Protein 1D5G (pdb70)

CATH classification: 2.30.42.10

Secondary structure (DSSP, 8-state):
--TT-EEEEEEE-SSSS--EEEE--SSS-SSSS--EEEEE-TTSHIIIII---TT-EEEEETTEE-TT--HHHHHHHHHS--SEEEEEEE--S---/--SSS--S--S--B-

Solvent-accessible surface area: 7650 Å² total; per-residue (Å²): 175,126,94,23,60,68,66,114,12,123,34,41,81,92,126,85,13,18,15,9,13,16,55,34,1,35,104,80,58,51,135,134,4,24,15,66,12,107,35,38,64,94,150,12,5,6,100,98,80,50,112,17,71,142,11,1,41,47,67,7,52,103,64,98,76,50,147,44,18,56,9,108,97,7,34,71,54,51,156,116,77,42,123,91,22,63,16,54,1,13,32,10,134,73,95,180,263,73,150,101,173,90,102,177,80,115,147,84,20,46,28

GO terms:
  GO:0005515 protein binding (F, IPI)
  GO:0004725 protein tyrosine phosphatase activity (F, IDA)
  GO:0005634 nucleus (C, IDA)
  GO:0030027 lamellipodium (C, IDA)
  GO:0051896 regulation of phosphatidylinositol 3-kinase/protein kinase B signal transduction (P, IDA)
  GO:0004725 protein tyrosine phosphatase activity (F, IMP)
  GO:0035335 peptidyl-tyrosine dephosphorylation (P, IMP)
  GO:0036312 phosphatidylinositol 3-kinase regulatory subunit binding (F, IPI)
  GO:0005654 nucleoplasm (C, TAS)
  GO:0005886 plasma membrane (C, TAS)
  GO:0005737 cytoplasm (C, IDA)
  GO:0005886 plasma membrane (C, IDA)
  GO:0006470 protein dephosphorylation (P, IDA)
  GO:0001933 negative regulation of protein phosphorylation (P, IMP)
  GO:0070062 extracellular exosome (C, HDA)

Sequence (111 aa):
PKPGDIFEVELAKNDNSLGISVTGGVNTSVRHGGIYVKAVIPQGAAESDGRIHKGDRVLAVNGVSLEGATHKQAVETLRNTGQVVHLLLEKGQSPTFADSEADENEQVSAVPKPGDIFEVELAKNDNSLGISVTGGVNTSVRHGGIYVKAVIPQGAAESDGRIHKGDRVLAVNGVSLEGATHKQAVETLRNTGQVVHLLLEKGQSPTFADSEADENEQVSAVPKPGDIFEVELAKNDNSLGISVTGGVNTSVRHGGIYVKAVIPQGAAESDGRIHKGDRVLAVNGVSLEGATHKQAVETLRNTGQVVHLLLEKGQSPTFADSEADENEQVSAVPKPGDIFEVELAKNDNSLGISVTGGVNTSVRHGGIYVKAVIPQGAAESDGRIHKGDRVLAVNGVSLEGATHKQAVETLRNTGQVVHLLLEKGQSPTFADSEADENEQVSAVPKPGDIFEVELAKNDNSLGISVTGGVNTSVRHGGIYVKAVIPQGAAESDGRIHKGDRVLAVNGVSLEGATHKQAVETLRNTGQVVHLLLEKGQSPTFADSEADENEQVSAVPKPGDIFEVELAKNDNSLGISVTGGVNTSVRHGGIYVKAVIPQGAAESDGRIHKGDRVLAVNGVSLEGATHKQAVETLRNTGQVVHLLLEKGQSPTFADSEADENEQVSAVPKPGDIFEVELAKNDNSLGISVTGGVNTSVRHGGIYVKAVIPQGAAESDGRIHKGDRVLAVNGVSLEGATHKQAVETLRNTGQVVHLLLEKGQSPTFADSEADENEQVSAVPKPGDIFEVELAKNDNSLGISVTGGVNTSVRHGGIYVKAVIPQGAAESDGRIHKGDRVLAVNGVSLEGATHKQAVETLRNTGQVVHLLLEKGQSPTFADSEADENEQVSAVPKPGDIFEVELAKNDNSLGISVTGGVNTSVRHGGIYVKAVIPQGAAESDGRIHKGDRVLAVNGVSLEGATHKQAVETLRNTGQVVHLLLEKGQSPTFADSEADENEQVSAVPKPGDIFEVELAKNDNSLGISVTGGVNTSVRHGGIYVKAVIPQGAAESDGRIHKGDRVLAVNGVSLEGATHKQAVETLRNTGQVVHLLLEKGQSPTFADSEADENEQVSAVPKPGDIFEVELAKNDNSLGISVTGGVNTSVRHGGIYVKAVIPQGAAESDGRIHKGDRVLAVNGVSLEGATHKQAVETLRNTGQVVHLLLEKGQSPTFADSEADENEQVSAVPKPGDIFEVELAKNDNSLGISVTGGVNTSVRHGGIYVKAVIPQGAAESDGRIHKGDRVLAVNGVSLEGATHKQAVETLRNTGQVVHLLLEKGQSPTFADSEADENEQVSAVPKPGDIFEVELAKNDNSLGISVTGGVNTSVRHGGIYVKAVIPQGAAESDGRIHKGDRVLAVNGVSLEGATHKQAVETLRNTGQVVHLLLEKGQSPTFADSEADENEQVSAVPKPGDIFEVELAKNDNSLGISVTGGVNTSVRHGGIYVKAVIPQGAAESDGRIHKGDRVLAVNGVSLEGATHKQAVETLRNTGQVVHLLLEKGQSPTFADSEADENEQVSAVPKPGDIFEVELAKNDNSLGISVTGGVNTSVRHGGIYVKAVIPQGAAESDGRIHKGDRVLAVNGVSLEGATHKQAVETLRNTGQVVHLLLEKGQSPTFADSEADENEQVSAVPKPGDIFEVELAKNDNSLGISVTGGVNTSVRHGGIYVKAVIPQGAAESDGRIHKGDRVLAVNGVSLEGATHKQAVETLRNTGQVVHLLLEKGQSPTFADSEADENEQVSAVPKPGDIFEVELAKNDNSLGISVTGGVNTSVRHGGIYVKAVIPQGAAESDGRIHKGDRVLAVNGVSLEGATHKQAVETLRNTGQVVHLLLEKGQSPTFADSEADENEQVSAVPKPGDIFEVELAKNDNSLGISVTGGVNTSVRHGGIYVKAVIPQGAAESDGRIHKGDRVLAVNGVSLEGATHKQAVETLRNTGQVVHLLLEKGQSPTFADSEADENEQVSAVPKPGDIFEVELAKNDNSLGISVTGGVNTSVRHGGIYVKAVIPQGAAESDGRIHKGDRVLAVNGVSLEGATHKQAVETLRNTGQVVHLLLEKGQSPTFADSEADENEQVSAVPKPGDIFEVELAKNDNSLGISVTGGVNTSVRHGGIYVKAVIPQGAAESDGRIHKGDRVLAVNGVSLEGATHKQAVETLRNTGQVVHLLLEKGQSPTFADSEADENEQVSAV

InterPro domains:
  IPR000242 Tyrosine-specific protein phosphatase, PTPase domain [PF00102] (2237-2465)
  IPR000242 Tyrosine-specific protein phosphatase, PTPase domain [PR00700] (2261-2268)
  IPR000242 Tyrosine-specific protein phosphatase, PTPase domain [PR00700] (2279-2299)
  IPR000242 Tyrosine-specific protein phosphatase, PTPase domain [PR00700] (2366-2383)
  IPR000242 Tyrosine-specific protein phosphatase, PTPase domain [PR00700] (2403-2421)
  IPR000242 Tyrosine-specific protein phosphatase, PTPase domain [PR00700] (2434-2449)
  IPR000242 Tyrosine-specific protein phosphatase, PTPase domain [PR00700] (2450-2460)
  IPR000242 Tyrosine-specific protein phosphatase, PTPase domain [PS50055] (2213-2467)
  IPR000242 Tyrosine-specific protein phosphatase, PTPase domain [SM00194] (2212-2469)
  IPR000299 FERM domain [PS50057] (572-872)
  IPR000387 Tyrosine-specific protein phosphatases domain [PS50056] (2389-2458)
  IPR001478 PDZ domain [PF00595] (1094-1175)
  IPR001478 PDZ domain [PF00595] (1369-1449)
  IPR001478 PDZ domain [PF00595] (1502-1583)
  IPR001478 PDZ domain [PF00595] (1789-1865)
  IPR001478 PDZ domain [PF00595] (1889-1954)
  IPR001478 PDZ domain [PS50106] (1093-1179)
  IPR001478 PDZ domain [PS50106] (1368-1453)
  IPR001478 PDZ domain [PS50106] (1501-1589)
  IPR001478 PDZ domain [PS50106] (1788-1869)

Organism: Homo sapiens (NCBI:txid9606)

Nearest PDB structures (foldseek):
  1d5g-assembly1_A  TM=9.335E-01  e=4.411E-13  Homo sapiens
  3lnx-assembly1_A  TM=8.739E-01  e=4.242E-11  Homo sapiens
  1gm1-assembly1_A  TM=8.442E-01  e=8.672E-11  Mus musculus
  2fne-assembly2_B  TM=8.341E-01  e=4.178E-06  Homo sapiens
  8cn1-assembly1_I  TM=8.558E-01  e=6.488E-06  Homo sapiens

Structure (mmCIF, N/CA/C/O backbone):
data_1D5G
#
_entry.id   1D5G
#
_cell.length_a   1.0
_cell.length_b   1.0
_cell.length_c   1.0
_cell.angle_alpha   90.0
_cell.angle_beta   90.0
_cell.angle_gamma   90.0
#
_symmetry.space_group_name_H-M   'P 1'
#
loop_
_entity.id
_entity.type
_entity.pdbx_description
1 polymer 'HUMAN PHOSPHATASE HPTP1E'
2 polymer 'PEPTIDE FADSEADENEQVSAV'
#
loop_
_atom_site.group_PDB
_atom_site.id
_atom_site.type_symbol
_atom_site.label_atom_id
_atom_site.label_alt_id
_atom_site.label_comp_id
_atom_site.label_asym_id
_atom_site.label_entity_id
_atom_site.label_seq_id
_atom_site.pdbx_PDB_ins_code
_atom_site.Cartn_x
_atom_site.Cartn_y
_atom_site.Cartn_z
_atom_site.occupancy
_atom_site.B_iso_or_equiv
_atom_site.auth_seq_id
_atom_site.auth_comp_id
_atom_site.auth_asym_id
_atom_site.auth_atom_id
_atom_site.pdbx_PDB_model_num
ATOM 1 N N . PRO A 1 1 ? -12.526 10.957 -17.153 1.00 0.00 1 PRO A N 1
ATOM 2 C CA . PRO A 1 1 ? -11.830 9.906 -16.367 1.00 0.00 1 PRO A CA 1
ATOM 3 C C . PRO A 1 1 ? -12.786 9.280 -15.412 1.00 0.00 1 PRO A C 1
ATOM 4 O O . PRO A 1 1 ? -13.657 9.958 -14.868 1.00 0.00 1 PRO A O 1
ATOM 17 N N . LYS A 1 2 ? -12.664 7.967 -15.146 1.00 0.00 2 LYS A N 1
ATOM 18 C CA . LYS A 1 2 ? -13.463 7.301 -14.164 1.00 0.00 2 LYS A CA 1
ATOM 19 C C . LYS A 1 2 ? -12.985 7.585 -12.783 1.00 0.00 2 LYS A C 1
ATOM 20 O O . LYS A 1 2 ? -11.817 7.941 -12.636 1.00 0.00 2 LYS A O 1
ATOM 39 N N . PRO A 1 3 ? -13.750 7.497 -11.735 1.00 0.00 3 PRO A N 1
ATOM 40 C CA . PRO A 1 3 ? -13.294 7.868 -10.427 1.00 0.00 3 PRO A CA 1
ATOM 41 C C . PRO A 1 3 ? -12.206 7.009 -9.880 1.00 0.00 3 PRO A C 1
ATOM 42 O O . PRO A 1 3 ? -11.194 7.550 -9.439 1.00 0.00 3 PRO A O 1
ATOM 53 N N . GLY A 1 4 ? -12.355 5.673 -9.911 1.00 0.00 4 GLY A N 1
ATOM 54 C CA . GLY A 1 4 ? -11.389 4.771 -9.366 1.00 0.00 4 GLY A CA 1
ATOM 55 C C . GLY A 1 4 ? -10.334 4.388 -10.347 1.00 0.00 4 GLY A C 1
ATOM 56 O O . GLY A 1 4 ? -10.130 3.210 -10.635 1.00 0.00 4 GLY A O 1
ATOM 60 N N . ASP A 1 5 ? -9.625 5.377 -10.919 1.00 0.00 5 ASP A N 1
ATOM 61 C CA . ASP A 1 5 ? -8.649 5.171 -11.944 1.00 0.00 5 ASP A CA 1
ATOM 62 C C . ASP A 1 5 ? -7.313 4.769 -11.419 1.00 0.00 5 ASP A C 1
ATOM 63 O O . ASP A 1 5 ? -6.952 5.072 -10.283 1.00 0.00 5 ASP A O 1
ATOM 72 N N . ILE A 1 6 ? -6.522 4.040 -12.226 1.00 0.00 6 ILE A N 1
ATOM 73 C CA . ILE A 1 6 ? -5.225 3.552 -11.871 1.00 0.00 6 ILE A CA 1
ATOM 74 C C . ILE A 1 6 ? -4.189 4.553 -12.249 1.00 0.00 6 ILE A C 1
ATOM 75 O O . ILE A 1 6 ? -4.131 5.004 -13.392 1.00 0.00 6 ILE A O 1
ATOM 91 N N . PHE A 1 7 ? -3.293 4.931 -11.320 1.00 0.00 7 PHE A N 1
ATOM 92 C CA . PHE A 1 7 ? -2.258 5.890 -11.552 1.00 0.00 7 PHE A CA 1
ATOM 93 C C . PHE A 1 7 ? -0.977 5.428 -10.948 1.00 0.00 7 PHE A C 1
ATOM 94 O O . PHE A 1 7 ? -0.974 4.562 -10.075 1.00 0.00 7 PHE A O 1
ATOM 111 N N . GLU A 1 8 ? 0.173 5.979 -11.378 1.00 0.00 8 GLU A N 1
ATOM 112 C CA . GLU A 1 8 ? 1.434 5.661 -10.784 1.00 0.00 8 GLU A CA 1
ATOM 113 C C . GLU A 1 8 ? 2.034 6.830 -10.079 1.00 0.00 8 GLU A C 1
ATOM 114 O O . GLU A 1 8 ? 1.958 7.973 -10.525 1.00 0.00 8 GLU A O 1
ATOM 126 N N . VAL A 1 9 ? 2.654 6.576 -8.913 1.00 0.00 9 VAL A N 1
ATOM 127 C CA . VAL A 1 9 ? 3.412 7.541 -8.179 1.00 0.00 9 VAL A CA 1
ATOM 128 C C . VAL A 1 9 ? 4.865 7.295 -8.394 1.00 0.00 9 VAL A C 1
ATOM 129 O O . VAL A 1 9 ? 5.326 6.155 -8.426 1.00 0.00 9 VAL A O 1
ATOM 142 N N . GLU A 1 10 ? 5.637 8.383 -8.571 1.00 0.00 10 GLU A N 1
ATOM 143 C CA . GLU A 1 10 ? 7.066 8.397 -8.564 1.00 0.00 10 GLU A CA 1
ATOM 144 C C . GLU A 1 10 ? 7.511 9.325 -7.486 1.00 0.00 10 GLU A C 1
ATOM 145 O O . GLU A 1 10 ? 7.476 10.544 -7.653 1.00 0.00 10 GLU A O 1
ATOM 157 N N . LEU A 1 11 ? 7.938 8.788 -6.330 1.00 0.00 11 LEU A N 1
ATOM 158 C CA . LEU A 1 11 ? 8.390 9.578 -5.226 1.00 0.00 11 LEU A CA 1
ATOM 159 C C . LEU A 1 11 ? 9.662 9.017 -4.687 1.00 0.00 11 LEU A C 1
ATOM 160 O O . LEU A 1 11 ? 10.221 8.069 -5.237 1.00 0.00 11 LEU A O 1
ATOM 176 N N . ALA A 1 12 ? 10.184 9.582 -3.584 1.00 0.00 12 ALA A N 1
ATOM 177 C CA . ALA A 1 12 ? 11.338 9.074 -2.909 1.00 0.00 12 ALA A CA 1
ATOM 178 C C . ALA A 1 12 ? 11.338 9.512 -1.485 1.00 0.00 12 ALA A C 1
ATOM 179 O O . ALA A 1 12 ? 10.481 10.278 -1.048 1.00 0.00 12 ALA A O 1
ATOM 186 N N . LYS A 1 13 ? 12.304 9.023 -0.688 1.00 0.00 13 LYS A N 1
ATOM 187 C CA . LYS A 1 13 ? 12.430 9.283 0.712 1.00 0.00 13 LYS A CA 1
ATOM 188 C C . LYS A 1 13 ? 12.829 10.677 1.058 1.00 0.00 13 LYS A C 1
ATOM 189 O O . LYS A 1 13 ? 13.847 11.193 0.598 1.00 0.00 13 LYS A O 1
ATOM 208 N N . ASN A 1 14 ? 12.010 11.361 1.877 1.00 0.00 14 ASN A N 1
ATOM 209 C CA . ASN A 1 14 ? 12.181 12.724 2.275 1.00 0.00 14 ASN A CA 1
ATOM 210 C C . ASN A 1 14 ? 12.285 12.859 3.756 1.00 0.00 14 ASN A C 1
ATOM 211 O O . ASN A 1 14 ? 13.379 12.946 4.309 1.00 0.00 14 ASN A O 1
ATOM 222 N N . ASP A 1 15 ? 11.145 12.876 4.470 1.00 0.00 15 ASP A N 1
ATOM 223 C CA . ASP A 1 15 ? 11.042 12.811 5.895 1.00 0.00 15 ASP A CA 1
ATOM 224 C C . ASP A 1 15 ? 11.241 11.398 6.322 1.00 0.00 15 ASP A C 1
ATOM 225 O O . ASP A 1 15 ? 12.148 11.077 7.088 1.00 0.00 15 ASP A O 1
ATOM 234 N N . ASN A 1 16 ? 10.406 10.483 5.795 1.00 0.00 16 ASN A N 1
ATOM 235 C CA . ASN A 1 16 ? 10.745 9.098 5.691 1.00 0.00 16 ASN A CA 1
ATOM 236 C C . ASN A 1 16 ? 10.169 8.660 4.388 1.00 0.00 16 ASN A C 1
ATOM 237 O O . ASN A 1 16 ? 10.263 9.398 3.409 1.00 0.00 16 ASN A O 1
ATOM 248 N N . SER A 1 17 ? 9.561 7.465 4.274 1.00 0.00 17 SER A N 1
ATOM 249 C CA . SER A 1 17 ? 8.999 6.998 3.045 1.00 0.00 17 SER A CA 1
ATOM 250 C C . SER A 1 17 ? 7.606 7.489 2.846 1.00 0.00 17 SER A C 1
ATOM 251 O O . SER A 1 17 ? 7.398 8.513 2.197 1.00 0.00 17 SER A O 1
ATOM 259 N N . LEU A 1 18 ? 6.580 6.805 3.383 1.00 0.00 18 LEU A N 1
ATOM 260 C CA . LEU A 1 18 ? 5.213 7.111 3.094 1.00 0.00 18 LEU A CA 1
ATOM 261 C C . LEU A 1 18 ? 4.544 7.894 4.169 1.00 0.00 18 LEU A C 1
ATOM 262 O O . LEU A 1 18 ? 4.287 9.087 4.021 1.00 0.00 18 LEU A O 1
ATOM 278 N N . GLY A 1 19 ? 4.206 7.247 5.300 1.00 0.00 19 GLY A N 1
ATOM 279 C CA . GLY A 1 19 ? 3.462 7.820 6.377 1.00 0.00 19 GLY A CA 1
ATOM 280 C C . GLY A 1 19 ? 2.015 7.491 6.243 1.00 0.00 19 GLY A C 1
ATOM 281 O O . GLY A 1 19 ? 1.161 8.377 6.232 1.00 0.00 19 GLY A O 1
ATOM 285 N N . ILE A 1 20 ? 1.682 6.193 6.126 1.00 0.00 20 ILE A N 1
ATOM 286 C CA . ILE A 1 20 ? 0.343 5.748 5.899 1.00 0.00 20 ILE A CA 1
ATOM 287 C C . ILE A 1 20 ? 0.100 4.445 6.581 1.00 0.00 20 ILE A C 1
ATOM 288 O O . ILE A 1 20 ? 1.016 3.674 6.861 1.00 0.00 20 ILE A O 1
ATOM 304 N N . SER A 1 21 ? -1.169 4.140 6.904 1.00 0.00 21 SER A N 1
ATOM 305 C CA . SER A 1 21 ? -1.551 2.969 7.632 1.00 0.00 21 SER A CA 1
ATOM 306 C C . SER A 1 21 ? -2.496 2.168 6.805 1.00 0.00 21 SER A C 1
ATOM 307 O O . SER A 1 21 ? -3.208 2.692 5.950 1.00 0.00 21 SER A O 1
ATOM 315 N N . VAL A 1 22 ? -2.512 0.840 7.017 1.00 0.00 22 VAL A N 1
ATOM 316 C CA . VAL A 1 22 ? -3.085 -0.134 6.141 1.00 0.00 22 VAL A CA 1
ATOM 317 C C . VAL A 1 22 ? -4.090 -0.958 6.870 1.00 0.00 22 VAL A C 1
ATOM 318 O O . VAL A 1 22 ? -4.031 -1.102 8.090 1.00 0.00 22 VAL A O 1
ATOM 331 N N . THR A 1 23 ? -5.100 -1.500 6.167 1.00 0.00 23 THR A N 1
ATOM 332 C CA . THR A 1 23 ? -6.083 -2.352 6.758 1.00 0.00 23 THR A CA 1
ATOM 333 C C . THR A 1 23 ? -6.383 -3.495 5.850 1.00 0.00 23 THR A C 1
ATOM 334 O O . THR A 1 23 ? -6.450 -3.355 4.630 1.00 0.00 23 THR A O 1
ATOM 345 N N . GLY A 1 24 ? -6.517 -4.708 6.417 1.00 0.00 24 GLY A N 1
ATOM 346 C CA . GLY A 1 24 ? -6.761 -5.934 5.723 1.00 0.00 24 GLY A CA 1
ATOM 347 C C . GLY A 1 24 ? -5.559 -6.515 5.061 1.00 0.00 24 GLY A C 1
ATOM 348 O O . GLY A 1 24 ? -4.473 -6.548 5.635 1.00 0.00 24 GLY A O 1
ATOM 352 N N . GLY A 1 25 ? -5.724 -7.018 3.824 1.00 0.00 25 GLY A N 1
ATOM 353 C CA . GLY A 1 25 ? -4.655 -7.351 2.935 1.00 0.00 25 GLY A CA 1
ATOM 354 C C . GLY A 1 25 ? -4.038 -8.701 3.072 1.00 0.00 25 GLY A C 1
ATOM 355 O O . GLY A 1 25 ? -2.883 -8.875 2.690 1.00 0.00 25 GLY A O 1
ATOM 359 N N . VAL A 1 26 ? -4.747 -9.700 3.629 1.00 0.00 26 VAL A N 1
ATOM 360 C CA . VAL A 1 26 ? -4.187 -10.975 3.952 1.00 0.00 26 VAL A CA 1
ATOM 361 C C . VAL A 1 26 ? -4.210 -11.969 2.841 1.00 0.00 26 VAL A C 1
ATOM 362 O O . VAL A 1 26 ? -3.588 -11.767 1.799 1.00 0.00 26 VAL A O 1
ATOM 375 N N . ASN A 1 27 ? -4.881 -13.126 2.983 1.00 0.00 27 ASN A N 1
ATOM 376 C CA . ASN A 1 27 ? -4.791 -14.230 2.078 1.00 0.00 27 ASN A CA 1
ATOM 377 C C . ASN A 1 27 ? -5.456 -13.970 0.770 1.00 0.00 27 ASN A C 1
ATOM 378 O O . ASN A 1 27 ? -4.885 -14.203 -0.294 1.00 0.00 27 ASN A O 1
ATOM 389 N N . THR A 1 28 ? -6.677 -13.407 0.798 1.00 0.00 28 THR A N 1
ATOM 390 C CA . THR A 1 28 ? -7.173 -12.534 -0.220 1.00 0.00 28 THR A CA 1
ATOM 391 C C . THR A 1 28 ? -7.868 -11.467 0.553 1.00 0.00 28 THR A C 1
ATOM 392 O O . THR A 1 28 ? -7.993 -11.576 1.772 1.00 0.00 28 THR A O 1
ATOM 403 N N . SER A 1 29 ? -8.306 -10.365 -0.081 1.00 0.00 29 SER A N 1
ATOM 404 C CA . SER A 1 29 ? -8.893 -9.285 0.650 1.00 0.00 29 SER A CA 1
ATOM 405 C C . SER A 1 29 ? -9.796 -8.472 -0.214 1.00 0.00 29 SER A C 1
ATOM 406 O O . SER A 1 29 ? -11.013 -8.464 -0.037 1.00 0.00 29 SER A O 1
ATOM 414 N N . VAL A 1 30 ? -9.220 -7.736 -1.182 1.00 0.00 30 VAL A N 1
ATOM 415 C CA . VAL A 1 30 ? -9.895 -6.726 -1.935 1.00 0.00 30 VAL A CA 1
ATOM 416 C C . VAL A 1 30 ? -10.473 -7.266 -3.198 1.00 0.00 30 VAL A C 1
ATOM 417 O O . VAL A 1 30 ? -11.663 -7.128 -3.474 1.00 0.00 30 VAL A O 1
ATOM 430 N N . ARG A 1 31 ? -9.622 -7.876 -4.043 1.00 0.00 31 ARG A N 1
ATOM 431 C CA . ARG A 1 31 ? -9.987 -8.265 -5.371 1.00 0.00 31 ARG A CA 1
ATOM 432 C C . ARG A 1 31 ? -9.376 -9.584 -5.702 1.00 0.00 31 ARG A C 1
ATOM 433 O O . ARG A 1 31 ? -9.940 -10.633 -5.392 1.00 0.00 31 ARG A O 1
ATOM 454 N N . HIS A 1 32 ? -8.176 -9.605 -6.307 1.00 0.00 32 HIS A N 1
ATOM 455 C CA . HIS A 1 32 ? -7.386 -10.777 -6.524 1.00 0.00 32 HIS A CA 1
ATOM 456 C C . HIS A 1 32 ? -6.111 -10.607 -5.772 1.00 0.00 32 HIS A C 1
ATOM 457 O O . HIS A 1 32 ? -4.998 -10.725 -6.282 1.00 0.00 32 HIS A O 1
ATOM 471 N N . GLY A 1 33 ? -6.275 -10.289 -4.475 1.00 0.00 33 GLY A N 1
ATOM 472 C CA . GLY A 1 33 ? -5.267 -9.797 -3.587 1.00 0.00 33 GLY A CA 1
ATOM 473 C C . GLY A 1 33 ? -5.677 -8.428 -3.166 1.00 0.00 33 GLY A C 1
ATOM 474 O O . GLY A 1 33 ? -6.865 -8.170 -2.977 1.00 0.00 33 GLY A O 1
ATOM 478 N N . GLY A 1 34 ? -4.699 -7.515 -3.026 1.00 0.00 34 GLY A N 1
ATOM 479 C CA . GLY A 1 34 ? -4.915 -6.120 -2.795 1.00 0.00 34 GLY A CA 1
ATOM 480 C C . GLY A 1 34 ? -4.801 -5.733 -1.360 1.00 0.00 34 GLY A C 1
ATOM 481 O O . GLY A 1 34 ? -5.139 -6.497 -0.458 1.00 0.00 34 GLY A O 1
ATOM 485 N N . ILE A 1 35 ? -4.339 -4.495 -1.107 1.00 0.00 35 ILE A N 1
ATOM 486 C CA . ILE A 1 35 ? -4.149 -3.943 0.199 1.00 0.00 35 ILE A CA 1
ATOM 487 C C . ILE A 1 35 ? -4.873 -2.642 0.196 1.00 0.00 35 ILE A C 1
ATOM 488 O O . ILE A 1 35 ? -5.037 -2.029 -0.859 1.00 0.00 35 ILE A O 1
ATOM 504 N N . TYR A 1 36 ? -5.373 -2.177 1.355 1.00 0.00 36 TYR A N 1
ATOM 505 C CA . TYR A 1 36 ? -6.238 -1.044 1.461 1.00 0.00 36 TYR A CA 1
ATOM 506 C C . TYR A 1 36 ? -5.703 -0.047 2.430 1.00 0.00 36 TYR A C 1
ATOM 507 O O . TYR A 1 36 ? -5.146 -0.411 3.465 1.00 0.00 36 TYR A O 1
ATOM 525 N N . VAL A 1 37 ? -5.878 1.260 2.168 1.00 0.00 37 VAL A N 1
ATOM 526 C CA . VAL A 1 37 ? -5.535 2.306 3.081 1.00 0.00 37 VAL A CA 1
ATOM 527 C C . VAL A 1 37 ? -6.491 2.376 4.221 1.00 0.00 37 VAL A C 1
ATOM 528 O O . VAL A 1 37 ? -7.706 2.451 4.041 1.00 0.00 37 VAL A O 1
ATOM 541 N N . LYS A 1 38 ? -5.962 2.402 5.458 1.00 0.00 38 LYS A N 1
ATOM 542 C CA . LYS A 1 38 ? -6.729 2.653 6.638 1.00 0.00 38 LYS A CA 1
ATOM 543 C C . LYS A 1 38 ? -6.926 4.121 6.804 1.00 0.00 38 LYS A C 1
ATOM 544 O O . LYS A 1 38 ? -8.051 4.617 6.746 1.00 0.00 38 LYS A O 1
ATOM 563 N N . ALA A 1 39 ? -5.816 4.858 6.984 1.00 0.00 39 ALA A N 1
ATOM 564 C CA . ALA A 1 39 ? -5.807 6.284 7.085 1.00 0.00 39 ALA A CA 1
ATOM 565 C C . ALA A 1 39 ? -4.399 6.753 6.946 1.00 0.00 39 ALA A C 1
ATOM 566 O O . ALA A 1 39 ? -3.456 5.964 6.978 1.00 0.00 39 ALA A O 1
ATOM 573 N N . VAL A 1 40 ? -4.210 8.071 6.756 1.00 0.00 40 VAL A N 1
ATOM 574 C CA . VAL A 1 40 ? -2.936 8.697 6.584 1.00 0.00 40 VAL A CA 1
ATOM 575 C C . VAL A 1 40 ? -2.398 9.163 7.893 1.00 0.00 40 VAL A C 1
ATOM 576 O O . VAL A 1 40 ? -3.116 9.709 8.730 1.00 0.00 40 VAL A O 1
ATOM 589 N N . ILE A 1 41 ? -1.097 8.946 8.153 1.00 0.00 41 ILE A N 1
ATOM 590 C CA . ILE A 1 41 ? -0.424 9.439 9.315 1.00 0.00 41 ILE A CA 1
ATOM 591 C C . ILE A 1 41 ? 0.009 10.842 9.066 1.00 0.00 41 ILE A C 1
ATOM 592 O O . ILE A 1 41 ? 0.755 11.036 8.109 1.00 0.00 41 ILE A O 1
ATOM 608 N N . PRO A 1 42 ? -0.363 11.870 9.771 1.00 0.00 42 PRO A N 1
ATOM 609 C CA . PRO A 1 42 ? 0.046 13.210 9.464 1.00 0.00 42 PRO A CA 1
ATOM 610 C C . PRO A 1 42 ? 1.420 13.531 9.944 1.00 0.00 42 PRO A C 1
ATOM 611 O O . PRO A 1 42 ? 1.603 14.367 10.827 1.00 0.00 42 PRO A O 1
ATOM 622 N N . GLN A 1 43 ? 2.440 12.856 9.387 1.00 0.00 43 GLN A N 1
ATOM 623 C CA . GLN A 1 43 ? 3.822 13.057 9.699 1.00 0.00 43 GLN A CA 1
ATOM 624 C C . GLN A 1 43 ? 4.706 12.960 8.504 1.00 0.00 43 GLN A C 1
ATOM 625 O O . GLN A 1 43 ? 5.917 13.135 8.632 1.00 0.00 43 GLN A O 1
ATOM 639 N N . GLY A 1 44 ? 4.186 12.679 7.296 1.00 0.00 44 GLY A N 1
ATOM 640 C CA . GLY A 1 44 ? 5.012 12.402 6.162 1.00 0.00 44 GLY A CA 1
ATOM 641 C C . GLY A 1 44 ? 4.513 12.960 4.873 1.00 0.00 44 GLY A C 1
ATOM 642 O O . GLY A 1 44 ? 3.697 13.880 4.830 1.00 0.00 44 GLY A O 1
ATOM 646 N N . ALA A 1 45 ? 5.041 12.404 3.769 1.00 0.00 45 ALA A N 1
ATOM 647 C CA . ALA A 1 45 ? 4.838 12.834 2.420 1.00 0.00 45 ALA A CA 1
ATOM 648 C C . ALA A 1 45 ? 3.445 12.743 1.902 1.00 0.00 45 ALA A C 1
ATOM 649 O O . ALA A 1 45 ? 3.001 13.616 1.158 1.00 0.00 45 ALA A O 1
ATOM 656 N N . ALA A 1 46 ? 2.691 11.694 2.280 1.00 0.00 46 ALA A N 1
ATOM 657 C CA . ALA A 1 46 ? 1.348 11.469 1.844 1.00 0.00 46 ALA A CA 1
ATOM 658 C C . ALA A 1 46 ? 0.410 12.561 2.230 1.00 0.00 46 ALA A C 1
ATOM 659 O O . ALA A 1 46 ? -0.416 13.006 1.435 1.00 0.00 46 ALA A O 1
ATOM 666 N N . GLU A 1 47 ? 0.563 13.084 3.460 1.00 0.00 47 GLU A N 1
ATOM 667 C CA . GLU A 1 47 ? -0.064 14.288 3.909 1.00 0.00 47 GLU A CA 1
ATOM 668 C C . GLU A 1 47 ? 0.465 15.505 3.233 1.00 0.00 47 GLU A C 1
ATOM 669 O O . GLU A 1 47 ? -0.292 16.272 2.641 1.00 0.00 47 GLU A O 1
ATOM 681 N N . SER A 1 48 ? 1.789 15.736 3.293 1.00 0.00 48 SER A N 1
ATOM 682 C CA . SER A 1 48 ? 2.439 16.937 2.868 1.00 0.00 48 SER A CA 1
ATOM 683 C C . SER A 1 48 ? 2.240 17.284 1.433 1.00 0.00 48 SER A C 1
ATOM 684 O O . SER A 1 48 ? 1.734 18.355 1.098 1.00 0.00 48 SER A O 1
ATOM 692 N N . ASP A 1 49 ? 2.602 16.381 0.504 1.00 0.00 49 ASP A N 1
ATOM 693 C CA . ASP A 1 49 ? 2.483 16.616 -0.902 1.00 0.00 49 ASP A CA 1
ATOM 694 C C . ASP A 1 49 ? 1.086 16.368 -1.358 1.00 0.00 49 ASP A C 1
ATOM 695 O O . ASP A 1 49 ? 0.542 17.092 -2.190 1.00 0.00 49 ASP A O 1
ATOM 704 N N . GLY A 1 50 ? 0.416 15.342 -0.803 1.00 0.00 50 GLY A N 1
ATOM 705 C CA . GLY A 1 50 ? -0.938 15.030 -1.138 1.00 0.00 50 GLY A CA 1
ATOM 706 C C . GLY A 1 50 ? -1.009 14.060 -2.266 1.00 0.00 50 GLY A C 1
ATOM 707 O O . GLY A 1 50 ? -1.033 14.440 -3.437 1.00 0.00 50 GLY A O 1
ATOM 711 N N . ARG A 1 51 ? -1.028 12.753 -1.953 1.00 0.00 51 ARG A N 1
ATOM 712 C CA . ARG A 1 51 ? -0.911 11.727 -2.944 1.00 0.00 51 ARG A CA 1
ATOM 713 C C . ARG A 1 51 ? -1.875 10.621 -2.690 1.00 0.00 51 ARG A C 1
ATOM 714 O O . ARG A 1 51 ? -2.491 10.108 -3.623 1.00 0.00 51 ARG A O 1
ATOM 735 N N . ILE A 1 52 ? -2.054 10.198 -1.425 1.00 0.00 52 ILE A N 1
ATOM 736 C CA . ILE A 1 52 ? -2.875 9.082 -1.075 1.00 0.00 52 ILE A CA 1
ATOM 737 C C . ILE A 1 52 ? -3.793 9.551 0.000 1.00 0.00 52 ILE A C 1
ATOM 738 O O . ILE A 1 52 ? -3.400 10.363 0.837 1.00 0.00 52 ILE A O 1
ATOM 754 N N . HIS A 1 53 ? -5.060 9.103 0.032 1.00 0.00 53 HIS A N 1
ATOM 755 C CA . HIS A 1 53 ? -5.925 9.351 1.142 1.00 0.00 53 HIS A CA 1
ATOM 756 C C . HIS A 1 53 ? -6.654 8.115 1.543 1.00 0.00 53 HIS A C 1
ATOM 757 O O . HIS A 1 53 ? -6.380 7.020 1.054 1.00 0.00 53 HIS A O 1
ATOM 771 N N . LYS A 1 54 ? -7.604 8.223 2.489 1.00 0.00 54 LYS A N 1
ATOM 772 C CA . LYS A 1 54 ? -8.368 7.128 3.002 1.00 0.00 54 LYS A CA 1
ATOM 773 C C . LYS A 1 54 ? -9.107 6.337 1.978 1.00 0.00 54 LYS A C 1
ATOM 774 O O . LYS A 1 54 ? -9.788 6.875 1.106 1.00 0.00 54 LYS A O 1
ATOM 793 N N . GLY A 1 55 ? -9.002 4.998 2.046 1.00 0.00 55 GLY A N 1
ATOM 794 C CA . GLY A 1 55 ? -9.642 4.076 1.159 1.00 0.00 55 GLY A CA 1
ATOM 795 C C . GLY A 1 55 ? -9.057 3.881 -0.197 1.00 0.00 55 GLY A C 1
ATOM 796 O O . GLY A 1 55 ? -9.665 3.211 -1.031 1.00 0.00 55 GLY A O 1
ATOM 800 N N . ASP A 1 56 ? -7.853 4.409 -0.481 1.00 0.00 56 ASP A N 1
ATOM 801 C CA . ASP A 1 56 ? -7.141 4.145 -1.692 1.00 0.00 56 ASP A CA 1
ATOM 802 C C . ASP A 1 56 ? -6.548 2.778 -1.709 1.00 0.00 56 ASP A C 1
ATOM 803 O O . ASP A 1 56 ? -6.310 2.159 -0.673 1.00 0.00 56 ASP A O 1
ATOM 812 N N . ARG A 1 57 ? -6.304 2.212 -2.904 1.00 0.00 57 ARG A N 1
ATOM 813 C CA . ARG A 1 57 ? -5.926 0.842 -3.070 1.00 0.00 57 ARG A CA 1
ATOM 814 C C . ARG A 1 57 ? -4.647 0.736 -3.828 1.00 0.00 57 ARG A C 1
ATOM 815 O O . ARG A 1 57 ? -4.396 1.516 -4.744 1.00 0.00 57 ARG A O 1
ATOM 836 N N . VAL A 1 58 ? -3.765 -0.229 -3.511 1.00 0.00 58 VAL A N 1
ATOM 837 C CA . VAL A 1 58 ? -2.540 -0.428 -4.222 1.00 0.00 58 VAL A CA 1
ATOM 838 C C . VAL A 1 58 ? -2.614 -1.564 -5.184 1.00 0.00 58 VAL A C 1
ATOM 839 O O . VAL A 1 58 ? -3.383 -2.510 -5.027 1.00 0.00 58 VAL A O 1
ATOM 852 N N . LEU A 1 59 ? -1.775 -1.493 -6.233 1.00 0.00 59 LEU A N 1
ATOM 853 C CA . LEU A 1 59 ? -1.621 -2.501 -7.235 1.00 0.00 59 LEU A CA 1
ATOM 854 C C . LEU A 1 59 ? -0.197 -2.940 -7.236 1.00 0.00 59 LEU A C 1
ATOM 855 O O . LEU A 1 59 ? 0.189 -3.863 -6.520 1.00 0.00 59 LEU A O 1
ATOM 871 N N . ALA A 1 60 ? 0.654 -2.302 -8.058 1.00 0.00 60 ALA A N 1
ATOM 872 C CA . ALA A 1 60 ? 1.963 -2.783 -8.377 1.00 0.00 60 ALA A CA 1
ATOM 873 C C . ALA A 1 60 ? 3.049 -2.151 -7.578 1.00 0.00 60 ALA A C 1
ATOM 874 O O . ALA A 1 60 ? 2.975 -0.981 -7.206 1.00 0.00 60 ALA A O 1
ATOM 881 N N . VAL A 1 61 ? 4.124 -2.912 -7.307 1.00 0.00 61 VAL A N 1
ATOM 882 C CA . VAL A 1 61 ? 5.282 -2.474 -6.590 1.00 0.00 61 VAL A CA 1
ATOM 883 C C . VAL A 1 61 ? 6.425 -2.443 -7.546 1.00 0.00 61 VAL A C 1
ATOM 884 O O . VAL A 1 61 ? 6.999 -3.475 -7.886 1.00 0.00 61 VAL A O 1
ATOM 897 N N . ASN A 1 62 ? 6.776 -1.243 -8.042 1.00 0.00 62 ASN A N 1
ATOM 898 C CA . ASN A 1 62 ? 7.827 -0.989 -8.978 1.00 0.00 62 ASN A CA 1
ATOM 899 C C . ASN A 1 62 ? 7.666 -1.768 -10.237 1.00 0.00 62 ASN A C 1
ATOM 900 O O . ASN A 1 62 ? 8.481 -2.617 -10.596 1.00 0.00 62 ASN A O 1
ATOM 911 N N . GLY A 1 63 ? 6.552 -1.533 -10.953 1.00 0.00 63 GLY A N 1
ATOM 912 C CA . GLY A 1 63 ? 6.202 -2.239 -12.146 1.00 0.00 63 GLY A CA 1
ATOM 913 C C . GLY A 1 63 ? 5.485 -3.527 -11.937 1.00 0.00 63 GLY A C 1
ATOM 914 O O . GLY A 1 63 ? 4.582 -3.873 -12.699 1.00 0.00 63 GLY A O 1
ATOM 918 N N . VAL A 1 64 ? 5.860 -4.322 -10.919 1.00 0.00 64 VAL A N 1
ATOM 919 C CA . VAL A 1 64 ? 5.446 -5.683 -10.770 1.00 0.00 64 VAL A CA 1
ATOM 920 C C . VAL A 1 64 ? 4.128 -5.809 -10.088 1.00 0.00 64 VAL A C 1
ATOM 921 O O . VAL A 1 64 ? 3.898 -5.253 -9.014 1.00 0.00 64 VAL A O 1
ATOM 934 N N . SER A 1 65 ? 3.186 -6.554 -10.696 1.00 0.00 65 SER A N 1
ATOM 935 C CA . SER A 1 65 ? 1.888 -6.807 -10.153 1.00 0.00 65 SER A CA 1
ATOM 936 C C . SER A 1 65 ? 1.928 -7.842 -9.081 1.00 0.00 65 SER A C 1
ATOM 937 O O . SER A 1 65 ? 2.392 -8.962 -9.286 1.00 0.00 65 SER A O 1
ATOM 945 N N . LEU A 1 66 ? 1.427 -7.511 -7.878 1.00 0.00 66 LEU A N 1
ATOM 946 C CA . LEU A 1 66 ? 1.382 -8.406 -6.764 1.00 0.00 66 LEU A CA 1
ATOM 947 C C . LEU A 1 66 ? 0.133 -9.218 -6.797 1.00 0.00 66 LEU A C 1
ATOM 948 O O . LEU A 1 66 ? -0.816 -9.023 -6.038 1.00 0.00 66 LEU A O 1
ATOM 964 N N . GLU A 1 67 ? 0.078 -10.202 -7.712 1.00 0.00 67 GLU A N 1
ATOM 965 C CA . GLU A 1 67 ? -0.971 -11.171 -7.788 1.00 0.00 67 GLU A CA 1
ATOM 966 C C . GLU A 1 67 ? -0.974 -12.127 -6.645 1.00 0.00 67 GLU A C 1
ATOM 967 O O . GLU A 1 67 ? -0.203 -13.085 -6.608 1.00 0.00 67 GLU A O 1
ATOM 979 N N . GLY A 1 68 ? -1.847 -11.896 -5.649 1.00 0.00 68 GLY A N 1
ATOM 980 C CA . GLY A 1 68 ? -2.092 -12.798 -4.567 1.00 0.00 68 GLY A CA 1
ATOM 981 C C . GLY A 1 68 ? -1.137 -12.706 -3.427 1.00 0.00 68 GLY A C 1
ATOM 982 O O . GLY A 1 68 ? -0.981 -13.660 -2.666 1.00 0.00 68 GLY A O 1
ATOM 986 N N . ALA A 1 69 ? -0.464 -11.555 -3.254 1.00 0.00 69 ALA A N 1
ATOM 987 C CA . ALA A 1 69 ? 0.476 -11.342 -2.198 1.00 0.00 69 ALA A CA 1
ATOM 988 C C . ALA A 1 69 ? -0.186 -11.101 -0.884 1.00 0.00 69 ALA A C 1
ATOM 989 O O . ALA A 1 69 ? -1.158 -10.352 -0.799 1.00 0.00 69 ALA A O 1
ATOM 996 N N . THR A 1 70 ? 0.327 -11.731 0.188 1.00 0.00 70 THR A N 1
ATOM 997 C CA . THR A 1 70 ? -0.192 -11.626 1.516 1.00 0.00 70 THR A CA 1
ATOM 998 C C . THR A 1 70 ? 0.238 -10.382 2.214 1.00 0.00 70 THR A C 1
ATOM 999 O O . THR A 1 70 ? 1.086 -9.627 1.739 1.00 0.00 70 THR A O 1
ATOM 1010 N N . HIS A 1 71 ? -0.322 -10.108 3.406 1.00 0.00 71 HIS A N 1
ATOM 1011 C CA . HIS A 1 71 ? -0.026 -8.942 4.179 1.00 0.00 71 HIS A CA 1
ATOM 1012 C C . HIS A 1 71 ? 1.402 -8.858 4.593 1.00 0.00 71 HIS A C 1
ATOM 1013 O O . HIS A 1 71 ? 2.027 -7.804 4.480 1.00 0.00 71 HIS A O 1
ATOM 1027 N N . LYS A 1 72 ? 2.005 -9.987 5.006 1.00 0.00 72 LYS A N 1
ATOM 1028 C CA . LYS A 1 72 ? 3.406 -10.117 5.264 1.00 0.00 72 LYS A CA 1
ATOM 1029 C C . LYS A 1 72 ? 4.280 -9.815 4.096 1.00 0.00 72 LYS A C 1
ATOM 1030 O O . LYS A 1 72 ? 5.285 -9.119 4.239 1.00 0.00 72 LYS A O 1
ATOM 1049 N N . GLN A 1 73 ? 3.915 -10.236 2.872 1.00 0.00 73 GLN A N 1
ATOM 1050 C CA . GLN A 1 73 ? 4.651 -9.957 1.679 1.00 0.00 73 GLN A CA 1
ATOM 1051 C C . GLN A 1 73 ? 4.569 -8.518 1.303 1.00 0.00 73 GLN A C 1
ATOM 1052 O O . GLN A 1 73 ? 5.559 -7.891 0.928 1.00 0.00 73 GLN A O 1
ATOM 1066 N N . ALA A 1 74 ? 3.376 -7.909 1.423 1.00 0.00 74 ALA A N 1
ATOM 1067 C CA . ALA A 1 74 ? 3.162 -6.517 1.178 1.00 0.00 74 ALA A CA 1
ATOM 1068 C C . ALA A 1 74 ? 3.892 -5.616 2.113 1.00 0.00 74 ALA A C 1
ATOM 1069 O O . ALA A 1 74 ? 4.482 -4.620 1.698 1.00 0.00 74 ALA A O 1
ATOM 1076 N N . VAL A 1 75 ? 3.912 -5.923 3.422 1.00 0.00 75 VAL A N 1
ATOM 1077 C CA . VAL A 1 75 ? 4.607 -5.168 4.418 1.00 0.00 75 VAL A CA 1
ATOM 1078 C C . VAL A 1 75 ? 6.089 -5.285 4.312 1.00 0.00 75 VAL A C 1
ATOM 1079 O O . VAL A 1 75 ? 6.807 -4.288 4.368 1.00 0.00 75 VAL A O 1
ATOM 1092 N N . GLU A 1 76 ? 6.624 -6.498 4.085 1.00 0.00 76 GLU A N 1
ATOM 1093 C CA . GLU A 1 76 ? 8.024 -6.735 3.918 1.00 0.00 76 GLU A CA 1
ATOM 1094 C C . GLU A 1 76 ? 8.614 -6.038 2.740 1.00 0.00 76 GLU A C 1
ATOM 1095 O O . GLU A 1 76 ? 9.669 -5.413 2.826 1.00 0.00 76 GLU A O 1
ATOM 1107 N N . THR A 1 77 ? 7.917 -6.036 1.590 1.00 0.00 77 THR A N 1
ATOM 1108 C CA . THR A 1 77 ? 8.319 -5.324 0.416 1.00 0.00 77 THR A CA 1
ATOM 1109 C C . THR A 1 77 ? 8.220 -3.840 0.513 1.00 0.00 77 THR A C 1
ATOM 1110 O O . THR A 1 77 ? 8.851 -3.125 -0.263 1.00 0.00 77 THR A O 1
ATOM 1121 N N . LEU A 1 78 ? 7.464 -3.293 1.481 1.00 0.00 78 LEU A N 1
ATOM 1122 C CA . LEU A 1 78 ? 7.431 -1.893 1.777 1.00 0.00 78 LEU A CA 1
ATOM 1123 C C . LEU A 1 78 ? 8.578 -1.436 2.611 1.00 0.00 78 LEU A C 1
ATOM 1124 O O . LEU A 1 78 ? 9.087 -0.337 2.398 1.00 0.00 78 LEU A O 1
ATOM 1140 N N . ARG A 1 79 ? 9.030 -2.215 3.609 1.00 0.00 79 ARG A N 1
ATOM 1141 C CA . ARG A 1 79 ? 10.110 -1.808 4.454 1.00 0.00 79 ARG A CA 1
ATOM 1142 C C . ARG A 1 79 ? 11.458 -2.146 3.917 1.00 0.00 79 ARG A C 1
ATOM 1143 O O . ARG A 1 79 ? 12.431 -1.435 4.166 1.00 0.00 79 ARG A O 1
ATOM 1164 N N . ASN A 1 80 ? 11.597 -3.201 3.093 1.00 0.00 80 ASN A N 1
ATOM 1165 C CA . ASN A 1 80 ? 12.823 -3.513 2.427 1.00 0.00 80 ASN A CA 1
ATOM 1166 C C . ASN A 1 80 ? 13.004 -2.735 1.169 1.00 0.00 80 ASN A C 1
ATOM 1167 O O . ASN A 1 80 ? 13.126 -3.289 0.078 1.00 0.00 80 ASN A O 1
ATOM 1178 N N . THR A 1 81 ? 13.046 -1.394 1.263 1.00 0.00 81 THR A N 1
ATOM 1179 C CA . THR A 1 81 ? 13.159 -0.484 0.166 1.00 0.00 81 THR A CA 1
ATOM 1180 C C . THR A 1 81 ? 14.492 0.178 0.109 1.00 0.00 81 THR A C 1
ATOM 1181 O O . THR A 1 81 ? 15.425 -0.299 -0.537 1.00 0.00 81 THR A O 1
ATOM 1192 N N . GLY A 1 82 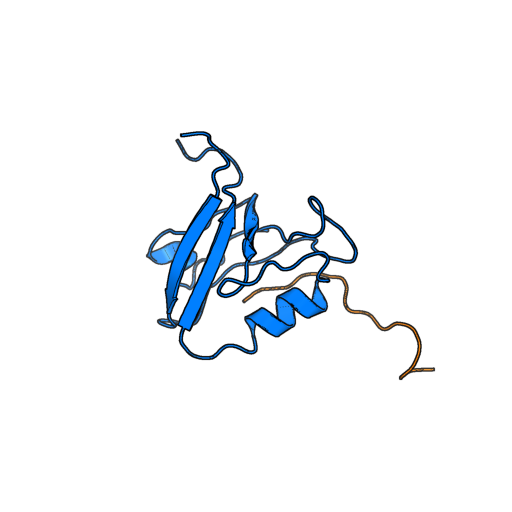? 14.623 1.334 0.783 1.00 0.00 82 GLY A N 1
ATOM 1193 C CA . GLY A 1 82 ? 15.708 2.256 0.645 1.00 0.00 82 GLY A CA 1
ATOM 1194 C C . GLY A 1 82 ? 15.139 3.545 0.161 1.00 0.00 82 GLY A C 1
ATOM 1195 O O . GLY A 1 82 ? 14.189 4.065 0.744 1.00 0.00 82 GLY A O 1
ATOM 1199 N N . GLN A 1 83 ? 15.698 4.131 -0.912 1.00 0.00 83 GLN A N 1
ATOM 1200 C CA . GLN A 1 83 ? 15.429 5.492 -1.257 1.00 0.00 83 GLN A CA 1
ATOM 1201 C C . GLN A 1 83 ? 14.158 5.726 -1.999 1.00 0.00 83 GLN A C 1
ATOM 1202 O O . GLN A 1 83 ? 13.358 6.583 -1.627 1.00 0.00 83 GLN A O 1
ATOM 1216 N N . VAL A 1 84 ? 13.912 4.990 -3.097 1.00 0.00 84 VAL A N 1
ATOM 1217 C CA . VAL A 1 84 ? 12.979 5.392 -4.105 1.00 0.00 84 VAL A CA 1
ATOM 1218 C C . VAL A 1 84 ? 11.688 4.649 -4.059 1.00 0.00 84 VAL A C 1
ATOM 1219 O O . VAL A 1 84 ? 11.626 3.475 -3.700 1.00 0.00 84 VAL A O 1
ATOM 1232 N N . VAL A 1 85 ? 10.582 5.333 -4.402 1.00 0.00 85 VAL A N 1
ATOM 1233 C CA . VAL A 1 85 ? 9.249 4.819 -4.346 1.00 0.00 85 VAL A CA 1
ATOM 1234 C C . VAL A 1 85 ? 8.622 4.874 -5.696 1.00 0.00 85 VAL A C 1
ATOM 1235 O O . VAL A 1 85 ? 8.227 5.934 -6.176 1.00 0.00 85 VAL A O 1
ATOM 1248 N N . HIS A 1 86 ? 8.484 3.717 -6.369 1.00 0.00 86 HIS A N 1
ATOM 1249 C CA . HIS A 1 86 ? 7.703 3.565 -7.557 1.00 0.00 86 HIS A CA 1
ATOM 1250 C C . HIS A 1 86 ? 6.593 2.610 -7.278 1.00 0.00 86 HIS A C 1
ATOM 1251 O O . HIS A 1 86 ? 6.836 1.467 -6.897 1.00 0.00 86 HIS A O 1
ATOM 1265 N N . LEU A 1 87 ? 5.322 3.022 -7.434 1.00 0.00 87 LEU A N 1
ATOM 1266 C CA . LEU A 1 87 ? 4.207 2.141 -7.271 1.00 0.00 87 LEU A CA 1
ATOM 1267 C C . LEU A 1 87 ? 3.059 2.531 -8.137 1.00 0.00 87 LEU A C 1
ATOM 1268 O O . LEU A 1 87 ? 3.001 3.651 -8.641 1.00 0.00 87 LEU A O 1
ATOM 1284 N N . LEU A 1 88 ? 2.065 1.635 -8.276 1.00 0.00 88 LEU A N 1
ATOM 1285 C CA . LEU A 1 88 ? 0.837 1.899 -8.961 1.00 0.00 88 LEU A CA 1
ATOM 1286 C C . LEU A 1 88 ? -0.272 1.711 -7.985 1.00 0.00 88 LEU A C 1
ATOM 1287 O O . LEU A 1 88 ? -0.290 0.767 -7.195 1.00 0.00 88 LEU A O 1
ATOM 1303 N N . LEU A 1 89 ? -1.246 2.637 -8.025 1.00 0.00 89 LEU A N 1
ATOM 1304 C CA . LEU A 1 89 ? -2.365 2.699 -7.136 1.00 0.00 89 LEU A CA 1
ATOM 1305 C C . LEU A 1 89 ? -3.611 2.720 -7.951 1.00 0.00 89 LEU A C 1
ATOM 1306 O O . LEU A 1 89 ? -3.607 3.141 -9.107 1.00 0.00 89 LEU A O 1
ATOM 1322 N N . GLU A 1 90 ? -4.746 2.303 -7.361 1.00 0.00 90 GLU A N 1
ATOM 1323 C CA . GLU A 1 90 ? -6.055 2.522 -7.894 1.00 0.00 90 GLU A CA 1
ATOM 1324 C C . GLU A 1 90 ? -6.741 3.447 -6.950 1.00 0.00 90 GLU A C 1
ATOM 1325 O O . GLU A 1 90 ? -6.697 3.270 -5.735 1.00 0.00 90 GLU A O 1
ATOM 1337 N N . LYS A 1 91 ? -7.390 4.506 -7.469 1.00 0.00 91 LYS A N 1
ATOM 1338 C CA . LYS A 1 91 ? -8.052 5.455 -6.628 1.00 0.00 91 LYS A CA 1
ATOM 1339 C C . LYS A 1 91 ? -9.255 4.887 -5.956 1.00 0.00 91 LYS A C 1
ATOM 1340 O O . LYS A 1 91 ? -10.020 4.119 -6.537 1.00 0.00 91 LYS A O 1
ATOM 1359 N N . GLY A 1 92 ? -9.448 5.204 -4.662 1.00 0.00 92 GLY A N 1
ATOM 1360 C CA . GLY A 1 92 ? -10.470 4.610 -3.858 1.00 0.00 92 GLY A CA 1
ATOM 1361 C C . GLY A 1 92 ? -11.841 5.137 -4.106 1.00 0.00 92 GLY A C 1
ATOM 1362 O O . GLY A 1 92 ? -12.596 4.598 -4.914 1.00 0.00 92 GLY A O 1
ATOM 1366 N N . GLN A 1 93 ? -12.220 6.180 -3.346 1.00 0.00 93 GLN A N 1
ATOM 1367 C CA . GLN A 1 93 ? -13.427 6.929 -3.512 1.00 0.00 93 GLN A CA 1
ATOM 1368 C C . GLN A 1 93 ? -13.179 8.235 -4.186 1.00 0.00 93 GLN A C 1
ATOM 1369 O O . GLN A 1 93 ? -12.045 8.610 -4.478 1.00 0.00 93 GLN A O 1
ATOM 1383 N N . SER A 1 94 ? -14.245 9.008 -4.463 1.00 0.00 94 SER A N 1
ATOM 1384 C CA . SER A 1 94 ? -14.172 10.242 -5.183 1.00 0.00 94 SER A CA 1
ATOM 1385 C C . SER A 1 94 ? -13.607 11.359 -4.374 1.00 0.00 94 SER A C 1
ATOM 1386 O O . SER A 1 94 ? -14.121 11.592 -3.281 1.00 0.00 94 SER A O 1
ATOM 1394 N N . PRO A 1 95 ? -12.605 12.094 -4.755 1.00 0.00 95 PRO A N 1
ATOM 1395 C CA . PRO A 1 95 ? -12.227 13.293 -4.065 1.00 0.00 95 PRO A CA 1
ATOM 1396 C C . PRO A 1 95 ? -13.117 14.444 -4.385 1.00 0.00 95 PRO A C 1
ATOM 1397 O O . PRO A 1 95 ? -13.733 14.979 -3.463 1.00 0.00 95 PRO A O 1
ATOM 1408 N N . THR A 1 96 ? -13.191 14.898 -5.648 1.00 0.00 96 THR A N 1
ATOM 1409 C CA . THR A 1 96 ? -14.140 15.865 -6.108 1.00 0.00 96 THR A CA 1
ATOM 1410 C C . THR A 1 96 ? -14.887 15.362 -7.335 1.00 0.00 96 THR A C 1
ATOM 1411 O O . THR A 1 96 ? -15.623 16.144 -7.994 1.00 0.00 96 THR A O 1
ATOM 1423 N N . PHE B 2 1 ? 6.261 -27.288 18.188 1.00 0.00 1 PHE B N 1
ATOM 1424 C CA . PHE B 2 1 ? 5.650 -25.978 18.505 1.00 0.00 1 PHE B CA 1
ATOM 1425 C C . PHE B 2 1 ? 5.773 -24.999 17.388 1.00 0.00 1 PHE B C 1
ATOM 1426 O O . PHE B 2 1 ? 4.880 -24.885 16.550 1.00 0.00 1 PHE B O 1
ATOM 1445 N N . ALA B 2 2 ? 6.886 -24.246 17.315 1.00 0.00 2 ALA B N 1
ATOM 1446 C CA . ALA B 2 2 ? 7.113 -23.231 16.333 1.00 0.00 2 ALA B CA 1
ATOM 1447 C C . ALA B 2 2 ? 7.885 -23.736 15.163 1.00 0.00 2 ALA B C 1
ATOM 1448 O O . ALA B 2 2 ? 8.184 -24.925 15.065 1.00 0.00 2 ALA B O 1
ATOM 1455 N N . ASP B 2 3 ? 8.238 -22.840 14.225 1.00 0.00 3 ASP B N 1
ATOM 1456 C CA . ASP B 2 3 ? 9.005 -23.091 13.044 1.00 0.00 3 ASP B CA 1
ATOM 1457 C C . ASP B 2 3 ? 8.373 -24.034 12.078 1.00 0.00 3 ASP B C 1
ATOM 1458 O O . ASP B 2 3 ? 9.049 -24.830 11.427 1.00 0.00 3 ASP B O 1
ATOM 1467 N N . SER B 2 4 ? 7.037 -24.006 11.926 1.00 0.00 4 SER B N 1
ATOM 1468 C CA . SER B 2 4 ? 6.354 -25.049 11.227 1.00 0.00 4 SER B CA 1
ATOM 1469 C C . SER B 2 4 ? 5.161 -24.550 10.486 1.00 0.00 4 SER B C 1
ATOM 1470 O O . SER B 2 4 ? 5.185 -24.415 9.263 1.00 0.00 4 SER B O 1
ATOM 1478 N N . GLU B 2 5 ? 4.042 -24.305 11.190 1.00 0.00 5 GLU B N 1
ATOM 1479 C CA . GLU B 2 5 ? 2.752 -24.224 10.579 1.00 0.00 5 GLU B CA 1
ATOM 1480 C C . GLU B 2 5 ? 2.248 -22.827 10.451 1.00 0.00 5 GLU B C 1
ATOM 1481 O O . GLU B 2 5 ? 2.140 -22.296 9.347 1.00 0.00 5 GLU B O 1
ATOM 1493 N N . ALA B 2 6 ? 1.905 -22.160 11.567 1.00 0.00 6 ALA B N 1
ATOM 1494 C CA . ALA B 2 6 ? 1.438 -20.810 11.518 1.00 0.00 6 ALA B CA 1
ATOM 1495 C C . ALA B 2 6 ? 1.874 -20.042 12.719 1.00 0.00 6 ALA B C 1
ATOM 1496 O O . ALA B 2 6 ? 1.955 -20.564 13.829 1.00 0.00 6 ALA B O 1
ATOM 1503 N N . ASP B 2 7 ? 2.171 -18.747 12.511 1.00 0.00 7 ASP B N 1
ATOM 1504 C CA . ASP B 2 7 ? 2.492 -17.796 13.528 1.00 0.00 7 ASP B CA 1
ATOM 1505 C C . ASP B 2 7 ? 1.439 -16.743 13.495 1.00 0.00 7 ASP B C 1
ATOM 1506 O O . ASP B 2 7 ? 0.480 -16.837 12.731 1.00 0.00 7 ASP B O 1
ATOM 1515 N N . GLU B 2 8 ? 1.545 -15.695 14.332 1.00 0.00 8 GLU B N 1
ATOM 1516 C CA . GLU B 2 8 ? 0.631 -14.595 14.332 1.00 0.00 8 GLU B CA 1
ATOM 1517 C C . GLU B 2 8 ? 1.194 -13.468 13.537 1.00 0.00 8 GLU B C 1
ATOM 1518 O O . GLU B 2 8 ? 2.168 -12.837 13.944 1.00 0.00 8 GLU B O 1
ATOM 1530 N N . ASN B 2 9 ? 0.625 -13.174 12.354 1.00 0.00 9 ASN B N 1
ATOM 1531 C CA . ASN B 2 9 ? 1.086 -12.090 11.542 1.00 0.00 9 ASN B CA 1
ATOM 1532 C C . ASN B 2 9 ? 0.031 -11.481 10.684 1.00 0.00 9 ASN B C 1
ATOM 1533 O O . ASN B 2 9 ? 0.334 -10.904 9.640 1.00 0.00 9 ASN B O 1
ATOM 1544 N N . GLU B 2 10 ? -1.250 -11.534 11.088 1.00 0.00 10 GLU B N 1
ATOM 1545 C CA . GLU B 2 10 ? -2.346 -11.000 10.342 1.00 0.00 10 GLU B CA 1
ATOM 1546 C C . GLU B 2 10 ? -3.054 -9.993 11.182 1.00 0.00 10 GLU B C 1
ATOM 1547 O O . GLU B 2 10 ? -4.123 -10.251 11.732 1.00 0.00 10 GLU B O 1
ATOM 1559 N N . GLN B 2 11 ? -2.475 -8.788 11.328 1.00 0.00 11 GLN B N 1
ATOM 1560 C CA . GLN B 2 11 ? -3.104 -7.655 11.934 1.00 0.00 11 GLN B CA 1
ATOM 1561 C C . GLN B 2 11 ? -2.877 -6.462 11.071 1.00 0.00 11 GLN B C 1
ATOM 1562 O O . GLN B 2 11 ? -3.275 -6.472 9.907 1.00 0.00 11 GLN B O 1
ATOM 1576 N N . VAL B 2 12 ? -2.263 -5.377 11.577 1.00 0.00 12 VAL B N 1
ATOM 1577 C CA . VAL B 2 12 ? -2.265 -4.075 10.988 1.00 0.00 12 VAL B CA 1
ATOM 1578 C C . VAL B 2 12 ? -0.862 -3.583 10.877 1.00 0.00 12 VAL B C 1
ATOM 1579 O O . VAL B 2 12 ? -0.018 -3.865 11.725 1.00 0.00 12 VAL B O 1
ATOM 1592 N N . SER B 2 13 ? -0.549 -2.813 9.820 1.00 0.00 13 SER B N 1
ATOM 1593 C CA . SER B 2 13 ? 0.743 -2.264 9.547 1.00 0.00 13 SER B CA 1
ATOM 1594 C C . SER B 2 13 ? 0.687 -0.787 9.348 1.00 0.00 13 SER B C 1
ATOM 1595 O O . SER B 2 13 ? -0.367 -0.209 9.088 1.00 0.00 13 SER B O 1
ATOM 1603 N N . ALA B 2 14 ? 1.852 -0.121 9.430 1.00 0.00 14 ALA B N 1
ATOM 1604 C CA . ALA B 2 14 ? 2.045 1.198 8.912 1.00 0.00 14 ALA B CA 1
ATOM 1605 C C . ALA B 2 14 ? 3.441 1.338 8.410 1.00 0.00 14 ALA B C 1
ATOM 1606 O O . ALA B 2 14 ? 4.330 0.574 8.784 1.00 0.00 14 ALA B O 1
ATOM 1613 N N . VAL B 2 15 ? 3.687 2.316 7.520 1.00 0.00 15 VAL B N 1
ATOM 1614 C CA . VAL B 2 15 ? 4.982 2.605 6.985 1.00 0.00 15 VAL B CA 1
ATOM 1615 C C . VAL B 2 15 ? 5.031 4.068 6.568 1.00 0.00 15 VAL B C 1
ATOM 1616 O O . VAL B 2 15 ? 3.998 4.603 6.082 1.00 0.00 15 VAL B O 1
ATOM 1630 N N . PRO A 1 1 ? -12.150 9.482 -17.417 1.00 0.00 1 PRO A N 2
ATOM 1631 C CA . PRO A 1 1 ? -11.678 8.128 -17.030 1.00 0.00 1 PRO A CA 2
ATOM 1632 C C . PRO A 1 1 ? -12.804 7.397 -16.384 1.00 0.00 1 PRO A C 2
ATOM 1633 O O . PRO A 1 1 ? -13.921 7.910 -16.355 1.00 0.00 1 PRO A O 2
ATOM 1646 N N . LYS A 1 2 ? -12.559 6.207 -15.806 1.00 0.00 2 LYS A N 2
ATOM 1647 C CA . LYS A 1 2 ? -13.474 5.539 -14.935 1.00 0.00 2 LYS A CA 2
ATOM 1648 C C . LYS A 1 2 ? -13.428 6.152 -13.578 1.00 0.00 2 LYS A C 2
ATOM 1649 O O . LYS A 1 2 ? -12.498 6.917 -13.330 1.00 0.00 2 LYS A O 2
ATOM 1668 N N . PRO A 1 3 ? -14.313 5.973 -12.642 1.00 0.00 3 PRO A N 2
ATOM 1669 C CA . PRO A 1 3 ? -14.391 6.825 -11.491 1.00 0.00 3 PRO A CA 2
ATOM 1670 C C . PRO A 1 3 ? -13.307 6.569 -10.501 1.00 0.00 3 PRO A C 2
ATOM 1671 O O . PRO A 1 3 ? -13.027 7.428 -9.666 1.00 0.00 3 PRO A O 2
ATOM 1682 N N . GLY A 1 4 ? -12.660 5.392 -10.560 1.00 0.00 4 GLY A N 2
ATOM 1683 C CA . GLY A 1 4 ? -11.420 5.137 -9.894 1.00 0.00 4 GLY A CA 2
ATOM 1684 C C . GLY A 1 4 ? -10.304 5.116 -10.883 1.00 0.00 4 GLY A C 2
ATOM 1685 O O . GLY A 1 4 ? -9.973 4.059 -11.416 1.00 0.00 4 GLY A O 2
ATOM 1689 N N . ASP A 1 5 ? -9.683 6.270 -11.185 1.00 0.00 5 ASP A N 2
ATOM 1690 C CA . ASP A 1 5 ? -8.585 6.331 -12.100 1.00 0.00 5 ASP A CA 2
ATOM 1691 C C . ASP A 1 5 ? -7.313 5.796 -11.536 1.00 0.00 5 ASP A C 2
ATOM 1692 O O . ASP A 1 5 ? -7.045 5.860 -10.337 1.00 0.00 5 ASP A O 2
ATOM 1701 N N . ILE A 1 6 ? -6.493 5.169 -12.397 1.00 0.00 6 ILE A N 2
ATOM 1702 C CA . ILE A 1 6 ? -5.217 4.613 -12.066 1.00 0.00 6 ILE A CA 2
ATOM 1703 C C . ILE A 1 6 ? -4.151 5.638 -12.241 1.00 0.00 6 ILE A C 2
ATOM 1704 O O . ILE A 1 6 ? -4.127 6.413 -13.196 1.00 0.00 6 ILE A O 2
ATOM 1720 N N . PHE A 1 7 ? -3.209 5.691 -11.283 1.00 0.00 7 PHE A N 2
ATOM 1721 C CA . PHE A 1 7 ? -2.155 6.657 -11.257 1.00 0.00 7 PHE A CA 2
ATOM 1722 C C . PHE A 1 7 ? -0.925 6.053 -10.673 1.00 0.00 7 PHE A C 2
ATOM 1723 O O . PHE A 1 7 ? -0.974 5.021 -10.007 1.00 0.00 7 PHE A O 2
ATOM 1740 N N . GLU A 1 8 ? 0.246 6.668 -10.918 1.00 0.00 8 GLU A N 2
ATOM 1741 C CA . GLU A 1 8 ? 1.478 6.278 -10.307 1.00 0.00 8 GLU A CA 2
ATOM 1742 C C . GLU A 1 8 ? 1.961 7.391 -9.443 1.00 0.00 8 GLU A C 2
ATOM 1743 O O . GLU A 1 8 ? 1.786 8.562 -9.779 1.00 0.00 8 GLU A O 2
ATOM 1755 N N . VAL A 1 9 ? 2.528 7.074 -8.265 1.00 0.00 9 VAL A N 2
ATOM 1756 C CA . VAL A 1 9 ? 3.148 8.024 -7.393 1.00 0.00 9 VAL A CA 2
ATOM 1757 C C . VAL A 1 9 ? 4.635 7.957 -7.437 1.00 0.00 9 VAL A C 2
ATOM 1758 O O . VAL A 1 9 ? 5.221 6.887 -7.596 1.00 0.00 9 VAL A O 2
ATOM 1771 N N . GLU A 1 10 ? 5.300 9.112 -7.253 1.00 0.00 10 GLU A N 2
ATOM 1772 C CA . GLU A 1 10 ? 6.711 9.190 -7.033 1.00 0.00 10 GLU A CA 2
ATOM 1773 C C . GLU A 1 10 ? 6.961 9.688 -5.652 1.00 0.00 10 GLU A C 2
ATOM 1774 O O . GLU A 1 10 ? 6.500 10.770 -5.292 1.00 0.00 10 GLU A O 2
ATOM 1786 N N . LEU A 1 11 ? 7.706 8.950 -4.809 1.00 0.00 11 LEU A N 2
ATOM 1787 C CA . LEU A 1 11 ? 8.245 9.480 -3.596 1.00 0.00 11 LEU A CA 2
ATOM 1788 C C . LEU A 1 11 ? 9.684 9.115 -3.463 1.00 0.00 11 LEU A C 2
ATOM 1789 O O . LEU A 1 11 ? 10.178 8.157 -4.056 1.00 0.00 11 LEU A O 2
ATOM 1805 N N . ALA A 1 12 ? 10.425 9.893 -2.653 1.00 0.00 12 ALA A N 2
ATOM 1806 C CA . ALA A 1 12 ? 11.813 9.700 -2.375 1.00 0.00 12 ALA A CA 2
ATOM 1807 C C . ALA A 1 12 ? 12.018 10.094 -0.953 1.00 0.00 12 ALA A C 2
ATOM 1808 O O . ALA A 1 12 ? 11.415 11.062 -0.495 1.00 0.00 12 ALA A O 2
ATOM 1815 N N . LYS A 1 13 ? 12.830 9.351 -0.179 1.00 0.00 13 LYS A N 2
ATOM 1816 C CA . LYS A 1 13 ? 12.954 9.602 1.223 1.00 0.00 13 LYS A CA 2
ATOM 1817 C C . LYS A 1 13 ? 13.671 10.863 1.561 1.00 0.00 13 LYS A C 2
ATOM 1818 O O . LYS A 1 13 ? 14.898 10.925 1.621 1.00 0.00 13 LYS A O 2
ATOM 1837 N N . ASN A 1 14 ? 12.904 11.938 1.819 1.00 0.00 14 ASN A N 2
ATOM 1838 C CA . ASN A 1 14 ? 13.358 13.195 2.327 1.00 0.00 14 ASN A CA 2
ATOM 1839 C C . ASN A 1 14 ? 13.265 13.199 3.814 1.00 0.00 14 ASN A C 2
ATOM 1840 O O . ASN A 1 14 ? 14.265 13.222 4.531 1.00 0.00 14 ASN A O 2
ATOM 1851 N N . ASP A 1 15 ? 12.035 13.148 4.354 1.00 0.00 15 ASP A N 2
ATOM 1852 C CA . ASP A 1 15 ? 11.728 12.966 5.739 1.00 0.00 15 ASP A CA 2
ATOM 1853 C C . ASP A 1 15 ? 11.629 11.509 6.031 1.00 0.00 15 ASP A C 2
ATOM 1854 O O . ASP A 1 15 ? 12.505 10.900 6.644 1.00 0.00 15 ASP A O 2
ATOM 1863 N N . ASN A 1 16 ? 10.556 10.864 5.540 1.00 0.00 16 ASN A N 2
ATOM 1864 C CA . ASN A 1 16 ? 10.180 9.520 5.851 1.00 0.00 16 ASN A CA 2
ATOM 1865 C C . ASN A 1 16 ? 9.789 8.890 4.560 1.00 0.00 16 ASN A C 2
ATOM 1866 O O . ASN A 1 16 ? 9.658 9.574 3.547 1.00 0.00 16 ASN A O 2
ATOM 1877 N N . SER A 1 17 ? 9.655 7.552 4.514 1.00 0.00 17 SER A N 2
ATOM 1878 C CA . SER A 1 17 ? 9.546 6.799 3.303 1.00 0.00 17 SER A CA 2
ATOM 1879 C C . SER A 1 17 ? 8.167 6.753 2.742 1.00 0.00 17 SER A C 2
ATOM 1880 O O . SER A 1 17 ? 7.917 7.361 1.703 1.00 0.00 17 SER A O 2
ATOM 1888 N N . LEU A 1 18 ? 7.207 6.035 3.352 1.00 0.00 18 LEU A N 2
ATOM 1889 C CA . LEU A 1 18 ? 5.881 5.937 2.825 1.00 0.00 18 LEU A CA 2
ATOM 1890 C C . LEU A 1 18 ? 4.965 6.838 3.578 1.00 0.00 18 LEU A C 2
ATOM 1891 O O . LEU A 1 18 ? 4.738 7.972 3.159 1.00 0.00 18 LEU A O 2
ATOM 1907 N N . GLY A 1 19 ? 4.431 6.415 4.738 1.00 0.00 19 GLY A N 2
ATOM 1908 C CA . GLY A 1 19 ? 3.699 7.261 5.629 1.00 0.00 19 GLY A CA 2
ATOM 1909 C C . GLY A 1 19 ? 2.219 7.101 5.573 1.00 0.00 19 GLY A C 2
ATOM 1910 O O . GLY A 1 19 ? 1.478 8.076 5.676 1.00 0.00 19 GLY A O 2
ATOM 1914 N N . ILE A 1 20 ? 1.719 5.860 5.436 1.00 0.00 20 ILE A N 2
ATOM 1915 C CA . ILE A 1 20 ? 0.313 5.607 5.379 1.00 0.00 20 ILE A CA 2
ATOM 1916 C C . ILE A 1 20 ? -0.005 4.463 6.278 1.00 0.00 20 ILE A C 2
ATOM 1917 O O . ILE A 1 20 ? 0.888 3.793 6.799 1.00 0.00 20 ILE A O 2
ATOM 1933 N N . SER A 1 21 ? -1.294 4.187 6.544 1.00 0.00 21 SER A N 2
ATOM 1934 C CA . SER A 1 21 ? -1.707 3.060 7.319 1.00 0.00 21 SER A CA 2
ATOM 1935 C C . SER A 1 21 ? -2.633 2.228 6.499 1.00 0.00 21 SER A C 2
ATOM 1936 O O . SER A 1 21 ? -3.350 2.731 5.635 1.00 0.00 21 SER A O 2
ATOM 1944 N N . VAL A 1 22 ? -2.593 0.897 6.692 1.00 0.00 22 VAL A N 2
ATOM 1945 C CA . VAL A 1 22 ? -3.098 -0.083 5.781 1.00 0.00 22 VAL A CA 2
ATOM 1946 C C . VAL A 1 22 ? -4.066 -0.978 6.478 1.00 0.00 22 VAL A C 2
ATOM 1947 O O . VAL A 1 22 ? -3.949 -1.234 7.675 1.00 0.00 22 VAL A O 2
ATOM 1960 N N . THR A 1 23 ? -5.062 -1.509 5.745 1.00 0.00 23 THR A N 2
ATOM 1961 C CA . THR A 1 23 ? -6.065 -2.383 6.268 1.00 0.00 23 THR A CA 2
ATOM 1962 C C . THR A 1 23 ? -6.284 -3.519 5.328 1.00 0.00 23 THR A C 2
ATOM 1963 O O . THR A 1 23 ? -6.226 -3.399 4.106 1.00 0.00 23 THR A O 2
ATOM 1974 N N . GLY A 1 24 ? -6.507 -4.716 5.900 1.00 0.00 24 GLY A N 2
ATOM 1975 C CA . GLY A 1 24 ? -6.740 -5.944 5.205 1.00 0.00 24 GLY A CA 2
ATOM 1976 C C . GLY A 1 24 ? -5.499 -6.635 4.753 1.00 0.00 24 GLY A C 2
ATOM 1977 O O . GLY A 1 24 ? -4.572 -6.858 5.530 1.00 0.00 24 GLY A O 2
ATOM 1981 N N . GLY A 1 25 ? -5.453 -7.042 3.472 1.00 0.00 25 GLY A N 2
ATOM 1982 C CA . GLY A 1 25 ? -4.322 -7.694 2.888 1.00 0.00 25 GLY A CA 2
ATOM 1983 C C . GLY A 1 25 ? -4.240 -9.156 3.164 1.00 0.00 25 GLY A C 2
ATOM 1984 O O . GLY A 1 25 ? -3.182 -9.775 3.065 1.00 0.00 25 GLY A O 2
ATOM 1988 N N . VAL A 1 26 ? -5.379 -9.776 3.521 1.00 0.00 26 VAL A N 2
ATOM 1989 C CA . VAL A 1 26 ? -5.456 -11.171 3.828 1.00 0.00 26 VAL A CA 2
ATOM 1990 C C . VAL A 1 26 ? -5.737 -11.900 2.559 1.00 0.00 26 VAL A C 2
ATOM 1991 O O . VAL A 1 26 ? -6.047 -11.303 1.530 1.00 0.00 26 VAL A O 2
ATOM 2004 N N . ASN A 1 27 ? -5.609 -13.239 2.562 1.00 0.00 27 ASN A N 2
ATOM 2005 C CA . ASN A 1 27 ? -5.512 -14.077 1.406 1.00 0.00 27 ASN A CA 2
ATOM 2006 C C . ASN A 1 27 ? -6.770 -14.123 0.608 1.00 0.00 27 ASN A C 2
ATOM 2007 O O . ASN A 1 27 ? -6.736 -14.267 -0.613 1.00 0.00 27 ASN A O 2
ATOM 2018 N N . THR A 1 28 ? -7.926 -13.898 1.258 1.00 0.00 28 THR A N 2
ATOM 2019 C CA . THR A 1 28 ? -9.077 -13.346 0.612 1.00 0.00 28 THR A CA 2
ATOM 2020 C C . THR A 1 28 ? -9.523 -12.218 1.477 1.00 0.00 28 THR A C 2
ATOM 2021 O O . THR A 1 28 ? -9.633 -12.352 2.696 1.00 0.00 28 THR A O 2
ATOM 2032 N N . SER A 1 29 ? -9.713 -11.021 0.895 1.00 0.00 29 SER A N 2
ATOM 2033 C CA . SER A 1 29 ? -10.098 -9.857 1.632 1.00 0.00 29 SER A CA 2
ATOM 2034 C C . SER A 1 29 ? -10.793 -8.880 0.747 1.00 0.00 29 SER A C 2
ATOM 2035 O O . SER A 1 29 ? -12.012 -8.924 0.588 1.00 0.00 29 SER A O 2
ATOM 2043 N N . VAL A 1 30 ? -10.058 -7.956 0.104 1.00 0.00 30 VAL A N 2
ATOM 2044 C CA . VAL A 1 30 ? -10.558 -7.080 -0.910 1.00 0.00 30 VAL A CA 2
ATOM 2045 C C . VAL A 1 30 ? -10.666 -7.822 -2.198 1.00 0.00 30 VAL A C 2
ATOM 2046 O O . VAL A 1 30 ? -11.689 -7.787 -2.880 1.00 0.00 30 VAL A O 2
ATOM 2059 N N . ARG A 1 31 ? -9.606 -8.564 -2.565 1.00 0.00 31 ARG A N 2
ATOM 2060 C CA . ARG A 1 31 ? -9.572 -9.545 -3.605 1.00 0.00 31 ARG A CA 2
ATOM 2061 C C . ARG A 1 31 ? -8.878 -10.728 -3.021 1.00 0.00 31 ARG A C 2
ATOM 2062 O O . ARG A 1 31 ? -8.874 -10.932 -1.809 1.00 0.00 31 ARG A O 2
ATOM 2083 N N . HIS A 1 32 ? -8.224 -11.558 -3.853 1.00 0.00 32 HIS A N 2
ATOM 2084 C CA . HIS A 1 32 ? -7.243 -12.519 -3.455 1.00 0.00 32 HIS A CA 2
ATOM 2085 C C . HIS A 1 32 ? -5.959 -11.821 -3.168 1.00 0.00 32 HIS A C 2
ATOM 2086 O O . HIS A 1 32 ? -5.135 -11.584 -4.050 1.00 0.00 32 HIS A O 2
ATOM 2100 N N . GLY A 1 33 ? -5.769 -11.397 -1.905 1.00 0.00 33 GLY A N 2
ATOM 2101 C CA . GLY A 1 33 ? -4.795 -10.417 -1.539 1.00 0.00 33 GLY A CA 2
ATOM 2102 C C . GLY A 1 33 ? -5.340 -9.048 -1.751 1.00 0.00 33 GLY A C 2
ATOM 2103 O O . GLY A 1 33 ? -6.551 -8.827 -1.749 1.00 0.00 33 GLY A O 2
ATOM 2107 N N . GLY A 1 34 ? -4.452 -8.062 -1.972 1.00 0.00 34 GLY A N 2
ATOM 2108 C CA . GLY A 1 34 ? -4.834 -6.714 -2.263 1.00 0.00 34 GLY A CA 2
ATOM 2109 C C . GLY A 1 34 ? -4.829 -5.847 -1.052 1.00 0.00 34 GLY A C 2
ATOM 2110 O O . GLY A 1 34 ? -5.304 -6.203 0.026 1.00 0.00 34 GLY A O 2
ATOM 2114 N N . ILE A 1 35 ? -4.297 -4.620 -1.189 1.00 0.00 35 ILE A N 2
ATOM 2115 C CA . ILE A 1 35 ? -3.944 -3.817 -0.060 1.00 0.00 35 ILE A CA 2
ATOM 2116 C C . ILE A 1 35 ? -4.648 -2.511 -0.199 1.00 0.00 35 ILE A C 2
ATOM 2117 O O . ILE A 1 35 ? -4.693 -1.913 -1.273 1.00 0.00 35 ILE A O 2
ATOM 2133 N N . TYR A 1 36 ? -5.269 -2.049 0.901 1.00 0.00 36 TYR A N 2
ATOM 2134 C CA . TYR A 1 36 ? -6.157 -0.927 0.924 1.00 0.00 36 TYR A CA 2
ATOM 2135 C C . TYR A 1 36 ? -5.672 0.033 1.956 1.00 0.00 36 TYR A C 2
ATOM 2136 O O . TYR A 1 36 ? -5.208 -0.360 3.025 1.00 0.00 36 TYR A O 2
ATOM 2154 N N . VAL A 1 37 ? -5.759 1.347 1.682 1.00 0.00 37 VAL A N 2
ATOM 2155 C CA . VAL A 1 37 ? -5.350 2.369 2.596 1.00 0.00 37 VAL A CA 2
ATOM 2156 C C . VAL A 1 37 ? -6.396 2.608 3.629 1.00 0.00 37 VAL A C 2
ATOM 2157 O O . VAL A 1 37 ? -7.574 2.797 3.329 1.00 0.00 37 VAL A O 2
ATOM 2170 N N . LYS A 1 38 ? -6.016 2.627 4.920 1.00 0.00 38 LYS A N 2
ATOM 2171 C CA . LYS A 1 38 ? -6.901 2.866 6.016 1.00 0.00 38 LYS A CA 2
ATOM 2172 C C . LYS A 1 38 ? -7.037 4.327 6.277 1.00 0.00 38 LYS A C 2
ATOM 2173 O O . LYS A 1 38 ? -8.137 4.877 6.258 1.00 0.00 38 LYS A O 2
ATOM 2192 N N . ALA A 1 39 ? -5.900 4.999 6.534 1.00 0.00 39 ALA A N 2
ATOM 2193 C CA . ALA A 1 39 ? -5.825 6.397 6.825 1.00 0.00 39 ALA A CA 2
ATOM 2194 C C . ALA A 1 39 ? -4.452 6.894 6.529 1.00 0.00 39 ALA A C 2
ATOM 2195 O O . ALA A 1 39 ? -3.491 6.126 6.547 1.00 0.00 39 ALA A O 2
ATOM 2202 N N . VAL A 1 40 ? -4.294 8.200 6.252 1.00 0.00 40 VAL A N 2
ATOM 2203 C CA . VAL A 1 40 ? -3.031 8.838 6.047 1.00 0.00 40 VAL A CA 2
ATOM 2204 C C . VAL A 1 40 ? -2.540 9.453 7.313 1.00 0.00 40 VAL A C 2
ATOM 2205 O O . VAL A 1 40 ? -3.259 10.138 8.037 1.00 0.00 40 VAL A O 2
ATOM 2218 N N . ILE A 1 41 ? -1.269 9.188 7.666 1.00 0.00 41 ILE A N 2
ATOM 2219 C CA . ILE A 1 41 ? -0.662 9.618 8.887 1.00 0.00 41 ILE A CA 2
ATOM 2220 C C . ILE A 1 41 ? -0.173 11.019 8.759 1.00 0.00 41 ILE A C 2
ATOM 2221 O O . ILE A 1 41 ? 0.628 11.256 7.857 1.00 0.00 41 ILE A O 2
ATOM 2237 N N . PRO A 1 42 ? -0.541 11.990 9.543 1.00 0.00 42 PRO A N 2
ATOM 2238 C CA . PRO A 1 42 ? -0.181 13.359 9.314 1.00 0.00 42 PRO A CA 2
ATOM 2239 C C . PRO A 1 42 ? 1.173 13.724 9.820 1.00 0.00 42 PRO A C 2
ATOM 2240 O O . PRO A 1 42 ? 1.352 14.813 10.363 1.00 0.00 42 PRO A O 2
ATOM 2251 N N . GLN A 1 43 ? 2.181 12.852 9.648 1.00 0.00 43 GLN A N 2
ATOM 2252 C CA . GLN A 1 43 ? 3.541 13.111 10.004 1.00 0.00 43 GLN A CA 2
ATOM 2253 C C . GLN A 1 43 ? 4.405 12.442 8.990 1.00 0.00 43 GLN A C 2
ATOM 2254 O O . GLN A 1 43 ? 5.278 11.638 9.311 1.00 0.00 43 GLN A O 2
ATOM 2268 N N . GLY A 1 44 ? 4.184 12.726 7.694 1.00 0.00 44 GLY A N 2
ATOM 2269 C CA . GLY A 1 44 ? 4.908 12.050 6.662 1.00 0.00 44 GLY A CA 2
ATOM 2270 C C . GLY A 1 44 ? 4.661 12.592 5.298 1.00 0.00 44 GLY A C 2
ATOM 2271 O O . GLY A 1 44 ? 3.801 13.440 5.063 1.00 0.00 44 GLY A O 2
ATOM 2275 N N . ALA A 1 45 ? 5.419 12.055 4.324 1.00 0.00 45 ALA A N 2
ATOM 2276 C CA . ALA A 1 45 ? 5.418 12.427 2.944 1.00 0.00 45 ALA A CA 2
ATOM 2277 C C . ALA A 1 45 ? 4.096 12.286 2.269 1.00 0.00 45 ALA A C 2
ATOM 2278 O O . ALA A 1 45 ? 3.720 13.120 1.446 1.00 0.00 45 ALA A O 2
ATOM 2285 N N . ALA A 1 46 ? 3.308 11.256 2.622 1.00 0.00 46 ALA A N 2
ATOM 2286 C CA . ALA A 1 46 ? 1.977 11.038 2.145 1.00 0.00 46 ALA A CA 2
ATOM 2287 C C . ALA A 1 46 ? 1.056 12.194 2.323 1.00 0.00 46 ALA A C 2
ATOM 2288 O O . ALA A 1 46 ? 0.473 12.686 1.357 1.00 0.00 46 ALA A O 2
ATOM 2295 N N . GLU A 1 47 ? 0.934 12.714 3.557 1.00 0.00 47 GLU A N 2
ATOM 2296 C CA . GLU A 1 47 ? 0.156 13.865 3.895 1.00 0.00 47 GLU A CA 2
ATOM 2297 C C . GLU A 1 47 ? 0.737 15.122 3.347 1.00 0.00 47 GLU A C 2
ATOM 2298 O O . GLU A 1 47 ? 0.041 15.909 2.709 1.00 0.00 47 GLU A O 2
ATOM 2310 N N . SER A 1 48 ? 2.042 15.373 3.557 1.00 0.00 48 SER A N 2
ATOM 2311 C CA . SER A 1 48 ? 2.716 16.574 3.172 1.00 0.00 48 SER A CA 2
ATOM 2312 C C . SER A 1 48 ? 2.720 16.855 1.709 1.00 0.00 48 SER A C 2
ATOM 2313 O O . SER A 1 48 ? 2.574 17.999 1.280 1.00 0.00 48 SER A O 2
ATOM 2321 N N . ASP A 1 49 ? 2.899 15.821 0.868 1.00 0.00 49 ASP A N 2
ATOM 2322 C CA . ASP A 1 49 ? 2.859 15.921 -0.558 1.00 0.00 49 ASP A CA 2
ATOM 2323 C C . ASP A 1 49 ? 1.456 15.896 -1.062 1.00 0.00 49 ASP A C 2
ATOM 2324 O O . ASP A 1 49 ? 1.063 16.739 -1.866 1.00 0.00 49 ASP A O 2
ATOM 2333 N N . GLY A 1 50 ? 0.626 14.946 -0.597 1.00 0.00 50 GLY A N 2
ATOM 2334 C CA . GLY A 1 50 ? -0.789 14.955 -0.802 1.00 0.00 50 GLY A CA 2
ATOM 2335 C C . GLY A 1 50 ? -1.288 14.458 -2.115 1.00 0.00 50 GLY A C 2
ATOM 2336 O O . GLY A 1 50 ? -1.962 15.181 -2.847 1.00 0.00 50 GLY A O 2
ATOM 2340 N N . ARG A 1 51 ? -1.056 13.175 -2.449 1.00 0.00 51 ARG A N 2
ATOM 2341 C CA . ARG A 1 51 ? -1.372 12.638 -3.736 1.00 0.00 51 ARG A CA 2
ATOM 2342 C C . ARG A 1 51 ? -2.034 11.307 -3.634 1.00 0.00 51 ARG A C 2
ATOM 2343 O O . ARG A 1 51 ? -2.466 10.736 -4.634 1.00 0.00 51 ARG A O 2
ATOM 2364 N N . ILE A 1 52 ? -2.224 10.787 -2.408 1.00 0.00 52 ILE A N 2
ATOM 2365 C CA . ILE A 1 52 ? -2.924 9.574 -2.119 1.00 0.00 52 ILE A CA 2
ATOM 2366 C C . ILE A 1 52 ? -3.907 9.928 -1.057 1.00 0.00 52 ILE A C 2
ATOM 2367 O O . ILE A 1 52 ? -3.658 10.833 -0.262 1.00 0.00 52 ILE A O 2
ATOM 2383 N N . HIS A 1 53 ? -5.076 9.266 -0.987 1.00 0.00 53 HIS A N 2
ATOM 2384 C CA . HIS A 1 53 ? -5.973 9.455 0.109 1.00 0.00 53 HIS A CA 2
ATOM 2385 C C . HIS A 1 53 ? -6.344 8.158 0.742 1.00 0.00 53 HIS A C 2
ATOM 2386 O O . HIS A 1 53 ? -5.994 7.070 0.287 1.00 0.00 53 HIS A O 2
ATOM 2400 N N . LYS A 1 54 ? -7.080 8.229 1.865 1.00 0.00 54 LYS A N 2
ATOM 2401 C CA . LYS A 1 54 ? -7.677 7.110 2.525 1.00 0.00 54 LYS A CA 2
ATOM 2402 C C . LYS A 1 54 ? -8.617 6.328 1.673 1.00 0.00 54 LYS A C 2
ATOM 2403 O O . LYS A 1 54 ? -9.433 6.866 0.927 1.00 0.00 54 LYS A O 2
ATOM 2422 N N . GLY A 1 55 ? -8.530 4.986 1.722 1.00 0.00 55 GLY A N 2
ATOM 2423 C CA . GLY A 1 55 ? -9.324 4.116 0.911 1.00 0.00 55 GLY A CA 2
ATOM 2424 C C . GLY A 1 55 ? -8.936 3.962 -0.519 1.00 0.00 55 GLY A C 2
ATOM 2425 O O . GLY A 1 55 ? -9.757 3.480 -1.297 1.00 0.00 55 GLY A O 2
ATOM 2429 N N . ASP A 1 56 ? -7.701 4.305 -0.929 1.00 0.00 56 ASP A N 2
ATOM 2430 C CA . ASP A 1 56 ? -7.171 3.940 -2.205 1.00 0.00 56 ASP A CA 2
ATOM 2431 C C . ASP A 1 56 ? -6.617 2.557 -2.192 1.00 0.00 56 ASP A C 2
ATOM 2432 O O . ASP A 1 56 ? -6.373 1.969 -1.140 1.00 0.00 56 ASP A O 2
ATOM 2441 N N . ARG A 1 57 ? -6.419 1.954 -3.378 1.00 0.00 57 ARG A N 2
ATOM 2442 C CA . ARG A 1 57 ? -6.044 0.584 -3.537 1.00 0.00 57 ARG A CA 2
ATOM 2443 C C . ARG A 1 57 ? -4.823 0.475 -4.385 1.00 0.00 57 ARG A C 2
ATOM 2444 O O . ARG A 1 57 ? -4.803 0.941 -5.523 1.00 0.00 57 ARG A O 2
ATOM 2465 N N . VAL A 1 58 ? -3.741 -0.156 -3.895 1.00 0.00 58 VAL A N 2
ATOM 2466 C CA . VAL A 1 58 ? -2.516 -0.260 -4.625 1.00 0.00 58 VAL A CA 2
ATOM 2467 C C . VAL A 1 58 ? -2.485 -1.419 -5.562 1.00 0.00 58 VAL A C 2
ATOM 2468 O O . VAL A 1 58 ? -3.197 -2.408 -5.393 1.00 0.00 58 VAL A O 2
ATOM 2481 N N . LEU A 1 59 ? -1.661 -1.328 -6.622 1.00 0.00 59 LEU A N 2
ATOM 2482 C CA . LEU A 1 59 ? -1.566 -2.301 -7.665 1.00 0.00 59 LEU A CA 2
ATOM 2483 C C . LEU A 1 59 ? -0.177 -2.825 -7.789 1.00 0.00 59 LEU A C 2
ATOM 2484 O O . LEU A 1 59 ? 0.146 -3.876 -7.235 1.00 0.00 59 LEU A O 2
ATOM 2500 N N . ALA A 1 60 ? 0.704 -2.157 -8.553 1.00 0.00 60 ALA A N 2
ATOM 2501 C CA . ALA A 1 60 ? 2.020 -2.629 -8.850 1.00 0.00 60 ALA A CA 2
ATOM 2502 C C . ALA A 1 60 ? 3.115 -2.021 -8.042 1.00 0.00 60 ALA A C 2
ATOM 2503 O O . ALA A 1 60 ? 3.105 -0.829 -7.740 1.00 0.00 60 ALA A O 2
ATOM 2510 N N . VAL A 1 61 ? 4.150 -2.815 -7.717 1.00 0.00 61 VAL A N 2
ATOM 2511 C CA . VAL A 1 61 ? 5.369 -2.355 -7.126 1.00 0.00 61 VAL A CA 2
ATOM 2512 C C . VAL A 1 61 ? 6.366 -2.143 -8.213 1.00 0.00 61 VAL A C 2
ATOM 2513 O O . VAL A 1 61 ? 6.988 -3.090 -8.691 1.00 0.00 61 VAL A O 2
ATOM 2526 N N . ASN A 1 62 ? 6.509 -0.898 -8.701 1.00 0.00 62 ASN A N 2
ATOM 2527 C CA . ASN A 1 62 ? 7.451 -0.492 -9.697 1.00 0.00 62 ASN A CA 2
ATOM 2528 C C . ASN A 1 62 ? 7.327 -1.253 -10.972 1.00 0.00 62 ASN A C 2
ATOM 2529 O O . ASN A 1 62 ? 8.290 -1.764 -11.543 1.00 0.00 62 ASN A O 2
ATOM 2540 N N . GLY A 1 63 ? 6.086 -1.387 -11.471 1.00 0.00 63 GLY A N 2
ATOM 2541 C CA . GLY A 1 63 ? 5.781 -2.066 -12.693 1.00 0.00 63 GLY A CA 2
ATOM 2542 C C . GLY A 1 63 ? 5.213 -3.431 -12.510 1.00 0.00 63 GLY A C 2
ATOM 2543 O O . GLY A 1 63 ? 4.381 -3.864 -13.305 1.00 0.00 63 GLY A O 2
ATOM 2547 N N . VAL A 1 64 ? 5.645 -4.169 -11.472 1.00 0.00 64 VAL A N 2
ATOM 2548 C CA . VAL A 1 64 ? 5.316 -5.549 -11.288 1.00 0.00 64 VAL A CA 2
ATOM 2549 C C . VAL A 1 64 ? 4.230 -5.739 -10.286 1.00 0.00 64 VAL A C 2
ATOM 2550 O O . VAL A 1 64 ? 4.407 -5.547 -9.084 1.00 0.00 64 VAL A O 2
ATOM 2563 N N . SER A 1 65 ? 3.029 -6.130 -10.749 1.00 0.00 65 SER A N 2
ATOM 2564 C CA . SER A 1 65 ? 1.890 -6.451 -9.946 1.00 0.00 65 SER A CA 2
ATOM 2565 C C . SER A 1 65 ? 1.970 -7.823 -9.370 1.00 0.00 65 SER A C 2
ATOM 2566 O O . SER A 1 65 ? 1.854 -8.809 -10.096 1.00 0.00 65 SER A O 2
ATOM 2574 N N . LEU A 1 66 ? 2.159 -7.990 -8.048 1.00 0.00 66 LEU A N 2
ATOM 2575 C CA . LEU A 1 66 ? 2.245 -9.287 -7.454 1.00 0.00 66 LEU A CA 2
ATOM 2576 C C . LEU A 1 66 ? 0.911 -9.721 -6.949 1.00 0.00 66 LEU A C 2
ATOM 2577 O O . LEU A 1 66 ? 0.546 -9.552 -5.787 1.00 0.00 66 LEU A O 2
ATOM 2593 N N . GLU A 1 67 ? 0.089 -10.316 -7.830 1.00 0.00 67 GLU A N 2
ATOM 2594 C CA . GLU A 1 67 ? -1.166 -10.889 -7.452 1.00 0.00 67 GLU A CA 2
ATOM 2595 C C . GLU A 1 67 ? -1.036 -12.099 -6.594 1.00 0.00 67 GLU A C 2
ATOM 2596 O O . GLU A 1 67 ? -0.206 -12.979 -6.816 1.00 0.00 67 GLU A O 2
ATOM 2608 N N . GLY A 1 68 ? -1.849 -12.163 -5.525 1.00 0.00 68 GLY A N 2
ATOM 2609 C CA . GLY A 1 68 ? -1.884 -13.247 -4.593 1.00 0.00 68 GLY A CA 2
ATOM 2610 C C . GLY A 1 68 ? -1.000 -13.067 -3.407 1.00 0.00 68 GLY A C 2
ATOM 2611 O O . GLY A 1 68 ? -0.830 -13.986 -2.606 1.00 0.00 68 GLY A O 2
ATOM 2615 N N . ALA A 1 69 ? -0.384 -11.884 -3.239 1.00 0.00 69 ALA A N 2
ATOM 2616 C CA . ALA A 1 69 ? 0.411 -11.546 -2.099 1.00 0.00 69 ALA A CA 2
ATOM 2617 C C . ALA A 1 69 ? -0.407 -11.236 -0.893 1.00 0.00 69 ALA A C 2
ATOM 2618 O O . ALA A 1 69 ? -1.329 -10.423 -0.937 1.00 0.00 69 ALA A O 2
ATOM 2625 N N . THR A 1 70 ? -0.082 -11.839 0.264 1.00 0.00 70 THR A N 2
ATOM 2626 C CA . THR A 1 70 ? -0.620 -11.447 1.531 1.00 0.00 70 THR A CA 2
ATOM 2627 C C . THR A 1 70 ? 0.110 -10.258 2.056 1.00 0.00 70 THR A C 2
ATOM 2628 O O . THR A 1 70 ? 1.128 -9.809 1.532 1.00 0.00 70 THR A O 2
ATOM 2639 N N . HIS A 1 71 ? -0.412 -9.685 3.155 1.00 0.00 71 HIS A N 2
ATOM 2640 C CA . HIS A 1 71 ? 0.084 -8.526 3.831 1.00 0.00 71 HIS A CA 2
ATOM 2641 C C . HIS A 1 71 ? 1.505 -8.637 4.266 1.00 0.00 71 HIS A C 2
ATOM 2642 O O . HIS A 1 71 ? 2.287 -7.712 4.048 1.00 0.00 71 HIS A O 2
ATOM 2656 N N . LYS A 1 72 ? 1.931 -9.795 4.800 1.00 0.00 72 LYS A N 2
ATOM 2657 C CA . LYS A 1 72 ? 3.290 -10.118 5.107 1.00 0.00 72 LYS A CA 2
ATOM 2658 C C . LYS A 1 72 ? 4.249 -9.925 3.983 1.00 0.00 72 LYS A C 2
ATOM 2659 O O . LYS A 1 72 ? 5.307 -9.318 4.143 1.00 0.00 72 LYS A O 2
ATOM 2678 N N . GLN A 1 73 ? 3.893 -10.391 2.773 1.00 0.00 73 GLN A N 2
ATOM 2679 C CA . GLN A 1 73 ? 4.714 -10.338 1.603 1.00 0.00 73 GLN A CA 2
ATOM 2680 C C . GLN A 1 73 ? 4.830 -8.950 1.073 1.00 0.00 73 GLN A C 2
ATOM 2681 O O . GLN A 1 73 ? 5.891 -8.500 0.642 1.00 0.00 73 GLN A O 2
ATOM 2695 N N . ALA A 1 74 ? 3.720 -8.194 1.127 1.00 0.00 74 ALA A N 2
ATOM 2696 C CA . ALA A 1 74 ? 3.647 -6.827 0.713 1.00 0.00 74 ALA A CA 2
ATOM 2697 C C . ALA A 1 74 ? 4.398 -5.890 1.594 1.00 0.00 74 ALA A C 2
ATOM 2698 O O . ALA A 1 74 ? 5.095 -4.996 1.117 1.00 0.00 74 ALA A O 2
ATOM 2705 N N . VAL A 1 75 ? 4.306 -6.074 2.924 1.00 0.00 75 VAL A N 2
ATOM 2706 C CA . VAL A 1 75 ? 4.948 -5.298 3.939 1.00 0.00 75 VAL A CA 2
ATOM 2707 C C . VAL A 1 75 ? 6.435 -5.373 3.887 1.00 0.00 75 VAL A C 2
ATOM 2708 O O . VAL A 1 75 ? 7.089 -4.331 3.883 1.00 0.00 75 VAL A O 2
ATOM 2721 N N . GLU A 1 76 ? 7.036 -6.571 3.784 1.00 0.00 76 GLU A N 2
ATOM 2722 C CA . GLU A 1 76 ? 8.445 -6.752 3.613 1.00 0.00 76 GLU A CA 2
ATOM 2723 C C . GLU A 1 76 ? 9.000 -5.992 2.459 1.00 0.00 76 GLU A C 2
ATOM 2724 O O . GLU A 1 76 ? 9.993 -5.272 2.558 1.00 0.00 76 GLU A O 2
ATOM 2736 N N . THR A 1 77 ? 8.308 -6.080 1.309 1.00 0.00 77 THR A N 2
ATOM 2737 C CA . THR A 1 77 ? 8.664 -5.515 0.044 1.00 0.00 77 THR A CA 2
ATOM 2738 C C . THR A 1 77 ? 8.656 -4.025 0.043 1.00 0.00 77 THR A C 2
ATOM 2739 O O . THR A 1 77 ? 9.554 -3.389 -0.508 1.00 0.00 77 THR A O 2
ATOM 2750 N N . LEU A 1 78 ? 7.659 -3.378 0.674 1.00 0.00 78 LEU A N 2
ATOM 2751 C CA . LEU A 1 78 ? 7.597 -1.952 0.760 1.00 0.00 78 LEU A CA 2
ATOM 2752 C C . LEU A 1 78 ? 8.357 -1.360 1.897 1.00 0.00 78 LEU A C 2
ATOM 2753 O O . LEU A 1 78 ? 8.820 -0.225 1.811 1.00 0.00 78 LEU A O 2
ATOM 2769 N N . ARG A 1 79 ? 8.558 -2.081 3.016 1.00 0.00 79 ARG A N 2
ATOM 2770 C CA . ARG A 1 79 ? 9.397 -1.624 4.080 1.00 0.00 79 ARG A CA 2
ATOM 2771 C C . ARG A 1 79 ? 10.827 -1.521 3.678 1.00 0.00 79 ARG A C 2
ATOM 2772 O O . ARG A 1 79 ? 11.460 -0.495 3.926 1.00 0.00 79 ARG A O 2
ATOM 2793 N N . ASN A 1 80 ? 11.395 -2.530 2.994 1.00 0.00 80 ASN A N 2
ATOM 2794 C CA . ASN A 1 80 ? 12.744 -2.467 2.523 1.00 0.00 80 ASN A CA 2
ATOM 2795 C C . ASN A 1 80 ? 12.855 -1.747 1.223 1.00 0.00 80 ASN A C 2
ATOM 2796 O O . ASN A 1 80 ? 13.317 -2.265 0.207 1.00 0.00 80 ASN A O 2
ATOM 2807 N N . THR A 1 81 ? 12.447 -0.466 1.216 1.00 0.00 81 THR A N 2
ATOM 2808 C CA . THR A 1 81 ? 12.538 0.449 0.121 1.00 0.00 81 THR A CA 2
ATOM 2809 C C . THR A 1 81 ? 13.809 1.220 0.231 1.00 0.00 81 THR A C 2
ATOM 2810 O O . THR A 1 81 ? 14.797 0.898 -0.424 1.00 0.00 81 THR A O 2
ATOM 2821 N N . GLY A 1 82 ? 13.840 2.270 1.073 1.00 0.00 82 GLY A N 2
ATOM 2822 C CA . GLY A 1 82 ? 15.022 3.012 1.382 1.00 0.00 82 GLY A CA 2
ATOM 2823 C C . GLY A 1 82 ? 15.138 4.308 0.657 1.00 0.00 82 GLY A C 2
ATOM 2824 O O . GLY A 1 82 ? 14.901 5.372 1.225 1.00 0.00 82 GLY A O 2
ATOM 2828 N N . GLN A 1 83 ? 15.550 4.271 -0.624 1.00 0.00 83 GLN A N 2
ATOM 2829 C CA . GLN A 1 83 ? 15.799 5.434 -1.418 1.00 0.00 83 GLN A CA 2
ATOM 2830 C C . GLN A 1 83 ? 14.565 6.027 -2.005 1.00 0.00 83 GLN A C 2
ATOM 2831 O O . GLN A 1 83 ? 14.264 7.205 -1.815 1.00 0.00 83 GLN A O 2
ATOM 2845 N N . VAL A 1 84 ? 13.834 5.230 -2.804 1.00 0.00 84 VAL A N 2
ATOM 2846 C CA . VAL A 1 84 ? 12.792 5.681 -3.673 1.00 0.00 84 VAL A CA 2
ATOM 2847 C C . VAL A 1 84 ? 11.613 4.774 -3.588 1.00 0.00 84 VAL A C 2
ATOM 2848 O O . VAL A 1 84 ? 11.738 3.582 -3.312 1.00 0.00 84 VAL A O 2
ATOM 2861 N N . VAL A 1 85 ? 10.397 5.312 -3.787 1.00 0.00 85 VAL A N 2
ATOM 2862 C CA . VAL A 1 85 ? 9.165 4.585 -3.778 1.00 0.00 85 VAL A CA 2
ATOM 2863 C C . VAL A 1 85 ? 8.419 4.938 -5.019 1.00 0.00 85 VAL A C 2
ATOM 2864 O O . VAL A 1 85 ? 7.972 6.073 -5.171 1.00 0.00 85 VAL A O 2
ATOM 2877 N N . HIS A 1 86 ? 8.241 3.999 -5.965 1.00 0.00 86 HIS A N 2
ATOM 2878 C CA . HIS A 1 86 ? 7.494 4.242 -7.160 1.00 0.00 86 HIS A CA 2
ATOM 2879 C C . HIS A 1 86 ? 6.452 3.194 -7.357 1.00 0.00 86 HIS A C 2
ATOM 2880 O O . HIS A 1 86 ? 6.750 2.062 -7.732 1.00 0.00 86 HIS A O 2
ATOM 2894 N N . LEU A 1 87 ? 5.175 3.522 -7.091 1.00 0.00 87 LEU A N 2
ATOM 2895 C CA . LEU A 1 87 ? 4.112 2.568 -7.032 1.00 0.00 87 LEU A CA 2
ATOM 2896 C C . LEU A 1 87 ? 2.974 2.971 -7.904 1.00 0.00 87 LEU A C 2
ATOM 2897 O O . LEU A 1 87 ? 2.845 4.133 -8.287 1.00 0.00 87 LEU A O 2
ATOM 2913 N N . LEU A 1 88 ? 2.083 2.015 -8.222 1.00 0.00 88 LEU A N 2
ATOM 2914 C CA . LEU A 1 88 ? 0.945 2.189 -9.071 1.00 0.00 88 LEU A CA 2
ATOM 2915 C C . LEU A 1 88 ? -0.262 1.864 -8.260 1.00 0.00 88 LEU A C 2
ATOM 2916 O O . LEU A 1 88 ? -0.273 0.880 -7.523 1.00 0.00 88 LEU A O 2
ATOM 2932 N N . LEU A 1 89 ? -1.327 2.679 -8.362 1.00 0.00 89 LEU A N 2
ATOM 2933 C CA . LEU A 1 89 ? -2.509 2.516 -7.574 1.00 0.00 89 LEU A CA 2
ATOM 2934 C C . LEU A 1 89 ? -3.724 2.989 -8.294 1.00 0.00 89 LEU A C 2
ATOM 2935 O O . LEU A 1 89 ? -3.650 3.731 -9.273 1.00 0.00 89 LEU A O 2
ATOM 2951 N N . GLU A 1 90 ? -4.910 2.544 -7.840 1.00 0.00 90 GLU A N 2
ATOM 2952 C CA . GLU A 1 90 ? -6.193 2.903 -8.358 1.00 0.00 90 GLU A CA 2
ATOM 2953 C C . GLU A 1 90 ? -6.951 3.670 -7.331 1.00 0.00 90 GLU A C 2
ATOM 2954 O O . GLU A 1 90 ? -7.006 3.275 -6.167 1.00 0.00 90 GLU A O 2
ATOM 2966 N N . LYS A 1 91 ? -7.598 4.784 -7.716 1.00 0.00 91 LYS A N 2
ATOM 2967 C CA . LYS A 1 91 ? -8.464 5.526 -6.853 1.00 0.00 91 LYS A CA 2
ATOM 2968 C C . LYS A 1 91 ? -9.658 4.764 -6.389 1.00 0.00 91 LYS A C 2
ATOM 2969 O O . LYS A 1 91 ? -10.307 4.038 -7.141 1.00 0.00 91 LYS A O 2
ATOM 2988 N N . GLY A 1 92 ? -9.961 4.865 -5.083 1.00 0.00 92 GLY A N 2
ATOM 2989 C CA . GLY A 1 92 ? -11.045 4.175 -4.456 1.00 0.00 92 GLY A CA 2
ATOM 2990 C C . GLY A 1 92 ? -12.381 4.829 -4.547 1.00 0.00 92 GLY A C 2
ATOM 2991 O O . GLY A 1 92 ? -12.806 5.356 -5.574 1.00 0.00 92 GLY A O 2
ATOM 2995 N N . GLN A 1 93 ? -13.124 4.780 -3.427 1.00 0.00 93 GLN A N 2
ATOM 2996 C CA . GLN A 1 93 ? -14.399 5.403 -3.247 1.00 0.00 93 GLN A CA 2
ATOM 2997 C C . GLN A 1 93 ? -14.259 6.739 -2.604 1.00 0.00 93 GLN A C 2
ATOM 2998 O O . GLN A 1 93 ? -13.290 7.029 -1.905 1.00 0.00 93 GLN A O 2
ATOM 3012 N N . SER A 1 94 ? -15.242 7.629 -2.832 1.00 0.00 94 SER A N 2
ATOM 3013 C CA . SER A 1 94 ? -15.191 8.995 -2.412 1.00 0.00 94 SER A CA 2
ATOM 3014 C C . SER A 1 94 ? -15.383 9.185 -0.946 1.00 0.00 94 SER A C 2
ATOM 3015 O O . SER A 1 94 ? -16.179 8.450 -0.361 1.00 0.00 94 SER A O 2
ATOM 3023 N N . PRO A 1 95 ? -14.732 10.068 -0.250 1.00 0.00 95 PRO A N 2
ATOM 3024 C CA . PRO A 1 95 ? -14.924 10.232 1.161 1.00 0.00 95 PRO A CA 2
ATOM 3025 C C . PRO A 1 95 ? -16.142 11.012 1.521 1.00 0.00 95 PRO A C 2
ATOM 3026 O O . PRO A 1 95 ? -16.447 12.025 0.894 1.00 0.00 95 PRO A O 2
ATOM 3037 N N . THR A 1 96 ? -16.857 10.577 2.574 1.00 0.00 96 THR A N 2
ATOM 3038 C CA . THR A 1 96 ? -17.993 11.247 3.128 1.00 0.00 96 THR A CA 2
ATOM 3039 C C . THR A 1 96 ? -17.585 12.082 4.333 1.00 0.00 96 THR A C 2
ATOM 3040 O O . THR A 1 96 ? -17.859 13.311 4.338 1.00 0.00 96 THR A O 2
ATOM 3052 N N . PHE B 2 1 ? -18.602 -22.831 16.679 1.00 0.00 1 PHE B N 2
ATOM 3053 C CA . PHE B 2 1 ? -18.502 -22.907 15.204 1.00 0.00 1 PHE B CA 2
ATOM 3054 C C . PHE B 2 1 ? -17.734 -24.096 14.738 1.00 0.00 1 PHE B C 2
ATOM 3055 O O . PHE B 2 1 ? -18.332 -25.113 14.390 1.00 0.00 1 PHE B O 2
ATOM 3074 N N . ALA B 2 2 ? -16.391 -24.061 14.695 1.00 0.00 2 ALA B N 2
ATOM 3075 C CA . ALA B 2 2 ? -15.639 -25.153 14.158 1.00 0.00 2 ALA B CA 2
ATOM 3076 C C . ALA B 2 2 ? -15.352 -26.263 15.109 1.00 0.00 2 ALA B C 2
ATOM 3077 O O . ALA B 2 2 ? -15.634 -27.421 14.806 1.00 0.00 2 ALA B O 2
ATOM 3084 N N . ASP B 2 3 ? -14.737 -25.953 16.265 1.00 0.00 3 ASP B N 2
ATOM 3085 C CA . ASP B 2 3 ? -14.136 -26.843 17.209 1.00 0.00 3 ASP B CA 2
ATOM 3086 C C . ASP B 2 3 ? -12.861 -27.407 16.685 1.00 0.00 3 ASP B C 2
ATOM 3087 O O . ASP B 2 3 ? -12.673 -28.618 16.588 1.00 0.00 3 ASP B O 2
ATOM 3096 N N . SER B 2 4 ? -11.910 -26.519 16.346 1.00 0.00 4 SER B N 2
ATOM 3097 C CA . SER B 2 4 ? -10.620 -26.885 15.848 1.00 0.00 4 SER B CA 2
ATOM 3098 C C . SER B 2 4 ? -9.610 -26.027 16.526 1.00 0.00 4 SER B C 2
ATOM 3099 O O . SER B 2 4 ? -9.953 -25.058 17.202 1.00 0.00 4 SER B O 2
ATOM 3107 N N . GLU B 2 5 ? -8.310 -26.350 16.396 1.00 0.00 5 GLU B N 2
ATOM 3108 C CA . GLU B 2 5 ? -7.260 -25.701 17.118 1.00 0.00 5 GLU B CA 2
ATOM 3109 C C . GLU B 2 5 ? -6.923 -24.332 16.636 1.00 0.00 5 GLU B C 2
ATOM 3110 O O . GLU B 2 5 ? -7.534 -23.350 17.054 1.00 0.00 5 GLU B O 2
ATOM 3122 N N . ALA B 2 6 ? -5.901 -24.196 15.772 1.00 0.00 6 ALA B N 2
ATOM 3123 C CA . ALA B 2 6 ? -5.386 -22.915 15.399 1.00 0.00 6 ALA B CA 2
ATOM 3124 C C . ALA B 2 6 ? -4.663 -22.976 14.097 1.00 0.00 6 ALA B C 2
ATOM 3125 O O . ALA B 2 6 ? -3.843 -23.864 13.863 1.00 0.00 6 ALA B O 2
ATOM 3132 N N . ASP B 2 7 ? -4.938 -22.024 13.188 1.00 0.00 7 ASP B N 2
ATOM 3133 C CA . ASP B 2 7 ? -4.294 -21.937 11.916 1.00 0.00 7 ASP B CA 2
ATOM 3134 C C . ASP B 2 7 ? -3.772 -20.557 11.707 1.00 0.00 7 ASP B C 2
ATOM 3135 O O . ASP B 2 7 ? -4.169 -19.845 10.785 1.00 0.00 7 ASP B O 2
ATOM 3144 N N . GLU B 2 8 ? -2.813 -20.152 12.558 1.00 0.00 8 GLU B N 2
ATOM 3145 C CA . GLU B 2 8 ? -2.073 -18.930 12.486 1.00 0.00 8 GLU B CA 2
ATOM 3146 C C . GLU B 2 8 ? -2.867 -17.669 12.510 1.00 0.00 8 GLU B C 2
ATOM 3147 O O . GLU B 2 8 ? -4.017 -17.646 12.944 1.00 0.00 8 GLU B O 2
ATOM 3159 N N . ASN B 2 9 ? -2.263 -16.524 12.142 1.00 0.00 9 ASN B N 2
ATOM 3160 C CA . ASN B 2 9 ? -2.802 -15.235 12.447 1.00 0.00 9 ASN B CA 2
ATOM 3161 C C . ASN B 2 9 ? -2.689 -14.320 11.276 1.00 0.00 9 ASN B C 2
ATOM 3162 O O . ASN B 2 9 ? -2.012 -14.628 10.296 1.00 0.00 9 ASN B O 2
ATOM 3173 N N . GLU B 2 10 ? -3.344 -13.147 11.343 1.00 0.00 10 GLU B N 2
ATOM 3174 C CA . GLU B 2 10 ? -3.185 -12.052 10.438 1.00 0.00 10 GLU B CA 2
ATOM 3175 C C . GLU B 2 10 ? -3.089 -10.817 11.267 1.00 0.00 10 GLU B C 2
ATOM 3176 O O . GLU B 2 10 ? -3.466 -10.841 12.438 1.00 0.00 10 GLU B O 2
ATOM 3188 N N . GLN B 2 11 ? -2.593 -9.690 10.725 1.00 0.00 11 GLN B N 2
ATOM 3189 C CA . GLN B 2 11 ? -2.359 -8.506 11.492 1.00 0.00 11 GLN B CA 2
ATOM 3190 C C . GLN B 2 11 ? -2.522 -7.249 10.707 1.00 0.00 11 GLN B C 2
ATOM 3191 O O . GLN B 2 11 ? -3.028 -7.259 9.586 1.00 0.00 11 GLN B O 2
ATOM 3205 N N . VAL B 2 12 ? -2.140 -6.096 11.284 1.00 0.00 12 VAL B N 2
ATOM 3206 C CA . VAL B 2 12 ? -2.302 -4.784 10.740 1.00 0.00 12 VAL B CA 2
ATOM 3207 C C . VAL B 2 12 ? -0.956 -4.147 10.685 1.00 0.00 12 VAL B C 2
ATOM 3208 O O . VAL B 2 12 ? -0.275 -4.078 11.706 1.00 0.00 12 VAL B O 2
ATOM 3221 N N . SER B 2 13 ? -0.488 -3.678 9.514 1.00 0.00 13 SER B N 2
ATOM 3222 C CA . SER B 2 13 ? 0.853 -3.220 9.319 1.00 0.00 13 SER B CA 2
ATOM 3223 C C . SER B 2 13 ? 0.926 -1.877 8.678 1.00 0.00 13 SER B C 2
ATOM 3224 O O . SER B 2 13 ? 0.299 -1.669 7.641 1.00 0.00 13 SER B O 2
ATOM 3232 N N . ALA B 2 14 ? 1.740 -0.936 9.187 1.00 0.00 14 ALA B N 2
ATOM 3233 C CA . ALA B 2 14 ? 1.915 0.368 8.625 1.00 0.00 14 ALA B CA 2
ATOM 3234 C C . ALA B 2 14 ? 3.334 0.652 8.272 1.00 0.00 14 ALA B C 2
ATOM 3235 O O . ALA B 2 14 ? 4.262 0.028 8.785 1.00 0.00 14 ALA B O 2
ATOM 3242 N N . VAL B 2 15 ? 3.566 1.577 7.323 1.00 0.00 15 VAL B N 2
ATOM 3243 C CA . VAL B 2 15 ? 4.840 2.088 6.923 1.00 0.00 15 VAL B CA 2
ATOM 3244 C C . VAL B 2 15 ? 4.622 3.471 6.328 1.00 0.00 15 VAL B C 2
ATOM 3245 O O . VAL B 2 15 ? 3.681 3.674 5.515 1.00 0.00 15 VAL B O 2
ATOM 3259 N N . PRO A 1 1 ? -12.778 10.219 -18.602 1.00 0.00 1 PRO A N 3
ATOM 3260 C CA . PRO A 1 1 ? -12.057 9.263 -17.722 1.00 0.00 1 PRO A CA 3
ATOM 3261 C C . PRO A 1 1 ? -12.999 8.814 -16.660 1.00 0.00 1 PRO A C 3
ATOM 3262 O O . PRO A 1 1 ? -13.967 9.522 -16.381 1.00 0.00 1 PRO A O 3
ATOM 3275 N N . LYS A 1 2 ? -12.769 7.645 -16.037 1.00 0.00 2 LYS A N 3
ATOM 3276 C CA . LYS A 1 2 ? -13.580 7.132 -14.975 1.00 0.00 2 LYS A CA 3
ATOM 3277 C C . LYS A 1 2 ? -13.214 7.760 -13.674 1.00 0.00 2 LYS A C 3
ATOM 3278 O O . LYS A 1 2 ? -12.147 8.369 -13.613 1.00 0.00 2 LYS A O 3
ATOM 3297 N N . PRO A 1 3 ? -13.972 7.737 -12.618 1.00 0.00 3 PRO A N 3
ATOM 3298 C CA . PRO A 1 3 ? -13.659 8.501 -11.444 1.00 0.00 3 PRO A CA 3
ATOM 3299 C C . PRO A 1 3 ? -12.504 7.966 -10.672 1.00 0.00 3 PRO A C 3
ATOM 3300 O O . PRO A 1 3 ? -11.699 8.766 -10.199 1.00 0.00 3 PRO A O 3
ATOM 3311 N N . GLY A 1 4 ? -12.383 6.635 -10.519 1.00 0.00 4 GLY A N 3
ATOM 3312 C CA . GLY A 1 4 ? -11.305 5.986 -9.840 1.00 0.00 4 GLY A CA 3
ATOM 3313 C C . GLY A 1 4 ? -10.353 5.330 -10.780 1.00 0.00 4 GLY A C 3
ATOM 3314 O O . GLY A 1 4 ? -10.318 4.107 -10.902 1.00 0.00 4 GLY A O 3
ATOM 3318 N N . ASP A 1 5 ? -9.550 6.121 -11.515 1.00 0.00 5 ASP A N 3
ATOM 3319 C CA . ASP A 1 5 ? -8.630 5.618 -12.486 1.00 0.00 5 ASP A CA 3
ATOM 3320 C C . ASP A 1 5 ? -7.342 5.147 -11.901 1.00 0.00 5 ASP A C 3
ATOM 3321 O O . ASP A 1 5 ? -7.101 5.219 -10.698 1.00 0.00 5 ASP A O 3
ATOM 3330 N N . ILE A 1 6 ? -6.428 4.638 -12.748 1.00 0.00 6 ILE A N 3
ATOM 3331 C CA . ILE A 1 6 ? -5.129 4.184 -12.360 1.00 0.00 6 ILE A CA 3
ATOM 3332 C C . ILE A 1 6 ? -4.206 5.354 -12.350 1.00 0.00 6 ILE A C 3
ATOM 3333 O O . ILE A 1 6 ? -4.187 6.165 -13.274 1.00 0.00 6 ILE A O 3
ATOM 3349 N N . PHE A 1 7 ? -3.395 5.491 -11.286 1.00 0.00 7 PHE A N 3
ATOM 3350 C CA . PHE A 1 7 ? -2.393 6.508 -11.196 1.00 0.00 7 PHE A CA 3
ATOM 3351 C C . PHE A 1 7 ? -1.140 5.901 -10.669 1.00 0.00 7 PHE A C 3
ATOM 3352 O O . PHE A 1 7 ? -1.165 4.959 -9.877 1.00 0.00 7 PHE A O 3
ATOM 3369 N N . GLU A 1 8 ? 0.026 6.400 -11.116 1.00 0.00 8 GLU A N 3
ATOM 3370 C CA . GLU A 1 8 ? 1.295 5.951 -10.634 1.00 0.00 8 GLU A CA 3
ATOM 3371 C C . GLU A 1 8 ? 1.886 6.996 -9.751 1.00 0.00 8 GLU A C 3
ATOM 3372 O O . GLU A 1 8 ? 1.852 8.188 -10.054 1.00 0.00 8 GLU A O 3
ATOM 3384 N N . VAL A 1 9 ? 2.427 6.592 -8.588 1.00 0.00 9 VAL A N 3
ATOM 3385 C CA . VAL A 1 9 ? 3.155 7.460 -7.714 1.00 0.00 9 VAL A CA 3
ATOM 3386 C C . VAL A 1 9 ? 4.609 7.193 -7.903 1.00 0.00 9 VAL A C 3
ATOM 3387 O O . VAL A 1 9 ? 5.108 6.102 -7.631 1.00 0.00 9 VAL A O 3
ATOM 3400 N N . GLU A 1 10 ? 5.335 8.207 -8.407 1.00 0.00 10 GLU A N 3
ATOM 3401 C CA . GLU A 1 10 ? 6.748 8.169 -8.627 1.00 0.00 10 GLU A CA 3
ATOM 3402 C C . GLU A 1 10 ? 7.384 9.251 -7.824 1.00 0.00 10 GLU A C 3
ATOM 3403 O O . GLU A 1 10 ? 7.448 10.409 -8.234 1.00 0.00 10 GLU A O 3
ATOM 3415 N N . LEU A 1 11 ? 7.870 8.912 -6.616 1.00 0.00 11 LEU A N 3
ATOM 3416 C CA . LEU A 1 11 ? 8.463 9.864 -5.729 1.00 0.00 11 LEU A CA 3
ATOM 3417 C C . LEU A 1 11 ? 9.727 9.302 -5.174 1.00 0.00 11 LEU A C 3
ATOM 3418 O O . LEU A 1 11 ? 10.353 8.423 -5.764 1.00 0.00 11 LEU A O 3
ATOM 3434 N N . ALA A 1 12 ? 10.165 9.785 -3.998 1.00 0.00 12 ALA A N 3
ATOM 3435 C CA . ALA A 1 12 ? 11.315 9.305 -3.296 1.00 0.00 12 ALA A CA 3
ATOM 3436 C C . ALA A 1 12 ? 11.100 9.619 -1.855 1.00 0.00 12 ALA A C 3
ATOM 3437 O O . ALA A 1 12 ? 10.184 10.366 -1.515 1.00 0.00 12 ALA A O 3
ATOM 3444 N N . LYS A 1 13 ? 11.917 9.065 -0.941 1.00 0.00 13 LYS A N 3
ATOM 3445 C CA . LYS A 1 13 ? 11.864 9.447 0.436 1.00 0.00 13 LYS A CA 3
ATOM 3446 C C . LYS A 1 13 ? 12.409 10.806 0.707 1.00 0.00 13 LYS A C 3
ATOM 3447 O O . LYS A 1 13 ? 13.508 11.163 0.286 1.00 0.00 13 LYS A O 3
ATOM 3466 N N . ASN A 1 14 ? 11.641 11.642 1.429 1.00 0.00 14 ASN A N 3
ATOM 3467 C CA . ASN A 1 14 ? 12.018 12.965 1.820 1.00 0.00 14 ASN A CA 3
ATOM 3468 C C . ASN A 1 14 ? 12.002 13.101 3.304 1.00 0.00 14 ASN A C 3
ATOM 3469 O O . ASN A 1 14 ? 13.061 13.206 3.921 1.00 0.00 14 ASN A O 3
ATOM 3480 N N . ASP A 1 15 ? 10.826 13.089 3.957 1.00 0.00 15 ASP A N 3
ATOM 3481 C CA . ASP A 1 15 ? 10.698 13.147 5.380 1.00 0.00 15 ASP A CA 3
ATOM 3482 C C . ASP A 1 15 ? 11.027 11.813 5.956 1.00 0.00 15 ASP A C 3
ATOM 3483 O O . ASP A 1 15 ? 12.039 11.621 6.628 1.00 0.00 15 ASP A O 3
ATOM 3492 N N . ASN A 1 16 ? 10.233 10.788 5.603 1.00 0.00 16 ASN A N 3
ATOM 3493 C CA . ASN A 1 16 ? 10.758 9.489 5.316 1.00 0.00 16 ASN A CA 3
ATOM 3494 C C . ASN A 1 16 ? 10.018 9.018 4.112 1.00 0.00 16 ASN A C 3
ATOM 3495 O O . ASN A 1 16 ? 9.935 9.758 3.132 1.00 0.00 16 ASN A O 3
ATOM 3506 N N . SER A 1 17 ? 9.469 7.791 4.093 1.00 0.00 17 SER A N 3
ATOM 3507 C CA . SER A 1 17 ? 8.751 7.276 2.968 1.00 0.00 17 SER A CA 3
ATOM 3508 C C . SER A 1 17 ? 7.297 7.594 3.035 1.00 0.00 17 SER A C 3
ATOM 3509 O O . SER A 1 17 ? 6.834 8.497 2.340 1.00 0.00 17 SER A O 3
ATOM 3517 N N . LEU A 1 18 ? 6.494 6.875 3.839 1.00 0.00 18 LEU A N 3
ATOM 3518 C CA . LEU A 1 18 ? 5.087 7.115 3.934 1.00 0.00 18 LEU A CA 3
ATOM 3519 C C . LEU A 1 18 ? 4.681 7.848 5.166 1.00 0.00 18 LEU A C 3
ATOM 3520 O O . LEU A 1 18 ? 4.742 9.075 5.221 1.00 0.00 18 LEU A O 3
ATOM 3536 N N . GLY A 1 19 ? 4.190 7.126 6.190 1.00 0.00 19 GLY A N 3
ATOM 3537 C CA . GLY A 1 19 ? 3.347 7.671 7.209 1.00 0.00 19 GLY A CA 3
ATOM 3538 C C . GLY A 1 19 ? 1.922 7.422 6.852 1.00 0.00 19 GLY A C 3
ATOM 3539 O O . GLY A 1 19 ? 1.095 8.332 6.816 1.00 0.00 19 GLY A O 3
ATOM 3543 N N . ILE A 1 20 ? 1.572 6.157 6.558 1.00 0.00 20 ILE A N 3
ATOM 3544 C CA . ILE A 1 20 ? 0.247 5.788 6.168 1.00 0.00 20 ILE A CA 3
ATOM 3545 C C . ILE A 1 20 ? -0.082 4.480 6.802 1.00 0.00 20 ILE A C 3
ATOM 3546 O O . ILE A 1 20 ? 0.790 3.641 7.025 1.00 0.00 20 ILE A O 3
ATOM 3562 N N . SER A 1 21 ? -1.359 4.255 7.158 1.00 0.00 21 SER A N 3
ATOM 3563 C CA . SER A 1 21 ? -1.766 3.084 7.872 1.00 0.00 21 SER A CA 3
ATOM 3564 C C . SER A 1 21 ? -2.807 2.367 7.085 1.00 0.00 21 SER A C 3
ATOM 3565 O O . SER A 1 21 ? -3.581 2.971 6.342 1.00 0.00 21 SER A O 3
ATOM 3573 N N . VAL A 1 22 ? -2.844 1.028 7.196 1.00 0.00 22 VAL A N 3
ATOM 3574 C CA . VAL A 1 22 ? -3.544 0.168 6.294 1.00 0.00 22 VAL A CA 3
ATOM 3575 C C . VAL A 1 22 ? -4.518 -0.675 7.042 1.00 0.00 22 VAL A C 3
ATOM 3576 O O . VAL A 1 22 ? -4.418 -0.881 8.251 1.00 0.00 22 VAL A O 3
ATOM 3589 N N . THR A 1 23 ? -5.552 -1.164 6.335 1.00 0.00 23 THR A N 3
ATOM 3590 C CA . THR A 1 23 ? -6.514 -2.084 6.855 1.00 0.00 23 THR A CA 3
ATOM 3591 C C . THR A 1 23 ? -6.763 -3.121 5.814 1.00 0.00 23 THR A C 3
ATOM 3592 O O . THR A 1 23 ? -7.335 -2.875 4.753 1.00 0.00 23 THR A O 3
ATOM 3603 N N . GLY A 1 24 ? -6.347 -4.368 6.098 1.00 0.00 24 GLY A N 3
ATOM 3604 C CA . GLY A 1 24 ? -6.636 -5.500 5.274 1.00 0.00 24 GLY A CA 3
ATOM 3605 C C . GLY A 1 24 ? -5.728 -5.677 4.106 1.00 0.00 24 GLY A C 3
ATOM 3606 O O . GLY A 1 24 ? -4.837 -4.878 3.825 1.00 0.00 24 GLY A O 3
ATOM 3610 N N . GLY A 1 25 ? -5.947 -6.797 3.394 1.00 0.00 25 GLY A N 3
ATOM 3611 C CA . GLY A 1 25 ? -5.139 -7.212 2.289 1.00 0.00 25 GLY A CA 3
ATOM 3612 C C . GLY A 1 25 ? -4.276 -8.351 2.708 1.00 0.00 25 GLY A C 3
ATOM 3613 O O . GLY A 1 25 ? -3.057 -8.223 2.830 1.00 0.00 25 GLY A O 3
ATOM 3617 N N . VAL A 1 26 ? -4.925 -9.498 2.976 1.00 0.00 26 VAL A N 3
ATOM 3618 C CA . VAL A 1 26 ? -4.317 -10.688 3.485 1.00 0.00 26 VAL A CA 3
ATOM 3619 C C . VAL A 1 26 ? -4.016 -11.639 2.380 1.00 0.00 26 VAL A C 3
ATOM 3620 O O . VAL A 1 26 ? -3.423 -11.260 1.371 1.00 0.00 26 VAL A O 3
ATOM 3633 N N . ASN A 1 27 ? -4.398 -12.926 2.468 1.00 0.00 27 ASN A N 3
ATOM 3634 C CA . ASN A 1 27 ? -4.136 -13.902 1.456 1.00 0.00 27 ASN A CA 3
ATOM 3635 C C . ASN A 1 27 ? -4.952 -13.690 0.227 1.00 0.00 27 ASN A C 3
ATOM 3636 O O . ASN A 1 27 ? -4.467 -13.826 -0.895 1.00 0.00 27 ASN A O 3
ATOM 3647 N N . THR A 1 28 ? -6.231 -13.301 0.379 1.00 0.00 28 THR A N 3
ATOM 3648 C CA . THR A 1 28 ? -7.032 -12.743 -0.665 1.00 0.00 28 THR A CA 3
ATOM 3649 C C . THR A 1 28 ? -8.013 -11.868 0.036 1.00 0.00 28 THR A C 3
ATOM 3650 O O . THR A 1 28 ? -8.416 -12.172 1.157 1.00 0.00 28 THR A O 3
ATOM 3661 N N . SER A 1 29 ? -8.389 -10.703 -0.523 1.00 0.00 29 SER A N 3
ATOM 3662 C CA . SER A 1 29 ? -9.226 -9.770 0.168 1.00 0.00 29 SER A CA 3
ATOM 3663 C C . SER A 1 29 ? -9.969 -8.857 -0.745 1.00 0.00 29 SER A C 3
ATOM 3664 O O . SER A 1 29 ? -11.193 -8.917 -0.839 1.00 0.00 29 SER A O 3
ATOM 3672 N N . VAL A 1 30 ? -9.275 -7.929 -1.429 1.00 0.00 30 VAL A N 3
ATOM 3673 C CA . VAL A 1 30 ? -9.882 -6.807 -2.076 1.00 0.00 30 VAL A CA 3
ATOM 3674 C C . VAL A 1 30 ? -10.326 -7.114 -3.465 1.00 0.00 30 VAL A C 3
ATOM 3675 O O . VAL A 1 30 ? -11.497 -6.951 -3.806 1.00 0.00 30 VAL A O 3
ATOM 3688 N N . ARG A 1 31 ? -9.396 -7.542 -4.337 1.00 0.00 31 ARG A N 3
ATOM 3689 C CA . ARG A 1 31 ? -9.638 -7.743 -5.733 1.00 0.00 31 ARG A CA 3
ATOM 3690 C C . ARG A 1 31 ? -9.249 -9.132 -6.105 1.00 0.00 31 ARG A C 3
ATOM 3691 O O . ARG A 1 31 ? -10.067 -10.050 -6.124 1.00 0.00 31 ARG A O 3
ATOM 3712 N N . HIS A 1 32 ? -7.952 -9.360 -6.379 1.00 0.00 32 HIS A N 3
ATOM 3713 C CA . HIS A 1 32 ? -7.344 -10.652 -6.455 1.00 0.00 32 HIS A CA 3
ATOM 3714 C C . HIS A 1 32 ? -6.118 -10.588 -5.610 1.00 0.00 32 HIS A C 3
ATOM 3715 O O . HIS A 1 32 ? -4.994 -10.860 -6.028 1.00 0.00 32 HIS A O 3
ATOM 3729 N N . GLY A 1 33 ? -6.300 -10.169 -4.346 1.00 0.00 33 GLY A N 3
ATOM 3730 C CA . GLY A 1 33 ? -5.268 -9.677 -3.487 1.00 0.00 33 GLY A CA 3
ATOM 3731 C C . GLY A 1 33 ? -5.579 -8.246 -3.211 1.00 0.00 33 GLY A C 3
ATOM 3732 O O . GLY A 1 33 ? -6.747 -7.893 -3.053 1.00 0.00 33 GLY A O 3
ATOM 3736 N N . GLY A 1 34 ? -4.556 -7.374 -3.176 1.00 0.00 34 GLY A N 3
ATOM 3737 C CA . GLY A 1 34 ? -4.721 -5.966 -2.990 1.00 0.00 34 GLY A CA 3
ATOM 3738 C C . GLY A 1 34 ? -4.737 -5.553 -1.558 1.00 0.00 34 GLY A C 3
ATOM 3739 O O . GLY A 1 34 ? -5.168 -6.295 -0.676 1.00 0.00 34 GLY A O 3
ATOM 3743 N N . ILE A 1 35 ? -4.278 -4.320 -1.280 1.00 0.00 35 ILE A N 3
ATOM 3744 C CA . ILE A 1 35 ? -4.119 -3.777 0.034 1.00 0.00 35 ILE A CA 3
ATOM 3745 C C . ILE A 1 35 ? -4.874 -2.493 0.053 1.00 0.00 35 ILE A C 3
ATOM 3746 O O . ILE A 1 35 ? -5.001 -1.837 -0.980 1.00 0.00 35 ILE A O 3
ATOM 3762 N N . TYR A 1 36 ? -5.436 -2.083 1.204 1.00 0.00 36 TYR A N 3
ATOM 3763 C CA . TYR A 1 36 ? -6.357 -0.995 1.308 1.00 0.00 36 TYR A CA 3
ATOM 3764 C C . TYR A 1 36 ? -5.918 0.016 2.312 1.00 0.00 36 TYR A C 3
ATOM 3765 O O . TYR A 1 36 ? -5.490 -0.319 3.415 1.00 0.00 36 TYR A O 3
ATOM 3783 N N . VAL A 1 37 ? -6.007 1.317 1.983 1.00 0.00 37 VAL A N 3
ATOM 3784 C CA . VAL A 1 37 ? -5.612 2.388 2.844 1.00 0.00 37 VAL A CA 3
ATOM 3785 C C . VAL A 1 37 ? -6.632 2.678 3.892 1.00 0.00 37 VAL A C 3
ATOM 3786 O O . VAL A 1 37 ? -7.812 2.861 3.598 1.00 0.00 37 VAL A O 3
ATOM 3799 N N . LYS A 1 38 ? -6.216 2.768 5.168 1.00 0.00 38 LYS A N 3
ATOM 3800 C CA . LYS A 1 38 ? -7.069 3.096 6.268 1.00 0.00 38 LYS A CA 3
ATOM 3801 C C . LYS A 1 38 ? -7.110 4.571 6.476 1.00 0.00 38 LYS A C 3
ATOM 3802 O O . LYS A 1 38 ? -8.170 5.191 6.400 1.00 0.00 38 LYS A O 3
ATOM 3821 N N . ALA A 1 39 ? -5.947 5.194 6.735 1.00 0.00 39 ALA A N 3
ATOM 3822 C CA . ALA A 1 39 ? -5.845 6.613 6.884 1.00 0.00 39 ALA A CA 3
ATOM 3823 C C . ALA A 1 39 ? -4.422 7.042 6.774 1.00 0.00 39 ALA A C 3
ATOM 3824 O O . ALA A 1 39 ? -3.494 6.240 6.874 1.00 0.00 39 ALA A O 3
ATOM 3831 N N . VAL A 1 40 ? -4.208 8.351 6.548 1.00 0.00 40 VAL A N 3
ATOM 3832 C CA . VAL A 1 40 ? -2.923 8.970 6.454 1.00 0.00 40 VAL A CA 3
ATOM 3833 C C . VAL A 1 40 ? -2.535 9.497 7.793 1.00 0.00 40 VAL A C 3
ATOM 3834 O O . VAL A 1 40 ? -3.326 10.153 8.468 1.00 0.00 40 VAL A O 3
ATOM 3847 N N . ILE A 1 41 ? -1.304 9.213 8.253 1.00 0.00 41 ILE A N 3
ATOM 3848 C CA . ILE A 1 41 ? -0.815 9.645 9.527 1.00 0.00 41 ILE A CA 3
ATOM 3849 C C . ILE A 1 41 ? -0.292 11.036 9.422 1.00 0.00 41 ILE A C 3
ATOM 3850 O O . ILE A 1 41 ? 0.624 11.246 8.628 1.00 0.00 41 ILE A O 3
ATOM 3866 N N . PRO A 1 42 ? -0.751 12.040 10.110 1.00 0.00 42 PRO A N 3
ATOM 3867 C CA . PRO A 1 42 ? -0.236 13.372 9.984 1.00 0.00 42 PRO A CA 3
ATOM 3868 C C . PRO A 1 42 ? 1.031 13.577 10.740 1.00 0.00 42 PRO A C 3
ATOM 3869 O O . PRO A 1 42 ? 1.062 14.317 11.723 1.00 0.00 42 PRO A O 3
ATOM 3880 N N . GLN A 1 43 ? 2.128 12.925 10.315 1.00 0.00 43 GLN A N 3
ATOM 3881 C CA . GLN A 1 43 ? 3.415 13.040 10.929 1.00 0.00 43 GLN A CA 3
ATOM 3882 C C . GLN A 1 43 ? 4.516 12.958 9.928 1.00 0.00 43 GLN A C 3
ATOM 3883 O O . GLN A 1 43 ? 5.684 12.830 10.291 1.00 0.00 43 GLN A O 3
ATOM 3897 N N . GLY A 1 44 ? 4.227 12.992 8.615 1.00 0.00 44 GLY A N 3
ATOM 3898 C CA . GLY A 1 44 ? 5.274 12.742 7.674 1.00 0.00 44 GLY A CA 3
ATOM 3899 C C . GLY A 1 44 ? 4.892 12.959 6.250 1.00 0.00 44 GLY A C 3
ATOM 3900 O O . GLY A 1 44 ? 3.931 13.656 5.925 1.00 0.00 44 GLY A O 3
ATOM 3904 N N . ALA A 1 45 ? 5.669 12.326 5.353 1.00 0.00 45 ALA A N 3
ATOM 3905 C CA . ALA A 1 45 ? 5.697 12.518 3.935 1.00 0.00 45 ALA A CA 3
ATOM 3906 C C . ALA A 1 45 ? 4.403 12.338 3.220 1.00 0.00 45 ALA A C 3
ATOM 3907 O O . ALA A 1 45 ? 4.050 13.157 2.373 1.00 0.00 45 ALA A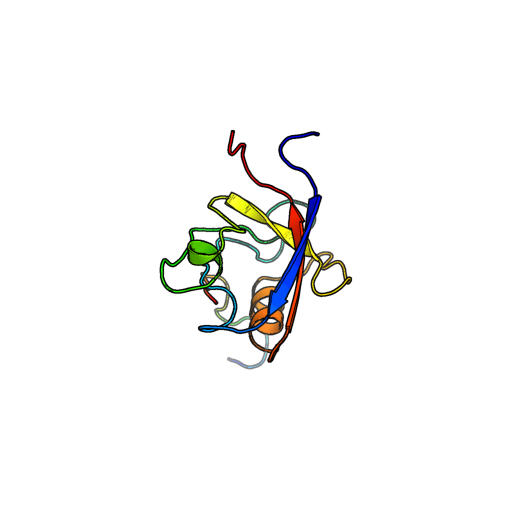 O 3
ATOM 3914 N N . ALA A 1 46 ? 3.620 11.294 3.546 1.00 0.00 46 ALA A N 3
ATOM 3915 C CA . ALA A 1 46 ? 2.357 11.017 2.934 1.00 0.00 46 ALA A CA 3
ATOM 3916 C C . ALA A 1 46 ? 1.347 12.102 3.082 1.00 0.00 46 ALA A C 3
ATOM 3917 O O . ALA A 1 46 ? 0.637 12.446 2.138 1.00 0.00 46 ALA A O 3
ATOM 3924 N N . GLU A 1 47 ? 1.270 12.720 4.273 1.00 0.00 47 GLU A N 3
ATOM 3925 C CA . GLU A 1 47 ? 0.439 13.850 4.552 1.00 0.00 47 GLU A CA 3
ATOM 3926 C C . GLU A 1 47 ? 0.980 15.094 3.935 1.00 0.00 47 GLU A C 3
ATOM 3927 O O . GLU A 1 47 ? 0.276 15.812 3.227 1.00 0.00 47 GLU A O 3
ATOM 3939 N N . SER A 1 48 ? 2.279 15.356 4.166 1.00 0.00 48 SER A N 3
ATOM 3940 C CA . SER A 1 48 ? 3.033 16.485 3.717 1.00 0.00 48 SER A CA 3
ATOM 3941 C C . SER A 1 48 ? 3.003 16.701 2.243 1.00 0.00 48 SER A C 3
ATOM 3942 O O . SER A 1 48 ? 2.612 17.766 1.767 1.00 0.00 48 SER A O 3
ATOM 3950 N N . ASP A 1 49 ? 3.383 15.690 1.441 1.00 0.00 49 ASP A N 3
ATOM 3951 C CA . ASP A 1 49 ? 3.450 15.787 0.016 1.00 0.00 49 ASP A CA 3
ATOM 3952 C C . ASP A 1 49 ? 2.104 15.656 -0.611 1.00 0.00 49 ASP A C 3
ATOM 3953 O O . ASP A 1 49 ? 1.728 16.430 -1.489 1.00 0.00 49 ASP A O 3
ATOM 3962 N N . GLY A 1 50 ? 1.302 14.680 -0.148 1.00 0.00 50 GLY A N 3
ATOM 3963 C CA . GLY A 1 50 ? -0.069 14.519 -0.524 1.00 0.00 50 GLY A CA 3
ATOM 3964 C C . GLY A 1 50 ? -0.248 13.819 -1.827 1.00 0.00 50 GLY A C 3
ATOM 3965 O O . GLY A 1 50 ? -0.279 14.453 -2.881 1.00 0.00 50 GLY A O 3
ATOM 3969 N N . ARG A 1 51 ? -0.387 12.482 -1.815 1.00 0.00 51 ARG A N 3
ATOM 3970 C CA . ARG A 1 51 ? -0.403 11.679 -2.998 1.00 0.00 51 ARG A CA 3
ATOM 3971 C C . ARG A 1 51 ? -1.487 10.659 -2.920 1.00 0.00 51 ARG A C 3
ATOM 3972 O O . ARG A 1 51 ? -2.263 10.478 -3.857 1.00 0.00 51 ARG A O 3
ATOM 3993 N N . ILE A 1 52 ? -1.620 9.967 -1.775 1.00 0.00 52 ILE A N 3
ATOM 3994 C CA . ILE A 1 52 ? -2.454 8.817 -1.605 1.00 0.00 52 ILE A CA 3
ATOM 3995 C C . ILE A 1 52 ? -3.313 9.155 -0.435 1.00 0.00 52 ILE A C 3
ATOM 3996 O O . ILE A 1 52 ? -2.812 9.668 0.563 1.00 0.00 52 ILE A O 3
ATOM 4012 N N . HIS A 1 53 ? -4.636 8.926 -0.516 1.00 0.00 53 HIS A N 3
ATOM 4013 C CA . HIS A 1 53 ? -5.536 9.297 0.531 1.00 0.00 53 HIS A CA 3
ATOM 4014 C C . HIS A 1 53 ? -6.330 8.137 1.025 1.00 0.00 53 HIS A C 3
ATOM 4015 O O . HIS A 1 53 ? -6.152 6.990 0.617 1.00 0.00 53 HIS A O 3
ATOM 4029 N N . LYS A 1 54 ? -7.235 8.389 1.987 1.00 0.00 54 LYS A N 3
ATOM 4030 C CA . LYS A 1 54 ? -8.077 7.410 2.601 1.00 0.00 54 LYS A CA 3
ATOM 4031 C C . LYS A 1 54 ? -8.930 6.626 1.664 1.00 0.00 54 LYS A C 3
ATOM 4032 O O . LYS A 1 54 ? -9.716 7.152 0.877 1.00 0.00 54 LYS A O 3
ATOM 4051 N N . GLY A 1 55 ? -8.813 5.289 1.739 1.00 0.00 55 GLY A N 3
ATOM 4052 C CA . GLY A 1 55 ? -9.513 4.360 0.906 1.00 0.00 55 GLY A CA 3
ATOM 4053 C C . GLY A 1 55 ? -9.026 4.183 -0.491 1.00 0.00 55 GLY A C 3
ATOM 4054 O O . GLY A 1 55 ? -9.744 3.599 -1.301 1.00 0.00 55 GLY A O 3
ATOM 4058 N N . ASP A 1 56 ? -7.794 4.609 -0.818 1.00 0.00 56 ASP A N 3
ATOM 4059 C CA . ASP A 1 56 ? -7.138 4.256 -2.039 1.00 0.00 56 ASP A CA 3
ATOM 4060 C C . ASP A 1 56 ? -6.694 2.834 -2.061 1.00 0.00 56 ASP A C 3
ATOM 4061 O O . ASP A 1 56 ? -6.600 2.154 -1.041 1.00 0.00 56 ASP A O 3
ATOM 4070 N N . ARG A 1 57 ? -6.420 2.312 -3.270 1.00 0.00 57 ARG A N 3
ATOM 4071 C CA . ARG A 1 57 ? -6.112 0.934 -3.496 1.00 0.00 57 ARG A CA 3
ATOM 4072 C C . ARG A 1 57 ? -4.785 0.829 -4.166 1.00 0.00 57 ARG A C 3
ATOM 4073 O O . ARG A 1 57 ? -4.611 1.256 -5.305 1.00 0.00 57 ARG A O 3
ATOM 4094 N N . VAL A 1 58 ? -3.771 0.234 -3.511 1.00 0.00 58 VAL A N 3
ATOM 4095 C CA . VAL A 1 58 ? -2.516 -0.043 -4.136 1.00 0.00 58 VAL A CA 3
ATOM 4096 C C . VAL A 1 58 ? -2.566 -1.364 -4.824 1.00 0.00 58 VAL A C 3
ATOM 4097 O O . VAL A 1 58 ? -3.287 -2.266 -4.400 1.00 0.00 58 VAL A O 3
ATOM 4110 N N . LEU A 1 59 ? -1.831 -1.520 -5.939 1.00 0.00 59 LEU A N 3
ATOM 4111 C CA . LEU A 1 59 ? -1.763 -2.752 -6.660 1.00 0.00 59 LEU A CA 3
ATOM 4112 C C . LEU A 1 59 ? -0.353 -3.158 -6.913 1.00 0.00 59 LEU A C 3
ATOM 4113 O O . LEU A 1 59 ? 0.187 -4.001 -6.196 1.00 0.00 59 LEU A O 3
ATOM 4129 N N . ALA A 1 60 ? 0.317 -2.602 -7.938 1.00 0.00 60 ALA A N 3
ATOM 4130 C CA . ALA A 1 60 ? 1.571 -3.113 -8.399 1.00 0.00 60 ALA A CA 3
ATOM 4131 C C . ALA A 1 60 ? 2.764 -2.414 -7.843 1.00 0.00 60 ALA A C 3
ATOM 4132 O O . ALA A 1 60 ? 2.822 -1.189 -7.744 1.00 0.00 60 ALA A O 3
ATOM 4139 N N . VAL A 1 61 ? 3.795 -3.194 -7.474 1.00 0.00 61 VAL A N 3
ATOM 4140 C CA . VAL A 1 61 ? 5.017 -2.757 -6.871 1.00 0.00 61 VAL A CA 3
ATOM 4141 C C . VAL A 1 61 ? 6.057 -2.589 -7.925 1.00 0.00 61 VAL A C 3
ATOM 4142 O O . VAL A 1 61 ? 6.747 -3.530 -8.313 1.00 0.00 61 VAL A O 3
ATOM 4155 N N . ASN A 1 62 ? 6.160 -1.374 -8.491 1.00 0.00 62 ASN A N 3
ATOM 4156 C CA . ASN A 1 62 ? 7.062 -1.010 -9.540 1.00 0.00 62 ASN A CA 3
ATOM 4157 C C . ASN A 1 62 ? 6.908 -1.874 -10.744 1.00 0.00 62 ASN A C 3
ATOM 4158 O O . ASN A 1 62 ? 7.863 -2.452 -11.261 1.00 0.00 62 ASN A O 3
ATOM 4169 N N . GLY A 1 63 ? 5.664 -2.034 -11.230 1.00 0.00 63 GLY A N 3
ATOM 4170 C CA . GLY A 1 63 ? 5.361 -2.848 -12.366 1.00 0.00 63 GLY A CA 3
ATOM 4171 C C . GLY A 1 63 ? 4.821 -4.190 -12.013 1.00 0.00 63 GLY A C 3
ATOM 4172 O O . GLY A 1 63 ? 3.942 -4.707 -12.702 1.00 0.00 63 GLY A O 3
ATOM 4176 N N . VAL A 1 64 ? 5.317 -4.814 -10.928 1.00 0.00 64 VAL 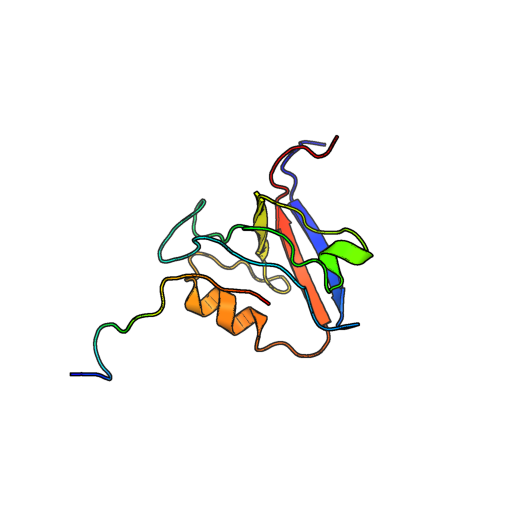A N 3
ATOM 4177 C CA . VAL A 1 64 ? 5.040 -6.175 -10.593 1.00 0.00 64 VAL A CA 3
ATOM 4178 C C . VAL A 1 64 ? 3.772 -6.321 -9.823 1.00 0.00 64 VAL A C 3
ATOM 4179 O O . VAL A 1 64 ? 3.573 -5.707 -8.776 1.00 0.00 64 VAL A O 3
ATOM 4192 N N . SER A 1 65 ? 2.837 -7.149 -10.321 1.00 0.00 65 SER A N 3
ATOM 4193 C CA . SER A 1 65 ? 1.617 -7.479 -9.652 1.00 0.00 65 SER A CA 3
ATOM 4194 C C . SER A 1 65 ? 1.855 -8.487 -8.581 1.00 0.00 65 SER A C 3
ATOM 4195 O O . SER A 1 65 ? 2.498 -9.513 -8.796 1.00 0.00 65 SER A O 3
ATOM 4203 N N . LEU A 1 66 ? 1.372 -8.242 -7.349 1.00 0.00 66 LEU A N 3
ATOM 4204 C CA . LEU A 1 66 ? 1.790 -8.957 -6.183 1.00 0.00 66 LEU A CA 3
ATOM 4205 C C . LEU A 1 66 ? 0.890 -10.097 -5.851 1.00 0.00 66 LEU A C 3
ATOM 4206 O O . LEU A 1 66 ? 0.407 -10.276 -4.735 1.00 0.00 66 LEU A O 3
ATOM 4222 N N . GLU A 1 67 ? 0.634 -10.960 -6.851 1.00 0.00 67 GLU A N 3
ATOM 4223 C CA . GLU A 1 67 ? -0.290 -12.051 -6.795 1.00 0.00 67 GLU A CA 3
ATOM 4224 C C . GLU A 1 67 ? 0.098 -13.142 -5.858 1.00 0.00 67 GLU A C 3
ATOM 4225 O O . GLU A 1 67 ? 1.173 -13.733 -5.947 1.00 0.00 67 GLU A O 3
ATOM 4237 N N . GLY A 1 68 ? -0.782 -13.477 -4.898 1.00 0.00 68 GLY A N 3
ATOM 4238 C CA . GLY A 1 68 ? -0.584 -14.538 -3.961 1.00 0.00 68 GLY A CA 3
ATOM 4239 C C . GLY A 1 68 ? 0.074 -14.121 -2.690 1.00 0.00 68 GLY A C 3
ATOM 4240 O O . GLY A 1 68 ? 0.229 -14.928 -1.776 1.00 0.00 68 GLY A O 3
ATOM 4244 N N . ALA A 1 69 ? 0.501 -12.850 -2.579 1.00 0.00 69 ALA A N 3
ATOM 4245 C CA . ALA A 1 69 ? 1.170 -12.353 -1.417 1.00 0.00 69 ALA A CA 3
ATOM 4246 C C . ALA A 1 69 ? 0.244 -12.094 -0.279 1.00 0.00 69 ALA A C 3
ATOM 4247 O O . ALA A 1 69 ? -0.890 -11.653 -0.455 1.00 0.00 69 ALA A O 3
ATOM 4254 N N . THR A 1 70 ? 0.713 -12.368 0.953 1.00 0.00 70 THR A N 3
ATOM 4255 C CA . THR A 1 70 ? 0.026 -12.091 2.176 1.00 0.00 70 THR A CA 3
ATOM 4256 C C . THR A 1 70 ? 0.291 -10.697 2.634 1.00 0.00 70 THR A C 3
ATOM 4257 O O . THR A 1 70 ? 1.102 -9.962 2.072 1.00 0.00 70 THR A O 3
ATOM 4268 N N . HIS A 1 71 ? -0.366 -10.280 3.730 1.00 0.00 71 HIS A N 3
ATOM 4269 C CA . HIS A 1 71 ? -0.281 -8.968 4.293 1.00 0.00 71 HIS A CA 3
ATOM 4270 C C . HIS A 1 71 ? 1.108 -8.610 4.697 1.00 0.00 71 HIS A C 3
ATOM 4271 O O . HIS A 1 71 ? 1.605 -7.529 4.384 1.00 0.00 71 HIS A O 3
ATOM 4285 N N . LYS A 1 72 ? 1.802 -9.564 5.342 1.00 0.00 72 LYS A N 3
ATOM 4286 C CA . LYS A 1 72 ? 3.178 -9.528 5.731 1.00 0.00 72 LYS A CA 3
ATOM 4287 C C . LYS A 1 72 ? 4.153 -9.366 4.616 1.00 0.00 72 LYS A C 3
ATOM 4288 O O . LYS A 1 72 ? 5.115 -8.608 4.727 1.00 0.00 72 LYS A O 3
ATOM 4307 N N . GLN A 1 73 ? 3.952 -10.041 3.469 1.00 0.00 73 GLN A N 3
ATOM 4308 C CA . GLN A 1 73 ? 4.841 -9.995 2.350 1.00 0.00 73 GLN A CA 3
ATOM 4309 C C . GLN A 1 73 ? 4.783 -8.689 1.633 1.00 0.00 73 GLN A C 3
ATOM 4310 O O . GLN A 1 73 ? 5.793 -8.137 1.202 1.00 0.00 73 GLN A O 3
ATOM 4324 N N . ALA A 1 74 ? 3.576 -8.104 1.526 1.00 0.00 74 ALA A N 3
ATOM 4325 C CA . ALA A 1 74 ? 3.368 -6.777 1.035 1.00 0.00 74 ALA A CA 3
ATOM 4326 C C . ALA A 1 74 ? 3.918 -5.720 1.929 1.00 0.00 74 ALA A C 3
ATOM 4327 O O . ALA A 1 74 ? 4.458 -4.718 1.463 1.00 0.00 74 ALA A O 3
ATOM 4334 N N . VAL A 1 75 ? 3.878 -5.930 3.257 1.00 0.00 75 VAL A N 3
ATOM 4335 C CA . VAL A 1 75 ? 4.524 -5.120 4.243 1.00 0.00 75 VAL A CA 3
ATOM 4336 C C . VAL A 1 75 ? 6.009 -5.130 4.125 1.00 0.00 75 VAL A C 3
ATOM 4337 O O . VAL A 1 75 ? 6.627 -4.070 4.044 1.00 0.00 75 VAL A O 3
ATOM 4350 N N . GLU A 1 76 ? 6.657 -6.307 4.069 1.00 0.00 76 GLU A N 3
ATOM 4351 C CA . GLU A 1 76 ? 8.079 -6.434 3.986 1.00 0.00 76 GLU A CA 3
ATOM 4352 C C . GLU A 1 76 ? 8.682 -5.803 2.779 1.00 0.00 76 GLU A C 3
ATOM 4353 O O . GLU A 1 76 ? 9.696 -5.112 2.855 1.00 0.00 76 GLU A O 3
ATOM 4365 N N . THR A 1 77 ? 8.035 -5.932 1.608 1.00 0.00 77 THR A N 3
ATOM 4366 C CA . THR A 1 77 ? 8.456 -5.296 0.398 1.00 0.00 77 THR A CA 3
ATOM 4367 C C . THR A 1 77 ? 8.263 -3.818 0.395 1.00 0.00 77 THR A C 3
ATOM 4368 O O . THR A 1 77 ? 8.901 -3.104 -0.378 1.00 0.00 77 THR A O 3
ATOM 4379 N N . LEU A 1 78 ? 7.415 -3.263 1.278 1.00 0.00 78 LEU A N 3
ATOM 4380 C CA . LEU A 1 78 ? 7.281 -1.857 1.503 1.00 0.00 78 LEU A CA 3
ATOM 4381 C C . LEU A 1 78 ? 8.262 -1.323 2.489 1.00 0.00 78 LEU A C 3
ATOM 4382 O O . LEU A 1 78 ? 8.542 -0.125 2.513 1.00 0.00 78 LEU A O 3
ATOM 4398 N N . ARG A 1 79 ? 8.869 -2.177 3.331 1.00 0.00 79 ARG A N 3
ATOM 4399 C CA . ARG A 1 79 ? 9.970 -1.813 4.166 1.00 0.00 79 ARG A CA 3
ATOM 4400 C C . ARG A 1 79 ? 11.240 -1.778 3.387 1.00 0.00 79 ARG A C 3
ATOM 4401 O O . ARG A 1 79 ? 12.023 -0.835 3.486 1.00 0.00 79 ARG A O 3
ATOM 4422 N N . ASN A 1 80 ? 11.471 -2.792 2.533 1.00 0.00 80 ASN A N 3
ATOM 4423 C CA . ASN A 1 80 ? 12.588 -2.874 1.644 1.00 0.00 80 ASN A CA 3
ATOM 4424 C C . ASN A 1 80 ? 12.381 -2.114 0.380 1.00 0.00 80 ASN A C 3
ATOM 4425 O O . ASN A 1 80 ? 12.343 -2.674 -0.715 1.00 0.00 80 ASN A O 3
ATOM 4436 N N . THR A 1 81 ? 12.266 -0.777 0.480 1.00 0.00 81 THR A N 3
ATOM 4437 C CA . THR A 1 81 ? 12.115 0.140 -0.606 1.00 0.00 81 THR A CA 3
ATOM 4438 C C . THR A 1 81 ? 13.414 0.785 -0.945 1.00 0.00 81 THR A C 3
ATOM 4439 O O . THR A 1 81 ? 14.041 0.473 -1.957 1.00 0.00 81 THR A O 3
ATOM 4450 N N . GLY A 1 82 ? 13.869 1.726 -0.099 1.00 0.00 82 GLY A N 3
ATOM 4451 C CA . GLY A 1 82 ? 15.133 2.388 -0.189 1.00 0.00 82 GLY A CA 3
ATOM 4452 C C . GLY A 1 82 ? 14.956 3.844 -0.449 1.00 0.00 82 GLY A C 3
ATOM 4453 O O . GLY A 1 82 ? 14.175 4.519 0.219 1.00 0.00 82 GLY A O 3
ATOM 4457 N N . GLN A 1 83 ? 15.678 4.398 -1.441 1.00 0.00 83 GLN A N 3
ATOM 4458 C CA . GLN A 1 83 ? 15.675 5.791 -1.765 1.00 0.00 83 GLN A CA 3
ATOM 4459 C C . GLN A 1 83 ? 14.461 6.224 -2.514 1.00 0.00 83 GLN A C 3
ATOM 4460 O O . GLN A 1 83 ? 13.883 7.272 -2.231 1.00 0.00 83 GLN A O 3
ATOM 4474 N N . VAL A 1 84 ? 14.042 5.436 -3.519 1.00 0.00 84 VAL A N 3
ATOM 4475 C CA . VAL A 1 84 ? 13.067 5.830 -4.489 1.00 0.00 84 VAL A CA 3
ATOM 4476 C C . VAL A 1 84 ? 11.786 5.096 -4.289 1.00 0.00 84 VAL A C 3
ATOM 4477 O O . VAL A 1 84 ? 11.721 4.121 -3.541 1.00 0.00 84 VAL A O 3
ATOM 4490 N N . VAL A 1 85 ? 10.686 5.572 -4.900 1.00 0.00 85 VAL A N 3
ATOM 4491 C CA . VAL A 1 85 ? 9.374 5.013 -4.790 1.00 0.00 85 VAL A CA 3
ATOM 4492 C C . VAL A 1 85 ? 8.760 4.922 -6.145 1.00 0.00 85 VAL A C 3
ATOM 4493 O O . VAL A 1 85 ? 8.702 5.913 -6.872 1.00 0.00 85 VAL A O 3
ATOM 4506 N N . HIS A 1 86 ? 8.256 3.737 -6.534 1.00 0.00 86 HIS A N 3
ATOM 4507 C CA . HIS A 1 86 ? 7.490 3.576 -7.730 1.00 0.00 86 HIS A CA 3
ATOM 4508 C C . HIS A 1 86 ? 6.397 2.594 -7.480 1.00 0.00 86 HIS A C 3
ATOM 4509 O O . HIS A 1 86 ? 6.658 1.417 -7.237 1.00 0.00 86 HIS A O 3
ATOM 4523 N N . LEU A 1 87 ? 5.119 3.004 -7.547 1.00 0.00 87 LEU A N 3
ATOM 4524 C CA . LEU A 1 87 ? 4.038 2.074 -7.441 1.00 0.00 87 LEU A CA 3
ATOM 4525 C C . LEU A 1 87 ? 2.849 2.508 -8.226 1.00 0.00 87 LEU A C 3
ATOM 4526 O O . LEU A 1 87 ? 2.714 3.672 -8.600 1.00 0.00 87 LEU A O 3
ATOM 4542 N N . LEU A 1 88 ? 1.929 1.566 -8.499 1.00 0.00 88 LEU A N 3
ATOM 4543 C CA . LEU A 1 88 ? 0.774 1.794 -9.311 1.00 0.00 88 LEU A CA 3
ATOM 4544 C C . LEU A 1 88 ? -0.448 1.508 -8.507 1.00 0.00 88 LEU A C 3
ATOM 4545 O O . LEU A 1 88 ? -0.635 0.422 -7.959 1.00 0.00 88 LEU A O 3
ATOM 4561 N N . LEU A 1 89 ? -1.351 2.501 -8.420 1.00 0.00 89 LEU A N 3
ATOM 4562 C CA . LEU A 1 89 ? -2.517 2.466 -7.593 1.00 0.00 89 LEU A CA 3
ATOM 4563 C C . LEU A 1 89 ? -3.727 2.548 -8.459 1.00 0.00 89 LEU A C 3
ATOM 4564 O O . LEU A 1 89 ? -3.649 2.884 -9.640 1.00 0.00 89 LEU A O 3
ATOM 4580 N N . GLU A 1 90 ? -4.910 2.243 -7.897 1.00 0.00 90 GLU A N 3
ATOM 4581 C CA . GLU A 1 90 ? -6.166 2.610 -8.473 1.00 0.00 90 GLU A CA 3
ATOM 4582 C C . GLU A 1 90 ? -6.812 3.523 -7.488 1.00 0.00 90 GLU A C 3
ATOM 4583 O O . GLU A 1 90 ? -6.830 3.252 -6.289 1.00 0.00 90 GLU A O 3
ATOM 4595 N N . LYS A 1 91 ? -7.324 4.680 -7.943 1.00 0.00 91 LYS A N 3
ATOM 4596 C CA . LYS A 1 91 ? -7.860 5.684 -7.076 1.00 0.00 91 LYS A CA 3
ATOM 4597 C C . LYS A 1 91 ? -9.183 5.269 -6.530 1.00 0.00 91 LYS A C 3
ATOM 4598 O O . LYS A 1 91 ? -10.084 4.854 -7.257 1.00 0.00 91 LYS A O 3
ATOM 4617 N N . GLY A 1 92 ? -9.308 5.261 -5.190 1.00 0.00 92 GLY A N 3
ATOM 4618 C CA . GLY A 1 92 ? -10.389 4.627 -4.501 1.00 0.00 92 GLY A CA 3
ATOM 4619 C C . GLY A 1 92 ? -11.621 5.454 -4.363 1.00 0.00 92 GLY A C 3
ATOM 4620 O O . GLY A 1 92 ? -12.637 5.227 -5.019 1.00 0.00 92 GLY A O 3
ATOM 4624 N N . GLN A 1 93 ? -11.571 6.417 -3.426 1.00 0.00 93 GLN A N 3
ATOM 4625 C CA . GLN A 1 93 ? -12.666 7.282 -3.114 1.00 0.00 93 GLN A CA 3
ATOM 4626 C C . GLN A 1 93 ? -12.490 8.603 -3.779 1.00 0.00 93 GLN A C 3
ATOM 4627 O O . GLN A 1 93 ? -11.389 9.146 -3.854 1.00 0.00 93 GLN A O 3
ATOM 4641 N N . SER A 1 94 ? -13.586 9.187 -4.299 1.00 0.00 94 SER A N 3
ATOM 4642 C CA . SER A 1 94 ? -13.550 10.417 -5.026 1.00 0.00 94 SER A CA 3
ATOM 4643 C C . SER A 1 94 ? -13.300 11.591 -4.143 1.00 0.00 94 SER A C 3
ATOM 4644 O O . SER A 1 94 ? -13.862 11.630 -3.050 1.00 0.00 94 SER A O 3
ATOM 4652 N N . PRO A 1 95 ? -12.550 12.584 -4.519 1.00 0.00 95 PRO A N 3
ATOM 4653 C CA . PRO A 1 95 ? -12.571 13.867 -3.881 1.00 0.00 95 PRO A CA 3
ATOM 4654 C C . PRO A 1 95 ? -13.897 14.536 -4.001 1.00 0.00 95 PRO A C 3
ATOM 4655 O O . PRO A 1 95 ? -14.564 14.715 -2.982 1.00 0.00 95 PRO A O 3
ATOM 4666 N N . THR A 1 96 ? -14.330 14.916 -5.216 1.00 0.00 96 THR A N 3
ATOM 4667 C CA . THR A 1 96 ? -15.711 15.123 -5.527 1.00 0.00 96 THR A CA 3
ATOM 4668 C C . THR A 1 96 ? -16.073 14.339 -6.780 1.00 0.00 96 THR A C 3
ATOM 4669 O O . THR A 1 96 ? -17.289 14.127 -7.035 1.00 0.00 96 THR A O 3
ATOM 4681 N N . PHE B 2 1 ? 6.231 -28.777 15.924 1.00 0.00 1 PHE B N 3
ATOM 4682 C CA . PHE B 2 1 ? 6.056 -27.371 16.347 1.00 0.00 1 PHE B CA 3
ATOM 4683 C C . PHE B 2 1 ? 6.386 -26.433 15.237 1.00 0.00 1 PHE B C 3
ATOM 4684 O O . PHE B 2 1 ? 5.613 -26.298 14.289 1.00 0.00 1 PHE B O 3
ATOM 4703 N N . ALA B 2 2 ? 7.544 -25.753 15.293 1.00 0.00 2 ALA B N 3
ATOM 4704 C CA . ALA B 2 2 ? 7.940 -24.774 14.328 1.00 0.00 2 ALA B CA 3
ATOM 4705 C C . ALA B 2 2 ? 8.392 -25.347 13.030 1.00 0.00 2 ALA B C 3
ATOM 4706 O O . ALA B 2 2 ? 8.681 -26.538 12.915 1.00 0.00 2 ALA B O 3
ATOM 4713 N N . ASP B 2 3 ? 8.428 -24.491 11.994 1.00 0.00 3 ASP B N 3
ATOM 4714 C CA . ASP B 2 3 ? 8.870 -24.766 10.662 1.00 0.00 3 ASP B CA 3
ATOM 4715 C C . ASP B 2 3 ? 8.037 -25.772 9.947 1.00 0.00 3 ASP B C 3
ATOM 4716 O O . ASP B 2 3 ? 8.545 -26.619 9.212 1.00 0.00 3 ASP B O 3
ATOM 4725 N N . SER B 2 4 ? 6.705 -25.738 10.135 1.00 0.00 4 SER B N 3
ATOM 4726 C CA . SER B 2 4 ? 5.796 -26.665 9.536 1.00 0.00 4 SER B CA 3
ATOM 4727 C C . SER B 2 4 ? 4.835 -25.937 8.660 1.00 0.00 4 SER B C 3
ATOM 4728 O O . SER B 2 4 ? 4.906 -26.025 7.435 1.00 0.00 4 SER B O 3
ATOM 4736 N N . GLU B 2 5 ? 3.899 -25.168 9.243 1.00 0.00 5 GLU B N 3
ATOM 4737 C CA . GLU B 2 5 ? 2.847 -24.523 8.520 1.00 0.00 5 GLU B CA 3
ATOM 4738 C C . GLU B 2 5 ? 3.183 -23.126 8.121 1.00 0.00 5 GLU B C 3
ATOM 4739 O O . GLU B 2 5 ? 3.656 -22.907 7.007 1.00 0.00 5 GLU B O 3
ATOM 4751 N N . ALA B 2 6 ? 2.937 -22.124 8.983 1.00 0.00 6 ALA B N 3
ATOM 4752 C CA . ALA B 2 6 ? 3.184 -20.755 8.652 1.00 0.00 6 ALA B CA 3
ATOM 4753 C C . ALA B 2 6 ? 3.529 -19.955 9.860 1.00 0.00 6 ALA B C 3
ATOM 4754 O O . ALA B 2 6 ? 3.343 -20.394 10.994 1.00 0.00 6 ALA B O 3
ATOM 4761 N N . ASP B 2 7 ? 4.035 -18.725 9.660 1.00 0.00 7 ASP B N 3
ATOM 4762 C CA . ASP B 2 7 ? 4.257 -17.757 10.688 1.00 0.00 7 ASP B CA 3
ATOM 4763 C C . ASP B 2 7 ? 3.055 -16.901 10.889 1.00 0.00 7 ASP B C 3
ATOM 4764 O O . ASP B 2 7 ? 1.994 -17.121 10.305 1.00 0.00 7 ASP B O 3
ATOM 4773 N N . GLU B 2 8 ? 3.172 -15.877 11.753 1.00 0.00 8 GLU B N 3
ATOM 4774 C CA . GLU B 2 8 ? 2.181 -14.876 12.004 1.00 0.00 8 GLU B CA 3
ATOM 4775 C C . GLU B 2 8 ? 2.143 -13.888 10.889 1.00 0.00 8 GLU B C 3
ATOM 4776 O O . GLU B 2 8 ? 2.935 -12.949 10.839 1.00 0.00 8 GLU B O 3
ATOM 4788 N N . ASN B 2 9 ? 1.242 -14.076 9.909 1.00 0.00 9 ASN B N 3
ATOM 4789 C CA . ASN B 2 9 ? 1.254 -13.347 8.679 1.00 0.00 9 ASN B CA 3
ATOM 4790 C C . ASN B 2 9 ? 0.129 -12.378 8.550 1.00 0.00 9 ASN B C 3
ATOM 4791 O O . ASN B 2 9 ? 0.151 -11.500 7.690 1.00 0.00 9 ASN B O 3
ATOM 4802 N N . GLU B 2 10 ? -0.907 -12.481 9.402 1.00 0.00 10 GLU B N 3
ATOM 4803 C CA . GLU B 2 10 ? -2.172 -11.848 9.193 1.00 0.00 10 GLU B CA 3
ATOM 4804 C C . GLU B 2 10 ? -2.521 -10.944 10.324 1.00 0.00 10 GLU B C 3
ATOM 4805 O O . GLU B 2 10 ? -2.965 -11.402 11.375 1.00 0.00 10 GLU B O 3
ATOM 4817 N N . GLN B 2 11 ? -2.310 -9.621 10.201 1.00 0.00 11 GLN B N 3
ATOM 4818 C CA . GLN B 2 11 ? -2.727 -8.687 11.201 1.00 0.00 11 GLN B CA 3
ATOM 4819 C C . GLN B 2 11 ? -2.972 -7.324 10.651 1.00 0.00 11 GLN B C 3
ATOM 4820 O O . GLN B 2 11 ? -3.798 -7.171 9.752 1.00 0.00 11 GLN B O 3
ATOM 4834 N N . VAL B 2 12 ? -2.301 -6.272 11.153 1.00 0.00 12 VAL B N 3
ATOM 4835 C CA . VAL B 2 12 ? -2.467 -4.890 10.823 1.00 0.00 12 VAL B CA 3
ATOM 4836 C C . VAL B 2 12 ? -1.136 -4.384 10.385 1.00 0.00 12 VAL B C 3
ATOM 4837 O O . VAL B 2 12 ? -0.119 -5.017 10.664 1.00 0.00 12 VAL B O 3
ATOM 4850 N N . SER B 2 13 ? -1.036 -3.263 9.649 1.00 0.00 13 SER B N 3
ATOM 4851 C CA . SER B 2 13 ? 0.204 -2.794 9.112 1.00 0.00 13 SER B CA 3
ATOM 4852 C C . SER B 2 13 ? 0.296 -1.314 8.962 1.00 0.00 13 SER B C 3
ATOM 4853 O O . SER B 2 13 ? -0.705 -0.618 8.802 1.00 0.00 13 SER B O 3
ATOM 4861 N N . ALA B 2 14 ? 1.535 -0.788 8.978 1.00 0.00 14 ALA B N 3
ATOM 4862 C CA . ALA B 2 14 ? 1.838 0.570 8.649 1.00 0.00 14 ALA B CA 3
ATOM 4863 C C . ALA B 2 14 ? 3.234 0.726 8.152 1.00 0.00 14 ALA B C 3
ATOM 4864 O O . ALA B 2 14 ? 4.075 -0.158 8.303 1.00 0.00 14 ALA B O 3
ATOM 4871 N N . VAL B 2 15 ? 3.529 1.875 7.516 1.00 0.00 15 VAL B N 3
ATOM 4872 C CA . VAL B 2 15 ? 4.820 2.251 7.031 1.00 0.00 15 VAL B CA 3
ATOM 4873 C C . VAL B 2 15 ? 4.897 3.770 6.954 1.00 0.00 15 VAL B C 3
ATOM 4874 O O . VAL B 2 15 ? 3.825 4.431 6.918 1.00 0.00 15 VAL B O 3
ATOM 4888 N N . PRO A 1 1 ? -14.053 9.200 -18.658 1.00 0.00 1 PRO A N 4
ATOM 4889 C CA . PRO A 1 1 ? -13.076 8.449 -17.828 1.00 0.00 1 PRO A CA 4
ATOM 4890 C C . PRO A 1 1 ? -13.727 8.159 -16.519 1.00 0.00 1 PRO A C 4
ATOM 4891 O O . PRO A 1 1 ? -14.692 8.828 -16.152 1.00 0.00 1 PRO A O 4
ATOM 4904 N N . LYS A 1 2 ? -13.243 7.162 -15.757 1.00 0.00 2 LYS A N 4
ATOM 4905 C CA . LYS A 1 2 ? -13.722 6.899 -14.436 1.00 0.00 2 LYS A CA 4
ATOM 4906 C C . LYS A 1 2 ? -13.001 7.743 -13.442 1.00 0.00 2 LYS A C 4
ATOM 4907 O O . LYS A 1 2 ? -11.832 8.050 -13.666 1.00 0.00 2 LYS A O 4
ATOM 4926 N N . PRO A 1 3 ? -13.569 8.181 -12.358 1.00 0.00 3 PRO A N 4
ATOM 4927 C CA . PRO A 1 3 ? -12.881 9.028 -11.428 1.00 0.00 3 PRO A CA 4
ATOM 4928 C C . PRO A 1 3 ? -11.878 8.254 -10.642 1.00 0.00 3 PRO A C 4
ATOM 4929 O O . PRO A 1 3 ? -10.824 8.802 -10.322 1.00 0.00 3 PRO A O 4
ATOM 4940 N N . GLY A 1 4 ? -12.165 6.972 -10.354 1.00 0.00 4 GLY A N 4
ATOM 4941 C CA . GLY A 1 4 ? -11.280 6.061 -9.696 1.00 0.00 4 GLY A CA 4
ATOM 4942 C C . GLY A 1 4 ? -10.505 5.254 -10.679 1.00 0.00 4 GLY A C 4
ATOM 4943 O O . GLY A 1 4 ? -10.631 4.032 -10.748 1.00 0.00 4 GLY A O 4
ATOM 4947 N N . ASP A 1 5 ? -9.689 5.919 -11.515 1.00 0.00 5 ASP A N 4
ATOM 4948 C CA . ASP A 1 5 ? -8.870 5.265 -12.489 1.00 0.00 5 ASP A CA 4
ATOM 4949 C C . ASP A 1 5 ? -7.577 4.774 -11.935 1.00 0.00 5 ASP A C 4
ATOM 4950 O O . ASP A 1 5 ? -7.254 4.924 -10.758 1.00 0.00 5 ASP A O 4
ATOM 4959 N N . ILE A 1 6 ? -6.771 4.131 -12.800 1.00 0.00 6 ILE A N 4
ATOM 4960 C CA . ILE A 1 6 ? -5.474 3.611 -12.495 1.00 0.00 6 ILE A CA 4
ATOM 4961 C C . ILE A 1 6 ? -4.465 4.693 -12.669 1.00 0.00 6 ILE A C 4
ATOM 4962 O O . ILE A 1 6 ? -4.476 5.424 -13.657 1.00 0.00 6 ILE A O 4
ATOM 4978 N N . PHE A 1 7 ? -3.549 4.856 -11.698 1.00 0.00 7 PHE A N 4
ATOM 4979 C CA . PHE A 1 7 ? -2.567 5.894 -11.731 1.00 0.00 7 PHE A CA 4
ATOM 4980 C C . PHE A 1 7 ? -1.223 5.422 -11.291 1.00 0.00 7 PHE A C 4
ATOM 4981 O O . PHE A 1 7 ? -1.084 4.406 -10.612 1.00 0.00 7 PHE A O 4
ATOM 4998 N N . GLU A 1 8 ? -0.164 6.139 -11.710 1.00 0.00 8 GLU A N 4
ATOM 4999 C CA . GLU A 1 8 ? 1.204 5.763 -11.530 1.00 0.00 8 GLU A CA 4
ATOM 5000 C C . GLU A 1 8 ? 2.009 6.836 -10.883 1.00 0.00 8 GLU A C 4
ATOM 5001 O O . GLU A 1 8 ? 2.223 7.921 -11.419 1.00 0.00 8 GLU A O 4
ATOM 5013 N N . VAL A 1 9 ? 2.491 6.570 -9.656 1.00 0.00 9 VAL A N 4
ATOM 5014 C CA . VAL A 1 9 ? 3.256 7.489 -8.871 1.00 0.00 9 VAL A CA 4
ATOM 5015 C C . VAL A 1 9 ? 4.701 7.126 -8.916 1.00 0.00 9 VAL A C 4
ATOM 5016 O O . VAL A 1 9 ? 5.066 5.952 -8.896 1.00 0.00 9 VAL A O 4
ATOM 5029 N N . GLU A 1 10 ? 5.589 8.134 -8.971 1.00 0.00 10 GLU A N 4
ATOM 5030 C CA . GLU A 1 10 ? 6.970 7.988 -8.629 1.00 0.00 10 GLU A CA 4
ATOM 5031 C C . GLU A 1 10 ? 7.240 8.881 -7.467 1.00 0.00 10 GLU A C 4
ATOM 5032 O O . GLU A 1 10 ? 7.034 10.092 -7.529 1.00 0.00 10 GLU A O 4
ATOM 5044 N N . LEU A 1 11 ? 7.722 8.320 -6.343 1.00 0.00 11 LEU A N 4
ATOM 5045 C CA . LEU A 1 11 ? 8.003 9.086 -5.168 1.00 0.00 11 LEU A CA 4
ATOM 5046 C C . LEU A 1 11 ? 9.337 8.690 -4.641 1.00 0.00 11 LEU A C 4
ATOM 5047 O O . LEU A 1 11 ? 9.884 7.651 -5.012 1.00 0.00 11 LEU A O 4
ATOM 5063 N N . ALA A 1 12 ? 9.955 9.513 -3.774 1.00 0.00 12 ALA A N 4
ATOM 5064 C CA . ALA A 1 12 ? 11.215 9.177 -3.186 1.00 0.00 12 ALA A CA 4
ATOM 5065 C C . ALA A 1 12 ? 11.276 9.830 -1.849 1.00 0.00 12 ALA A C 4
ATOM 5066 O O . ALA A 1 12 ? 10.704 10.903 -1.659 1.00 0.00 12 ALA A O 4
ATOM 5073 N N . LYS A 1 13 ? 11.959 9.198 -0.878 1.00 0.00 13 LYS A N 4
ATOM 5074 C CA . LYS A 1 13 ? 11.885 9.601 0.493 1.00 0.00 13 LYS A CA 4
ATOM 5075 C C . LYS A 1 13 ? 12.418 10.965 0.771 1.00 0.00 13 LYS A C 4
ATOM 5076 O O . LYS A 1 13 ? 13.571 11.301 0.504 1.00 0.00 13 LYS A O 4
ATOM 5095 N N . ASN A 1 14 ? 11.544 11.832 1.313 1.00 0.00 14 ASN A N 4
ATOM 5096 C CA . ASN A 1 14 ? 11.829 13.195 1.634 1.00 0.00 14 ASN A CA 4
ATOM 5097 C C . ASN A 1 14 ? 12.142 13.291 3.087 1.00 0.00 14 ASN A C 4
ATOM 5098 O O . ASN A 1 14 ? 13.292 13.143 3.497 1.00 0.00 14 ASN A O 4
ATOM 5109 N N . ASP A 1 15 ? 11.127 13.480 3.950 1.00 0.00 15 ASP A N 4
ATOM 5110 C CA . ASP A 1 15 ? 11.255 13.398 5.372 1.00 0.00 15 ASP A CA 4
ATOM 5111 C C . ASP A 1 15 ? 11.375 11.971 5.782 1.00 0.00 15 ASP A C 4
ATOM 5112 O O . ASP A 1 15 ? 12.267 11.587 6.536 1.00 0.00 15 ASP A O 4
ATOM 5121 N N . ASN A 1 16 ? 10.496 11.113 5.233 1.00 0.00 16 ASN A N 4
ATOM 5122 C CA . ASN A 1 16 ? 10.604 9.690 5.333 1.00 0.00 16 ASN A CA 4
ATOM 5123 C C . ASN A 1 16 ? 9.844 9.112 4.190 1.00 0.00 16 ASN A C 4
ATOM 5124 O O . ASN A 1 16 ? 9.618 9.785 3.185 1.00 0.00 16 ASN A O 4
ATOM 5135 N N . SER A 1 17 ? 9.408 7.843 4.280 1.00 0.00 17 SER A N 4
ATOM 5136 C CA . SER A 1 17 ? 8.679 7.159 3.257 1.00 0.00 17 SER A CA 4
ATOM 5137 C C . SER A 1 17 ? 7.220 7.457 3.304 1.00 0.00 17 SER A C 4
ATOM 5138 O O . SER A 1 17 ? 6.736 8.293 2.541 1.00 0.00 17 SER A O 4
ATOM 5146 N N . LEU A 1 18 ? 6.424 6.795 4.163 1.00 0.00 18 LEU A N 4
ATOM 5147 C CA . LEU A 1 18 ? 5.006 6.974 4.200 1.00 0.00 18 LEU A CA 4
ATOM 5148 C C . LEU A 1 18 ? 4.522 7.829 5.319 1.00 0.00 18 LEU A C 4
ATOM 5149 O O . LEU A 1 18 ? 4.473 9.053 5.206 1.00 0.00 18 LEU A O 4
ATOM 5165 N N . GLY A 1 19 ? 4.069 7.213 6.426 1.00 0.00 19 GLY A N 4
ATOM 5166 C CA . GLY A 1 19 ? 3.256 7.842 7.421 1.00 0.00 19 GLY A CA 4
ATOM 5167 C C . GLY A 1 19 ? 1.817 7.529 7.198 1.00 0.00 19 GLY A C 4
ATOM 5168 O O . GLY A 1 19 ? 0.966 8.416 7.148 1.00 0.00 19 GLY A O 4
ATOM 5172 N N . ILE A 1 20 ? 1.481 6.236 7.049 1.00 0.00 20 ILE A N 4
ATOM 5173 C CA . ILE A 1 20 ? 0.166 5.802 6.692 1.00 0.00 20 ILE A CA 4
ATOM 5174 C C . ILE A 1 20 ? -0.197 4.570 7.449 1.00 0.00 20 ILE A C 4
ATOM 5175 O O . ILE A 1 20 ? 0.659 3.863 7.980 1.00 0.00 20 ILE A O 4
ATOM 5191 N N . SER A 1 21 ? -1.498 4.246 7.541 1.00 0.00 21 SER A N 4
ATOM 5192 C CA . SER A 1 21 ? -1.977 3.055 8.174 1.00 0.00 21 SER A CA 4
ATOM 5193 C C . SER A 1 21 ? -2.775 2.291 7.175 1.00 0.00 21 SER A C 4
ATOM 5194 O O . SER A 1 21 ? -3.455 2.858 6.322 1.00 0.00 21 SER A O 4
ATOM 5202 N N . VAL A 1 22 ? -2.666 0.950 7.208 1.00 0.00 22 VAL A N 4
ATOM 5203 C CA . VAL A 1 22 ? -3.199 0.050 6.232 1.00 0.00 22 VAL A CA 4
ATOM 5204 C C . VAL A 1 22 ? -4.090 -0.913 6.937 1.00 0.00 22 VAL A C 4
ATOM 5205 O O . VAL A 1 22 ? -3.912 -1.174 8.125 1.00 0.00 22 VAL A O 4
ATOM 5218 N N . THR A 1 23 ? -5.103 -1.467 6.246 1.00 0.00 23 THR A N 4
ATOM 5219 C CA . THR A 1 23 ? -6.048 -2.344 6.864 1.00 0.00 23 THR A CA 4
ATOM 5220 C C . THR A 1 23 ? -6.320 -3.525 5.996 1.00 0.00 23 THR A C 4
ATOM 5221 O O . THR A 1 23 ? -6.738 -3.437 4.842 1.00 0.00 23 THR A O 4
ATOM 5232 N N . GLY A 1 24 ? -6.030 -4.718 6.544 1.00 0.00 24 GLY A N 4
ATOM 5233 C CA . GLY A 1 24 ? -6.230 -5.980 5.902 1.00 0.00 24 GLY A CA 4
ATOM 5234 C C . GLY A 1 24 ? -5.273 -6.245 4.791 1.00 0.00 24 GLY A C 4
ATOM 5235 O O . GLY A 1 24 ? -4.117 -5.828 4.819 1.00 0.00 24 GLY A O 4
ATOM 5239 N N . GLY A 1 25 ? -5.742 -6.978 3.765 1.00 0.00 25 GLY A N 4
ATOM 5240 C CA . GLY A 1 25 ? -4.971 -7.308 2.606 1.00 0.00 25 GLY A CA 4
ATOM 5241 C C . GLY A 1 25 ? -4.205 -8.574 2.777 1.00 0.00 25 GLY A C 4
ATOM 5242 O O . GLY A 1 25 ? -3.063 -8.709 2.340 1.00 0.00 25 GLY A O 4
ATOM 5246 N N . VAL A 1 26 ? -4.843 -9.551 3.445 1.00 0.00 26 VAL A N 4
ATOM 5247 C CA . VAL A 1 26 ? -4.264 -10.772 3.913 1.00 0.00 26 VAL A CA 4
ATOM 5248 C C . VAL A 1 26 ? -4.147 -11.813 2.854 1.00 0.00 26 VAL A C 4
ATOM 5249 O O . VAL A 1 26 ? -3.356 -11.689 1.919 1.00 0.00 26 VAL A O 4
ATOM 5262 N N . ASN A 1 27 ? -4.906 -12.919 2.947 1.00 0.00 27 ASN A N 4
ATOM 5263 C CA . ASN A 1 27 ? -4.961 -13.961 1.970 1.00 0.00 27 ASN A CA 4
ATOM 5264 C C . ASN A 1 27 ? -5.679 -13.519 0.740 1.00 0.00 27 ASN A C 4
ATOM 5265 O O . ASN A 1 27 ? -5.167 -13.634 -0.373 1.00 0.00 27 ASN A O 4
ATOM 5276 N N . THR A 1 28 ? -6.897 -12.973 0.895 1.00 0.00 28 THR A N 4
ATOM 5277 C CA . THR A 1 28 ? -7.612 -12.307 -0.149 1.00 0.00 28 THR A CA 4
ATOM 5278 C C . THR A 1 28 ? -8.481 -11.299 0.522 1.00 0.00 28 THR A C 4
ATOM 5279 O O . THR A 1 28 ? -8.824 -11.470 1.690 1.00 0.00 28 THR A O 4
ATOM 5290 N N . SER A 1 29 ? -8.845 -10.197 -0.159 1.00 0.00 29 SER A N 4
ATOM 5291 C CA . SER A 1 29 ? -9.604 -9.144 0.442 1.00 0.00 29 SER A CA 4
ATOM 5292 C C . SER A 1 29 ? -10.385 -8.370 -0.564 1.00 0.00 29 SER A C 4
ATOM 5293 O O . SER A 1 29 ? -11.615 -8.389 -0.566 1.00 0.00 29 SER A O 4
ATOM 5301 N N . VAL A 1 30 ? -9.713 -7.594 -1.433 1.00 0.00 30 VAL A N 4
ATOM 5302 C CA . VAL A 1 30 ? -10.334 -6.559 -2.198 1.00 0.00 30 VAL A CA 4
ATOM 5303 C C . VAL A 1 30 ? -10.803 -7.032 -3.530 1.00 0.00 30 VAL A C 4
ATOM 5304 O O . VAL A 1 30 ? -11.986 -6.953 -3.857 1.00 0.00 30 VAL A O 4
ATOM 5317 N N . ARG A 1 31 ? -9.863 -7.500 -4.372 1.00 0.00 31 ARG A N 4
ATOM 5318 C CA . ARG A 1 31 ? -10.022 -7.636 -5.787 1.00 0.00 31 ARG A CA 4
ATOM 5319 C C . ARG A 1 31 ? -9.740 -9.026 -6.244 1.00 0.00 31 ARG A C 4
ATOM 5320 O O . ARG A 1 31 ? -10.621 -9.786 -6.641 1.00 0.00 31 ARG A O 4
ATOM 5341 N N . HIS A 1 32 ? -8.455 -9.422 -6.209 1.00 0.00 32 HIS A N 4
ATOM 5342 C CA . HIS A 1 32 ? -7.972 -10.757 -6.381 1.00 0.00 32 HIS A CA 4
ATOM 5343 C C . HIS A 1 32 ? -6.846 -10.902 -5.416 1.00 0.00 32 HIS A C 4
ATOM 5344 O O . HIS A 1 32 ? -5.792 -11.474 -5.692 1.00 0.00 32 HIS A O 4
ATOM 5358 N N . GLY A 1 33 ? -7.049 -10.320 -4.221 1.00 0.00 33 GLY A N 4
ATOM 5359 C CA . GLY A 1 33 ? -6.013 -9.919 -3.319 1.00 0.00 33 GLY A CA 4
ATOM 5360 C C . GLY A 1 33 ? -6.134 -8.445 -3.147 1.00 0.00 33 GLY A C 4
ATOM 5361 O O . GLY A 1 33 ? -7.234 -7.897 -3.153 1.00 0.00 33 GLY A O 4
ATOM 5365 N N . GLY A 1 34 ? -4.999 -7.737 -3.005 1.00 0.00 34 GLY A N 4
ATOM 5366 C CA . GLY A 1 34 ? -4.953 -6.314 -2.869 1.00 0.00 34 GLY A CA 4
ATOM 5367 C C . GLY A 1 34 ? -4.913 -5.861 -1.450 1.00 0.00 34 GLY A C 4
ATOM 5368 O O . GLY A 1 34 ? -5.313 -6.573 -0.530 1.00 0.00 34 GLY A O 4
ATOM 5372 N N . ILE A 1 35 ? -4.432 -4.624 -1.238 1.00 0.00 35 ILE A N 4
ATOM 5373 C CA . ILE A 1 35 ? -4.177 -4.030 0.039 1.00 0.00 35 ILE A CA 4
ATOM 5374 C C . ILE A 1 35 ? -4.912 -2.733 0.052 1.00 0.00 35 ILE A C 4
ATOM 5375 O O . ILE A 1 35 ? -5.037 -2.084 -0.986 1.00 0.00 35 ILE A O 4
ATOM 5391 N N . TYR A 1 36 ? -5.452 -2.306 1.207 1.00 0.00 36 TYR A N 4
ATOM 5392 C CA . TYR A 1 36 ? -6.316 -1.170 1.307 1.00 0.00 36 TYR A CA 4
ATOM 5393 C C . TYR A 1 36 ? -5.825 -0.191 2.318 1.00 0.00 36 TYR A C 4
ATOM 5394 O O . TYR A 1 36 ? -5.354 -0.552 3.395 1.00 0.00 36 TYR A O 4
ATOM 5412 N N . VAL A 1 37 ? -5.906 1.114 2.000 1.00 0.00 37 VAL A N 4
ATOM 5413 C CA . VAL A 1 37 ? -5.449 2.188 2.826 1.00 0.00 37 VAL A CA 4
ATOM 5414 C C . VAL A 1 37 ? -6.484 2.606 3.813 1.00 0.00 37 VAL A C 4
ATOM 5415 O O . VAL A 1 37 ? -7.623 2.901 3.454 1.00 0.00 37 VAL A O 4
ATOM 5428 N N . LYS A 1 38 ? -6.121 2.666 5.107 1.00 0.00 38 LYS A N 4
ATOM 5429 C CA . LYS A 1 38 ? -6.982 3.030 6.188 1.00 0.00 38 LYS A CA 4
ATOM 5430 C C . LYS A 1 38 ? -7.070 4.511 6.331 1.00 0.00 38 LYS A C 4
ATOM 5431 O O . LYS A 1 38 ? -8.137 5.093 6.144 1.00 0.00 38 LYS A O 4
ATOM 5450 N N . ALA A 1 39 ? -5.951 5.186 6.651 1.00 0.00 39 ALA A N 4
ATOM 5451 C CA . ALA A 1 39 ? -5.883 6.610 6.754 1.00 0.00 39 ALA A CA 4
ATOM 5452 C C . ALA A 1 39 ? -4.458 7.020 6.909 1.00 0.00 39 ALA A C 4
ATOM 5453 O O . ALA A 1 39 ? -3.570 6.184 7.067 1.00 0.00 39 ALA A O 4
ATOM 5460 N N . VAL A 1 40 ? -4.184 8.336 6.848 1.00 0.00 40 VAL A N 4
ATOM 5461 C CA . VAL A 1 40 ? -2.874 8.894 6.984 1.00 0.00 40 VAL A CA 4
ATOM 5462 C C . VAL A 1 40 ? -2.530 9.153 8.410 1.00 0.00 40 VAL A C 4
ATOM 5463 O O . VAL A 1 40 ? -3.363 9.594 9.201 1.00 0.00 40 VAL A O 4
ATOM 5476 N N . ILE A 1 41 ? -1.285 8.868 8.835 1.00 0.00 41 ILE A N 4
ATOM 5477 C CA . ILE A 1 41 ? -0.776 9.279 10.106 1.00 0.00 41 ILE A CA 4
ATOM 5478 C C . ILE A 1 41 ? -0.227 10.657 9.976 1.00 0.00 41 ILE A C 4
ATOM 5479 O O . ILE A 1 41 ? 0.791 10.781 9.297 1.00 0.00 41 ILE A O 4
ATOM 5495 N N . PRO A 1 42 ? -0.769 11.717 10.499 1.00 0.00 42 PRO A N 4
ATOM 5496 C CA . PRO A 1 42 ? -0.441 13.052 10.093 1.00 0.00 42 PRO A CA 4
ATOM 5497 C C . PRO A 1 42 ? 0.792 13.597 10.729 1.00 0.00 42 PRO A C 4
ATOM 5498 O O . PRO A 1 42 ? 0.753 14.645 11.371 1.00 0.00 42 PRO A O 4
ATOM 5509 N N . GLN A 1 43 ? 1.939 12.914 10.569 1.00 0.00 43 GLN A N 4
ATOM 5510 C CA . GLN A 1 43 ? 3.180 13.234 11.203 1.00 0.00 43 GLN A CA 4
ATOM 5511 C C . GLN A 1 43 ? 4.315 13.020 10.262 1.00 0.00 43 GLN A C 4
ATOM 5512 O O . GLN A 1 43 ? 5.463 12.838 10.666 1.00 0.00 43 GLN A O 4
ATOM 5526 N N . GLY A 1 44 ? 4.057 13.033 8.943 1.00 0.00 44 GLY A N 4
ATOM 5527 C CA . GLY A 1 44 ? 5.081 12.688 8.005 1.00 0.00 44 GLY A CA 4
ATOM 5528 C C . GLY A 1 44 ? 4.746 12.957 6.578 1.00 0.00 44 GLY A C 4
ATOM 5529 O O . GLY A 1 44 ? 3.861 13.738 6.235 1.00 0.00 44 GLY A O 4
ATOM 5533 N N . ALA A 1 45 ? 5.502 12.284 5.690 1.00 0.00 45 ALA A N 4
ATOM 5534 C CA . ALA A 1 45 ? 5.597 12.528 4.285 1.00 0.00 45 ALA A CA 4
ATOM 5535 C C . ALA A 1 45 ? 4.316 12.441 3.529 1.00 0.00 45 ALA A C 4
ATOM 5536 O O . ALA A 1 45 ? 4.001 13.326 2.734 1.00 0.00 45 ALA A O 4
ATOM 5543 N N . ALA A 1 46 ? 3.500 11.400 3.773 1.00 0.00 46 ALA A N 4
ATOM 5544 C CA . ALA A 1 46 ? 2.252 11.188 3.106 1.00 0.00 46 ALA A CA 4
ATOM 5545 C C . ALA A 1 46 ? 1.251 12.279 3.281 1.00 0.00 46 ALA A C 4
ATOM 5546 O O . ALA A 1 46 ? 0.532 12.632 2.349 1.00 0.00 46 ALA A O 4
ATOM 5553 N N . GLU A 1 47 ? 1.186 12.891 4.476 1.00 0.00 47 GLU A N 4
ATOM 5554 C CA . GLU A 1 47 ? 0.332 14.000 4.771 1.00 0.00 47 GLU A CA 4
ATOM 5555 C C . GLU A 1 47 ? 0.870 15.278 4.225 1.00 0.00 47 GLU A C 4
ATOM 5556 O O . GLU A 1 47 ? 0.145 16.091 3.653 1.00 0.00 47 GLU A O 4
ATOM 5568 N N . SER A 1 48 ? 2.192 15.495 4.348 1.00 0.00 48 SER A N 4
ATOM 5569 C CA . SER A 1 48 ? 2.847 16.699 3.941 1.00 0.00 48 SER A CA 4
ATOM 5570 C C . SER A 1 48 ? 2.915 16.896 2.465 1.00 0.00 48 SER A C 4
ATOM 5571 O O . SER A 1 48 ? 2.619 17.978 1.958 1.00 0.00 48 SER A O 4
ATOM 5579 N N . ASP A 1 49 ? 3.303 15.862 1.699 1.00 0.00 49 ASP A N 4
ATOM 5580 C CA . ASP A 1 49 ? 3.409 15.904 0.274 1.00 0.00 49 ASP A CA 4
ATOM 5581 C C . ASP A 1 49 ? 2.088 15.692 -0.383 1.00 0.00 49 ASP A C 4
ATOM 5582 O O . ASP A 1 49 ? 1.594 16.578 -1.079 1.00 0.00 49 ASP A O 4
ATOM 5591 N N . GLY A 1 50 ? 1.447 14.528 -0.179 1.00 0.00 50 GLY A N 4
ATOM 5592 C CA . GLY A 1 50 ? 0.142 14.245 -0.689 1.00 0.00 50 GLY A CA 4
ATOM 5593 C C . GLY A 1 50 ? 0.118 13.628 -2.045 1.00 0.00 50 GLY A C 4
ATOM 5594 O O . GLY A 1 50 ? 0.201 14.312 -3.065 1.00 0.00 50 GLY A O 4
ATOM 5598 N N . ARG A 1 51 ? -0.045 12.295 -2.117 1.00 0.00 51 ARG A N 4
ATOM 5599 C CA . ARG A 1 51 ? -0.131 11.558 -3.340 1.00 0.00 51 ARG A CA 4
ATOM 5600 C C . ARG A 1 51 ? -1.188 10.510 -3.257 1.00 0.00 51 ARG A C 4
ATOM 5601 O O . ARG A 1 51 ? -1.877 10.254 -4.244 1.00 0.00 51 ARG A O 4
ATOM 5622 N N . ILE A 1 52 ? -1.359 9.858 -2.094 1.00 0.00 52 ILE A N 4
ATOM 5623 C CA . ILE A 1 52 ? -2.188 8.707 -1.912 1.00 0.00 52 ILE A CA 4
ATOM 5624 C C . ILE A 1 52 ? -3.093 9.015 -0.770 1.00 0.00 52 ILE A C 4
ATOM 5625 O O . ILE A 1 52 ? -2.637 9.530 0.250 1.00 0.00 52 ILE A O 4
ATOM 5641 N N . HIS A 1 53 ? -4.404 8.730 -0.872 1.00 0.00 53 HIS A N 4
ATOM 5642 C CA . HIS A 1 53 ? -5.365 9.053 0.136 1.00 0.00 53 HIS A CA 4
ATOM 5643 C C . HIS A 1 53 ? -6.068 7.863 0.690 1.00 0.00 53 HIS A C 4
ATOM 5644 O O . HIS A 1 53 ? -5.783 6.713 0.357 1.00 0.00 53 HIS A O 4
ATOM 5658 N N . LYS A 1 54 ? -7.037 8.091 1.595 1.00 0.00 54 LYS A N 4
ATOM 5659 C CA . LYS A 1 54 ? -7.910 7.108 2.156 1.00 0.00 54 LYS A CA 4
ATOM 5660 C C . LYS A 1 54 ? -8.674 6.306 1.158 1.00 0.00 54 LYS A C 4
ATOM 5661 O O . LYS A 1 54 ? -9.351 6.826 0.273 1.00 0.00 54 LYS A O 4
ATOM 5680 N N . GLY A 1 55 ? -8.602 4.969 1.278 1.00 0.00 55 GLY A N 4
ATOM 5681 C CA . GLY A 1 55 ? -9.257 4.055 0.395 1.00 0.00 55 GLY A CA 4
ATOM 5682 C C . GLY A 1 55 ? -8.655 3.867 -0.955 1.00 0.00 55 GLY A C 4
ATOM 5683 O O . GLY A 1 55 ? -9.266 3.220 -1.805 1.00 0.00 55 GLY A O 4
ATOM 5687 N N . ASP A 1 56 ? -7.432 4.368 -1.200 1.00 0.00 56 ASP A N 4
ATOM 5688 C CA . ASP A 1 56 ? -6.681 4.063 -2.378 1.00 0.00 56 ASP A CA 4
ATOM 5689 C C . ASP A 1 56 ? -6.183 2.659 -2.362 1.00 0.00 56 ASP A C 4
ATOM 5690 O O . ASP A 1 56 ? -6.057 2.014 -1.323 1.00 0.00 56 ASP A O 4
ATOM 5699 N N . ARG A 1 57 ? -5.916 2.108 -3.559 1.00 0.00 57 ARG A N 4
ATOM 5700 C CA . ARG A 1 57 ? -5.684 0.709 -3.739 1.00 0.00 57 ARG A CA 4
ATOM 5701 C C . ARG A 1 57 ? -4.359 0.497 -4.389 1.00 0.00 57 ARG A C 4
ATOM 5702 O O . ARG A 1 57 ? -4.208 0.660 -5.599 1.00 0.00 57 ARG A O 4
ATOM 5723 N N . VAL A 1 58 ? -3.329 0.111 -3.615 1.00 0.00 58 VAL A N 4
ATOM 5724 C CA . VAL A 1 58 ? -2.022 -0.168 -4.123 1.00 0.00 58 VAL A CA 4
ATOM 5725 C C . VAL A 1 58 ? -1.956 -1.532 -4.718 1.00 0.00 58 VAL A C 4
ATOM 5726 O O . VAL A 1 58 ? -2.450 -2.506 -4.151 1.00 0.00 58 VAL A O 4
ATOM 5739 N N . LEU A 1 59 ? -1.382 -1.660 -5.928 1.00 0.00 59 LEU A N 4
ATOM 5740 C CA . LEU A 1 59 ? -1.435 -2.871 -6.687 1.00 0.00 59 LEU A CA 4
ATOM 5741 C C . LEU A 1 59 ? -0.065 -3.367 -6.995 1.00 0.00 59 LEU A C 4
ATOM 5742 O O . LEU A 1 59 ? 0.386 -4.348 -6.407 1.00 0.00 59 LEU A O 4
ATOM 5758 N N . ALA A 1 60 ? 0.658 -2.728 -7.931 1.00 0.00 60 ALA A N 4
ATOM 5759 C CA . ALA A 1 60 ? 1.954 -3.159 -8.355 1.00 0.00 60 ALA A CA 4
ATOM 5760 C C . ALA A 1 60 ? 3.076 -2.413 -7.722 1.00 0.00 60 ALA A C 4
ATOM 5761 O O . ALA A 1 60 ? 2.950 -1.247 -7.349 1.00 0.00 60 ALA A O 4
ATOM 5768 N N . VAL A 1 61 ? 4.235 -3.082 -7.587 1.00 0.00 61 VAL A N 4
ATOM 5769 C CA . VAL A 1 61 ? 5.479 -2.548 -7.129 1.00 0.00 61 VAL A CA 4
ATOM 5770 C C . VAL A 1 61 ? 6.430 -2.587 -8.276 1.00 0.00 61 VAL A C 4
ATOM 5771 O O . VAL A 1 61 ? 6.958 -3.639 -8.633 1.00 0.00 61 VAL A O 4
ATOM 5784 N N . ASN A 1 62 ? 6.652 -1.441 -8.944 1.00 0.00 62 ASN A N 4
ATOM 5785 C CA . ASN A 1 62 ? 7.505 -1.269 -10.078 1.00 0.00 62 ASN A CA 4
ATOM 5786 C C . ASN A 1 62 ? 7.164 -2.163 -11.220 1.00 0.00 62 ASN A C 4
ATOM 5787 O O . ASN A 1 62 ? 7.991 -2.850 -11.816 1.00 0.00 62 ASN A O 4
ATOM 5798 N N . GLY A 1 63 ? 5.867 -2.208 -11.578 1.00 0.00 63 GLY A N 4
ATOM 5799 C CA . GLY A 1 63 ? 5.355 -2.984 -12.664 1.00 0.00 63 GLY A CA 4
ATOM 5800 C C . GLY A 1 63 ? 5.007 -4.391 -12.320 1.00 0.00 63 GLY A C 4
ATOM 5801 O O . GLY A 1 63 ? 4.345 -5.081 -13.094 1.00 0.00 63 GLY A O 4
ATOM 5805 N N . VAL A 1 64 ? 5.455 -4.893 -11.154 1.00 0.00 64 VAL A N 4
ATOM 5806 C CA . VAL A 1 64 ? 5.231 -6.240 -10.730 1.00 0.00 64 VAL A CA 4
ATOM 5807 C C . VAL A 1 64 ? 4.119 -6.284 -9.740 1.00 0.00 64 VAL A C 4
ATOM 5808 O O . VAL A 1 64 ? 4.172 -5.677 -8.671 1.00 0.00 64 VAL A O 4
ATOM 5821 N N . SER A 1 65 ? 3.017 -6.979 -10.077 1.00 0.00 65 SER A N 4
ATOM 5822 C CA . SER A 1 65 ? 1.846 -7.093 -9.264 1.00 0.00 65 SER A CA 4
ATOM 5823 C C . SER A 1 65 ? 1.983 -8.088 -8.163 1.00 0.00 65 SER A C 4
ATOM 5824 O O . SER A 1 65 ? 2.610 -9.136 -8.310 1.00 0.00 65 SER A O 4
ATOM 5832 N N . LEU A 1 66 ? 1.383 -7.807 -6.992 1.00 0.00 66 LEU A N 4
ATOM 5833 C CA . LEU A 1 66 ? 1.487 -8.608 -5.812 1.00 0.00 66 LEU A CA 4
ATOM 5834 C C . LEU A 1 66 ? 0.377 -9.596 -5.693 1.00 0.00 66 LEU A C 4
ATOM 5835 O O . LEU A 1 66 ? -0.217 -9.813 -4.638 1.00 0.00 66 LEU A O 4
ATOM 5851 N N . GLU A 1 67 ? 0.056 -10.286 -6.802 1.00 0.00 67 GLU A N 4
ATOM 5852 C CA . GLU A 1 67 ? -0.898 -11.349 -6.871 1.00 0.00 67 GLU A CA 4
ATOM 5853 C C . GLU A 1 67 ? -0.459 -12.568 -6.136 1.00 0.00 67 GLU A C 4
ATOM 5854 O O . GLU A 1 67 ? 0.519 -13.216 -6.506 1.00 0.00 67 GLU A O 4
ATOM 5866 N N . GLY A 1 68 ? -1.165 -12.943 -5.054 1.00 0.00 68 GLY A N 4
ATOM 5867 C CA . GLY A 1 68 ? -0.832 -14.076 -4.246 1.00 0.00 68 GLY A CA 4
ATOM 5868 C C . GLY A 1 68 ? 0.128 -13.772 -3.147 1.00 0.00 68 GLY A C 4
ATOM 5869 O O . GLY A 1 68 ? 0.604 -14.669 -2.452 1.00 0.00 68 GLY A O 4
ATOM 5873 N N . ALA A 1 69 ? 0.444 -12.483 -2.927 1.00 0.00 69 ALA A N 4
ATOM 5874 C CA . ALA A 1 69 ? 1.146 -12.018 -1.772 1.00 0.00 69 ALA A CA 4
ATOM 5875 C C . ALA A 1 69 ? 0.239 -11.948 -0.592 1.00 0.00 69 ALA A C 4
ATOM 5876 O O . ALA A 1 69 ? -0.932 -11.591 -0.710 1.00 0.00 69 ALA A O 4
ATOM 5883 N N . THR A 1 70 ? 0.731 -12.276 0.616 1.00 0.00 70 THR A N 4
ATOM 5884 C CA . THR A 1 70 ? 0.041 -11.960 1.828 1.00 0.00 70 THR A CA 4
ATOM 5885 C C . THR A 1 70 ? 0.466 -10.623 2.331 1.00 0.00 70 THR A C 4
ATOM 5886 O O . THR A 1 70 ? 1.339 -9.965 1.766 1.00 0.00 70 THR A O 4
ATOM 5897 N N . HIS A 1 71 ? -0.149 -10.137 3.424 1.00 0.00 71 HIS A N 4
ATOM 5898 C CA . HIS A 1 71 ? 0.080 -8.833 3.964 1.00 0.00 71 HIS A CA 4
ATOM 5899 C C . HIS A 1 71 ? 1.483 -8.549 4.379 1.00 0.00 71 HIS A C 4
ATOM 5900 O O . HIS A 1 71 ? 1.993 -7.458 4.126 1.00 0.00 71 HIS A O 4
ATOM 5914 N N . LYS A 1 72 ? 2.204 -9.520 4.968 1.00 0.00 72 LYS A N 4
ATOM 5915 C CA . LYS A 1 72 ? 3.593 -9.430 5.292 1.00 0.00 72 LYS A CA 4
ATOM 5916 C C . LYS A 1 72 ? 4.454 -9.036 4.141 1.00 0.00 72 LYS A C 4
ATOM 5917 O O . LYS A 1 72 ? 5.344 -8.198 4.279 1.00 0.00 72 LYS A O 4
ATOM 5936 N N . GLN A 1 73 ? 4.200 -9.583 2.939 1.00 0.00 73 GLN A N 4
ATOM 5937 C CA . GLN A 1 73 ? 4.970 -9.352 1.756 1.00 0.00 73 GLN A CA 4
ATOM 5938 C C . GLN A 1 73 ? 4.779 -7.977 1.215 1.00 0.00 73 GLN A C 4
ATOM 5939 O O . GLN A 1 73 ? 5.714 -7.331 0.745 1.00 0.00 73 GLN A O 4
ATOM 5953 N N . ALA A 1 74 ? 3.554 -7.430 1.314 1.00 0.00 74 ALA A N 4
ATOM 5954 C CA . ALA A 1 74 ? 3.239 -6.080 0.962 1.00 0.00 74 ALA A CA 4
ATOM 5955 C C . ALA A 1 74 ? 3.894 -5.061 1.830 1.00 0.00 74 ALA A C 4
ATOM 5956 O O . ALA A 1 74 ? 4.327 -4.005 1.373 1.00 0.00 74 ALA A O 4
ATOM 5963 N N . VAL A 1 75 ? 4.018 -5.356 3.137 1.00 0.00 75 VAL A N 4
ATOM 5964 C CA . VAL A 1 75 ? 4.634 -4.511 4.113 1.00 0.00 75 VAL A CA 4
ATOM 5965 C C . VAL A 1 75 ? 6.121 -4.593 4.066 1.00 0.00 75 VAL A C 4
ATOM 5966 O O . VAL A 1 75 ? 6.816 -3.579 4.114 1.00 0.00 75 VAL A O 4
ATOM 5979 N N . GLU A 1 76 ? 6.693 -5.802 3.922 1.00 0.00 76 GLU A N 4
ATOM 5980 C CA . GLU A 1 76 ? 8.099 -6.042 3.814 1.00 0.00 76 GLU A CA 4
ATOM 5981 C C . GLU A 1 76 ? 8.709 -5.380 2.628 1.00 0.00 76 GLU A C 4
ATOM 5982 O O . GLU A 1 76 ? 9.797 -4.811 2.709 1.00 0.00 76 GLU A O 4
ATOM 5994 N N . THR A 1 77 ? 7.990 -5.341 1.491 1.00 0.00 77 THR A N 4
ATOM 5995 C CA . THR A 1 77 ? 8.364 -4.601 0.326 1.00 0.00 77 THR A CA 4
ATOM 5996 C C . THR A 1 77 ? 8.264 -3.121 0.463 1.00 0.00 77 THR A C 4
ATOM 5997 O O . THR A 1 77 ? 8.951 -2.402 -0.260 1.00 0.00 77 THR A O 4
ATOM 6008 N N . LEU A 1 78 ? 7.451 -2.570 1.382 1.00 0.00 78 LEU A N 4
ATOM 6009 C CA . LEU A 1 78 ? 7.423 -1.170 1.671 1.00 0.00 78 LEU A CA 4
ATOM 6010 C C . LEU A 1 78 ? 8.543 -0.742 2.556 1.00 0.00 78 LEU A C 4
ATOM 6011 O O . LEU A 1 78 ? 9.162 0.302 2.359 1.00 0.00 78 LEU A O 4
ATOM 6027 N N . ARG A 1 79 ? 8.867 -1.554 3.577 1.00 0.00 79 ARG A N 4
ATOM 6028 C CA . ARG A 1 79 ? 9.996 -1.359 4.432 1.00 0.00 79 ARG A CA 4
ATOM 6029 C C . ARG A 1 79 ? 11.273 -1.467 3.672 1.00 0.00 79 ARG A C 4
ATOM 6030 O O . ARG A 1 79 ? 12.161 -0.623 3.788 1.00 0.00 79 ARG A O 4
ATOM 6051 N N . ASN A 1 80 ? 11.399 -2.463 2.776 1.00 0.00 80 ASN A N 4
ATOM 6052 C CA . ASN A 1 80 ? 12.488 -2.580 1.858 1.00 0.00 80 ASN A CA 4
ATOM 6053 C C . ASN A 1 80 ? 12.190 -1.955 0.538 1.00 0.00 80 ASN A C 4
ATOM 6054 O O . ASN A 1 80 ? 12.261 -2.592 -0.511 1.00 0.00 80 ASN A O 4
ATOM 6065 N N . THR A 1 81 ? 11.888 -0.645 0.541 1.00 0.00 81 THR A N 4
ATOM 6066 C CA . THR A 1 81 ? 11.852 0.185 -0.623 1.00 0.00 81 THR A CA 4
ATOM 6067 C C . THR A 1 81 ? 13.215 0.744 -0.848 1.00 0.00 81 THR A C 4
ATOM 6068 O O . THR A 1 81 ? 13.927 0.350 -1.771 1.00 0.00 81 THR A O 4
ATOM 6079 N N . GLY A 1 82 ? 13.620 1.699 0.010 1.00 0.00 82 GLY A N 4
ATOM 6080 C CA . GLY A 1 82 ? 14.890 2.354 -0.028 1.00 0.00 82 GLY A CA 4
ATOM 6081 C C . GLY A 1 82 ? 14.672 3.796 -0.336 1.00 0.00 82 GLY A C 4
ATOM 6082 O O . GLY A 1 82 ? 13.868 4.469 0.308 1.00 0.00 82 GLY A O 4
ATOM 6086 N N . GLN A 1 83 ? 15.383 4.318 -1.351 1.00 0.00 83 GLN A N 4
ATOM 6087 C CA . GLN A 1 83 ? 15.331 5.703 -1.705 1.00 0.00 83 GLN A CA 4
ATOM 6088 C C . GLN A 1 83 ? 14.096 6.073 -2.452 1.00 0.00 83 GLN A C 4
ATOM 6089 O O . GLN A 1 83 ? 13.453 7.075 -2.144 1.00 0.00 83 GLN A O 4
ATOM 6103 N N . VAL A 1 84 ? 13.735 5.267 -3.467 1.00 0.00 84 VAL A N 4
ATOM 6104 C CA . VAL A 1 84 ? 12.709 5.564 -4.417 1.00 0.00 84 VAL A CA 4
ATOM 6105 C C . VAL A 1 84 ? 11.614 4.552 -4.404 1.00 0.00 84 VAL A C 4
ATOM 6106 O O . VAL A 1 84 ? 11.805 3.375 -4.105 1.00 0.00 84 VAL A O 4
ATOM 6119 N N . VAL A 1 85 ? 10.382 4.994 -4.712 1.00 0.00 85 VAL A N 4
ATOM 6120 C CA . VAL A 1 85 ? 9.169 4.235 -4.724 1.00 0.00 85 VAL A CA 4
ATOM 6121 C C . VAL A 1 85 ? 8.506 4.417 -6.046 1.00 0.00 85 VAL A C 4
ATOM 6122 O O . VAL A 1 85 ? 8.076 5.515 -6.400 1.00 0.00 85 VAL A O 4
ATOM 6135 N N . HIS A 1 86 ? 8.363 3.344 -6.844 1.00 0.00 86 HIS A N 4
ATOM 6136 C CA . HIS A 1 86 ? 7.633 3.356 -8.074 1.00 0.00 86 HIS A CA 4
ATOM 6137 C C . HIS A 1 86 ? 6.499 2.401 -7.926 1.00 0.00 86 HIS A C 4
ATOM 6138 O O . HIS A 1 86 ? 6.729 1.204 -7.757 1.00 0.00 86 HIS A O 4
ATOM 6152 N N . LEU A 1 87 ? 5.237 2.866 -7.958 1.00 0.00 87 LEU A N 4
ATOM 6153 C CA . LEU A 1 87 ? 4.112 2.008 -7.747 1.00 0.00 87 LEU A CA 4
ATOM 6154 C C . LEU A 1 87 ? 2.939 2.380 -8.588 1.00 0.00 87 LEU A C 4
ATOM 6155 O O . LEU A 1 87 ? 2.807 3.510 -9.056 1.00 0.00 87 LEU A O 4
ATOM 6171 N N . LEU A 1 88 ? 2.028 1.417 -8.815 1.00 0.00 88 LEU A N 4
ATOM 6172 C CA . LEU A 1 88 ? 0.832 1.611 -9.575 1.00 0.00 88 LEU A CA 4
ATOM 6173 C C . LEU A 1 88 ? -0.346 1.277 -8.725 1.00 0.00 88 LEU A C 4
ATOM 6174 O O . LEU A 1 88 ? -0.377 0.265 -8.026 1.00 0.00 88 LEU A O 4
ATOM 6190 N N . LEU A 1 89 ? -1.370 2.149 -8.764 1.00 0.00 89 LEU A N 4
ATOM 6191 C CA . LEU A 1 89 ? -2.494 2.133 -7.880 1.00 0.00 89 LEU A CA 4
ATOM 6192 C C . LEU A 1 89 ? -3.759 2.160 -8.668 1.00 0.00 89 LEU A C 4
ATOM 6193 O O . LEU A 1 89 ? -3.749 2.402 -9.874 1.00 0.00 89 LEU A O 4
ATOM 6209 N N . GLU A 1 90 ? -4.911 1.945 -8.008 1.00 0.00 90 GLU A N 4
ATOM 6210 C CA . GLU A 1 90 ? -6.199 2.363 -8.469 1.00 0.00 90 GLU A CA 4
ATOM 6211 C C . GLU A 1 90 ? -6.705 3.351 -7.474 1.00 0.00 90 GLU A C 4
ATOM 6212 O O . GLU A 1 90 ? -6.556 3.166 -6.267 1.00 0.00 90 GLU A O 4
ATOM 6224 N N . LYS A 1 91 ? -7.272 4.478 -7.941 1.00 0.00 91 LYS A N 4
ATOM 6225 C CA . LYS A 1 91 ? -7.783 5.523 -7.111 1.00 0.00 91 LYS A CA 4
ATOM 6226 C C . LYS A 1 91 ? -9.079 5.205 -6.449 1.00 0.00 91 LYS A C 4
ATOM 6227 O O . LYS A 1 91 ? -10.017 4.698 -7.062 1.00 0.00 91 LYS A O 4
ATOM 6246 N N . GLY A 1 92 ? -9.158 5.450 -5.128 1.00 0.00 92 GLY A N 4
ATOM 6247 C CA . GLY A 1 92 ? -10.287 5.188 -4.291 1.00 0.00 92 GLY A CA 4
ATOM 6248 C C . GLY A 1 92 ? -11.351 6.232 -4.254 1.00 0.00 92 GLY A C 4
ATOM 6249 O O . GLY A 1 92 ? -12.116 6.439 -5.194 1.00 0.00 92 GLY A O 4
ATOM 6253 N N . GLN A 1 93 ? -11.479 6.905 -3.096 1.00 0.00 93 GLN A N 4
ATOM 6254 C CA . GLN A 1 93 ? -12.604 7.735 -2.797 1.00 0.00 93 GLN A CA 4
ATOM 6255 C C . GLN A 1 93 ? -12.585 9.066 -3.464 1.00 0.00 93 GLN A C 4
ATOM 6256 O O . GLN A 1 93 ? -11.540 9.609 -3.819 1.00 0.00 93 GLN A O 4
ATOM 6270 N N . SER A 1 94 ? -13.773 9.659 -3.675 1.00 0.00 94 SER A N 4
ATOM 6271 C CA . SER A 1 94 ? -13.929 10.958 -4.254 1.00 0.00 94 SER A CA 4
ATOM 6272 C C . SER A 1 94 ? -14.032 11.970 -3.166 1.00 0.00 94 SER A C 4
ATOM 6273 O O . SER A 1 94 ? -14.716 11.700 -2.180 1.00 0.00 94 SER A O 4
ATOM 6281 N N . PRO A 1 95 ? -13.429 13.121 -3.216 1.00 0.00 95 PRO A N 4
ATOM 6282 C CA . PRO A 1 95 ? -13.667 14.131 -2.225 1.00 0.00 95 PRO A CA 4
ATOM 6283 C C . PRO A 1 95 ? -15.014 14.764 -2.303 1.00 0.00 95 PRO A C 4
ATOM 6284 O O . PRO A 1 95 ? -15.662 14.921 -1.270 1.00 0.00 95 PRO A O 4
ATOM 6295 N N . THR A 1 96 ? -15.441 15.164 -3.515 1.00 0.00 96 THR A N 4
ATOM 6296 C CA . THR A 1 96 ? -16.620 15.928 -3.780 1.00 0.00 96 THR A CA 4
ATOM 6297 C C . THR A 1 96 ? -17.476 15.208 -4.811 1.00 0.00 96 THR A C 4
ATOM 6298 O O . THR A 1 96 ? -18.707 15.053 -4.588 1.00 0.00 96 THR A O 4
ATOM 6310 N N . PHE B 2 1 ? 7.367 -28.396 17.122 1.00 0.00 1 PHE B N 4
ATOM 6311 C CA . PHE B 2 1 ? 6.792 -27.032 17.130 1.00 0.00 1 PHE B CA 4
ATOM 6312 C C . PHE B 2 1 ? 7.050 -26.267 15.878 1.00 0.00 1 PHE B C 4
ATOM 6313 O O . PHE B 2 1 ? 6.304 -26.412 14.910 1.00 0.00 1 PHE B O 4
ATOM 6332 N N . ALA B 2 2 ? 8.094 -25.421 15.814 1.00 0.00 2 ALA B N 4
ATOM 6333 C CA . ALA B 2 2 ? 8.258 -24.460 14.769 1.00 0.00 2 ALA B CA 4
ATOM 6334 C C . ALA B 2 2 ? 8.938 -24.965 13.543 1.00 0.00 2 ALA B C 4
ATOM 6335 O O . ALA B 2 2 ? 9.313 -26.133 13.447 1.00 0.00 2 ALA B O 4
ATOM 6342 N N . ASP B 2 3 ? 9.078 -24.089 12.533 1.00 0.00 3 ASP B N 4
ATOM 6343 C CA . ASP B 2 3 ? 9.668 -24.321 11.250 1.00 0.00 3 ASP B CA 4
ATOM 6344 C C . ASP B 2 3 ? 8.925 -25.280 10.386 1.00 0.00 3 ASP B C 4
ATOM 6345 O O . ASP B 2 3 ? 9.459 -25.829 9.423 1.00 0.00 3 ASP B O 4
ATOM 6354 N N . SER B 2 4 ? 7.628 -25.504 10.664 1.00 0.00 4 SER B N 4
ATOM 6355 C CA . SER B 2 4 ? 6.793 -26.416 9.945 1.00 0.00 4 SER B CA 4
ATOM 6356 C C . SER B 2 4 ? 5.833 -25.684 9.072 1.00 0.00 4 SER B C 4
ATOM 6357 O O . SER B 2 4 ? 6.073 -25.521 7.877 1.00 0.00 4 SER B O 4
ATOM 6365 N N . GLU B 2 5 ? 4.703 -25.192 9.611 1.00 0.00 5 GLU B N 4
ATOM 6366 C CA . GLU B 2 5 ? 3.645 -24.598 8.856 1.00 0.00 5 GLU B CA 4
ATOM 6367 C C . GLU B 2 5 ? 3.896 -23.162 8.553 1.00 0.00 5 GLU B C 4
ATOM 6368 O O . GLU B 2 5 ? 4.293 -22.808 7.444 1.00 0.00 5 GLU B O 4
ATOM 6380 N N . ALA B 2 6 ? 3.652 -22.263 9.525 1.00 0.00 6 ALA B N 4
ATOM 6381 C CA . ALA B 2 6 ? 3.920 -20.864 9.405 1.00 0.00 6 ALA B CA 4
ATOM 6382 C C . ALA B 2 6 ? 3.846 -20.276 10.772 1.00 0.00 6 ALA B C 4
ATOM 6383 O O . ALA B 2 6 ? 3.301 -20.891 11.687 1.00 0.00 6 ALA B O 4
ATOM 6390 N N . ASP B 2 7 ? 4.382 -19.058 10.967 1.00 0.00 7 ASP B N 4
ATOM 6391 C CA . ASP B 2 7 ? 4.287 -18.348 12.205 1.00 0.00 7 ASP B CA 4
ATOM 6392 C C . ASP B 2 7 ? 3.009 -17.587 12.291 1.00 0.00 7 ASP B C 4
ATOM 6393 O O . ASP B 2 7 ? 1.971 -18.129 12.664 1.00 0.00 7 ASP B O 4
ATOM 6402 N N . GLU B 2 8 ? 3.021 -16.280 11.970 1.00 0.00 8 GLU B N 4
ATOM 6403 C CA . GLU B 2 8 ? 1.905 -15.398 12.117 1.00 0.00 8 GLU B CA 4
ATOM 6404 C C . GLU B 2 8 ? 1.389 -14.975 10.785 1.00 0.00 8 GLU B C 4
ATOM 6405 O O . GLU B 2 8 ? 2.163 -14.762 9.852 1.00 0.00 8 GLU B O 4
ATOM 6417 N N . ASN B 2 9 ? 0.060 -14.833 10.638 1.00 0.00 9 ASN B N 4
ATOM 6418 C CA . ASN B 2 9 ? -0.575 -14.568 9.384 1.00 0.00 9 ASN B CA 4
ATOM 6419 C C . ASN B 2 9 ? -1.163 -13.205 9.255 1.00 0.00 9 ASN B C 4
ATOM 6420 O O . ASN B 2 9 ? -0.824 -12.489 8.315 1.00 0.00 9 ASN B O 4
ATOM 6431 N N . GLU B 2 10 ? -2.050 -12.741 10.154 1.00 0.00 10 GLU B N 4
ATOM 6432 C CA . GLU B 2 10 ? -2.789 -11.536 9.945 1.00 0.00 10 GLU B CA 4
ATOM 6433 C C . GLU B 2 10 ? -2.551 -10.540 11.027 1.00 0.00 10 GLU B C 4
ATOM 6434 O O . GLU B 2 10 ? -2.482 -10.891 12.204 1.00 0.00 10 GLU B O 4
ATOM 6446 N N . GLN B 2 11 ? -2.393 -9.253 10.669 1.00 0.00 11 GLN B N 4
ATOM 6447 C CA . GLN B 2 11 ? -2.248 -8.198 11.624 1.00 0.00 11 GLN B CA 4
ATOM 6448 C C . GLN B 2 11 ? -2.678 -6.882 11.072 1.00 0.00 11 GLN B C 4
ATOM 6449 O O . GLN B 2 11 ? -3.759 -6.779 10.494 1.00 0.00 11 GLN B O 4
ATOM 6463 N N . VAL B 2 12 ? -1.873 -5.818 11.237 1.00 0.00 12 VAL B N 4
ATOM 6464 C CA . VAL B 2 12 ? -2.075 -4.492 10.740 1.00 0.00 12 VAL B CA 4
ATOM 6465 C C . VAL B 2 12 ? -0.718 -4.004 10.365 1.00 0.00 12 VAL B C 4
ATOM 6466 O O . VAL B 2 12 ? 0.267 -4.674 10.669 1.00 0.00 12 VAL B O 4
ATOM 6479 N N . SER B 2 13 ? -0.555 -2.846 9.700 1.00 0.00 13 SER B N 4
ATOM 6480 C CA . SER B 2 13 ? 0.729 -2.291 9.404 1.00 0.00 13 SER B CA 4
ATOM 6481 C C . SER B 2 13 ? 0.801 -0.804 9.448 1.00 0.00 13 SER B C 4
ATOM 6482 O O . SER B 2 13 ? -0.086 -0.083 8.991 1.00 0.00 13 SER B O 4
ATOM 6490 N N . ALA B 2 14 ? 1.935 -0.296 9.961 1.00 0.00 14 ALA B N 4
ATOM 6491 C CA . ALA B 2 14 ? 2.310 1.084 9.965 1.00 0.00 14 ALA B CA 4
ATOM 6492 C C . ALA B 2 14 ? 3.675 1.279 9.399 1.00 0.00 14 ALA B C 4
ATOM 6493 O O . ALA B 2 14 ? 4.637 0.583 9.720 1.00 0.00 14 ALA B O 4
ATOM 6500 N N . VAL B 2 15 ? 3.807 2.270 8.500 1.00 0.00 15 VAL B N 4
ATOM 6501 C CA . VAL B 2 15 ? 5.019 2.685 7.865 1.00 0.00 15 VAL B CA 4
ATOM 6502 C C . VAL B 2 15 ? 4.820 4.160 7.545 1.00 0.00 15 VAL B C 4
ATOM 6503 O O . VAL B 2 15 ? 3.644 4.606 7.458 1.00 0.00 15 VAL B O 4
ATOM 6517 N N . PRO A 1 1 ? -11.739 7.689 -20.493 1.00 0.00 1 PRO A N 5
ATOM 6518 C CA . PRO A 1 1 ? -11.035 7.707 -19.185 1.00 0.00 1 PRO A CA 5
ATOM 6519 C C . PRO A 1 1 ? -12.049 7.867 -18.106 1.00 0.00 1 PRO A C 5
ATOM 6520 O O . PRO A 1 1 ? -12.774 8.862 -18.129 1.00 0.00 1 PRO A O 5
ATOM 6533 N N . LYS A 1 2 ? -12.155 6.919 -17.159 1.00 0.00 2 LYS A N 5
ATOM 6534 C CA . LYS A 1 2 ? -13.097 6.974 -16.085 1.00 0.00 2 LYS A CA 5
ATOM 6535 C C . LYS A 1 2 ? -12.502 7.621 -14.882 1.00 0.00 2 LYS A C 5
ATOM 6536 O O . LYS A 1 2 ? -11.275 7.629 -14.786 1.00 0.00 2 LYS A O 5
ATOM 6555 N N . PRO A 1 3 ? -13.206 8.184 -13.946 1.00 0.00 3 PRO A N 5
ATOM 6556 C CA . PRO A 1 3 ? -12.595 8.947 -12.897 1.00 0.00 3 PRO A CA 5
ATOM 6557 C C . PRO A 1 3 ? -11.961 8.114 -11.835 1.00 0.00 3 PRO A C 5
ATOM 6558 O O . PRO A 1 3 ? -11.096 8.623 -11.127 1.00 0.00 3 PRO A O 5
ATOM 6569 N N . GLY A 1 4 ? -12.343 6.835 -11.671 1.00 0.00 4 GLY A N 5
ATOM 6570 C CA . GLY A 1 4 ? -11.711 5.931 -10.761 1.00 0.00 4 GLY A CA 5
ATOM 6571 C C . GLY A 1 4 ? -10.627 5.155 -11.428 1.00 0.00 4 GLY A C 5
ATOM 6572 O O . GLY A 1 4 ? -10.722 3.941 -11.593 1.00 0.00 4 GLY A O 5
ATOM 6576 N N . ASP A 1 5 ? -9.577 5.862 -11.882 1.00 0.00 5 ASP A N 5
ATOM 6577 C CA . ASP A 1 5 ? -8.500 5.310 -12.644 1.00 0.00 5 ASP A CA 5
ATOM 6578 C C . ASP A 1 5 ? -7.423 4.632 -11.869 1.00 0.00 5 ASP A C 5
ATOM 6579 O O . ASP A 1 5 ? -7.372 4.634 -10.640 1.00 0.00 5 ASP A O 5
ATOM 6588 N N . ILE A 1 6 ? -6.516 3.957 -12.597 1.00 0.00 6 ILE A N 5
ATOM 6589 C CA . ILE A 1 6 ? -5.279 3.448 -12.091 1.00 0.00 6 ILE A CA 5
ATOM 6590 C C . ILE A 1 6 ? -4.259 4.521 -12.263 1.00 0.00 6 ILE A C 5
ATOM 6591 O O . ILE A 1 6 ? -4.129 5.083 -13.350 1.00 0.00 6 ILE A O 5
ATOM 6607 N N . PHE A 1 7 ? -3.502 4.830 -11.195 1.00 0.00 7 PHE A N 5
ATOM 6608 C CA . PHE A 1 7 ? -2.473 5.822 -11.223 1.00 0.00 7 PHE A CA 5
ATOM 6609 C C . PHE A 1 7 ? -1.224 5.325 -10.580 1.00 0.00 7 PHE A C 5
ATOM 6610 O O . PHE A 1 7 ? -1.194 4.287 -9.920 1.00 0.00 7 PHE A O 5
ATOM 6627 N N . GLU A 1 8 ? -0.115 6.055 -10.794 1.00 0.00 8 GLU A N 5
ATOM 6628 C CA . GLU A 1 8 ? 1.174 5.735 -10.263 1.00 0.00 8 GLU A CA 5
ATOM 6629 C C . GLU A 1 8 ? 1.698 6.905 -9.504 1.00 0.00 8 GLU A C 5
ATOM 6630 O O . GLU A 1 8 ? 1.589 8.051 -9.938 1.00 0.00 8 GLU A O 5
ATOM 6642 N N . VAL A 1 9 ? 2.289 6.673 -8.319 1.00 0.00 9 VAL A N 5
ATOM 6643 C CA . VAL A 1 9 ? 2.950 7.692 -7.565 1.00 0.00 9 VAL A CA 5
ATOM 6644 C C . VAL A 1 9 ? 4.421 7.549 -7.749 1.00 0.00 9 VAL A C 5
ATOM 6645 O O . VAL A 1 9 ? 4.959 6.442 -7.753 1.00 0.00 9 VAL A O 5
ATOM 6658 N N . GLU A 1 10 ? 5.115 8.679 -7.974 1.00 0.00 10 GLU A N 5
ATOM 6659 C CA . GLU A 1 10 ? 6.499 8.716 -8.331 1.00 0.00 10 GLU A CA 5
ATOM 6660 C C . GLU A 1 10 ? 7.240 9.598 -7.387 1.00 0.00 10 GLU A C 5
ATOM 6661 O O . GLU A 1 10 ? 7.395 10.792 -7.632 1.00 0.00 10 GLU A O 5
ATOM 6673 N N . LEU A 1 11 ? 7.720 9.063 -6.249 1.00 0.00 11 LEU A N 5
ATOM 6674 C CA . LEU A 1 11 ? 8.460 9.844 -5.307 1.00 0.00 11 LEU A CA 5
ATOM 6675 C C . LEU A 1 11 ? 9.672 9.103 -4.860 1.00 0.00 11 LEU A C 5
ATOM 6676 O O . LEU A 1 11 ? 10.011 8.038 -5.373 1.00 0.00 11 LEU A O 5
ATOM 6692 N N . ALA A 1 12 ? 10.416 9.654 -3.884 1.00 0.00 12 ALA A N 5
ATOM 6693 C CA . ALA A 1 12 ? 11.540 9.007 -3.282 1.00 0.00 12 ALA A CA 5
ATOM 6694 C C . ALA A 1 12 ? 11.414 9.164 -1.805 1.00 0.00 12 ALA A C 5
ATOM 6695 O O . ALA A 1 12 ? 10.622 9.966 -1.313 1.00 0.00 12 ALA A O 5
ATOM 6702 N N . LYS A 1 13 ? 12.193 8.389 -1.028 1.00 0.00 13 LYS A N 5
ATOM 6703 C CA . LYS A 1 13 ? 12.263 8.553 0.391 1.00 0.00 13 LYS A CA 5
ATOM 6704 C C . LYS A 1 13 ? 13.002 9.791 0.769 1.00 0.00 13 LYS A C 5
ATOM 6705 O O . LYS A 1 13 ? 14.162 9.995 0.418 1.00 0.00 13 LYS A O 5
ATOM 6724 N N . ASN A 1 14 ? 12.310 10.675 1.511 1.00 0.00 14 ASN A N 5
ATOM 6725 C CA . ASN A 1 14 ? 12.816 11.916 2.010 1.00 0.00 14 ASN A CA 5
ATOM 6726 C C . ASN A 1 14 ? 13.014 11.768 3.480 1.00 0.00 14 ASN A C 5
ATOM 6727 O O . ASN A 1 14 ? 14.035 11.256 3.937 1.00 0.00 14 ASN A O 5
ATOM 6738 N N . ASP A 1 15 ? 11.996 12.125 4.283 1.00 0.00 15 ASP A N 5
ATOM 6739 C CA . ASP A 1 15 ? 11.861 11.751 5.656 1.00 0.00 15 ASP A CA 5
ATOM 6740 C C . ASP A 1 15 ? 11.356 10.352 5.756 1.00 0.00 15 ASP A C 5
ATOM 6741 O O . ASP A 1 15 ? 11.807 9.562 6.584 1.00 0.00 15 ASP A O 5
ATOM 6750 N N . ASN A 1 16 ? 10.380 10.001 4.900 1.00 0.00 16 ASN A N 5
ATOM 6751 C CA . ASN A 1 16 ? 9.715 8.735 4.927 1.00 0.00 16 ASN A CA 5
ATOM 6752 C C . ASN A 1 16 ? 9.469 8.248 3.541 1.00 0.00 16 ASN A C 5
ATOM 6753 O O . ASN A 1 16 ? 9.491 9.015 2.580 1.00 0.00 16 ASN A O 5
ATOM 6764 N N . SER A 1 17 ? 9.211 6.936 3.395 1.00 0.00 17 SER A N 5
ATOM 6765 C CA . SER A 1 17 ? 8.781 6.327 2.174 1.00 0.00 17 SER A CA 5
ATOM 6766 C C . SER A 1 17 ? 7.306 6.466 2.012 1.00 0.00 17 SER A C 5
ATOM 6767 O O . SER A 1 17 ? 6.848 7.176 1.118 1.00 0.00 17 SER A O 5
ATOM 6775 N N . LEU A 1 18 ? 6.491 5.792 2.842 1.00 0.00 18 LEU A N 5
ATOM 6776 C CA . LEU A 1 18 ? 5.068 5.895 2.761 1.00 0.00 18 LEU A CA 5
ATOM 6777 C C . LEU A 1 18 ? 4.534 6.797 3.821 1.00 0.00 18 LEU A C 5
ATOM 6778 O O . LEU A 1 18 ? 4.211 7.952 3.547 1.00 0.00 18 LEU A O 5
ATOM 6794 N N . GLY A 1 19 ? 4.405 6.312 5.069 1.00 0.00 19 GLY A N 5
ATOM 6795 C CA . GLY A 1 19 ? 3.952 7.072 6.192 1.00 0.00 19 GLY A CA 5
ATOM 6796 C C . GLY A 1 19 ? 2.468 7.128 6.311 1.00 0.00 19 GLY A C 5
ATOM 6797 O O . GLY A 1 19 ? 1.883 8.200 6.461 1.00 0.00 19 GLY A O 5
ATOM 6801 N N . ILE A 1 20 ? 1.800 5.963 6.251 1.00 0.00 20 ILE A N 5
ATOM 6802 C CA . ILE A 1 20 ? 0.372 5.886 6.225 1.00 0.00 20 ILE A CA 5
ATOM 6803 C C . ILE A 1 20 ? -0.084 4.772 7.103 1.00 0.00 20 ILE A C 5
ATOM 6804 O O . ILE A 1 20 ? 0.722 4.114 7.760 1.00 0.00 20 ILE A O 5
ATOM 6820 N N . SER A 1 21 ? -1.394 4.491 7.214 1.00 0.00 21 SER A N 5
ATOM 6821 C CA . SER A 1 21 ? -1.898 3.370 7.944 1.00 0.00 21 SER A CA 5
ATOM 6822 C C . SER A 1 21 ? -2.818 2.567 7.089 1.00 0.00 21 SER A C 5
ATOM 6823 O O . SER A 1 21 ? -3.529 3.105 6.241 1.00 0.00 21 SER A O 5
ATOM 6831 N N . VAL A 1 22 ? -2.778 1.230 7.222 1.00 0.00 22 VAL A N 5
ATOM 6832 C CA . VAL A 1 22 ? -3.326 0.317 6.266 1.00 0.00 22 VAL A CA 5
ATOM 6833 C C . VAL A 1 22 ? -4.319 -0.599 6.894 1.00 0.00 22 VAL A C 5
ATOM 6834 O O . VAL A 1 22 ? -4.279 -0.870 8.093 1.00 0.00 22 VAL A O 5
ATOM 6847 N N . THR A 1 23 ? -5.258 -1.152 6.105 1.00 0.00 23 THR A N 5
ATOM 6848 C CA . THR A 1 23 ? -6.205 -2.131 6.539 1.00 0.00 23 THR A CA 5
ATOM 6849 C C . THR A 1 23 ? -6.312 -3.189 5.494 1.00 0.00 23 THR A C 5
ATOM 6850 O O . THR A 1 23 ? -6.259 -2.925 4.293 1.00 0.00 23 THR A O 5
ATOM 6861 N N . GLY A 1 24 ? -6.450 -4.455 5.924 1.00 0.00 24 GLY A N 5
ATOM 6862 C CA . GLY A 1 24 ? -6.724 -5.574 5.075 1.00 0.00 24 GLY A CA 5
ATOM 6863 C C . GLY A 1 24 ? -5.588 -6.077 4.251 1.00 0.00 24 GLY A C 5
ATOM 6864 O O . GLY A 1 24 ? -4.447 -5.625 4.336 1.00 0.00 24 GLY A O 5
ATOM 6868 N N . GLY A 1 25 ? -5.896 -7.071 3.400 1.00 0.00 25 GLY A N 5
ATOM 6869 C CA . GLY A 1 25 ? -4.989 -7.595 2.426 1.00 0.00 25 GLY A CA 5
ATOM 6870 C C . GLY A 1 25 ? -4.547 -8.985 2.736 1.00 0.00 25 GLY A C 5
ATOM 6871 O O . GLY A 1 25 ? -3.376 -9.338 2.613 1.00 0.00 25 GLY A O 5
ATOM 6875 N N . VAL A 1 26 ? -5.488 -9.857 3.139 1.00 0.00 26 VAL A N 5
ATOM 6876 C CA . VAL A 1 26 ? -5.241 -11.246 3.371 1.00 0.00 26 VAL A CA 5
ATOM 6877 C C . VAL A 1 26 ? -5.253 -11.962 2.064 1.00 0.00 26 VAL A C 5
ATOM 6878 O O . VAL A 1 26 ? -5.493 -11.371 1.012 1.00 0.00 26 VAL A O 5
ATOM 6891 N N . ASN A 1 27 ? -4.974 -13.277 2.033 1.00 0.00 27 ASN A N 5
ATOM 6892 C CA . ASN A 1 27 ? -4.555 -14.028 0.891 1.00 0.00 27 ASN A CA 5
ATOM 6893 C C . ASN A 1 27 ? -5.598 -14.206 -0.157 1.00 0.00 27 ASN A C 5
ATOM 6894 O O . ASN A 1 27 ? -5.293 -14.326 -1.342 1.00 0.00 27 ASN A O 5
ATOM 6905 N N . THR A 1 28 ? -6.890 -14.138 0.212 1.00 0.00 28 THR A N 5
ATOM 6906 C CA . THR A 1 28 ? -7.898 -13.676 -0.691 1.00 0.00 28 THR A CA 5
ATOM 6907 C C . THR A 1 28 ? -8.744 -12.739 0.101 1.00 0.00 28 THR A C 5
ATOM 6908 O O . THR A 1 28 ? -9.040 -12.993 1.267 1.00 0.00 28 THR A O 5
ATOM 6919 N N . SER A 1 29 ? -9.064 -11.551 -0.446 1.00 0.00 29 SER A N 5
ATOM 6920 C CA . SER A 1 29 ? -9.599 -10.491 0.350 1.00 0.00 29 SER A CA 5
ATOM 6921 C C . SER A 1 29 ? -10.400 -9.522 -0.449 1.00 0.00 29 SER A C 5
ATOM 6922 O O . SER A 1 29 ? -11.621 -9.636 -0.536 1.00 0.00 29 SER A O 5
ATOM 6930 N N . VAL A 1 30 ? -9.733 -8.516 -1.041 1.00 0.00 30 VAL A N 5
ATOM 6931 C CA . VAL A 1 30 ? -10.274 -7.535 -1.931 1.00 0.00 30 VAL A CA 5
ATOM 6932 C C . VAL A 1 30 ? -10.212 -8.056 -3.325 1.00 0.00 30 VAL A C 5
ATOM 6933 O O . VAL A 1 30 ? -11.206 -8.050 -4.051 1.00 0.00 30 VAL A O 5
ATOM 6946 N N . ARG A 1 31 ? -9.046 -8.591 -3.730 1.00 0.00 31 ARG A N 5
ATOM 6947 C CA . ARG A 1 31 ? -8.865 -9.496 -4.821 1.00 0.00 31 ARG A CA 5
ATOM 6948 C C . ARG A 1 31 ? -8.083 -10.629 -4.251 1.00 0.00 31 ARG A C 5
ATOM 6949 O O . ARG A 1 31 ? -8.107 -10.853 -3.042 1.00 0.00 31 ARG A O 5
ATOM 6970 N N . HIS A 1 32 ? -7.308 -11.390 -5.045 1.00 0.00 32 HIS A N 5
ATOM 6971 C CA . HIS A 1 32 ? -6.305 -12.259 -4.511 1.00 0.00 32 HIS A CA 5
ATOM 6972 C C . HIS A 1 32 ? -5.047 -11.518 -4.212 1.00 0.00 32 HIS A C 5
ATOM 6973 O O . HIS A 1 32 ? -4.027 -11.640 -4.889 1.00 0.00 32 HIS A O 5
ATOM 6987 N N . GLY A 1 33 ? -5.102 -10.667 -3.171 1.00 0.00 33 GLY A N 5
ATOM 6988 C CA . GLY A 1 33 ? -4.123 -9.665 -2.882 1.00 0.00 33 GLY A CA 5
ATOM 6989 C C . GLY A 1 33 ? -4.766 -8.330 -3.039 1.00 0.00 33 GLY A C 5
ATOM 6990 O O . GLY A 1 33 ? -5.979 -8.232 -3.217 1.00 0.00 33 GLY A O 5
ATOM 6994 N N . GLY A 1 34 ? -3.965 -7.252 -2.974 1.00 0.00 34 GLY A N 5
ATOM 6995 C CA . GLY A 1 34 ? -4.450 -5.906 -2.949 1.00 0.00 34 GLY A CA 5
ATOM 6996 C C . GLY A 1 34 ? -4.586 -5.426 -1.545 1.00 0.00 34 GLY A C 5
ATOM 6997 O O . GLY A 1 34 ? -5.070 -6.140 -0.668 1.00 0.00 34 GLY A O 5
ATOM 7001 N N . ILE A 1 35 ? -4.144 -4.185 -1.267 1.00 0.00 35 ILE A N 5
ATOM 7002 C CA . ILE A 1 35 ? -4.040 -3.681 0.067 1.00 0.00 35 ILE A CA 5
ATOM 7003 C C . ILE A 1 35 ? -4.778 -2.387 0.087 1.00 0.00 35 ILE A C 5
ATOM 7004 O O . ILE A 1 35 ? -4.851 -1.708 -0.937 1.00 0.00 35 ILE A O 5
ATOM 7020 N N . TYR A 1 36 ? -5.388 -1.973 1.211 1.00 0.00 36 TYR A N 5
ATOM 7021 C CA . TYR A 1 36 ? -6.290 -0.863 1.225 1.00 0.00 36 TYR A CA 5
ATOM 7022 C C . TYR A 1 36 ? -5.871 0.160 2.224 1.00 0.00 36 TYR A C 5
ATOM 7023 O O . TYR A 1 36 ? -5.415 -0.139 3.326 1.00 0.00 36 TYR A O 5
ATOM 7041 N N . VAL A 1 37 ? -5.985 1.451 1.865 1.00 0.00 37 VAL A N 5
ATOM 7042 C CA . VAL A 1 37 ? -5.556 2.543 2.682 1.00 0.00 37 VAL A CA 5
ATOM 7043 C C . VAL A 1 37 ? -6.578 2.884 3.710 1.00 0.00 37 VAL A C 5
ATOM 7044 O O . VAL A 1 37 ? -7.744 3.139 3.411 1.00 0.00 37 VAL A O 5
ATOM 7057 N N . LYS A 1 38 ? -6.176 2.919 4.992 1.00 0.00 38 LYS A N 5
ATOM 7058 C CA . LYS A 1 38 ? -7.057 3.229 6.076 1.00 0.00 38 LYS A CA 5
ATOM 7059 C C . LYS A 1 38 ? -7.121 4.699 6.310 1.00 0.00 38 LYS A C 5
ATOM 7060 O O . LYS A 1 38 ? -8.132 5.340 6.029 1.00 0.00 38 LYS A O 5
ATOM 7079 N N . ALA A 1 39 ? -6.032 5.301 6.822 1.00 0.00 39 ALA A N 5
ATOM 7080 C CA . ALA A 1 39 ? -6.030 6.662 7.261 1.00 0.00 39 ALA A CA 5
ATOM 7081 C C . ALA A 1 39 ? -4.642 7.205 7.240 1.00 0.00 39 ALA A C 5
ATOM 7082 O O . ALA A 1 39 ? -3.667 6.456 7.228 1.00 0.00 39 ALA A O 5
ATOM 7089 N N . VAL A 1 40 ? -4.493 8.542 7.218 1.00 0.00 40 VAL A N 5
ATOM 7090 C CA . VAL A 1 40 ? -3.241 9.200 7.004 1.00 0.00 40 VAL A CA 5
ATOM 7091 C C . VAL A 1 40 ? -2.661 9.733 8.269 1.00 0.00 40 VAL A C 5
ATOM 7092 O O . VAL A 1 40 ? -3.326 10.345 9.104 1.00 0.00 40 VAL A O 5
ATOM 7105 N N . ILE A 1 41 ? -1.362 9.471 8.500 1.00 0.00 41 ILE A N 5
ATOM 7106 C CA . ILE A 1 41 ? -0.655 9.913 9.661 1.00 0.00 41 ILE A CA 5
ATOM 7107 C C . ILE A 1 41 ? -0.175 11.310 9.469 1.00 0.00 41 ILE A C 5
ATOM 7108 O O . ILE A 1 41 ? 0.598 11.520 8.536 1.00 0.00 41 ILE A O 5
ATOM 7124 N N . PRO A 1 42 ? -0.521 12.315 10.218 1.00 0.00 42 PRO A N 5
ATOM 7125 C CA . PRO A 1 42 ? -0.065 13.655 9.988 1.00 0.00 42 PRO A CA 5
ATOM 7126 C C . PRO A 1 42 ? 1.302 13.904 10.525 1.00 0.00 42 PRO A C 5
ATOM 7127 O O . PRO A 1 42 ? 1.492 14.784 11.364 1.00 0.00 42 PRO A O 5
ATOM 7138 N N . GLN A 1 43 ? 2.313 13.145 10.067 1.00 0.00 43 GLN A N 5
ATOM 7139 C CA . GLN A 1 43 ? 3.664 13.241 10.525 1.00 0.00 43 GLN A CA 5
ATOM 7140 C C . GLN A 1 43 ? 4.645 13.079 9.415 1.00 0.00 43 GLN A C 5
ATOM 7141 O O . GLN A 1 43 ? 5.852 13.130 9.646 1.00 0.00 43 GLN A O 5
ATOM 7155 N N . GLY A 1 44 ? 4.203 12.862 8.164 1.00 0.00 44 GLY A N 5
ATOM 7156 C CA . GLY A 1 44 ? 5.115 12.509 7.121 1.00 0.00 44 GLY A CA 5
ATOM 7157 C C . GLY A 1 44 ? 4.604 12.692 5.734 1.00 0.00 44 GLY A C 5
ATOM 7158 O O . GLY A 1 44 ? 3.519 13.223 5.505 1.00 0.00 44 GLY A O 5
ATOM 7162 N N . ALA A 1 45 ? 5.414 12.213 4.773 1.00 0.00 45 ALA A N 5
ATOM 7163 C CA . ALA A 1 45 ? 5.330 12.356 3.352 1.00 0.00 45 ALA A CA 5
ATOM 7164 C C . ALA A 1 45 ? 3.984 12.289 2.717 1.00 0.00 45 ALA A C 5
ATOM 7165 O O . ALA A 1 45 ? 3.615 13.189 1.965 1.00 0.00 45 ALA A O 5
ATOM 7172 N N . ALA A 1 46 ? 3.184 11.252 3.023 1.00 0.00 46 ALA A N 5
ATOM 7173 C CA . ALA A 1 46 ? 1.871 11.042 2.500 1.00 0.00 46 ALA A CA 5
ATOM 7174 C C . ALA A 1 46 ? 0.944 12.198 2.658 1.00 0.00 46 ALA A C 5
ATOM 7175 O O . ALA A 1 46 ? 0.259 12.610 1.723 1.00 0.00 46 ALA A O 5
ATOM 7182 N N . GLU A 1 47 ? 0.937 12.791 3.865 1.00 0.00 47 GLU A N 5
ATOM 7183 C CA . GLU A 1 47 ? 0.158 13.940 4.209 1.00 0.00 47 GLU A CA 5
ATOM 7184 C C . GLU A 1 47 ? 0.815 15.188 3.730 1.00 0.00 47 GLU A C 5
ATOM 7185 O O . GLU A 1 47 ? 0.220 16.006 3.029 1.00 0.00 47 GLU A O 5
ATOM 7197 N N . SER A 1 48 ? 2.098 15.387 4.078 1.00 0.00 48 SER A N 5
ATOM 7198 C CA . SER A 1 48 ? 2.852 16.579 3.842 1.00 0.00 48 SER A CA 5
ATOM 7199 C C . SER A 1 48 ? 3.059 16.957 2.416 1.00 0.00 48 SER A C 5
ATOM 7200 O O . SER A 1 48 ? 3.003 18.142 2.088 1.00 0.00 48 SER A O 5
ATOM 7208 N N . ASP A 1 49 ? 3.289 15.998 1.503 1.00 0.00 49 ASP A N 5
ATOM 7209 C CA . ASP A 1 49 ? 3.339 16.262 0.098 1.00 0.00 49 ASP A CA 5
ATOM 7210 C C . ASP A 1 49 ? 1.962 16.276 -0.470 1.00 0.00 49 ASP A C 5
ATOM 7211 O O . ASP A 1 49 ? 1.545 17.242 -1.107 1.00 0.00 49 ASP A O 5
ATOM 7220 N N . GLY A 1 50 ? 1.174 15.214 -0.221 1.00 0.00 50 GLY A N 5
ATOM 7221 C CA . GLY A 1 50 ? -0.208 15.147 -0.582 1.00 0.00 50 GLY A CA 5
ATOM 7222 C C . GLY A 1 50 ? -0.445 14.547 -1.925 1.00 0.00 50 GLY A C 5
ATOM 7223 O O . GLY A 1 50 ? -0.569 15.255 -2.923 1.00 0.00 50 GLY A O 5
ATOM 7227 N N . ARG A 1 51 ? -0.516 13.206 -1.994 1.00 0.00 51 ARG A N 5
ATOM 7228 C CA . ARG A 1 51 ? -0.626 12.512 -3.240 1.00 0.00 51 ARG A CA 5
ATOM 7229 C C . ARG A 1 51 ? -1.578 11.366 -3.211 1.00 0.00 51 ARG A C 5
ATOM 7230 O O . ARG A 1 51 ? -2.083 10.954 -4.255 1.00 0.00 51 ARG A O 5
ATOM 7251 N N . ILE A 1 52 ? -1.889 10.803 -2.031 1.00 0.00 52 ILE A N 5
ATOM 7252 C CA . ILE A 1 52 ? -2.775 9.695 -1.852 1.00 0.00 52 ILE A CA 5
ATOM 7253 C C . ILE A 1 52 ? -3.750 10.096 -0.799 1.00 0.00 52 ILE A C 5
ATOM 7254 O O . ILE A 1 52 ? -3.415 10.889 0.079 1.00 0.00 52 ILE A O 5
ATOM 7270 N N . HIS A 1 53 ? -4.999 9.596 -0.830 1.00 0.00 53 HIS A N 5
ATOM 7271 C CA . HIS A 1 53 ? -6.007 9.859 0.150 1.00 0.00 53 HIS A CA 5
ATOM 7272 C C . HIS A 1 53 ? -6.467 8.609 0.816 1.00 0.00 53 HIS A C 5
ATOM 7273 O O . HIS A 1 53 ? -6.104 7.501 0.424 1.00 0.00 53 HIS A O 5
ATOM 7287 N N . LYS A 1 54 ? -7.302 8.733 1.864 1.00 0.00 54 LYS A N 5
ATOM 7288 C CA . LYS A 1 54 ? -7.966 7.636 2.497 1.00 0.00 54 LYS A CA 5
ATOM 7289 C C . LYS A 1 54 ? -8.806 6.796 1.597 1.00 0.00 54 LYS A C 5
ATOM 7290 O O . LYS A 1 54 ? -9.558 7.281 0.753 1.00 0.00 54 LYS A O 5
ATOM 7309 N N . GLY A 1 55 ? -8.748 5.465 1.779 1.00 0.00 55 GLY A N 5
ATOM 7310 C CA . GLY A 1 55 ? -9.530 4.527 1.034 1.00 0.00 55 GLY A CA 5
ATOM 7311 C C . GLY A 1 55 ? -9.104 4.257 -0.367 1.00 0.00 55 GLY A C 5
ATOM 7312 O O . GLY A 1 55 ? -9.907 3.772 -1.164 1.00 0.00 55 GLY A O 5
ATOM 7316 N N . ASP A 1 56 ? -7.832 4.511 -0.720 1.00 0.00 56 ASP A N 5
ATOM 7317 C CA . ASP A 1 56 ? -7.284 4.088 -1.972 1.00 0.00 56 ASP A CA 5
ATOM 7318 C C . ASP A 1 56 ? -6.835 2.669 -1.925 1.00 0.00 56 ASP A C 5
ATOM 7319 O O . ASP A 1 56 ? -6.759 2.052 -0.864 1.00 0.00 56 ASP A O 5
ATOM 7328 N N . ARG A 1 57 ? -6.561 2.063 -3.094 1.00 0.00 57 ARG A N 5
ATOM 7329 C CA . ARG A 1 57 ? -6.317 0.659 -3.215 1.00 0.00 57 ARG A CA 5
ATOM 7330 C C . ARG A 1 57 ? -4.996 0.419 -3.860 1.00 0.00 57 ARG A C 5
ATOM 7331 O O . ARG A 1 57 ? -4.833 0.579 -5.069 1.00 0.00 57 ARG A O 5
ATOM 7352 N N . VAL A 1 58 ? -3.979 0.004 -3.084 1.00 0.00 58 VAL A N 5
ATOM 7353 C CA . VAL A 1 58 ? -2.643 -0.122 -3.576 1.00 0.00 58 VAL A CA 5
ATOM 7354 C C . VAL A 1 58 ? -2.362 -1.508 -4.046 1.00 0.00 58 VAL A C 5
ATOM 7355 O O . VAL A 1 58 ? -2.836 -2.502 -3.499 1.00 0.00 58 VAL A O 5
ATOM 7368 N N . LEU A 1 59 ? -1.602 -1.612 -5.151 1.00 0.00 59 LEU A N 5
ATOM 7369 C CA . LEU A 1 59 ? -1.462 -2.827 -5.891 1.00 0.00 59 LEU A CA 5
ATOM 7370 C C . LEU A 1 59 ? -0.027 -3.165 -6.108 1.00 0.00 59 LEU A C 5
ATOM 7371 O O . LEU A 1 59 ? 0.570 -3.910 -5.332 1.00 0.00 59 LEU A O 5
ATOM 7387 N N . ALA A 1 60 ? 0.619 -2.662 -7.175 1.00 0.00 60 ALA A N 5
ATOM 7388 C CA . ALA A 1 60 ? 1.941 -3.072 -7.533 1.00 0.00 60 ALA A CA 5
ATOM 7389 C C . ALA A 1 60 ? 2.999 -2.232 -6.904 1.00 0.00 60 ALA A C 5
ATOM 7390 O O . ALA A 1 60 ? 2.788 -1.068 -6.574 1.00 0.00 60 ALA A O 5
ATOM 7397 N N . VAL A 1 61 ? 4.202 -2.806 -6.715 1.00 0.00 61 VAL A N 5
ATOM 7398 C CA . VAL A 1 61 ? 5.343 -2.107 -6.211 1.00 0.00 61 VAL A CA 5
ATOM 7399 C C . VAL A 1 61 ? 6.383 -2.103 -7.278 1.00 0.00 61 VAL A C 5
ATOM 7400 O O . VAL A 1 61 ? 6.961 -3.142 -7.595 1.00 0.00 61 VAL A O 5
ATOM 7413 N N . ASN A 1 62 ? 6.637 -0.939 -7.902 1.00 0.00 62 ASN A N 5
ATOM 7414 C CA . ASN A 1 62 ? 7.689 -0.700 -8.842 1.00 0.00 62 ASN A CA 5
ATOM 7415 C C . ASN A 1 62 ? 7.670 -1.623 -10.012 1.00 0.00 62 ASN A C 5
ATOM 7416 O O . ASN A 1 62 ? 8.656 -2.266 -10.367 1.00 0.00 62 ASN A O 5
ATOM 7427 N N . GLY A 1 63 ? 6.497 -1.756 -10.655 1.00 0.00 63 GLY A N 5
ATOM 7428 C CA . GLY A 1 63 ? 6.312 -2.612 -11.786 1.00 0.00 63 GLY A CA 5
ATOM 7429 C C . GLY A 1 63 ? 5.883 -4.000 -11.455 1.00 0.00 63 GLY A C 5
ATOM 7430 O O . GLY A 1 63 ? 5.212 -4.648 -12.257 1.00 0.00 63 GLY A O 5
ATOM 7434 N N . VAL A 1 64 ? 6.256 -4.540 -10.281 1.00 0.00 64 VAL A N 5
ATOM 7435 C CA . VAL A 1 64 ? 6.000 -5.907 -9.950 1.00 0.00 64 VAL A CA 5
ATOM 7436 C C . VAL A 1 64 ? 4.662 -6.066 -9.312 1.00 0.00 64 VAL A C 5
ATOM 7437 O O . VAL A 1 64 ? 4.472 -5.839 -8.118 1.00 0.00 64 VAL A O 5
ATOM 7450 N N . SER A 1 65 ? 3.665 -6.483 -10.111 1.00 0.00 65 SER A N 5
ATOM 7451 C CA . SER A 1 65 ? 2.391 -6.934 -9.642 1.00 0.00 65 SER A CA 5
ATOM 7452 C C . SER A 1 65 ? 2.485 -8.334 -9.140 1.00 0.00 65 SER A C 5
ATOM 7453 O O . SER A 1 65 ? 2.482 -9.289 -9.914 1.00 0.00 65 SER A O 5
ATOM 7461 N N . LEU A 1 66 ? 2.585 -8.523 -7.811 1.00 0.00 66 LEU A N 5
ATOM 7462 C CA . LEU A 1 66 ? 2.721 -9.817 -7.220 1.00 0.00 66 LEU A CA 5
ATOM 7463 C C . LEU A 1 66 ? 1.381 -10.323 -6.812 1.00 0.00 66 LEU A C 5
ATOM 7464 O O . LEU A 1 66 ? 0.857 -10.043 -5.734 1.00 0.00 66 LEU A O 5
ATOM 7480 N N . GLU A 1 67 ? 0.738 -11.085 -7.714 1.00 0.00 67 GLU A N 5
ATOM 7481 C CA . GLU A 1 67 ? -0.529 -11.718 -7.511 1.00 0.00 67 GLU A CA 5
ATOM 7482 C C . GLU A 1 67 ? -0.471 -12.804 -6.493 1.00 0.00 67 GLU A C 5
ATOM 7483 O O . GLU A 1 67 ? 0.411 -13.659 -6.512 1.00 0.00 67 GLU A O 5
ATOM 7495 N N . GLY A 1 68 ? -1.394 -12.782 -5.514 1.00 0.00 68 GLY A N 5
ATOM 7496 C CA . GLY A 1 68 ? -1.393 -13.687 -4.408 1.00 0.00 68 GLY A CA 5
ATOM 7497 C C . GLY A 1 68 ? -0.692 -13.181 -3.194 1.00 0.00 68 GLY A C 5
ATOM 7498 O O . GLY A 1 68 ? -0.720 -13.835 -2.151 1.00 0.00 68 GLY A O 5
ATOM 7502 N N . ALA A 1 69 ? -0.022 -12.017 -3.251 1.00 0.00 69 ALA A N 5
ATOM 7503 C CA . ALA A 1 69 ? 0.714 -11.487 -2.145 1.00 0.00 69 ALA A CA 5
ATOM 7504 C C . ALA A 1 69 ? -0.138 -10.882 -1.083 1.00 0.00 69 ALA A C 5
ATOM 7505 O O . ALA A 1 69 ? -1.042 -10.090 -1.344 1.00 0.00 69 ALA A O 5
ATOM 7512 N N . THR A 1 70 ? 0.147 -11.230 0.184 1.00 0.00 70 THR A N 5
ATOM 7513 C CA . THR A 1 70 ? -0.548 -10.765 1.344 1.00 0.00 70 THR A CA 5
ATOM 7514 C C . THR A 1 70 ? -0.043 -9.448 1.825 1.00 0.00 70 THR A C 5
ATOM 7515 O O . THR A 1 70 ? 0.915 -8.875 1.308 1.00 0.00 70 THR A O 5
ATOM 7526 N N . HIS A 1 71 ? -0.676 -8.920 2.888 1.00 0.00 71 HIS A N 5
ATOM 7527 C CA . HIS A 1 71 ? -0.322 -7.736 3.608 1.00 0.00 71 HIS A CA 5
ATOM 7528 C C . HIS A 1 71 ? 1.063 -7.754 4.158 1.00 0.00 71 HIS A C 5
ATOM 7529 O O . HIS A 1 71 ? 1.812 -6.796 3.978 1.00 0.00 71 HIS A O 5
ATOM 7543 N N . LYS A 1 72 ? 1.494 -8.863 4.786 1.00 0.00 72 LYS A N 5
ATOM 7544 C CA . LYS A 1 72 ? 2.842 -9.068 5.220 1.00 0.00 72 LYS A CA 5
ATOM 7545 C C . LYS A 1 72 ? 3.854 -8.995 4.131 1.00 0.00 72 LYS A C 5
ATOM 7546 O O . LYS A 1 72 ? 4.886 -8.340 4.269 1.00 0.00 72 LYS A O 5
ATOM 7565 N N . GLN A 1 73 ? 3.579 -9.608 2.966 1.00 0.00 73 GLN A N 5
ATOM 7566 C CA . GLN A 1 73 ? 4.462 -9.616 1.841 1.00 0.00 73 GLN A CA 5
ATOM 7567 C C . GLN A 1 73 ? 4.559 -8.275 1.198 1.00 0.00 73 GLN A C 5
ATOM 7568 O O . GLN A 1 73 ? 5.636 -7.825 0.810 1.00 0.00 73 GLN A O 5
ATOM 7582 N N . ALA A 1 74 ? 3.429 -7.551 1.102 1.00 0.00 74 ALA A N 5
ATOM 7583 C CA . ALA A 1 74 ? 3.367 -6.197 0.648 1.00 0.00 74 ALA A CA 5
ATOM 7584 C C . ALA A 1 74 ? 4.112 -5.246 1.520 1.00 0.00 74 ALA A C 5
ATOM 7585 O O . ALA A 1 74 ? 4.965 -4.505 1.036 1.00 0.00 74 ALA A O 5
ATOM 7592 N N . VAL A 1 75 ? 3.882 -5.241 2.845 1.00 0.00 75 VAL A N 5
ATOM 7593 C CA . VAL A 1 75 ? 4.547 -4.377 3.771 1.00 0.00 75 VAL A CA 5
ATOM 7594 C C . VAL A 1 75 ? 6.012 -4.635 3.862 1.00 0.00 75 VAL A C 5
ATOM 7595 O O . VAL A 1 75 ? 6.806 -3.699 3.935 1.00 0.00 75 VAL A O 5
ATOM 7608 N N . GLU A 1 76 ? 6.464 -5.898 3.764 1.00 0.00 76 GLU A N 5
ATOM 7609 C CA . GLU A 1 76 ? 7.842 -6.245 3.605 1.00 0.00 76 GLU A CA 5
ATOM 7610 C C . GLU A 1 76 ? 8.474 -5.649 2.396 1.00 0.00 76 GLU A C 5
ATOM 7611 O O . GLU A 1 76 ? 9.534 -5.026 2.463 1.00 0.00 76 GLU A O 5
ATOM 7623 N N . THR A 1 77 ? 7.800 -5.746 1.235 1.00 0.00 77 THR A N 5
ATOM 7624 C CA . THR A 1 77 ? 8.199 -5.177 -0.014 1.00 0.00 77 THR A CA 5
ATOM 7625 C C . THR A 1 77 ? 8.255 -3.687 0.012 1.00 0.00 77 THR A C 5
ATOM 7626 O O . THR A 1 77 ? 9.143 -3.072 -0.574 1.00 0.00 77 THR A O 5
ATOM 7637 N N . LEU A 1 78 ? 7.337 -3.021 0.735 1.00 0.00 78 LEU A N 5
ATOM 7638 C CA . LEU A 1 78 ? 7.263 -1.597 0.862 1.00 0.00 78 LEU A CA 5
ATOM 7639 C C . LEU A 1 78 ? 8.247 -1.036 1.829 1.00 0.00 78 LEU A C 5
ATOM 7640 O O . LEU A 1 78 ? 8.807 0.036 1.604 1.00 0.00 78 LEU A O 5
ATOM 7656 N N . ARG A 1 79 ? 8.550 -1.732 2.939 1.00 0.00 79 ARG A N 5
ATOM 7657 C CA . ARG A 1 79 ? 9.591 -1.352 3.844 1.00 0.00 79 ARG A CA 5
ATOM 7658 C C . ARG A 1 79 ? 10.948 -1.474 3.241 1.00 0.00 79 ARG A C 5
ATOM 7659 O O . ARG A 1 79 ? 11.863 -0.729 3.587 1.00 0.00 79 ARG A O 5
ATOM 7680 N N . ASN A 1 80 ? 11.148 -2.386 2.273 1.00 0.00 80 ASN A N 5
ATOM 7681 C CA . ASN A 1 80 ? 12.360 -2.497 1.521 1.00 0.00 80 ASN A CA 5
ATOM 7682 C C . ASN A 1 80 ? 12.343 -1.680 0.276 1.00 0.00 80 ASN A C 5
ATOM 7683 O O . ASN A 1 80 ? 12.693 -2.126 -0.815 1.00 0.00 80 ASN A O 5
ATOM 7694 N N . THR A 1 81 ? 11.952 -0.400 0.398 1.00 0.00 81 THR A N 5
ATOM 7695 C CA . THR A 1 81 ? 11.986 0.582 -0.642 1.00 0.00 81 THR A CA 5
ATOM 7696 C C . THR A 1 81 ? 13.334 1.217 -0.692 1.00 0.00 81 THR A C 5
ATOM 7697 O O . THR A 1 81 ? 14.101 0.986 -1.624 1.00 0.00 81 THR A O 5
ATOM 7708 N N . GLY A 1 82 ? 13.686 2.037 0.314 1.00 0.00 82 GLY A N 5
ATOM 7709 C CA . GLY A 1 82 ? 15.009 2.552 0.479 1.00 0.00 82 GLY A CA 5
ATOM 7710 C C . GLY A 1 82 ? 15.190 3.884 -0.166 1.00 0.00 82 GLY A C 5
ATOM 7711 O O . GLY A 1 82 ? 15.048 4.923 0.476 1.00 0.00 82 GLY A O 5
ATOM 7715 N N . GLN A 1 83 ? 15.547 3.909 -1.463 1.00 0.00 83 GLN A N 5
ATOM 7716 C CA . GLN A 1 83 ? 15.606 5.123 -2.217 1.00 0.00 83 GLN A CA 5
ATOM 7717 C C . GLN A 1 83 ? 14.292 5.546 -2.777 1.00 0.00 83 GLN A C 5
ATOM 7718 O O . GLN A 1 83 ? 13.779 6.621 -2.471 1.00 0.00 83 GLN A O 5
ATOM 7732 N N . VAL A 1 84 ? 13.695 4.710 -3.646 1.00 0.00 84 VAL A N 5
ATOM 7733 C CA . VAL A 1 84 ? 12.624 5.094 -4.510 1.00 0.00 84 VAL A CA 5
ATOM 7734 C C . VAL A 1 84 ? 11.300 4.565 -4.076 1.00 0.00 84 VAL A C 5
ATOM 7735 O O . VAL A 1 84 ? 11.171 3.446 -3.580 1.00 0.00 84 VAL A O 5
ATOM 7748 N N . VAL A 1 85 ? 10.235 5.369 -4.241 1.00 0.00 85 VAL A N 5
ATOM 7749 C CA . VAL A 1 85 ? 8.885 5.033 -3.913 1.00 0.00 85 VAL A CA 5
ATOM 7750 C C . VAL A 1 85 ? 8.079 5.143 -5.161 1.00 0.00 85 VAL A C 5
ATOM 7751 O O . VAL A 1 85 ? 7.595 6.214 -5.521 1.00 0.00 85 VAL A O 5
ATOM 7764 N N . HIS A 1 86 ? 7.922 4.035 -5.909 1.00 0.00 86 HIS A N 5
ATOM 7765 C CA . HIS A 1 86 ? 7.220 4.041 -7.155 1.00 0.00 86 HIS A CA 5
ATOM 7766 C C . HIS A 1 86 ? 6.148 3.006 -7.174 1.00 0.00 86 HIS A C 5
ATOM 7767 O O . HIS A 1 86 ? 6.410 1.819 -7.358 1.00 0.00 86 HIS A O 5
ATOM 7781 N N . LEU A 1 87 ? 4.889 3.401 -6.909 1.00 0.00 87 LEU A N 5
ATOM 7782 C CA . LEU A 1 87 ? 3.840 2.499 -6.549 1.00 0.00 87 LEU A CA 5
ATOM 7783 C C . LEU A 1 87 ? 2.643 2.682 -7.418 1.00 0.00 87 LEU A C 5
ATOM 7784 O O . LEU A 1 87 ? 2.438 3.762 -7.971 1.00 0.00 87 LEU A O 5
ATOM 7800 N N . LEU A 1 88 ? 1.815 1.637 -7.586 1.00 0.00 88 LEU A N 5
ATOM 7801 C CA . LEU A 1 88 ? 0.682 1.630 -8.459 1.00 0.00 88 LEU A CA 5
ATOM 7802 C C . LEU A 1 88 ? -0.546 1.356 -7.660 1.00 0.00 88 LEU A C 5
ATOM 7803 O O . LEU A 1 88 ? -0.573 0.443 -6.836 1.00 0.00 88 LEU A O 5
ATOM 7819 N N . LEU A 1 89 ? -1.617 2.136 -7.892 1.00 0.00 89 LEU A N 5
ATOM 7820 C CA . LEU A 1 89 ? -2.801 2.103 -7.091 1.00 0.00 89 LEU A CA 5
ATOM 7821 C C . LEU A 1 89 ? -4.011 2.432 -7.897 1.00 0.00 89 LEU A C 5
ATOM 7822 O O . LEU A 1 89 ? -3.935 3.095 -8.930 1.00 0.00 89 LEU A O 5
ATOM 7838 N N . GLU A 1 90 ? -5.188 1.927 -7.485 1.00 0.00 90 GLU A N 5
ATOM 7839 C CA . GLU A 1 90 ? -6.448 2.104 -8.136 1.00 0.00 90 GLU A CA 5
ATOM 7840 C C . GLU A 1 90 ? -7.344 2.944 -7.292 1.00 0.00 90 GLU A C 5
ATOM 7841 O O . GLU A 1 90 ? -7.666 2.578 -6.162 1.00 0.00 90 GLU A O 5
ATOM 7853 N N . LYS A 1 91 ? -7.808 4.093 -7.816 1.00 0.00 91 LYS A N 5
ATOM 7854 C CA . LYS A 1 91 ? -8.412 5.132 -7.039 1.00 0.00 91 LYS A CA 5
ATOM 7855 C C . LYS A 1 91 ? -9.561 4.788 -6.155 1.00 0.00 91 LYS A C 5
ATOM 7856 O O . LYS A 1 91 ? -10.511 4.099 -6.522 1.00 0.00 91 LYS A O 5
ATOM 7875 N N . GLY A 1 92 ? -9.501 5.328 -4.923 1.00 0.00 92 GLY A N 5
ATOM 7876 C CA . GLY A 1 92 ? -10.498 5.219 -3.905 1.00 0.00 92 GLY A CA 5
ATOM 7877 C C . GLY A 1 92 ? -11.701 6.079 -4.087 1.00 0.00 92 GLY A C 5
ATOM 7878 O O . GLY A 1 92 ? -11.761 6.954 -4.949 1.00 0.00 92 GLY A O 5
ATOM 7882 N N . GLN A 1 93 ? -12.732 5.831 -3.258 1.00 0.00 93 GLN A N 5
ATOM 7883 C CA . GLN A 1 93 ? -14.038 6.402 -3.377 1.00 0.00 93 GLN A CA 5
ATOM 7884 C C . GLN A 1 93 ? -14.222 7.606 -2.519 1.00 0.00 93 GLN A C 5
ATOM 7885 O O . GLN A 1 93 ? -13.333 8.015 -1.774 1.00 0.00 93 GLN A O 5
ATOM 7899 N N . SER A 1 94 ? -15.397 8.254 -2.610 1.00 0.00 94 SER A N 5
ATOM 7900 C CA . SER A 1 94 ? -15.699 9.475 -1.930 1.00 0.00 94 SER A CA 5
ATOM 7901 C C . SER A 1 94 ? -16.186 9.230 -0.543 1.00 0.00 94 SER A C 5
ATOM 7902 O O . SER A 1 94 ? -17.040 8.363 -0.365 1.00 0.00 94 SER A O 5
ATOM 7910 N N . PRO A 1 95 ? -15.775 9.942 0.465 1.00 0.00 95 PRO A N 5
ATOM 7911 C CA . PRO A 1 95 ? -16.505 10.015 1.697 1.00 0.00 95 PRO A CA 5
ATOM 7912 C C . PRO A 1 95 ? -17.684 10.919 1.611 1.00 0.00 95 PRO A C 5
ATOM 7913 O O . PRO A 1 95 ? -17.901 11.556 0.581 1.00 0.00 95 PRO A O 5
ATOM 7924 N N . THR A 1 96 ? -18.482 11.008 2.690 1.00 0.00 96 THR A N 5
ATOM 7925 C CA . THR A 1 96 ? -19.608 11.879 2.825 1.00 0.00 96 THR A CA 5
ATOM 7926 C C . THR A 1 96 ? -19.205 13.176 3.510 1.00 0.00 96 THR A C 5
ATOM 7927 O O . THR A 1 96 ? -19.247 14.263 2.874 1.00 0.00 96 THR A O 5
ATOM 7939 N N . PHE B 2 1 ? -19.159 -20.885 16.886 1.00 0.00 1 PHE B N 5
ATOM 7940 C CA . PHE B 2 1 ? -19.563 -21.062 15.473 1.00 0.00 1 PHE B CA 5
ATOM 7941 C C . PHE B 2 1 ? -18.708 -22.015 14.711 1.00 0.00 1 PHE B C 5
ATOM 7942 O O . PHE B 2 1 ? -19.210 -22.957 14.102 1.00 0.00 1 PHE B O 5
ATOM 7961 N N . ALA B 2 2 ? -17.379 -21.804 14.681 1.00 0.00 2 ALA B N 5
ATOM 7962 C CA . ALA B 2 2 ? -16.481 -22.572 13.875 1.00 0.00 2 ALA B CA 5
ATOM 7963 C C . ALA B 2 2 ? -15.813 -23.693 14.593 1.00 0.00 2 ALA B C 5
ATOM 7964 O O . ALA B 2 2 ? -16.111 -24.850 14.305 1.00 0.00 2 ALA B O 5
ATOM 7971 N N . ASP B 2 3 ? -14.875 -23.386 15.508 1.00 0.00 3 ASP B N 5
ATOM 7972 C CA . ASP B 2 3 ? -13.991 -24.265 16.210 1.00 0.00 3 ASP B CA 5
ATOM 7973 C C . ASP B 2 3 ? -12.778 -24.568 15.401 1.00 0.00 3 ASP B C 5
ATOM 7974 O O . ASP B 2 3 ? -12.719 -25.541 14.651 1.00 0.00 3 ASP B O 5
ATOM 7983 N N . SER B 2 4 ? -11.746 -23.711 15.497 1.00 0.00 4 SER B N 5
ATOM 7984 C CA . SER B 2 4 ? -10.640 -23.693 14.590 1.00 0.00 4 SER B CA 5
ATOM 7985 C C . SER B 2 4 ? -9.324 -23.655 15.287 1.00 0.00 4 SER B C 5
ATOM 7986 O O . SER B 2 4 ? -9.219 -23.266 16.449 1.00 0.00 4 SER B O 5
ATOM 7994 N N . GLU B 2 5 ? -8.242 -24.013 14.573 1.00 0.00 5 GLU B N 5
ATOM 7995 C CA . GLU B 2 5 ? -6.892 -23.748 14.961 1.00 0.00 5 GLU B CA 5
ATOM 7996 C C . GLU B 2 5 ? -6.351 -22.615 14.158 1.00 0.00 5 GLU B C 5
ATOM 7997 O O . GLU B 2 5 ? -7.050 -22.029 13.333 1.00 0.00 5 GLU B O 5
ATOM 8009 N N . ALA B 2 6 ? -5.099 -22.190 14.403 1.00 0.00 6 ALA B N 5
ATOM 8010 C CA . ALA B 2 6 ? -4.535 -20.977 13.899 1.00 0.00 6 ALA B CA 5
ATOM 8011 C C . ALA B 2 6 ? -3.621 -21.124 12.731 1.00 0.00 6 ALA B C 5
ATOM 8012 O O . ALA B 2 6 ? -2.504 -21.624 12.853 1.00 0.00 6 ALA B O 5
ATOM 8019 N N . ASP B 2 7 ? -4.008 -20.633 11.540 1.00 0.00 7 ASP B N 5
ATOM 8020 C CA . ASP B 2 7 ? -3.167 -20.582 10.384 1.00 0.00 7 ASP B CA 5
ATOM 8021 C C . ASP B 2 7 ? -2.459 -19.273 10.303 1.00 0.00 7 ASP B C 5
ATOM 8022 O O . ASP B 2 7 ? -2.878 -18.354 9.602 1.00 0.00 7 ASP B O 5
ATOM 8031 N N . GLU B 2 8 ? -1.338 -19.131 11.033 1.00 0.00 8 GLU B N 5
ATOM 8032 C CA . GLU B 2 8 ? -0.448 -18.011 11.011 1.00 0.00 8 GLU B CA 5
ATOM 8033 C C . GLU B 2 8 ? -1.015 -16.706 11.454 1.00 0.00 8 GLU B C 5
ATOM 8034 O O . GLU B 2 8 ? -2.105 -16.614 12.018 1.00 0.00 8 GLU B O 5
ATOM 8046 N N . ASN B 2 9 ? -0.260 -15.607 11.276 1.00 0.00 9 ASN B N 5
ATOM 8047 C CA . ASN B 2 9 ? -0.623 -14.293 11.705 1.00 0.00 9 ASN B CA 5
ATOM 8048 C C . ASN B 2 9 ? -1.031 -13.441 10.553 1.00 0.00 9 ASN B C 5
ATOM 8049 O O . ASN B 2 9 ? -0.241 -13.212 9.638 1.00 0.00 9 ASN B O 5
ATOM 8060 N N . GLU B 2 10 ? -2.266 -12.908 10.566 1.00 0.00 10 GLU B N 5
ATOM 8061 C CA . GLU B 2 10 ? -2.738 -11.922 9.644 1.00 0.00 10 GLU B CA 5
ATOM 8062 C C . GLU B 2 10 ? -3.197 -10.753 10.445 1.00 0.00 10 GLU B C 5
ATOM 8063 O O . GLU B 2 10 ? -4.170 -10.858 11.189 1.00 0.00 10 GLU B O 5
ATOM 8075 N N . GLN B 2 11 ? -2.510 -9.598 10.384 1.00 0.00 11 GLN B N 5
ATOM 8076 C CA . GLN B 2 11 ? -2.682 -8.530 11.318 1.00 0.00 11 GLN B CA 5
ATOM 8077 C C . GLN B 2 11 ? -2.760 -7.193 10.665 1.00 0.00 11 GLN B C 5
ATOM 8078 O O . GLN B 2 11 ? -3.280 -7.068 9.558 1.00 0.00 11 GLN B O 5
ATOM 8092 N N . VAL B 2 12 ? -2.300 -6.119 11.332 1.00 0.00 12 VAL B N 5
ATOM 8093 C CA . VAL B 2 12 ? -2.404 -4.755 10.917 1.00 0.00 12 VAL B CA 5
ATOM 8094 C C . VAL B 2 12 ? -1.016 -4.217 10.855 1.00 0.00 12 VAL B C 5
ATOM 8095 O O . VAL B 2 12 ? -0.146 -4.670 11.598 1.00 0.00 12 VAL B O 5
ATOM 8108 N N . SER B 2 13 ? -0.713 -3.258 9.962 1.00 0.00 13 SER B N 5
ATOM 8109 C CA . SER B 2 13 ? 0.608 -2.736 9.799 1.00 0.00 13 SER B CA 5
ATOM 8110 C C . SER B 2 13 ? 0.621 -1.256 9.625 1.00 0.00 13 SER B C 5
ATOM 8111 O O . SER B 2 13 ? -0.393 -0.611 9.366 1.00 0.00 13 SER B O 5
ATOM 8119 N N . ALA B 2 14 ? 1.827 -0.671 9.743 1.00 0.00 14 ALA B N 5
ATOM 8120 C CA . ALA B 2 14 ? 2.190 0.634 9.286 1.00 0.00 14 ALA B CA 5
ATOM 8121 C C . ALA B 2 14 ? 3.432 0.553 8.468 1.00 0.00 14 ALA B C 5
ATOM 8122 O O . ALA B 2 14 ? 4.313 -0.276 8.696 1.00 0.00 14 ALA B O 5
ATOM 8129 N N . VAL B 2 15 ? 3.546 1.431 7.455 1.00 0.00 15 VAL B N 5
ATOM 8130 C CA . VAL B 2 15 ? 4.704 1.691 6.657 1.00 0.00 15 VAL B CA 5
ATOM 8131 C C . VAL B 2 15 ? 4.526 3.112 6.142 1.00 0.00 15 VAL B C 5
ATOM 8132 O O . VAL B 2 15 ? 3.365 3.539 5.901 1.00 0.00 15 VAL B O 5
ATOM 8146 N N . PRO A 1 1 ? -11.679 9.018 -18.659 1.00 0.00 1 PRO A N 6
ATOM 8147 C CA . PRO A 1 1 ? -11.518 7.776 -17.860 1.00 0.00 1 PRO A CA 6
ATOM 8148 C C . PRO A 1 1 ? -12.545 7.775 -16.780 1.00 0.00 1 PRO A C 6
ATOM 8149 O O . PRO A 1 1 ? -13.283 8.749 -16.636 1.00 0.00 1 PRO A O 6
ATOM 8162 N N . LYS A 1 2 ? -12.619 6.709 -15.964 1.00 0.00 2 LYS A N 6
ATOM 8163 C CA . LYS A 1 2 ? -13.569 6.596 -14.901 1.00 0.00 2 LYS A CA 6
ATOM 8164 C C . LYS A 1 2 ? -13.170 7.414 -13.722 1.00 0.00 2 LYS A C 6
ATOM 8165 O O . LYS A 1 2 ? -12.024 7.858 -13.686 1.00 0.00 2 LYS A O 6
ATOM 8184 N N . PRO A 1 3 ? -13.970 7.725 -12.745 1.00 0.00 3 PRO A N 6
ATOM 8185 C CA . PRO A 1 3 ? -13.614 8.707 -11.763 1.00 0.00 3 PRO A CA 6
ATOM 8186 C C . PRO A 1 3 ? -12.622 8.212 -10.767 1.00 0.00 3 PRO A C 6
ATOM 8187 O O . PRO A 1 3 ? -11.913 9.027 -10.177 1.00 0.00 3 PRO A O 6
ATOM 8198 N N . GLY A 1 4 ? -12.545 6.894 -10.513 1.00 0.00 4 GLY A N 6
ATOM 8199 C CA . GLY A 1 4 ? -11.517 6.295 -9.717 1.00 0.00 4 GLY A CA 6
ATOM 8200 C C . GLY A 1 4 ? -10.536 5.596 -10.593 1.00 0.00 4 GLY A C 6
ATOM 8201 O O . GLY A 1 4 ? -10.498 4.367 -10.627 1.00 0.00 4 GLY A O 6
ATOM 8205 N N . ASP A 1 5 ? -9.734 6.351 -11.366 1.00 0.00 5 ASP A N 6
ATOM 8206 C CA . ASP A 1 5 ? -8.776 5.812 -12.280 1.00 0.00 5 ASP A CA 6
ATOM 8207 C C . ASP A 1 5 ? -7.481 5.453 -11.637 1.00 0.00 5 ASP A C 6
ATOM 8208 O O . ASP A 1 5 ? -7.193 5.840 -10.506 1.00 0.00 5 ASP A O 6
ATOM 8217 N N . ILE A 1 6 ? -6.647 4.672 -12.348 1.00 0.00 6 ILE A N 6
ATOM 8218 C CA . ILE A 1 6 ? -5.362 4.243 -11.889 1.00 0.00 6 ILE A CA 6
ATOM 8219 C C . ILE A 1 6 ? -4.329 5.298 -12.091 1.00 0.00 6 ILE A C 6
ATOM 8220 O O . ILE A 1 6 ? -4.192 5.884 -13.164 1.00 0.00 6 ILE A O 6
ATOM 8236 N N . PHE A 1 7 ? -3.530 5.581 -11.047 1.00 0.00 7 PHE A N 6
ATOM 8237 C CA . PHE A 1 7 ? -2.490 6.564 -11.062 1.00 0.00 7 PHE A CA 6
ATOM 8238 C C . PHE A 1 7 ? -1.275 6.025 -10.390 1.00 0.00 7 PHE A C 6
ATOM 8239 O O . PHE A 1 7 ? -1.305 4.956 -9.782 1.00 0.00 7 PHE A O 6
ATOM 8256 N N . GLU A 1 8 ? -0.136 6.730 -10.517 1.00 0.00 8 GLU A N 6
ATOM 8257 C CA . GLU A 1 8 ? 1.109 6.341 -9.931 1.00 0.00 8 GLU A CA 6
ATOM 8258 C C . GLU A 1 8 ? 1.633 7.408 -9.033 1.00 0.00 8 GLU A C 6
ATOM 8259 O O . GLU A 1 8 ? 1.551 8.596 -9.339 1.00 0.00 8 GLU A O 6
ATOM 8271 N N . VAL A 1 9 ? 2.156 7.015 -7.858 1.00 0.00 9 VAL A N 6
ATOM 8272 C CA . VAL A 1 9 ? 2.810 7.888 -6.932 1.00 0.00 9 VAL A CA 6
ATOM 8273 C C . VAL A 1 9 ? 4.290 7.726 -6.973 1.00 0.00 9 VAL A C 6
ATOM 8274 O O . VAL A 1 9 ? 4.817 6.630 -7.162 1.00 0.00 9 VAL A O 6
ATOM 8287 N N . GLU A 1 10 ? 5.018 8.844 -6.805 1.00 0.00 10 GLU A N 6
ATOM 8288 C CA . GLU A 1 10 ? 6.433 8.929 -6.994 1.00 0.00 10 GLU A CA 6
ATOM 8289 C C . GLU A 1 10 ? 7.053 9.533 -5.781 1.00 0.00 10 GLU A C 6
ATOM 8290 O O . GLU A 1 10 ? 6.931 10.735 -5.556 1.00 0.00 10 GLU A O 6
ATOM 8302 N N . LEU A 1 11 ? 7.754 8.758 -4.934 1.00 0.00 11 LEU A N 6
ATOM 8303 C CA . LEU A 1 11 ? 8.480 9.315 -3.835 1.00 0.00 11 LEU A CA 6
ATOM 8304 C C . LEU A 1 11 ? 9.880 8.806 -3.818 1.00 0.00 11 LEU A C 6
ATOM 8305 O O . LEU A 1 11 ? 10.220 7.764 -4.375 1.00 0.00 11 LEU A O 6
ATOM 8321 N N . ALA A 1 12 ? 10.762 9.553 -3.130 1.00 0.00 12 ALA A N 6
ATOM 8322 C CA . ALA A 1 12 ? 12.022 9.069 -2.660 1.00 0.00 12 ALA A CA 6
ATOM 8323 C C . ALA A 1 12 ? 12.108 9.536 -1.248 1.00 0.00 12 ALA A C 6
ATOM 8324 O O . ALA A 1 12 ? 11.320 10.378 -0.819 1.00 0.00 12 ALA A O 6
ATOM 8331 N N . LYS A 1 13 ? 13.024 8.982 -0.433 1.00 0.00 13 LYS A N 6
ATOM 8332 C CA . LYS A 1 13 ? 13.200 9.437 0.912 1.00 0.00 13 LYS A CA 6
ATOM 8333 C C . LYS A 1 13 ? 13.856 10.771 1.018 1.00 0.00 13 LYS A C 6
ATOM 8334 O O . LYS A 1 13 ? 15.026 10.941 0.682 1.00 0.00 13 LYS A O 6
ATOM 8353 N N . ASN A 1 14 ? 13.126 11.788 1.514 1.00 0.00 14 ASN A N 6
ATOM 8354 C CA . ASN A 1 14 ? 13.669 13.016 2.007 1.00 0.00 14 ASN A CA 6
ATOM 8355 C C . ASN A 1 14 ? 13.665 12.947 3.495 1.00 0.00 14 ASN A C 6
ATOM 8356 O O . ASN A 1 14 ? 14.709 12.800 4.129 1.00 0.00 14 ASN A O 6
ATOM 8367 N N . ASP A 1 15 ? 12.470 13.011 4.108 1.00 0.00 15 ASP A N 6
ATOM 8368 C CA . ASP A 1 15 ? 12.209 12.739 5.488 1.00 0.00 15 ASP A CA 6
ATOM 8369 C C . ASP A 1 15 ? 11.944 11.289 5.700 1.00 0.00 15 ASP A C 6
ATOM 8370 O O . ASP A 1 15 ? 12.776 10.546 6.219 1.00 0.00 15 ASP A O 6
ATOM 8379 N N . ASN A 1 16 ? 10.748 10.821 5.300 1.00 0.00 16 ASN A N 6
ATOM 8380 C CA . ASN A 1 16 ? 10.208 9.553 5.681 1.00 0.00 16 ASN A CA 6
ATOM 8381 C C . ASN A 1 16 ? 9.631 8.973 4.435 1.00 0.00 16 ASN A C 6
ATOM 8382 O O . ASN A 1 16 ? 9.166 9.710 3.567 1.00 0.00 16 ASN A O 6
ATOM 8393 N N . SER A 1 17 ? 9.619 7.640 4.260 1.00 0.00 17 SER A N 6
ATOM 8394 C CA . SER A 1 17 ? 9.491 7.064 2.957 1.00 0.00 17 SER A CA 6
ATOM 8395 C C . SER A 1 17 ? 8.084 7.021 2.468 1.00 0.00 17 SER A C 6
ATOM 8396 O O . SER A 1 17 ? 7.768 7.650 1.459 1.00 0.00 17 SER A O 6
ATOM 8404 N N . LEU A 1 18 ? 7.177 6.287 3.136 1.00 0.00 18 LEU A N 6
ATOM 8405 C CA . LEU A 1 18 ? 5.810 6.186 2.728 1.00 0.00 18 LEU A CA 6
ATOM 8406 C C . LEU A 1 18 ? 4.938 7.063 3.560 1.00 0.00 18 LEU A C 6
ATOM 8407 O O . LEU A 1 18 ? 4.703 8.218 3.210 1.00 0.00 18 LEU A O 6
ATOM 8423 N N . GLY A 1 19 ? 4.460 6.589 4.724 1.00 0.00 19 GLY A N 6
ATOM 8424 C CA . GLY A 1 19 ? 3.767 7.382 5.692 1.00 0.00 19 GLY A CA 6
ATOM 8425 C C . GLY A 1 19 ? 2.281 7.311 5.628 1.00 0.00 19 GLY A C 6
ATOM 8426 O O . GLY A 1 19 ? 1.599 8.329 5.734 1.00 0.00 19 GLY A O 6
ATOM 8430 N N . ILE A 1 20 ? 1.699 6.104 5.505 1.00 0.00 20 ILE A N 6
ATOM 8431 C CA . ILE A 1 20 ? 0.280 5.927 5.481 1.00 0.00 20 ILE A CA 6
ATOM 8432 C C . ILE A 1 20 ? -0.083 4.790 6.373 1.00 0.00 20 ILE A C 6
ATOM 8433 O O . ILE A 1 20 ? 0.786 4.080 6.876 1.00 0.00 20 ILE A O 6
ATOM 8449 N N . SER A 1 21 ? -1.379 4.539 6.628 1.00 0.00 21 SER A N 6
ATOM 8450 C CA . SER A 1 21 ? -1.812 3.415 7.400 1.00 0.00 21 SER A CA 6
ATOM 8451 C C . SER A 1 21 ? -2.720 2.585 6.560 1.00 0.00 21 SER A C 6
ATOM 8452 O O . SER A 1 21 ? -3.453 3.074 5.702 1.00 0.00 21 SER A O 6
ATOM 8460 N N . VAL A 1 22 ? -2.651 1.256 6.751 1.00 0.00 22 VAL A N 6
ATOM 8461 C CA . VAL A 1 22 ? -3.192 0.257 5.881 1.00 0.00 22 VAL A CA 6
ATOM 8462 C C . VAL A 1 22 ? -4.132 -0.586 6.673 1.00 0.00 22 VAL A C 6
ATOM 8463 O O . VAL A 1 22 ? -4.026 -0.677 7.895 1.00 0.00 22 VAL A O 6
ATOM 8476 N N . THR A 1 23 ? -5.118 -1.209 6.002 1.00 0.00 23 THR A N 6
ATOM 8477 C CA . THR A 1 23 ? -5.949 -2.219 6.580 1.00 0.00 23 THR A CA 6
ATOM 8478 C C . THR A 1 23 ? -6.143 -3.290 5.564 1.00 0.00 23 THR A C 6
ATOM 8479 O O . THR A 1 23 ? -5.933 -3.083 4.370 1.00 0.00 23 THR A O 6
ATOM 8490 N N . GLY A 1 24 ? -6.557 -4.498 5.988 1.00 0.00 24 GLY A N 6
ATOM 8491 C CA . GLY A 1 24 ? -6.826 -5.604 5.123 1.00 0.00 24 GLY A CA 6
ATOM 8492 C C . GLY A 1 24 ? -5.609 -6.257 4.565 1.00 0.00 24 GLY A C 6
ATOM 8493 O O . GLY A 1 24 ? -4.669 -6.592 5.283 1.00 0.00 24 GLY A O 6
ATOM 8497 N N . GLY A 1 25 ? -5.587 -6.507 3.243 1.00 0.00 25 GLY A N 6
ATOM 8498 C CA . GLY A 1 25 ? -4.429 -6.988 2.557 1.00 0.00 25 GLY A CA 6
ATOM 8499 C C . GLY A 1 25 ? -4.227 -8.464 2.577 1.00 0.00 25 GLY A C 6
ATOM 8500 O O . GLY A 1 25 ? -3.245 -8.974 2.039 1.00 0.00 25 GLY A O 6
ATOM 8504 N N . VAL A 1 26 ? -5.149 -9.206 3.216 1.00 0.00 26 VAL A N 6
ATOM 8505 C CA . VAL A 1 26 ? -5.101 -10.612 3.470 1.00 0.00 26 VAL A CA 6
ATOM 8506 C C . VAL A 1 26 ? -5.356 -11.387 2.222 1.00 0.00 26 VAL A C 6
ATOM 8507 O O . VAL A 1 26 ? -5.778 -10.865 1.192 1.00 0.00 26 VAL A O 6
ATOM 8520 N N . ASN A 1 27 ? -5.076 -12.702 2.254 1.00 0.00 27 ASN A N 6
ATOM 8521 C CA . ASN A 1 27 ? -4.935 -13.567 1.124 1.00 0.00 27 ASN A CA 6
ATOM 8522 C C . ASN A 1 27 ? -6.193 -13.858 0.380 1.00 0.00 27 ASN A C 6
ATOM 8523 O O . ASN A 1 27 ? -6.170 -14.275 -0.777 1.00 0.00 27 ASN A O 6
ATOM 8534 N N . THR A 1 28 ? -7.374 -13.578 0.960 1.00 0.00 28 THR A N 6
ATOM 8535 C CA . THR A 1 28 ? -8.504 -13.192 0.174 1.00 0.00 28 THR A CA 6
ATOM 8536 C C . THR A 1 28 ? -9.133 -12.026 0.855 1.00 0.00 28 THR A C 6
ATOM 8537 O O . THR A 1 28 ? -9.527 -12.072 2.019 1.00 0.00 28 THR A O 6
ATOM 8548 N N . SER A 1 29 ? -9.163 -10.874 0.161 1.00 0.00 29 SER A N 6
ATOM 8549 C CA . SER A 1 29 ? -9.611 -9.643 0.737 1.00 0.00 29 SER A CA 6
ATOM 8550 C C . SER A 1 29 ? -10.281 -8.820 -0.310 1.00 0.00 29 SER A C 6
ATOM 8551 O O . SER A 1 29 ? -11.505 -8.823 -0.431 1.00 0.00 29 SER A O 6
ATOM 8559 N N . VAL A 1 30 ? -9.484 -8.080 -1.101 1.00 0.00 30 VAL A N 6
ATOM 8560 C CA . VAL A 1 30 ? -9.889 -7.297 -2.226 1.00 0.00 30 VAL A CA 6
ATOM 8561 C C . VAL A 1 30 ? -9.851 -8.121 -3.469 1.00 0.00 30 VAL A C 6
ATOM 8562 O O . VAL A 1 30 ? -10.837 -8.242 -4.192 1.00 0.00 30 VAL A O 6
ATOM 8575 N N . ARG A 1 31 ? -8.718 -8.799 -3.727 1.00 0.00 31 ARG A N 6
ATOM 8576 C CA . ARG A 1 31 ? -8.587 -9.909 -4.620 1.00 0.00 31 ARG A CA 6
ATOM 8577 C C . ARG A 1 31 ? -7.868 -10.940 -3.821 1.00 0.00 31 ARG A C 6
ATOM 8578 O O . ARG A 1 31 ? -7.853 -10.875 -2.592 1.00 0.00 31 ARG A O 6
ATOM 8599 N N . HIS A 1 32 ? -7.192 -11.924 -4.438 1.00 0.00 32 HIS A N 6
ATOM 8600 C CA . HIS A 1 32 ? -6.244 -12.757 -3.764 1.00 0.00 32 HIS A CA 6
ATOM 8601 C C . HIS A 1 32 ? -4.927 -12.090 -3.564 1.00 0.00 32 HIS A C 6
ATOM 8602 O O . HIS A 1 32 ? -3.868 -12.573 -3.963 1.00 0.00 32 HIS A O 6
ATOM 8616 N N . GLY A 1 33 ? -4.949 -10.922 -2.897 1.00 0.00 33 GLY A N 6
ATOM 8617 C CA . GLY A 1 33 ? -3.847 -10.029 -2.712 1.00 0.00 33 GLY A CA 6
ATOM 8618 C C . GLY A 1 33 ? -4.232 -8.642 -3.095 1.00 0.00 33 GLY A C 6
ATOM 8619 O O . GLY A 1 33 ? -5.272 -8.423 -3.713 1.00 0.00 33 GLY A O 6
ATOM 8623 N N . GLY A 1 34 ? -3.387 -7.649 -2.761 1.00 0.00 34 GLY A N 6
ATOM 8624 C CA . GLY A 1 34 ? -3.636 -6.256 -2.961 1.00 0.00 34 GLY A CA 6
ATOM 8625 C C . GLY A 1 34 ? -4.048 -5.597 -1.689 1.00 0.00 34 GLY A C 6
ATOM 8626 O O . GLY A 1 34 ? -4.587 -6.237 -0.787 1.00 0.00 34 GLY A O 6
ATOM 8630 N N . ILE A 1 35 ? -3.776 -4.288 -1.545 1.00 0.00 35 ILE A N 6
ATOM 8631 C CA . ILE A 1 35 ? -3.755 -3.635 -0.273 1.00 0.00 35 ILE A CA 6
ATOM 8632 C C . ILE A 1 35 ? -4.653 -2.447 -0.309 1.00 0.00 35 ILE A C 6
ATOM 8633 O O . ILE A 1 35 ? -4.872 -1.841 -1.357 1.00 0.00 35 ILE A O 6
ATOM 8649 N N . TYR A 1 36 ? -5.267 -2.080 0.829 1.00 0.00 36 TYR A N 6
ATOM 8650 C CA . TYR A 1 36 ? -6.269 -1.064 0.924 1.00 0.00 36 TYR A CA 6
ATOM 8651 C C . TYR A 1 36 ? -5.867 -0.058 1.948 1.00 0.00 36 TYR A C 6
ATOM 8652 O O . TYR A 1 36 ? -5.360 -0.396 3.016 1.00 0.00 36 TYR A O 6
ATOM 8670 N N . VAL A 1 37 ? -6.047 1.243 1.661 1.00 0.00 37 VAL A N 6
ATOM 8671 C CA . VAL A 1 37 ? -5.592 2.299 2.512 1.00 0.00 37 VAL A CA 6
ATOM 8672 C C . VAL A 1 37 ? -6.583 2.629 3.575 1.00 0.00 37 VAL A C 6
ATOM 8673 O O . VAL A 1 37 ? -7.775 2.805 3.328 1.00 0.00 37 VAL A O 6
ATOM 8686 N N . LYS A 1 38 ? -6.119 2.753 4.832 1.00 0.00 38 LYS A N 6
ATOM 8687 C CA . LYS A 1 38 ? -6.931 3.073 5.965 1.00 0.00 38 LYS A CA 6
ATOM 8688 C C . LYS A 1 38 ? -7.047 4.547 6.135 1.00 0.00 38 LYS A C 6
ATOM 8689 O O . LYS A 1 38 ? -8.106 5.129 5.900 1.00 0.00 38 LYS A O 6
ATOM 8708 N N . ALA A 1 39 ? -5.954 5.224 6.533 1.00 0.00 39 ALA A N 6
ATOM 8709 C CA . ALA A 1 39 ? -5.956 6.637 6.752 1.00 0.00 39 ALA A CA 6
ATOM 8710 C C . ALA A 1 39 ? -4.585 7.204 6.611 1.00 0.00 39 ALA A C 6
ATOM 8711 O O . ALA A 1 39 ? -3.578 6.499 6.649 1.00 0.00 39 ALA A O 6
ATOM 8718 N N . VAL A 1 40 ? -4.495 8.535 6.448 1.00 0.00 40 VAL A N 6
ATOM 8719 C CA . VAL A 1 40 ? -3.275 9.255 6.247 1.00 0.00 40 VAL A CA 6
ATOM 8720 C C . VAL A 1 40 ? -2.654 9.654 7.539 1.00 0.00 40 VAL A C 6
ATOM 8721 O O . VAL A 1 40 ? -3.304 10.174 8.446 1.00 0.00 40 VAL A O 6
ATOM 8734 N N . ILE A 1 41 ? -1.351 9.370 7.717 1.00 0.00 41 ILE A N 6
ATOM 8735 C CA . ILE A 1 41 ? -0.604 9.738 8.879 1.00 0.00 41 ILE A CA 6
ATOM 8736 C C . ILE A 1 41 ? -0.111 11.135 8.724 1.00 0.00 41 ILE A C 6
ATOM 8737 O O . ILE A 1 41 ? 0.642 11.363 7.779 1.00 0.00 41 ILE A O 6
ATOM 8753 N N . PRO A 1 42 ? -0.423 12.122 9.511 1.00 0.00 42 PRO A N 6
ATOM 8754 C CA . PRO A 1 42 ? -0.034 13.479 9.259 1.00 0.00 42 PRO A CA 6
ATOM 8755 C C . PRO A 1 42 ? 1.338 13.794 9.750 1.00 0.00 42 PRO A C 6
ATOM 8756 O O . PRO A 1 42 ? 1.554 14.822 10.390 1.00 0.00 42 PRO A O 6
ATOM 8767 N N . GLN A 1 43 ? 2.323 12.916 9.491 1.00 0.00 43 GLN A N 6
ATOM 8768 C CA . GLN A 1 43 ? 3.639 13.000 10.044 1.00 0.00 43 GLN A CA 6
ATOM 8769 C C . GLN A 1 43 ? 4.631 12.568 9.018 1.00 0.00 43 GLN A C 6
ATOM 8770 O O . GLN A 1 43 ? 5.636 11.929 9.326 1.00 0.00 43 GLN A O 6
ATOM 8784 N N . GLY A 1 44 ? 4.386 12.852 7.727 1.00 0.00 44 GLY A N 6
ATOM 8785 C CA . GLY A 1 44 ? 5.221 12.304 6.703 1.00 0.00 44 GLY A CA 6
ATOM 8786 C C . GLY A 1 44 ? 4.899 12.825 5.345 1.00 0.00 44 GLY A C 6
ATOM 8787 O O . GLY A 1 44 ? 4.067 13.710 5.153 1.00 0.00 44 GLY A O 6
ATOM 8791 N N . ALA A 1 45 ? 5.553 12.225 4.334 1.00 0.00 45 ALA A N 6
ATOM 8792 C CA . ALA A 1 45 ? 5.467 12.579 2.951 1.00 0.00 45 ALA A CA 6
ATOM 8793 C C . ALA A 1 45 ? 4.105 12.446 2.360 1.00 0.00 45 ALA A C 6
ATOM 8794 O O . ALA A 1 45 ? 3.718 13.281 1.544 1.00 0.00 45 ALA A O 6
ATOM 8801 N N . ALA A 1 46 ? 3.303 11.442 2.759 1.00 0.00 46 ALA A N 6
ATOM 8802 C CA . ALA A 1 46 ? 1.958 11.250 2.314 1.00 0.00 46 ALA A CA 6
ATOM 8803 C C . ALA A 1 46 ? 1.060 12.427 2.485 1.00 0.00 46 ALA A C 6
ATOM 8804 O O . ALA A 1 46 ? 0.389 12.860 1.549 1.00 0.00 46 ALA A O 6
ATOM 8811 N N . GLU A 1 47 ? 1.062 13.012 3.696 1.00 0.00 47 GLU A N 6
ATOM 8812 C CA . GLU A 1 47 ? 0.384 14.218 4.056 1.00 0.00 47 GLU A CA 6
ATOM 8813 C C . GLU A 1 47 ? 0.942 15.406 3.351 1.00 0.00 47 GLU A C 6
ATOM 8814 O O . GLU A 1 47 ? 0.214 16.150 2.695 1.00 0.00 47 GLU A O 6
ATOM 8826 N N . SER A 1 48 ? 2.266 15.626 3.442 1.00 0.00 48 SER A N 6
ATOM 8827 C CA . SER A 1 48 ? 2.924 16.789 2.935 1.00 0.00 48 SER A CA 6
ATOM 8828 C C . SER A 1 48 ? 2.905 16.924 1.451 1.00 0.00 48 SER A C 6
ATOM 8829 O O . SER A 1 48 ? 2.898 18.038 0.929 1.00 0.00 48 SER A O 6
ATOM 8837 N N . ASP A 1 49 ? 2.864 15.803 0.710 1.00 0.00 49 ASP A N 6
ATOM 8838 C CA . ASP A 1 49 ? 2.641 15.738 -0.701 1.00 0.00 49 ASP A CA 6
ATOM 8839 C C . ASP A 1 49 ? 1.195 15.844 -1.042 1.00 0.00 49 ASP A C 6
ATOM 8840 O O . ASP A 1 49 ? 0.791 16.691 -1.839 1.00 0.00 49 ASP A O 6
ATOM 8849 N N . GLY A 1 50 ? 0.333 14.995 -0.457 1.00 0.00 50 GLY A N 6
ATOM 8850 C CA . GLY A 1 50 ? -1.087 15.087 -0.599 1.00 0.00 50 GLY A CA 6
ATOM 8851 C C . GLY A 1 50 ? -1.613 14.503 -1.866 1.00 0.00 50 GLY A C 6
ATOM 8852 O O . GLY A 1 50 ? -2.134 15.206 -2.730 1.00 0.00 50 GLY A O 6
ATOM 8856 N N . ARG A 1 51 ? -1.492 13.175 -2.034 1.00 0.00 51 ARG A N 6
ATOM 8857 C CA . ARG A 1 51 ? -1.685 12.538 -3.300 1.00 0.00 51 ARG A CA 6
ATOM 8858 C C . ARG A 1 51 ? -2.451 11.264 -3.206 1.00 0.00 51 ARG A C 6
ATOM 8859 O O . ARG A 1 51 ? -2.950 10.758 -4.210 1.00 0.00 51 ARG A O 6
ATOM 8880 N N . ILE A 1 52 ? -2.631 10.701 -1.997 1.00 0.00 52 ILE A N 6
ATOM 8881 C CA . ILE A 1 52 ? -3.347 9.489 -1.744 1.00 0.00 52 ILE A CA 6
ATOM 8882 C C . ILE A 1 52 ? -4.288 9.832 -0.641 1.00 0.00 52 ILE A C 6
ATOM 8883 O O . ILE A 1 52 ? -3.918 10.592 0.252 1.00 0.00 52 ILE A O 6
ATOM 8899 N N . HIS A 1 53 ? -5.513 9.278 -0.605 1.00 0.00 53 HIS A N 6
ATOM 8900 C CA . HIS A 1 53 ? -6.415 9.487 0.484 1.00 0.00 53 HIS A CA 6
ATOM 8901 C C . HIS A 1 53 ? -6.801 8.200 1.127 1.00 0.00 53 HIS A C 6
ATOM 8902 O O . HIS A 1 53 ? -6.331 7.115 0.789 1.00 0.00 53 HIS A O 6
ATOM 8916 N N . LYS A 1 54 ? -7.688 8.268 2.136 1.00 0.00 54 LYS A N 6
ATOM 8917 C CA . LYS A 1 54 ? -8.352 7.145 2.722 1.00 0.00 54 LYS A CA 6
ATOM 8918 C C . LYS A 1 54 ? -9.162 6.334 1.770 1.00 0.00 54 LYS A C 6
ATOM 8919 O O . LYS A 1 54 ? -9.918 6.864 0.957 1.00 0.00 54 LYS A O 6
ATOM 8938 N N . GLY A 1 55 ? -9.028 4.997 1.794 1.00 0.00 55 GLY A N 6
ATOM 8939 C CA . GLY A 1 55 ? -9.769 4.129 0.933 1.00 0.00 55 GLY A CA 6
ATOM 8940 C C . GLY A 1 55 ? -9.325 4.011 -0.484 1.00 0.00 55 GLY A C 6
ATOM 8941 O O . GLY A 1 55 ? -10.044 3.430 -1.296 1.00 0.00 55 GLY A O 6
ATOM 8945 N N . ASP A 1 56 ? -8.125 4.502 -0.842 1.00 0.00 56 ASP A N 6
ATOM 8946 C CA . ASP A 1 56 ? -7.516 4.195 -2.099 1.00 0.00 56 ASP A CA 6
ATOM 8947 C C . ASP A 1 56 ? -6.992 2.800 -2.105 1.00 0.00 56 ASP A C 6
ATOM 8948 O O . ASP A 1 56 ? -6.809 2.168 -1.065 1.00 0.00 56 ASP A O 6
ATOM 8957 N N . ARG A 1 57 ? -6.755 2.233 -3.301 1.00 0.00 57 ARG A N 6
ATOM 8958 C CA . ARG A 1 57 ? -6.521 0.831 -3.461 1.00 0.00 57 ARG A CA 6
ATOM 8959 C C . ARG A 1 57 ? -5.203 0.621 -4.123 1.00 0.00 57 ARG A C 6
ATOM 8960 O O . ARG A 1 57 ? -5.037 0.875 -5.315 1.00 0.00 57 ARG A O 6
ATOM 8981 N N . VAL A 1 58 ? -4.183 0.167 -3.372 1.00 0.00 58 VAL A N 6
ATOM 8982 C CA . VAL A 1 58 ? -2.820 0.188 -3.804 1.00 0.00 58 VAL A CA 6
ATOM 8983 C C . VAL A 1 58 ? -2.376 -1.164 -4.248 1.00 0.00 58 VAL A C 6
ATOM 8984 O O . VAL A 1 58 ? -2.531 -2.181 -3.574 1.00 0.00 58 VAL A O 6
ATOM 8997 N N . LEU A 1 59 ? -1.839 -1.246 -5.479 1.00 0.00 59 LEU A N 6
ATOM 8998 C CA . LEU A 1 59 ? -1.738 -2.473 -6.204 1.00 0.00 59 LEU A CA 6
ATOM 8999 C C . LEU A 1 59 ? -0.328 -2.805 -6.554 1.00 0.00 59 LEU A C 6
ATOM 9000 O O . LEU A 1 59 ? 0.338 -3.533 -5.820 1.00 0.00 59 LEU A O 6
ATOM 9016 N N . ALA A 1 60 ? 0.177 -2.332 -7.707 1.00 0.00 60 ALA A N 6
ATOM 9017 C CA . ALA A 1 60 ? 1.403 -2.804 -8.274 1.00 0.00 60 ALA A CA 6
ATOM 9018 C C . ALA A 1 60 ? 2.587 -2.038 -7.794 1.00 0.00 60 ALA A C 6
ATOM 9019 O O . ALA A 1 60 ? 2.586 -0.810 -7.728 1.00 0.00 60 ALA A O 6
ATOM 9026 N N . VAL A 1 61 ? 3.668 -2.748 -7.423 1.00 0.00 61 VAL A N 6
ATOM 9027 C CA . VAL A 1 61 ? 4.845 -2.179 -6.844 1.00 0.00 61 VAL A CA 6
ATOM 9028 C C . VAL A 1 61 ? 5.865 -1.990 -7.913 1.00 0.00 61 VAL A C 6
ATOM 9029 O O . VAL A 1 61 ? 6.455 -2.951 -8.404 1.00 0.00 61 VAL A O 6
ATOM 9042 N N . ASN A 1 62 ? 6.082 -0.738 -8.354 1.00 0.00 62 ASN A N 6
ATOM 9043 C CA . ASN A 1 62 ? 6.980 -0.332 -9.391 1.00 0.00 62 ASN A CA 6
ATOM 9044 C C . ASN A 1 62 ? 6.733 -1.021 -10.689 1.00 0.00 62 ASN A C 6
ATOM 9045 O O . ASN A 1 62 ? 7.639 -1.469 -11.390 1.00 0.00 62 ASN A O 6
ATOM 9056 N N . GLY A 1 63 ? 5.442 -1.137 -11.046 1.00 0.00 63 GLY A N 6
ATOM 9057 C CA . GLY A 1 63 ? 4.985 -1.807 -12.224 1.00 0.00 63 GLY A CA 6
ATOM 9058 C C . GLY A 1 63 ? 4.490 -3.189 -11.971 1.00 0.00 63 GLY A C 6
ATOM 9059 O O . GLY A 1 63 ? 3.634 -3.683 -12.703 1.00 0.00 63 GLY A O 6
ATOM 9063 N N . VAL A 1 64 ? 5.009 -3.872 -10.935 1.00 0.00 64 VAL A N 6
ATOM 9064 C CA . VAL A 1 64 ? 4.840 -5.277 -10.726 1.00 0.00 64 VAL A CA 6
ATOM 9065 C C . VAL A 1 64 ? 3.567 -5.616 -10.031 1.00 0.00 64 VAL A C 6
ATOM 9066 O O . VAL A 1 64 ? 3.380 -5.356 -8.843 1.00 0.00 64 VAL A O 6
ATOM 9079 N N . SER A 1 65 ? 2.622 -6.222 -10.772 1.00 0.00 65 SER A N 6
ATOM 9080 C CA . SER A 1 65 ? 1.401 -6.765 -10.262 1.00 0.00 65 SER A CA 6
ATOM 9081 C C . SER A 1 65 ? 1.647 -8.088 -9.623 1.00 0.00 65 SER A C 6
ATOM 9082 O O . SER A 1 65 ? 1.762 -9.111 -10.298 1.00 0.00 65 SER A O 6
ATOM 9090 N N . LEU A 1 66 ? 1.771 -8.129 -8.284 1.00 0.00 66 LEU A N 6
ATOM 9091 C CA . LEU A 1 66 ? 2.202 -9.282 -7.556 1.00 0.00 66 LEU A CA 6
ATOM 9092 C C . LEU A 1 66 ? 1.022 -9.966 -6.955 1.00 0.00 66 LEU A C 6
ATOM 9093 O O . LEU A 1 66 ? 0.742 -9.898 -5.759 1.00 0.00 66 LEU A O 6
ATOM 9109 N N . GLU A 1 67 ? 0.239 -10.681 -7.783 1.00 0.00 67 GLU A N 6
ATOM 9110 C CA . GLU A 1 67 ? -0.867 -11.458 -7.316 1.00 0.00 67 GLU A CA 6
ATOM 9111 C C . GLU A 1 67 ? -0.449 -12.639 -6.509 1.00 0.00 67 GLU A C 6
ATOM 9112 O O . GLU A 1 67 ? 0.584 -13.255 -6.769 1.00 0.00 67 GLU A O 6
ATOM 9124 N N . GLY A 1 68 ? -1.212 -12.998 -5.461 1.00 0.00 68 GLY A N 6
ATOM 9125 C CA . GLY A 1 68 ? -0.861 -14.047 -4.555 1.00 0.00 68 GLY A CA 6
ATOM 9126 C C . GLY A 1 68 ? -0.079 -13.606 -3.366 1.00 0.00 68 GLY A C 6
ATOM 9127 O O . GLY A 1 68 ? 0.392 -14.421 -2.575 1.00 0.00 68 GLY A O 6
ATOM 9131 N N . ALA A 1 69 ? 0.091 -12.286 -3.171 1.00 0.00 69 ALA A N 6
ATOM 9132 C CA . ALA A 1 69 ? 0.715 -11.734 -2.009 1.00 0.00 69 ALA A CA 6
ATOM 9133 C C . ALA A 1 69 ? -0.162 -11.727 -0.804 1.00 0.00 69 ALA A C 6
ATOM 9134 O O . ALA A 1 69 ? -1.373 -11.529 -0.874 1.00 0.00 69 ALA A O 6
ATOM 9141 N N . THR A 1 70 ? 0.446 -11.895 0.385 1.00 0.00 70 THR A N 6
ATOM 9142 C CA . THR A 1 70 ? -0.143 -11.654 1.666 1.00 0.00 70 THR A CA 6
ATOM 9143 C C . THR A 1 70 ? 0.167 -10.264 2.102 1.00 0.00 70 THR A C 6
ATOM 9144 O O . THR A 1 70 ? 1.004 -9.578 1.519 1.00 0.00 70 THR A O 6
ATOM 9155 N N . HIS A 1 71 ? -0.467 -9.798 3.193 1.00 0.00 71 HIS A N 6
ATOM 9156 C CA . HIS A 1 71 ? -0.140 -8.565 3.839 1.00 0.00 71 HIS A CA 6
ATOM 9157 C C . HIS A 1 71 ? 1.259 -8.535 4.349 1.00 0.00 71 HIS A C 6
ATOM 9158 O O . HIS A 1 71 ? 1.972 -7.554 4.141 1.00 0.00 71 HIS A O 6
ATOM 9172 N N . LYS A 1 72 ? 1.744 -9.637 4.949 1.00 0.00 72 LYS A N 6
ATOM 9173 C CA . LYS A 1 72 ? 3.115 -9.876 5.278 1.00 0.00 72 LYS A CA 6
ATOM 9174 C C . LYS A 1 72 ? 4.077 -9.627 4.169 1.00 0.00 72 LYS A C 6
ATOM 9175 O O . LYS A 1 72 ? 5.046 -8.886 4.333 1.00 0.00 72 LYS A O 6
ATOM 9194 N N . GLN A 1 73 ? 3.856 -10.198 2.971 1.00 0.00 73 GLN A N 6
ATOM 9195 C CA . GLN A 1 73 ? 4.738 -10.031 1.859 1.00 0.00 73 GLN A CA 6
ATOM 9196 C C . GLN A 1 73 ? 4.693 -8.656 1.287 1.00 0.00 73 GLN A C 6
ATOM 9197 O O . GLN A 1 73 ? 5.724 -8.103 0.909 1.00 0.00 73 GLN A O 6
ATOM 9211 N N . ALA A 1 74 ? 3.522 -7.995 1.249 1.00 0.00 74 ALA A N 6
ATOM 9212 C CA . ALA A 1 74 ? 3.393 -6.617 0.886 1.00 0.00 74 ALA A CA 6
ATOM 9213 C C . ALA A 1 74 ? 4.127 -5.694 1.795 1.00 0.00 74 ALA A C 6
ATOM 9214 O O . ALA A 1 74 ? 4.806 -4.758 1.374 1.00 0.00 74 ALA A O 6
ATOM 9221 N N . VAL A 1 75 ? 4.055 -5.946 3.114 1.00 0.00 75 VAL A N 6
ATOM 9222 C CA . VAL A 1 75 ? 4.699 -5.183 4.139 1.00 0.00 75 VAL A CA 6
ATOM 9223 C C . VAL A 1 75 ? 6.181 -5.319 4.085 1.00 0.00 75 VAL A C 6
ATOM 9224 O O . VAL A 1 75 ? 6.903 -4.325 4.153 1.00 0.00 75 VAL A O 6
ATOM 9237 N N . GLU A 1 76 ? 6.720 -6.536 3.894 1.00 0.00 76 GLU A N 6
ATOM 9238 C CA . GLU A 1 76 ? 8.126 -6.722 3.702 1.00 0.00 76 GLU A CA 6
ATOM 9239 C C . GLU A 1 76 ? 8.621 -6.297 2.362 1.00 0.00 76 GLU A C 6
ATOM 9240 O O . GLU A 1 76 ? 9.821 -6.131 2.151 1.00 0.00 76 GLU A O 6
ATOM 9252 N N . THR A 1 77 ? 7.743 -6.038 1.375 1.00 0.00 77 THR A N 6
ATOM 9253 C CA . THR A 1 77 ? 8.119 -5.456 0.125 1.00 0.00 77 THR A CA 6
ATOM 9254 C C . THR A 1 77 ? 8.478 -4.022 0.312 1.00 0.00 77 THR A C 6
ATOM 9255 O O . THR A 1 77 ? 9.593 -3.606 0.001 1.00 0.00 77 THR A O 6
ATOM 9266 N N . LEU A 1 78 ? 7.563 -3.194 0.846 1.00 0.00 78 LEU A N 6
ATOM 9267 C CA . LEU A 1 78 ? 7.776 -1.782 0.929 1.00 0.00 78 LEU A CA 6
ATOM 9268 C C . LEU A 1 78 ? 8.623 -1.339 2.072 1.00 0.00 78 LEU A C 6
ATOM 9269 O O . LEU A 1 78 ? 9.259 -0.289 1.997 1.00 0.00 78 LEU A O 6
ATOM 9285 N N . ARG A 1 79 ? 8.781 -2.142 3.139 1.00 0.00 79 ARG A N 6
ATOM 9286 C CA . ARG A 1 79 ? 9.793 -1.900 4.120 1.00 0.00 79 ARG A CA 6
ATOM 9287 C C . ARG A 1 79 ? 11.164 -2.210 3.624 1.00 0.00 79 ARG A C 6
ATOM 9288 O O . ARG A 1 79 ? 12.144 -1.642 4.101 1.00 0.00 79 ARG A O 6
ATOM 9309 N N . ASN A 1 80 ? 11.329 -3.072 2.605 1.00 0.00 80 ASN A N 6
ATOM 9310 C CA . ASN A 1 80 ? 12.583 -3.339 1.970 1.00 0.00 80 ASN A CA 6
ATOM 9311 C C . ASN A 1 80 ? 12.823 -2.432 0.812 1.00 0.00 80 ASN A C 6
ATOM 9312 O O . ASN A 1 80 ? 13.106 -2.854 -0.307 1.00 0.00 80 ASN A O 6
ATOM 9323 N N . THR A 1 81 ? 12.709 -1.113 1.047 1.00 0.00 81 THR A N 6
ATOM 9324 C CA . THR A 1 81 ? 12.967 -0.068 0.105 1.00 0.00 81 THR A CA 6
ATOM 9325 C C . THR A 1 81 ? 14.214 0.663 0.466 1.00 0.00 81 THR A C 6
ATOM 9326 O O . THR A 1 81 ? 15.317 0.264 0.098 1.00 0.00 81 THR A O 6
ATOM 9337 N N . GLY A 1 82 ? 14.094 1.775 1.214 1.00 0.00 82 GLY A N 6
ATOM 9338 C CA . GLY A 1 82 ? 15.188 2.577 1.666 1.00 0.00 82 GLY A CA 6
ATOM 9339 C C . GLY A 1 82 ? 15.359 3.818 0.859 1.00 0.00 82 GLY A C 6
ATOM 9340 O O . GLY A 1 82 ? 15.263 4.934 1.370 1.00 0.00 82 GLY A O 6
ATOM 9344 N N . GLN A 1 83 ? 15.596 3.678 -0.457 1.00 0.00 83 GLN A N 6
ATOM 9345 C CA . GLN A 1 83 ? 15.780 4.771 -1.361 1.00 0.00 83 GLN A CA 6
ATOM 9346 C C . GLN A 1 83 ? 14.510 5.341 -1.893 1.00 0.00 83 GLN A C 6
ATOM 9347 O O . GLN A 1 83 ? 14.049 6.402 -1.476 1.00 0.00 83 GLN A O 6
ATOM 9361 N N . VAL A 1 84 ? 13.894 4.645 -2.866 1.00 0.00 84 VAL A N 6
ATOM 9362 C CA . VAL A 1 84 ? 12.906 5.157 -3.764 1.00 0.00 84 VAL A CA 6
ATOM 9363 C C . VAL A 1 84 ? 11.685 4.303 -3.775 1.00 0.00 84 VAL A C 6
ATOM 9364 O O . VAL A 1 84 ? 11.761 3.080 -3.662 1.00 0.00 84 VAL A O 6
ATOM 9377 N N . VAL A 1 85 ? 10.495 4.919 -3.892 1.00 0.00 85 VAL A N 6
ATOM 9378 C CA . VAL A 1 85 ? 9.214 4.288 -3.828 1.00 0.00 85 VAL A CA 6
ATOM 9379 C C . VAL A 1 85 ? 8.414 4.638 -5.036 1.00 0.00 85 VAL A C 6
ATOM 9380 O O . VAL A 1 85 ? 8.278 5.809 -5.386 1.00 0.00 85 VAL A O 6
ATOM 9393 N N . HIS A 1 86 ? 7.837 3.658 -5.753 1.00 0.00 86 HIS A N 6
ATOM 9394 C CA . HIS A 1 86 ? 6.999 3.928 -6.880 1.00 0.00 86 HIS A CA 6
ATOM 9395 C C . HIS A 1 86 ? 5.876 2.949 -6.919 1.00 0.00 86 HIS A C 6
ATOM 9396 O O . HIS A 1 86 ? 6.085 1.748 -7.074 1.00 0.00 86 HIS A O 6
ATOM 9410 N N . LEU A 1 87 ? 4.623 3.410 -6.753 1.00 0.00 87 LEU A N 6
ATOM 9411 C CA . LEU A 1 87 ? 3.494 2.546 -6.605 1.00 0.00 87 LEU A CA 6
ATOM 9412 C C . LEU A 1 87 ? 2.409 2.904 -7.562 1.00 0.00 87 LEU A C 6
ATOM 9413 O O . LEU A 1 87 ? 2.295 4.057 -7.973 1.00 0.00 87 LEU A O 6
ATOM 9429 N N . LEU A 1 88 ? 1.566 1.920 -7.922 1.00 0.00 88 LEU A N 6
ATOM 9430 C CA . LEU A 1 88 ? 0.470 2.055 -8.829 1.00 0.00 88 LEU A CA 6
ATOM 9431 C C . LEU A 1 88 ? -0.762 1.703 -8.069 1.00 0.00 88 LEU A C 6
ATOM 9432 O O . LEU A 1 88 ? -0.821 0.693 -7.370 1.00 0.00 88 LEU A O 6
ATOM 9448 N N . LEU A 1 89 ? -1.798 2.557 -8.151 1.00 0.00 89 LEU A N 6
ATOM 9449 C CA . LEU A 1 89 ? -2.955 2.461 -7.316 1.00 0.00 89 LEU A CA 6
ATOM 9450 C C . LEU A 1 89 ? -4.164 2.905 -8.065 1.00 0.00 89 LEU A C 6
ATOM 9451 O O . LEU A 1 89 ? -4.085 3.747 -8.958 1.00 0.00 89 LEU A O 6
ATOM 9467 N N . GLU A 1 90 ? -5.343 2.365 -7.707 1.00 0.00 90 GLU A N 6
ATOM 9468 C CA . GLU A 1 90 ? -6.606 2.720 -8.276 1.00 0.00 90 GLU A CA 6
ATOM 9469 C C . GLU A 1 90 ? -7.291 3.589 -7.278 1.00 0.00 90 GLU A C 6
ATOM 9470 O O . GLU A 1 90 ? -7.291 3.297 -6.083 1.00 0.00 90 GLU A O 6
ATOM 9482 N N . LYS A 1 91 ? -7.888 4.715 -7.709 1.00 0.00 91 LYS A N 6
ATOM 9483 C CA . LYS A 1 91 ? -8.523 5.598 -6.779 1.00 0.00 91 LYS A CA 6
ATOM 9484 C C . LYS A 1 91 ? -9.833 5.110 -6.263 1.00 0.00 91 LYS A C 6
ATOM 9485 O O . LYS A 1 91 ? -10.638 4.521 -6.982 1.00 0.00 91 LYS A O 6
ATOM 9504 N N . GLY A 1 92 ? -10.047 5.282 -4.947 1.00 0.00 92 GLY A N 6
ATOM 9505 C CA . GLY A 1 92 ? -11.112 4.672 -4.213 1.00 0.00 92 GLY A CA 6
ATOM 9506 C C . GLY A 1 92 ? -12.438 5.348 -4.293 1.00 0.00 92 GLY A C 6
ATOM 9507 O O . GLY A 1 92 ? -12.647 6.325 -5.009 1.00 0.00 92 GLY A O 6
ATOM 9511 N N . GLN A 1 93 ? -13.407 4.830 -3.517 1.00 0.00 93 GLN A N 6
ATOM 9512 C CA . GLN A 1 93 ? -14.768 5.270 -3.529 1.00 0.00 93 GLN A CA 6
ATOM 9513 C C . GLN A 1 93 ? -14.981 6.513 -2.736 1.00 0.00 93 GLN A C 6
ATOM 9514 O O . GLN A 1 93 ? -14.172 6.888 -1.887 1.00 0.00 93 GLN A O 6
ATOM 9528 N N . SER A 1 94 ? -16.080 7.238 -3.007 1.00 0.00 94 SER A N 6
ATOM 9529 C CA . SER A 1 94 ? -16.319 8.544 -2.477 1.00 0.00 94 SER A CA 6
ATOM 9530 C C . SER A 1 94 ? -16.562 8.578 -1.007 1.00 0.00 94 SER A C 6
ATOM 9531 O O . SER A 1 94 ? -17.357 7.771 -0.528 1.00 0.00 94 SER A O 6
ATOM 9539 N N . PRO A 1 95 ? -15.985 9.447 -0.232 1.00 0.00 95 PRO A N 6
ATOM 9540 C CA . PRO A 1 95 ? -16.327 9.588 1.154 1.00 0.00 95 PRO A CA 6
ATOM 9541 C C . PRO A 1 95 ? -17.653 10.233 1.367 1.00 0.00 95 PRO A C 6
ATOM 9542 O O . PRO A 1 95 ? -18.251 10.768 0.434 1.00 0.00 95 PRO A O 6
ATOM 9553 N N . THR A 1 96 ? -18.142 10.151 2.617 1.00 0.00 96 THR A N 6
ATOM 9554 C CA . THR A 1 96 ? -19.494 10.367 3.029 1.00 0.00 96 THR A CA 6
ATOM 9555 C C . THR A 1 96 ? -19.747 11.791 3.504 1.00 0.00 96 THR A C 6
ATOM 9556 O O . THR A 1 96 ? -20.565 12.532 2.898 1.00 0.00 96 THR A O 6
ATOM 9568 N N . PHE B 2 1 ? -19.007 -21.521 17.643 1.00 0.00 1 PHE B N 6
ATOM 9569 C CA . PHE B 2 1 ? -18.584 -21.216 16.257 1.00 0.00 1 PHE B CA 6
ATOM 9570 C C . PHE B 2 1 ? -17.871 -22.370 15.641 1.00 0.00 1 PHE B C 6
ATOM 9571 O O . PHE B 2 1 ? -18.471 -23.422 15.423 1.00 0.00 1 PHE B O 6
ATOM 9590 N N . ALA B 2 2 ? -16.568 -22.256 15.327 1.00 0.00 2 ALA B N 6
ATOM 9591 C CA . ALA B 2 2 ? -15.830 -23.272 14.644 1.00 0.00 2 ALA B CA 6
ATOM 9592 C C . ALA B 2 2 ? -15.209 -24.284 15.545 1.00 0.00 2 ALA B C 6
ATOM 9593 O O . ALA B 2 2 ? -15.190 -25.472 15.232 1.00 0.00 2 ALA B O 6
ATOM 9600 N N . ASP B 2 3 ? -14.653 -23.846 16.688 1.00 0.00 3 ASP B N 6
ATOM 9601 C CA . ASP B 2 3 ? -13.981 -24.650 17.661 1.00 0.00 3 ASP B CA 6
ATOM 9602 C C . ASP B 2 3 ? -12.799 -25.380 17.125 1.00 0.00 3 ASP B C 6
ATOM 9603 O O . ASP B 2 3 ? -12.652 -26.587 17.311 1.00 0.00 3 ASP B O 6
ATOM 9612 N N . SER B 2 4 ? -11.891 -24.655 16.448 1.00 0.00 4 SER B N 6
ATOM 9613 C CA . SER B 2 4 ? -10.685 -25.164 15.871 1.00 0.00 4 SER B CA 6
ATOM 9614 C C . SER B 2 4 ? -9.512 -24.656 16.637 1.00 0.00 4 SER B C 6
ATOM 9615 O O . SER B 2 4 ? -9.642 -23.799 17.509 1.00 0.00 4 SER B O 6
ATOM 9623 N N . GLU B 2 5 ? -8.299 -25.148 16.331 1.00 0.00 5 GLU B N 6
ATOM 9624 C CA . GLU B 2 5 ? -7.067 -24.648 16.858 1.00 0.00 5 GLU B CA 6
ATOM 9625 C C . GLU B 2 5 ? -6.688 -23.350 16.234 1.00 0.00 5 GLU B C 6
ATOM 9626 O O . GLU B 2 5 ? -7.438 -22.767 15.452 1.00 0.00 5 GLU B O 6
ATOM 9638 N N . ALA B 2 6 ? -5.494 -22.805 16.529 1.00 0.00 6 ALA B N 6
ATOM 9639 C CA . ALA B 2 6 ? -5.087 -21.536 16.013 1.00 0.00 6 ALA B CA 6
ATOM 9640 C C . ALA B 2 6 ? -4.590 -21.596 14.609 1.00 0.00 6 ALA B C 6
ATOM 9641 O O . ALA B 2 6 ? -3.796 -22.462 14.244 1.00 0.00 6 ALA B O 6
ATOM 9648 N N . ASP B 2 7 ? -5.025 -20.644 13.764 1.00 0.00 7 ASP B N 6
ATOM 9649 C CA . ASP B 2 7 ? -4.496 -20.435 12.451 1.00 0.00 7 ASP B CA 6
ATOM 9650 C C . ASP B 2 7 ? -3.880 -19.080 12.390 1.00 0.00 7 ASP B C 6
ATOM 9651 O O . ASP B 2 7 ? -4.443 -18.153 11.808 1.00 0.00 7 ASP B O 6
ATOM 9660 N N . GLU B 2 8 ? -2.695 -18.927 13.004 1.00 0.00 8 GLU B N 6
ATOM 9661 C CA . GLU B 2 8 ? -1.890 -17.748 13.096 1.00 0.00 8 GLU B CA 6
ATOM 9662 C C . GLU B 2 8 ? -2.597 -16.477 13.416 1.00 0.00 8 GLU B C 6
ATOM 9663 O O . GLU B 2 8 ? -3.629 -16.462 14.086 1.00 0.00 8 GLU B O 6
ATOM 9675 N N . ASN B 2 9 ? -2.072 -15.317 12.981 1.00 0.00 9 ASN B N 6
ATOM 9676 C CA . ASN B 2 9 ? -2.667 -14.039 13.217 1.00 0.00 9 ASN B CA 6
ATOM 9677 C C . ASN B 2 9 ? -2.620 -13.271 11.941 1.00 0.00 9 ASN B C 6
ATOM 9678 O O . ASN B 2 9 ? -1.629 -13.353 11.217 1.00 0.00 9 ASN B O 6
ATOM 9689 N N . GLU B 2 10 ? -3.661 -12.476 11.637 1.00 0.00 10 GLU B N 6
ATOM 9690 C CA . GLU B 2 10 ? -3.638 -11.558 10.540 1.00 0.00 10 GLU B CA 6
ATOM 9691 C C . GLU B 2 10 ? -3.911 -10.189 11.062 1.00 0.00 10 GLU B C 6
ATOM 9692 O O . GLU B 2 10 ? -5.043 -9.830 11.381 1.00 0.00 10 GLU B O 6
ATOM 9704 N N . GLN B 2 11 ? -2.852 -9.369 11.193 1.00 0.00 11 GLN B N 6
ATOM 9705 C CA . GLN B 2 11 ? -2.882 -8.102 11.855 1.00 0.00 11 GLN B CA 6
ATOM 9706 C C . GLN B 2 11 ? -2.428 -6.990 10.973 1.00 0.00 11 GLN B C 6
ATOM 9707 O O . GLN B 2 11 ? -2.268 -7.165 9.766 1.00 0.00 11 GLN B O 6
ATOM 9721 N N . VAL B 2 12 ? -2.196 -5.786 11.527 1.00 0.00 12 VAL B N 6
ATOM 9722 C CA . VAL B 2 12 ? -2.320 -4.544 10.829 1.00 0.00 12 VAL B CA 6
ATOM 9723 C C . VAL B 2 12 ? -1.013 -3.830 10.830 1.00 0.00 12 VAL B C 6
ATOM 9724 O O . VAL B 2 12 ? -0.266 -3.853 11.807 1.00 0.00 12 VAL B O 6
ATOM 9737 N N . SER B 2 13 ? -0.641 -3.214 9.692 1.00 0.00 13 SER B N 6
ATOM 9738 C CA . SER B 2 13 ? 0.678 -2.729 9.428 1.00 0.00 13 SER B CA 6
ATOM 9739 C C . SER B 2 13 ? 0.689 -1.305 8.988 1.00 0.00 13 SER B C 6
ATOM 9740 O O . SER B 2 13 ? -0.307 -0.785 8.489 1.00 0.00 13 SER B O 6
ATOM 9748 N N . ALA B 2 14 ? 1.827 -0.607 9.154 1.00 0.00 14 ALA B N 6
ATOM 9749 C CA . ALA B 2 14 ? 2.021 0.717 8.650 1.00 0.00 14 ALA B CA 6
ATOM 9750 C C . ALA B 2 14 ? 3.412 0.871 8.137 1.00 0.00 14 ALA B C 6
ATOM 9751 O O . ALA B 2 14 ? 4.318 0.133 8.519 1.00 0.00 14 ALA B O 6
ATOM 9758 N N . VAL B 2 15 ? 3.642 1.801 7.193 1.00 0.00 15 VAL B N 6
ATOM 9759 C CA . VAL B 2 15 ? 4.933 2.228 6.748 1.00 0.00 15 VAL B CA 6
ATOM 9760 C C . VAL B 2 15 ? 4.785 3.644 6.210 1.00 0.00 15 VAL B C 6
ATOM 9761 O O . VAL B 2 15 ? 3.710 3.994 5.656 1.00 0.00 15 VAL B O 6
ATOM 9775 N N . PRO A 1 1 ? -11.499 6.818 -19.019 1.00 0.00 1 PRO A N 7
ATOM 9776 C CA . PRO A 1 1 ? -11.566 5.599 -18.174 1.00 0.00 1 PRO A CA 7
ATOM 9777 C C . PRO A 1 1 ? -12.733 5.701 -17.252 1.00 0.00 1 PRO A C 7
ATOM 9778 O O . PRO A 1 1 ? -13.550 6.606 -17.407 1.00 0.00 1 PRO A O 7
ATOM 9791 N N . LYS A 1 2 ? -12.835 4.808 -16.251 1.00 0.00 2 LYS A N 7
ATOM 9792 C CA . LYS A 1 2 ? -13.816 4.872 -15.212 1.00 0.00 2 LYS A CA 7
ATOM 9793 C C . LYS A 1 2 ? -13.443 5.900 -14.199 1.00 0.00 2 LYS A C 7
ATOM 9794 O O . LYS A 1 2 ? -12.284 6.309 -14.204 1.00 0.00 2 LYS A O 7
ATOM 9813 N N . PRO A 1 3 ? -14.268 6.407 -13.331 1.00 0.00 3 PRO A N 7
ATOM 9814 C CA . PRO A 1 3 ? -13.915 7.543 -12.530 1.00 0.00 3 PRO A CA 7
ATOM 9815 C C . PRO A 1 3 ? -12.957 7.228 -11.434 1.00 0.00 3 PRO A C 7
ATOM 9816 O O . PRO A 1 3 ? -12.370 8.149 -10.867 1.00 0.00 3 PRO A O 7
ATOM 9827 N N . GLY A 1 4 ? -12.763 5.941 -11.099 1.00 0.00 4 GLY A N 7
ATOM 9828 C CA . GLY A 1 4 ? -11.687 5.485 -10.273 1.00 0.00 4 GLY A CA 7
ATOM 9829 C C . GLY A 1 4 ? -10.637 4.795 -11.074 1.00 0.00 4 GLY A C 7
ATOM 9830 O O . GLY A 1 4 ? -10.539 3.568 -11.035 1.00 0.00 4 GLY A O 7
ATOM 9834 N N . ASP A 1 5 ? -9.846 5.520 -11.883 1.00 0.00 5 ASP A N 7
ATOM 9835 C CA . ASP A 1 5 ? -8.835 4.964 -12.727 1.00 0.00 5 ASP A CA 7
ATOM 9836 C C . ASP A 1 5 ? -7.523 4.683 -12.080 1.00 0.00 5 ASP A C 7
ATOM 9837 O O . ASP A 1 5 ? -7.284 5.013 -10.918 1.00 0.00 5 ASP A O 7
ATOM 9846 N N . ILE A 1 6 ? -6.609 4.005 -12.796 1.00 0.00 6 ILE A N 7
ATOM 9847 C CA . ILE A 1 6 ? -5.308 3.641 -12.328 1.00 0.00 6 ILE A CA 7
ATOM 9848 C C . ILE A 1 6 ? -4.317 4.714 -12.620 1.00 0.00 6 ILE A C 7
ATOM 9849 O O . ILE A 1 6 ? -4.228 5.199 -13.747 1.00 0.00 6 ILE A O 7
ATOM 9865 N N . PHE A 1 7 ? -3.490 5.108 -11.634 1.00 0.00 7 PHE A N 7
ATOM 9866 C CA . PHE A 1 7 ? -2.457 6.083 -11.802 1.00 0.00 7 PHE A CA 7
ATOM 9867 C C . PHE A 1 7 ? -1.167 5.631 -11.210 1.00 0.00 7 PHE A C 7
ATOM 9868 O O . PHE A 1 7 ? -1.102 4.700 -10.409 1.00 0.00 7 PHE A O 7
ATOM 9885 N N . GLU A 1 8 ? -0.059 6.270 -11.628 1.00 0.00 8 GLU A N 7
ATOM 9886 C CA . GLU A 1 8 ? 1.264 6.013 -11.147 1.00 0.00 8 GLU A CA 7
ATOM 9887 C C . GLU A 1 8 ? 1.761 7.151 -10.322 1.00 0.00 8 GLU A C 7
ATOM 9888 O O . GLU A 1 8 ? 1.615 8.320 -10.677 1.00 0.00 8 GLU A O 7
ATOM 9900 N N . VAL A 1 9 ? 2.368 6.862 -9.157 1.00 0.00 9 VAL A N 7
ATOM 9901 C CA . VAL A 1 9 ? 3.173 7.807 -8.447 1.00 0.00 9 VAL A CA 7
ATOM 9902 C C . VAL A 1 9 ? 4.625 7.523 -8.629 1.00 0.00 9 VAL A C 7
ATOM 9903 O O . VAL A 1 9 ? 5.058 6.385 -8.801 1.00 0.00 9 VAL A O 7
ATOM 9916 N N . GLU A 1 10 ? 5.441 8.592 -8.600 1.00 0.00 10 GLU A N 7
ATOM 9917 C CA . GLU A 1 10 ? 6.866 8.524 -8.496 1.00 0.00 10 GLU A CA 7
ATOM 9918 C C . GLU A 1 10 ? 7.224 9.475 -7.407 1.00 0.00 10 GLU A C 7
ATOM 9919 O O . GLU A 1 10 ? 7.142 10.688 -7.599 1.00 0.00 10 GLU A O 7
ATOM 9931 N N . LEU A 1 11 ? 7.597 8.990 -6.211 1.00 0.00 11 LEU A N 7
ATOM 9932 C CA . LEU A 1 11 ? 7.958 9.845 -5.123 1.00 0.00 11 LEU A CA 7
ATOM 9933 C C . LEU A 1 11 ? 9.206 9.317 -4.504 1.00 0.00 11 LEU A C 7
ATOM 9934 O O . LEU A 1 11 ? 9.784 8.333 -4.965 1.00 0.00 11 LEU A O 7
ATOM 9950 N N . ALA A 1 12 ? 9.719 9.967 -3.445 1.00 0.00 12 ALA A N 7
ATOM 9951 C CA . ALA A 1 12 ? 10.905 9.515 -2.783 1.00 0.00 12 ALA A CA 7
ATOM 9952 C C . ALA A 1 12 ? 10.760 9.685 -1.311 1.00 0.00 12 ALA A C 7
ATOM 9953 O O . ALA A 1 12 ? 9.794 10.262 -0.815 1.00 0.00 12 ALA A O 7
ATOM 9960 N N . LYS A 1 13 ? 11.736 9.162 -0.548 1.00 0.00 13 LYS A N 7
ATOM 9961 C CA . LYS A 1 13 ? 11.875 9.341 0.864 1.00 0.00 13 LYS A CA 7
ATOM 9962 C C . LYS A 1 13 ? 12.311 10.729 1.183 1.00 0.00 13 LYS A C 7
ATOM 9963 O O . LYS A 1 13 ? 13.419 11.145 0.848 1.00 0.00 13 LYS A O 7
ATOM 9982 N N . ASN A 1 14 ? 11.425 11.519 1.815 1.00 0.00 14 ASN A N 7
ATOM 9983 C CA . ASN A 1 14 ? 11.661 12.889 2.152 1.00 0.00 14 ASN A CA 7
ATOM 9984 C C . ASN A 1 14 ? 11.717 13.052 3.633 1.00 0.00 14 ASN A C 7
ATOM 9985 O O . ASN A 1 14 ? 12.799 13.058 4.217 1.00 0.00 14 ASN A O 7
ATOM 9996 N N . ASP A 1 15 ? 10.566 13.181 4.316 1.00 0.00 15 ASP A N 7
ATOM 9997 C CA . ASP A 1 15 ? 10.470 13.226 5.742 1.00 0.00 15 ASP A CA 7
ATOM 9998 C C . ASP A 1 15 ? 10.475 11.839 6.285 1.00 0.00 15 ASP A C 7
ATOM 9999 O O . ASP A 1 15 ? 11.240 11.487 7.182 1.00 0.00 15 ASP A O 7
ATOM 10008 N N . ASN A 1 16 ? 9.654 10.953 5.693 1.00 0.00 16 ASN A N 7
ATOM 10009 C CA . ASN A 1 16 ? 9.723 9.543 5.921 1.00 0.00 16 ASN A CA 7
ATOM 10010 C C . ASN A 1 16 ? 9.559 8.910 4.583 1.00 0.00 16 ASN A C 7
ATOM 10011 O O . ASN A 1 16 ? 9.568 9.600 3.564 1.00 0.00 16 ASN A O 7
ATOM 10022 N N . SER A 1 17 ? 9.434 7.573 4.511 1.00 0.00 17 SER A N 7
ATOM 10023 C CA . SER A 1 17 ? 9.423 6.837 3.284 1.00 0.00 17 SER A CA 7
ATOM 10024 C C . SER A 1 17 ? 8.064 6.815 2.674 1.00 0.00 17 SER A C 7
ATOM 10025 O O . SER A 1 17 ? 7.822 7.497 1.679 1.00 0.00 17 SER A O 7
ATOM 10033 N N . LEU A 1 18 ? 7.109 6.058 3.243 1.00 0.00 18 LEU A N 7
ATOM 10034 C CA . LEU A 1 18 ? 5.762 6.014 2.764 1.00 0.00 18 LEU A CA 7
ATOM 10035 C C . LEU A 1 18 ? 4.875 6.838 3.633 1.00 0.00 18 LEU A C 7
ATOM 10036 O O . LEU A 1 18 ? 4.630 8.007 3.339 1.00 0.00 18 LEU A O 7
ATOM 10052 N N . GLY A 1 19 ? 4.373 6.282 4.750 1.00 0.00 19 GLY A N 7
ATOM 10053 C CA . GLY A 1 19 ? 3.677 6.997 5.772 1.00 0.00 19 GLY A CA 7
ATOM 10054 C C . GLY A 1 19 ? 2.203 6.783 5.837 1.00 0.00 19 GLY A C 7
ATOM 10055 O O . GLY A 1 19 ? 1.448 7.753 5.836 1.00 0.00 19 GLY A O 7
ATOM 10059 N N . ILE A 1 20 ? 1.726 5.530 5.935 1.00 0.00 20 ILE A N 7
ATOM 10060 C CA . ILE A 1 20 ? 0.320 5.269 5.981 1.00 0.00 20 ILE A CA 7
ATOM 10061 C C . ILE A 1 20 ? -0.023 4.167 6.922 1.00 0.00 20 ILE A C 7
ATOM 10062 O O . ILE A 1 20 ? 0.849 3.550 7.533 1.00 0.00 20 ILE A O 7
ATOM 10078 N N . SER A 1 21 ? -1.327 3.919 7.135 1.00 0.00 21 SER A N 7
ATOM 10079 C CA . SER A 1 21 ? -1.843 2.834 7.912 1.00 0.00 21 SER A CA 7
ATOM 10080 C C . SER A 1 21 ? -2.758 2.010 7.072 1.00 0.00 21 SER A C 7
ATOM 10081 O O . SER A 1 21 ? -3.547 2.532 6.287 1.00 0.00 21 SER A O 7
ATOM 10089 N N . VAL A 1 22 ? -2.635 0.674 7.157 1.00 0.00 22 VAL A N 7
ATOM 10090 C CA . VAL A 1 22 ? -3.169 -0.270 6.225 1.00 0.00 22 VAL A CA 7
ATOM 10091 C C . VAL A 1 22 ? -4.061 -1.243 6.916 1.00 0.00 22 VAL A C 7
ATOM 10092 O O . VAL A 1 22 ? -3.789 -1.668 8.037 1.00 0.00 22 VAL A O 7
ATOM 10105 N N . THR A 1 23 ? -5.168 -1.660 6.274 1.00 0.00 23 THR A N 7
ATOM 10106 C CA . THR A 1 23 ? -6.132 -2.524 6.881 1.00 0.00 23 THR A CA 7
ATOM 10107 C C . THR A 1 23 ? -6.572 -3.597 5.946 1.00 0.00 23 THR A C 7
ATOM 10108 O O . THR A 1 23 ? -7.223 -3.386 4.925 1.00 0.00 23 THR A O 7
ATOM 10119 N N . GLY A 1 24 ? -6.179 -4.844 6.265 1.00 0.00 24 GLY A N 7
ATOM 10120 C CA . GLY A 1 24 ? -6.454 -6.018 5.496 1.00 0.00 24 GLY A CA 7
ATOM 10121 C C . GLY A 1 24 ? -5.331 -6.341 4.572 1.00 0.00 24 GLY A C 7
ATOM 10122 O O . GLY A 1 24 ? -4.167 -6.338 4.970 1.00 0.00 24 GLY A O 7
ATOM 10126 N N . GLY A 1 25 ? -5.644 -6.655 3.302 1.00 0.00 25 GLY A N 7
ATOM 10127 C CA . GLY A 1 25 ? -4.673 -6.783 2.260 1.00 0.00 25 GLY A CA 7
ATOM 10128 C C . GLY A 1 25 ? -4.099 -8.146 2.077 1.00 0.00 25 GLY A C 7
ATOM 10129 O O . GLY A 1 25 ? -2.999 -8.303 1.550 1.00 0.00 25 GLY A O 7
ATOM 10133 N N . VAL A 1 26 ? -4.817 -9.198 2.509 1.00 0.00 26 VAL A N 7
ATOM 10134 C CA . VAL A 1 26 ? -4.281 -10.523 2.528 1.00 0.00 26 VAL A CA 7
ATOM 10135 C C . VAL A 1 26 ? -4.702 -11.341 1.356 1.00 0.00 26 VAL A C 7
ATOM 10136 O O . VAL A 1 26 ? -4.533 -10.940 0.205 1.00 0.00 26 VAL A O 7
ATOM 10149 N N . ASN A 1 27 ? -5.251 -12.549 1.575 1.00 0.00 27 ASN A N 7
ATOM 10150 C CA . ASN A 1 27 ? -5.415 -13.578 0.596 1.00 0.00 27 ASN A CA 7
ATOM 10151 C C . ASN A 1 27 ? -6.592 -13.348 -0.291 1.00 0.00 27 ASN A C 7
ATOM 10152 O O . ASN A 1 27 ? -6.497 -13.467 -1.510 1.00 0.00 27 ASN A O 7
ATOM 10163 N N . THR A 1 28 ? -7.741 -12.956 0.289 1.00 0.00 28 THR A N 7
ATOM 10164 C CA . THR A 1 28 ? -8.857 -12.439 -0.439 1.00 0.00 28 THR A CA 7
ATOM 10165 C C . THR A 1 28 ? -9.585 -11.525 0.486 1.00 0.00 28 THR A C 7
ATOM 10166 O O . THR A 1 28 ? -10.253 -11.945 1.429 1.00 0.00 28 THR A O 7
ATOM 10177 N N . SER A 1 29 ? -9.418 -10.203 0.308 1.00 0.00 29 SER A N 7
ATOM 10178 C CA . SER A 1 29 ? -9.936 -9.239 1.228 1.00 0.00 29 SER A CA 7
ATOM 10179 C C . SER A 1 29 ? -10.603 -8.126 0.495 1.00 0.00 29 SER A C 7
ATOM 10180 O O . SER A 1 29 ? -11.829 -8.065 0.419 1.00 0.00 29 SER A O 7
ATOM 10188 N N . VAL A 1 30 ? -9.822 -7.210 -0.104 1.00 0.00 30 VAL A N 7
ATOM 10189 C CA . VAL A 1 30 ? -10.293 -6.198 -0.999 1.00 0.00 30 VAL A CA 7
ATOM 10190 C C . VAL A 1 30 ? -10.592 -6.788 -2.334 1.00 0.00 30 VAL A C 7
ATOM 10191 O O . VAL A 1 30 ? -11.718 -6.706 -2.821 1.00 0.00 30 VAL A O 7
ATOM 10204 N N . ARG A 1 31 ? -9.608 -7.476 -2.941 1.00 0.00 31 ARG A N 7
ATOM 10205 C CA . ARG A 1 31 ? -9.768 -8.368 -4.048 1.00 0.00 31 ARG A CA 7
ATOM 10206 C C . ARG A 1 31 ? -8.970 -9.574 -3.689 1.00 0.00 31 ARG A C 7
ATOM 10207 O O . ARG A 1 31 ? -8.592 -9.741 -2.531 1.00 0.00 31 ARG A O 7
ATOM 10228 N N . HIS A 1 32 ? -8.644 -10.471 -4.637 1.00 0.00 32 HIS A N 7
ATOM 10229 C CA . HIS A 1 32 ? -7.654 -11.481 -4.424 1.00 0.00 32 HIS A CA 7
ATOM 10230 C C . HIS A 1 32 ? -6.275 -10.923 -4.518 1.00 0.00 32 HIS A C 7
ATOM 10231 O O . HIS A 1 32 ? -5.581 -11.019 -5.530 1.00 0.00 32 HIS A O 7
ATOM 10245 N N . GLY A 1 33 ? -5.840 -10.252 -3.438 1.00 0.00 33 GLY A N 7
ATOM 10246 C CA . GLY A 1 33 ? -4.678 -9.418 -3.420 1.00 0.00 33 GLY A CA 7
ATOM 10247 C C . GLY A 1 33 ? -5.111 -7.993 -3.352 1.00 0.00 33 GLY A C 7
ATOM 10248 O O . GLY A 1 33 ? -6.298 -7.687 -3.240 1.00 0.00 33 GLY A O 7
ATOM 10252 N N . GLY A 1 34 ? -4.146 -7.059 -3.381 1.00 0.00 34 GLY A N 7
ATOM 10253 C CA . GLY A 1 34 ? -4.408 -5.659 -3.246 1.00 0.00 34 GLY A CA 7
ATOM 10254 C C . GLY A 1 34 ? -4.446 -5.256 -1.813 1.00 0.00 34 GLY A C 7
ATOM 10255 O O . GLY A 1 34 ? -4.850 -6.025 -0.942 1.00 0.00 34 GLY A O 7
ATOM 10259 N N . ILE A 1 35 ? -4.040 -4.009 -1.513 1.00 0.00 35 ILE A N 7
ATOM 10260 C CA . ILE A 1 35 ? -3.860 -3.542 -0.173 1.00 0.00 35 ILE A CA 7
ATOM 10261 C C . ILE A 1 35 ? -4.647 -2.283 -0.046 1.00 0.00 35 ILE A C 7
ATOM 10262 O O . ILE A 1 35 ? -4.690 -1.480 -0.977 1.00 0.00 35 ILE A O 7
ATOM 10278 N N . TYR A 1 36 ? -5.294 -2.033 1.107 1.00 0.00 36 TYR A N 7
ATOM 10279 C CA . TYR A 1 36 ? -6.251 -0.983 1.267 1.00 0.00 36 TYR A CA 7
ATOM 10280 C C . TYR A 1 36 ? -5.831 -0.090 2.384 1.00 0.00 36 TYR A C 7
ATOM 10281 O O . TYR A 1 36 ? -5.486 -0.535 3.476 1.00 0.00 36 TYR A O 7
ATOM 10299 N N . VAL A 1 37 ? -5.832 1.232 2.137 1.00 0.00 37 VAL A N 7
ATOM 10300 C CA . VAL A 1 37 ? -5.422 2.229 3.076 1.00 0.00 37 VAL A CA 7
ATOM 10301 C C . VAL A 1 37 ? -6.531 2.596 3.999 1.00 0.00 37 VAL A C 7
ATOM 10302 O O . VAL A 1 37 ? -7.667 2.825 3.585 1.00 0.00 37 VAL A O 7
ATOM 10315 N N . LYS A 1 38 ? -6.211 2.686 5.303 1.00 0.00 38 LYS A N 7
ATOM 10316 C CA . LYS A 1 38 ? -7.112 3.051 6.352 1.00 0.00 38 LYS A CA 7
ATOM 10317 C C . LYS A 1 38 ? -7.135 4.526 6.553 1.00 0.00 38 LYS A C 7
ATOM 10318 O O . LYS A 1 38 ? -8.177 5.168 6.422 1.00 0.00 38 LYS A O 7
ATOM 10337 N N . ALA A 1 39 ? -5.972 5.123 6.871 1.00 0.00 39 ALA A N 7
ATOM 10338 C CA . ALA A 1 39 ? -5.857 6.513 7.187 1.00 0.00 39 ALA A CA 7
ATOM 10339 C C . ALA A 1 39 ? -4.452 6.989 7.049 1.00 0.00 39 ALA A C 7
ATOM 10340 O O . ALA A 1 39 ? -3.505 6.206 7.056 1.00 0.00 39 ALA A O 7
ATOM 10347 N N . VAL A 1 40 ? -4.269 8.313 6.898 1.00 0.00 40 VAL A N 7
ATOM 10348 C CA . VAL A 1 40 ? -2.999 8.931 6.674 1.00 0.00 40 VAL A CA 7
ATOM 10349 C C . VAL A 1 40 ? -2.323 9.347 7.935 1.00 0.00 40 VAL A C 7
ATOM 10350 O O . VAL A 1 40 ? -2.904 9.965 8.825 1.00 0.00 40 VAL A O 7
ATOM 10363 N N . ILE A 1 41 ? -1.055 8.929 8.102 1.00 0.00 41 ILE A N 7
ATOM 10364 C CA . ILE A 1 41 ? -0.225 9.184 9.238 1.00 0.00 41 ILE A CA 7
ATOM 10365 C C . ILE A 1 41 ? 0.445 10.510 9.119 1.00 0.00 41 ILE A C 7
ATOM 10366 O O . ILE A 1 41 ? 1.026 10.747 8.062 1.00 0.00 41 ILE A O 7
ATOM 10382 N N . PRO A 1 42 ? 0.481 11.407 10.059 1.00 0.00 42 PRO A N 7
ATOM 10383 C CA . PRO A 1 42 ? 1.132 12.677 9.918 1.00 0.00 42 PRO A CA 7
ATOM 10384 C C . PRO A 1 42 ? 2.609 12.641 10.108 1.00 0.00 42 PRO A C 7
ATOM 10385 O O . PRO A 1 42 ? 3.176 13.552 10.707 1.00 0.00 42 PRO A O 7
ATOM 10396 N N . GLN A 1 43 ? 3.296 11.619 9.567 1.00 0.00 43 GLN A N 7
ATOM 10397 C CA . GLN A 1 43 ? 4.718 11.475 9.573 1.00 0.00 43 GLN A CA 7
ATOM 10398 C C . GLN A 1 43 ? 5.096 10.774 8.314 1.00 0.00 43 GLN A C 7
ATOM 10399 O O . GLN A 1 43 ? 5.546 9.630 8.318 1.00 0.00 43 GLN A O 7
ATOM 10413 N N . GLY A 1 44 ? 4.900 11.409 7.144 1.00 0.00 44 GLY A N 7
ATOM 10414 C CA . GLY A 1 44 ? 5.276 10.765 5.924 1.00 0.00 44 GLY A CA 7
ATOM 10415 C C . GLY A 1 44 ? 5.156 11.601 4.695 1.00 0.00 44 GLY A C 7
ATOM 10416 O O . GLY A 1 44 ? 4.663 12.728 4.685 1.00 0.00 44 GLY A O 7
ATOM 10420 N N . ALA A 1 45 ? 5.596 11.014 3.568 1.00 0.00 45 ALA A N 7
ATOM 10421 C CA . ALA A 1 45 ? 5.536 11.613 2.271 1.00 0.00 45 ALA A CA 7
ATOM 10422 C C . ALA A 1 45 ? 4.136 11.775 1.788 1.00 0.00 45 ALA A C 7
ATOM 10423 O O . ALA A 1 45 ? 3.804 12.775 1.154 1.00 0.00 45 ALA A O 7
ATOM 10430 N N . ALA A 1 46 ? 3.255 10.818 2.134 1.00 0.00 46 ALA A N 7
ATOM 10431 C CA . ALA A 1 46 ? 1.854 10.830 1.849 1.00 0.00 46 ALA A CA 7
ATOM 10432 C C . ALA A 1 46 ? 1.147 12.046 2.342 1.00 0.00 46 ALA A C 7
ATOM 10433 O O . ALA A 1 46 ? 0.516 12.765 1.570 1.00 0.00 46 ALA A O 7
ATOM 10440 N N . GLU A 1 47 ? 1.240 12.346 3.650 1.00 0.00 47 GLU A N 7
ATOM 10441 C CA . GLU A 1 47 ? 0.582 13.462 4.256 1.00 0.00 47 GLU A CA 7
ATOM 10442 C C . GLU A 1 47 ? 1.149 14.765 3.810 1.00 0.00 47 GLU A C 7
ATOM 10443 O O . GLU A 1 47 ? 0.428 15.676 3.403 1.00 0.00 47 GLU A O 7
ATOM 10455 N N . SER A 1 48 ? 2.489 14.880 3.819 1.00 0.00 48 SER A N 7
ATOM 10456 C CA . SER A 1 48 ? 3.203 16.054 3.424 1.00 0.00 48 SER A CA 7
ATOM 10457 C C . SER A 1 48 ? 2.977 16.484 2.014 1.00 0.00 48 SER A C 7
ATOM 10458 O O . SER A 1 48 ? 2.694 17.656 1.771 1.00 0.00 48 SER A O 7
ATOM 10466 N N . ASP A 1 49 ? 3.053 15.579 1.022 1.00 0.00 49 ASP A N 7
ATOM 10467 C CA . ASP A 1 49 ? 2.773 15.909 -0.342 1.00 0.00 49 ASP A CA 7
ATOM 10468 C C . ASP A 1 49 ? 1.328 16.189 -0.577 1.00 0.00 49 ASP A C 7
ATOM 10469 O O . ASP A 1 49 ? 0.971 17.229 -1.127 1.00 0.00 49 ASP A O 7
ATOM 10478 N N . GLY A 1 50 ? 0.424 15.284 -0.161 1.00 0.00 50 GLY A N 7
ATOM 10479 C CA . GLY A 1 50 ? -0.983 15.429 -0.373 1.00 0.00 50 GLY A CA 7
ATOM 10480 C C . GLY A 1 50 ? -1.376 15.011 -1.749 1.00 0.00 50 GLY A C 7
ATOM 10481 O O . GLY A 1 50 ? -1.567 15.837 -2.639 1.00 0.00 50 GLY A O 7
ATOM 10485 N N . ARG A 1 51 ? -1.480 13.688 -1.971 1.00 0.00 51 ARG A N 7
ATOM 10486 C CA . ARG A 1 51 ? -1.401 13.106 -3.274 1.00 0.00 51 ARG A CA 7
ATOM 10487 C C . ARG A 1 51 ? -2.402 12.019 -3.470 1.00 0.00 51 ARG A C 7
ATOM 10488 O O . ARG A 1 51 ? -2.923 11.838 -4.569 1.00 0.00 51 ARG A O 7
ATOM 10509 N N . ILE A 1 52 ? -2.699 11.252 -2.406 1.00 0.00 52 ILE A N 7
ATOM 10510 C CA . ILE A 1 52 ? -3.530 10.088 -2.398 1.00 0.00 52 ILE A CA 7
ATOM 10511 C C . ILE A 1 52 ? -4.495 10.341 -1.293 1.00 0.00 52 ILE A C 7
ATOM 10512 O O . ILE A 1 52 ? -4.313 11.292 -0.534 1.00 0.00 52 ILE A O 7
ATOM 10528 N N . HIS A 1 53 ? -5.570 9.558 -1.088 1.00 0.00 53 HIS A N 7
ATOM 10529 C CA . HIS A 1 53 ? -6.302 9.636 0.137 1.00 0.00 53 HIS A CA 7
ATOM 10530 C C . HIS A 1 53 ? -6.747 8.294 0.609 1.00 0.00 53 HIS A C 7
ATOM 10531 O O . HIS A 1 53 ? -6.395 7.255 0.052 1.00 0.00 53 HIS A O 7
ATOM 10545 N N . LYS A 1 54 ? -7.486 8.233 1.730 1.00 0.00 54 LYS A N 7
ATOM 10546 C CA . LYS A 1 54 ? -8.030 7.028 2.275 1.00 0.00 54 LYS A CA 7
ATOM 10547 C C . LYS A 1 54 ? -8.878 6.265 1.316 1.00 0.00 54 LYS A C 7
ATOM 10548 O O . LYS A 1 54 ? -9.622 6.834 0.519 1.00 0.00 54 LYS A O 7
ATOM 10567 N N . GLY A 1 55 ? -8.823 4.922 1.347 1.00 0.00 55 GLY A N 7
ATOM 10568 C CA . GLY A 1 55 ? -9.614 4.118 0.467 1.00 0.00 55 GLY A CA 7
ATOM 10569 C C . GLY A 1 55 ? -9.190 4.034 -0.958 1.00 0.00 55 GLY A C 7
ATOM 10570 O O . GLY A 1 55 ? -9.901 3.432 -1.761 1.00 0.00 55 GLY A O 7
ATOM 10574 N N . ASP A 1 56 ? -8.011 4.567 -1.326 1.00 0.00 56 ASP A N 7
ATOM 10575 C CA . ASP A 1 56 ? -7.355 4.266 -2.560 1.00 0.00 56 ASP A CA 7
ATOM 10576 C C . ASP A 1 56 ? -6.632 2.970 -2.426 1.00 0.00 56 ASP A C 7
ATOM 10577 O O . ASP A 1 56 ? -6.302 2.537 -1.324 1.00 0.00 56 ASP A O 7
ATOM 10586 N N . ARG A 1 57 ? -6.390 2.245 -3.533 1.00 0.00 57 ARG A N 7
ATOM 10587 C CA . ARG A 1 57 ? -6.010 0.867 -3.475 1.00 0.00 57 ARG A CA 7
ATOM 10588 C C . ARG A 1 57 ? -4.909 0.541 -4.426 1.00 0.00 57 ARG A C 7
ATOM 10589 O O . ARG A 1 57 ? -4.983 0.842 -5.616 1.00 0.00 57 ARG A O 7
ATOM 10610 N N . VAL A 1 58 ? -3.823 -0.103 -3.962 1.00 0.00 58 VAL A N 7
ATOM 10611 C CA . VAL A 1 58 ? -2.674 -0.367 -4.771 1.00 0.00 58 VAL A CA 7
ATOM 10612 C C . VAL A 1 58 ? -2.793 -1.539 -5.682 1.00 0.00 58 VAL A C 7
ATOM 10613 O O . VAL A 1 58 ? -3.633 -2.427 -5.536 1.00 0.00 58 VAL A O 7
ATOM 10626 N N . LEU A 1 59 ? -1.892 -1.567 -6.680 1.00 0.00 59 LEU A N 7
ATOM 10627 C CA . LEU A 1 59 ? -1.674 -2.647 -7.592 1.00 0.00 59 LEU A CA 7
ATOM 10628 C C . LEU A 1 59 ? -0.260 -3.082 -7.421 1.00 0.00 59 LEU A C 7
ATOM 10629 O O . LEU A 1 59 ? 0.033 -4.004 -6.661 1.00 0.00 59 LEU A O 7
ATOM 10645 N N . ALA A 1 60 ? 0.696 -2.453 -8.129 1.00 0.00 60 ALA A N 7
ATOM 10646 C CA . ALA A 1 60 ? 2.052 -2.900 -8.191 1.00 0.00 60 ALA A CA 7
ATOM 10647 C C . ALA A 1 60 ? 3.003 -2.186 -7.293 1.00 0.00 60 ALA A C 7
ATOM 10648 O O . ALA A 1 60 ? 2.761 -1.065 -6.850 1.00 0.00 60 ALA A O 7
ATOM 10655 N N . VAL A 1 61 ? 4.159 -2.819 -7.021 1.00 0.00 61 VAL A N 7
ATOM 10656 C CA . VAL A 1 61 ? 5.318 -2.217 -6.440 1.00 0.00 61 VAL A CA 7
ATOM 10657 C C . VAL A 1 61 ? 6.350 -2.128 -7.512 1.00 0.00 61 VAL A C 7
ATOM 10658 O O . VAL A 1 61 ? 7.029 -3.101 -7.834 1.00 0.00 61 VAL A O 7
ATOM 10671 N N . ASN A 1 62 ? 6.497 -0.953 -8.151 1.00 0.00 62 ASN A N 7
ATOM 10672 C CA . ASN A 1 62 ? 7.420 -0.690 -9.210 1.00 0.00 62 ASN A CA 7
ATOM 10673 C C . ASN A 1 62 ? 7.283 -1.602 -10.382 1.00 0.00 62 ASN A C 7
ATOM 10674 O O . ASN A 1 62 ? 8.227 -2.266 -10.806 1.00 0.00 62 ASN A O 7
ATOM 10685 N N . GLY A 1 63 ? 6.070 -1.699 -10.955 1.00 0.00 63 GLY A N 7
ATOM 10686 C CA . GLY A 1 63 ? 5.789 -2.587 -12.040 1.00 0.00 63 GLY A CA 7
ATOM 10687 C C . GLY A 1 63 ? 5.381 -3.956 -11.618 1.00 0.00 63 GLY A C 7
ATOM 10688 O O . GLY A 1 63 ? 4.577 -4.602 -12.287 1.00 0.00 63 GLY A O 7
ATOM 10692 N N . VAL A 1 64 ? 5.905 -4.447 -10.480 1.00 0.00 64 VAL A N 7
ATOM 10693 C CA . VAL A 1 64 ? 5.761 -5.799 -10.036 1.00 0.00 64 VAL A CA 7
ATOM 10694 C C . VAL A 1 64 ? 4.493 -6.014 -9.285 1.00 0.00 64 VAL A C 7
ATOM 10695 O O . VAL A 1 64 ? 4.216 -5.370 -8.274 1.00 0.00 64 VAL A O 7
ATOM 10708 N N . SER A 1 65 ? 3.645 -6.943 -9.759 1.00 0.00 65 SER A N 7
ATOM 10709 C CA . SER A 1 65 ? 2.429 -7.317 -9.103 1.00 0.00 65 SER A CA 7
ATOM 10710 C C . SER A 1 65 ? 2.669 -8.225 -7.947 1.00 0.00 65 SER A C 7
ATOM 10711 O O . SER A 1 65 ? 3.402 -9.208 -8.045 1.00 0.00 65 SER A O 7
ATOM 10719 N N . LEU A 1 66 ? 2.037 -7.957 -6.790 1.00 0.00 66 LEU A N 7
ATOM 10720 C CA . LEU A 1 66 ? 2.139 -8.772 -5.619 1.00 0.00 66 LEU A CA 7
ATOM 10721 C C . LEU A 1 66 ? 1.110 -9.849 -5.666 1.00 0.00 66 LEU A C 7
ATOM 10722 O O . LEU A 1 66 ? 0.198 -9.928 -4.845 1.00 0.00 66 LEU A O 7
ATOM 10738 N N . GLU A 1 67 ? 1.227 -10.732 -6.673 1.00 0.00 67 GLU A N 7
ATOM 10739 C CA . GLU A 1 67 ? 0.251 -11.704 -7.057 1.00 0.00 67 GLU A CA 7
ATOM 10740 C C . GLU A 1 67 ? 0.016 -12.774 -6.046 1.00 0.00 67 GLU A C 7
ATOM 10741 O O . GLU A 1 67 ? 0.810 -13.690 -5.839 1.00 0.00 67 GLU A O 7
ATOM 10753 N N . GLY A 1 68 ? -1.115 -12.677 -5.325 1.00 0.00 68 GLY A N 7
ATOM 10754 C CA . GLY A 1 68 ? -1.513 -13.609 -4.317 1.00 0.00 68 GLY A CA 7
ATOM 10755 C C . GLY A 1 68 ? -0.633 -13.646 -3.114 1.00 0.00 68 GLY A C 7
ATOM 10756 O O . GLY A 1 68 ? -0.487 -14.688 -2.476 1.00 0.00 68 GLY A O 7
ATOM 10760 N N . ALA A 1 69 ? 0.006 -12.508 -2.790 1.00 0.00 69 ALA A N 7
ATOM 10761 C CA . ALA A 1 69 ? 0.839 -12.328 -1.642 1.00 0.00 69 ALA A CA 7
ATOM 10762 C C . ALA A 1 69 ? 0.090 -12.145 -0.366 1.00 0.00 69 ALA A C 7
ATOM 10763 O O . ALA A 1 69 ? -1.064 -11.722 -0.344 1.00 0.00 69 ALA A O 7
ATOM 10770 N N . THR A 1 70 ? 0.746 -12.418 0.777 1.00 0.00 70 THR A N 7
ATOM 10771 C CA . THR A 1 70 ? 0.262 -12.053 2.072 1.00 0.00 70 THR A CA 7
ATOM 10772 C C . THR A 1 70 ? 0.554 -10.627 2.384 1.00 0.00 70 THR A C 7
ATOM 10773 O O . THR A 1 70 ? 1.416 -9.985 1.787 1.00 0.00 70 THR A O 7
ATOM 10784 N N . HIS A 1 71 ? -0.153 -10.061 3.380 1.00 0.00 71 HIS A N 7
ATOM 10785 C CA . HIS A 1 71 ? 0.050 -8.742 3.893 1.00 0.00 71 HIS A CA 7
ATOM 10786 C C . HIS A 1 71 ? 1.419 -8.578 4.457 1.00 0.00 71 HIS A C 7
ATOM 10787 O O . HIS A 1 71 ? 2.109 -7.600 4.170 1.00 0.00 71 HIS A O 7
ATOM 10801 N N . LYS A 1 72 ? 1.907 -9.586 5.201 1.00 0.00 72 LYS A N 7
ATOM 10802 C CA . LYS A 1 72 ? 3.261 -9.739 5.634 1.00 0.00 72 LYS A CA 7
ATOM 10803 C C . LYS A 1 72 ? 4.284 -9.529 4.570 1.00 0.00 72 LYS A C 7
ATOM 10804 O O . LYS A 1 72 ? 5.257 -8.798 4.749 1.00 0.00 72 LYS A O 7
ATOM 10823 N N . GLN A 1 73 ? 4.090 -10.120 3.378 1.00 0.00 73 GLN A N 7
ATOM 10824 C CA . GLN A 1 73 ? 5.000 -10.030 2.279 1.00 0.00 73 GLN A CA 7
ATOM 10825 C C . GLN A 1 73 ? 5.023 -8.685 1.637 1.00 0.00 73 GLN A C 7
ATOM 10826 O O . GLN A 1 73 ? 6.068 -8.150 1.270 1.00 0.00 73 GLN A O 7
ATOM 10840 N N . ALA A 1 74 ? 3.843 -8.052 1.518 1.00 0.00 74 ALA A N 7
ATOM 10841 C CA . ALA A 1 74 ? 3.689 -6.713 1.039 1.00 0.00 74 ALA A CA 7
ATOM 10842 C C . ALA A 1 74 ? 4.324 -5.693 1.919 1.00 0.00 74 ALA A C 7
ATOM 10843 O O . ALA A 1 74 ? 4.969 -4.760 1.441 1.00 0.00 74 ALA A O 7
ATOM 10850 N N . VAL A 1 75 ? 4.198 -5.856 3.248 1.00 0.00 75 VAL A N 7
ATOM 10851 C CA . VAL A 1 75 ? 4.811 -5.056 4.263 1.00 0.00 75 VAL A CA 7
ATOM 10852 C C . VAL A 1 75 ? 6.292 -5.213 4.305 1.00 0.00 75 VAL A C 7
ATOM 10853 O O . VAL A 1 75 ? 7.009 -4.214 4.303 1.00 0.00 75 VAL A O 7
ATOM 10866 N N . GLU A 1 76 ? 6.830 -6.446 4.283 1.00 0.00 76 GLU A N 7
ATOM 10867 C CA . GLU A 1 76 ? 8.234 -6.710 4.222 1.00 0.00 76 GLU A CA 7
ATOM 10868 C C . GLU A 1 76 ? 8.911 -6.040 3.077 1.00 0.00 76 GLU A C 7
ATOM 10869 O O . GLU A 1 76 ? 9.955 -5.407 3.230 1.00 0.00 76 GLU A O 7
ATOM 10881 N N . THR A 1 77 ? 8.282 -6.088 1.889 1.00 0.00 77 THR A N 7
ATOM 10882 C CA . THR A 1 77 ? 8.722 -5.470 0.676 1.00 0.00 77 THR A CA 7
ATOM 10883 C C . THR A 1 77 ? 8.786 -3.985 0.777 1.00 0.00 77 THR A C 7
ATOM 10884 O O . THR A 1 77 ? 9.810 -3.377 0.469 1.00 0.00 77 THR A O 7
ATOM 10895 N N . LEU A 1 78 ? 7.722 -3.312 1.250 1.00 0.00 78 LEU A N 7
ATOM 10896 C CA . LEU A 1 78 ? 7.689 -1.884 1.315 1.00 0.00 78 LEU A CA 7
ATOM 10897 C C . LEU A 1 78 ? 8.390 -1.276 2.482 1.00 0.00 78 LEU A C 7
ATOM 10898 O O . LEU A 1 78 ? 8.652 -0.075 2.487 1.00 0.00 78 LEU A O 7
ATOM 10914 N N . ARG A 1 79 ? 8.785 -2.046 3.513 1.00 0.00 79 ARG A N 7
ATOM 10915 C CA . ARG A 1 79 ? 9.676 -1.573 4.525 1.00 0.00 79 ARG A CA 7
ATOM 10916 C C . ARG A 1 79 ? 11.089 -1.525 4.054 1.00 0.00 79 ARG A C 7
ATOM 10917 O O . ARG A 1 79 ? 11.872 -0.689 4.502 1.00 0.00 79 ARG A O 7
ATOM 10938 N N . ASN A 1 80 ? 11.503 -2.415 3.134 1.00 0.00 80 ASN A N 7
ATOM 10939 C CA . ASN A 1 80 ? 12.789 -2.403 2.508 1.00 0.00 80 ASN A CA 7
ATOM 10940 C C . ASN A 1 80 ? 12.806 -1.819 1.138 1.00 0.00 80 ASN A C 7
ATOM 10941 O O . ASN A 1 80 ? 13.101 -2.500 0.158 1.00 0.00 80 ASN A O 7
ATOM 10952 N N . THR A 1 81 ? 12.528 -0.511 0.993 1.00 0.00 81 THR A N 7
ATOM 10953 C CA . THR A 1 81 ? 12.597 0.178 -0.258 1.00 0.00 81 THR A CA 7
ATOM 10954 C C . THR A 1 81 ? 13.928 0.812 -0.476 1.00 0.00 81 THR A C 7
ATOM 10955 O O . THR A 1 81 ? 14.698 0.387 -1.336 1.00 0.00 81 THR A O 7
ATOM 10966 N N . GLY A 1 82 ? 14.253 1.848 0.318 1.00 0.00 82 GLY A N 7
ATOM 10967 C CA . GLY A 1 82 ? 15.409 2.678 0.172 1.00 0.00 82 GLY A CA 7
ATOM 10968 C C . GLY A 1 82 ? 15.015 4.094 -0.073 1.00 0.00 82 GLY A C 7
ATOM 10969 O O . GLY A 1 82 ? 14.259 4.672 0.706 1.00 0.00 82 GLY A O 7
ATOM 10973 N N . GLN A 1 83 ? 15.551 4.720 -1.136 1.00 0.00 83 GLN A N 7
ATOM 10974 C CA . GLN A 1 83 ? 15.368 6.105 -1.439 1.00 0.00 83 GLN A CA 7
ATOM 10975 C C . GLN A 1 83 ? 14.110 6.423 -2.171 1.00 0.00 83 GLN A C 7
ATOM 10976 O O . GLN A 1 83 ? 13.429 7.393 -1.838 1.00 0.00 83 GLN A O 7
ATOM 10990 N N . VAL A 1 84 ? 13.763 5.652 -3.217 1.00 0.00 84 VAL A N 7
ATOM 10991 C CA . VAL A 1 84 ? 12.748 6.011 -4.159 1.00 0.00 84 VAL A CA 7
ATOM 10992 C C . VAL A 1 84 ? 11.575 5.092 -4.140 1.00 0.00 84 VAL A C 7
ATOM 10993 O O . VAL A 1 84 ? 11.702 3.895 -3.889 1.00 0.00 84 VAL A O 7
ATOM 11006 N N . VAL A 1 85 ? 10.366 5.632 -4.375 1.00 0.00 85 VAL A N 7
ATOM 11007 C CA . VAL A 1 85 ? 9.106 4.964 -4.264 1.00 0.00 85 VAL A CA 7
ATOM 11008 C C . VAL A 1 85 ? 8.343 5.075 -5.539 1.00 0.00 85 VAL A C 7
ATOM 11009 O O . VAL A 1 85 ? 7.889 6.149 -5.929 1.00 0.00 85 VAL A O 7
ATOM 11022 N N . HIS A 1 86 ? 8.140 3.954 -6.254 1.00 0.00 86 HIS A N 7
ATOM 11023 C CA . HIS A 1 86 ? 7.365 3.910 -7.456 1.00 0.00 86 HIS A CA 7
ATOM 11024 C C . HIS A 1 86 ? 6.222 2.967 -7.303 1.00 0.00 86 HIS A C 7
ATOM 11025 O O . HIS A 1 86 ? 6.414 1.755 -7.223 1.00 0.00 86 HIS A O 7
ATOM 11039 N N . LEU A 1 87 ? 4.976 3.469 -7.255 1.00 0.00 87 LEU A N 7
ATOM 11040 C CA . LEU A 1 87 ? 3.831 2.654 -6.990 1.00 0.00 87 LEU A CA 7
ATOM 11041 C C . LEU A 1 87 ? 2.742 2.920 -7.973 1.00 0.00 87 LEU A C 7
ATOM 11042 O O . LEU A 1 87 ? 2.604 4.017 -8.511 1.00 0.00 87 LEU A O 7
ATOM 11058 N N . LEU A 1 88 ? 1.907 1.896 -8.224 1.00 0.00 88 LEU A N 7
ATOM 11059 C CA . LEU A 1 88 ? 0.812 1.938 -9.144 1.00 0.00 88 LEU A CA 7
ATOM 11060 C C . LEU A 1 88 ? -0.404 1.637 -8.338 1.00 0.00 88 LEU A C 7
ATOM 11061 O O . LEU A 1 88 ? -0.439 0.653 -7.601 1.00 0.00 88 LEU A O 7
ATOM 11077 N N . LEU A 1 89 ? -1.439 2.492 -8.433 1.00 0.00 89 LEU A N 7
ATOM 11078 C CA . LEU A 1 89 ? -2.592 2.416 -7.591 1.00 0.00 89 LEU A CA 7
ATOM 11079 C C . LEU A 1 89 ? -3.818 2.861 -8.312 1.00 0.00 89 LEU A C 7
ATOM 11080 O O . LEU A 1 89 ? -3.761 3.583 -9.307 1.00 0.00 89 LEU A O 7
ATOM 11096 N N . GLU A 1 90 ? -4.994 2.413 -7.839 1.00 0.00 90 GLU A N 7
ATOM 11097 C CA . GLU A 1 90 ? -6.268 2.713 -8.414 1.00 0.00 90 GLU A CA 7
ATOM 11098 C C . GLU A 1 90 ? -7.007 3.636 -7.506 1.00 0.00 90 GLU A C 7
ATOM 11099 O O . GLU A 1 90 ? -7.006 3.472 -6.288 1.00 0.00 90 GLU A O 7
ATOM 11111 N N . LYS A 1 91 ? -7.663 4.658 -8.087 1.00 0.00 91 LYS A N 7
ATOM 11112 C CA . LYS A 1 91 ? -8.423 5.627 -7.360 1.00 0.00 91 LYS A CA 7
ATOM 11113 C C . LYS A 1 91 ? -9.683 5.053 -6.811 1.00 0.00 91 LYS A C 7
ATOM 11114 O O . LYS A 1 91 ? -10.451 4.374 -7.491 1.00 0.00 91 LYS A O 7
ATOM 11133 N N . GLY A 1 92 ? -9.924 5.286 -5.508 1.00 0.00 92 GLY A N 7
ATOM 11134 C CA . GLY A 1 92 ? -11.012 4.753 -4.749 1.00 0.00 92 GLY A CA 7
ATOM 11135 C C . GLY A 1 92 ? -12.287 5.514 -4.872 1.00 0.00 92 GLY A C 7
ATOM 11136 O O . GLY A 1 92 ? -12.355 6.604 -5.437 1.00 0.00 92 GLY A O 7
ATOM 11140 N N . GLN A 1 93 ? -13.370 4.943 -4.316 1.00 0.00 93 GLN A N 7
ATOM 11141 C CA . GLN A 1 93 ? -14.706 5.419 -4.497 1.00 0.00 93 GLN A CA 7
ATOM 11142 C C . GLN A 1 93 ? -15.148 6.386 -3.454 1.00 0.00 93 GLN A C 7
ATOM 11143 O O . GLN A 1 93 ? -14.383 6.803 -2.586 1.00 0.00 93 GLN A O 7
ATOM 11157 N N . SER A 1 94 ? -16.409 6.849 -3.529 1.00 0.00 94 SER A N 7
ATOM 11158 C CA . SER A 1 94 ? -16.865 8.011 -2.832 1.00 0.00 94 SER A CA 7
ATOM 11159 C C . SER A 1 94 ? -17.160 7.782 -1.389 1.00 0.00 94 SER A C 7
ATOM 11160 O O . SER A 1 94 ? -17.751 6.753 -1.067 1.00 0.00 94 SER A O 7
ATOM 11168 N N . PRO A 1 95 ? -16.842 8.645 -0.471 1.00 0.00 95 PRO A N 7
ATOM 11169 C CA . PRO A 1 95 ? -17.474 8.675 0.816 1.00 0.00 95 PRO A CA 7
ATOM 11170 C C . PRO A 1 95 ? -18.901 9.100 0.739 1.00 0.00 95 PRO A C 7
ATOM 11171 O O . PRO A 1 95 ? -19.290 9.709 -0.257 1.00 0.00 95 PRO A O 7
ATOM 11182 N N . THR A 1 96 ? -19.716 8.802 1.766 1.00 0.00 96 THR A N 7
ATOM 11183 C CA . THR A 1 96 ? -21.128 9.028 1.771 1.00 0.00 96 THR A CA 7
ATOM 11184 C C . THR A 1 96 ? -21.489 10.372 2.387 1.00 0.00 96 THR A C 7
ATOM 11185 O O . THR A 1 96 ? -22.130 11.208 1.695 1.00 0.00 96 THR A O 7
ATOM 11197 N N . PHE B 2 1 ? -18.836 -23.291 14.308 1.00 0.00 1 PHE B N 7
ATOM 11198 C CA . PHE B 2 1 ? -18.279 -22.462 13.215 1.00 0.00 1 PHE B CA 7
ATOM 11199 C C . PHE B 2 1 ? -17.112 -23.139 12.582 1.00 0.00 1 PHE B C 7
ATOM 11200 O O . PHE B 2 1 ? -17.296 -24.104 11.843 1.00 0.00 1 PHE B O 7
ATOM 11219 N N . ALA B 2 2 ? -15.866 -22.691 12.820 1.00 0.00 2 ALA B N 7
ATOM 11220 C CA . ALA B 2 2 ? -14.697 -23.284 12.249 1.00 0.00 2 ALA B CA 7
ATOM 11221 C C . ALA B 2 2 ? -14.166 -24.475 12.972 1.00 0.00 2 ALA B C 7
ATOM 11222 O O . ALA B 2 2 ? -14.187 -25.589 12.451 1.00 0.00 2 ALA B O 7
ATOM 11229 N N . ASP B 2 3 ? -13.614 -24.269 14.181 1.00 0.00 3 ASP B N 7
ATOM 11230 C CA . ASP B 2 3 ? -12.808 -25.183 14.929 1.00 0.00 3 ASP B CA 7
ATOM 11231 C C . ASP B 2 3 ? -11.684 -25.795 14.165 1.00 0.00 3 ASP B C 7
ATOM 11232 O O . ASP B 2 3 ? -11.401 -26.990 14.244 1.00 0.00 3 ASP B O 7
ATOM 11241 N N . SER B 2 4 ? -10.962 -24.945 13.413 1.00 0.00 4 SER B N 7
ATOM 11242 C CA . SER B 2 4 ? -9.814 -25.285 12.631 1.00 0.00 4 SER B CA 7
ATOM 11243 C C . SER B 2 4 ? -8.574 -24.897 13.360 1.00 0.00 4 SER B C 7
ATOM 11244 O O . SER B 2 4 ? -8.626 -24.306 14.438 1.00 0.00 4 SER B O 7
ATOM 11252 N N . GLU B 2 5 ? -7.389 -25.153 12.777 1.00 0.00 5 GLU B N 7
ATOM 11253 C CA . GLU B 2 5 ? -6.159 -24.566 13.209 1.00 0.00 5 GLU B CA 7
ATOM 11254 C C . GLU B 2 5 ? -5.896 -23.291 12.483 1.00 0.00 5 GLU B C 7
ATOM 11255 O O . GLU B 2 5 ? -6.490 -22.995 11.448 1.00 0.00 5 GLU B O 7
ATOM 11267 N N . ALA B 2 6 ? -4.965 -22.473 13.004 1.00 0.00 6 ALA B N 7
ATOM 11268 C CA . ALA B 2 6 ? -4.613 -21.214 12.423 1.00 0.00 6 ALA B CA 7
ATOM 11269 C C . ALA B 2 6 ? -3.634 -21.344 11.306 1.00 0.00 6 ALA B C 7
ATOM 11270 O O . ALA B 2 6 ? -2.679 -22.114 11.386 1.00 0.00 6 ALA B O 7
ATOM 11277 N N . ASP B 2 7 ? -3.811 -20.565 10.225 1.00 0.00 7 ASP B N 7
ATOM 11278 C CA . ASP B 2 7 ? -2.831 -20.373 9.200 1.00 0.00 7 ASP B CA 7
ATOM 11279 C C . ASP B 2 7 ? -1.972 -19.225 9.604 1.00 0.00 7 ASP B C 7
ATOM 11280 O O . ASP B 2 7 ? -2.214 -18.077 9.232 1.00 0.00 7 ASP B O 7
ATOM 11289 N N . GLU B 2 8 ? -0.963 -19.505 10.448 1.00 0.00 8 GLU B N 7
ATOM 11290 C CA . GLU B 2 8 ? -0.134 -18.581 11.157 1.00 0.00 8 GLU B CA 7
ATOM 11291 C C . GLU B 2 8 ? -0.818 -17.415 11.783 1.00 0.00 8 GLU B C 7
ATOM 11292 O O . GLU B 2 8 ? -1.574 -17.599 12.735 1.00 0.00 8 GLU B O 7
ATOM 11304 N N . ASN B 2 9 ? -0.591 -16.173 11.320 1.00 0.00 9 ASN B N 7
ATOM 11305 C CA . ASN B 2 9 ? -1.141 -15.011 11.945 1.00 0.00 9 ASN B CA 7
ATOM 11306 C C . ASN B 2 9 ? -1.520 -13.956 10.963 1.00 0.00 9 ASN B C 7
ATOM 11307 O O . ASN B 2 9 ? -0.905 -13.793 9.910 1.00 0.00 9 ASN B O 7
ATOM 11318 N N . GLU B 2 10 ? -2.558 -13.172 11.307 1.00 0.00 10 GLU B N 7
ATOM 11319 C CA . GLU B 2 10 ? -3.014 -12.029 10.580 1.00 0.00 10 GLU B CA 7
ATOM 11320 C C . GLU B 2 10 ? -3.066 -10.855 11.496 1.00 0.00 10 GLU B C 7
ATOM 11321 O O . GLU B 2 10 ? -3.587 -10.969 12.605 1.00 0.00 10 GLU B O 7
ATOM 11333 N N . GLN B 2 11 ? -2.545 -9.682 11.094 1.00 0.00 11 GLN B N 7
ATOM 11334 C CA . GLN B 2 11 ? -2.629 -8.505 11.903 1.00 0.00 11 GLN B CA 7
ATOM 11335 C C . GLN B 2 11 ? -2.629 -7.259 11.084 1.00 0.00 11 GLN B C 7
ATOM 11336 O O . GLN B 2 11 ? -2.989 -7.267 9.908 1.00 0.00 11 GLN B O 7
ATOM 11350 N N . VAL B 2 12 ? -2.249 -6.117 11.683 1.00 0.00 12 VAL B N 7
ATOM 11351 C CA . VAL B 2 12 ? -2.363 -4.801 11.134 1.00 0.00 12 VAL B CA 7
ATOM 11352 C C . VAL B 2 12 ? -0.987 -4.230 11.099 1.00 0.00 12 VAL B C 7
ATOM 11353 O O . VAL B 2 12 ? -0.204 -4.406 12.031 1.00 0.00 12 VAL B O 7
ATOM 11366 N N . SER B 2 13 ? -0.600 -3.564 9.997 1.00 0.00 13 SER B N 7
ATOM 11367 C CA . SER B 2 13 ? 0.736 -3.101 9.774 1.00 0.00 13 SER B CA 7
ATOM 11368 C C . SER B 2 13 ? 0.758 -1.656 9.413 1.00 0.00 13 SER B C 7
ATOM 11369 O O . SER B 2 13 ? -0.268 -1.044 9.122 1.00 0.00 13 SER B O 7
ATOM 11377 N N . ALA B 2 14 ? 1.962 -1.057 9.427 1.00 0.00 14 ALA B N 7
ATOM 11378 C CA . ALA B 2 14 ? 2.150 0.323 9.102 1.00 0.00 14 ALA B CA 7
ATOM 11379 C C . ALA B 2 14 ? 3.502 0.537 8.515 1.00 0.00 14 ALA B C 7
ATOM 11380 O O . ALA B 2 14 ? 4.500 0.016 9.012 1.00 0.00 14 ALA B O 7
ATOM 11387 N N . VAL B 2 15 ? 3.569 1.298 7.408 1.00 0.00 15 VAL B N 7
ATOM 11388 C CA . VAL B 2 15 ? 4.757 1.760 6.760 1.00 0.00 15 VAL B CA 7
ATOM 11389 C C . VAL B 2 15 ? 4.423 3.030 5.990 1.00 0.00 15 VAL B C 7
ATOM 11390 O O . VAL B 2 15 ? 3.311 3.153 5.412 1.00 0.00 15 VAL B O 7
ATOM 11404 N N . PRO A 1 1 ? -12.808 6.609 -18.539 1.00 0.00 1 PRO A N 8
ATOM 11405 C CA . PRO A 1 1 ? -12.554 5.930 -17.242 1.00 0.00 1 PRO A CA 8
ATOM 11406 C C . PRO A 1 1 ? -13.439 6.483 -16.179 1.00 0.00 1 PRO A C 8
ATOM 11407 O O . PRO A 1 1 ? -13.996 7.568 -16.345 1.00 0.00 1 PRO A O 8
ATOM 11420 N N . LYS A 1 2 ? -13.568 5.765 -15.050 1.00 0.00 2 LYS A N 8
ATOM 11421 C CA . LYS A 1 2 ? -14.407 6.152 -13.959 1.00 0.00 2 LYS A CA 8
ATOM 11422 C C . LYS A 1 2 ? -13.759 7.231 -13.161 1.00 0.00 2 LYS A C 8
ATOM 11423 O O . LYS A 1 2 ? -12.555 7.421 -13.324 1.00 0.00 2 LYS A O 8
ATOM 11442 N N . PRO A 1 3 ? -14.401 7.984 -12.318 1.00 0.00 3 PRO A N 8
ATOM 11443 C CA . PRO A 1 3 ? -13.800 9.147 -11.734 1.00 0.00 3 PRO A CA 8
ATOM 11444 C C . PRO A 1 3 ? -12.735 8.838 -10.739 1.00 0.00 3 PRO A C 8
ATOM 11445 O O . PRO A 1 3 ? -11.950 9.725 -10.407 1.00 0.00 3 PRO A O 8
ATOM 11456 N N . GLY A 1 4 ? -12.645 7.581 -10.266 1.00 0.00 4 GLY A N 8
ATOM 11457 C CA . GLY A 1 4 ? -11.512 7.076 -9.555 1.00 0.00 4 GLY A CA 8
ATOM 11458 C C . GLY A 1 4 ? -10.692 6.184 -10.422 1.00 0.00 4 GLY A C 8
ATOM 11459 O O . GLY A 1 4 ? -10.824 4.963 -10.367 1.00 0.00 4 GLY A O 8
ATOM 11463 N N . ASP A 1 5 ? -9.824 6.760 -11.274 1.00 0.00 5 ASP A N 8
ATOM 11464 C CA . ASP A 1 5 ? -8.922 6.051 -12.127 1.00 0.00 5 ASP A CA 8
ATOM 11465 C C . ASP A 1 5 ? -7.653 5.613 -11.481 1.00 0.00 5 ASP A C 8
ATOM 11466 O O . ASP A 1 5 ? -7.440 5.768 -10.280 1.00 0.00 5 ASP A O 8
ATOM 11475 N N . ILE A 1 6 ? -6.750 4.995 -12.264 1.00 0.00 6 ILE A N 8
ATOM 11476 C CA . ILE A 1 6 ? -5.486 4.489 -11.825 1.00 0.00 6 ILE A CA 8
ATOM 11477 C C . ILE A 1 6 ? -4.448 5.549 -11.955 1.00 0.00 6 ILE A C 8
ATOM 11478 O O . ILE A 1 6 ? -4.334 6.224 -12.976 1.00 0.00 6 ILE A O 8
ATOM 11494 N N . PHE A 1 7 ? -3.611 5.745 -10.919 1.00 0.00 7 PHE A N 8
ATOM 11495 C CA . PHE A 1 7 ? -2.548 6.701 -10.929 1.00 0.00 7 PHE A CA 8
ATOM 11496 C C . PHE A 1 7 ? -1.278 6.104 -10.433 1.00 0.00 7 PHE A C 8
ATOM 11497 O O . PHE A 1 7 ? -1.264 5.080 -9.751 1.00 0.00 7 PHE A O 8
ATOM 11514 N N . GLU A 1 8 ? -0.140 6.725 -10.796 1.00 0.00 8 GLU A N 8
ATOM 11515 C CA . GLU A 1 8 ? 1.151 6.311 -10.341 1.00 0.00 8 GLU A CA 8
ATOM 11516 C C . GLU A 1 8 ? 1.804 7.385 -9.542 1.00 0.00 8 GLU A C 8
ATOM 11517 O O . GLU A 1 8 ? 1.735 8.571 -9.860 1.00 0.00 8 GLU A O 8
ATOM 11529 N N . VAL A 1 9 ? 2.491 7.002 -8.451 1.00 0.00 9 VAL A N 8
ATOM 11530 C CA . VAL A 1 9 ? 3.385 7.873 -7.753 1.00 0.00 9 VAL A CA 8
ATOM 11531 C C . VAL A 1 9 ? 4.791 7.539 -8.119 1.00 0.00 9 VAL A C 8
ATOM 11532 O O . VAL A 1 9 ? 5.151 6.384 -8.344 1.00 0.00 9 VAL A O 8
ATOM 11545 N N . GLU A 1 10 ? 5.635 8.580 -8.232 1.00 0.00 10 GLU A N 8
ATOM 11546 C CA . GLU A 1 10 ? 7.042 8.503 -8.476 1.00 0.00 10 GLU A CA 8
ATOM 11547 C C . GLU A 1 10 ? 7.687 9.338 -7.424 1.00 0.00 10 GLU A C 8
ATOM 11548 O O . GLU A 1 10 ? 8.079 10.480 -7.658 1.00 0.00 10 GLU A O 8
ATOM 11560 N N . LEU A 1 11 ? 7.774 8.826 -6.184 1.00 0.00 11 LEU A N 8
ATOM 11561 C CA . LEU A 1 11 ? 8.120 9.609 -5.038 1.00 0.00 11 LEU A CA 8
ATOM 11562 C C . LEU A 1 11 ? 9.440 9.184 -4.495 1.00 0.00 11 LEU A C 8
ATOM 11563 O O . LEU A 1 11 ? 10.027 8.190 -4.922 1.00 0.00 11 LEU A O 8
ATOM 11579 N N . ALA A 1 12 ? 9.995 9.939 -3.530 1.00 0.00 12 ALA A N 8
ATOM 11580 C CA . ALA A 1 12 ? 11.254 9.604 -2.938 1.00 0.00 12 ALA A CA 8
ATOM 11581 C C . ALA A 1 12 ? 11.232 9.989 -1.499 1.00 0.00 12 ALA A C 8
ATOM 11582 O O . ALA A 1 12 ? 10.399 10.774 -1.050 1.00 0.00 12 ALA A O 8
ATOM 11589 N N . LYS A 1 13 ? 12.149 9.419 -0.697 1.00 0.00 13 LYS A N 8
ATOM 11590 C CA . LYS A 1 13 ? 12.285 9.700 0.699 1.00 0.00 13 LYS A CA 8
ATOM 11591 C C . LYS A 1 13 ? 12.775 11.083 0.964 1.00 0.00 13 LYS A C 8
ATOM 11592 O O . LYS A 1 13 ? 13.898 11.454 0.627 1.00 0.00 13 LYS A O 8
ATOM 11611 N N . ASN A 1 14 ? 11.904 11.918 1.562 1.00 0.00 14 ASN A N 8
ATOM 11612 C CA . ASN A 1 14 ? 12.181 13.275 1.916 1.00 0.00 14 ASN A CA 8
ATOM 11613 C C . ASN A 1 14 ? 12.145 13.426 3.398 1.00 0.00 14 ASN A C 8
ATOM 11614 O O . ASN A 1 14 ? 13.186 13.441 4.051 1.00 0.00 14 ASN A O 8
ATOM 11625 N N . ASP A 1 15 ? 10.952 13.517 4.013 1.00 0.00 15 ASP A N 8
ATOM 11626 C CA . ASP A 1 15 ? 10.789 13.526 5.433 1.00 0.00 15 ASP A CA 8
ATOM 11627 C C . ASP A 1 15 ? 10.806 12.135 5.967 1.00 0.00 15 ASP A C 8
ATOM 11628 O O . ASP A 1 15 ? 11.441 11.830 6.975 1.00 0.00 15 ASP A O 8
ATOM 11637 N N . ASN A 1 16 ? 10.089 11.234 5.272 1.00 0.00 16 ASN A N 8
ATOM 11638 C CA . ASN A 1 16 ? 9.940 9.858 5.632 1.00 0.00 16 ASN A CA 8
ATOM 11639 C C . ASN A 1 16 ? 9.924 9.059 4.374 1.00 0.00 16 ASN A C 8
ATOM 11640 O O . ASN A 1 16 ? 10.057 9.607 3.281 1.00 0.00 16 ASN A O 8
ATOM 11651 N N . SER A 1 17 ? 9.742 7.731 4.483 1.00 0.00 17 SER A N 8
ATOM 11652 C CA . SER A 1 17 ? 9.656 6.827 3.378 1.00 0.00 17 SER A CA 8
ATOM 11653 C C . SER A 1 17 ? 8.260 6.834 2.856 1.00 0.00 17 SER A C 8
ATOM 11654 O O . SER A 1 17 ? 7.963 7.544 1.897 1.00 0.00 17 SER A O 8
ATOM 11662 N N . LEU A 1 18 ? 7.341 6.062 3.461 1.00 0.00 18 LEU A N 8
ATOM 11663 C CA . LEU A 1 18 ? 5.958 6.038 3.098 1.00 0.00 18 LEU A CA 8
ATOM 11664 C C . LEU A 1 18 ? 5.187 6.844 4.085 1.00 0.00 18 LEU A C 8
ATOM 11665 O O . LEU A 1 18 ? 5.182 8.072 4.020 1.00 0.00 18 LEU A O 8
ATOM 11681 N N . GLY A 1 19 ? 4.522 6.214 5.071 1.00 0.00 19 GLY A N 8
ATOM 11682 C CA . GLY A 1 19 ? 3.831 6.891 6.124 1.00 0.00 19 GLY A CA 8
ATOM 11683 C C . GLY A 1 19 ? 2.351 6.974 5.965 1.00 0.00 19 GLY A C 8
ATOM 11684 O O . GLY A 1 19 ? 1.779 8.062 5.955 1.00 0.00 19 GLY A O 8
ATOM 11688 N N . ILE A 1 20 ? 1.661 5.821 5.890 1.00 0.00 20 ILE A N 8
ATOM 11689 C CA . ILE A 1 20 ? 0.234 5.760 5.937 1.00 0.00 20 ILE A CA 8
ATOM 11690 C C . ILE A 1 20 ? -0.150 4.633 6.832 1.00 0.00 20 ILE A C 8
ATOM 11691 O O . ILE A 1 20 ? 0.708 3.892 7.310 1.00 0.00 20 ILE A O 8
ATOM 11707 N N . SER A 1 21 ? -1.445 4.423 7.125 1.00 0.00 21 SER A N 8
ATOM 11708 C CA . SER A 1 21 ? -1.889 3.291 7.877 1.00 0.00 21 SER A CA 8
ATOM 11709 C C . SER A 1 21 ? -2.859 2.520 7.050 1.00 0.00 21 SER A C 8
ATOM 11710 O O . SER A 1 21 ? -3.592 3.064 6.226 1.00 0.00 21 SER A O 8
ATOM 11718 N N . VAL A 1 22 ? -2.835 1.185 7.208 1.00 0.00 22 VAL A N 8
ATOM 11719 C CA . VAL A 1 22 ? -3.504 0.242 6.366 1.00 0.00 22 VAL A CA 8
ATOM 11720 C C . VAL A 1 22 ? -4.392 -0.580 7.235 1.00 0.00 22 VAL A C 8
ATOM 11721 O O . VAL A 1 22 ? -4.314 -0.499 8.459 1.00 0.00 22 VAL A O 8
ATOM 11734 N N . THR A 1 23 ? -5.312 -1.362 6.644 1.00 0.00 23 THR A N 8
ATOM 11735 C CA . THR A 1 23 ? -6.269 -2.167 7.339 1.00 0.00 23 THR A CA 8
ATOM 11736 C C . THR A 1 23 ? -6.347 -3.498 6.674 1.00 0.00 23 THR A C 8
ATOM 11737 O O . THR A 1 23 ? -7.329 -3.909 6.059 1.00 0.00 23 THR A O 8
ATOM 11748 N N . GLY A 1 24 ? -5.247 -4.263 6.782 1.00 0.00 24 GLY A N 8
ATOM 11749 C CA . GLY A 1 24 ? -5.179 -5.596 6.270 1.00 0.00 24 GLY A CA 8
ATOM 11750 C C . GLY A 1 24 ? -4.932 -5.631 4.802 1.00 0.00 24 GLY A C 8
ATOM 11751 O O . GLY A 1 24 ? -4.087 -4.908 4.274 1.00 0.00 24 GLY A O 8
ATOM 11755 N N . GLY A 1 25 ? -5.655 -6.517 4.093 1.00 0.00 25 GLY A N 8
ATOM 11756 C CA . GLY A 1 25 ? -5.365 -6.874 2.739 1.00 0.00 25 GLY A CA 8
ATOM 11757 C C . GLY A 1 25 ? -4.491 -8.081 2.761 1.00 0.00 25 GLY A C 8
ATOM 11758 O O . GLY A 1 25 ? -3.274 -7.984 2.919 1.00 0.00 25 GLY A O 8
ATOM 11762 N N . VAL A 1 26 ? -5.100 -9.276 2.666 1.00 0.00 26 VAL A N 8
ATOM 11763 C CA . VAL A 1 26 ? -4.411 -10.510 2.888 1.00 0.00 26 VAL A CA 8
ATOM 11764 C C . VAL A 1 26 ? -4.441 -11.367 1.670 1.00 0.00 26 VAL A C 8
ATOM 11765 O O . VAL A 1 26 ? -3.833 -11.030 0.655 1.00 0.00 26 VAL A O 8
ATOM 11778 N N . ASN A 1 27 ? -5.125 -12.525 1.709 1.00 0.00 27 ASN A N 8
ATOM 11779 C CA . ASN A 1 27 ? -5.005 -13.576 0.747 1.00 0.00 27 ASN A CA 8
ATOM 11780 C C . ASN A 1 27 ? -6.026 -13.445 -0.330 1.00 0.00 27 ASN A C 8
ATOM 11781 O O . ASN A 1 27 ? -5.680 -13.226 -1.490 1.00 0.00 27 ASN A O 8
ATOM 11792 N N . THR A 1 28 ? -7.328 -13.529 -0.005 1.00 0.00 28 THR A N 8
ATOM 11793 C CA . THR A 1 28 ? -8.370 -13.148 -0.907 1.00 0.00 28 THR A CA 8
ATOM 11794 C C . THR A 1 28 ? -9.359 -12.318 -0.164 1.00 0.00 28 THR A C 8
ATOM 11795 O O . THR A 1 28 ? -10.211 -12.794 0.584 1.00 0.00 28 THR A O 8
ATOM 11806 N N . SER A 1 29 ? -9.228 -10.986 -0.301 1.00 0.00 29 SER A N 8
ATOM 11807 C CA . SER A 1 29 ? -9.828 -10.037 0.585 1.00 0.00 29 SER A CA 8
ATOM 11808 C C . SER A 1 29 ? -10.475 -8.930 -0.172 1.00 0.00 29 SER A C 8
ATOM 11809 O O . SER A 1 29 ? -11.677 -8.957 -0.437 1.00 0.00 29 SER A O 8
ATOM 11817 N N . VAL A 1 30 ? -9.701 -7.903 -0.567 1.00 0.00 30 VAL A N 8
ATOM 11818 C CA . VAL A 1 30 ? -10.099 -6.843 -1.441 1.00 0.00 30 VAL A CA 8
ATOM 11819 C C . VAL A 1 30 ? -10.177 -7.337 -2.845 1.00 0.00 30 VAL A C 8
ATOM 11820 O O . VAL A 1 30 ? -11.201 -7.207 -3.515 1.00 0.00 30 VAL A O 8
ATOM 11833 N N . ARG A 1 31 ? -9.094 -7.989 -3.305 1.00 0.00 31 ARG A N 8
ATOM 11834 C CA . ARG A 1 31 ? -9.032 -8.901 -4.404 1.00 0.00 31 ARG A CA 8
ATOM 11835 C C . ARG A 1 31 ? -8.145 -9.986 -3.894 1.00 0.00 31 ARG A C 8
ATOM 11836 O O . ARG A 1 31 ? -7.861 -10.040 -2.699 1.00 0.00 31 ARG A O 8
ATOM 11857 N N . HIS A 1 32 ? -7.633 -10.887 -4.751 1.00 0.00 32 HIS A N 8
ATOM 11858 C CA . HIS A 1 32 ? -6.596 -11.802 -4.390 1.00 0.00 32 HIS A CA 8
ATOM 11859 C C . HIS A 1 32 ? -5.248 -11.203 -4.602 1.00 0.00 32 HIS A C 8
ATOM 11860 O O . HIS A 1 32 ? -4.477 -11.611 -5.469 1.00 0.00 32 HIS A O 8
ATOM 11874 N N . GLY A 1 33 ? -4.912 -10.169 -3.811 1.00 0.00 33 GLY A N 8
ATOM 11875 C CA . GLY A 1 33 ? -3.738 -9.372 -3.982 1.00 0.00 33 GLY A CA 8
ATOM 11876 C C . GLY A 1 33 ? -4.089 -7.928 -4.100 1.00 0.00 33 GLY A C 8
ATOM 11877 O O . GLY A 1 33 ? -5.069 -7.551 -4.740 1.00 0.00 33 GLY A O 8
ATOM 11881 N N . GLY A 1 34 ? -3.266 -7.053 -3.495 1.00 0.00 34 GLY A N 8
ATOM 11882 C CA . GLY A 1 34 ? -3.551 -5.659 -3.350 1.00 0.00 34 GLY A CA 8
ATOM 11883 C C . GLY A 1 34 ? -4.023 -5.327 -1.976 1.00 0.00 34 GLY A C 8
ATOM 11884 O O . GLY A 1 34 ? -4.524 -6.177 -1.241 1.00 0.00 34 GLY A O 8
ATOM 11888 N N . ILE A 1 35 ? -3.824 -4.058 -1.580 1.00 0.00 35 ILE A N 8
ATOM 11889 C CA . ILE A 1 35 ? -3.898 -3.604 -0.226 1.00 0.00 35 ILE A CA 8
ATOM 11890 C C . ILE A 1 35 ? -4.712 -2.356 -0.182 1.00 0.00 35 ILE A C 8
ATOM 11891 O O . ILE A 1 35 ? -4.772 -1.614 -1.161 1.00 0.00 35 ILE A O 8
ATOM 11907 N N . TYR A 1 36 ? -5.386 -2.049 0.941 1.00 0.00 36 TYR A N 8
ATOM 11908 C CA . TYR A 1 36 ? -6.374 -1.021 1.051 1.00 0.00 36 TYR A CA 8
ATOM 11909 C C . TYR A 1 36 ? -6.012 -0.057 2.128 1.00 0.00 36 TYR A C 8
ATOM 11910 O O . TYR A 1 36 ? -5.798 -0.440 3.278 1.00 0.00 36 TYR A O 8
ATOM 11928 N N . VAL A 1 37 ? -5.927 1.249 1.822 1.00 0.00 37 VAL A N 8
ATOM 11929 C CA . VAL A 1 37 ? -5.521 2.274 2.734 1.00 0.00 37 VAL A CA 8
ATOM 11930 C C . VAL A 1 37 ? -6.569 2.596 3.742 1.00 0.00 37 VAL A C 8
ATOM 11931 O O . VAL A 1 37 ? -7.746 2.748 3.416 1.00 0.00 37 VAL A O 8
ATOM 11944 N N . LYS A 1 38 ? -6.184 2.731 5.023 1.00 0.00 38 LYS A N 8
ATOM 11945 C CA . LYS A 1 38 ? -7.066 3.049 6.103 1.00 0.00 38 LYS A CA 8
ATOM 11946 C C . LYS A 1 38 ? -7.153 4.515 6.351 1.00 0.00 38 LYS A C 8
ATOM 11947 O O . LYS A 1 38 ? -8.207 5.117 6.149 1.00 0.00 38 LYS A O 8
ATOM 11966 N N . ALA A 1 39 ? -6.069 5.151 6.831 1.00 0.00 39 ALA A N 8
ATOM 11967 C CA . ALA A 1 39 ? -6.082 6.526 7.222 1.00 0.00 39 ALA A CA 8
ATOM 11968 C C . ALA A 1 39 ? -4.700 7.082 7.169 1.00 0.00 39 ALA A C 8
ATOM 11969 O O . ALA A 1 39 ? -3.716 6.346 7.233 1.00 0.00 39 ALA A O 8
ATOM 11976 N N . VAL A 1 40 ? -4.567 8.415 7.051 1.00 0.00 40 VAL A N 8
ATOM 11977 C CA . VAL A 1 40 ? -3.300 9.060 6.893 1.00 0.00 40 VAL A CA 8
ATOM 11978 C C . VAL A 1 40 ? -2.649 9.398 8.189 1.00 0.00 40 VAL A C 8
ATOM 11979 O O . VAL A 1 40 ? -3.250 9.947 9.112 1.00 0.00 40 VAL A O 8
ATOM 11992 N N . ILE A 1 41 ? -1.355 9.051 8.315 1.00 0.00 41 ILE A N 8
ATOM 11993 C CA . ILE A 1 41 ? -0.514 9.429 9.408 1.00 0.00 41 ILE A CA 8
ATOM 11994 C C . ILE A 1 41 ? 0.040 10.783 9.126 1.00 0.00 41 ILE A C 8
ATOM 11995 O O . ILE A 1 41 ? 0.622 10.947 8.055 1.00 0.00 41 ILE A O 8
ATOM 12011 N N . PRO A 1 42 ? -0.050 11.801 9.932 1.00 0.00 42 PRO A N 8
ATOM 12012 C CA . PRO A 1 42 ? 0.438 13.109 9.607 1.00 0.00 42 PRO A CA 8
ATOM 12013 C C . PRO A 1 42 ? 1.903 13.275 9.823 1.00 0.00 42 PRO A C 8
ATOM 12014 O O . PRO A 1 42 ? 2.353 14.358 10.191 1.00 0.00 42 PRO A O 8
ATOM 12025 N N . GLN A 1 43 ? 2.702 12.221 9.580 1.00 0.00 43 GLN A N 8
ATOM 12026 C CA . GLN A 1 43 ? 4.125 12.178 9.719 1.00 0.00 43 GLN A CA 8
ATOM 12027 C C . GLN A 1 43 ? 4.644 11.296 8.636 1.00 0.00 43 GLN A C 8
ATOM 12028 O O . GLN A 1 43 ? 5.184 10.216 8.873 1.00 0.00 43 GLN A O 8
ATOM 12042 N N . GLY A 1 44 ? 4.460 11.705 7.368 1.00 0.00 44 GLY A N 8
ATOM 12043 C CA . GLY A 1 44 ? 4.868 10.898 6.260 1.00 0.00 44 GLY A CA 8
ATOM 12044 C C . GLY A 1 44 ? 4.718 11.600 4.955 1.00 0.00 44 GLY A C 8
ATOM 12045 O O . GLY A 1 44 ? 4.179 12.702 4.871 1.00 0.00 44 GLY A O 8
ATOM 12049 N N . ALA A 1 45 ? 5.187 10.959 3.869 1.00 0.00 45 ALA A N 8
ATOM 12050 C CA . ALA A 1 45 ? 5.250 11.495 2.545 1.00 0.00 45 ALA A CA 8
ATOM 12051 C C . ALA A 1 45 ? 3.910 11.717 1.931 1.00 0.00 45 ALA A C 8
ATOM 12052 O O . ALA A 1 45 ? 3.678 12.730 1.274 1.00 0.00 45 ALA A O 8
ATOM 12059 N N . ALA A 1 46 ? 2.960 10.802 2.194 1.00 0.00 46 ALA A N 8
ATOM 12060 C CA . ALA A 1 46 ? 1.600 10.850 1.754 1.00 0.00 46 ALA A CA 8
ATOM 12061 C C . ALA A 1 46 ? 0.880 12.114 2.078 1.00 0.00 46 ALA A C 8
ATOM 12062 O O . ALA A 1 46 ? 0.278 12.736 1.204 1.00 0.00 46 ALA A O 8
ATOM 12069 N N . GLU A 1 47 ? 0.951 12.571 3.341 1.00 0.00 47 GLU A N 8
ATOM 12070 C CA . GLU A 1 47 ? 0.375 13.804 3.781 1.00 0.00 47 GLU A CA 8
ATOM 12071 C C . GLU A 1 47 ? 1.223 14.982 3.447 1.00 0.00 47 GLU A C 8
ATOM 12072 O O . GLU A 1 47 ? 0.721 16.054 3.114 1.00 0.00 47 GLU A O 8
ATOM 12084 N N . SER A 1 48 ? 2.561 14.853 3.496 1.00 0.00 48 SER A N 8
ATOM 12085 C CA . SER A 1 48 ? 3.480 15.904 3.186 1.00 0.00 48 SER A CA 8
ATOM 12086 C C . SER A 1 48 ? 3.347 16.437 1.801 1.00 0.00 48 SER A C 8
ATOM 12087 O O . SER A 1 48 ? 3.202 17.641 1.598 1.00 0.00 48 SER A O 8
ATOM 12095 N N . ASP A 1 49 ? 3.358 15.555 0.786 1.00 0.00 49 ASP A N 8
ATOM 12096 C CA . ASP A 1 49 ? 3.148 15.939 -0.575 1.00 0.00 49 ASP A CA 8
ATOM 12097 C C . ASP A 1 49 ? 1.704 16.183 -0.847 1.00 0.00 49 ASP A C 8
ATOM 12098 O O . ASP A 1 49 ? 1.329 17.146 -1.514 1.00 0.00 49 ASP A O 8
ATOM 12107 N N . GLY A 1 50 ? 0.811 15.334 -0.307 1.00 0.00 50 GLY A N 8
ATOM 12108 C CA . GLY A 1 50 ? -0.607 15.483 -0.421 1.00 0.00 50 GLY A CA 8
ATOM 12109 C C . GLY A 1 50 ? -1.121 14.894 -1.690 1.00 0.00 50 GLY A C 8
ATOM 12110 O O . GLY A 1 50 ? -1.595 15.608 -2.571 1.00 0.00 50 GLY A O 8
ATOM 12114 N N . ARG A 1 51 ? -1.028 13.559 -1.815 1.00 0.00 51 ARG A N 8
ATOM 12115 C CA . ARG A 1 51 ? -1.094 12.920 -3.094 1.00 0.00 51 ARG A CA 8
ATOM 12116 C C . ARG A 1 51 ? -1.924 11.683 -3.107 1.00 0.00 51 ARG A C 8
ATOM 12117 O O . ARG A 1 51 ? -2.392 11.257 -4.162 1.00 0.00 51 ARG A O 8
ATOM 12138 N N . ILE A 1 52 ? -2.145 11.072 -1.930 1.00 0.00 52 ILE A N 8
ATOM 12139 C CA . ILE A 1 52 ? -2.929 9.894 -1.722 1.00 0.00 52 ILE A CA 8
ATOM 12140 C C . ILE A 1 52 ? -3.856 10.252 -0.612 1.00 0.00 52 ILE A C 8
ATOM 12141 O O . ILE A 1 52 ? -3.546 11.137 0.184 1.00 0.00 52 ILE A O 8
ATOM 12157 N N . HIS A 1 53 ? -5.039 9.624 -0.491 1.00 0.00 53 HIS A N 8
ATOM 12158 C CA . HIS A 1 53 ? -5.872 9.819 0.656 1.00 0.00 53 HIS A CA 8
ATOM 12159 C C . HIS A 1 53 ? -6.498 8.539 1.089 1.00 0.00 53 HIS A C 8
ATOM 12160 O O . HIS A 1 53 ? -6.256 7.468 0.531 1.00 0.00 53 HIS A O 8
ATOM 12174 N N . LYS A 1 54 ? -7.293 8.562 2.174 1.00 0.00 54 LYS A N 8
ATOM 12175 C CA . LYS A 1 54 ? -7.920 7.396 2.714 1.00 0.00 54 LYS A CA 8
ATOM 12176 C C . LYS A 1 54 ? -8.810 6.641 1.788 1.00 0.00 54 LYS A C 8
ATOM 12177 O O . LYS A 1 54 ? -9.588 7.206 1.020 1.00 0.00 54 LYS A O 8
ATOM 12196 N N . GLY A 1 55 ? -8.727 5.300 1.818 1.00 0.00 55 GLY A N 8
ATOM 12197 C CA . GLY A 1 55 ? -9.506 4.437 0.985 1.00 0.00 55 GLY A CA 8
ATOM 12198 C C . GLY A 1 55 ? -9.108 4.341 -0.448 1.00 0.00 55 GLY A C 8
ATOM 12199 O O . GLY A 1 55 ? -9.893 3.875 -1.271 1.00 0.00 55 GLY A O 8
ATOM 12203 N N . ASP A 1 56 ? -7.868 4.713 -0.810 1.00 0.00 56 ASP A N 8
ATOM 12204 C CA . ASP A 1 56 ? -7.303 4.345 -2.072 1.00 0.00 56 ASP A CA 8
ATOM 12205 C C . ASP A 1 56 ? -6.734 2.972 -1.978 1.00 0.00 56 ASP A C 8
ATOM 12206 O O . ASP A 1 56 ? -6.544 2.424 -0.893 1.00 0.00 56 ASP A O 8
ATOM 12215 N N . ARG A 1 57 ? -6.492 2.304 -3.119 1.00 0.00 57 ARG A N 8
ATOM 12216 C CA . ARG A 1 57 ? -6.122 0.922 -3.143 1.00 0.00 57 ARG A CA 8
ATOM 12217 C C . ARG A 1 57 ? -4.879 0.732 -3.943 1.00 0.00 57 ARG A C 8
ATOM 12218 O O . ARG A 1 57 ? -4.827 1.117 -5.110 1.00 0.00 57 ARG A O 8
ATOM 12239 N N . VAL A 1 58 ? -3.817 0.133 -3.375 1.00 0.00 58 VAL A N 8
ATOM 12240 C CA . VAL A 1 58 ? -2.571 -0.038 -4.055 1.00 0.00 58 VAL A CA 8
ATOM 12241 C C . VAL A 1 58 ? -2.487 -1.365 -4.727 1.00 0.00 58 VAL A C 8
ATOM 12242 O O . VAL A 1 58 ? -3.048 -2.360 -4.271 1.00 0.00 58 VAL A O 8
ATOM 12255 N N . LEU A 1 59 ? -1.780 -1.412 -5.871 1.00 0.00 59 LEU A N 8
ATOM 12256 C CA . LEU A 1 59 ? -1.633 -2.589 -6.671 1.00 0.00 59 LEU A CA 8
ATOM 12257 C C . LEU A 1 59 ? -0.189 -2.929 -6.809 1.00 0.00 59 LEU A C 8
ATOM 12258 O O . LEU A 1 59 ? 0.342 -3.702 -6.015 1.00 0.00 59 LEU A O 8
ATOM 12274 N N . ALA A 1 60 ? 0.532 -2.401 -7.815 1.00 0.00 60 ALA A N 8
ATOM 12275 C CA . ALA A 1 60 ? 1.851 -2.851 -8.138 1.00 0.00 60 ALA A CA 8
ATOM 12276 C C . ALA A 1 60 ? 2.945 -2.058 -7.511 1.00 0.00 60 ALA A C 8
ATOM 12277 O O . ALA A 1 60 ? 2.829 -0.854 -7.287 1.00 0.00 60 ALA A O 8
ATOM 12284 N N . VAL A 1 61 ? 4.069 -2.729 -7.203 1.00 0.00 61 VAL A N 8
ATOM 12285 C CA . VAL A 1 61 ? 5.246 -2.152 -6.632 1.00 0.00 61 VAL A CA 8
ATOM 12286 C C . VAL A 1 61 ? 6.340 -2.142 -7.643 1.00 0.00 61 VAL A C 8
ATOM 12287 O O . VAL A 1 61 ? 7.127 -3.082 -7.743 1.00 0.00 61 VAL A O 8
ATOM 12300 N N . ASN A 1 62 ? 6.435 -1.075 -8.455 1.00 0.00 62 ASN A N 8
ATOM 12301 C CA . ASN A 1 62 ? 7.477 -0.829 -9.404 1.00 0.00 62 ASN A CA 8
ATOM 12302 C C . ASN A 1 62 ? 7.666 -1.901 -10.422 1.00 0.00 62 ASN A C 8
ATOM 12303 O O . ASN A 1 62 ? 8.726 -2.516 -10.531 1.00 0.00 62 ASN A O 8
ATOM 12314 N N . GLY A 1 63 ? 6.614 -2.174 -11.214 1.00 0.00 63 GLY A N 8
ATOM 12315 C CA . GLY A 1 63 ? 6.580 -3.230 -12.177 1.00 0.00 63 GLY A CA 8
ATOM 12316 C C . GLY A 1 63 ? 5.930 -4.468 -11.664 1.00 0.00 63 GLY A C 8
ATOM 12317 O O . GLY A 1 63 ? 5.258 -5.182 -12.406 1.00 0.00 63 GLY A O 8
ATOM 12321 N N . VAL A 1 64 ? 6.124 -4.803 -10.376 1.00 0.00 64 VAL A N 8
ATOM 12322 C CA . VAL A 1 64 ? 5.736 -6.072 -9.843 1.00 0.00 64 VAL A CA 8
ATOM 12323 C C . VAL A 1 64 ? 4.399 -6.024 -9.188 1.00 0.00 64 VAL A C 8
ATOM 12324 O O . VAL A 1 64 ? 4.211 -5.387 -8.152 1.00 0.00 64 VAL A O 8
ATOM 12337 N N . SER A 1 65 ? 3.397 -6.727 -9.744 1.00 0.00 65 SER A N 8
ATOM 12338 C CA . SER A 1 65 ? 2.201 -7.070 -9.039 1.00 0.00 65 SER A CA 8
ATOM 12339 C C . SER A 1 65 ? 2.453 -8.221 -8.128 1.00 0.00 65 SER A C 8
ATOM 12340 O O . SER A 1 65 ? 3.049 -9.220 -8.527 1.00 0.00 65 SER A O 8
ATOM 12348 N N . LEU A 1 66 ? 2.017 -8.135 -6.858 1.00 0.00 66 LEU A N 8
ATOM 12349 C CA . LEU A 1 66 ? 2.331 -9.083 -5.835 1.00 0.00 66 LEU A CA 8
ATOM 12350 C C . LEU A 1 66 ? 1.279 -10.139 -5.783 1.00 0.00 66 LEU A C 8
ATOM 12351 O O . LEU A 1 66 ? 0.410 -10.167 -4.913 1.00 0.00 66 LEU A O 8
ATOM 12367 N N . GLU A 1 67 ? 1.340 -11.063 -6.757 1.00 0.00 67 GLU A N 8
ATOM 12368 C CA . GLU A 1 67 ? 0.309 -11.989 -7.107 1.00 0.00 67 GLU A CA 8
ATOM 12369 C C . GLU A 1 67 ? -0.049 -13.011 -6.082 1.00 0.00 67 GLU A C 8
ATOM 12370 O O . GLU A 1 67 ? 0.643 -14.002 -5.854 1.00 0.00 67 GLU A O 8
ATOM 12382 N N . GLY A 1 68 ? -1.186 -12.803 -5.396 1.00 0.00 68 GLY A N 8
ATOM 12383 C CA . GLY A 1 68 ? -1.685 -13.680 -4.382 1.00 0.00 68 GLY A CA 8
ATOM 12384 C C . GLY A 1 68 ? -0.891 -13.675 -3.121 1.00 0.00 68 GLY A C 8
ATOM 12385 O O . GLY A 1 68 ? -1.024 -14.567 -2.285 1.00 0.00 68 GLY A O 8
ATOM 12389 N N . ALA A 1 69 ? -0.009 -12.673 -2.956 1.00 0.00 69 ALA A N 8
ATOM 12390 C CA . ALA A 1 69 ? 0.841 -12.516 -1.816 1.00 0.00 69 ALA A CA 8
ATOM 12391 C C . ALA A 1 69 ? 0.111 -11.979 -0.633 1.00 0.00 69 ALA A C 8
ATOM 12392 O O . ALA A 1 69 ? -0.748 -11.106 -0.747 1.00 0.00 69 ALA A O 8
ATOM 12399 N N . THR A 1 70 ? 0.462 -12.489 0.562 1.00 0.00 70 THR A N 8
ATOM 12400 C CA . THR A 1 70 ? -0.149 -12.194 1.821 1.00 0.00 70 THR A CA 8
ATOM 12401 C C . THR A 1 70 ? 0.242 -10.867 2.374 1.00 0.00 70 THR A C 8
ATOM 12402 O O . THR A 1 70 ? 1.127 -10.174 1.875 1.00 0.00 70 THR A O 8
ATOM 12413 N N . HIS A 1 71 ? -0.410 -10.469 3.481 1.00 0.00 71 HIS A N 8
ATOM 12414 C CA . HIS A 1 71 ? -0.194 -9.234 4.169 1.00 0.00 71 HIS A CA 8
ATOM 12415 C C . HIS A 1 71 ? 1.196 -9.073 4.684 1.00 0.00 71 HIS A C 8
ATOM 12416 O O . HIS A 1 71 ? 1.785 -7.995 4.626 1.00 0.00 71 HIS A O 8
ATOM 12430 N N . LYS A 1 72 ? 1.813 -10.158 5.183 1.00 0.00 72 LYS A N 8
ATOM 12431 C CA . LYS A 1 72 ? 3.186 -10.186 5.581 1.00 0.00 72 LYS A CA 8
ATOM 12432 C C . LYS A 1 72 ? 4.132 -9.841 4.482 1.00 0.00 72 LYS A C 8
ATOM 12433 O O . LYS A 1 72 ? 4.973 -8.955 4.627 1.00 0.00 72 LYS A O 8
ATOM 12452 N N . GLN A 1 73 ? 3.995 -10.487 3.310 1.00 0.00 73 GLN A N 8
ATOM 12453 C CA . GLN A 1 73 ? 4.845 -10.322 2.173 1.00 0.00 73 GLN A CA 8
ATOM 12454 C C . GLN A 1 73 ? 4.660 -9.008 1.495 1.00 0.00 73 GLN A C 8
ATOM 12455 O O . GLN A 1 73 ? 5.620 -8.355 1.088 1.00 0.00 73 GLN A O 8
ATOM 12469 N N . ALA A 1 74 ? 3.411 -8.522 1.379 1.00 0.00 74 ALA A N 8
ATOM 12470 C CA . ALA A 1 74 ? 3.093 -7.238 0.835 1.00 0.00 74 ALA A CA 8
ATOM 12471 C C . ALA A 1 74 ? 3.650 -6.099 1.617 1.00 0.00 74 ALA A C 8
ATOM 12472 O O . ALA A 1 74 ? 4.190 -5.145 1.059 1.00 0.00 74 ALA A O 8
ATOM 12479 N N . VAL A 1 75 ? 3.583 -6.139 2.960 1.00 0.00 75 VAL A N 8
ATOM 12480 C CA . VAL A 1 75 ? 4.131 -5.120 3.799 1.00 0.00 75 VAL A CA 8
ATOM 12481 C C . VAL A 1 75 ? 5.620 -5.160 3.818 1.00 0.00 75 VAL A C 8
ATOM 12482 O O . VAL A 1 75 ? 6.280 -4.124 3.757 1.00 0.00 75 VAL A O 8
ATOM 12495 N N . GLU A 1 76 ? 6.227 -6.359 3.825 1.00 0.00 76 GLU A N 8
ATOM 12496 C CA . GLU A 1 76 ? 7.639 -6.563 3.720 1.00 0.00 76 GLU A CA 8
ATOM 12497 C C . GLU A 1 76 ? 8.234 -5.996 2.478 1.00 0.00 76 GLU A C 8
ATOM 12498 O O . GLU A 1 76 ? 9.327 -5.433 2.481 1.00 0.00 76 GLU A O 8
ATOM 12510 N N . THR A 1 77 ? 7.483 -6.065 1.363 1.00 0.00 77 THR A N 8
ATOM 12511 C CA . THR A 1 77 ? 7.802 -5.506 0.086 1.00 0.00 77 THR A CA 8
ATOM 12512 C C . THR A 1 77 ? 7.794 -4.016 0.083 1.00 0.00 77 THR A C 8
ATOM 12513 O O . THR A 1 77 ? 8.696 -3.396 -0.479 1.00 0.00 77 THR A O 8
ATOM 12524 N N . LEU A 1 78 ? 6.829 -3.354 0.745 1.00 0.00 78 LEU A N 8
ATOM 12525 C CA . LEU A 1 78 ? 6.781 -1.927 0.825 1.00 0.00 78 LEU A CA 8
ATOM 12526 C C . LEU A 1 78 ? 7.688 -1.342 1.852 1.00 0.00 78 LEU A C 8
ATOM 12527 O O . LEU A 1 78 ? 8.056 -0.170 1.786 1.00 0.00 78 LEU A O 8
ATOM 12543 N N . ARG A 1 79 ? 8.143 -2.132 2.841 1.00 0.00 79 ARG A N 8
ATOM 12544 C CA . ARG A 1 79 ? 9.222 -1.758 3.701 1.00 0.00 79 ARG A CA 8
ATOM 12545 C C . ARG A 1 79 ? 10.539 -1.801 3.007 1.00 0.00 79 ARG A C 8
ATOM 12546 O O . ARG A 1 79 ? 11.463 -1.070 3.361 1.00 0.00 79 ARG A O 8
ATOM 12567 N N . ASN A 1 80 ? 10.675 -2.627 1.954 1.00 0.00 80 ASN A N 8
ATOM 12568 C CA . ASN A 1 80 ? 11.847 -2.713 1.140 1.00 0.00 80 ASN A CA 8
ATOM 12569 C C . ASN A 1 80 ? 11.824 -1.755 -0.001 1.00 0.00 80 ASN A C 8
ATOM 12570 O O . ASN A 1 80 ? 11.704 -2.133 -1.167 1.00 0.00 80 ASN A O 8
ATOM 12581 N N . THR A 1 81 ? 11.968 -0.450 0.293 1.00 0.00 81 THR A N 8
ATOM 12582 C CA . THR A 1 81 ? 12.105 0.586 -0.682 1.00 0.00 81 THR A CA 8
ATOM 12583 C C . THR A 1 81 ? 13.522 1.040 -0.752 1.00 0.00 81 THR A C 8
ATOM 12584 O O . THR A 1 81 ? 14.266 0.692 -1.667 1.00 0.00 81 THR A O 8
ATOM 12595 N N . GLY A 1 82 ? 13.938 1.868 0.224 1.00 0.00 82 GLY A N 8
ATOM 12596 C CA . GLY A 1 82 ? 15.207 2.524 0.288 1.00 0.00 82 GLY A CA 8
ATOM 12597 C C . GLY A 1 82 ? 14.965 3.988 0.140 1.00 0.00 82 GLY A C 8
ATOM 12598 O O . GLY A 1 82 ? 14.270 4.589 0.958 1.00 0.00 82 GLY A O 8
ATOM 12602 N N . GLN A 1 83 ? 15.514 4.595 -0.926 1.00 0.00 83 GLN A N 8
ATOM 12603 C CA . GLN A 1 83 ? 15.284 5.966 -1.261 1.00 0.00 83 GLN A CA 8
ATOM 12604 C C . GLN A 1 83 ? 14.025 6.206 -2.021 1.00 0.00 83 GLN A C 8
ATOM 12605 O O . GLN A 1 83 ? 13.262 7.112 -1.692 1.00 0.00 83 GLN A O 8
ATOM 12619 N N . VAL A 1 84 ? 13.768 5.448 -3.102 1.00 0.00 84 VAL A N 8
ATOM 12620 C CA . VAL A 1 84 ? 12.756 5.767 -4.061 1.00 0.00 84 VAL A CA 8
ATOM 12621 C C . VAL A 1 84 ? 11.544 4.909 -3.944 1.00 0.00 84 VAL A C 8
ATOM 12622 O O . VAL A 1 84 ? 11.608 3.747 -3.544 1.00 0.00 84 VAL A O 8
ATOM 12635 N N . VAL A 1 85 ? 10.360 5.468 -4.249 1.00 0.00 85 VAL A N 8
ATOM 12636 C CA . VAL A 1 85 ? 9.082 4.852 -4.072 1.00 0.00 85 VAL A CA 8
ATOM 12637 C C . VAL A 1 85 ? 8.279 4.975 -5.321 1.00 0.00 85 VAL A C 8
ATOM 12638 O O . VAL A 1 85 ? 7.830 6.062 -5.684 1.00 0.00 85 VAL A O 8
ATOM 12651 N N . HIS A 1 86 ? 8.025 3.869 -6.043 1.00 0.00 86 HIS A N 8
ATOM 12652 C CA . HIS A 1 86 ? 7.204 3.885 -7.214 1.00 0.00 86 HIS A CA 8
ATOM 12653 C C . HIS A 1 86 ? 6.079 2.916 -7.100 1.00 0.00 86 HIS A C 8
ATOM 12654 O O . HIS A 1 86 ? 6.293 1.704 -7.119 1.00 0.00 86 HIS A O 8
ATOM 12668 N N . LEU A 1 87 ? 4.832 3.406 -6.990 1.00 0.00 87 LEU A N 8
ATOM 12669 C CA . LEU A 1 87 ? 3.681 2.584 -6.778 1.00 0.00 87 LEU A CA 8
ATOM 12670 C C . LEU A 1 87 ? 2.602 2.911 -7.752 1.00 0.00 87 LEU A C 8
ATOM 12671 O O . LEU A 1 87 ? 2.488 4.042 -8.219 1.00 0.00 87 LEU A O 8
ATOM 12687 N N . LEU A 1 88 ? 1.740 1.921 -8.049 1.00 0.00 88 LEU A N 8
ATOM 12688 C CA . LEU A 1 88 ? 0.624 2.036 -8.934 1.00 0.00 88 LEU A CA 8
ATOM 12689 C C . LEU A 1 88 ? -0.593 1.718 -8.135 1.00 0.00 88 LEU A C 8
ATOM 12690 O O . LEU A 1 88 ? -0.659 0.693 -7.459 1.00 0.00 88 LEU A O 8
ATOM 12706 N N . LEU A 1 89 ? -1.597 2.614 -8.156 1.00 0.00 89 LEU A N 8
ATOM 12707 C CA . LEU A 1 89 ? -2.730 2.537 -7.287 1.00 0.00 89 LEU A CA 8
ATOM 12708 C C . LEU A 1 89 ? -3.970 3.039 -7.945 1.00 0.00 89 LEU A C 8
ATOM 12709 O O . LEU A 1 89 ? -3.934 3.816 -8.898 1.00 0.00 89 LEU A O 8
ATOM 12725 N N . GLU A 1 90 ? -5.142 2.599 -7.455 1.00 0.00 90 GLU A N 8
ATOM 12726 C CA . GLU A 1 90 ? -6.428 3.017 -7.921 1.00 0.00 90 GLU A CA 8
ATOM 12727 C C . GLU A 1 90 ? -7.030 3.946 -6.924 1.00 0.00 90 GLU A C 8
ATOM 12728 O O . GLU A 1 90 ? -6.993 3.706 -5.719 1.00 0.00 90 GLU A O 8
ATOM 12740 N N . LYS A 1 91 ? -7.631 5.052 -7.401 1.00 0.00 91 LYS A N 8
ATOM 12741 C CA . LYS A 1 91 ? -8.377 5.972 -6.601 1.00 0.00 91 LYS A CA 8
ATOM 12742 C C . LYS A 1 91 ? -9.665 5.398 -6.122 1.00 0.00 91 LYS A C 8
ATOM 12743 O O . LYS A 1 91 ? -10.440 4.823 -6.885 1.00 0.00 91 LYS A O 8
ATOM 12762 N N . GLY A 1 92 ? -9.955 5.539 -4.816 1.00 0.00 92 GLY A N 8
ATOM 12763 C CA . GLY A 1 92 ? -11.156 5.088 -4.185 1.00 0.00 92 GLY A CA 8
ATOM 12764 C C . GLY A 1 92 ? -12.377 5.912 -4.405 1.00 0.00 92 GLY A C 8
ATOM 12765 O O . GLY A 1 92 ? -12.490 6.693 -5.348 1.00 0.00 92 GLY A O 8
ATOM 12769 N N . GLN A 1 93 ? -13.386 5.703 -3.540 1.00 0.00 93 GLN A N 8
ATOM 12770 C CA . GLN A 1 93 ? -14.720 6.201 -3.674 1.00 0.00 93 GLN A CA 8
ATOM 12771 C C . GLN A 1 93 ? -15.002 7.399 -2.832 1.00 0.00 93 GLN A C 8
ATOM 12772 O O . GLN A 1 93 ? -14.181 7.839 -2.028 1.00 0.00 93 GLN A O 8
ATOM 12786 N N . SER A 1 94 ? -16.202 7.992 -2.962 1.00 0.00 94 SER A N 8
ATOM 12787 C CA . SER A 1 94 ? -16.610 9.174 -2.273 1.00 0.00 94 SER A CA 8
ATOM 12788 C C . SER A 1 94 ? -16.956 8.922 -0.845 1.00 0.00 94 SER A C 8
ATOM 12789 O O . SER A 1 94 ? -17.447 7.839 -0.533 1.00 0.00 94 SER A O 8
ATOM 12797 N N . PRO A 1 95 ? -16.780 9.812 0.087 1.00 0.00 95 PRO A N 8
ATOM 12798 C CA . PRO A 1 95 ? -17.498 9.767 1.327 1.00 0.00 95 PRO A CA 8
ATOM 12799 C C . PRO A 1 95 ? -18.925 10.155 1.150 1.00 0.00 95 PRO A C 8
ATOM 12800 O O . PRO A 1 95 ? -19.299 10.695 0.111 1.00 0.00 95 PRO A O 8
ATOM 12811 N N . THR A 1 96 ? -19.774 9.832 2.143 1.00 0.00 96 THR A N 8
ATOM 12812 C CA . THR A 1 96 ? -21.173 10.127 2.174 1.00 0.00 96 THR A CA 8
ATOM 12813 C C . THR A 1 96 ? -21.491 10.868 3.464 1.00 0.00 96 THR A C 8
ATOM 12814 O O . THR A 1 96 ? -22.363 11.777 3.467 1.00 0.00 96 THR A O 8
ATOM 12826 N N . PHE B 2 1 ? -18.603 -22.419 15.576 1.00 0.00 1 PHE B N 8
ATOM 12827 C CA . PHE B 2 1 ? -18.162 -21.458 14.539 1.00 0.00 1 PHE B CA 8
ATOM 12828 C C . PHE B 2 1 ? -17.074 -22.051 13.712 1.00 0.00 1 PHE B C 8
ATOM 12829 O O . PHE B 2 1 ? -17.348 -22.886 12.851 1.00 0.00 1 PHE B O 8
ATOM 12848 N N . ALA B 2 2 ? -15.798 -21.672 13.908 1.00 0.00 2 ALA B N 8
ATOM 12849 C CA . ALA B 2 2 ? -14.730 -22.082 13.052 1.00 0.00 2 ALA B CA 8
ATOM 12850 C C . ALA B 2 2 ? -14.078 -23.363 13.447 1.00 0.00 2 ALA B C 8
ATOM 12851 O O . ALA B 2 2 ? -14.233 -24.370 12.760 1.00 0.00 2 ALA B O 8
ATOM 12858 N N . ASP B 2 3 ? -13.292 -23.360 14.540 1.00 0.00 3 ASP B N 8
ATOM 12859 C CA . ASP B 2 3 ? -12.459 -24.429 14.996 1.00 0.00 3 ASP B CA 8
ATOM 12860 C C . ASP B 2 3 ? -11.426 -24.849 14.008 1.00 0.00 3 ASP B C 8
ATOM 12861 O O . ASP B 2 3 ? -11.230 -26.029 13.726 1.00 0.00 3 ASP B O 8
ATOM 12870 N N . SER B 2 4 ? -10.690 -23.872 13.449 1.00 0.00 4 SER B N 8
ATOM 12871 C CA . SER B 2 4 ? -9.621 -24.065 12.519 1.00 0.00 4 SER B CA 8
ATOM 12872 C C . SER B 2 4 ? -8.310 -24.051 13.229 1.00 0.00 4 SER B C 8
ATOM 12873 O O . SER B 2 4 ? -8.236 -23.780 14.426 1.00 0.00 4 SER B O 8
ATOM 12881 N N . GLU B 2 5 ? -7.203 -24.338 12.520 1.00 0.00 5 GLU B N 8
ATOM 12882 C CA . GLU B 2 5 ? -5.867 -24.222 13.016 1.00 0.00 5 GLU B CA 8
ATOM 12883 C C . GLU B 2 5 ? -5.308 -22.887 12.666 1.00 0.00 5 GLU B C 8
ATOM 12884 O O . GLU B 2 5 ? -5.879 -22.143 11.869 1.00 0.00 5 GLU B O 8
ATOM 12896 N N . ALA B 2 6 ? -4.166 -22.500 13.259 1.00 0.00 6 ALA B N 8
ATOM 12897 C CA . ALA B 2 6 ? -3.577 -21.212 13.063 1.00 0.00 6 ALA B CA 8
ATOM 12898 C C . ALA B 2 6 ? -2.542 -21.219 11.991 1.00 0.00 6 ALA B C 8
ATOM 12899 O O . ALA B 2 6 ? -1.465 -21.795 12.137 1.00 0.00 6 ALA B O 8
ATOM 12906 N N . ASP B 2 7 ? -2.806 -20.548 10.855 1.00 0.00 7 ASP B N 8
ATOM 12907 C CA . ASP B 2 7 ? -1.838 -20.342 9.823 1.00 0.00 7 ASP B CA 8
ATOM 12908 C C . ASP B 2 7 ? -1.150 -19.043 10.061 1.00 0.00 7 ASP B C 8
ATOM 12909 O O . ASP B 2 7 ? -1.570 -17.989 9.584 1.00 0.00 7 ASP B O 8
ATOM 12918 N N . GLU B 2 8 ? -0.053 -19.089 10.839 1.00 0.00 8 GLU B N 8
ATOM 12919 C CA . GLU B 2 8 ? 0.834 -18.001 11.109 1.00 0.00 8 GLU B CA 8
ATOM 12920 C C . GLU B 2 8 ? 0.215 -16.873 11.860 1.00 0.00 8 GLU B C 8
ATOM 12921 O O . GLU B 2 8 ? -0.480 -17.107 12.848 1.00 0.00 8 GLU B O 8
ATOM 12933 N N . ASN B 2 9 ? 0.437 -15.606 11.467 1.00 0.00 9 ASN B N 8
ATOM 12934 C CA . ASN B 2 9 ? -0.073 -14.463 12.160 1.00 0.00 9 ASN B CA 8
ATOM 12935 C C . ASN B 2 9 ? -0.650 -13.485 11.196 1.00 0.00 9 ASN B C 8
ATOM 12936 O O . ASN B 2 9 ? -0.010 -13.118 10.213 1.00 0.00 9 ASN B O 8
ATOM 12947 N N . GLU B 2 10 ? -1.877 -13.004 11.465 1.00 0.00 10 GLU B N 8
ATOM 12948 C CA . GLU B 2 10 ? -2.561 -12.051 10.647 1.00 0.00 10 GLU B CA 8
ATOM 12949 C C . GLU B 2 10 ? -2.931 -10.854 11.453 1.00 0.00 10 GLU B C 8
ATOM 12950 O O . GLU B 2 10 ? -3.802 -10.916 12.319 1.00 0.00 10 GLU B O 8
ATOM 12962 N N . GLN B 2 11 ? -2.297 -9.693 11.208 1.00 0.00 11 GLN B N 8
ATOM 12963 C CA . GLN B 2 11 ? -2.631 -8.473 11.876 1.00 0.00 11 GLN B CA 8
ATOM 12964 C C . GLN B 2 11 ? -2.677 -7.314 10.942 1.00 0.00 11 GLN B C 8
ATOM 12965 O O . GLN B 2 11 ? -2.879 -7.470 9.738 1.00 0.00 11 GLN B O 8
ATOM 12979 N N . VAL B 2 12 ? -2.540 -6.082 11.467 1.00 0.00 12 VAL B N 8
ATOM 12980 C CA . VAL B 2 12 ? -2.682 -4.844 10.768 1.00 0.00 12 VAL B CA 8
ATOM 12981 C C . VAL B 2 12 ? -1.396 -4.110 10.936 1.00 0.00 12 VAL B C 8
ATOM 12982 O O . VAL B 2 12 ? -0.754 -4.180 11.983 1.00 0.00 12 VAL B O 8
ATOM 12995 N N . SER B 2 13 ? -0.937 -3.417 9.879 1.00 0.00 13 SER B N 8
ATOM 12996 C CA . SER B 2 13 ? 0.418 -3.000 9.696 1.00 0.00 13 SER B CA 8
ATOM 12997 C C . SER B 2 13 ? 0.528 -1.572 9.285 1.00 0.00 13 SER B C 8
ATOM 12998 O O . SER B 2 13 ? -0.425 -0.966 8.797 1.00 0.00 13 SER B O 8
ATOM 13006 N N . ALA B 2 14 ? 1.725 -0.982 9.451 1.00 0.00 14 ALA B N 8
ATOM 13007 C CA . ALA B 2 14 ? 2.070 0.309 8.944 1.00 0.00 14 ALA B CA 8
ATOM 13008 C C . ALA B 2 14 ? 3.414 0.313 8.303 1.00 0.00 14 ALA B C 8
ATOM 13009 O O . ALA B 2 14 ? 4.289 -0.496 8.609 1.00 0.00 14 ALA B O 8
ATOM 13016 N N . VAL B 2 15 ? 3.611 1.229 7.338 1.00 0.00 15 VAL B N 8
ATOM 13017 C CA . VAL B 2 15 ? 4.851 1.597 6.730 1.00 0.00 15 VAL B CA 8
ATOM 13018 C C . VAL B 2 15 ? 4.710 3.029 6.229 1.00 0.00 15 VAL B C 8
ATOM 13019 O O . VAL B 2 15 ? 3.564 3.488 5.979 1.00 0.00 15 VAL B O 8
ATOM 13033 N N . PRO A 1 1 ? -11.398 6.863 -19.623 1.00 0.00 1 PRO A N 9
ATOM 13034 C CA . PRO A 1 1 ? -10.927 7.239 -18.266 1.00 0.00 1 PRO A CA 9
ATOM 13035 C C . PRO A 1 1 ? -12.098 7.311 -17.347 1.00 0.00 1 PRO A C 9
ATOM 13036 O O . PRO A 1 1 ? -12.954 8.177 -17.517 1.00 0.00 1 PRO A O 9
ATOM 13049 N N . LYS A 1 2 ? -12.178 6.415 -16.347 1.00 0.00 2 LYS A N 9
ATOM 13050 C CA . LYS A 1 2 ? -13.207 6.417 -15.353 1.00 0.00 2 LYS A CA 9
ATOM 13051 C C . LYS A 1 2 ? -12.913 7.387 -14.261 1.00 0.00 2 LYS A C 9
ATOM 13052 O O . LYS A 1 2 ? -11.809 7.928 -14.254 1.00 0.00 2 LYS A O 9
ATOM 13071 N N . PRO A 1 3 ? -13.767 7.699 -13.333 1.00 0.00 3 PRO A N 9
ATOM 13072 C CA . PRO A 1 3 ? -13.472 8.656 -12.306 1.00 0.00 3 PRO A CA 9
ATOM 13073 C C . PRO A 1 3 ? -12.398 8.236 -11.363 1.00 0.00 3 PRO A C 9
ATOM 13074 O O . PRO A 1 3 ? -11.657 9.086 -10.869 1.00 0.00 3 PRO A O 9
ATOM 13085 N N . GLY A 1 4 ? -12.276 6.927 -11.078 1.00 0.00 4 GLY A N 9
ATOM 13086 C CA . GLY A 1 4 ? -11.193 6.379 -10.322 1.00 0.00 4 GLY A CA 9
ATOM 13087 C C . GLY A 1 4 ? -10.134 5.858 -11.231 1.00 0.00 4 GLY A C 9
ATOM 13088 O O . GLY A 1 4 ? -9.980 4.648 -11.391 1.00 0.00 4 GLY A O 9
ATOM 13092 N N . ASP A 1 5 ? -9.370 6.747 -11.892 1.00 0.00 5 ASP A N 9
ATOM 13093 C CA . ASP A 1 5 ? -8.363 6.379 -12.838 1.00 0.00 5 ASP A CA 9
ATOM 13094 C C . ASP A 1 5 ? -7.068 5.985 -12.213 1.00 0.00 5 ASP A C 9
ATOM 13095 O O . ASP A 1 5 ? -6.772 6.290 -11.058 1.00 0.00 5 ASP A O 9
ATOM 13104 N N . ILE A 1 6 ? -6.248 5.241 -12.977 1.00 0.00 6 ILE A N 9
ATOM 13105 C CA . ILE A 1 6 ? -5.014 4.659 -12.550 1.00 0.00 6 ILE A CA 9
ATOM 13106 C C . ILE A 1 6 ? -3.933 5.683 -12.612 1.00 0.00 6 ILE A C 9
ATOM 13107 O O . ILE A 1 6 ? -3.826 6.443 -13.572 1.00 0.00 6 ILE A O 9
ATOM 13123 N N . PHE A 1 7 ? -3.087 5.755 -11.568 1.00 0.00 7 PHE A N 9
ATOM 13124 C CA . PHE A 1 7 ? -2.055 6.734 -11.431 1.00 0.00 7 PHE A CA 9
ATOM 13125 C C . PHE A 1 7 ? -0.802 6.123 -10.906 1.00 0.00 7 PHE A C 9
ATOM 13126 O O . PHE A 1 7 ? -0.813 5.113 -10.204 1.00 0.00 7 PHE A O 9
ATOM 13143 N N . GLU A 1 8 ? 0.358 6.696 -11.277 1.00 0.00 8 GLU A N 9
ATOM 13144 C CA . GLU A 1 8 ? 1.648 6.179 -10.941 1.00 0.00 8 GLU A CA 9
ATOM 13145 C C . GLU A 1 8 ? 2.385 7.175 -10.114 1.00 0.00 8 GLU A C 9
ATOM 13146 O O . GLU A 1 8 ? 2.705 8.278 -10.554 1.00 0.00 8 GLU A O 9
ATOM 13158 N N . VAL A 1 9 ? 2.647 6.839 -8.838 1.00 0.0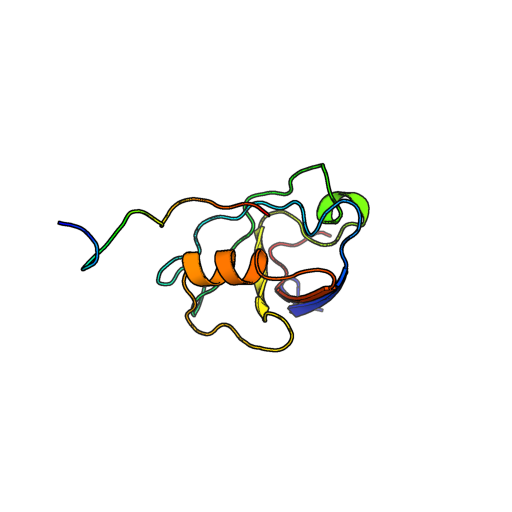0 9 VAL A N 9
ATOM 13159 C CA . VAL A 1 9 ? 3.217 7.737 -7.882 1.00 0.00 9 VAL A CA 9
ATOM 13160 C C . VAL A 1 9 ? 4.668 7.487 -7.657 1.00 0.00 9 VAL A C 9
ATOM 13161 O O . VAL A 1 9 ? 5.140 6.351 -7.685 1.00 0.00 9 VAL A O 9
ATOM 13174 N N . GLU A 1 10 ? 5.416 8.572 -7.385 1.00 0.00 10 GLU A N 9
ATOM 13175 C CA . GLU A 1 10 ? 6.788 8.519 -6.984 1.00 0.00 10 GLU A CA 9
ATOM 13176 C C . GLU A 1 10 ? 6.916 9.166 -5.648 1.00 0.00 10 GLU A C 9
ATOM 13177 O O . GLU A 1 10 ? 6.394 10.258 -5.425 1.00 0.00 10 GLU A O 9
ATOM 13189 N N . LEU A 1 11 ? 7.647 8.537 -4.711 1.00 0.00 11 LEU A N 9
ATOM 13190 C CA . LEU A 1 11 ? 8.160 9.194 -3.549 1.00 0.00 11 LEU A CA 9
ATOM 13191 C C . LEU A 1 11 ? 9.606 8.850 -3.434 1.00 0.00 11 LEU A C 9
ATOM 13192 O O . LEU A 1 11 ? 10.052 7.771 -3.820 1.00 0.00 11 LEU A O 9
ATOM 13208 N N . ALA A 1 12 ? 10.416 9.780 -2.897 1.00 0.00 12 ALA A N 9
ATOM 13209 C CA . ALA A 1 12 ? 11.810 9.582 -2.651 1.00 0.00 12 ALA A CA 9
ATOM 13210 C C . ALA A 1 12 ? 12.067 10.043 -1.258 1.00 0.00 12 ALA A C 9
ATOM 13211 O O . ALA A 1 12 ? 11.558 11.085 -0.850 1.00 0.00 12 ALA A O 9
ATOM 13218 N N . LYS A 1 13 ? 12.833 9.267 -0.469 1.00 0.00 13 LYS A N 9
ATOM 13219 C CA . LYS A 1 13 ? 12.921 9.444 0.947 1.00 0.00 13 LYS A CA 9
ATOM 13220 C C . LYS A 1 13 ? 13.574 10.708 1.390 1.00 0.00 13 LYS A C 9
ATOM 13221 O O . LYS A 1 13 ? 14.736 10.963 1.079 1.00 0.00 13 LYS A O 9
ATOM 13240 N N . ASN A 1 14 ? 12.854 11.579 2.119 1.00 0.00 14 ASN A N 9
ATOM 13241 C CA . ASN A 1 14 ? 13.370 12.796 2.666 1.00 0.00 14 ASN A CA 9
ATOM 13242 C C . ASN A 1 14 ? 13.278 12.813 4.154 1.00 0.00 14 ASN A C 9
ATOM 13243 O O . ASN A 1 14 ? 14.232 12.480 4.852 1.00 0.00 14 ASN A O 9
ATOM 13254 N N . ASP A 1 15 ? 12.117 13.195 4.716 1.00 0.00 15 ASP A N 9
ATOM 13255 C CA . ASP A 1 15 ? 11.797 13.179 6.109 1.00 0.00 15 ASP A CA 9
ATOM 13256 C C . ASP A 1 15 ? 11.483 11.788 6.541 1.00 0.00 15 ASP A C 9
ATOM 13257 O O . ASP A 1 15 ? 11.896 11.316 7.599 1.00 0.00 15 ASP A O 9
ATOM 13266 N N . ASN A 1 16 ? 10.721 11.076 5.692 1.00 0.00 16 ASN A N 9
ATOM 13267 C CA . ASN A 1 16 ? 10.454 9.675 5.799 1.00 0.00 16 ASN A CA 9
ATOM 13268 C C . ASN A 1 16 ? 10.100 9.210 4.428 1.00 0.00 16 ASN A C 9
ATOM 13269 O O . ASN A 1 16 ? 10.236 9.967 3.468 1.00 0.00 16 ASN A O 9
ATOM 13280 N N . SER A 1 17 ? 9.643 7.956 4.266 1.00 0.00 17 SER A N 9
ATOM 13281 C CA . SER A 1 17 ? 9.268 7.443 2.984 1.00 0.00 17 SER A CA 9
ATOM 13282 C C . SER A 1 17 ? 7.812 7.651 2.750 1.00 0.00 17 SER A C 9
ATOM 13283 O O . SER A 1 17 ? 7.441 8.530 1.975 1.00 0.00 17 SER A O 9
ATOM 13291 N N . LEU A 1 18 ? 6.930 6.877 3.408 1.00 0.00 18 LEU A N 9
ATOM 13292 C CA . LEU A 1 18 ? 5.512 6.988 3.255 1.00 0.00 18 LEU A CA 9
ATOM 13293 C C . LEU A 1 18 ? 4.888 7.717 4.394 1.00 0.00 18 LEU A C 9
ATOM 13294 O O . LEU A 1 18 ? 4.762 8.941 4.381 1.00 0.00 18 LEU A O 9
ATOM 13310 N N . GLY A 1 19 ? 4.457 7.008 5.452 1.00 0.00 19 GLY A N 9
ATOM 13311 C CA . GLY A 1 19 ? 3.720 7.556 6.549 1.00 0.00 19 GLY A CA 9
ATOM 13312 C C . GLY A 1 19 ? 2.261 7.289 6.413 1.00 0.00 19 GLY A C 9
ATOM 13313 O O . GLY A 1 19 ? 1.431 8.194 6.483 1.00 0.00 19 GLY A O 9
ATOM 13317 N N . ILE A 1 20 ? 1.887 6.015 6.201 1.00 0.00 20 ILE A N 9
ATOM 13318 C CA . ILE A 1 20 ? 0.550 5.679 5.820 1.00 0.00 20 ILE A CA 9
ATOM 13319 C C . ILE A 1 20 ? 0.131 4.372 6.401 1.00 0.00 20 ILE A C 9
ATOM 13320 O O . ILE A 1 20 ? 0.946 3.530 6.773 1.00 0.00 20 ILE A O 9
ATOM 13336 N N . SER A 1 21 ? -1.189 4.142 6.517 1.00 0.00 21 SER A N 9
ATOM 13337 C CA . SER A 1 21 ? -1.754 2.966 7.102 1.00 0.00 21 SER A CA 9
ATOM 13338 C C . SER A 1 21 ? -2.639 2.280 6.120 1.00 0.00 21 SER A C 9
ATOM 13339 O O . SER A 1 21 ? -3.257 2.903 5.258 1.00 0.00 21 SER A O 9
ATOM 13347 N N . VAL A 1 22 ? -2.734 0.943 6.220 1.00 0.00 22 VAL A N 9
ATOM 13348 C CA . VAL A 1 22 ? -3.365 0.107 5.246 1.00 0.00 22 VAL A CA 9
ATOM 13349 C C . VAL A 1 22 ? -4.421 -0.697 5.924 1.00 0.00 22 VAL A C 9
ATOM 13350 O O . VAL A 1 22 ? -4.480 -0.803 7.148 1.00 0.00 22 VAL A O 9
ATOM 13363 N N . THR A 1 23 ? -5.350 -1.303 5.163 1.00 0.00 23 THR A N 9
ATOM 13364 C CA . THR A 1 23 ? -6.214 -2.333 5.650 1.00 0.00 23 THR A CA 9
ATOM 13365 C C . THR A 1 23 ? -6.265 -3.360 4.571 1.00 0.00 23 THR A C 9
ATOM 13366 O O . THR A 1 23 ? -6.055 -3.064 3.395 1.00 0.00 23 THR A O 9
ATOM 13377 N N . GLY A 1 24 ? -6.497 -4.634 4.933 1.00 0.00 24 GLY A N 9
ATOM 13378 C CA . GLY A 1 24 ? -6.470 -5.737 4.022 1.00 0.00 24 GLY A CA 9
ATOM 13379 C C . GLY A 1 24 ? -5.146 -6.418 3.992 1.00 0.00 24 GLY A C 9
ATOM 13380 O O . GLY A 1 24 ? -4.495 -6.578 5.024 1.00 0.00 24 GLY A O 9
ATOM 13384 N N . GLY A 1 25 ? -4.721 -6.906 2.813 1.00 0.00 25 GLY A N 9
ATOM 13385 C CA . GLY A 1 25 ? -3.508 -7.638 2.624 1.00 0.00 25 GLY A CA 9
ATOM 13386 C C . GLY A 1 25 ? -3.642 -9.102 2.872 1.00 0.00 25 GLY A C 9
ATOM 13387 O O . GLY A 1 25 ? -2.704 -9.878 2.698 1.00 0.00 25 GLY A O 9
ATOM 13391 N N . VAL A 1 26 ? -4.833 -9.535 3.324 1.00 0.00 26 VAL A N 9
ATOM 13392 C CA . VAL A 1 26 ? -5.077 -10.844 3.844 1.00 0.00 26 VAL A CA 9
ATOM 13393 C C . VAL A 1 26 ? -5.723 -11.669 2.784 1.00 0.00 26 VAL A C 9
ATOM 13394 O O . VAL A 1 26 ? -6.262 -11.147 1.809 1.00 0.00 26 VAL A O 9
ATOM 13407 N N . ASN A 1 27 ? -5.694 -13.005 2.932 1.00 0.00 27 ASN A N 9
ATOM 13408 C CA . ASN A 1 27 ? -5.918 -13.991 1.920 1.00 0.00 27 ASN A CA 9
ATOM 13409 C C . ASN A 1 27 ? -7.319 -14.051 1.416 1.00 0.00 27 ASN A C 9
ATOM 13410 O O . ASN A 1 27 ? -7.588 -14.497 0.302 1.00 0.00 27 ASN A O 9
ATOM 13421 N N . THR A 1 28 ? -8.272 -13.510 2.196 1.00 0.00 28 THR A N 9
ATOM 13422 C CA . THR A 1 28 ? -9.486 -12.968 1.673 1.00 0.00 28 THR A CA 9
ATOM 13423 C C . THR A 1 28 ? -9.596 -11.624 2.307 1.00 0.00 28 THR A C 9
ATOM 13424 O O . THR A 1 28 ? -9.430 -11.472 3.517 1.00 0.00 28 THR A O 9
ATOM 13435 N N . SER A 1 29 ? -9.774 -10.562 1.501 1.00 0.00 29 SER A N 9
ATOM 13436 C CA . SER A 1 29 ? -9.995 -9.237 1.992 1.00 0.00 29 SER A CA 9
ATOM 13437 C C . SER A 1 29 ? -10.704 -8.439 0.953 1.00 0.00 29 SER A C 9
ATOM 13438 O O . SER A 1 29 ? -11.907 -8.591 0.748 1.00 0.00 29 SER A O 9
ATOM 13446 N N . VAL A 1 30 ? -9.991 -7.579 0.204 1.00 0.00 30 VAL A N 9
ATOM 13447 C CA . VAL A 1 30 ? -10.528 -6.824 -0.885 1.00 0.00 30 VAL A CA 9
ATOM 13448 C C . VAL A 1 30 ? -10.726 -7.688 -2.084 1.00 0.00 30 VAL A C 9
ATOM 13449 O O . VAL A 1 30 ? -11.762 -7.628 -2.745 1.00 0.00 30 VAL A O 9
ATOM 13462 N N . ARG A 1 31 ? -9.756 -8.572 -2.375 1.00 0.00 31 ARG A N 9
ATOM 13463 C CA . ARG A 1 31 ? -9.905 -9.705 -3.234 1.00 0.00 31 ARG A CA 9
ATOM 13464 C C . ARG A 1 31 ? -9.330 -10.872 -2.508 1.00 0.00 31 ARG A C 9
ATOM 13465 O O . ARG A 1 31 ? -9.396 -10.969 -1.284 1.00 0.00 31 ARG A O 9
ATOM 13486 N N . HIS A 1 32 ? -8.698 -11.817 -3.230 1.00 0.00 32 HIS A N 9
ATOM 13487 C CA . HIS A 1 32 ? -7.888 -12.889 -2.740 1.00 0.00 32 HIS A CA 9
ATOM 13488 C C . HIS A 1 32 ? -6.519 -12.411 -2.398 1.00 0.00 32 HIS A C 9
ATOM 13489 O O . HIS A 1 32 ? -5.507 -12.892 -2.902 1.00 0.00 32 HIS A O 9
ATOM 13503 N N . GLY A 1 33 ? -6.441 -11.392 -1.523 1.00 0.00 33 GLY A N 9
ATOM 13504 C CA . GLY A 1 33 ? -5.292 -10.569 -1.312 1.00 0.00 33 GLY A CA 9
ATOM 13505 C C . GLY A 1 33 ? -5.693 -9.167 -1.625 1.00 0.00 33 GLY A C 9
ATOM 13506 O O . GLY A 1 33 ? -6.878 -8.837 -1.656 1.00 0.00 33 GLY A O 9
ATOM 13510 N N . GLY A 1 34 ? -4.705 -8.295 -1.895 1.00 0.00 34 GLY A N 9
ATOM 13511 C CA . GLY A 1 34 ? -4.920 -6.931 -2.266 1.00 0.00 34 GLY A CA 9
ATOM 13512 C C . GLY A 1 34 ? -4.788 -6.001 -1.108 1.00 0.00 34 GLY A C 9
ATOM 13513 O O . GLY A 1 34 ? -5.070 -6.339 0.040 1.00 0.00 34 GLY A O 9
ATOM 13517 N N . ILE A 1 35 ? -4.359 -4.757 -1.383 1.00 0.00 35 ILE A N 9
ATOM 13518 C CA . ILE A 1 35 ? -3.985 -3.808 -0.382 1.00 0.00 35 ILE A CA 9
ATOM 13519 C C . ILE A 1 35 ? -4.770 -2.561 -0.606 1.00 0.00 35 ILE A C 9
ATOM 13520 O O . ILE A 1 35 ? -4.902 -2.064 -1.723 1.00 0.00 35 ILE A O 9
ATOM 13536 N N . TYR A 1 36 ? -5.358 -2.019 0.475 1.00 0.00 36 TYR A N 9
ATOM 13537 C CA . TYR A 1 36 ? -6.242 -0.894 0.440 1.00 0.00 36 TYR A CA 9
ATOM 13538 C C . TYR A 1 36 ? -5.729 0.146 1.375 1.00 0.00 36 TYR A C 9
ATOM 13539 O O . TYR A 1 36 ? -5.251 -0.171 2.463 1.00 0.00 36 TYR A O 9
ATOM 13557 N N . VAL A 1 37 ? -5.798 1.439 1.014 1.00 0.00 37 VAL A N 9
ATOM 13558 C CA . VAL A 1 37 ? -5.346 2.493 1.871 1.00 0.00 37 VAL A CA 9
ATOM 13559 C C . VAL A 1 37 ? -6.355 2.793 2.924 1.00 0.00 37 VAL A C 9
ATOM 13560 O O . VAL A 1 37 ? -7.529 3.024 2.635 1.00 0.00 37 VAL A O 9
ATOM 13573 N N . LYS A 1 38 ? -5.951 2.804 4.207 1.00 0.00 38 LYS A N 9
ATOM 13574 C CA . LYS A 1 38 ? -6.833 3.089 5.296 1.00 0.00 38 LYS A CA 9
ATOM 13575 C C . LYS A 1 38 ? -6.853 4.549 5.594 1.00 0.00 38 LYS A C 9
ATOM 13576 O O . LYS A 1 38 ? -7.891 5.202 5.500 1.00 0.00 38 LYS A O 9
ATOM 13595 N N . ALA A 1 39 ? -5.701 5.121 5.988 1.00 0.00 39 ALA A N 9
ATOM 13596 C CA . ALA A 1 39 ? -5.626 6.500 6.359 1.00 0.00 39 ALA A CA 9
ATOM 13597 C C . ALA A 1 39 ? -4.209 6.959 6.294 1.00 0.00 39 ALA A C 9
ATOM 13598 O O . ALA A 1 39 ? -3.269 6.171 6.399 1.00 0.00 39 ALA A O 9
ATOM 13605 N N . VAL A 1 40 ? -4.014 8.280 6.138 1.00 0.00 40 VAL A N 9
ATOM 13606 C CA . VAL A 1 40 ? -2.729 8.907 6.149 1.00 0.00 40 VAL A CA 9
ATOM 13607 C C . VAL A 1 40 ? -2.424 9.312 7.550 1.00 0.00 40 VAL A C 9
ATOM 13608 O O . VAL A 1 40 ? -3.266 9.859 8.262 1.00 0.00 40 VAL A O 9
ATOM 13621 N N . ILE A 1 41 ? -1.202 9.018 8.030 1.00 0.00 41 ILE A N 9
ATOM 13622 C CA . ILE A 1 41 ? -0.782 9.358 9.354 1.00 0.00 41 ILE A CA 9
ATOM 13623 C C . ILE A 1 41 ? -0.311 10.771 9.356 1.00 0.00 41 ILE A C 9
ATOM 13624 O O . ILE A 1 41 ? 0.537 11.078 8.518 1.00 0.00 41 ILE A O 9
ATOM 13640 N N . PRO A 1 42 ? -0.725 11.693 10.173 1.00 0.00 42 PRO A N 9
ATOM 13641 C CA . PRO A 1 42 ? -0.317 13.065 10.101 1.00 0.00 42 PRO A CA 9
ATOM 13642 C C . PRO A 1 42 ? 1.018 13.318 10.713 1.00 0.00 42 PRO A C 9
ATOM 13643 O O . PRO A 1 42 ? 1.219 14.325 11.389 1.00 0.00 42 PRO A O 9
ATOM 13654 N N . GLN A 1 43 ? 1.983 12.413 10.466 1.00 0.00 43 GLN A N 9
ATOM 13655 C CA . GLN A 1 43 ? 3.346 12.442 10.897 1.00 0.00 43 GLN A CA 9
ATOM 13656 C C . GLN A 1 43 ? 4.145 11.827 9.800 1.00 0.00 43 GLN A C 9
ATOM 13657 O O . GLN A 1 43 ? 4.890 10.870 10.001 1.00 0.00 43 GLN A O 9
ATOM 13671 N N . GLY A 1 44 ? 3.996 12.320 8.557 1.00 0.00 44 GLY A N 9
ATOM 13672 C CA . GLY A 1 44 ? 4.633 11.702 7.435 1.00 0.00 44 GLY A CA 9
ATOM 13673 C C . GLY A 1 44 ? 4.511 12.451 6.153 1.00 0.00 44 GLY A C 9
ATOM 13674 O O . GLY A 1 44 ? 3.639 13.300 5.973 1.00 0.00 44 GLY A O 9
ATOM 13678 N N . ALA A 1 45 ? 5.390 12.117 5.191 1.00 0.00 45 ALA A N 9
ATOM 13679 C CA . ALA A 1 45 ? 5.453 12.608 3.851 1.00 0.00 45 ALA A CA 9
ATOM 13680 C C . ALA A 1 45 ? 4.217 12.432 3.038 1.00 0.00 45 ALA A C 9
ATOM 13681 O O . ALA A 1 45 ? 3.880 13.291 2.225 1.00 0.00 45 ALA A O 9
ATOM 13688 N N . ALA A 1 46 ? 3.448 11.352 3.267 1.00 0.00 46 ALA A N 9
ATOM 13689 C CA . ALA A 1 46 ? 2.150 11.146 2.701 1.00 0.00 46 ALA A CA 9
ATOM 13690 C C . ALA A 1 46 ? 1.178 12.249 2.943 1.00 0.00 46 ALA A C 9
ATOM 13691 O O . ALA A 1 46 ? 0.418 12.619 2.048 1.00 0.00 46 ALA A O 9
ATOM 13698 N N . GLU A 1 47 ? 1.191 12.863 4.139 1.00 0.00 47 GLU A N 9
ATOM 13699 C CA . GLU A 1 47 ? 0.397 14.005 4.470 1.00 0.00 47 GLU A CA 9
ATOM 13700 C C . GLU A 1 47 ? 0.983 15.260 3.923 1.00 0.00 47 GLU A C 9
ATOM 13701 O O . GLU A 1 47 ? 0.270 16.123 3.414 1.00 0.00 47 GLU A O 9
ATOM 13713 N N . SER A 1 48 ? 2.320 15.412 3.954 1.00 0.00 48 SER A N 9
ATOM 13714 C CA . SER A 1 48 ? 3.024 16.543 3.436 1.00 0.00 48 SER A CA 9
ATOM 13715 C C . SER A 1 48 ? 2.759 16.787 1.989 1.00 0.00 48 SER A C 9
ATOM 13716 O O . SER A 1 48 ? 2.445 17.897 1.563 1.00 0.00 48 SER A O 9
ATOM 13724 N N . ASP A 1 49 ? 2.855 15.719 1.178 1.00 0.00 49 ASP A N 9
ATOM 13725 C CA . ASP A 1 49 ? 2.602 15.737 -0.229 1.00 0.00 49 ASP A CA 9
ATOM 13726 C C . ASP A 1 49 ? 1.152 15.830 -0.554 1.00 0.00 49 ASP A C 9
ATOM 13727 O O . ASP A 1 49 ? 0.688 16.836 -1.089 1.00 0.00 49 ASP A O 9
ATOM 13736 N N . GLY A 1 50 ? 0.348 14.804 -0.224 1.00 0.00 50 GLY A N 9
ATOM 13737 C CA . GLY A 1 50 ? -1.053 14.768 -0.509 1.00 0.00 50 GLY A CA 9
ATOM 13738 C C . GLY A 1 50 ? -1.397 14.419 -1.916 1.00 0.00 50 GLY A C 9
ATOM 13739 O O . GLY A 1 50 ? -1.717 15.282 -2.731 1.00 0.00 50 GLY A O 9
ATOM 13743 N N . ARG A 1 51 ? -1.346 13.114 -2.240 1.00 0.00 51 ARG A N 9
ATOM 13744 C CA . ARG A 1 51 ? -1.521 12.577 -3.553 1.00 0.00 51 ARG A CA 9
ATOM 13745 C C . ARG A 1 51 ? -2.346 11.337 -3.514 1.00 0.00 51 ARG A C 9
ATOM 13746 O O . ARG A 1 51 ? -3.106 11.005 -4.422 1.00 0.00 51 ARG A O 9
ATOM 13767 N N . ILE A 1 52 ? -2.260 10.591 -2.398 1.00 0.00 52 ILE A N 9
ATOM 13768 C CA . ILE A 1 52 ? -2.889 9.326 -2.177 1.00 0.00 52 ILE A CA 9
ATOM 13769 C C . ILE A 1 52 ? -3.652 9.517 -0.912 1.00 0.00 52 ILE A C 9
ATOM 13770 O O . ILE A 1 52 ? -3.176 10.171 0.015 1.00 0.00 52 ILE A O 9
ATOM 13786 N N . HIS A 1 53 ? -4.891 9.001 -0.818 1.00 0.00 53 HIS A N 9
ATOM 13787 C CA . HIS A 1 53 ? -5.679 9.199 0.359 1.00 0.00 53 HIS A CA 9
ATOM 13788 C C . HIS A 1 53 ? -6.421 7.951 0.695 1.00 0.00 53 HIS A C 9
ATOM 13789 O O . HIS A 1 53 ? -6.219 6.897 0.094 1.00 0.00 53 HIS A O 9
ATOM 13803 N N . LYS A 1 54 ? -7.305 8.019 1.707 1.00 0.00 54 LYS A N 9
ATOM 13804 C CA . LYS A 1 54 ? -8.084 6.912 2.169 1.00 0.00 54 LYS A CA 9
ATOM 13805 C C . LYS A 1 54 ? -8.940 6.277 1.129 1.00 0.00 54 LYS A C 9
ATOM 13806 O O . LYS A 1 54 ? -9.627 6.926 0.343 1.00 0.00 54 LYS A O 9
ATOM 13825 N N . GLY A 1 55 ? -8.926 4.932 1.089 1.00 0.00 55 GLY A N 9
ATOM 13826 C CA . GLY A 1 55 ? -9.666 4.137 0.159 1.00 0.00 55 GLY A CA 9
ATOM 13827 C C . GLY A 1 55 ? -9.168 4.026 -1.241 1.00 0.00 55 GLY A C 9
ATOM 13828 O O . GLY A 1 55 ? -9.887 3.478 -2.075 1.00 0.00 55 GLY A O 9
ATOM 13832 N N . ASP A 1 56 ? -7.939 4.470 -1.560 1.00 0.00 56 ASP A N 9
ATOM 13833 C CA . ASP A 1 56 ? -7.317 4.208 -2.821 1.00 0.00 56 ASP A CA 9
ATOM 13834 C C . ASP A 1 56 ? -6.808 2.809 -2.885 1.00 0.00 56 ASP A C 9
ATOM 13835 O O . ASP A 1 56 ? -6.567 2.164 -1.866 1.00 0.00 56 ASP A O 9
ATOM 13844 N N . ARG A 1 57 ? -6.677 2.234 -4.093 1.00 0.00 57 ARG A N 9
ATOM 13845 C CA . ARG A 1 57 ? -6.575 0.824 -4.309 1.00 0.00 57 ARG A CA 9
ATOM 13846 C C . ARG A 1 57 ? -5.334 0.511 -5.074 1.00 0.00 57 ARG A C 9
ATOM 13847 O O . ARG A 1 57 ? -5.187 0.917 -6.226 1.00 0.00 57 ARG A O 9
ATOM 13868 N N . VAL A 1 58 ? -4.360 -0.212 -4.494 1.00 0.00 58 VAL A N 9
ATOM 13869 C CA . VAL A 1 58 ? -3.077 -0.362 -5.106 1.00 0.00 58 VAL A CA 9
ATOM 13870 C C . VAL A 1 58 ? -2.932 -1.599 -5.926 1.00 0.00 58 VAL A C 9
ATOM 13871 O O . VAL A 1 58 ? -3.606 -2.606 -5.719 1.00 0.00 58 VAL A O 9
ATOM 13884 N N . LEU A 1 59 ? -2.026 -1.552 -6.919 1.00 0.00 59 LEU A N 9
ATOM 13885 C CA . LEU A 1 59 ? -1.768 -2.627 -7.826 1.00 0.00 59 LEU A CA 9
ATOM 13886 C C . LEU A 1 59 ? -0.335 -3.030 -7.757 1.00 0.00 59 LEU A C 9
ATOM 13887 O O . LEU A 1 59 ? 0.033 -3.923 -6.997 1.00 0.00 59 LEU A O 9
ATOM 13903 N N . ALA A 1 60 ? 0.539 -2.413 -8.573 1.00 0.00 60 ALA A N 9
ATOM 13904 C CA . ALA A 1 60 ? 1.859 -2.899 -8.824 1.00 0.00 60 ALA A CA 9
ATOM 13905 C C . ALA A 1 60 ? 2.930 -2.236 -8.028 1.00 0.00 60 ALA A C 9
ATOM 13906 O O . ALA A 1 60 ? 2.936 -1.024 -7.822 1.00 0.00 60 ALA A O 9
ATOM 13913 N N . VAL A 1 61 ? 3.921 -3.030 -7.582 1.00 0.00 61 VAL A N 9
ATOM 13914 C CA . VAL A 1 61 ? 5.081 -2.564 -6.886 1.00 0.00 61 VAL A CA 9
ATOM 13915 C C . VAL A 1 61 ? 6.175 -2.386 -7.881 1.00 0.00 61 VAL A C 9
ATOM 13916 O O . VAL A 1 61 ? 6.761 -3.353 -8.363 1.00 0.00 61 VAL A O 9
ATOM 13929 N N . ASN A 1 62 ? 6.448 -1.129 -8.275 1.00 0.00 62 ASN A N 9
ATOM 13930 C CA . ASN A 1 62 ? 7.468 -0.744 -9.201 1.00 0.00 62 ASN A CA 9
ATOM 13931 C C . ASN A 1 62 ? 7.347 -1.381 -10.542 1.00 0.00 62 ASN A C 9
ATOM 13932 O O . ASN A 1 62 ? 8.313 -1.826 -11.160 1.00 0.00 62 ASN A O 9
ATOM 13943 N N . GLY A 1 63 ? 6.110 -1.453 -11.064 1.00 0.00 63 GLY A N 9
ATOM 13944 C CA . GLY A 1 63 ? 5.814 -2.011 -12.347 1.00 0.00 63 GLY A CA 9
ATOM 13945 C C . GLY A 1 63 ? 5.300 -3.409 -12.295 1.00 0.00 63 GLY A C 9
ATOM 13946 O O . GLY A 1 63 ? 4.569 -3.840 -13.185 1.00 0.00 63 GLY A O 9
ATOM 13950 N N . VAL A 1 64 ? 5.667 -4.180 -11.257 1.00 0.00 64 VAL A N 9
ATOM 13951 C CA . VAL A 1 64 ? 5.352 -5.571 -11.140 1.00 0.00 64 VAL A CA 9
ATOM 13952 C C . VAL A 1 64 ? 4.071 -5.793 -10.413 1.00 0.00 64 VAL A C 9
ATOM 13953 O O . VAL A 1 64 ? 3.951 -5.509 -9.222 1.00 0.00 64 VAL A O 9
ATOM 13966 N N . SER A 1 65 ? 3.042 -6.308 -11.109 1.00 0.00 65 SER A N 9
ATOM 13967 C CA . SER A 1 65 ? 1.854 -6.810 -10.491 1.00 0.00 65 SER A CA 9
ATOM 13968 C C . SER A 1 65 ? 2.042 -8.196 -9.978 1.00 0.00 65 SER A C 9
ATOM 13969 O O . SER A 1 65 ? 2.166 -9.143 -10.754 1.00 0.00 65 SER A O 9
ATOM 13977 N N . LEU A 1 66 ? 2.041 -8.393 -8.647 1.00 0.00 66 LEU A N 9
ATOM 13978 C CA . LEU A 1 66 ? 2.198 -9.668 -8.019 1.00 0.00 66 LEU A CA 9
ATOM 13979 C C . LEU A 1 66 ? 0.956 -9.984 -7.260 1.00 0.00 66 LEU A C 9
ATOM 13980 O O . LEU A 1 66 ? 0.853 -9.746 -6.058 1.00 0.00 66 LEU A O 9
ATOM 13996 N N . GLU A 1 67 ? -0.090 -10.514 -7.919 1.00 0.00 67 GLU A N 9
ATOM 13997 C CA . GLU A 1 67 ? -1.299 -10.884 -7.250 1.00 0.00 67 GLU A CA 9
ATOM 13998 C C . GLU A 1 67 ? -1.170 -12.063 -6.348 1.00 0.00 67 GLU A C 9
ATOM 13999 O O . GLU A 1 67 ? -0.434 -13.012 -6.615 1.00 0.00 67 GLU A O 9
ATOM 14011 N N . GLY A 1 68 ? -1.889 -12.050 -5.210 1.00 0.00 68 GLY A N 9
ATOM 14012 C CA . GLY A 1 68 ? -1.948 -13.149 -4.296 1.00 0.00 68 GLY A CA 9
ATOM 14013 C C . GLY A 1 68 ? -1.136 -12.980 -3.059 1.00 0.00 68 GLY A C 9
ATOM 14014 O O . GLY A 1 68 ? -1.332 -13.716 -2.092 1.00 0.00 68 GLY A O 9
ATOM 14018 N N . ALA A 1 69 ? -0.202 -12.013 -3.034 1.00 0.00 69 ALA A N 9
ATOM 14019 C CA . ALA A 1 69 ? 0.679 -11.727 -1.943 1.00 0.00 69 ALA A CA 9
ATOM 14020 C C . ALA A 1 69 ? 0.012 -11.430 -0.645 1.00 0.00 69 ALA A C 9
ATOM 14021 O O . ALA A 1 69 ? -0.887 -10.595 -0.558 1.00 0.00 69 ALA A O 9
ATOM 14028 N N . THR A 1 70 ? 0.424 -12.120 0.434 1.00 0.00 70 THR A N 9
ATOM 14029 C CA . THR A 1 70 ? 0.005 -11.865 1.777 1.00 0.00 70 THR A CA 9
ATOM 14030 C C . THR A 1 70 ? 0.634 -10.622 2.306 1.00 0.00 70 THR A C 9
ATOM 14031 O O . THR A 1 70 ? 1.587 -10.068 1.761 1.00 0.00 70 THR A O 9
ATOM 14042 N N . HIS A 1 71 ? 0.085 -10.095 3.415 1.00 0.00 71 HIS A N 9
ATOM 14043 C CA . HIS A 1 71 ? 0.391 -8.798 3.934 1.00 0.00 71 HIS A CA 9
ATOM 14044 C C . HIS A 1 71 ? 1.816 -8.577 4.306 1.00 0.00 71 HIS A C 9
ATOM 14045 O O . HIS A 1 71 ? 2.392 -7.547 3.961 1.00 0.00 71 HIS A O 9
ATOM 14059 N N . LYS A 1 72 ? 2.465 -9.560 4.955 1.00 0.00 72 LYS A N 9
ATOM 14060 C CA . LYS A 1 72 ? 3.863 -9.600 5.253 1.00 0.00 72 LYS A CA 9
ATOM 14061 C C . LYS A 1 72 ? 4.751 -9.456 4.066 1.00 0.00 72 LYS A C 9
ATOM 14062 O O . LYS A 1 72 ? 5.771 -8.770 4.110 1.00 0.00 72 LYS A O 9
ATOM 14081 N N . GLN A 1 73 ? 4.371 -10.057 2.924 1.00 0.00 73 GLN A N 9
ATOM 14082 C CA . GLN A 1 73 ? 5.117 -10.058 1.704 1.00 0.00 73 GLN A CA 9
ATOM 14083 C C . GLN A 1 73 ? 5.103 -8.715 1.061 1.00 0.00 73 GLN A C 9
ATOM 14084 O O . GLN A 1 73 ? 6.137 -8.205 0.632 1.00 0.00 73 GLN A O 9
ATOM 14098 N N . ALA A 1 74 ? 3.936 -8.048 1.017 1.00 0.00 74 ALA A N 9
ATOM 14099 C CA . ALA A 1 74 ? 3.800 -6.707 0.539 1.00 0.00 74 ALA A CA 9
ATOM 14100 C C . ALA A 1 74 ? 4.498 -5.699 1.387 1.00 0.00 74 ALA A C 9
ATOM 14101 O O . ALA A 1 74 ? 5.263 -4.875 0.888 1.00 0.00 74 ALA A O 9
ATOM 14108 N N . VAL A 1 75 ? 4.297 -5.738 2.715 1.00 0.00 75 VAL A N 9
ATOM 14109 C CA . VAL A 1 75 ? 4.815 -4.785 3.647 1.00 0.00 75 VAL A CA 9
ATOM 14110 C C . VAL A 1 75 ? 6.303 -4.724 3.669 1.00 0.00 75 VAL A C 9
ATOM 14111 O O . VAL A 1 75 ? 6.874 -3.649 3.497 1.00 0.00 75 VAL A O 9
ATOM 14124 N N . GLU A 1 76 ? 7.021 -5.851 3.830 1.00 0.00 76 GLU A N 9
ATOM 14125 C CA . GLU A 1 76 ? 8.449 -5.816 3.872 1.00 0.00 76 GLU A CA 9
ATOM 14126 C C . GLU A 1 76 ? 9.101 -5.529 2.563 1.00 0.00 76 GLU A C 9
ATOM 14127 O O . GLU A 1 76 ? 10.206 -4.989 2.525 1.00 0.00 76 GLU A O 9
ATOM 14139 N N . THR A 1 77 ? 8.421 -5.765 1.428 1.00 0.00 77 THR A N 9
ATOM 14140 C CA . THR A 1 77 ? 8.854 -5.341 0.133 1.00 0.00 77 THR A CA 9
ATOM 14141 C C . THR A 1 77 ? 8.882 -3.855 0.024 1.00 0.00 77 THR A C 9
ATOM 14142 O O . THR A 1 77 ? 9.817 -3.267 -0.519 1.00 0.00 77 THR A O 9
ATOM 14153 N N . LEU A 1 78 ? 7.875 -3.164 0.586 1.00 0.00 78 LEU A N 9
ATOM 14154 C CA . LEU A 1 78 ? 7.803 -1.735 0.595 1.00 0.00 78 LEU A CA 9
ATOM 14155 C C . LEU A 1 78 ? 8.634 -1.097 1.654 1.00 0.00 78 LEU A C 9
ATOM 14156 O O . LEU A 1 78 ? 9.094 0.031 1.489 1.00 0.00 78 LEU A O 9
ATOM 14172 N N . ARG A 1 79 ? 8.918 -1.782 2.776 1.00 0.00 79 ARG A N 9
ATOM 14173 C CA . ARG A 1 79 ? 9.888 -1.363 3.738 1.00 0.00 79 ARG A CA 9
ATOM 14174 C C . ARG A 1 79 ? 11.275 -1.400 3.191 1.00 0.00 79 ARG A C 9
ATOM 14175 O O . ARG A 1 79 ? 12.034 -0.446 3.353 1.00 0.00 79 ARG A O 9
ATOM 14196 N N . ASN A 1 80 ? 11.651 -2.461 2.456 1.00 0.00 80 ASN A N 9
ATOM 14197 C CA . ASN A 1 80 ? 12.913 -2.619 1.803 1.00 0.00 80 ASN A CA 9
ATOM 14198 C C . ASN A 1 80 ? 13.027 -1.850 0.531 1.00 0.00 80 ASN A C 9
ATOM 14199 O O . ASN A 1 80 ? 13.362 -2.367 -0.534 1.00 0.00 80 ASN A O 9
ATOM 14210 N N . THR A 1 81 ? 12.762 -0.534 0.604 1.00 0.00 81 THR A N 9
ATOM 14211 C CA . THR A 1 81 ? 12.908 0.430 -0.443 1.00 0.00 81 THR A CA 9
ATOM 14212 C C . THR A 1 81 ? 14.071 1.307 -0.130 1.00 0.00 81 THR A C 9
ATOM 14213 O O . THR A 1 81 ? 15.190 1.038 -0.562 1.00 0.00 81 THR A O 9
ATOM 14224 N N . GLY A 1 82 ? 13.885 2.392 0.644 1.00 0.00 82 GLY A N 9
ATOM 14225 C CA . GLY A 1 82 ? 14.975 3.175 1.137 1.00 0.00 82 GLY A CA 9
ATOM 14226 C C . GLY A 1 82 ? 15.321 4.363 0.307 1.00 0.00 82 GLY A C 9
ATOM 14227 O O . GLY A 1 82 ? 15.353 5.482 0.814 1.00 0.00 82 GLY A O 9
ATOM 14231 N N . GLN A 1 83 ? 15.644 4.190 -0.988 1.00 0.00 83 GLN A N 9
ATOM 14232 C CA . GLN A 1 83 ? 15.894 5.292 -1.862 1.00 0.00 83 GLN A CA 9
ATOM 14233 C C . GLN A 1 83 ? 14.642 5.873 -2.424 1.00 0.00 83 GLN A C 9
ATOM 14234 O O . GLN A 1 83 ? 14.259 7.003 -2.126 1.00 0.00 83 GLN A O 9
ATOM 14248 N N . VAL A 1 84 ? 13.962 5.102 -3.292 1.00 0.00 84 VAL A N 9
ATOM 14249 C CA . VAL A 1 84 ? 12.823 5.542 -4.036 1.00 0.00 84 VAL A CA 9
ATOM 14250 C C . VAL A 1 84 ? 11.710 4.560 -3.904 1.00 0.00 84 VAL A C 9
ATOM 14251 O O . VAL A 1 84 ? 11.900 3.345 -3.867 1.00 0.00 84 VAL A O 9
ATOM 14264 N N . VAL A 1 85 ? 10.469 5.067 -3.804 1.00 0.00 85 VAL A N 9
ATOM 14265 C CA . VAL A 1 85 ? 9.249 4.326 -3.706 1.00 0.00 85 VAL A CA 9
ATOM 14266 C C . VAL A 1 85 ? 8.454 4.608 -4.934 1.00 0.00 85 VAL A C 9
ATOM 14267 O O . VAL A 1 85 ? 7.948 5.715 -5.114 1.00 0.00 85 VAL A O 9
ATOM 14280 N N . HIS A 1 86 ? 8.317 3.631 -5.847 1.00 0.00 86 HIS A N 9
ATOM 14281 C CA . HIS A 1 86 ? 7.526 3.770 -7.031 1.00 0.00 86 HIS A CA 9
ATOM 14282 C C . HIS A 1 86 ? 6.401 2.793 -7.024 1.00 0.00 86 HIS A C 9
ATOM 14283 O O . HIS A 1 86 ? 6.605 1.599 -6.813 1.00 0.00 86 HIS A O 9
ATOM 14297 N N . LEU A 1 87 ? 5.159 3.269 -7.227 1.00 0.00 87 LEU A N 9
ATOM 14298 C CA . LEU A 1 87 ? 3.970 2.489 -7.065 1.00 0.00 87 LEU A CA 9
ATOM 14299 C C . LEU A 1 87 ? 2.955 2.805 -8.109 1.00 0.00 87 LEU A C 9
ATOM 14300 O O . LEU A 1 87 ? 2.891 3.916 -8.633 1.00 0.00 87 LEU A O 9
ATOM 14316 N N . LEU A 1 88 ? 2.094 1.823 -8.432 1.00 0.00 88 LEU A N 9
ATOM 14317 C CA . LEU A 1 88 ? 1.041 1.943 -9.393 1.00 0.00 88 LEU A CA 9
ATOM 14318 C C . LEU A 1 88 ? -0.244 1.633 -8.707 1.00 0.00 88 LEU A C 9
ATOM 14319 O O . LEU A 1 88 ? -0.394 0.577 -8.096 1.00 0.00 88 LEU A O 9
ATOM 14335 N N . LEU A 1 89 ? -1.224 2.555 -8.747 1.00 0.00 89 LEU A N 9
ATOM 14336 C CA . LEU A 1 89 ? -2.439 2.414 -8.006 1.00 0.00 89 LEU A CA 9
ATOM 14337 C C . LEU A 1 89 ? -3.593 3.024 -8.723 1.00 0.00 89 LEU A C 9
ATOM 14338 O O . LEU A 1 89 ? -3.454 3.758 -9.699 1.00 0.00 89 LEU A O 9
ATOM 14354 N N . GLU A 1 90 ? -4.816 2.695 -8.268 1.00 0.00 90 GLU A N 9
ATOM 14355 C CA . GLU A 1 90 ? -6.066 3.150 -8.794 1.00 0.00 90 GLU A CA 9
ATOM 14356 C C . GLU A 1 90 ? -6.704 4.038 -7.783 1.00 0.00 90 GLU A C 9
ATOM 14357 O O . GLU A 1 90 ? -6.646 3.777 -6.582 1.00 0.00 90 GLU A O 9
ATOM 14369 N N . LYS A 1 91 ? -7.359 5.132 -8.214 1.00 0.00 91 LYS A N 9
ATOM 14370 C CA . LYS A 1 91 ? -8.150 5.926 -7.326 1.00 0.00 91 LYS A CA 9
ATOM 14371 C C . LYS A 1 91 ? -9.408 5.234 -6.925 1.00 0.00 91 LYS A C 9
ATOM 14372 O O . LYS A 1 91 ? -10.084 4.584 -7.720 1.00 0.00 91 LYS A O 9
ATOM 14391 N N . GLY A 1 92 ? -9.749 5.335 -5.628 1.00 0.00 92 GLY A N 9
ATOM 14392 C CA . GLY A 1 92 ? -10.876 4.674 -5.045 1.00 0.00 92 GLY A CA 9
ATOM 14393 C C . GLY A 1 92 ? -12.184 5.374 -5.182 1.00 0.00 92 GLY A C 9
ATOM 14394 O O . GLY A 1 92 ? -12.522 5.989 -6.193 1.00 0.00 92 GLY A O 9
ATOM 14398 N N . GLN A 1 93 ? -13.010 5.268 -4.126 1.00 0.00 93 GLN A N 9
ATOM 14399 C CA . GLN A 1 93 ? -14.307 5.864 -4.052 1.00 0.00 93 GLN A CA 9
ATOM 14400 C C . GLN A 1 93 ? -14.255 7.252 -3.511 1.00 0.00 93 GLN A C 9
ATOM 14401 O O . GLN A 1 93 ? -13.244 7.709 -2.982 1.00 0.00 93 GLN A O 9
ATOM 14415 N N . SER A 1 94 ? -15.377 7.986 -3.624 1.00 0.00 94 SER A N 9
ATOM 14416 C CA . SER A 1 94 ? -15.543 9.311 -3.111 1.00 0.00 94 SER A CA 9
ATOM 14417 C C . SER A 1 94 ? -15.942 9.281 -1.675 1.00 0.00 94 SER A C 9
ATOM 14418 O O . SER A 1 94 ? -16.430 8.247 -1.223 1.00 0.00 94 SER A O 9
ATOM 14426 N N . PRO A 1 95 ? -15.786 10.299 -0.881 1.00 0.00 95 PRO A N 9
ATOM 14427 C CA . PRO A 1 95 ? -16.376 10.374 0.425 1.00 0.00 95 PRO A CA 9
ATOM 14428 C C . PRO A 1 95 ? -17.862 10.469 0.449 1.00 0.00 95 PRO A C 9
ATOM 14429 O O . PRO A 1 95 ? -18.497 10.590 -0.598 1.00 0.00 95 PRO A O 9
ATOM 14440 N N . THR A 1 96 ? -18.467 10.411 1.648 1.00 0.00 96 THR A N 9
ATOM 14441 C CA . THR A 1 96 ? -19.881 10.480 1.844 1.00 0.00 96 THR A CA 9
ATOM 14442 C C . THR A 1 96 ? -20.323 11.860 2.311 1.00 0.00 96 THR A C 9
ATOM 14443 O O . THR A 1 96 ? -21.128 12.527 1.608 1.00 0.00 96 THR A O 9
ATOM 14455 N N . PHE B 2 1 ? -20.339 -21.383 15.253 1.00 0.00 1 PHE B N 9
ATOM 14456 C CA . PHE B 2 1 ? -19.562 -20.538 14.319 1.00 0.00 1 PHE B CA 9
ATOM 14457 C C . PHE B 2 1 ? -18.396 -21.273 13.751 1.00 0.00 1 PHE B C 9
ATOM 14458 O O . PHE B 2 1 ? -18.526 -21.913 12.708 1.00 0.00 1 PHE B O 9
ATOM 14477 N N . ALA B 2 2 ? -17.216 -21.240 14.395 1.00 0.00 2 ALA B N 9
ATOM 14478 C CA . ALA B 2 2 ? -16.018 -21.837 13.890 1.00 0.00 2 ALA B CA 9
ATOM 14479 C C . ALA B 2 2 ? -15.736 -23.178 14.474 1.00 0.00 2 ALA B C 9
ATOM 14480 O O . ALA B 2 2 ? -15.895 -24.191 13.795 1.00 0.00 2 ALA B O 9
ATOM 14487 N N . ASP B 2 3 ? -15.278 -23.223 15.738 1.00 0.00 3 ASP B N 9
ATOM 14488 C CA . ASP B 2 3 ? -14.793 -24.362 16.454 1.00 0.00 3 ASP B CA 9
ATOM 14489 C C . ASP B 2 3 ? -13.616 -25.048 15.848 1.00 0.00 3 ASP B C 9
ATOM 14490 O O . ASP B 2 3 ? -13.675 -26.208 15.443 1.00 0.00 3 ASP B O 9
ATOM 14499 N N . SER B 2 4 ? -12.469 -24.346 15.806 1.00 0.00 4 SER B N 9
ATOM 14500 C CA . SER B 2 4 ? -11.189 -24.882 15.462 1.00 0.00 4 SER B CA 9
ATOM 14501 C C . SER B 2 4 ? -10.276 -24.752 16.632 1.00 0.00 4 SER B C 9
ATOM 14502 O O . SER B 2 4 ? -10.701 -24.535 17.765 1.00 0.00 4 SER B O 9
ATOM 14510 N N . GLU B 2 5 ? -8.955 -24.892 16.415 1.00 0.00 5 GLU B N 9
ATOM 14511 C CA . GLU B 2 5 ? -7.944 -24.618 17.389 1.00 0.00 5 GLU B CA 9
ATOM 14512 C C . GLU B 2 5 ? -7.234 -23.373 16.983 1.00 0.00 5 GLU B C 9
ATOM 14513 O O . GLU B 2 5 ? -7.339 -22.337 17.640 1.00 0.00 5 GLU B O 9
ATOM 14525 N N . ALA B 2 6 ? -6.468 -23.428 15.879 1.00 0.00 6 ALA B N 9
ATOM 14526 C CA . ALA B 2 6 ? -5.505 -22.439 15.506 1.00 0.00 6 ALA B CA 9
ATOM 14527 C C . ALA B 2 6 ? -6.007 -21.370 14.597 1.00 0.00 6 ALA B C 9
ATOM 14528 O O . ALA B 2 6 ? -5.777 -21.399 13.389 1.00 0.00 6 ALA B O 9
ATOM 14535 N N . ASP B 2 7 ? -6.666 -20.337 15.152 1.00 0.00 7 ASP B N 9
ATOM 14536 C CA . ASP B 2 7 ? -7.055 -19.154 14.449 1.00 0.00 7 ASP B CA 9
ATOM 14537 C C . ASP B 2 7 ? -5.933 -18.177 14.371 1.00 0.00 7 ASP B C 9
ATOM 14538 O O . ASP B 2 7 ? -5.431 -17.876 13.289 1.00 0.00 7 ASP B O 9
ATOM 14547 N N . GLU B 2 8 ? -5.475 -17.652 15.521 1.00 0.00 8 GLU B N 9
ATOM 14548 C CA . GLU B 2 8 ? -4.361 -16.768 15.673 1.00 0.00 8 GLU B CA 9
ATOM 14549 C C . GLU B 2 8 ? -4.624 -15.388 15.177 1.00 0.00 8 GLU B C 9
ATOM 14550 O O . GLU B 2 8 ? -5.598 -14.768 15.600 1.00 0.00 8 GLU B O 9
ATOM 14562 N N . ASN B 2 9 ? -3.768 -14.801 14.321 1.00 0.00 9 ASN B N 9
ATOM 14563 C CA . ASN B 2 9 ? -3.936 -13.450 13.881 1.00 0.00 9 ASN B CA 9
ATOM 14564 C C . ASN B 2 9 ? -3.401 -13.188 12.515 1.00 0.00 9 ASN B C 9
ATOM 14565 O O . ASN B 2 9 ? -2.518 -13.873 12.001 1.00 0.00 9 ASN B O 9
ATOM 14576 N N . GLU B 2 10 ? -3.935 -12.121 11.894 1.00 0.00 10 GLU B N 9
ATOM 14577 C CA . GLU B 2 10 ? -3.373 -11.366 10.818 1.00 0.00 10 GLU B CA 9
ATOM 14578 C C . GLU B 2 10 ? -3.348 -9.968 11.330 1.00 0.00 10 GLU B C 9
ATOM 14579 O O . GLU B 2 10 ? -4.135 -9.640 12.217 1.00 0.00 10 GLU B O 9
ATOM 14591 N N . GLN B 2 11 ? -2.456 -9.086 10.845 1.00 0.00 11 GLN B N 9
ATOM 14592 C CA . GLN B 2 11 ? -2.226 -7.812 11.453 1.00 0.00 11 GLN B CA 9
ATOM 14593 C C . GLN B 2 11 ? -2.440 -6.658 10.536 1.00 0.00 11 GLN B C 9
ATOM 14594 O O . GLN B 2 11 ? -2.758 -6.816 9.358 1.00 0.00 11 GLN B O 9
ATOM 14608 N N . VAL B 2 12 ? -2.273 -5.427 11.053 1.00 0.00 12 VAL B N 9
ATOM 14609 C CA . VAL B 2 12 ? -2.507 -4.177 10.401 1.00 0.00 12 VAL B CA 9
ATOM 14610 C C . VAL B 2 12 ? -1.199 -3.462 10.430 1.00 0.00 12 VAL B C 9
ATOM 14611 O O . VAL B 2 12 ? -0.458 -3.553 11.407 1.00 0.00 12 VAL B O 9
ATOM 14624 N N . SER B 2 13 ? -0.820 -2.779 9.335 1.00 0.00 13 SER B N 9
ATOM 14625 C CA . SER B 2 13 ? 0.530 -2.460 8.990 1.00 0.00 13 SER B CA 9
ATOM 14626 C C . SER B 2 13 ? 0.750 -1.040 8.599 1.00 0.00 13 SER B C 9
ATOM 14627 O O . SER B 2 13 ? -0.039 -0.430 7.880 1.00 0.00 13 SER B O 9
ATOM 14635 N N . ALA B 2 14 ? 1.882 -0.452 9.029 1.00 0.00 14 ALA B N 9
ATOM 14636 C CA . ALA B 2 14 ? 2.316 0.872 8.706 1.00 0.00 14 ALA B CA 9
ATOM 14637 C C . ALA B 2 14 ? 3.660 0.880 8.066 1.00 0.00 14 ALA B C 9
ATOM 14638 O O . ALA B 2 14 ? 4.427 -0.078 8.158 1.00 0.00 14 ALA B O 9
ATOM 14645 N N . VAL B 2 15 ? 3.978 1.949 7.314 1.00 0.00 15 VAL B N 9
ATOM 14646 C CA . VAL B 2 15 ? 5.213 2.128 6.616 1.00 0.00 15 VAL B CA 9
ATOM 14647 C C . VAL B 2 15 ? 5.446 3.617 6.405 1.00 0.00 15 VAL B C 9
ATOM 14648 O O . VAL B 2 15 ? 4.482 4.407 6.601 1.00 0.00 15 VAL B O 9
ATOM 14662 N N . PRO A 1 1 ? -10.225 6.815 -20.162 1.00 0.00 1 PRO A N 10
ATOM 14663 C CA . PRO A 1 1 ? -10.396 5.919 -18.990 1.00 0.00 1 PRO A CA 10
ATOM 14664 C C . PRO A 1 1 ? -11.743 6.153 -18.397 1.00 0.00 1 PRO A C 10
ATOM 14665 O O . PRO A 1 1 ? -12.489 7.009 -18.868 1.00 0.00 1 PRO A O 10
ATOM 14678 N N . LYS A 1 2 ? -12.094 5.404 -17.337 1.00 0.00 2 LYS A N 10
ATOM 14679 C CA . LYS A 1 2 ? -13.237 5.636 -16.510 1.00 0.00 2 LYS A CA 10
ATOM 14680 C C . LYS A 1 2 ? -12.977 6.733 -15.536 1.00 0.00 2 LYS A C 10
ATOM 14681 O O . LYS A 1 2 ? -11.818 7.130 -15.422 1.00 0.00 2 LYS A O 10
ATOM 14700 N N . PRO A 1 3 ? -13.896 7.302 -14.815 1.00 0.00 3 PRO A N 10
ATOM 14701 C CA . PRO A 1 3 ? -13.623 8.413 -13.950 1.00 0.00 3 PRO A CA 10
ATOM 14702 C C . PRO A 1 3 ? -12.717 8.107 -12.806 1.00 0.00 3 PRO A C 10
ATOM 14703 O O . PRO A 1 3 ? -11.959 8.987 -12.402 1.00 0.00 3 PRO A O 10
ATOM 14714 N N . GLY A 1 4 ? -12.723 6.874 -12.268 1.00 0.00 4 GLY A N 10
ATOM 14715 C CA . GLY A 1 4 ? -11.716 6.418 -11.359 1.00 0.00 4 GLY A CA 10
ATOM 14716 C C . GLY A 1 4 ? -10.554 5.858 -12.105 1.00 0.00 4 GLY A C 10
ATOM 14717 O O . GLY A 1 4 ? -10.437 4.649 -12.306 1.00 0.00 4 GLY A O 10
ATOM 14721 N N . ASP A 1 5 ? -9.647 6.729 -12.584 1.00 0.00 5 ASP A N 10
ATOM 14722 C CA . ASP A 1 5 ? -8.528 6.324 -13.376 1.00 0.00 5 ASP A CA 10
ATOM 14723 C C . ASP A 1 5 ? -7.381 5.787 -12.591 1.00 0.00 5 ASP A C 10
ATOM 14724 O O . ASP A 1 5 ? -7.187 6.057 -11.407 1.00 0.00 5 ASP A O 10
ATOM 14733 N N . ILE A 1 6 ? -6.562 4.960 -13.265 1.00 0.00 6 ILE A N 10
ATOM 14734 C CA . ILE A 1 6 ? -5.331 4.424 -12.774 1.00 0.00 6 ILE A CA 10
ATOM 14735 C C . ILE A 1 6 ? -4.232 5.390 -13.054 1.00 0.00 6 ILE A C 10
ATOM 14736 O O . ILE A 1 6 ? -4.134 5.969 -14.135 1.00 0.00 6 ILE A O 10
ATOM 14752 N N . PHE A 1 7 ? -3.356 5.613 -12.058 1.00 0.00 7 PHE A N 10
ATOM 14753 C CA . PHE A 1 7 ? -2.247 6.511 -12.149 1.00 0.00 7 PHE A CA 10
ATOM 14754 C C . PHE A 1 7 ? -1.109 5.951 -11.367 1.00 0.00 7 PHE A C 10
ATOM 14755 O O . PHE A 1 7 ? -1.256 5.010 -10.588 1.00 0.00 7 PHE A O 10
ATOM 14772 N N . GLU A 1 8 ? 0.096 6.512 -11.564 1.00 0.00 8 GLU A N 10
ATOM 14773 C CA . GLU A 1 8 ? 1.250 6.152 -10.799 1.00 0.00 8 GLU A CA 10
ATOM 14774 C C . GLU A 1 8 ? 1.840 7.368 -10.169 1.00 0.00 8 GLU A C 10
ATOM 14775 O O . GLU A 1 8 ? 1.807 8.464 -10.726 1.00 0.00 8 GLU A O 10
ATOM 14787 N N . VAL A 1 9 ? 2.361 7.218 -8.938 1.00 0.00 9 VAL A N 10
ATOM 14788 C CA . VAL A 1 9 ? 3.115 8.234 -8.273 1.00 0.00 9 VAL A CA 10
ATOM 14789 C C . VAL A 1 9 ? 4.567 7.902 -8.327 1.00 0.00 9 VAL A C 10
ATOM 14790 O O . VAL A 1 9 ? 4.961 6.737 -8.322 1.00 0.00 9 VAL A O 10
ATOM 14803 N N . GLU A 1 10 ? 5.418 8.943 -8.364 1.00 0.00 10 GLU A N 10
ATOM 14804 C CA . GLU A 1 10 ? 6.839 8.817 -8.280 1.00 0.00 10 GLU A CA 10
ATOM 14805 C C . GLU A 1 10 ? 7.307 9.760 -7.225 1.00 0.00 10 GLU A C 10
ATOM 14806 O O . GLU A 1 10 ? 7.524 10.949 -7.453 1.00 0.00 10 GLU A O 10
ATOM 14818 N N . LEU A 1 11 ? 7.438 9.253 -5.986 1.00 0.00 11 LEU A N 10
ATOM 14819 C CA . LEU A 1 11 ? 7.730 10.045 -4.832 1.00 0.00 11 LEU A CA 10
ATOM 14820 C C . LEU A 1 11 ? 8.978 9.519 -4.209 1.00 0.00 11 LEU A C 10
ATOM 14821 O O . LEU A 1 11 ? 9.421 8.411 -4.505 1.00 0.00 11 LEU A O 10
ATOM 14837 N N . ALA A 1 12 ? 9.637 10.295 -3.329 1.00 0.00 12 ALA A N 10
ATOM 14838 C CA . ALA A 1 12 ? 10.779 9.820 -2.611 1.00 0.00 12 ALA A CA 10
ATOM 14839 C C . ALA A 1 12 ? 10.651 10.214 -1.180 1.00 0.00 12 ALA A C 10
ATOM 14840 O O . ALA A 1 12 ? 9.739 10.938 -0.783 1.00 0.00 12 ALA A O 10
ATOM 14847 N N . LYS A 1 13 ? 11.558 9.710 -0.324 1.00 0.00 13 LYS A N 10
ATOM 14848 C CA . LYS A 1 13 ? 11.647 10.078 1.056 1.00 0.00 13 LYS A CA 10
ATOM 14849 C C . LYS A 1 13 ? 12.174 11.457 1.261 1.00 0.00 13 LYS A C 10
ATOM 14850 O O . LYS A 1 13 ? 13.370 11.720 1.146 1.00 0.00 13 LYS A O 10
ATOM 14869 N N . ASN A 1 14 ? 11.278 12.405 1.586 1.00 0.00 14 ASN A N 10
ATOM 14870 C CA . ASN A 1 14 ? 11.606 13.740 1.982 1.00 0.00 14 ASN A CA 10
ATOM 14871 C C . ASN A 1 14 ? 11.582 13.837 3.469 1.00 0.00 14 ASN A C 10
ATOM 14872 O O . ASN A 1 14 ? 12.630 13.930 4.107 1.00 0.00 14 ASN A O 10
ATOM 14883 N N . ASP A 1 15 ? 10.392 13.780 4.092 1.00 0.00 15 ASP A N 10
ATOM 14884 C CA . ASP A 1 15 ? 10.168 13.701 5.502 1.00 0.00 15 ASP A CA 10
ATOM 14885 C C . ASP A 1 15 ? 10.578 12.361 6.009 1.00 0.00 15 ASP A C 10
ATOM 14886 O O . ASP A 1 15 ? 11.653 12.168 6.576 1.00 0.00 15 ASP A O 10
ATOM 14895 N N . ASN A 1 16 ? 9.721 11.356 5.757 1.00 0.00 16 ASN A N 10
ATOM 14896 C CA . ASN A 1 16 ? 9.930 9.958 5.971 1.00 0.00 16 ASN A CA 10
ATOM 14897 C C . ASN A 1 16 ? 9.346 9.345 4.745 1.00 0.00 16 ASN A C 10
ATOM 14898 O O . ASN A 1 16 ? 8.928 10.069 3.843 1.00 0.00 16 ASN A O 10
ATOM 14909 N N . SER A 1 17 ? 9.298 8.009 4.605 1.00 0.00 17 SER A N 10
ATOM 14910 C CA . SER A 1 17 ? 9.093 7.396 3.329 1.00 0.00 17 SER A CA 10
ATOM 14911 C C . SER A 1 17 ? 7.665 7.401 2.907 1.00 0.00 17 SER A C 10
ATOM 14912 O O . SER A 1 17 ? 7.339 7.979 1.872 1.00 0.00 17 SER A O 10
ATOM 14920 N N . LEU A 1 18 ? 6.740 6.759 3.643 1.00 0.00 18 LEU A N 10
ATOM 14921 C CA . LEU A 1 18 ? 5.364 6.731 3.255 1.00 0.00 18 LEU A CA 10
ATOM 14922 C C . LEU A 1 18 ? 4.558 7.702 4.047 1.00 0.00 18 LEU A C 10
ATOM 14923 O O . LEU A 1 18 ? 4.373 8.844 3.631 1.00 0.00 18 LEU A O 10
ATOM 14939 N N . GLY A 1 19 ? 4.033 7.290 5.215 1.00 0.00 19 GLY A N 10
ATOM 14940 C CA . GLY A 1 19 ? 3.124 8.061 6.004 1.00 0.00 19 GLY A CA 10
ATOM 14941 C C . GLY A 1 19 ? 1.728 7.587 5.786 1.00 0.00 19 GLY A C 10
ATOM 14942 O O . GLY A 1 19 ? 0.807 8.381 5.602 1.00 0.00 19 GLY A O 10
ATOM 14946 N N . ILE A 1 20 ? 1.507 6.260 5.790 1.00 0.00 20 ILE A N 10
ATOM 14947 C CA . ILE A 1 20 ? 0.227 5.718 5.458 1.00 0.00 20 ILE A CA 10
ATOM 14948 C C . ILE A 1 20 ? 0.023 4.408 6.138 1.00 0.00 20 ILE A C 10
ATOM 14949 O O . ILE A 1 20 ? 0.961 3.650 6.379 1.00 0.00 20 ILE A O 10
ATOM 14965 N N . SER A 1 21 ? -1.233 4.092 6.505 1.00 0.00 21 SER A N 10
ATOM 14966 C CA . SER A 1 21 ? -1.581 2.929 7.262 1.00 0.00 21 SER A CA 10
ATOM 14967 C C . SER A 1 21 ? -2.562 2.104 6.503 1.00 0.00 21 SER A C 10
ATOM 14968 O O . SER A 1 21 ? -3.222 2.579 5.580 1.00 0.00 21 SER A O 10
ATOM 14976 N N . VAL A 1 22 ? -2.658 0.804 6.837 1.00 0.00 22 VAL A N 10
ATOM 14977 C CA . VAL A 1 22 ? -3.170 -0.226 5.988 1.00 0.00 22 VAL A CA 10
ATOM 14978 C C . VAL A 1 22 ? -4.330 -0.883 6.655 1.00 0.00 22 VAL A C 10
ATOM 14979 O O . VAL A 1 22 ? -4.541 -0.733 7.859 1.00 0.00 22 VAL A O 10
ATOM 14992 N N . THR A 1 23 ? -5.167 -1.616 5.902 1.00 0.00 23 THR A N 10
ATOM 14993 C CA . THR A 1 23 ? -6.134 -2.524 6.437 1.00 0.00 23 THR A CA 10
ATOM 14994 C C . THR A 1 23 ? -6.268 -3.638 5.456 1.00 0.00 23 THR A C 10
ATOM 14995 O O . THR A 1 23 ? -6.047 -3.453 4.260 1.00 0.00 23 THR A O 10
ATOM 15006 N N . GLY A 1 24 ? -6.584 -4.859 5.922 1.00 0.00 24 GLY A N 10
ATOM 15007 C CA . GLY A 1 24 ? -6.787 -6.012 5.100 1.00 0.00 24 GLY A CA 10
ATOM 15008 C C . GLY A 1 24 ? -5.559 -6.603 4.499 1.00 0.00 24 GLY A C 10
ATOM 15009 O O . GLY A 1 24 ? -4.472 -6.552 5.072 1.00 0.00 24 GLY A O 10
ATOM 15013 N N . GLY A 1 25 ? -5.711 -7.217 3.311 1.00 0.00 25 GLY A N 10
ATOM 15014 C CA . GLY A 1 25 ? -4.637 -7.634 2.465 1.00 0.00 25 GLY A CA 10
ATOM 15015 C C . GLY A 1 25 ? -4.127 -9.027 2.608 1.00 0.00 25 GLY A C 10
ATOM 15016 O O . GLY A 1 25 ? -3.050 -9.338 2.100 1.00 0.00 25 GLY A O 10
ATOM 15020 N N . VAL A 1 26 ? -4.842 -9.916 3.320 1.00 0.00 26 VAL A N 10
ATOM 15021 C CA . VAL A 1 26 ? -4.268 -11.121 3.833 1.00 0.00 26 VAL A CA 10
ATOM 15022 C C . VAL A 1 26 ? -4.314 -12.276 2.893 1.00 0.00 26 VAL A C 10
ATOM 15023 O O . VAL A 1 26 ? -3.563 -12.333 1.921 1.00 0.00 26 VAL A O 10
ATOM 15036 N N . ASN A 1 27 ? -5.165 -13.290 3.129 1.00 0.00 27 ASN A N 10
ATOM 15037 C CA . ASN A 1 27 ? -5.194 -14.521 2.401 1.00 0.00 27 ASN A CA 10
ATOM 15038 C C . ASN A 1 27 ? -6.112 -14.422 1.230 1.00 0.00 27 ASN A C 10
ATOM 15039 O O . ASN A 1 27 ? -5.795 -14.881 0.133 1.00 0.00 27 ASN A O 10
ATOM 15050 N N . THR A 1 28 ? -7.282 -13.786 1.416 1.00 0.00 28 THR A N 10
ATOM 15051 C CA . THR A 1 28 ? -8.050 -13.233 0.343 1.00 0.00 28 THR A CA 10
ATOM 15052 C C . THR A 1 28 ? -8.483 -11.898 0.844 1.00 0.00 28 THR A C 10
ATOM 15053 O O . THR A 1 28 ? -8.549 -11.678 2.052 1.00 0.00 28 THR A O 10
ATOM 15064 N N . SER A 1 29 ? -8.726 -10.915 -0.042 1.00 0.00 29 SER A N 10
ATOM 15065 C CA . SER A 1 29 ? -9.064 -9.605 0.418 1.00 0.00 29 SER A CA 10
ATOM 15066 C C . SER A 1 29 ? -9.843 -8.865 -0.615 1.00 0.00 29 SER A C 10
ATOM 15067 O O . SER A 1 29 ? -11.064 -9.000 -0.690 1.00 0.00 29 SER A O 10
ATOM 15075 N N . VAL A 1 30 ? -9.180 -8.077 -1.479 1.00 0.00 30 VAL A N 10
ATOM 15076 C CA . VAL A 1 30 ? -9.791 -7.272 -2.492 1.00 0.00 30 VAL A CA 10
ATOM 15077 C C . VAL A 1 30 ? -10.237 -8.130 -3.625 1.00 0.00 30 VAL A C 10
ATOM 15078 O O . VAL A 1 30 ? -11.398 -8.139 -4.030 1.00 0.00 30 VAL A O 10
ATOM 15091 N N . ARG A 1 31 ? -9.294 -8.941 -4.137 1.00 0.00 31 ARG A N 10
ATOM 15092 C CA . ARG A 1 31 ? -9.582 -10.170 -4.811 1.00 0.00 31 ARG A CA 10
ATOM 15093 C C . ARG A 1 31 ? -8.786 -11.225 -4.123 1.00 0.00 31 ARG A C 10
ATOM 15094 O O . ARG A 1 31 ? -8.669 -11.206 -2.898 1.00 0.00 31 ARG A O 10
ATOM 15115 N N . HIS A 1 32 ? -8.173 -12.174 -4.851 1.00 0.00 32 HIS A N 10
ATOM 15116 C CA . HIS A 1 32 ? -7.211 -13.111 -4.360 1.00 0.00 32 HIS A CA 10
ATOM 15117 C C . HIS A 1 32 ? -5.889 -12.455 -4.156 1.00 0.00 32 HIS A C 10
ATOM 15118 O O . HIS A 1 32 ? -4.893 -12.696 -4.838 1.00 0.00 32 HIS A O 10
ATOM 15132 N N . GLY A 1 33 ? -5.861 -11.542 -3.168 1.00 0.00 33 GLY A N 10
ATOM 15133 C CA . GLY A 1 33 ? -4.787 -10.644 -2.879 1.00 0.00 33 GLY A CA 10
ATOM 15134 C C . GLY A 1 33 ? -5.250 -9.241 -3.077 1.00 0.00 33 GLY A C 10
ATOM 15135 O O . GLY A 1 33 ? -6.418 -8.976 -3.358 1.00 0.00 33 GLY A O 10
ATOM 15139 N N . GLY A 1 34 ? -4.318 -8.286 -2.909 1.00 0.00 34 GLY A N 10
ATOM 15140 C CA . GLY A 1 34 ? -4.593 -6.888 -3.036 1.00 0.00 34 GLY A CA 10
ATOM 15141 C C . GLY A 1 34 ? -4.795 -6.295 -1.685 1.00 0.00 34 GLY A C 10
ATOM 15142 O O . GLY A 1 34 ? -5.243 -6.969 -0.758 1.00 0.00 34 GLY A O 10
ATOM 15146 N N . ILE A 1 35 ? -4.486 -4.995 -1.524 1.00 0.00 35 ILE A N 10
ATOM 15147 C CA . ILE A 1 35 ? -4.522 -4.323 -0.263 1.00 0.00 35 ILE A CA 10
ATOM 15148 C C . ILE A 1 35 ? -5.357 -3.102 -0.447 1.00 0.00 35 ILE A C 10
ATOM 15149 O O . ILE A 1 35 ? -5.557 -2.650 -1.573 1.00 0.00 35 ILE A O 10
ATOM 15165 N N . TYR A 1 36 ? -5.905 -2.514 0.631 1.00 0.00 36 TYR A N 10
ATOM 15166 C CA . TYR A 1 36 ? -6.697 -1.325 0.572 1.00 0.00 36 TYR A CA 10
ATOM 15167 C C . TYR A 1 36 ? -6.119 -0.290 1.474 1.00 0.00 36 TYR A C 10
ATOM 15168 O O . TYR A 1 36 ? -5.355 -0.574 2.395 1.00 0.00 36 TYR A O 10
ATOM 15186 N N . VAL A 1 37 ? -6.426 0.992 1.203 1.00 0.00 37 VAL A N 10
ATOM 15187 C CA . VAL A 1 37 ? -5.878 2.127 1.880 1.00 0.00 37 VAL A CA 10
ATOM 15188 C C . VAL A 1 37 ? -6.728 2.552 3.027 1.00 0.00 37 VAL A C 10
ATOM 15189 O O . VAL A 1 37 ? -7.928 2.770 2.870 1.00 0.00 37 VAL A O 10
ATOM 15202 N N . LYS A 1 38 ? -6.153 2.713 4.232 1.00 0.00 38 LYS A N 10
ATOM 15203 C CA . LYS A 1 38 ? -6.883 3.134 5.386 1.00 0.00 38 LYS A CA 10
ATOM 15204 C C . LYS A 1 38 ? -6.772 4.595 5.654 1.00 0.00 38 LYS A C 10
ATOM 15205 O O . LYS A 1 38 ? -7.761 5.320 5.555 1.00 0.00 38 LYS A O 10
ATOM 15224 N N . ALA A 1 39 ? -5.583 5.099 6.027 1.00 0.00 39 ALA A N 10
ATOM 15225 C CA . ALA A 1 39 ? -5.447 6.454 6.463 1.00 0.00 39 ALA A CA 10
ATOM 15226 C C . ALA A 1 39 ? -4.063 6.976 6.289 1.00 0.00 39 ALA A C 10
ATOM 15227 O O . ALA A 1 39 ? -3.089 6.226 6.328 1.00 0.00 39 ALA A O 10
ATOM 15234 N N . VAL A 1 40 ? -3.941 8.305 6.125 1.00 0.00 40 VAL A N 10
ATOM 15235 C CA . VAL A 1 40 ? -2.717 9.033 5.990 1.00 0.00 40 VAL A CA 10
ATOM 15236 C C . VAL A 1 40 ? -2.229 9.428 7.341 1.00 0.00 40 VAL A C 10
ATOM 15237 O O . VAL A 1 40 ? -2.911 10.129 8.087 1.00 0.00 40 VAL A O 10
ATOM 15250 N N . ILE A 1 41 ? -1.021 8.973 7.722 1.00 0.00 41 ILE A N 10
ATOM 15251 C CA . ILE A 1 41 ? -0.376 9.291 8.958 1.00 0.00 41 ILE A CA 10
ATOM 15252 C C . ILE A 1 41 ? 0.352 10.584 8.826 1.00 0.00 41 ILE A C 10
ATOM 15253 O O . ILE A 1 41 ? 1.081 10.725 7.846 1.00 0.00 41 ILE A O 10
ATOM 15269 N N . PRO A 1 42 ? 0.269 11.562 9.679 1.00 0.00 42 PRO A N 10
ATOM 15270 C CA . PRO A 1 42 ? 1.071 12.748 9.590 1.00 0.00 42 PRO A CA 10
ATOM 15271 C C . PRO A 1 42 ? 2.469 12.532 10.059 1.00 0.00 42 PRO A C 10
ATOM 15272 O O . PRO A 1 42 ? 2.909 13.138 11.035 1.00 0.00 42 PRO A O 10
ATOM 15283 N N . GLN A 1 43 ? 3.221 11.671 9.351 1.00 0.00 43 GLN A N 10
ATOM 15284 C CA . GLN A 1 43 ? 4.616 11.439 9.564 1.00 0.00 43 GLN A CA 10
ATOM 15285 C C . GLN A 1 43 ? 5.202 10.820 8.342 1.00 0.00 43 GLN A C 10
ATOM 15286 O O . GLN A 1 43 ? 5.804 9.747 8.360 1.00 0.00 43 GLN A O 10
ATOM 15300 N N . GLY A 1 44 ? 5.019 11.454 7.171 1.00 0.00 44 GLY A N 10
ATOM 15301 C CA . GLY A 1 44 ? 5.643 10.950 5.987 1.00 0.00 44 GLY A CA 10
ATOM 15302 C C . GLY A 1 44 ? 5.443 11.834 4.805 1.00 0.00 44 GLY A C 10
ATOM 15303 O O . GLY A 1 44 ? 4.760 12.855 4.876 1.00 0.00 44 GLY A O 10
ATOM 15307 N N . ALA A 1 45 ? 6.003 11.425 3.653 1.00 0.00 45 ALA A N 10
ATOM 15308 C CA . ALA A 1 45 ? 5.914 12.100 2.395 1.00 0.00 45 ALA A CA 10
ATOM 15309 C C . ALA A 1 45 ? 4.531 12.243 1.862 1.00 0.00 45 ALA A C 10
ATOM 15310 O O . ALA A 1 45 ? 4.197 13.256 1.247 1.00 0.00 45 ALA A O 10
ATOM 15317 N N . ALA A 1 46 ? 3.651 11.264 2.135 1.00 0.00 46 ALA A N 10
ATOM 15318 C CA . ALA A 1 46 ? 2.269 11.255 1.770 1.00 0.00 46 ALA A CA 10
ATOM 15319 C C . ALA A 1 46 ? 1.503 12.448 2.229 1.00 0.00 46 ALA A C 10
ATOM 15320 O O . ALA A 1 46 ? 0.710 13.026 1.487 1.00 0.00 46 ALA A O 10
ATOM 15327 N N . GLU A 1 47 ? 1.751 12.876 3.480 1.00 0.00 47 GLU A N 10
ATOM 15328 C CA . GLU A 1 47 ? 1.164 14.036 4.077 1.00 0.00 47 GLU A CA 10
ATOM 15329 C C . GLU A 1 47 ? 1.996 15.254 3.866 1.00 0.00 47 GLU A C 10
ATOM 15330 O O . GLU A 1 47 ? 1.495 16.306 3.467 1.00 0.00 47 GLU A O 10
ATOM 15342 N N . SER A 1 48 ? 3.317 15.176 4.105 1.00 0.00 48 SER A N 10
ATOM 15343 C CA . SER A 1 48 ? 4.200 16.300 4.063 1.00 0.00 48 SER A CA 10
ATOM 15344 C C . SER A 1 48 ? 4.423 16.891 2.713 1.00 0.00 48 SER A C 10
ATOM 15345 O O . SER A 1 48 ? 4.525 18.112 2.607 1.00 0.00 48 SER A O 10
ATOM 15353 N N . ASP A 1 49 ? 4.490 16.097 1.630 1.00 0.00 49 ASP A N 10
ATOM 15354 C CA . ASP A 1 49 ? 4.404 16.620 0.301 1.00 0.00 49 ASP A CA 10
ATOM 15355 C C . ASP A 1 49 ? 2.970 16.771 -0.078 1.00 0.00 49 ASP A C 10
ATOM 15356 O O . ASP A 1 49 ? 2.551 17.839 -0.520 1.00 0.00 49 ASP A O 10
ATOM 15365 N N . GLY A 1 50 ? 2.141 15.731 0.123 1.00 0.00 50 GLY A N 10
ATOM 15366 C CA . GLY A 1 50 ? 0.730 15.793 -0.104 1.00 0.00 50 GLY A CA 10
ATOM 15367 C C . GLY A 1 50 ? 0.345 15.104 -1.369 1.00 0.00 50 GLY A C 10
ATOM 15368 O O . GLY A 1 50 ? 0.307 15.727 -2.428 1.00 0.00 50 GLY A O 10
ATOM 15372 N N . ARG A 1 51 ? 0.032 13.798 -1.312 1.00 0.00 51 ARG A N 10
ATOM 15373 C CA . ARG A 1 51 ? -0.075 13.009 -2.499 1.00 0.00 51 ARG A CA 10
ATOM 15374 C C . ARG A 1 51 ? -1.230 12.068 -2.526 1.00 0.00 51 ARG A C 10
ATOM 15375 O O . ARG A 1 51 ? -2.038 12.124 -3.452 1.00 0.00 51 ARG A O 10
ATOM 15396 N N . ILE A 1 52 ? -1.424 11.175 -1.539 1.00 0.00 52 ILE A N 10
ATOM 15397 C CA . ILE A 1 52 ? -2.322 10.067 -1.641 1.00 0.00 52 ILE A CA 10
ATOM 15398 C C . ILE A 1 52 ? -3.243 10.131 -0.471 1.00 0.00 52 ILE A C 10
ATOM 15399 O O . ILE A 1 52 ? -2.847 10.589 0.599 1.00 0.00 52 ILE A O 10
ATOM 15415 N N . HIS A 1 53 ? -4.515 9.723 -0.628 1.00 0.00 53 HIS A N 10
ATOM 15416 C CA . HIS A 1 53 ? -5.523 9.930 0.365 1.00 0.00 53 HIS A CA 10
ATOM 15417 C C . HIS A 1 53 ? -6.097 8.649 0.867 1.00 0.00 53 HIS A C 10
ATOM 15418 O O . HIS A 1 53 ? -5.753 7.554 0.426 1.00 0.00 53 HIS A O 10
ATOM 15432 N N . LYS A 1 54 ? -6.967 8.710 1.891 1.00 0.00 54 LYS A N 10
ATOM 15433 C CA . LYS A 1 54 ? -7.790 7.617 2.309 1.00 0.00 54 LYS A CA 10
ATOM 15434 C C . LYS A 1 54 ? -8.760 7.088 1.310 1.00 0.00 54 LYS A C 10
ATOM 15435 O O . LYS A 1 54 ? -9.472 7.835 0.639 1.00 0.00 54 LYS A O 10
ATOM 15454 N N . GLY A 1 55 ? -8.855 5.751 1.202 1.00 0.00 55 GLY A N 10
ATOM 15455 C CA . GLY A 1 55 ? -9.792 5.065 0.369 1.00 0.00 55 GLY A CA 10
ATOM 15456 C C . GLY A 1 55 ? -9.544 4.996 -1.098 1.00 0.00 55 GLY A C 10
ATOM 15457 O O . GLY A 1 55 ? -10.488 4.795 -1.860 1.00 0.00 55 GLY A O 10
ATOM 15461 N N . ASP A 1 56 ? -8.277 5.071 -1.545 1.00 0.00 56 ASP A N 10
ATOM 15462 C CA . ASP A 1 56 ? -7.849 4.673 -2.850 1.00 0.00 56 ASP A CA 10
ATOM 15463 C C . ASP A 1 56 ? -7.681 3.194 -2.922 1.00 0.00 56 ASP A C 10
ATOM 15464 O O . ASP A 1 56 ? -7.818 2.497 -1.919 1.00 0.00 56 ASP A O 10
ATOM 15473 N N . ARG A 1 57 ? -7.357 2.625 -4.096 1.00 0.00 57 ARG A N 10
ATOM 15474 C CA . ARG A 1 57 ? -7.067 1.231 -4.231 1.00 0.00 57 ARG A CA 10
ATOM 15475 C C . ARG A 1 57 ? -5.726 1.067 -4.857 1.00 0.00 57 ARG A C 10
ATOM 15476 O O . ARG A 1 57 ? -5.468 1.532 -5.967 1.00 0.00 57 ARG A O 10
ATOM 15497 N N . VAL A 1 58 ? -4.785 0.389 -4.176 1.00 0.00 58 VAL A N 10
ATOM 15498 C CA . VAL A 1 58 ? -3.455 0.186 -4.663 1.00 0.00 58 VAL A CA 10
ATOM 15499 C C . VAL A 1 58 ? -3.310 -1.113 -5.380 1.00 0.00 58 VAL A C 10
ATOM 15500 O O . VAL A 1 58 ? -4.044 -2.068 -5.129 1.00 0.00 58 VAL A O 10
ATOM 15513 N N . LEU A 1 59 ? -2.353 -1.202 -6.320 1.00 0.00 59 LEU A N 10
ATOM 15514 C CA . LEU A 1 59 ? -2.110 -2.396 -7.066 1.00 0.00 59 LEU A CA 10
ATOM 15515 C C . LEU A 1 59 ? -0.687 -2.828 -6.983 1.00 0.00 59 LEU A C 10
ATOM 15516 O O . LEU A 1 59 ? -0.345 -3.726 -6.215 1.00 0.00 59 LEU A O 10
ATOM 15532 N N . ALA A 1 60 ? 0.214 -2.237 -7.787 1.00 0.00 60 ALA A N 10
ATOM 15533 C CA . ALA A 1 60 ? 1.534 -2.744 -8.003 1.00 0.00 60 ALA A CA 10
ATOM 15534 C C . ALA A 1 60 ? 2.590 -2.077 -7.190 1.00 0.00 60 ALA A C 10
ATOM 15535 O O . ALA A 1 60 ? 2.496 -0.903 -6.836 1.00 0.00 60 ALA A O 10
ATOM 15542 N N . VAL A 1 61 ? 3.664 -2.823 -6.876 1.00 0.00 61 VAL A N 10
ATOM 15543 C CA . VAL A 1 61 ? 4.827 -2.370 -6.179 1.00 0.00 61 VAL A CA 10
ATOM 15544 C C . VAL A 1 61 ? 5.913 -2.224 -7.189 1.00 0.00 61 VAL A C 10
ATOM 15545 O O . VAL A 1 61 ? 6.601 -3.182 -7.538 1.00 0.00 61 VAL A O 10
ATOM 15558 N N . ASN A 1 62 ? 6.062 -1.018 -7.766 1.00 0.00 62 ASN A N 10
ATOM 15559 C CA . ASN A 1 62 ? 7.039 -0.687 -8.756 1.00 0.00 62 ASN A CA 10
ATOM 15560 C C . ASN A 1 62 ? 7.003 -1.546 -9.973 1.00 0.00 62 ASN A C 10
ATOM 15561 O O . ASN A 1 62 ? 7.990 -2.179 -10.347 1.00 0.00 62 ASN A O 10
ATOM 15572 N N . GLY A 1 63 ? 5.827 -1.639 -10.618 1.00 0.00 63 GLY A N 10
ATOM 15573 C CA . GLY A 1 63 ? 5.620 -2.398 -11.812 1.00 0.00 63 GLY A CA 10
ATOM 15574 C C . GLY A 1 63 ? 4.938 -3.707 -11.606 1.00 0.00 63 GLY A C 10
ATOM 15575 O O . GLY A 1 63 ? 4.108 -4.109 -12.420 1.00 0.00 63 GLY A O 10
ATOM 15579 N N . VAL A 1 64 ? 5.281 -4.442 -10.533 1.00 0.00 64 VAL A N 10
ATOM 15580 C CA . VAL A 1 64 ? 4.873 -5.795 -10.321 1.00 0.00 64 VAL A CA 10
ATOM 15581 C C . VAL A 1 64 ? 3.714 -5.873 -9.388 1.00 0.00 64 VAL A C 10
ATOM 15582 O O . VAL A 1 64 ? 3.682 -5.198 -8.359 1.00 0.00 64 VAL A O 10
ATOM 15595 N N . SER A 1 65 ? 2.692 -6.696 -9.681 1.00 0.00 65 SER A N 10
ATOM 15596 C CA . SER A 1 65 ? 1.564 -6.872 -8.821 1.00 0.00 65 SER A CA 10
ATOM 15597 C C . SER A 1 65 ? 1.900 -7.765 -7.677 1.00 0.00 65 SER A C 10
ATOM 15598 O O . SER A 1 65 ? 2.687 -8.702 -7.797 1.00 0.00 65 SER A O 10
ATOM 15606 N N . LEU A 1 66 ? 1.328 -7.503 -6.488 1.00 0.00 66 LEU A N 10
ATOM 15607 C CA . LEU A 1 66 ? 1.614 -8.254 -5.305 1.00 0.00 66 LEU A CA 10
ATOM 15608 C C . LEU A 1 66 ? 0.699 -9.413 -5.107 1.00 0.00 66 LEU A C 10
ATOM 15609 O O . LEU A 1 66 ? 0.955 -10.259 -4.251 1.00 0.00 66 LEU A O 10
ATOM 15625 N N . GLU A 1 67 ? -0.380 -9.529 -5.901 1.00 0.00 67 GLU A N 10
ATOM 15626 C CA . GLU A 1 67 ? -1.415 -10.500 -5.736 1.00 0.00 67 GLU A CA 10
ATOM 15627 C C . GLU A 1 67 ? -0.954 -11.917 -5.742 1.00 0.00 67 GLU A C 10
ATOM 15628 O O . GLU A 1 67 ? 0.035 -12.288 -6.371 1.00 0.00 67 GLU A O 10
ATOM 15640 N N . GLY A 1 68 ? -1.612 -12.755 -4.922 1.00 0.00 68 GLY A N 10
ATOM 15641 C CA . GLY A 1 68 ? -1.091 -14.019 -4.501 1.00 0.00 68 GLY A CA 10
ATOM 15642 C C . GLY A 1 68 ? -0.460 -13.969 -3.152 1.00 0.00 68 GLY A C 10
ATOM 15643 O O . GLY A 1 68 ? -0.655 -14.861 -2.328 1.00 0.00 68 GLY A O 10
ATOM 15647 N N . ALA A 1 69 ? 0.348 -12.933 -2.862 1.00 0.00 69 ALA A N 10
ATOM 15648 C CA . ALA A 1 69 ? 1.012 -12.764 -1.606 1.00 0.00 69 ALA A CA 10
ATOM 15649 C C . ALA A 1 69 ? 0.143 -12.247 -0.512 1.00 0.00 69 ALA A C 10
ATOM 15650 O O . ALA A 1 69 ? -0.907 -11.645 -0.732 1.00 0.00 69 ALA A O 10
ATOM 15657 N N . THR A 1 70 ? 0.569 -12.455 0.747 1.00 0.00 70 THR A N 10
ATOM 15658 C CA . THR A 1 70 ? -0.044 -11.966 1.943 1.00 0.00 70 THR A CA 10
ATOM 15659 C C . THR A 1 70 ? 0.410 -10.580 2.253 1.00 0.00 70 THR A C 10
ATOM 15660 O O . THR A 1 70 ? 1.400 -10.081 1.720 1.00 0.00 70 THR A O 10
ATOM 15671 N N . HIS A 1 71 ? -0.270 -9.907 3.198 1.00 0.00 71 HIS A N 10
ATOM 15672 C CA . HIS A 1 71 ? 0.108 -8.642 3.749 1.00 0.00 71 HIS A CA 10
ATOM 15673 C C . HIS A 1 71 ? 1.431 -8.649 4.434 1.00 0.00 71 HIS A C 10
ATOM 15674 O O . HIS A 1 71 ? 2.207 -7.703 4.315 1.00 0.00 71 HIS A O 10
ATOM 15688 N N . LYS A 1 72 ? 1.784 -9.734 5.146 1.00 0.00 72 LYS A N 10
ATOM 15689 C CA . LYS A 1 72 ? 3.071 -10.017 5.700 1.00 0.00 72 LYS A CA 10
ATOM 15690 C C . LYS A 1 72 ? 4.184 -9.978 4.711 1.00 0.00 72 LYS A C 10
ATOM 15691 O O . LYS A 1 72 ? 5.237 -9.378 4.925 1.00 0.00 72 LYS A O 10
ATOM 15710 N N . GLN A 1 73 ? 3.992 -10.605 3.537 1.00 0.00 73 GLN A N 10
ATOM 15711 C CA . GLN A 1 73 ? 4.958 -10.653 2.483 1.00 0.00 73 GLN A CA 10
ATOM 15712 C C . GLN A 1 73 ? 5.047 -9.373 1.725 1.00 0.00 73 GLN A C 10
ATOM 15713 O O . GLN A 1 73 ? 6.118 -8.940 1.298 1.00 0.00 73 GLN A O 10
ATOM 15727 N N . ALA A 1 74 ? 3.913 -8.669 1.565 1.00 0.00 74 ALA A N 10
ATOM 15728 C CA . ALA A 1 74 ? 3.814 -7.379 0.955 1.00 0.00 74 ALA A CA 10
ATOM 15729 C C . ALA A 1 74 ? 4.546 -6.298 1.674 1.00 0.00 74 ALA A C 10
ATOM 15730 O O . ALA A 1 74 ? 5.233 -5.490 1.050 1.00 0.00 74 ALA A O 10
ATOM 15737 N N . VAL A 1 75 ? 4.463 -6.216 3.014 1.00 0.00 75 VAL A N 10
ATOM 15738 C CA . VAL A 1 75 ? 5.148 -5.211 3.765 1.00 0.00 75 VAL A CA 10
ATOM 15739 C C . VAL A 1 75 ? 6.617 -5.438 3.873 1.00 0.00 75 VAL A C 10
ATOM 15740 O O . VAL A 1 75 ? 7.392 -4.498 4.040 1.00 0.00 75 VAL A O 10
ATOM 15753 N N . GLU A 1 76 ? 7.086 -6.691 3.738 1.00 0.00 76 GLU A N 10
ATOM 15754 C CA . GLU A 1 76 ? 8.473 -7.016 3.608 1.00 0.00 76 GLU A CA 10
ATOM 15755 C C . GLU A 1 76 ? 9.044 -6.539 2.317 1.00 0.00 76 GLU A C 10
ATOM 15756 O O . GLU A 1 76 ? 10.098 -5.907 2.285 1.00 0.00 76 GLU A O 10
ATOM 15768 N N . THR A 1 77 ? 8.315 -6.769 1.210 1.00 0.00 77 THR A N 10
ATOM 15769 C CA . THR A 1 77 ? 8.645 -6.383 -0.128 1.00 0.00 77 THR A CA 10
ATOM 15770 C C . THR A 1 77 ? 8.795 -4.909 -0.284 1.00 0.00 77 THR A C 10
ATOM 15771 O O . THR A 1 77 ? 9.632 -4.420 -1.043 1.00 0.00 77 THR A O 10
ATOM 15782 N N . LEU A 1 78 ? 8.016 -4.123 0.478 1.00 0.00 78 LEU A N 10
ATOM 15783 C CA . LEU A 1 78 ? 8.087 -2.695 0.483 1.00 0.00 78 LEU A CA 10
ATOM 15784 C C . LEU A 1 78 ? 9.221 -2.182 1.300 1.00 0.00 78 LEU A C 10
ATOM 15785 O O . LEU A 1 78 ? 10.057 -1.419 0.815 1.00 0.00 78 LEU A O 10
ATOM 15801 N N . ARG A 1 79 ? 9.324 -2.572 2.583 1.00 0.00 79 ARG A N 10
ATOM 15802 C CA . ARG A 1 79 ? 10.242 -1.985 3.510 1.00 0.00 79 ARG A CA 10
ATOM 15803 C C . ARG A 1 79 ? 11.689 -2.246 3.268 1.00 0.00 79 ARG A C 10
ATOM 15804 O O . ARG A 1 79 ? 12.530 -1.640 3.930 1.00 0.00 79 ARG A O 10
ATOM 15825 N N . ASN A 1 80 ? 12.075 -3.085 2.291 1.00 0.00 80 ASN A N 10
ATOM 15826 C CA . ASN A 1 80 ? 13.443 -3.224 1.900 1.00 0.00 80 ASN A CA 10
ATOM 15827 C C . ASN A 1 80 ? 13.919 -2.233 0.894 1.00 0.00 80 ASN A C 10
ATOM 15828 O O . ASN A 1 80 ? 15.024 -2.317 0.361 1.00 0.00 80 ASN A O 10
ATOM 15839 N N . THR A 1 81 ? 13.104 -1.188 0.661 1.00 0.00 81 THR A N 10
ATOM 15840 C CA . THR A 1 81 ? 13.435 -0.035 -0.117 1.00 0.00 81 THR A CA 10
ATOM 15841 C C . THR A 1 81 ? 13.761 1.109 0.780 1.00 0.00 81 THR A C 10
ATOM 15842 O O . THR A 1 81 ? 14.847 1.147 1.359 1.00 0.00 81 THR A O 10
ATOM 15853 N N . GLY A 1 82 ? 12.865 2.095 0.958 1.00 0.00 82 GLY A N 10
ATOM 15854 C CA . GLY A 1 82 ? 13.075 3.227 1.807 1.00 0.00 82 GLY A CA 10
ATOM 15855 C C . GLY A 1 82 ? 13.135 4.519 1.066 1.00 0.00 82 GLY A C 10
ATOM 15856 O O . GLY A 1 82 ? 12.374 5.442 1.352 1.00 0.00 82 GLY A O 10
ATOM 15860 N N . GLN A 1 83 ? 14.061 4.649 0.100 1.00 0.00 83 GLN A N 10
ATOM 15861 C CA . GLN A 1 83 ? 14.329 5.868 -0.596 1.00 0.00 83 GLN A CA 10
ATOM 15862 C C . GLN A 1 83 ? 13.275 6.306 -1.554 1.00 0.00 83 GLN A C 10
ATOM 15863 O O . GLN A 1 83 ? 12.637 7.335 -1.339 1.00 0.00 83 GLN A O 10
ATOM 15877 N N . VAL A 1 84 ? 13.068 5.575 -2.664 1.00 0.00 84 VAL A N 10
ATOM 15878 C CA . VAL A 1 84 ? 12.170 5.964 -3.707 1.00 0.00 84 VAL A CA 10
ATOM 15879 C C . VAL A 1 84 ? 10.956 5.101 -3.751 1.00 0.00 84 VAL A C 10
ATOM 15880 O O . VAL A 1 84 ? 11.000 3.889 -3.547 1.00 0.00 84 VAL A O 10
ATOM 15893 N N . VAL A 1 85 ? 9.785 5.713 -4.003 1.00 0.00 85 VAL A N 10
ATOM 15894 C CA . VAL A 1 85 ? 8.505 5.075 -4.000 1.00 0.00 85 VAL A CA 10
ATOM 15895 C C . VAL A 1 85 ? 7.874 5.205 -5.343 1.00 0.00 85 VAL A C 10
ATOM 15896 O O . VAL A 1 85 ? 7.480 6.293 -5.762 1.00 0.00 85 VAL A O 10
ATOM 15909 N N . HIS A 1 86 ? 7.723 4.085 -6.073 1.00 0.00 86 HIS A N 10
ATOM 15910 C CA . HIS A 1 86 ? 6.932 4.034 -7.263 1.00 0.00 86 HIS A CA 10
ATOM 15911 C C . HIS A 1 86 ? 5.799 3.094 -7.034 1.00 0.00 86 HIS A C 10
ATOM 15912 O O . HIS A 1 86 ? 5.986 1.898 -6.815 1.00 0.00 86 HIS A O 10
ATOM 15926 N N . LEU A 1 87 ? 4.562 3.621 -7.050 1.00 0.00 87 LEU A N 10
ATOM 15927 C CA . LEU A 1 87 ? 3.365 2.910 -6.725 1.00 0.00 87 LEU A CA 10
ATOM 15928 C C . LEU A 1 87 ? 2.384 3.102 -7.829 1.00 0.00 87 LEU A C 10
ATOM 15929 O O . LEU A 1 87 ? 2.339 4.166 -8.445 1.00 0.00 87 LEU A O 10
ATOM 15945 N N . LEU A 1 88 ? 1.552 2.083 -8.111 1.00 0.00 88 LEU A N 10
ATOM 15946 C CA . LEU A 1 88 ? 0.558 2.099 -9.138 1.00 0.00 88 LEU A CA 10
ATOM 15947 C C . LEU A 1 88 ? -0.747 1.870 -8.455 1.00 0.00 88 LEU A C 10
ATOM 15948 O O . LEU A 1 88 ? -0.920 0.893 -7.728 1.00 0.00 88 LEU A O 10
ATOM 15964 N N . LEU A 1 89 ? -1.702 2.801 -8.625 1.00 0.00 89 LEU A N 10
ATOM 15965 C CA . LEU A 1 89 ? -2.925 2.836 -7.886 1.00 0.00 89 LEU A CA 10
ATOM 15966 C C . LEU A 1 89 ? -4.052 3.264 -8.762 1.00 0.00 89 LEU A C 10
ATOM 15967 O O . LEU A 1 89 ? -3.873 3.912 -9.792 1.00 0.00 89 LEU A O 10
ATOM 15983 N N . GLU A 1 90 ? -5.289 2.911 -8.370 1.00 0.00 90 GLU A N 10
ATOM 15984 C CA . GLU A 1 90 ? -6.497 3.423 -8.940 1.00 0.00 90 GLU A CA 10
ATOM 15985 C C . GLU A 1 90 ? -7.074 4.403 -7.978 1.00 0.00 90 GLU A C 10
ATOM 15986 O O . GLU A 1 90 ? -7.041 4.207 -6.765 1.00 0.00 90 GLU A O 10
ATOM 15998 N N . LYS A 1 91 ? -7.637 5.509 -8.498 1.00 0.00 91 LYS A N 10
ATOM 15999 C CA . LYS A 1 91 ? -8.312 6.491 -7.707 1.00 0.00 91 LYS A CA 10
ATOM 16000 C C . LYS A 1 91 ? -9.551 5.979 -7.056 1.00 0.00 91 LYS A C 10
ATOM 16001 O O . LYS A 1 91 ? -10.365 5.269 -7.645 1.00 0.00 91 LYS A O 10
ATOM 16020 N N . GLY A 1 92 ? -9.715 6.318 -5.766 1.00 0.00 92 GLY A N 10
ATOM 16021 C CA . GLY A 1 92 ? -10.865 5.992 -4.980 1.00 0.00 92 GLY A CA 10
ATOM 16022 C C . GLY A 1 92 ? -12.044 6.852 -5.281 1.00 0.00 92 GLY A C 10
ATOM 16023 O O . GLY A 1 92 ? -11.949 7.919 -5.888 1.00 0.00 92 GLY A O 10
ATOM 16027 N N . GLN A 1 93 ? -13.230 6.399 -4.839 1.00 0.00 93 GLN A N 10
ATOM 16028 C CA . GLN A 1 93 ? -14.475 7.056 -5.091 1.00 0.00 93 GLN A CA 10
ATOM 16029 C C . GLN A 1 93 ? -14.733 8.155 -4.119 1.00 0.00 93 GLN A C 10
ATOM 16030 O O . GLN A 1 93 ? -14.015 8.356 -3.142 1.00 0.00 93 GLN A O 10
ATOM 16044 N N . SER A 1 94 ? -15.791 8.953 -4.350 1.00 0.00 94 SER A N 10
ATOM 16045 C CA . SER A 1 94 ? -16.158 10.037 -3.493 1.00 0.00 94 SER A CA 10
ATOM 16046 C C . SER A 1 94 ? -16.731 9.639 -2.177 1.00 0.00 94 SER A C 10
ATOM 16047 O O . SER A 1 94 ? -16.322 10.264 -1.199 1.00 0.00 94 SER A O 10
ATOM 16055 N N . PRO A 1 95 ? -17.606 8.697 -1.979 1.00 0.00 95 PRO A N 10
ATOM 16056 C CA . PRO A 1 95 ? -18.150 8.409 -0.684 1.00 0.00 95 PRO A CA 10
ATOM 16057 C C . PRO A 1 95 ? -17.294 7.668 0.285 1.00 0.00 95 PRO A C 10
ATOM 16058 O O . PRO A 1 95 ? -17.800 6.762 0.944 1.00 0.00 95 PRO A O 10
ATOM 16069 N N . THR A 1 96 ? -16.004 8.015 0.452 1.00 0.00 96 THR A N 10
ATOM 16070 C CA . THR A 1 96 ? -15.157 7.570 1.514 1.00 0.00 96 THR A CA 10
ATOM 16071 C C . THR A 1 96 ? -14.567 8.794 2.199 1.00 0.00 96 THR A C 10
ATOM 16072 O O . THR A 1 96 ? -13.645 9.444 1.635 1.00 0.00 96 THR A O 10
ATOM 16084 N N . PHE B 2 1 ? -18.830 -12.706 0.816 1.00 0.00 1 PHE B N 10
ATOM 16085 C CA . PHE B 2 1 ? -20.239 -12.950 0.433 1.00 0.00 1 PHE B CA 10
ATOM 16086 C C . PHE B 2 1 ? -21.186 -12.122 1.233 1.00 0.00 1 PHE B C 10
ATOM 16087 O O . PHE B 2 1 ? -21.248 -10.905 1.060 1.00 0.00 1 PHE B O 10
ATOM 16106 N N . ALA B 2 2 ? -21.976 -12.723 2.140 1.00 0.00 2 ALA B N 10
ATOM 16107 C CA . ALA B 2 2 ? -22.863 -12.037 3.025 1.00 0.00 2 ALA B CA 10
ATOM 16108 C C . ALA B 2 2 ? -22.208 -11.841 4.349 1.00 0.00 2 ALA B C 10
ATOM 16109 O O . ALA B 2 2 ? -21.327 -10.994 4.487 1.00 0.00 2 ALA B O 10
ATOM 16116 N N . ASP B 2 3 ? -22.563 -12.625 5.383 1.00 0.00 3 ASP B N 10
ATOM 16117 C CA . ASP B 2 3 ? -21.850 -12.644 6.622 1.00 0.00 3 ASP B CA 10
ATOM 16118 C C . ASP B 2 3 ? -20.789 -13.687 6.548 1.00 0.00 3 ASP B C 10
ATOM 16119 O O . ASP B 2 3 ? -20.597 -14.341 5.523 1.00 0.00 3 ASP B O 10
ATOM 16128 N N . SER B 2 4 ? -19.992 -13.886 7.612 1.00 0.00 4 SER B N 10
ATOM 16129 C CA . SER B 2 4 ? -18.866 -14.766 7.574 1.00 0.00 4 SER B CA 10
ATOM 16130 C C . SER B 2 4 ? -19.209 -16.129 8.070 1.00 0.00 4 SER B C 10
ATOM 16131 O O . SER B 2 4 ? -20.378 -16.438 8.293 1.00 0.00 4 SER B O 10
ATOM 16139 N N . GLU B 2 5 ? -18.216 -17.013 8.271 1.00 0.00 5 GLU B N 10
ATOM 16140 C CA . GLU B 2 5 ? -18.367 -18.212 9.036 1.00 0.00 5 GLU B CA 10
ATOM 16141 C C . GLU B 2 5 ? -17.495 -18.124 10.241 1.00 0.00 5 GLU B C 10
ATOM 16142 O O . GLU B 2 5 ? -17.944 -17.719 11.314 1.00 0.00 5 GLU B O 10
ATOM 16154 N N . ALA B 2 6 ? -16.200 -18.470 10.131 1.00 0.00 6 ALA B N 10
ATOM 16155 C CA . ALA B 2 6 ? -15.231 -18.353 11.176 1.00 0.00 6 ALA B CA 10
ATOM 16156 C C . ALA B 2 6 ? -14.183 -17.388 10.738 1.00 0.00 6 ALA B C 10
ATOM 16157 O O . ALA B 2 6 ? -13.316 -17.719 9.931 1.00 0.00 6 ALA B O 10
ATOM 16164 N N . ASP B 2 7 ? -14.265 -16.135 11.221 1.00 0.00 7 ASP B N 10
ATOM 16165 C CA . ASP B 2 7 ? -13.522 -15.022 10.720 1.00 0.00 7 ASP B CA 10
ATOM 16166 C C . ASP B 2 7 ? -12.948 -14.233 11.846 1.00 0.00 7 ASP B C 10
ATOM 16167 O O . ASP B 2 7 ? -13.630 -13.889 12.810 1.00 0.00 7 ASP B O 10
ATOM 16176 N N . GLU B 2 8 ? -11.641 -13.922 11.777 1.00 0.00 8 GLU B N 10
ATOM 16177 C CA . GLU B 2 8 ? -10.961 -13.104 12.732 1.00 0.00 8 GLU B CA 10
ATOM 16178 C C . GLU B 2 8 ? -9.865 -12.358 12.051 1.00 0.00 8 GLU B C 10
ATOM 16179 O O . GLU B 2 8 ? -9.762 -12.328 10.826 1.00 0.00 8 GLU B O 10
ATOM 16191 N N . ASN B 2 9 ? -9.007 -11.664 12.819 1.00 0.00 9 ASN B N 10
ATOM 16192 C CA . ASN B 2 9 ? -8.050 -10.734 12.303 1.00 0.00 9 ASN B CA 10
ATOM 16193 C C . ASN B 2 9 ? -6.732 -11.379 12.051 1.00 0.00 9 ASN B C 10
ATOM 16194 O O . ASN B 2 9 ? -6.530 -12.553 12.358 1.00 0.00 9 ASN B O 10
ATOM 16205 N N . GLU B 2 10 ? -5.760 -10.645 11.483 1.00 0.00 10 GLU B N 10
ATOM 16206 C CA . GLU B 2 10 ? -4.398 -11.066 11.369 1.00 0.00 10 GLU B CA 10
ATOM 16207 C C . GLU B 2 10 ? -3.612 -10.000 12.051 1.00 0.00 10 GLU B C 10
ATOM 16208 O O . GLU B 2 10 ? -3.829 -9.750 13.236 1.00 0.00 10 GLU B O 10
ATOM 16220 N N . GLN B 2 11 ? -2.718 -9.262 11.370 1.00 0.00 11 GLN B N 10
ATOM 16221 C CA . GLN B 2 11 ? -2.261 -8.003 11.869 1.00 0.00 11 GLN B CA 10
ATOM 16222 C C . GLN B 2 11 ? -2.251 -6.960 10.805 1.00 0.00 11 GLN B C 10
ATOM 16223 O O . GLN B 2 11 ? -2.414 -7.254 9.622 1.00 0.00 11 GLN B O 10
ATOM 16237 N N . VAL B 2 12 ? -2.032 -5.700 11.221 1.00 0.00 12 VAL B N 10
ATOM 16238 C CA . VAL B 2 12 ? -2.183 -4.501 10.456 1.00 0.00 12 VAL B CA 10
ATOM 16239 C C . VAL B 2 12 ? -0.866 -3.804 10.439 1.00 0.00 12 VAL B C 10
ATOM 16240 O O . VAL B 2 12 ? -0.005 -4.088 11.271 1.00 0.00 12 VAL B O 10
ATOM 16253 N N . SER B 2 13 ? -0.597 -2.915 9.468 1.00 0.00 13 SER B N 10
ATOM 16254 C CA . SER B 2 13 ? 0.719 -2.396 9.252 1.00 0.00 13 SER B CA 10
ATOM 16255 C C . SER B 2 13 ? 0.722 -0.951 8.885 1.00 0.00 13 SER B C 10
ATOM 16256 O O . SER B 2 13 ? -0.280 -0.421 8.408 1.00 0.00 13 SER B O 10
ATOM 16264 N N . ALA B 2 14 ? 1.867 -0.272 9.077 1.00 0.00 14 ALA B N 10
ATOM 16265 C CA . ALA B 2 14 ? 2.070 1.063 8.604 1.00 0.00 14 ALA B CA 10
ATOM 16266 C C . ALA B 2 14 ? 3.481 1.291 8.186 1.00 0.00 14 ALA B C 10
ATOM 16267 O O . ALA B 2 14 ? 4.386 0.536 8.540 1.00 0.00 14 ALA B O 10
ATOM 16274 N N . VAL B 2 15 ? 3.713 2.349 7.389 1.00 0.00 15 VAL B N 10
ATOM 16275 C CA . VAL B 2 15 ? 4.990 2.823 6.955 1.00 0.00 15 VAL B CA 10
ATOM 16276 C C . VAL B 2 15 ? 4.903 4.343 6.940 1.00 0.00 15 VAL B C 10
ATOM 16277 O O . VAL B 2 15 ? 3.815 4.890 6.616 1.00 0.00 15 VAL B O 10
ATOM 16291 N N . PRO A 1 1 ? -12.460 7.546 -18.941 1.00 0.00 1 PRO A N 11
ATOM 16292 C CA . PRO A 1 1 ? -12.214 6.840 -17.658 1.00 0.00 1 PRO A CA 11
ATOM 16293 C C . PRO A 1 1 ? -13.207 7.313 -16.651 1.00 0.00 1 PRO A C 11
ATOM 16294 O O . PRO A 1 1 ? -13.732 8.416 -16.795 1.00 0.00 1 PRO A O 11
ATOM 16307 N N . LYS A 1 2 ? -13.468 6.503 -15.611 1.00 0.00 2 LYS A N 11
ATOM 16308 C CA . LYS A 1 2 ? -14.424 6.749 -14.575 1.00 0.00 2 LYS A CA 11
ATOM 16309 C C . LYS A 1 2 ? -13.921 7.720 -13.563 1.00 0.00 2 LYS A C 11
ATOM 16310 O O . LYS A 1 2 ? -12.774 8.139 -13.705 1.00 0.00 2 LYS A O 11
ATOM 16329 N N . PRO A 1 3 ? -14.621 8.152 -12.556 1.00 0.00 3 PRO A N 11
ATOM 16330 C CA . PRO A 1 3 ? -14.141 9.161 -11.658 1.00 0.00 3 PRO A CA 11
ATOM 16331 C C . PRO A 1 3 ? -12.928 8.800 -10.872 1.00 0.00 3 PRO A C 11
ATOM 16332 O O . PRO A 1 3 ? -12.139 9.684 -10.543 1.00 0.00 3 PRO A O 11
ATOM 16343 N N . GLY A 1 4 ? -12.755 7.509 -10.535 1.00 0.00 4 GLY A N 11
ATOM 16344 C CA . GLY A 1 4 ? -11.568 6.992 -9.927 1.00 0.00 4 GLY A CA 11
ATOM 16345 C C . GLY A 1 4 ? -10.698 6.266 -10.894 1.00 0.00 4 GLY A C 11
ATOM 16346 O O . GLY A 1 4 ? -10.790 5.047 -11.033 1.00 0.00 4 GLY A O 11
ATOM 16350 N N . ASP A 1 5 ? -9.813 6.976 -11.616 1.00 0.00 5 ASP A N 11
ATOM 16351 C CA . ASP A 1 5 ? -8.911 6.428 -12.581 1.00 0.00 5 ASP A CA 11
ATOM 16352 C C . ASP A 1 5 ? -7.664 5.823 -12.034 1.00 0.00 5 ASP A C 11
ATOM 16353 O O . ASP A 1 5 ? -7.339 5.930 -10.852 1.00 0.00 5 ASP A O 11
ATOM 16362 N N . ILE A 1 6 ? -6.918 5.098 -12.885 1.00 0.00 6 ILE A N 11
ATOM 16363 C CA . ILE A 1 6 ? -5.655 4.490 -12.601 1.00 0.00 6 ILE A CA 11
ATOM 16364 C C . ILE A 1 6 ? -4.563 5.467 -12.872 1.00 0.00 6 ILE A C 11
ATOM 16365 O O . ILE A 1 6 ? -4.567 6.132 -13.907 1.00 0.00 6 ILE A O 11
ATOM 16381 N N . PHE A 1 7 ? -3.573 5.588 -11.971 1.00 0.00 7 PHE A N 11
ATOM 16382 C CA . PHE A 1 7 ? -2.504 6.532 -12.086 1.00 0.00 7 PHE A CA 11
ATOM 16383 C C . PHE A 1 7 ? -1.215 6.043 -11.524 1.00 0.00 7 PHE A C 11
ATOM 16384 O O . PHE A 1 7 ? -1.123 5.001 -10.876 1.00 0.00 7 PHE A O 11
ATOM 16401 N N . GLU A 1 8 ? -0.126 6.788 -11.792 1.00 0.00 8 GLU A N 11
ATOM 16402 C CA . GLU A 1 8 ? 1.216 6.432 -11.449 1.00 0.00 8 GLU A CA 11
ATOM 16403 C C . GLU A 1 8 ? 1.899 7.530 -10.710 1.00 0.00 8 GLU A C 11
ATOM 16404 O O . GLU A 1 8 ? 1.924 8.681 -11.144 1.00 0.00 8 GLU A O 11
ATOM 16416 N N . VAL A 1 9 ? 2.456 7.241 -9.520 1.00 0.00 9 VAL A N 11
ATOM 16417 C CA . VAL A 1 9 ? 3.275 8.167 -8.800 1.00 0.00 9 VAL A CA 11
ATOM 16418 C C . VAL A 1 9 ? 4.730 7.854 -8.858 1.00 0.00 9 VAL A C 11
ATOM 16419 O O . VAL A 1 9 ? 5.157 6.701 -8.918 1.00 0.00 9 VAL A O 11
ATOM 16432 N N . GLU A 1 10 ? 5.560 8.913 -8.828 1.00 0.00 10 GLU A N 11
ATOM 16433 C CA . GLU A 1 10 ? 6.986 8.839 -8.750 1.00 0.00 10 GLU A CA 11
ATOM 16434 C C . GLU A 1 10 ? 7.481 9.743 -7.674 1.00 0.00 10 GLU A C 11
ATOM 16435 O O . GLU A 1 10 ? 7.544 10.962 -7.823 1.00 0.00 10 GLU A O 11
ATOM 16447 N N . LEU A 1 11 ? 7.871 9.167 -6.523 1.00 0.00 11 LEU A N 11
ATOM 16448 C CA . LEU A 1 11 ? 8.327 9.877 -5.369 1.00 0.00 11 LEU A CA 11
ATOM 16449 C C . LEU A 1 11 ? 9.688 9.379 -5.024 1.00 0.00 11 LEU A C 11
ATOM 16450 O O . LEU A 1 11 ? 10.206 8.448 -5.637 1.00 0.00 11 LEU A O 11
ATOM 16466 N N . ALA A 1 12 ? 10.364 9.978 -4.028 1.00 0.00 12 ALA A N 11
ATOM 16467 C CA . ALA A 1 12 ? 11.535 9.424 -3.422 1.00 0.00 12 ALA A CA 11
ATOM 16468 C C . ALA A 1 12 ? 11.449 9.769 -1.976 1.00 0.00 12 ALA A C 11
ATOM 16469 O O . ALA A 1 12 ? 10.666 10.635 -1.590 1.00 0.00 12 ALA A O 11
ATOM 16476 N N . LYS A 1 13 ? 12.235 9.094 -1.117 1.00 0.00 13 LYS A N 11
ATOM 16477 C CA . LYS A 1 13 ? 12.200 9.282 0.300 1.00 0.00 13 LYS A CA 11
ATOM 16478 C C . LYS A 1 13 ? 12.575 10.660 0.729 1.00 0.00 13 LYS A C 11
ATOM 16479 O O . LYS A 1 13 ? 13.661 11.156 0.431 1.00 0.00 13 LYS A O 11
ATOM 16498 N N . ASN A 1 14 ? 11.650 11.344 1.424 1.00 0.00 14 ASN A N 11
ATOM 16499 C CA . ASN A 1 14 ? 11.829 12.669 1.928 1.00 0.00 14 ASN A CA 11
ATOM 16500 C C . ASN A 1 14 ? 11.736 12.647 3.415 1.00 0.00 14 ASN A C 11
ATOM 16501 O O . ASN A 1 14 ? 12.747 12.452 4.088 1.00 0.00 14 ASN A O 11
ATOM 16512 N N . ASP A 1 15 ? 10.531 12.802 3.992 1.00 0.00 15 ASP A N 11
ATOM 16513 C CA . ASP A 1 15 ? 10.258 12.705 5.393 1.00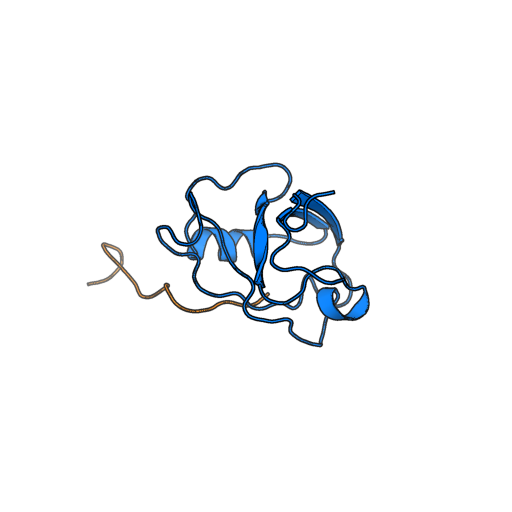 0.00 15 ASP A CA 11
ATOM 16514 C C . ASP A 1 15 ? 10.361 11.294 5.860 1.00 0.00 15 ASP A C 11
ATOM 16515 O O . ASP A 1 15 ? 11.058 10.972 6.821 1.00 0.00 15 ASP A O 11
ATOM 16524 N N . ASN A 1 16 ? 9.688 10.382 5.135 1.00 0.00 16 ASN A N 11
ATOM 16525 C CA . ASN A 1 16 ? 9.805 8.961 5.238 1.00 0.00 16 ASN A CA 11
ATOM 16526 C C . ASN A 1 16 ? 9.466 8.492 3.865 1.00 0.00 16 ASN A C 11
ATOM 16527 O O . ASN A 1 16 ? 9.504 9.294 2.933 1.00 0.00 16 ASN A O 11
ATOM 16538 N N . SER A 1 17 ? 9.133 7.208 3.645 1.00 0.00 17 SER A N 11
ATOM 16539 C CA . SER A 1 17 ? 8.696 6.746 2.363 1.00 0.00 17 SER A CA 11
ATOM 16540 C C . SER A 1 17 ? 7.234 6.985 2.206 1.00 0.00 17 SER A C 11
ATOM 16541 O O . SER A 1 17 ? 6.804 7.735 1.332 1.00 0.00 17 SER A O 11
ATOM 16549 N N . LEU A 1 18 ? 6.391 6.377 3.059 1.00 0.00 18 LEU A N 11
ATOM 16550 C CA . LEU A 1 18 ? 4.986 6.643 3.094 1.00 0.00 18 LEU A CA 11
ATOM 16551 C C . LEU A 1 18 ? 4.615 7.498 4.258 1.00 0.00 18 LEU A C 11
ATOM 16552 O O . LEU A 1 18 ? 4.631 8.726 4.179 1.00 0.00 18 LEU A O 11
ATOM 16568 N N . GLY A 1 19 ? 4.222 6.876 5.383 1.00 0.00 19 GLY A N 11
ATOM 16569 C CA . GLY A 1 19 ? 3.628 7.526 6.510 1.00 0.00 19 GLY A CA 11
ATOM 16570 C C . GLY A 1 19 ? 2.148 7.358 6.492 1.00 0.00 19 GLY A C 11
ATOM 16571 O O . GLY A 1 19 ? 1.397 8.328 6.585 1.00 0.00 19 GLY A O 11
ATOM 16575 N N . ILE A 1 20 ? 1.665 6.110 6.358 1.00 0.00 20 ILE A N 11
ATOM 16576 C CA . ILE A 1 20 ? 0.266 5.846 6.218 1.00 0.00 20 ILE A CA 11
ATOM 16577 C C . ILE A 1 20 ? -0.080 4.513 6.786 1.00 0.00 20 ILE A C 11
ATOM 16578 O O . ILE A 1 20 ? 0.785 3.670 7.023 1.00 0.00 20 ILE A O 11
ATOM 16594 N N . SER A 1 21 ? -1.374 4.251 7.042 1.00 0.00 21 SER A N 11
ATOM 16595 C CA . SER A 1 21 ? -1.834 3.074 7.712 1.00 0.00 21 SER A CA 11
ATOM 16596 C C . SER A 1 21 ? -2.789 2.330 6.844 1.00 0.00 21 SER A C 11
ATOM 16597 O O . SER A 1 21 ? -3.503 2.907 6.025 1.00 0.00 21 SER A O 11
ATOM 16605 N N . VAL A 1 22 ? -2.803 0.990 6.969 1.00 0.00 22 VAL A N 11
ATOM 16606 C CA . VAL A 1 22 ? -3.420 0.067 6.067 1.00 0.00 22 VAL A CA 11
ATOM 16607 C C . VAL A 1 22 ? -4.353 -0.819 6.818 1.00 0.00 22 VAL A C 11
ATOM 16608 O O . VAL A 1 22 ? -4.222 -0.984 8.030 1.00 0.00 22 VAL A O 11
ATOM 16621 N N . THR A 1 23 ? -5.354 -1.408 6.139 1.00 0.00 23 THR A N 11
ATOM 16622 C CA . THR A 1 23 ? -6.215 -2.391 6.720 1.00 0.00 23 THR A CA 11
ATOM 16623 C C . THR A 1 23 ? -6.459 -3.484 5.736 1.00 0.00 23 THR A C 11
ATOM 16624 O O . THR A 1 23 ? -6.399 -3.284 4.524 1.00 0.00 23 THR A O 11
ATOM 16635 N N . GLY A 1 24 ? -6.708 -4.710 6.233 1.00 0.00 24 GLY A N 11
ATOM 16636 C CA . GLY A 1 24 ? -7.016 -5.874 5.463 1.00 0.00 24 GLY A CA 11
ATOM 16637 C C . GLY A 1 24 ? -5.909 -6.404 4.617 1.00 0.00 24 GLY A C 11
ATOM 16638 O O . GLY A 1 24 ? -4.732 -6.293 4.958 1.00 0.00 24 GLY A O 11
ATOM 16642 N N . GLY A 1 25 ? -6.274 -7.027 3.483 1.00 0.00 25 GLY A N 11
ATOM 16643 C CA . GLY A 1 25 ? -5.368 -7.427 2.453 1.00 0.00 25 GLY A CA 11
ATOM 16644 C C . GLY A 1 25 ? -4.663 -8.726 2.649 1.00 0.00 25 GLY A C 11
ATOM 16645 O O . GLY A 1 25 ? -3.493 -8.872 2.299 1.00 0.00 25 GLY A O 11
ATOM 16649 N N . VAL A 1 26 ? -5.365 -9.716 3.228 1.00 0.00 26 VAL A N 11
ATOM 16650 C CA . VAL A 1 26 ? -4.766 -10.914 3.728 1.00 0.00 26 VAL A CA 11
ATOM 16651 C C . VAL A 1 26 ? -4.652 -11.997 2.711 1.00 0.00 26 VAL A C 11
ATOM 16652 O O . VAL A 1 26 ? -3.818 -11.927 1.809 1.00 0.00 26 VAL A O 11
ATOM 16665 N N . ASN A 1 27 ? -5.447 -13.078 2.804 1.00 0.00 27 ASN A N 11
ATOM 16666 C CA . ASN A 1 27 ? -5.288 -14.273 2.034 1.00 0.00 27 ASN A CA 11
ATOM 16667 C C . ASN A 1 27 ? -6.064 -14.193 0.764 1.00 0.00 27 ASN A C 11
ATOM 16668 O O . ASN A 1 27 ? -5.531 -14.392 -0.326 1.00 0.00 27 ASN A O 11
ATOM 16679 N N . THR A 1 28 ? -7.368 -13.875 0.852 1.00 0.00 28 THR A N 11
ATOM 16680 C CA . THR A 1 28 ? -8.135 -13.392 -0.255 1.00 0.00 28 THR A CA 11
ATOM 16681 C C . THR A 1 28 ? -8.945 -12.287 0.329 1.00 0.00 28 THR A C 11
ATOM 16682 O O . THR A 1 28 ? -9.416 -12.389 1.461 1.00 0.00 28 THR A O 11
ATOM 16693 N N . SER A 1 29 ? -9.051 -11.127 -0.344 1.00 0.00 29 SER A N 11
ATOM 16694 C CA . SER A 1 29 ? -9.518 -9.951 0.323 1.00 0.00 29 SER A CA 11
ATOM 16695 C C . SER A 1 29 ? -10.102 -8.996 -0.660 1.00 0.00 29 SER A C 11
ATOM 16696 O O . SER A 1 29 ? -11.311 -8.977 -0.886 1.00 0.00 29 SER A O 11
ATOM 16704 N N . VAL A 1 30 ? -9.256 -8.170 -1.301 1.00 0.00 30 VAL A N 11
ATOM 16705 C CA . VAL A 1 30 ? -9.636 -7.222 -2.300 1.00 0.00 30 VAL A CA 11
ATOM 16706 C C . VAL A 1 30 ? -9.712 -7.954 -3.596 1.00 0.00 30 VAL A C 11
ATOM 16707 O O . VAL A 1 30 ? -10.766 -8.053 -4.222 1.00 0.00 30 VAL A O 11
ATOM 16720 N N . ARG A 1 31 ? -8.580 -8.566 -3.990 1.00 0.00 31 ARG A N 11
ATOM 16721 C CA . ARG A 1 31 ? -8.501 -9.610 -4.963 1.00 0.00 31 ARG A CA 11
ATOM 16722 C C . ARG A 1 31 ? -7.986 -10.808 -4.242 1.00 0.00 31 ARG A C 11
ATOM 16723 O O . ARG A 1 31 ? -8.345 -11.058 -3.092 1.00 0.00 31 ARG A O 11
ATOM 16744 N N . HIS A 1 32 ? -7.065 -11.583 -4.842 1.00 0.00 32 HIS A N 11
ATOM 16745 C CA . HIS A 1 32 ? -6.251 -12.564 -4.196 1.00 0.00 32 HIS A CA 11
ATOM 16746 C C . HIS A 1 32 ? -5.152 -11.914 -3.428 1.00 0.00 32 HIS A C 11
ATOM 16747 O O . HIS A 1 32 ? -3.966 -12.007 -3.743 1.00 0.00 32 HIS A O 11
ATOM 16761 N N . GLY A 1 33 ? -5.536 -11.170 -2.375 1.00 0.00 33 GLY A N 11
ATOM 16762 C CA . GLY A 1 33 ? -4.693 -10.271 -1.650 1.00 0.00 33 GLY A CA 11
ATOM 16763 C C . GLY A 1 33 ? -5.112 -8.883 -1.993 1.00 0.00 33 GLY A C 11
ATOM 16764 O O . GLY A 1 33 ? -6.289 -8.627 -2.247 1.00 0.00 33 GLY A O 11
ATOM 16768 N N . GLY A 1 34 ? -4.160 -7.933 -2.020 1.00 0.00 34 GLY A N 11
ATOM 16769 C CA . GLY A 1 34 ? -4.398 -6.577 -2.405 1.00 0.00 34 GLY A CA 11
ATOM 16770 C C . GLY A 1 34 ? -4.736 -5.731 -1.226 1.00 0.00 34 GLY A C 11
ATOM 16771 O O . GLY A 1 34 ? -5.389 -6.184 -0.287 1.00 0.00 34 GLY A O 11
ATOM 16775 N N . ILE A 1 35 ? -4.317 -4.453 -1.212 1.00 0.00 35 ILE A N 11
ATOM 16776 C CA . ILE A 1 35 ? -4.228 -3.702 0.002 1.00 0.00 35 ILE A CA 11
ATOM 16777 C C . ILE A 1 35 ? -5.051 -2.467 -0.131 1.00 0.00 35 ILE A C 11
ATOM 16778 O O . ILE A 1 35 ? -5.175 -1.896 -1.212 1.00 0.00 35 ILE A O 11
ATOM 16794 N N . TYR A 1 36 ? -5.679 -2.009 0.968 1.00 0.00 36 TYR A N 11
ATOM 16795 C CA . TYR A 1 36 ? -6.504 -0.841 1.018 1.00 0.00 36 TYR A CA 11
ATOM 16796 C C . TYR A 1 36 ? -6.025 0.078 2.088 1.00 0.00 36 TYR A C 11
ATOM 16797 O O . TYR A 1 36 ? -5.580 -0.345 3.154 1.00 0.00 36 TYR A O 11
ATOM 16815 N N . VAL A 1 37 ? -6.057 1.398 1.831 1.00 0.00 37 VAL A N 11
ATOM 16816 C CA . VAL A 1 37 ? -5.596 2.388 2.755 1.00 0.00 37 VAL A CA 11
ATOM 16817 C C . VAL A 1 37 ? -6.623 2.758 3.768 1.00 0.00 37 VAL A C 11
ATOM 16818 O O . VAL A 1 37 ? -7.800 2.954 3.466 1.00 0.00 37 VAL A O 11
ATOM 16831 N N . LYS A 1 38 ? -6.199 2.870 5.040 1.00 0.00 38 LYS A N 11
ATOM 16832 C CA . LYS A 1 38 ? -7.044 3.096 6.170 1.00 0.00 38 LYS A CA 11
ATOM 16833 C C . LYS A 1 38 ? -7.098 4.536 6.549 1.00 0.00 38 LYS A C 11
ATOM 16834 O O . LYS A 1 38 ? -8.140 5.181 6.451 1.00 0.00 38 LYS A O 11
ATOM 16853 N N . ALA A 1 39 ? -5.972 5.100 7.021 1.00 0.00 39 ALA A N 11
ATOM 16854 C CA . ALA A 1 39 ? -5.942 6.429 7.550 1.00 0.00 39 ALA A CA 11
ATOM 16855 C C . ALA A 1 39 ? -4.571 7.003 7.439 1.00 0.00 39 ALA A C 11
ATOM 16856 O O . ALA A 1 39 ? -3.580 6.291 7.287 1.00 0.00 39 ALA A O 11
ATOM 16863 N N . VAL A 1 40 ? -4.484 8.344 7.486 1.00 0.00 40 VAL A N 11
ATOM 16864 C CA . VAL A 1 40 ? -3.293 9.110 7.286 1.00 0.00 40 VAL A CA 11
ATOM 16865 C C . VAL A 1 40 ? -2.650 9.437 8.589 1.00 0.00 40 VAL A C 11
ATOM 16866 O O . VAL A 1 40 ? -3.294 9.892 9.532 1.00 0.00 40 VAL A O 11
ATOM 16879 N N . ILE A 1 41 ? -1.328 9.212 8.700 1.00 0.00 41 ILE A N 11
ATOM 16880 C CA . ILE A 1 41 ? -0.519 9.640 9.799 1.00 0.00 41 ILE A CA 11
ATOM 16881 C C . ILE A 1 41 ? -0.117 11.054 9.555 1.00 0.00 41 ILE A C 11
ATOM 16882 O O . ILE A 1 41 ? 0.481 11.301 8.509 1.00 0.00 41 ILE A O 11
ATOM 16898 N N . PRO A 1 42 ? -0.369 12.043 10.361 1.00 0.00 42 PRO A N 11
ATOM 16899 C CA . PRO A 1 42 ? -0.126 13.416 10.028 1.00 0.00 42 PRO A CA 11
ATOM 16900 C C . PRO A 1 42 ? 1.287 13.831 10.253 1.00 0.00 42 PRO A C 11
ATOM 16901 O O . PRO A 1 42 ? 1.554 14.939 10.716 1.00 0.00 42 PRO A O 11
ATOM 16912 N N . GLN A 1 43 ? 2.257 12.967 9.901 1.00 0.00 43 GLN A N 11
ATOM 16913 C CA . GLN A 1 43 ? 3.662 13.223 9.972 1.00 0.00 43 GLN A CA 11
ATOM 16914 C C . GLN A 1 43 ? 4.302 12.228 9.065 1.00 0.00 43 GLN A C 11
ATOM 16915 O O . GLN A 1 43 ? 4.818 11.189 9.472 1.00 0.00 43 GLN A O 11
ATOM 16929 N N . GLY A 1 44 ? 4.243 12.489 7.748 1.00 0.00 44 GLY A N 11
ATOM 16930 C CA . GLY A 1 44 ? 4.819 11.601 6.785 1.00 0.00 44 GLY A CA 11
ATOM 16931 C C . GLY A 1 44 ? 4.716 12.228 5.437 1.00 0.00 44 GLY A C 11
ATOM 16932 O O . GLY A 1 44 ? 4.002 13.213 5.252 1.00 0.00 44 GLY A O 11
ATOM 16936 N N . ALA A 1 45 ? 5.382 11.629 4.434 1.00 0.00 45 ALA A N 11
ATOM 16937 C CA . ALA A 1 45 ? 5.398 12.086 3.079 1.00 0.00 45 ALA A CA 11
ATOM 16938 C C . ALA A 1 45 ? 4.045 12.113 2.456 1.00 0.00 45 ALA A C 11
ATOM 16939 O O . ALA A 1 45 ? 3.718 13.013 1.685 1.00 0.00 45 ALA A O 11
ATOM 16946 N N . ALA A 1 46 ? 3.174 11.155 2.821 1.00 0.00 46 ALA A N 11
ATOM 16947 C CA . ALA A 1 46 ? 1.806 11.069 2.416 1.00 0.00 46 ALA A CA 11
ATOM 16948 C C . ALA A 1 46 ? 0.983 12.286 2.668 1.00 0.00 46 ALA A C 11
ATOM 16949 O O . ALA A 1 46 ? 0.214 12.707 1.805 1.00 0.00 46 ALA A O 11
ATOM 16956 N N . GLU A 1 47 ? 1.130 12.912 3.849 1.00 0.00 47 GLU A N 11
ATOM 16957 C CA . GLU A 1 47 ? 0.430 14.096 4.239 1.00 0.00 47 GLU A CA 11
ATOM 16958 C C . GLU A 1 47 ? 1.173 15.346 3.912 1.00 0.00 47 GLU A C 11
ATOM 16959 O O . GLU A 1 47 ? 0.576 16.349 3.525 1.00 0.00 47 GLU A O 11
ATOM 16971 N N . SER A 1 48 ? 2.510 15.364 4.050 1.00 0.00 48 SER A N 11
ATOM 16972 C CA . SER A 1 48 ? 3.331 16.512 3.822 1.00 0.00 48 SER A CA 11
ATOM 16973 C C . SER A 1 48 ? 3.403 16.949 2.399 1.00 0.00 48 SER A C 11
ATOM 16974 O O . SER A 1 48 ? 3.417 18.146 2.116 1.00 0.00 48 SER A O 11
ATOM 16982 N N . ASP A 1 49 ? 3.392 16.003 1.444 1.00 0.00 49 ASP A N 11
ATOM 16983 C CA . ASP A 1 49 ? 3.191 16.282 0.056 1.00 0.00 49 ASP A CA 11
ATOM 16984 C C . ASP A 1 49 ? 1.742 16.510 -0.208 1.00 0.00 49 ASP A C 11
ATOM 16985 O O . ASP A 1 49 ? 1.315 17.585 -0.626 1.00 0.00 49 ASP A O 11
ATOM 16994 N N . GLY A 1 50 ? 0.916 15.488 0.078 1.00 0.00 50 GLY A N 11
ATOM 16995 C CA . GLY A 1 50 ? -0.487 15.464 -0.202 1.00 0.00 50 GLY A CA 11
ATOM 16996 C C . GLY A 1 50 ? -0.741 14.494 -1.303 1.00 0.00 50 GLY A C 11
ATOM 16997 O O . GLY A 1 50 ? -1.116 14.857 -2.417 1.00 0.00 50 GLY A O 11
ATOM 17001 N N . ARG A 1 51 ? -0.549 13.196 -1.007 1.00 0.00 51 ARG A N 11
ATOM 17002 C CA . ARG A 1 51 ? -0.247 12.234 -2.022 1.00 0.00 51 ARG A CA 11
ATOM 17003 C C . ARG A 1 51 ? -1.013 10.968 -1.846 1.00 0.00 51 ARG A C 11
ATOM 17004 O O . ARG A 1 51 ? -1.522 10.409 -2.816 1.00 0.00 51 ARG A O 11
ATOM 17025 N N . ILE A 1 52 ? -1.145 10.451 -0.612 1.00 0.00 52 ILE A N 11
ATOM 17026 C CA . ILE A 1 52 ? -1.777 9.187 -0.392 1.00 0.00 52 ILE A CA 11
ATOM 17027 C C . ILE A 1 52 ? -2.818 9.431 0.646 1.00 0.00 52 ILE A C 11
ATOM 17028 O O . ILE A 1 52 ? -2.509 9.905 1.738 1.00 0.00 52 ILE A O 11
ATOM 17044 N N . HIS A 1 53 ? -4.098 9.155 0.339 1.00 0.00 53 HIS A N 11
ATOM 17045 C CA . HIS A 1 53 ? -5.192 9.399 1.227 1.00 0.00 53 HIS A CA 11
ATOM 17046 C C . HIS A 1 53 ? -5.884 8.130 1.586 1.00 0.00 53 HIS A C 11
ATOM 17047 O O . HIS A 1 53 ? -5.495 7.033 1.187 1.00 0.00 53 HIS A O 11
ATOM 17061 N N . LYS A 1 54 ? -6.942 8.212 2.413 1.00 0.00 54 LYS A N 11
ATOM 17062 C CA . LYS A 1 54 ? -7.835 7.137 2.711 1.00 0.00 54 LYS A CA 11
ATOM 17063 C C . LYS A 1 54 ? -8.557 6.551 1.547 1.00 0.00 54 LYS A C 11
ATOM 17064 O O . LYS A 1 54 ? -8.988 7.253 0.634 1.00 0.00 54 LYS A O 11
ATOM 17083 N N . GLY A 1 55 ? -8.744 5.219 1.543 1.00 0.00 55 GLY A N 11
ATOM 17084 C CA . GLY A 1 55 ? -9.601 4.537 0.625 1.00 0.00 55 GLY A CA 11
ATOM 17085 C C . GLY A 1 55 ? -9.147 4.329 -0.779 1.00 0.00 55 GLY A C 11
ATOM 17086 O O . GLY A 1 55 ? -9.923 3.820 -1.586 1.00 0.00 55 GLY A O 11
ATOM 17090 N N . ASP A 1 56 ? -7.892 4.667 -1.131 1.00 0.00 56 ASP A N 11
ATOM 17091 C CA . ASP A 1 56 ? -7.315 4.384 -2.408 1.00 0.00 56 ASP A CA 11
ATOM 17092 C C . ASP A 1 56 ? -6.881 2.965 -2.550 1.00 0.00 56 ASP A C 11
ATOM 17093 O O . ASP A 1 56 ? -6.874 2.172 -1.611 1.00 0.00 56 ASP A O 11
ATOM 17102 N N . ARG A 1 57 ? -6.509 2.557 -3.776 1.00 0.00 57 ARG A N 11
ATOM 17103 C CA . ARG A 1 57 ? -6.347 1.178 -4.119 1.00 0.00 57 ARG A CA 11
ATOM 17104 C C . ARG A 1 57 ? -5.054 0.951 -4.824 1.00 0.00 57 ARG A C 11
ATOM 17105 O O . ARG A 1 57 ? -4.952 1.026 -6.048 1.00 0.00 57 ARG A O 11
ATOM 17126 N N . VAL A 1 58 ? -3.973 0.636 -4.089 1.00 0.00 58 VAL A N 11
ATOM 17127 C CA . VAL A 1 58 ? -2.667 0.433 -4.635 1.00 0.00 58 VAL A CA 11
ATOM 17128 C C . VAL A 1 58 ? -2.484 -0.917 -5.238 1.00 0.00 58 VAL A C 11
ATOM 17129 O O . VAL A 1 58 ? -3.243 -1.847 -4.968 1.00 0.00 58 VAL A O 11
ATOM 17142 N N . LEU A 1 59 ? -1.474 -1.085 -6.112 1.00 0.00 59 LEU A N 11
ATOM 17143 C CA . LEU A 1 59 ? -1.182 -2.355 -6.701 1.00 0.00 59 LEU A CA 11
ATOM 17144 C C . LEU A 1 59 ? 0.279 -2.608 -6.847 1.00 0.00 59 LEU A C 11
ATOM 17145 O O . LEU A 1 59 ? 0.878 -3.281 -6.010 1.00 0.00 59 LEU A O 11
ATOM 17161 N N . ALA A 1 60 ? 0.933 -2.107 -7.910 1.00 0.00 60 ALA A N 11
ATOM 17162 C CA . ALA A 1 60 ? 2.245 -2.537 -8.280 1.00 0.00 60 ALA A CA 11
ATOM 17163 C C . ALA A 1 60 ? 3.356 -1.772 -7.645 1.00 0.00 60 ALA A C 11
ATOM 17164 O O . ALA A 1 60 ? 3.256 -0.577 -7.373 1.00 0.00 60 ALA A O 11
ATOM 17171 N N . VAL A 1 61 ? 4.468 -2.480 -7.381 1.00 0.00 61 VAL A N 11
ATOM 17172 C CA . VAL A 1 61 ? 5.639 -2.013 -6.705 1.00 0.00 61 VAL A CA 11
ATOM 17173 C C . VAL A 1 61 ? 6.758 -2.006 -7.689 1.00 0.00 61 VAL A C 11
ATOM 17174 O O . VAL A 1 61 ? 7.455 -3.003 -7.873 1.00 0.00 61 VAL A O 11
ATOM 17187 N N . ASN A 1 62 ? 6.956 -0.891 -8.416 1.00 0.00 62 ASN A N 11
ATOM 17188 C CA . ASN A 1 62 ? 7.930 -0.734 -9.450 1.00 0.00 62 ASN A CA 11
ATOM 17189 C C . ASN A 1 62 ? 7.778 -1.738 -10.541 1.00 0.00 62 ASN A C 11
ATOM 17190 O O . ASN A 1 62 ? 8.659 -2.548 -10.823 1.00 0.00 62 ASN A O 11
ATOM 17201 N N . GLY A 1 63 ? 6.593 -1.758 -11.178 1.00 0.00 63 GLY A N 11
ATOM 17202 C CA . GLY A 1 63 ? 6.264 -2.668 -12.231 1.00 0.00 63 GLY A CA 11
ATOM 17203 C C . GLY A 1 63 ? 5.703 -3.965 -11.757 1.00 0.00 63 GLY A C 11
ATOM 17204 O O . GLY A 1 63 ? 4.764 -4.503 -12.342 1.00 0.00 63 GLY A O 11
ATOM 17208 N N . VAL A 1 64 ? 6.262 -4.547 -10.681 1.00 0.00 64 VAL A N 11
ATOM 17209 C CA . VAL A 1 64 ? 5.903 -5.851 -10.217 1.00 0.00 64 VAL A CA 11
ATOM 17210 C C . VAL A 1 64 ? 4.711 -5.790 -9.325 1.00 0.00 64 VAL A C 11
ATOM 17211 O O . VAL A 1 64 ? 4.697 -5.115 -8.298 1.00 0.00 64 VAL A O 11
ATOM 17224 N N . SER A 1 65 ? 3.631 -6.513 -9.672 1.00 0.00 65 SER A N 11
ATOM 17225 C CA . SER A 1 65 ? 2.457 -6.605 -8.861 1.00 0.00 65 SER A CA 11
ATOM 17226 C C . SER A 1 65 ? 2.658 -7.537 -7.717 1.00 0.00 65 SER A C 11
ATOM 17227 O O . SER A 1 65 ? 3.297 -8.580 -7.847 1.00 0.00 65 SER A O 11
ATOM 17235 N N . LEU A 1 66 ? 2.118 -7.192 -6.533 1.00 0.00 66 LEU A N 11
ATOM 17236 C CA . LEU A 1 66 ? 2.253 -7.964 -5.338 1.00 0.00 66 LEU A CA 11
ATOM 17237 C C . LEU A 1 66 ? 1.199 -9.003 -5.176 1.00 0.00 66 LEU A C 11
ATOM 17238 O O . LEU A 1 66 ? 1.220 -9.781 -4.224 1.00 0.00 66 LEU A O 11
ATOM 17254 N N . GLU A 1 67 ? 0.221 -9.082 -6.097 1.00 0.00 67 GLU A N 11
ATOM 17255 C CA . GLU A 1 67 ? -0.935 -9.914 -5.969 1.00 0.00 67 GLU A CA 11
ATOM 17256 C C . GLU A 1 67 ? -0.658 -11.375 -5.895 1.00 0.00 67 GLU A C 11
ATOM 17257 O O . GLU A 1 67 ? 0.291 -11.893 -6.480 1.00 0.00 67 GLU A O 11
ATOM 17269 N N . GLY A 1 68 ? -1.435 -12.102 -5.072 1.00 0.00 68 GLY A N 11
ATOM 17270 C CA . GLY A 1 68 ? -1.153 -13.444 -4.667 1.00 0.00 68 GLY A CA 11
ATOM 17271 C C . GLY A 1 68 ? -0.548 -13.531 -3.308 1.00 0.00 68 GLY A C 11
ATOM 17272 O O . GLY A 1 68 ? -0.702 -14.538 -2.617 1.00 0.00 68 GLY A O 11
ATOM 17276 N N . ALA A 1 69 ? 0.203 -12.500 -2.885 1.00 0.00 69 ALA A N 11
ATOM 17277 C CA . ALA A 1 69 ? 0.814 -12.403 -1.595 1.00 0.00 69 ALA A CA 11
ATOM 17278 C C . ALA A 1 69 ? -0.107 -12.017 -0.489 1.00 0.00 69 ALA A C 11
ATOM 17279 O O . ALA A 1 69 ? -1.107 -11.329 -0.684 1.00 0.00 69 ALA A O 11
ATOM 17286 N N . THR A 1 70 ? 0.224 -12.417 0.752 1.00 0.00 70 THR A N 11
ATOM 17287 C CA . THR A 1 70 ? -0.475 -12.021 1.935 1.00 0.00 70 THR A CA 11
ATOM 17288 C C . THR A 1 70 ? -0.024 -10.691 2.432 1.00 0.00 70 THR A C 11
ATOM 17289 O O . THR A 1 70 ? 0.975 -10.137 1.976 1.00 0.00 70 THR A O 11
ATOM 17300 N N . HIS A 1 71 ? -0.737 -10.124 3.421 1.00 0.00 71 HIS A N 11
ATOM 17301 C CA . HIS A 1 71 ? -0.473 -8.848 4.010 1.00 0.00 71 HIS A CA 11
ATOM 17302 C C . HIS A 1 71 ? 0.904 -8.678 4.552 1.00 0.00 71 HIS A C 11
ATOM 17303 O O . HIS A 1 71 ? 1.553 -7.675 4.254 1.00 0.00 71 HIS A O 11
ATOM 17317 N N . LYS A 1 72 ? 1.443 -9.646 5.312 1.00 0.00 72 LYS A N 11
ATOM 17318 C CA . LYS A 1 72 ? 2.778 -9.625 5.825 1.00 0.00 72 LYS A CA 11
ATOM 17319 C C . LYS A 1 72 ? 3.835 -9.567 4.777 1.00 0.00 72 LYS A C 11
ATOM 17320 O O . LYS A 1 72 ? 4.807 -8.821 4.877 1.00 0.00 72 LYS A O 11
ATOM 17339 N N . GLN A 1 73 ? 3.665 -10.317 3.673 1.00 0.00 73 GLN A N 11
ATOM 17340 C CA . GLN A 1 73 ? 4.568 -10.322 2.564 1.00 0.00 73 GLN A CA 11
ATOM 17341 C C . GLN A 1 73 ? 4.482 -9.065 1.770 1.00 0.00 73 GLN A C 11
ATOM 17342 O O . GLN A 1 73 ? 5.484 -8.507 1.325 1.00 0.00 73 GLN A O 11
ATOM 17356 N N . ALA A 1 74 ? 3.265 -8.525 1.580 1.00 0.00 74 ALA A N 11
ATOM 17357 C CA . ALA A 1 74 ? 2.994 -7.284 0.922 1.00 0.00 74 ALA A CA 11
ATOM 17358 C C . ALA A 1 74 ? 3.599 -6.090 1.579 1.00 0.00 74 ALA A C 11
ATOM 17359 O O . ALA A 1 74 ? 4.186 -5.247 0.903 1.00 0.00 74 ALA A O 11
ATOM 17366 N N . VAL A 1 75 ? 3.521 -5.957 2.914 1.00 0.00 75 VAL A N 11
ATOM 17367 C CA . VAL A 1 75 ? 4.120 -4.867 3.620 1.00 0.00 75 VAL A CA 11
ATOM 17368 C C . VAL A 1 75 ? 5.609 -4.917 3.621 1.00 0.00 75 VAL A C 11
ATOM 17369 O O . VAL A 1 75 ? 6.265 -3.887 3.468 1.00 0.00 75 VAL A O 11
ATOM 17382 N N . GLU A 1 76 ? 6.216 -6.113 3.725 1.00 0.00 76 GLU A N 11
ATOM 17383 C CA . GLU A 1 76 ? 7.626 -6.327 3.623 1.00 0.00 76 GLU A CA 11
ATOM 17384 C C . GLU A 1 76 ? 8.185 -5.894 2.312 1.00 0.00 76 GLU A C 11
ATOM 17385 O O . GLU A 1 76 ? 9.222 -5.236 2.240 1.00 0.00 76 GLU A O 11
ATOM 17397 N N . THR A 1 77 ? 7.454 -6.172 1.219 1.00 0.00 77 THR A N 11
ATOM 17398 C CA . THR A 1 77 ? 7.750 -5.813 -0.134 1.00 0.00 77 THR A CA 11
ATOM 17399 C C . THR A 1 77 ? 7.890 -4.344 -0.334 1.00 0.00 77 THR A C 11
ATOM 17400 O O . THR A 1 77 ? 8.754 -3.886 -1.079 1.00 0.00 77 THR A O 11
ATOM 17411 N N . LEU A 1 78 ? 7.051 -3.536 0.341 1.00 0.00 78 LEU A N 11
ATOM 17412 C CA . LEU A 1 78 ? 7.080 -2.108 0.294 1.00 0.00 78 LEU A CA 11
ATOM 17413 C C . LEU A 1 78 ? 8.104 -1.516 1.202 1.00 0.00 78 LEU A C 11
ATOM 17414 O O . LEU A 1 78 ? 8.669 -0.462 0.916 1.00 0.00 78 LEU A O 11
ATOM 17430 N N . ARG A 1 79 ? 8.373 -2.149 2.357 1.00 0.00 79 ARG A N 11
ATOM 17431 C CA . ARG A 1 79 ? 9.313 -1.669 3.322 1.00 0.00 79 ARG A CA 11
ATOM 17432 C C . ARG A 1 79 ? 10.733 -1.759 2.879 1.00 0.00 79 ARG A C 11
ATOM 17433 O O . ARG A 1 79 ? 11.482 -0.794 3.018 1.00 0.00 79 ARG A O 11
ATOM 17454 N N . ASN A 1 80 ? 11.186 -2.899 2.325 1.00 0.00 80 ASN A N 11
ATOM 17455 C CA . ASN A 1 80 ? 12.556 -3.085 1.961 1.00 0.00 80 ASN A CA 11
ATOM 17456 C C . ASN A 1 80 ? 12.921 -2.678 0.575 1.00 0.00 80 ASN A C 11
ATOM 17457 O O . ASN A 1 80 ? 13.710 -3.318 -0.118 1.00 0.00 80 ASN A O 11
ATOM 17468 N N . THR A 1 81 ? 12.400 -1.519 0.131 1.00 0.00 81 THR A N 11
ATOM 17469 C CA . THR A 1 81 ? 12.759 -0.861 -1.087 1.00 0.00 81 THR A CA 11
ATOM 17470 C C . THR A 1 81 ? 13.835 0.134 -0.821 1.00 0.00 81 THR A C 11
ATOM 17471 O O . THR A 1 81 ? 14.998 -0.075 -1.163 1.00 0.00 81 THR A O 11
ATOM 17482 N N . GLY A 1 82 ? 13.492 1.250 -0.152 1.00 0.00 82 GLY A N 11
ATOM 17483 C CA . GLY A 1 82 ? 14.390 2.254 0.327 1.00 0.00 82 GLY A CA 11
ATOM 17484 C C . GLY A 1 82 ? 14.193 3.583 -0.316 1.00 0.00 82 GLY A C 11
ATOM 17485 O O . GLY A 1 82 ? 13.328 4.356 0.094 1.00 0.00 82 GLY A O 11
ATOM 17489 N N . GLN A 1 83 ? 15.025 3.929 -1.313 1.00 0.00 83 GLN A N 11
ATOM 17490 C CA . GLN A 1 83 ? 15.239 5.280 -1.732 1.00 0.00 83 GLN A CA 11
ATOM 17491 C C . GLN A 1 83 ? 14.206 5.882 -2.620 1.00 0.00 83 GLN A C 11
ATOM 17492 O O . GLN A 1 83 ? 13.773 7.011 -2.392 1.00 0.00 83 GLN A O 11
ATOM 17506 N N . VAL A 1 84 ? 13.781 5.178 -3.684 1.00 0.00 84 VAL A N 11
ATOM 17507 C CA . VAL A 1 84 ? 12.884 5.698 -4.670 1.00 0.00 84 VAL A CA 11
ATOM 17508 C C . VAL A 1 84 ? 11.584 4.970 -4.681 1.00 0.00 84 VAL A C 11
ATOM 17509 O O . VAL A 1 84 ? 11.512 3.770 -4.415 1.00 0.00 84 VAL A O 11
ATOM 17522 N N . VAL A 1 85 ? 10.474 5.666 -4.982 1.00 0.00 85 VAL A N 11
ATOM 17523 C CA . VAL A 1 85 ? 9.161 5.103 -5.052 1.00 0.00 85 VAL A CA 11
ATOM 17524 C C . VAL A 1 85 ? 8.633 5.207 -6.441 1.00 0.00 85 VAL A C 11
ATOM 17525 O O . VAL A 1 85 ? 8.309 6.292 -6.919 1.00 0.00 85 VAL A O 11
ATOM 17538 N N . HIS A 1 86 ? 8.459 4.057 -7.117 1.00 0.00 86 HIS A N 11
ATOM 17539 C CA . HIS A 1 86 ? 7.663 3.941 -8.299 1.00 0.00 86 HIS A CA 11
ATOM 17540 C C . HIS A 1 86 ? 6.528 3.049 -7.927 1.00 0.00 86 HIS A C 11
ATOM 17541 O O . HIS A 1 86 ? 6.729 1.912 -7.501 1.00 0.00 86 HIS A O 11
ATOM 17555 N N . LEU A 1 87 ? 5.286 3.556 -8.011 1.00 0.00 87 LEU A N 11
ATOM 17556 C CA . LEU A 1 87 ? 4.151 2.857 -7.492 1.00 0.00 87 LEU A CA 11
ATOM 17557 C C . LEU A 1 87 ? 2.957 3.112 -8.348 1.00 0.00 87 LEU A C 11
ATOM 17558 O O . LEU A 1 87 ? 2.775 4.204 -8.884 1.00 0.00 87 LEU A O 11
ATOM 17574 N N . LEU A 1 88 ? 2.100 2.090 -8.519 1.00 0.00 88 LEU A N 11
ATOM 17575 C CA . LEU A 1 88 ? 0.987 2.125 -9.416 1.00 0.00 88 LEU A CA 11
ATOM 17576 C C . LEU A 1 88 ? -0.253 1.895 -8.623 1.00 0.00 88 LEU A C 11
ATOM 17577 O O . LEU A 1 88 ? -0.347 0.933 -7.861 1.00 0.00 88 LEU A O 11
ATOM 17593 N N . LEU A 1 89 ? -1.244 2.796 -8.740 1.00 0.00 89 LEU A N 11
ATOM 17594 C CA . LEU A 1 89 ? -2.433 2.752 -7.946 1.00 0.00 89 LEU A CA 11
ATOM 17595 C C . LEU A 1 89 ? -3.637 3.166 -8.720 1.00 0.00 89 LEU A C 11
ATOM 17596 O O . LEU A 1 89 ? -3.572 3.731 -9.810 1.00 0.00 89 LEU A O 11
ATOM 17612 N N . GLU A 1 90 ? -4.823 2.854 -8.167 1.00 0.00 90 GLU A N 11
ATOM 17613 C CA . GLU A 1 90 ? -6.099 3.253 -8.674 1.00 0.00 90 GLU A CA 11
ATOM 17614 C C . GLU A 1 90 ? -6.740 4.105 -7.633 1.00 0.00 90 GLU A C 11
ATOM 17615 O O . GLU A 1 90 ? -6.619 3.840 -6.438 1.00 0.00 90 GLU A O 11
ATOM 17627 N N . LYS A 1 91 ? -7.447 5.172 -8.048 1.00 0.00 91 LYS A N 11
ATOM 17628 C CA . LYS A 1 91 ? -8.176 6.008 -7.146 1.00 0.00 91 LYS A CA 11
ATOM 17629 C C . LYS A 1 91 ? -9.412 5.336 -6.653 1.00 0.00 91 LYS A C 11
ATOM 17630 O O . LYS A 1 91 ? -10.133 4.666 -7.390 1.00 0.00 91 LYS A O 11
ATOM 17649 N N . GLY A 1 92 ? -9.692 5.490 -5.346 1.00 0.00 92 GLY A N 11
ATOM 17650 C CA . GLY A 1 92 ? -10.766 4.838 -4.664 1.00 0.00 92 GLY A CA 11
ATOM 17651 C C . GLY A 1 92 ? -12.097 5.501 -4.756 1.00 0.00 92 GLY A C 11
ATOM 17652 O O . GLY A 1 92 ? -12.622 5.805 -5.825 1.00 0.00 92 GLY A O 11
ATOM 17656 N N . GLN A 1 93 ? -12.734 5.694 -3.587 1.00 0.00 93 GLN A N 11
ATOM 17657 C CA . GLN A 1 93 ? -14.110 6.067 -3.473 1.00 0.00 93 GLN A CA 11
ATOM 17658 C C . GLN A 1 93 ? -14.336 7.539 -3.513 1.00 0.00 93 GLN A C 11
ATOM 17659 O O . GLN A 1 93 ? -13.745 8.307 -2.755 1.00 0.00 93 GLN A O 11
ATOM 17673 N N . SER A 1 94 ? -15.235 7.992 -4.404 1.00 0.00 94 SER A N 11
ATOM 17674 C CA . SER A 1 94 ? -15.629 9.361 -4.527 1.00 0.00 94 SER A CA 11
ATOM 17675 C C . SER A 1 94 ? -16.768 9.757 -3.653 1.00 0.00 94 SER A C 11
ATOM 17676 O O . SER A 1 94 ? -16.572 10.709 -2.899 1.00 0.00 94 SER A O 11
ATOM 17684 N N . PRO A 1 95 ? -17.946 9.206 -3.629 1.00 0.00 95 PRO A N 11
ATOM 17685 C CA . PRO A 1 95 ? -19.000 9.665 -2.772 1.00 0.00 95 PRO A CA 11
ATOM 17686 C C . PRO A 1 95 ? -18.900 9.145 -1.379 1.00 0.00 95 PRO A C 11
ATOM 17687 O O . PRO A 1 95 ? -19.761 8.385 -0.938 1.00 0.00 95 PRO A O 11
ATOM 17698 N N . THR A 1 96 ? -17.845 9.518 -0.633 1.00 0.00 96 THR A N 11
ATOM 17699 C CA . THR A 1 96 ? -17.649 9.161 0.738 1.00 0.00 96 THR A CA 11
ATOM 17700 C C . THR A 1 96 ? -17.422 10.380 1.620 1.00 0.00 96 THR A C 11
ATOM 17701 O O . THR A 1 96 ? -17.386 11.533 1.114 1.00 0.00 96 THR A O 11
ATOM 17713 N N . PHE B 2 1 ? -20.430 -14.477 -2.762 1.00 0.00 1 PHE B N 11
ATOM 17714 C CA . PHE B 2 1 ? -20.457 -13.198 -2.018 1.00 0.00 1 PHE B CA 11
ATOM 17715 C C . PHE B 2 1 ? -21.830 -12.884 -1.531 1.00 0.00 1 PHE B C 11
ATOM 17716 O O . PHE B 2 1 ? -22.575 -12.140 -2.167 1.00 0.00 1 PHE B O 11
ATOM 17735 N N . ALA B 2 2 ? -22.225 -13.469 -0.386 1.00 0.00 2 ALA B N 11
ATOM 17736 C CA . ALA B 2 2 ? -23.526 -13.324 0.188 1.00 0.00 2 ALA B CA 11
ATOM 17737 C C . ALA B 2 2 ? -23.399 -12.785 1.572 1.00 0.00 2 ALA B C 11
ATOM 17738 O O . ALA B 2 2 ? -23.338 -11.573 1.767 1.00 0.00 2 ALA B O 11
ATOM 17745 N N . ASP B 2 3 ? -23.332 -13.663 2.589 1.00 0.00 3 ASP B N 11
ATOM 17746 C CA . ASP B 2 3 ? -22.932 -13.323 3.920 1.00 0.00 3 ASP B CA 11
ATOM 17747 C C . ASP B 2 3 ? -21.554 -13.858 4.105 1.00 0.00 3 ASP B C 11
ATOM 17748 O O . ASP B 2 3 ? -21.054 -14.648 3.307 1.00 0.00 3 ASP B O 11
ATOM 17757 N N . SER B 2 4 ? -20.825 -13.406 5.141 1.00 0.00 4 SER B N 11
ATOM 17758 C CA . SER B 2 4 ? -19.402 -13.531 5.210 1.00 0.00 4 SER B CA 11
ATOM 17759 C C . SER B 2 4 ? -18.874 -14.852 5.651 1.00 0.00 4 SER B C 11
ATOM 17760 O O . SER B 2 4 ? -17.831 -15.286 5.164 1.00 0.00 4 SER B O 11
ATOM 17768 N N . GLU B 2 5 ? -19.547 -15.533 6.595 1.00 0.00 5 GLU B N 11
ATOM 17769 C CA . GLU B 2 5 ? -19.161 -16.793 7.151 1.00 0.00 5 GLU B CA 11
ATOM 17770 C C . GLU B 2 5 ? -17.933 -16.681 7.988 1.00 0.00 5 GLU B C 11
ATOM 17771 O O . GLU B 2 5 ? -16.866 -17.202 7.668 1.00 0.00 5 GLU B O 11
ATOM 17783 N N . ALA B 2 6 ? -18.079 -15.937 9.098 1.00 0.00 6 ALA B N 11
ATOM 17784 C CA . ALA B 2 6 ? -17.089 -15.595 10.073 1.00 0.00 6 ALA B CA 11
ATOM 17785 C C . ALA B 2 6 ? -16.164 -14.511 9.638 1.00 0.00 6 ALA B C 11
ATOM 17786 O O . ALA B 2 6 ? -15.129 -14.737 9.014 1.00 0.00 6 ALA B O 11
ATOM 17793 N N . ASP B 2 7 ? -16.521 -13.257 9.968 1.00 0.00 7 ASP B N 11
ATOM 17794 C CA . ASP B 2 7 ? -15.762 -12.077 9.691 1.00 0.00 7 ASP B CA 11
ATOM 17795 C C . ASP B 2 7 ? -14.856 -11.761 10.831 1.00 0.00 7 ASP B C 11
ATOM 17796 O O . ASP B 2 7 ? -15.253 -11.818 11.994 1.00 0.00 7 ASP B O 11
ATOM 17805 N N . GLU B 2 8 ? -13.590 -11.414 10.536 1.00 0.00 8 GLU B N 11
ATOM 17806 C CA . GLU B 2 8 ? -12.634 -10.926 11.481 1.00 0.00 8 GLU B CA 11
ATOM 17807 C C . GLU B 2 8 ? -11.501 -10.325 10.724 1.00 0.00 8 GLU B C 11
ATOM 17808 O O . GLU B 2 8 ? -11.585 -10.140 9.511 1.00 0.00 8 GLU B O 11
ATOM 17820 N N . ASN B 2 9 ? -10.395 -9.957 11.396 1.00 0.00 9 ASN B N 11
ATOM 17821 C CA . ASN B 2 9 ? -9.228 -9.409 10.778 1.00 0.00 9 ASN B CA 11
ATOM 17822 C C . ASN B 2 9 ? -8.091 -10.361 10.932 1.00 0.00 9 ASN B C 11
ATOM 17823 O O . ASN B 2 9 ? -8.246 -11.462 11.457 1.00 0.00 9 ASN B O 11
ATOM 17834 N N . GLU B 2 10 ? -6.881 -9.977 10.487 1.00 0.00 10 GLU B N 11
ATOM 17835 C CA . GLU B 2 10 ? -5.690 -10.743 10.686 1.00 0.00 10 GLU B CA 11
ATOM 17836 C C . GLU B 2 10 ? -4.686 -9.909 11.404 1.00 0.00 10 GLU B C 11
ATOM 17837 O O . GLU B 2 10 ? -4.477 -10.097 12.602 1.00 0.00 10 GLU B O 11
ATOM 17849 N N . GLN B 2 11 ? -4.041 -8.929 10.746 1.00 0.00 11 GLN B N 11
ATOM 17850 C CA . GLN B 2 11 ? -3.157 -8.007 11.388 1.00 0.00 11 GLN B CA 11
ATOM 17851 C C . GLN B 2 11 ? -3.375 -6.642 10.833 1.00 0.00 11 GLN B C 11
ATOM 17852 O O . GLN B 2 11 ? -3.997 -6.492 9.781 1.00 0.00 11 GLN B O 11
ATOM 17866 N N . VAL B 2 12 ? -2.863 -5.586 11.489 1.00 0.00 12 VAL B N 11
ATOM 17867 C CA . VAL B 2 12 ? -2.895 -4.248 10.985 1.00 0.00 12 VAL B CA 11
ATOM 17868 C C . VAL B 2 12 ? -1.511 -3.700 10.940 1.00 0.00 12 VAL B C 11
ATOM 17869 O O . VAL B 2 12 ? -0.674 -4.058 11.768 1.00 0.00 12 VAL B O 11
ATOM 17882 N N . SER B 2 13 ? -1.178 -2.845 9.956 1.00 0.00 13 SER B N 11
ATOM 17883 C CA . SER B 2 13 ? 0.157 -2.387 9.721 1.00 0.00 13 SER B CA 11
ATOM 17884 C C . SER B 2 13 ? 0.231 -0.928 9.432 1.00 0.00 13 SER B C 11
ATOM 17885 O O . SER B 2 13 ? -0.779 -0.230 9.352 1.00 0.00 13 SER B O 11
ATOM 17893 N N . ALA B 2 14 ? 1.462 -0.411 9.271 1.00 0.00 14 ALA B N 11
ATOM 17894 C CA . ALA B 2 14 ? 1.745 0.895 8.764 1.00 0.00 14 ALA B CA 11
ATOM 17895 C C . ALA B 2 14 ? 3.059 0.864 8.062 1.00 0.00 14 ALA B C 11
ATOM 17896 O O . ALA B 2 14 ? 3.888 -0.008 8.318 1.00 0.00 14 ALA B O 11
ATOM 17903 N N . VAL B 2 15 ? 3.301 1.810 7.137 1.00 0.00 15 VAL B N 11
ATOM 17904 C CA . VAL B 2 15 ? 4.520 1.981 6.410 1.00 0.00 15 VAL B CA 11
ATOM 17905 C C . VAL B 2 15 ? 4.729 3.487 6.322 1.00 0.00 15 VAL B C 11
ATOM 17906 O O . VAL B 2 15 ? 3.734 4.226 6.104 1.00 0.00 15 VAL B O 11
ATOM 17920 N N . PRO A 1 1 ? -16.393 7.278 -17.773 1.00 0.00 1 PRO A N 12
ATOM 17921 C CA . PRO A 1 1 ? -15.876 6.060 -17.100 1.00 0.00 1 PRO A CA 12
ATOM 17922 C C . PRO A 1 1 ? -16.225 6.111 -15.653 1.00 0.00 1 PRO A C 12
ATOM 17923 O O . PRO A 1 1 ? -16.704 7.142 -15.184 1.00 0.00 1 PRO A O 12
ATOM 17936 N N . LYS A 1 2 ? -15.956 5.031 -14.897 1.00 0.00 2 LYS A N 12
ATOM 17937 C CA . LYS A 1 2 ? -16.215 4.956 -13.493 1.00 0.00 2 LYS A CA 12
ATOM 17938 C C . LYS A 1 2 ? -15.171 5.679 -12.714 1.00 0.00 2 LYS A C 12
ATOM 17939 O O . LYS A 1 2 ? -14.048 5.782 -13.205 1.00 0.00 2 LYS A O 12
ATOM 17958 N N . PRO A 1 3 ? -15.407 6.226 -11.559 1.00 0.00 3 PRO A N 12
ATOM 17959 C CA . PRO A 1 3 ? -14.569 7.232 -10.972 1.00 0.00 3 PRO A CA 12
ATOM 17960 C C . PRO A 1 3 ? -13.371 6.718 -10.252 1.00 0.00 3 PRO A C 12
ATOM 17961 O O . PRO A 1 3 ? -12.888 7.362 -9.322 1.00 0.00 3 PRO A O 12
ATOM 17972 N N . GLY A 1 4 ? -12.812 5.563 -10.656 1.00 0.00 4 GLY A N 12
ATOM 17973 C CA . GLY A 1 4 ? -11.577 5.050 -10.150 1.00 0.00 4 GLY A CA 12
ATOM 17974 C C . GLY A 1 4 ? -10.456 5.222 -11.117 1.00 0.00 4 GLY A C 12
ATOM 17975 O O . GLY A 1 4 ? -10.106 4.277 -11.821 1.00 0.00 4 GLY A O 12
ATOM 17979 N N . ASP A 1 5 ? -9.847 6.419 -11.190 1.00 0.00 5 ASP A N 12
ATOM 17980 C CA . ASP A 1 5 ? -8.743 6.686 -12.060 1.00 0.00 5 ASP A CA 12
ATOM 17981 C C . ASP A 1 5 ? -7.462 6.047 -11.649 1.00 0.00 5 ASP A C 12
ATOM 17982 O O . ASP A 1 5 ? -7.092 5.986 -10.478 1.00 0.00 5 ASP A O 12
ATOM 17991 N N . ILE A 1 6 ? -6.740 5.506 -12.647 1.00 0.00 6 ILE A N 12
ATOM 17992 C CA . ILE A 1 6 ? -5.476 4.851 -12.517 1.00 0.00 6 ILE A CA 12
ATOM 17993 C C . ILE A 1 6 ? -4.397 5.873 -12.632 1.00 0.00 6 ILE A C 12
ATOM 17994 O O . ILE A 1 6 ? -4.492 6.802 -13.431 1.00 0.00 6 ILE A O 12
ATOM 18010 N N . PHE A 1 7 ? -3.328 5.756 -11.823 1.00 0.00 7 PHE A N 12
ATOM 18011 C CA . PHE A 1 7 ? -2.206 6.642 -11.865 1.00 0.00 7 PHE A CA 12
ATOM 18012 C C . PHE A 1 7 ? -1.022 6.019 -11.208 1.00 0.00 7 PHE A C 12
ATOM 18013 O O . PHE A 1 7 ? -1.148 5.051 -10.460 1.00 0.00 7 PHE A O 12
ATOM 18030 N N . GLU A 1 8 ? 0.191 6.534 -11.475 1.00 0.00 8 GLU A N 12
ATOM 18031 C CA . GLU A 1 8 ? 1.397 6.127 -10.819 1.00 0.00 8 GLU A CA 12
ATOM 18032 C C . GLU A 1 8 ? 1.955 7.280 -10.060 1.00 0.00 8 GLU A C 12
ATOM 18033 O O . GLU A 1 8 ? 2.111 8.377 -10.594 1.00 0.00 8 GLU A O 12
ATOM 18045 N N . VAL A 1 9 ? 2.247 7.084 -8.761 1.00 0.00 9 VAL A N 12
ATOM 18046 C CA . VAL A 1 9 ? 2.926 8.039 -7.941 1.00 0.00 9 VAL A CA 12
ATOM 18047 C C . VAL A 1 9 ? 4.344 7.644 -7.712 1.00 0.00 9 VAL A C 12
ATOM 18048 O O . VAL A 1 9 ? 4.666 6.516 -7.341 1.00 0.00 9 VAL A O 12
ATOM 18061 N N . GLU A 1 10 ? 5.269 8.600 -7.905 1.00 0.00 10 GLU A N 12
ATOM 18062 C CA . GLU A 1 10 ? 6.674 8.406 -7.723 1.00 0.00 10 GLU A CA 12
ATOM 18063 C C . GLU A 1 10 ? 7.167 9.281 -6.623 1.00 0.00 10 GLU A C 12
ATOM 18064 O O . GLU A 1 10 ? 6.981 10.497 -6.614 1.00 0.00 10 GLU A O 12
ATOM 18076 N N . LEU A 1 11 ? 7.794 8.673 -5.600 1.00 0.00 11 LEU A N 12
ATOM 18077 C CA . LEU A 1 11 ? 8.369 9.366 -4.490 1.00 0.00 11 LEU A CA 12
ATOM 18078 C C . LEU A 1 11 ? 9.710 8.763 -4.247 1.00 0.00 11 LEU A C 12
ATOM 18079 O O . LEU A 1 11 ? 10.038 7.710 -4.792 1.00 0.00 11 LEU A O 12
ATOM 18095 N N . ALA A 1 12 ? 10.559 9.389 -3.412 1.00 0.00 12 ALA A N 12
ATOM 18096 C CA . ALA A 1 12 ? 11.781 8.798 -2.965 1.00 0.00 12 ALA A CA 12
ATOM 18097 C C . ALA A 1 12 ? 11.781 8.897 -1.478 1.00 0.00 12 ALA A C 12
ATOM 18098 O O . ALA A 1 12 ? 11.034 9.691 -0.906 1.00 0.00 12 ALA A O 12
ATOM 18105 N N . LYS A 1 13 ? 12.600 8.089 -0.782 1.00 0.00 13 LYS A N 12
ATOM 18106 C CA . LYS A 1 13 ? 12.667 8.103 0.646 1.00 0.00 13 LYS A CA 12
ATOM 18107 C C . LYS A 1 13 ? 13.321 9.348 1.139 1.00 0.00 13 LYS A C 12
ATOM 18108 O O . LYS A 1 13 ? 14.532 9.530 1.031 1.00 0.00 13 LYS A O 12
ATOM 18127 N N . ASN A 1 14 ? 12.498 10.284 1.647 1.00 0.00 14 ASN A N 12
ATOM 18128 C CA . ASN A 1 14 ? 12.836 11.646 1.920 1.00 0.00 14 ASN A CA 12
ATOM 18129 C C . ASN A 1 14 ? 13.099 11.808 3.377 1.00 0.00 14 ASN A C 12
ATOM 18130 O O . ASN A 1 14 ? 14.204 11.544 3.849 1.00 0.00 14 ASN A O 12
ATOM 18141 N N . ASP A 1 15 ? 12.093 12.198 4.181 1.00 0.00 15 ASP A N 12
ATOM 18142 C CA . ASP A 1 15 ? 12.136 12.141 5.609 1.00 0.00 15 ASP A CA 12
ATOM 18143 C C . ASP A 1 15 ? 12.021 10.720 6.045 1.00 0.00 15 ASP A C 12
ATOM 18144 O O . ASP A 1 15 ? 12.800 10.209 6.849 1.00 0.00 15 ASP A O 12
ATOM 18153 N N . ASN A 1 16 ? 11.039 10.011 5.461 1.00 0.00 16 ASN A N 12
ATOM 18154 C CA . ASN A 1 16 ? 10.915 8.588 5.530 1.00 0.00 16 ASN A CA 12
ATOM 18155 C C . ASN A 1 16 ? 10.304 8.194 4.230 1.00 0.00 16 ASN A C 12
ATOM 18156 O O . ASN A 1 16 ? 10.471 8.906 3.241 1.00 0.00 16 ASN A O 12
ATOM 18167 N N . SER A 1 17 ? 9.579 7.065 4.137 1.00 0.00 17 SER A N 12
ATOM 18168 C CA . SER A 1 17 ? 8.910 6.661 2.939 1.00 0.00 17 SER A CA 12
ATOM 18169 C C . SER A 1 17 ? 7.584 7.327 2.807 1.00 0.00 17 SER A C 12
ATOM 18170 O O . SER A 1 17 ? 7.494 8.408 2.227 1.00 0.00 17 SER A O 12
ATOM 18178 N N . LEU A 1 18 ? 6.489 6.730 3.310 1.00 0.00 18 LEU A N 12
ATOM 18179 C CA . LEU A 1 18 ? 5.167 7.236 3.115 1.00 0.00 18 LEU A CA 12
ATOM 18180 C C . LEU A 1 18 ? 4.634 7.966 4.300 1.00 0.00 18 LEU A C 12
ATOM 18181 O O . LEU A 1 18 ? 4.715 9.190 4.390 1.00 0.00 18 LEU A O 12
ATOM 18197 N N . GLY A 1 19 ? 4.043 7.249 5.273 1.00 0.00 19 GLY A N 12
ATOM 18198 C CA . GLY A 1 19 ? 3.285 7.793 6.357 1.00 0.00 19 GLY A CA 12
ATOM 18199 C C . GLY A 1 19 ? 1.830 7.529 6.176 1.00 0.00 19 GLY A C 12
ATOM 18200 O O . GLY A 1 19 ? 0.992 8.397 6.415 1.00 0.00 19 GLY A O 12
ATOM 18204 N N . ILE A 1 20 ? 1.463 6.306 5.752 1.00 0.00 20 ILE A N 12
ATOM 18205 C CA . ILE A 1 20 ? 0.108 5.960 5.454 1.00 0.00 20 ILE A CA 12
ATOM 18206 C C . ILE A 1 20 ? -0.212 4.634 6.055 1.00 0.00 20 ILE A C 12
ATOM 18207 O O . ILE A 1 20 ? 0.663 3.801 6.283 1.00 0.00 20 ILE A O 12
ATOM 18223 N N . SER A 1 21 ? -1.493 4.385 6.382 1.00 0.00 21 SER A N 12
ATOM 18224 C CA . SER A 1 21 ? -1.905 3.234 7.123 1.00 0.00 21 SER A CA 12
ATOM 18225 C C . SER A 1 21 ? -2.906 2.424 6.373 1.00 0.00 21 SER A C 12
ATOM 18226 O O . SER A 1 21 ? -3.624 2.914 5.503 1.00 0.00 21 SER A O 12
ATOM 18234 N N . VAL A 1 22 ? -2.946 1.117 6.687 1.00 0.00 22 VAL A N 12
ATOM 18235 C CA . VAL A 1 22 ? -3.585 0.103 5.908 1.00 0.00 22 VAL A CA 12
ATOM 18236 C C . VAL A 1 22 ? -4.511 -0.670 6.784 1.00 0.00 22 VAL A C 12
ATOM 18237 O O . VAL A 1 22 ? -4.400 -0.647 8.009 1.00 0.00 22 VAL A O 12
ATOM 18250 N N . THR A 1 23 ? -5.493 -1.366 6.184 1.00 0.00 23 THR A N 12
ATOM 18251 C CA . THR A 1 23 ? -6.347 -2.277 6.880 1.00 0.00 23 THR A CA 12
ATOM 18252 C C . THR A 1 23 ? -6.520 -3.485 6.027 1.00 0.00 23 THR A C 12
ATOM 18253 O O . THR A 1 23 ? -6.549 -3.405 4.800 1.00 0.00 23 THR A O 12
ATOM 18264 N N . GLY A 1 24 ? -6.567 -4.676 6.649 1.00 0.00 24 GLY A N 12
ATOM 18265 C CA . GLY A 1 24 ? -6.663 -5.951 6.008 1.00 0.00 24 GLY A CA 12
ATOM 18266 C C . GLY A 1 24 ? -5.500 -6.311 5.149 1.00 0.00 24 GLY A C 12
ATOM 18267 O O . GLY A 1 24 ? -4.366 -5.917 5.415 1.00 0.00 24 GLY A O 12
ATOM 18271 N N . GLY A 1 25 ? -5.761 -7.094 4.087 1.00 0.00 25 GLY A N 12
ATOM 18272 C CA . GLY A 1 25 ? -4.859 -7.310 2.999 1.00 0.00 25 GLY A CA 12
ATOM 18273 C C . GLY A 1 25 ? -4.037 -8.550 3.085 1.00 0.00 25 GLY A C 12
ATOM 18274 O O . GLY A 1 25 ? -2.888 -8.579 2.646 1.00 0.00 25 GLY A O 12
ATOM 18278 N N . VAL A 1 26 ? -4.604 -9.630 3.650 1.00 0.00 26 VAL A N 12
ATOM 18279 C CA . VAL A 1 26 ? -3.913 -10.864 3.865 1.00 0.00 26 VAL A CA 12
ATOM 18280 C C . VAL A 1 26 ? -4.098 -11.793 2.715 1.00 0.00 26 VAL A C 12
ATOM 18281 O O . VAL A 1 26 ? -3.336 -11.777 1.750 1.00 0.00 26 VAL A O 12
ATOM 18294 N N . ASN A 1 27 ? -5.118 -12.669 2.764 1.00 0.00 27 ASN A N 12
ATOM 18295 C CA . ASN A 1 27 ? -5.342 -13.712 1.813 1.00 0.00 27 ASN A CA 12
ATOM 18296 C C . ASN A 1 27 ? -6.362 -13.284 0.814 1.00 0.00 27 ASN A C 12
ATOM 18297 O O . ASN A 1 27 ? -6.119 -13.369 -0.389 1.00 0.00 27 ASN A O 12
ATOM 18308 N N . THR A 1 28 ? -7.534 -12.786 1.247 1.00 0.00 28 THR A N 12
ATOM 18309 C CA . THR A 1 28 ? -8.528 -12.268 0.360 1.00 0.00 28 THR A CA 12
ATOM 18310 C C . THR A 1 28 ? -9.319 -11.191 1.021 1.00 0.00 28 THR A C 12
ATOM 18311 O O . THR A 1 28 ? -9.779 -11.344 2.151 1.00 0.00 28 THR A O 12
ATOM 18322 N N . SER A 1 29 ? -9.494 -10.043 0.344 1.00 0.00 29 SER A N 12
ATOM 18323 C CA . SER A 1 29 ? -10.299 -8.953 0.801 1.00 0.00 29 SER A CA 12
ATOM 18324 C C . SER A 1 29 ? -10.781 -8.137 -0.349 1.00 0.00 29 SER A C 12
ATOM 18325 O O . SER A 1 29 ? -11.955 -8.188 -0.713 1.00 0.00 29 SER A O 12
ATOM 18333 N N . VAL A 1 30 ? -9.908 -7.327 -0.974 1.00 0.00 30 VAL A N 12
ATOM 18334 C CA . VAL A 1 30 ? -10.254 -6.496 -2.085 1.00 0.00 30 VAL A CA 12
ATOM 18335 C C . VAL A 1 30 ? -10.292 -7.303 -3.337 1.00 0.00 30 VAL A C 12
ATOM 18336 O O . VAL A 1 30 ? -11.269 -7.299 -4.085 1.00 0.00 30 VAL A O 12
ATOM 18349 N N . ARG A 1 31 ? -9.241 -8.105 -3.582 1.00 0.00 31 ARG A N 12
ATOM 18350 C CA . ARG A 1 31 ? -9.238 -9.205 -4.496 1.00 0.00 31 ARG A CA 12
ATOM 18351 C C . ARG A 1 31 ? -8.627 -10.309 -3.705 1.00 0.00 31 ARG A C 12
ATOM 18352 O O . ARG A 1 31 ? -8.557 -10.231 -2.479 1.00 0.00 31 ARG A O 12
ATOM 18373 N N . HIS A 1 32 ? -8.093 -11.361 -4.350 1.00 0.00 32 HIS A N 12
ATOM 18374 C CA . HIS A 1 32 ? -7.174 -12.247 -3.702 1.00 0.00 32 HIS A CA 12
ATOM 18375 C C . HIS A 1 32 ? -5.876 -11.539 -3.516 1.00 0.00 32 HIS A C 12
ATOM 18376 O O . HIS A 1 32 ? -5.192 -11.182 -4.475 1.00 0.00 32 HIS A O 12
ATOM 18390 N N . GLY A 1 33 ? -5.525 -11.222 -2.257 1.00 0.00 33 GLY A N 12
ATOM 18391 C CA . GLY A 1 33 ? -4.458 -10.334 -1.917 1.00 0.00 33 GLY A CA 12
ATOM 18392 C C . GLY A 1 33 ? -4.724 -8.910 -2.264 1.00 0.00 33 GLY A C 12
ATOM 18393 O O . GLY A 1 33 ? -5.780 -8.552 -2.784 1.00 0.00 33 GLY A O 12
ATOM 18397 N N . GLY A 1 34 ? -3.765 -8.011 -1.980 1.00 0.00 34 GLY A N 12
ATOM 18398 C CA . GLY A 1 34 ? -3.901 -6.609 -2.230 1.00 0.00 34 GLY A CA 12
ATOM 18399 C C . GLY A 1 34 ? -4.243 -5.851 -0.995 1.00 0.00 34 GLY A C 12
ATOM 18400 O O . GLY A 1 34 ? -4.711 -6.400 0.001 1.00 0.00 34 GLY A O 12
ATOM 18404 N N . ILE A 1 35 ? -4.011 -4.526 -1.045 1.00 0.00 35 ILE A N 12
ATOM 18405 C CA . ILE A 1 35 ? -3.912 -3.641 0.074 1.00 0.00 35 ILE A CA 12
ATOM 18406 C C . ILE A 1 35 ? -4.861 -2.513 -0.146 1.00 0.00 35 ILE A C 12
ATOM 18407 O O . ILE A 1 35 ? -5.060 -2.063 -1.273 1.00 0.00 35 ILE A O 12
ATOM 18423 N N . TYR A 1 36 ? -5.510 -2.037 0.930 1.00 0.00 36 TYR A N 12
ATOM 18424 C CA . TYR A 1 36 ? -6.464 -0.971 0.907 1.00 0.00 36 TYR A CA 12
ATOM 18425 C C . TYR A 1 36 ? -6.086 0.055 1.919 1.00 0.00 36 TYR A C 12
ATOM 18426 O O . TYR A 1 36 ? -5.666 -0.273 3.027 1.00 0.00 36 TYR A O 12
ATOM 18444 N N . VAL A 1 37 ? -6.200 1.353 1.584 1.00 0.00 37 VAL A N 12
ATOM 18445 C CA . VAL A 1 37 ? -5.827 2.422 2.457 1.00 0.00 37 VAL A CA 12
ATOM 18446 C C . VAL A 1 37 ? -6.832 2.666 3.530 1.00 0.00 37 VAL A C 12
ATOM 18447 O O . VAL A 1 37 ? -8.032 2.763 3.280 1.00 0.00 37 VAL A O 12
ATOM 18460 N N . LYS A 1 38 ? -6.359 2.814 4.781 1.00 0.00 38 LYS A N 12
ATOM 18461 C CA . LYS A 1 38 ? -7.158 3.196 5.902 1.00 0.00 38 LYS A CA 12
ATOM 18462 C C . LYS A 1 38 ? -7.165 4.677 6.069 1.00 0.00 38 LYS A C 12
ATOM 18463 O O . LYS A 1 38 ? -8.207 5.313 5.913 1.00 0.00 38 LYS A O 12
ATOM 18482 N N . ALA A 1 39 ? -6.013 5.290 6.391 1.00 0.00 39 ALA A N 12
ATOM 18483 C CA . ALA A 1 39 ? -5.918 6.702 6.598 1.00 0.00 39 ALA A CA 12
ATOM 18484 C C . ALA A 1 39 ? -4.514 7.188 6.486 1.00 0.00 39 ALA A C 12
ATOM 18485 O O . ALA A 1 39 ? -3.553 6.430 6.608 1.00 0.00 39 ALA A O 12
ATOM 18492 N N . VAL A 1 40 ? -4.335 8.503 6.267 1.00 0.00 40 VAL A N 12
ATOM 18493 C CA . VAL A 1 40 ? -3.067 9.163 6.229 1.00 0.00 40 VAL A CA 12
ATOM 18494 C C . VAL A 1 40 ? -2.667 9.602 7.596 1.00 0.00 40 VAL A C 12
ATOM 18495 O O . VAL A 1 40 ? -3.399 10.294 8.302 1.00 0.00 40 VAL A O 12
ATOM 18508 N N . ILE A 1 41 ? -1.465 9.198 8.045 1.00 0.00 41 ILE A N 12
ATOM 18509 C CA . ILE A 1 41 ? -0.936 9.486 9.342 1.00 0.00 41 ILE A CA 12
ATOM 18510 C C . ILE A 1 41 ? -0.318 10.841 9.326 1.00 0.00 41 ILE A C 12
ATOM 18511 O O . ILE A 1 41 ? 0.408 11.112 8.370 1.00 0.00 41 ILE A O 12
ATOM 18527 N N . PRO A 1 42 ? -0.499 11.749 10.238 1.00 0.00 42 PRO A N 12
ATOM 18528 C CA . PRO A 1 42 ? 0.002 13.089 10.129 1.00 0.00 42 PRO A CA 12
ATOM 18529 C C . PRO A 1 42 ? 1.449 13.226 10.458 1.00 0.00 42 PRO A C 12
ATOM 18530 O O . PRO A 1 42 ? 1.849 14.170 11.138 1.00 0.00 42 PRO A O 12
ATOM 18541 N N . GLN A 1 43 ? 2.308 12.307 9.980 1.00 0.00 43 GLN A N 12
ATOM 18542 C CA . GLN A 1 43 ? 3.651 12.157 10.448 1.00 0.00 43 GLN A CA 12
ATOM 18543 C C . GLN A 1 43 ? 4.496 11.568 9.371 1.00 0.00 43 GLN A C 12
ATOM 18544 O O . GLN A 1 43 ? 5.228 10.599 9.566 1.00 0.00 43 GLN A O 12
ATOM 18558 N N . GLY A 1 44 ? 4.401 12.109 8.143 1.00 0.00 44 GLY A N 12
ATOM 18559 C CA . GLY A 1 44 ? 5.203 11.643 7.055 1.00 0.00 44 GLY A CA 12
ATOM 18560 C C . GLY A 1 44 ? 5.039 12.473 5.829 1.00 0.00 44 GLY A C 12
ATOM 18561 O O . GLY A 1 44 ? 4.335 13.482 5.810 1.00 0.00 44 GLY A O 12
ATOM 18565 N N . ALA A 1 45 ? 5.643 12.008 4.721 1.00 0.00 45 ALA A N 12
ATOM 18566 C CA . ALA A 1 45 ? 5.587 12.584 3.413 1.00 0.00 45 ALA A CA 12
ATOM 18567 C C . ALA A 1 45 ? 4.226 12.540 2.810 1.00 0.00 45 ALA A C 12
ATOM 18568 O O . ALA A 1 45 ? 3.839 13.407 2.027 1.00 0.00 45 ALA A O 12
ATOM 18575 N N . ALA A 1 46 ? 3.428 11.525 3.188 1.00 0.00 46 ALA A N 12
ATOM 18576 C CA . ALA A 1 46 ? 2.054 11.356 2.826 1.00 0.00 46 ALA A CA 12
ATOM 18577 C C . ALA A 1 46 ? 1.167 12.464 3.277 1.00 0.00 46 ALA A C 12
ATOM 18578 O O . ALA A 1 46 ? 0.306 12.919 2.525 1.00 0.00 46 ALA A O 12
ATOM 18585 N N . GLU A 1 47 ? 1.361 12.967 4.510 1.00 0.00 47 GLU A N 12
ATOM 18586 C CA . GLU A 1 47 ? 0.685 14.110 5.041 1.00 0.00 47 GLU A CA 12
ATOM 18587 C C . GLU A 1 47 ? 1.186 15.380 4.443 1.00 0.00 47 GLU A C 12
ATOM 18588 O O . GLU A 1 47 ? 0.411 16.272 4.103 1.00 0.00 47 GLU A O 12
ATOM 18600 N N . SER A 1 48 ? 2.519 15.500 4.312 1.00 0.00 48 SER A N 12
ATOM 18601 C CA . SER A 1 48 ? 3.201 16.677 3.870 1.00 0.00 48 SER A CA 12
ATOM 18602 C C . SER A 1 48 ? 2.858 17.095 2.483 1.00 0.00 48 SER A C 12
ATOM 18603 O O . SER A 1 48 ? 2.402 18.218 2.271 1.00 0.00 48 SER A O 12
ATOM 18611 N N . ASP A 1 49 ? 3.015 16.212 1.480 1.00 0.00 49 ASP A N 12
ATOM 18612 C CA . ASP A 1 49 ? 2.615 16.499 0.138 1.00 0.00 49 ASP A CA 12
ATOM 18613 C C . ASP A 1 49 ? 1.136 16.410 -0.011 1.00 0.00 49 ASP A C 12
ATOM 18614 O O . ASP A 1 49 ? 0.476 17.391 -0.352 1.00 0.00 49 ASP A O 12
ATOM 18623 N N . GLY A 1 50 ? 0.549 15.230 0.257 1.00 0.00 50 GLY A N 12
ATOM 18624 C CA . GLY A 1 50 ? -0.866 15.032 0.207 1.00 0.00 50 GLY A CA 12
ATOM 18625 C C . GLY A 1 50 ? -1.321 14.574 -1.136 1.00 0.00 50 GLY A C 12
ATOM 18626 O O . GLY A 1 50 ? -1.701 15.374 -1.990 1.00 0.00 50 GLY A O 12
ATOM 18630 N N . ARG A 1 51 ? -1.307 13.250 -1.377 1.00 0.00 51 ARG A N 12
ATOM 18631 C CA . ARG A 1 51 ? -1.407 12.697 -2.691 1.00 0.00 51 ARG A CA 12
ATOM 18632 C C . ARG A 1 51 ? -2.315 11.516 -2.753 1.00 0.00 51 ARG A C 12
ATOM 18633 O O . ARG A 1 51 ? -2.909 11.247 -3.796 1.00 0.00 51 ARG A O 12
ATOM 18654 N N . ILE A 1 52 ? -2.486 10.777 -1.644 1.00 0.00 52 ILE A N 12
ATOM 18655 C CA . ILE A 1 52 ? -3.182 9.529 -1.590 1.00 0.00 52 ILE A CA 12
ATOM 18656 C C . ILE A 1 52 ? -4.213 9.656 -0.521 1.00 0.00 52 ILE A C 12
ATOM 18657 O O . ILE A 1 52 ? -3.938 10.203 0.546 1.00 0.00 52 ILE A O 12
ATOM 18673 N N . HIS A 1 53 ? -5.448 9.178 -0.748 1.00 0.00 53 HIS A N 12
ATOM 18674 C CA . HIS A 1 53 ? -6.516 9.287 0.197 1.00 0.00 53 HIS A CA 12
ATOM 18675 C C . HIS A 1 53 ? -7.035 7.959 0.628 1.00 0.00 53 HIS A C 12
ATOM 18676 O O . HIS A 1 53 ? -6.645 6.911 0.114 1.00 0.00 53 HIS A O 12
ATOM 18690 N N . LYS A 1 54 ? -7.915 7.937 1.645 1.00 0.00 54 LYS A N 12
ATOM 18691 C CA . LYS A 1 54 ? -8.544 6.750 2.137 1.00 0.00 54 LYS A CA 12
ATOM 18692 C C . LYS A 1 54 ? -9.345 5.949 1.170 1.00 0.00 54 LYS A C 12
ATOM 18693 O O . LYS A 1 54 ? -10.024 6.466 0.284 1.00 0.00 54 LYS A O 12
ATOM 18712 N N . GLY A 1 55 ? -9.301 4.613 1.316 1.00 0.00 55 GLY A N 12
ATOM 18713 C CA . GLY A 1 55 ? -10.001 3.681 0.486 1.00 0.00 55 GLY A CA 12
ATOM 18714 C C . GLY A 1 55 ? -9.424 3.432 -0.865 1.00 0.00 55 GLY A C 12
ATOM 18715 O O . GLY A 1 55 ? -10.097 2.886 -1.738 1.00 0.00 55 GLY A O 12
ATOM 18719 N N . ASP A 1 56 ? -8.161 3.829 -1.105 1.00 0.00 56 ASP A N 12
ATOM 18720 C CA . ASP A 1 56 ? -7.456 3.629 -2.332 1.00 0.00 56 ASP A CA 12
ATOM 18721 C C . ASP A 1 56 ? -6.846 2.274 -2.453 1.00 0.00 56 ASP A C 12
ATOM 18722 O O . ASP A 1 56 ? -6.613 1.580 -1.464 1.00 0.00 56 ASP A O 12
ATOM 18731 N N . ARG A 1 57 ? -6.560 1.827 -3.689 1.00 0.00 57 ARG A N 12
ATOM 18732 C CA . ARG A 1 57 ? -6.118 0.509 -4.022 1.00 0.00 57 ARG A CA 12
ATOM 18733 C C . ARG A 1 57 ? -4.867 0.535 -4.831 1.00 0.00 57 ARG A C 12
ATOM 18734 O O . ARG A 1 57 ? -4.858 0.951 -5.989 1.00 0.00 57 ARG A O 12
ATOM 18755 N N . VAL A 1 58 ? -3.745 0.026 -4.294 1.00 0.00 58 VAL A N 12
ATOM 18756 C CA . VAL A 1 58 ? -2.546 -0.176 -5.048 1.00 0.00 58 VAL A CA 12
ATOM 18757 C C . VAL A 1 58 ? -2.561 -1.413 -5.877 1.00 0.00 58 VAL A C 12
ATOM 18758 O O . VAL A 1 58 ? -3.284 -2.373 -5.614 1.00 0.00 58 VAL A O 12
ATOM 18771 N N . LEU A 1 59 ? -1.723 -1.434 -6.929 1.00 0.00 59 LEU A N 12
ATOM 18772 C CA . LEU A 1 59 ? -1.463 -2.564 -7.764 1.00 0.00 59 LEU A CA 12
ATOM 18773 C C . LEU A 1 59 ? 0.000 -2.840 -7.698 1.00 0.00 59 LEU A C 12
ATOM 18774 O O . LEU A 1 59 ? 0.476 -3.576 -6.835 1.00 0.00 59 LEU A O 12
ATOM 18790 N N . ALA A 1 60 ? 0.818 -2.262 -8.594 1.00 0.00 60 ALA A N 12
ATOM 18791 C CA . ALA A 1 60 ? 2.174 -2.681 -8.775 1.00 0.00 60 ALA A CA 12
ATOM 18792 C C . ALA A 1 60 ? 3.158 -1.948 -7.930 1.00 0.00 60 ALA A C 12
ATOM 18793 O O . ALA A 1 60 ? 2.896 -0.853 -7.436 1.00 0.00 60 ALA A O 12
ATOM 18800 N N . VAL A 1 61 ? 4.345 -2.549 -7.726 1.00 0.00 61 VAL A N 12
ATOM 18801 C CA . VAL A 1 61 ? 5.467 -1.997 -7.034 1.00 0.00 61 VAL A CA 12
ATOM 18802 C C . VAL A 1 61 ? 6.539 -1.796 -8.050 1.00 0.00 61 VAL A C 12
ATOM 18803 O O . VAL A 1 61 ? 7.448 -2.611 -8.203 1.00 0.00 61 VAL A O 12
ATOM 18816 N N . ASN A 1 62 ? 6.452 -0.701 -8.825 1.00 0.00 62 ASN A N 12
ATOM 18817 C CA . ASN A 1 62 ? 7.354 -0.345 -9.876 1.00 0.00 62 ASN A CA 12
ATOM 18818 C C . ASN A 1 62 ? 7.456 -1.395 -10.929 1.00 0.00 62 ASN A C 12
ATOM 18819 O O . ASN A 1 62 ? 8.456 -2.098 -11.069 1.00 0.00 62 ASN A O 12
ATOM 18830 N N . GLY A 1 63 ? 6.378 -1.575 -11.712 1.00 0.00 63 GLY A N 12
ATOM 18831 C CA . GLY A 1 63 ? 6.295 -2.582 -12.723 1.00 0.00 63 GLY A CA 12
ATOM 18832 C C . GLY A 1 63 ? 5.690 -3.866 -12.267 1.00 0.00 63 GLY A C 12
ATOM 18833 O O . GLY A 1 63 ? 4.721 -4.340 -12.858 1.00 0.00 63 GLY A O 12
ATOM 18837 N N . VAL A 1 64 ? 6.235 -4.488 -11.206 1.00 0.00 64 VAL A N 12
ATOM 18838 C CA . VAL A 1 64 ? 5.864 -5.807 -10.795 1.00 0.00 64 VAL A CA 12
ATOM 18839 C C . VAL A 1 64 ? 4.680 -5.828 -9.890 1.00 0.00 64 VAL A C 12
ATOM 18840 O O . VAL A 1 64 ? 4.515 -4.998 -8.996 1.00 0.00 64 VAL A O 12
ATOM 18853 N N . SER A 1 65 ? 3.767 -6.791 -10.105 1.00 0.00 65 SER A N 12
ATOM 18854 C CA . SER A 1 65 ? 2.548 -6.938 -9.373 1.00 0.00 65 SER A CA 12
ATOM 18855 C C . SER A 1 65 ? 2.738 -7.588 -8.045 1.00 0.00 65 SER A C 12
ATOM 18856 O O . SER A 1 65 ? 3.680 -8.343 -7.814 1.00 0.00 65 SER A O 12
ATOM 18864 N N . LEU A 1 66 ? 1.819 -7.328 -7.099 1.00 0.00 66 LEU A N 12
ATOM 18865 C CA . LEU A 1 66 ? 1.793 -7.906 -5.790 1.00 0.00 66 LEU A CA 12
ATOM 18866 C C . LEU A 1 66 ? 1.095 -9.219 -5.725 1.00 0.00 66 LEU A C 12
ATOM 18867 O O . LEU A 1 66 ? 0.928 -9.785 -4.645 1.00 0.00 66 LEU A O 12
ATOM 18883 N N . GLU A 1 67 ? 0.645 -9.773 -6.866 1.00 0.00 67 GLU A N 12
ATOM 18884 C CA . GLU A 1 67 ? -0.146 -10.962 -6.926 1.00 0.00 67 GLU A CA 12
ATOM 18885 C C . GLU A 1 67 ? 0.532 -12.175 -6.392 1.00 0.00 67 GLU A C 12
ATOM 18886 O O . GLU A 1 67 ? 1.613 -12.568 -6.829 1.00 0.00 67 GLU A O 12
ATOM 18898 N N . GLY A 1 68 ? -0.069 -12.790 -5.357 1.00 0.00 68 GLY A N 12
ATOM 18899 C CA . GLY A 1 68 ? 0.484 -13.858 -4.584 1.00 0.00 68 GLY A CA 12
ATOM 18900 C C . GLY A 1 68 ? 0.693 -13.494 -3.155 1.00 0.00 68 GLY A C 12
ATOM 18901 O O . GLY A 1 68 ? 0.475 -14.304 -2.254 1.00 0.00 68 GLY A O 12
ATOM 18905 N N . ALA A 1 69 ? 1.149 -12.259 -2.884 1.00 0.00 69 ALA A N 12
ATOM 18906 C CA . ALA A 1 69 ? 1.618 -11.835 -1.601 1.00 0.00 69 ALA A CA 12
ATOM 18907 C C . ALA A 1 69 ? 0.579 -11.681 -0.545 1.00 0.00 69 ALA A C 12
ATOM 18908 O O . ALA A 1 69 ? -0.526 -11.190 -0.772 1.00 0.00 69 ALA A O 12
ATOM 18915 N N . THR A 1 70 ? 0.902 -12.090 0.694 1.00 0.00 70 THR A N 12
ATOM 18916 C CA . THR A 1 70 ? 0.109 -11.884 1.866 1.00 0.00 70 THR A CA 12
ATOM 18917 C C . THR A 1 70 ? 0.488 -10.589 2.498 1.00 0.00 70 THR A C 12
ATOM 18918 O O . THR A 1 70 ? 1.322 -9.850 1.978 1.00 0.00 70 THR A O 12
ATOM 18929 N N . HIS A 1 71 ? -0.128 -10.225 3.637 1.00 0.00 71 HIS A N 12
ATOM 18930 C CA . HIS A 1 71 ? 0.012 -8.943 4.255 1.00 0.00 71 HIS A CA 12
ATOM 18931 C C . HIS A 1 71 ? 1.405 -8.599 4.654 1.00 0.00 71 HIS A C 12
ATOM 18932 O O . HIS A 1 71 ? 1.911 -7.546 4.269 1.00 0.00 71 HIS A O 12
ATOM 18946 N N . LYS A 1 72 ? 2.101 -9.502 5.369 1.00 0.00 72 LYS A N 12
ATOM 18947 C CA . LYS A 1 72 ? 3.468 -9.364 5.760 1.00 0.00 72 LYS A CA 12
ATOM 18948 C C . LYS A 1 72 ? 4.394 -9.095 4.623 1.00 0.00 72 LYS A C 12
ATOM 18949 O O . LYS A 1 72 ? 5.264 -8.228 4.676 1.00 0.00 72 LYS A O 12
ATOM 18968 N N . GLN A 1 73 ? 4.202 -9.817 3.504 1.00 0.00 73 GLN A N 12
ATOM 18969 C CA . GLN A 1 73 ? 4.999 -9.691 2.323 1.00 0.00 73 GLN A CA 12
ATOM 18970 C C . GLN A 1 73 ? 4.744 -8.420 1.590 1.00 0.00 73 GLN A C 12
ATOM 18971 O O . GLN A 1 73 ? 5.667 -7.747 1.134 1.00 0.00 73 GLN A O 12
ATOM 18985 N N . ALA A 1 74 ? 3.472 -7.995 1.476 1.00 0.00 74 ALA A N 12
ATOM 18986 C CA . ALA A 1 74 ? 3.084 -6.766 0.858 1.00 0.00 74 ALA A CA 12
ATOM 18987 C C . ALA A 1 74 ? 3.584 -5.544 1.551 1.00 0.00 74 ALA A C 12
ATOM 18988 O O . ALA A 1 74 ? 4.081 -4.615 0.918 1.00 0.00 74 ALA A O 12
ATOM 18995 N N . VAL A 1 75 ? 3.497 -5.474 2.892 1.00 0.00 75 VAL A N 12
ATOM 18996 C CA . VAL A 1 75 ? 3.955 -4.340 3.634 1.00 0.00 75 VAL A CA 12
ATOM 18997 C C . VAL A 1 75 ? 5.441 -4.252 3.674 1.00 0.00 75 VAL A C 12
ATOM 18998 O O . VAL A 1 75 ? 6.020 -3.178 3.519 1.00 0.00 75 VAL A O 12
ATOM 19011 N N . GLU A 1 76 ? 6.147 -5.387 3.833 1.00 0.00 76 GLU A N 12
ATOM 19012 C CA . GLU A 1 76 ? 7.572 -5.416 3.949 1.00 0.00 76 GLU A CA 12
ATOM 19013 C C . GLU A 1 76 ? 8.292 -5.135 2.676 1.00 0.00 76 GLU A C 12
ATOM 19014 O O . GLU A 1 76 ? 9.349 -4.505 2.682 1.00 0.00 76 GLU A O 12
ATOM 19026 N N . THR A 1 77 ? 7.734 -5.509 1.512 1.00 0.00 77 THR A N 12
ATOM 19027 C CA . THR A 1 77 ? 8.286 -5.193 0.231 1.00 0.00 77 THR A CA 12
ATOM 19028 C C . THR A 1 77 ? 8.176 -3.748 -0.114 1.00 0.00 77 THR A C 12
ATOM 19029 O O . THR A 1 77 ? 8.999 -3.223 -0.861 1.00 0.00 77 THR A O 12
ATOM 19040 N N . LEU A 1 78 ? 7.187 -3.028 0.444 1.00 0.00 78 LEU A N 12
ATOM 19041 C CA . LEU A 1 78 ? 7.065 -1.610 0.294 1.00 0.00 78 LEU A CA 12
ATOM 19042 C C . LEU A 1 78 ? 7.972 -0.871 1.216 1.00 0.00 78 LEU A C 12
ATOM 19043 O O . LEU A 1 78 ? 8.617 0.103 0.832 1.00 0.00 78 LEU A O 12
ATOM 19059 N N . ARG A 1 79 ? 8.110 -1.330 2.473 1.00 0.00 79 ARG A N 12
ATOM 19060 C CA . ARG A 1 79 ? 9.058 -0.828 3.420 1.00 0.00 79 ARG A CA 12
ATOM 19061 C C . ARG A 1 79 ? 10.475 -0.976 2.984 1.00 0.00 79 ARG A C 12
ATOM 19062 O O . ARG A 1 79 ? 11.212 0.003 2.886 1.00 0.00 79 ARG A O 12
ATOM 19083 N N . ASN A 1 80 ? 10.919 -2.204 2.662 1.00 0.00 80 ASN A N 12
ATOM 19084 C CA . ASN A 1 80 ? 12.232 -2.476 2.165 1.00 0.00 80 ASN A CA 12
ATOM 19085 C C . ASN A 1 80 ? 12.310 -2.264 0.693 1.00 0.00 80 ASN A C 12
ATOM 19086 O O . ASN A 1 80 ? 12.668 -3.146 -0.085 1.00 0.00 80 ASN A O 12
ATOM 19097 N N . THR A 1 81 ? 12.009 -1.024 0.267 1.00 0.00 81 THR A N 12
ATOM 19098 C CA . THR A 1 81 ? 12.257 -0.475 -1.029 1.00 0.00 81 THR A CA 12
ATOM 19099 C C . THR A 1 81 ? 13.657 0.037 -1.041 1.00 0.00 81 THR A C 12
ATOM 19100 O O . THR A 1 81 ? 14.543 -0.544 -1.667 1.00 0.00 81 THR A O 12
ATOM 19111 N N . GLY A 1 82 ? 13.911 1.126 -0.294 1.00 0.00 82 GLY A N 12
ATOM 19112 C CA . GLY A 1 82 ? 15.180 1.783 -0.222 1.00 0.00 82 GLY A CA 12
ATOM 19113 C C . GLY A 1 82 ? 15.048 3.167 -0.756 1.00 0.00 82 GLY A C 12
ATOM 19114 O O . GLY A 1 82 ? 14.292 3.960 -0.198 1.00 0.00 82 GLY A O 12
ATOM 19118 N N . GLN A 1 83 ? 15.763 3.497 -1.847 1.00 0.00 83 GLN A N 12
ATOM 19119 C CA . GLN A 1 83 ? 15.808 4.815 -2.401 1.00 0.00 83 GLN A CA 12
ATOM 19120 C C . GLN A 1 83 ? 14.508 5.293 -2.952 1.00 0.00 83 GLN A C 12
ATOM 19121 O O . GLN A 1 83 ? 13.952 6.285 -2.483 1.00 0.00 83 GLN A O 12
ATOM 19135 N N . VAL A 1 84 ? 13.991 4.626 -3.998 1.00 0.00 84 VAL A N 12
ATOM 19136 C CA . VAL A 1 84 ? 12.862 5.092 -4.743 1.00 0.00 84 VAL A CA 12
ATOM 19137 C C . VAL A 1 84 ? 11.636 4.307 -4.424 1.00 0.00 84 VAL A C 12
ATOM 19138 O O . VAL A 1 84 ? 11.656 3.089 -4.260 1.00 0.00 84 VAL A O 12
ATOM 19151 N N . VAL A 1 85 ? 10.500 5.013 -4.282 1.00 0.00 85 VAL A N 12
ATOM 19152 C CA . VAL A 1 85 ? 9.234 4.483 -3.879 1.00 0.00 85 VAL A CA 12
ATOM 19153 C C . VAL A 1 85 ? 8.273 4.780 -4.979 1.00 0.00 85 VAL A C 12
ATOM 19154 O O . VAL A 1 85 ? 7.602 5.811 -4.989 1.00 0.00 85 VAL A O 12
ATOM 19167 N N . HIS A 1 86 ? 8.173 3.896 -5.988 1.00 0.00 86 HIS A N 12
ATOM 19168 C CA . HIS A 1 86 ? 7.336 4.093 -7.129 1.00 0.00 86 HIS A CA 12
ATOM 19169 C C . HIS A 1 86 ? 6.287 3.036 -7.149 1.00 0.00 86 HIS A C 12
ATOM 19170 O O . HIS A 1 86 ? 6.587 1.843 -7.112 1.00 0.00 86 HIS A O 12
ATOM 19184 N N . LEU A 1 87 ? 4.999 3.417 -7.223 1.00 0.00 87 LEU A N 12
ATOM 19185 C CA . LEU A 1 87 ? 3.941 2.455 -7.227 1.00 0.00 87 LEU A CA 12
ATOM 19186 C C . LEU A 1 87 ? 2.781 2.907 -8.046 1.00 0.00 87 LEU A C 12
ATOM 19187 O O . LEU A 1 87 ? 2.641 4.076 -8.402 1.00 0.00 87 LEU A O 12
ATOM 19203 N N . LEU A 1 88 ? 1.910 1.947 -8.406 1.00 0.00 88 LEU A N 12
ATOM 19204 C CA . LEU A 1 88 ? 0.840 2.100 -9.343 1.00 0.00 88 LEU A CA 12
ATOM 19205 C C . LEU A 1 88 ? -0.431 1.776 -8.637 1.00 0.00 88 LEU A C 12
ATOM 19206 O O . LEU A 1 88 ? -0.513 0.756 -7.955 1.00 0.00 88 LEU A O 12
ATOM 19222 N N . LEU A 1 89 ? -1.450 2.645 -8.763 1.00 0.00 89 LEU A N 12
ATOM 19223 C CA . LEU A 1 89 ? -2.662 2.568 -8.008 1.00 0.00 89 LEU A CA 12
ATOM 19224 C C . LEU A 1 89 ? -3.850 2.909 -8.841 1.00 0.00 89 LEU A C 12
ATOM 19225 O O . LEU A 1 89 ? -3.754 3.473 -9.931 1.00 0.00 89 LEU A O 12
ATOM 19241 N N . GLU A 1 90 ? -5.039 2.529 -8.342 1.00 0.00 90 GLU A N 12
ATOM 19242 C CA . GLU A 1 90 ? -6.309 2.764 -8.956 1.00 0.00 90 GLU A CA 12
ATOM 19243 C C . GLU A 1 90 ? -7.237 3.249 -7.896 1.00 0.00 90 GLU A C 12
ATOM 19244 O O . GLU A 1 90 ? -7.495 2.553 -6.915 1.00 0.00 90 GLU A O 12
ATOM 19256 N N . LYS A 1 91 ? -7.795 4.464 -8.047 1.00 0.00 91 LYS A N 12
ATOM 19257 C CA . LYS A 1 91 ? -8.598 5.046 -7.017 1.00 0.00 91 LYS A CA 12
ATOM 19258 C C . LYS A 1 91 ? -9.841 4.302 -6.668 1.00 0.00 91 LYS A C 12
ATOM 19259 O O . LYS A 1 91 ? -10.513 3.700 -7.503 1.00 0.00 91 LYS A O 12
ATOM 19278 N N . GLY A 1 92 ? -10.188 4.314 -5.369 1.00 0.00 92 GLY A N 12
ATOM 19279 C CA . GLY A 1 92 ? -11.291 3.582 -4.828 1.00 0.00 92 GLY A CA 12
ATOM 19280 C C . GLY A 1 92 ? -12.624 4.126 -5.212 1.00 0.00 92 GLY A C 12
ATOM 19281 O O . GLY A 1 92 ? -12.812 5.333 -5.356 1.00 0.00 92 GLY A O 12
ATOM 19285 N N . GLN A 1 93 ? -13.615 3.238 -5.405 1.00 0.00 93 GLN A N 12
ATOM 19286 C CA . GLN A 1 93 ? -14.932 3.627 -5.803 1.00 0.00 93 GLN A CA 12
ATOM 19287 C C . GLN A 1 93 ? -15.823 3.807 -4.622 1.00 0.00 93 GLN A C 12
ATOM 19288 O O . GLN A 1 93 ? -15.811 3.027 -3.671 1.00 0.00 93 GLN A O 12
ATOM 19302 N N . SER A 1 94 ? -16.640 4.875 -4.651 1.00 0.00 94 SER A N 12
ATOM 19303 C CA . SER A 1 94 ? -17.529 5.269 -3.603 1.00 0.00 94 SER A CA 12
ATOM 19304 C C . SER A 1 94 ? -18.747 4.414 -3.525 1.00 0.00 94 SER A C 12
ATOM 19305 O O . SER A 1 94 ? -19.070 3.758 -4.514 1.00 0.00 94 SER A O 12
ATOM 19313 N N . PRO A 1 95 ? -19.502 4.360 -2.466 1.00 0.00 95 PRO A N 12
ATOM 19314 C CA . PRO A 1 95 ? -20.812 3.778 -2.476 1.00 0.00 95 PRO A CA 12
ATOM 19315 C C . PRO A 1 95 ? -21.793 4.643 -3.190 1.00 0.00 95 PRO A C 12
ATOM 19316 O O . PRO A 1 95 ? -21.452 5.756 -3.587 1.00 0.00 95 PRO A O 12
ATOM 19327 N N . THR A 1 96 ? -23.034 4.172 -3.409 1.00 0.00 96 THR A N 12
ATOM 19328 C CA . THR A 1 96 ? -24.018 4.851 -4.194 1.00 0.00 96 THR A CA 12
ATOM 19329 C C . THR A 1 96 ? -25.031 5.601 -3.340 1.00 0.00 96 THR A C 12
ATOM 19330 O O . THR A 1 96 ? -25.129 6.851 -3.471 1.00 0.00 96 THR A O 12
ATOM 19342 N N . PHE B 2 1 ? 20.262 -18.179 16.568 1.00 0.00 1 PHE B N 12
ATOM 19343 C CA . PHE B 2 1 ? 19.249 -17.695 15.603 1.00 0.00 1 PHE B CA 12
ATOM 19344 C C . PHE B 2 1 ? 19.626 -16.441 14.891 1.00 0.00 1 PHE B C 12
ATOM 19345 O O . PHE B 2 1 ? 20.466 -15.664 15.342 1.00 0.00 1 PHE B O 12
ATOM 19364 N N . ALA B 2 2 ? 18.993 -16.187 13.732 1.00 0.00 2 ALA B N 12
ATOM 19365 C CA . ALA B 2 2 ? 19.068 -14.926 13.063 1.00 0.00 2 ALA B CA 12
ATOM 19366 C C . ALA B 2 2 ? 17.766 -14.689 12.379 1.00 0.00 2 ALA B C 12
ATOM 19367 O O . ALA B 2 2 ? 16.701 -14.820 12.981 1.00 0.00 2 ALA B O 12
ATOM 19374 N N . ASP B 2 3 ? 17.791 -14.365 11.073 1.00 0.00 3 ASP B N 12
ATOM 19375 C CA . ASP B 2 3 ? 16.638 -14.246 10.237 1.00 0.00 3 ASP B CA 12
ATOM 19376 C C . ASP B 2 3 ? 16.265 -15.582 9.693 1.00 0.00 3 ASP B C 12
ATOM 19377 O O . ASP B 2 3 ? 17.124 -16.444 9.511 1.00 0.00 3 ASP B O 12
ATOM 19386 N N . SER B 2 4 ? 14.973 -15.838 9.421 1.00 0.00 4 SER B N 12
ATOM 19387 C CA . SER B 2 4 ? 14.524 -17.112 8.950 1.00 0.00 4 SER B CA 12
ATOM 19388 C C . SER B 2 4 ? 13.425 -16.980 7.953 1.00 0.00 4 SER B C 12
ATOM 19389 O O . SER B 2 4 ? 13.677 -16.964 6.750 1.00 0.00 4 SER B O 12
ATOM 19397 N N . GLU B 2 5 ? 12.151 -16.893 8.377 1.00 0.00 5 GLU B N 12
ATOM 19398 C CA . GLU B 2 5 ? 11.026 -16.800 7.499 1.00 0.00 5 GLU B CA 12
ATOM 19399 C C . GLU B 2 5 ? 10.322 -15.498 7.677 1.00 0.00 5 GLU B C 12
ATOM 19400 O O . GLU B 2 5 ? 10.875 -14.534 8.204 1.00 0.00 5 GLU B O 12
ATOM 19412 N N . ALA B 2 6 ? 9.069 -15.391 7.201 1.00 0.00 6 ALA B N 12
ATOM 19413 C CA . ALA B 2 6 ? 8.358 -14.153 7.142 1.00 0.00 6 ALA B CA 12
ATOM 19414 C C . ALA B 2 6 ? 7.337 -13.988 8.215 1.00 0.00 6 ALA B C 12
ATOM 19415 O O . ALA B 2 6 ? 7.543 -13.272 9.194 1.00 0.00 6 ALA B O 12
ATOM 19422 N N . ASP B 2 7 ? 6.149 -14.593 8.036 1.00 0.00 7 ASP B N 12
ATOM 19423 C CA . ASP B 2 7 ? 4.965 -14.250 8.761 1.00 0.00 7 ASP B CA 12
ATOM 19424 C C . ASP B 2 7 ? 4.783 -14.935 10.071 1.00 0.00 7 ASP B C 12
ATOM 19425 O O . ASP B 2 7 ? 5.343 -15.994 10.344 1.00 0.00 7 ASP B O 12
ATOM 19434 N N . GLU B 2 8 ? 3.962 -14.322 10.944 1.00 0.00 8 GLU B N 12
ATOM 19435 C CA . GLU B 2 8 ? 3.597 -14.820 12.233 1.00 0.00 8 GLU B CA 12
ATOM 19436 C C . GLU B 2 8 ? 2.149 -14.553 12.463 1.00 0.00 8 GLU B C 12
ATOM 19437 O O . GLU B 2 8 ? 1.308 -15.351 12.051 1.00 0.00 8 GLU B O 12
ATOM 19449 N N . ASN B 2 9 ? 1.762 -13.432 13.097 1.00 0.00 9 ASN B N 12
ATOM 19450 C CA . ASN B 2 9 ? 0.400 -13.113 13.394 1.00 0.00 9 ASN B CA 12
ATOM 19451 C C . ASN B 2 9 ? -0.225 -12.350 12.277 1.00 0.00 9 ASN B C 12
ATOM 19452 O O . ASN B 2 9 ? 0.440 -11.975 11.313 1.00 0.00 9 ASN B O 12
ATOM 19463 N N . GLU B 2 10 ? -1.538 -12.072 12.352 1.00 0.00 10 GLU B N 12
ATOM 19464 C CA . GLU B 2 10 ? -2.253 -11.311 11.375 1.00 0.00 10 GLU B CA 12
ATOM 19465 C C . GLU B 2 10 ? -2.875 -10.130 12.035 1.00 0.00 10 GLU B C 12
ATOM 19466 O O . GLU B 2 10 ? -3.859 -10.267 12.760 1.00 0.00 10 GLU B O 12
ATOM 19478 N N . GLN B 2 11 ? -2.333 -8.916 11.835 1.00 0.00 11 GLN B N 12
ATOM 19479 C CA . GLN B 2 11 ? -2.925 -7.700 12.299 1.00 0.00 11 GLN B CA 12
ATOM 19480 C C . GLN B 2 11 ? -2.757 -6.557 11.357 1.00 0.00 11 GLN B C 12
ATOM 19481 O O . GLN B 2 11 ? -3.049 -6.686 10.169 1.00 0.00 11 GLN B O 12
ATOM 19495 N N . VAL B 2 12 ? -2.314 -5.371 11.810 1.00 0.00 12 VAL B N 12
ATOM 19496 C CA . VAL B 2 12 ? -2.500 -4.121 11.142 1.00 0.00 12 VAL B CA 12
ATOM 19497 C C . VAL B 2 12 ? -1.171 -3.507 10.860 1.00 0.00 12 VAL B C 12
ATOM 19498 O O . VAL B 2 12 ? -0.171 -3.857 11.484 1.00 0.00 12 VAL B O 12
ATOM 19511 N N . SER B 2 13 ? -1.073 -2.595 9.876 1.00 0.00 13 SER B N 12
ATOM 19512 C CA . SER B 2 13 ? 0.167 -2.049 9.418 1.00 0.00 13 SER B CA 12
ATOM 19513 C C . SER B 2 13 ? 0.129 -0.587 9.134 1.00 0.00 13 SER B C 12
ATOM 19514 O O . SER B 2 13 ? -0.920 0.049 9.055 1.00 0.00 13 SER B O 12
ATOM 19522 N N . ALA B 2 14 ? 1.332 -0.012 8.949 1.00 0.00 14 ALA B N 12
ATOM 19523 C CA . ALA B 2 14 ? 1.552 1.255 8.326 1.00 0.00 14 ALA B CA 12
ATOM 19524 C C . ALA B 2 14 ? 2.880 1.234 7.650 1.00 0.00 14 ALA B C 12
ATOM 19525 O O . ALA B 2 14 ? 3.739 0.414 7.971 1.00 0.00 14 ALA B O 12
ATOM 19532 N N . VAL B 2 15 ? 3.114 2.140 6.685 1.00 0.00 15 VAL B N 12
ATOM 19533 C CA . VAL B 2 15 ? 4.350 2.304 5.983 1.00 0.00 15 VAL B CA 12
ATOM 19534 C C . VAL B 2 15 ? 4.655 3.795 6.011 1.00 0.00 15 VAL B C 12
ATOM 19535 O O . VAL B 2 15 ? 3.729 4.609 5.750 1.00 0.00 15 VAL B O 12
ATOM 19549 N N . PRO A 1 1 ? -11.209 9.423 -18.084 1.00 0.00 1 PRO A N 13
ATOM 19550 C CA . PRO A 1 1 ? -10.734 8.978 -16.750 1.00 0.00 1 PRO A CA 13
ATOM 19551 C C . PRO A 1 1 ? -11.859 8.944 -15.773 1.00 0.00 1 PRO A C 13
ATOM 19552 O O . PRO A 1 1 ? -12.691 9.850 -15.772 1.00 0.00 1 PRO A O 13
ATOM 19565 N N . LYS A 1 2 ? -11.921 7.899 -14.929 1.00 0.00 2 LYS A N 13
ATOM 19566 C CA . LYS A 1 2 ? -12.956 7.677 -13.967 1.00 0.00 2 LYS A CA 13
ATOM 19567 C C . LYS A 1 2 ? -12.651 8.342 -12.669 1.00 0.00 2 LYS A C 13
ATOM 19568 O O . LYS A 1 2 ? -11.556 8.882 -12.520 1.00 0.00 2 LYS A O 13
ATOM 19587 N N . PRO A 1 3 ? -13.504 8.392 -11.689 1.00 0.00 3 PRO A N 13
ATOM 19588 C CA . PRO A 1 3 ? -13.174 8.959 -10.414 1.00 0.00 3 PRO A CA 13
ATOM 19589 C C . PRO A 1 3 ? -12.144 8.216 -9.636 1.00 0.00 3 PRO A C 13
ATOM 19590 O O . PRO A 1 3 ? -11.283 8.840 -9.018 1.00 0.00 3 PRO A O 13
ATOM 19601 N N . GLY A 1 4 ? -12.190 6.872 -9.612 1.00 0.00 4 GLY A N 13
ATOM 19602 C CA . GLY A 1 4 ? -11.190 6.045 -9.009 1.00 0.00 4 GLY A CA 13
ATOM 19603 C C . GLY A 1 4 ? -10.268 5.466 -10.027 1.00 0.00 4 GLY A C 13
ATOM 19604 O O . GLY A 1 4 ? -10.208 4.252 -10.214 1.00 0.00 4 GLY A O 13
ATOM 19608 N N . ASP A 1 5 ? -9.534 6.331 -10.750 1.00 0.00 5 ASP A N 13
ATOM 19609 C CA . ASP A 1 5 ? -8.607 5.935 -11.764 1.00 0.00 5 ASP A CA 13
ATOM 19610 C C . ASP A 1 5 ? -7.282 5.548 -11.205 1.00 0.00 5 ASP A C 13
ATOM 19611 O O . ASP A 1 5 ? -6.962 5.788 -10.042 1.00 0.00 5 ASP A O 13
ATOM 19620 N N . ILE A 1 6 ? -6.431 4.929 -12.043 1.00 0.00 6 ILE A N 13
ATOM 19621 C CA . ILE A 1 6 ? -5.110 4.483 -11.727 1.00 0.00 6 ILE A CA 13
ATOM 19622 C C . ILE A 1 6 ? -4.187 5.653 -11.745 1.00 0.00 6 ILE A C 13
ATOM 19623 O O . ILE A 1 6 ? -4.255 6.501 -12.633 1.00 0.00 6 ILE A O 13
ATOM 19639 N N . PHE A 1 7 ? -3.294 5.779 -10.747 1.00 0.00 7 PHE A N 13
ATOM 19640 C CA . PHE A 1 7 ? -2.316 6.821 -10.693 1.00 0.00 7 PHE A CA 13
ATOM 19641 C C . PHE A 1 7 ? -0.991 6.272 -10.288 1.00 0.00 7 PHE A C 13
ATOM 19642 O O . PHE A 1 7 ? -0.898 5.216 -9.664 1.00 0.00 7 PHE A O 13
ATOM 19659 N N . GLU A 1 8 ? 0.105 6.962 -10.651 1.00 0.00 8 GLU A N 13
ATOM 19660 C CA . GLU A 1 8 ? 1.438 6.561 -10.328 1.00 0.00 8 GLU A CA 13
ATOM 19661 C C . GLU A 1 8 ? 2.102 7.554 -9.435 1.00 0.00 8 GLU A C 13
ATOM 19662 O O . GLU A 1 8 ? 2.023 8.764 -9.637 1.00 0.00 8 GLU A O 13
ATOM 19674 N N . VAL A 1 9 ? 2.770 7.072 -8.373 1.00 0.00 9 VAL A N 13
ATOM 19675 C CA . VAL A 1 9 ? 3.621 7.851 -7.528 1.00 0.00 9 VAL A CA 13
ATOM 19676 C C . VAL A 1 9 ? 5.046 7.576 -7.864 1.00 0.00 9 VAL A C 13
ATOM 19677 O O . VAL A 1 9 ? 5.489 6.430 -7.881 1.00 0.00 9 VAL A O 13
ATOM 19690 N N . GLU A 1 10 ? 5.814 8.638 -8.171 1.00 0.00 10 GLU A N 13
ATOM 19691 C CA . GLU A 1 10 ? 7.188 8.584 -8.564 1.00 0.00 10 GLU A CA 13
ATOM 19692 C C . GLU A 1 10 ? 7.966 9.460 -7.643 1.00 0.00 10 GLU A C 13
ATOM 19693 O O . GLU A 1 10 ? 8.425 10.540 -8.009 1.00 0.00 10 GLU A O 13
ATOM 19705 N N . LEU A 1 11 ? 8.128 9.045 -6.374 1.00 0.00 11 LEU A N 13
ATOM 19706 C CA . LEU A 1 11 ? 8.598 9.886 -5.318 1.00 0.00 11 LEU A CA 13
ATOM 19707 C C . LEU A 1 11 ? 9.942 9.437 -4.856 1.00 0.00 11 LEU A C 13
ATOM 19708 O O . LEU A 1 11 ? 10.656 8.717 -5.553 1.00 0.00 11 LEU A O 13
ATOM 19724 N N . ALA A 1 12 ? 10.358 9.844 -3.644 1.00 0.00 12 ALA A N 13
ATOM 19725 C CA . ALA A 1 12 ? 11.569 9.389 -3.036 1.00 0.00 12 ALA A CA 13
ATOM 19726 C C . ALA A 1 12 ? 11.407 9.488 -1.558 1.00 0.00 12 ALA A C 13
ATOM 19727 O O . ALA A 1 12 ? 10.642 10.312 -1.059 1.00 0.00 12 ALA A O 13
ATOM 19734 N N . LYS A 1 13 ? 12.102 8.633 -0.785 1.00 0.00 13 LYS A N 13
ATOM 19735 C CA . LYS A 1 13 ? 12.139 8.732 0.640 1.00 0.00 13 LYS A CA 13
ATOM 19736 C C . LYS A 1 13 ? 12.979 9.869 1.110 1.00 0.00 13 LYS A C 13
ATOM 19737 O O . LYS A 1 13 ? 14.206 9.794 1.139 1.00 0.00 13 LYS A O 13
ATOM 19756 N N . ASN A 1 14 ? 12.338 10.980 1.515 1.00 0.00 14 ASN A N 13
ATOM 19757 C CA . ASN A 1 14 ? 12.978 12.097 2.138 1.00 0.00 14 ASN A CA 13
ATOM 19758 C C . ASN A 1 14 ? 12.981 11.928 3.618 1.00 0.00 14 ASN A C 13
ATOM 19759 O O . ASN A 1 14 ? 14.015 11.645 4.222 1.00 0.00 14 ASN A O 13
ATOM 19770 N N . ASP A 1 15 ? 11.810 12.058 4.268 1.00 0.00 15 ASP A N 13
ATOM 19771 C CA . ASP A 1 15 ? 11.606 11.829 5.664 1.00 0.00 15 ASP A CA 13
ATOM 19772 C C . ASP A 1 15 ? 11.316 10.394 5.941 1.00 0.00 15 ASP A C 13
ATOM 19773 O O . ASP A 1 15 ? 12.130 9.672 6.515 1.00 0.00 15 ASP A O 13
ATOM 19782 N N . ASN A 1 16 ? 10.130 9.934 5.504 1.00 0.00 16 ASN A N 13
ATOM 19783 C CA . ASN A 1 16 ? 9.663 8.584 5.553 1.00 0.00 16 ASN A CA 13
ATOM 19784 C C . ASN A 1 16 ? 9.048 8.416 4.205 1.00 0.00 16 ASN A C 13
ATOM 19785 O O . ASN A 1 16 ? 8.847 9.403 3.500 1.00 0.00 16 ASN A O 13
ATOM 19796 N N . SER A 1 17 ? 8.751 7.184 3.754 1.00 0.00 17 SER A N 13
ATOM 19797 C CA . SER A 1 17 ? 8.272 6.975 2.423 1.00 0.00 17 SER A CA 13
ATOM 19798 C C . SER A 1 17 ? 6.805 7.206 2.309 1.00 0.00 17 SER A C 13
ATOM 19799 O O . SER A 1 17 ? 6.361 7.957 1.442 1.00 0.00 17 SER A O 13
ATOM 19807 N N . LEU A 1 18 ? 5.984 6.583 3.175 1.00 0.00 18 LEU A N 13
ATOM 19808 C CA . LEU A 1 18 ? 4.584 6.855 3.259 1.00 0.00 18 LEU A CA 13
ATOM 19809 C C . LEU A 1 18 ? 4.216 7.718 4.416 1.00 0.00 18 LEU A C 13
ATOM 19810 O O . LEU A 1 18 ? 4.139 8.940 4.296 1.00 0.00 18 LEU A O 13
ATOM 19826 N N . GLY A 1 19 ? 3.914 7.116 5.580 1.00 0.00 19 GLY A N 13
ATOM 19827 C CA . GLY A 1 19 ? 3.162 7.740 6.625 1.00 0.00 19 GLY A CA 13
ATOM 19828 C C . GLY A 1 19 ? 1.717 7.415 6.459 1.00 0.00 19 GLY A C 13
ATOM 19829 O O . GLY A 1 19 ? 0.857 8.291 6.382 1.00 0.00 19 GLY A O 13
ATOM 19833 N N . ILE A 1 20 ? 1.393 6.114 6.366 1.00 0.00 20 ILE A N 13
ATOM 19834 C CA . ILE A 1 20 ? 0.069 5.667 6.063 1.00 0.00 20 ILE A CA 13
ATOM 19835 C C . ILE A 1 20 ? -0.236 4.396 6.777 1.00 0.00 20 ILE A C 13
ATOM 19836 O O . ILE A 1 20 ? 0.641 3.665 7.234 1.00 0.00 20 ILE A O 13
ATOM 19852 N N . SER A 1 21 ? -1.530 4.073 6.951 1.00 0.00 21 SER A N 13
ATOM 19853 C CA . SER A 1 21 ? -1.980 2.937 7.693 1.00 0.00 21 SER A CA 13
ATOM 19854 C C . SER A 1 21 ? -2.836 2.079 6.827 1.00 0.00 21 SER A C 13
ATOM 19855 O O . SER A 1 21 ? -3.495 2.575 5.913 1.00 0.00 21 SER A O 13
ATOM 19863 N N . VAL A 1 22 ? -2.819 0.751 7.031 1.00 0.00 22 VAL A N 13
ATOM 19864 C CA . VAL A 1 22 ? -3.362 -0.236 6.149 1.00 0.00 22 VAL A CA 13
ATOM 19865 C C . VAL A 1 22 ? -4.352 -1.098 6.853 1.00 0.00 22 VAL A C 13
ATOM 19866 O O . VAL A 1 22 ? -4.229 -1.348 8.051 1.00 0.00 22 VAL A O 13
ATOM 19879 N N . THR A 1 23 ? -5.390 -1.578 6.145 1.00 0.00 23 THR A N 13
ATOM 19880 C CA . THR A 1 23 ? -6.442 -2.373 6.699 1.00 0.00 23 THR A CA 13
ATOM 19881 C C . THR A 1 23 ? -6.808 -3.503 5.799 1.00 0.00 23 THR A C 13
ATOM 19882 O O . THR A 1 23 ? -7.102 -3.336 4.617 1.00 0.00 23 THR A O 13
ATOM 19893 N N . GLY A 1 24 ? -6.804 -4.740 6.329 1.00 0.00 24 GLY A N 13
ATOM 19894 C CA . GLY A 1 24 ? -7.417 -5.893 5.748 1.00 0.00 24 GLY A CA 13
ATOM 19895 C C . GLY A 1 24 ? -6.923 -6.369 4.425 1.00 0.00 24 GLY A C 13
ATOM 19896 O O . GLY A 1 24 ? -7.659 -6.362 3.440 1.00 0.00 24 GLY A O 13
ATOM 19900 N N . GLY A 1 25 ? -5.662 -6.834 4.365 1.00 0.00 25 GLY A N 13
ATOM 19901 C CA . GLY A 1 25 ? -5.055 -7.339 3.173 1.00 0.00 25 GLY A CA 13
ATOM 19902 C C . GLY A 1 25 ? -4.192 -8.515 3.477 1.00 0.00 25 GLY A C 13
ATOM 19903 O O . GLY A 1 25 ? -2.966 -8.419 3.515 1.00 0.00 25 GLY A O 13
ATOM 19907 N N . VAL A 1 26 ? -4.837 -9.669 3.721 1.00 0.00 26 VAL A N 13
ATOM 19908 C CA . VAL A 1 26 ? -4.209 -10.869 4.178 1.00 0.00 26 VAL A CA 13
ATOM 19909 C C . VAL A 1 26 ? -4.171 -11.897 3.100 1.00 0.00 26 VAL A C 13
ATOM 19910 O O . VAL A 1 26 ? -3.417 -11.783 2.134 1.00 0.00 26 VAL A O 13
ATOM 19923 N N . ASN A 1 27 ? -4.978 -12.967 3.206 1.00 0.00 27 ASN A N 13
ATOM 19924 C CA . ASN A 1 27 ? -5.132 -14.020 2.251 1.00 0.00 27 ASN A CA 13
ATOM 19925 C C . ASN A 1 27 ? -5.887 -13.566 1.050 1.00 0.00 27 ASN A C 13
ATOM 19926 O O . ASN A 1 27 ? -5.299 -13.299 0.003 1.00 0.00 27 ASN A O 13
ATOM 19937 N N . THR A 1 28 ? -7.222 -13.424 1.132 1.00 0.00 28 THR A N 13
ATOM 19938 C CA . THR A 1 28 ? -8.014 -12.839 0.096 1.00 0.00 28 THR A CA 13
ATOM 19939 C C . THR A 1 28 ? -9.127 -12.060 0.707 1.00 0.00 28 THR A C 13
ATOM 19940 O O . THR A 1 28 ? -9.912 -12.575 1.501 1.00 0.00 28 THR A O 13
ATOM 19951 N N . SER A 1 29 ? -9.202 -10.748 0.419 1.00 0.00 29 SER A N 13
ATOM 19952 C CA . SER A 1 29 ? -10.090 -9.841 1.078 1.00 0.00 29 SER A CA 13
ATOM 19953 C C . SER A 1 29 ? -10.726 -8.871 0.143 1.00 0.00 29 SER A C 13
ATOM 19954 O O . SER A 1 29 ? -11.913 -8.979 -0.160 1.00 0.00 29 SER A O 13
ATOM 19962 N N . VAL A 1 30 ? -9.970 -7.868 -0.340 1.00 0.00 30 VAL A N 13
ATOM 19963 C CA . VAL A 1 30 ? -10.431 -6.764 -1.124 1.00 0.00 30 VAL A CA 13
ATOM 19964 C C . VAL A 1 30 ? -10.924 -7.208 -2.459 1.00 0.00 30 VAL A C 13
ATOM 19965 O O . VAL A 1 30 ? -12.084 -7.021 -2.822 1.00 0.00 30 VAL A O 13
ATOM 19978 N N . ARG A 1 31 ? -10.021 -7.824 -3.244 1.00 0.00 31 ARG A N 13
ATOM 19979 C CA . ARG A 1 31 ? -10.298 -8.358 -4.541 1.00 0.00 31 ARG A CA 13
ATOM 19980 C C . ARG A 1 31 ? -9.882 -9.788 -4.508 1.00 0.00 31 ARG A C 13
ATOM 19981 O O . ARG A 1 31 ? -10.411 -10.585 -3.735 1.00 0.00 31 ARG A O 13
ATOM 20002 N N . HIS A 1 32 ? -8.873 -10.176 -5.309 1.00 0.00 32 HIS A N 13
ATOM 20003 C CA . HIS A 1 32 ? -8.191 -11.431 -5.224 1.00 0.00 32 HIS A CA 13
ATOM 20004 C C . HIS A 1 32 ? -6.962 -11.262 -4.400 1.00 0.00 32 HIS A C 13
ATOM 20005 O O . HIS A 1 32 ? -5.839 -11.400 -4.884 1.00 0.00 32 HIS A O 13
ATOM 20019 N N . GLY A 1 33 ? -7.133 -10.901 -3.116 1.00 0.00 33 GLY A N 13
ATOM 20020 C CA . GLY A 1 33 ? -6.084 -10.368 -2.304 1.00 0.00 33 GLY A CA 13
ATOM 20021 C C . GLY A 1 33 ? -6.273 -8.892 -2.255 1.00 0.00 33 GLY A C 13
ATOM 20022 O O . GLY A 1 33 ? -7.406 -8.416 -2.185 1.00 0.00 33 GLY A O 13
ATOM 20026 N N . GLY A 1 34 ? -5.169 -8.127 -2.332 1.00 0.00 34 GLY A N 13
ATOM 20027 C CA . GLY A 1 34 ? -5.200 -6.699 -2.388 1.00 0.00 34 GLY A CA 13
ATOM 20028 C C . GLY A 1 34 ? -4.923 -6.060 -1.070 1.00 0.00 34 GLY A C 13
ATOM 20029 O O . GLY A 1 34 ? -5.150 -6.636 -0.007 1.00 0.00 34 GLY A O 13
ATOM 20033 N N . ILE A 1 35 ? -4.445 -4.805 -1.113 1.00 0.00 35 ILE A N 13
ATOM 20034 C CA . ILE A 1 35 ? -4.072 -4.040 0.036 1.00 0.00 35 ILE A CA 13
ATOM 20035 C C . ILE A 1 35 ? -4.840 -2.767 -0.069 1.00 0.00 35 ILE A C 13
ATOM 20036 O O . ILE A 1 35 ? -5.090 -2.270 -1.166 1.00 0.00 35 ILE A O 13
ATOM 20052 N N . TYR A 1 36 ? -5.310 -2.246 1.079 1.00 0.00 36 TYR A N 13
ATOM 20053 C CA . TYR A 1 36 ? -6.257 -1.183 1.209 1.00 0.00 36 TYR A CA 13
ATOM 20054 C C . TYR A 1 36 ? -5.812 -0.217 2.254 1.00 0.00 36 TYR A C 13
ATOM 20055 O O . TYR A 1 36 ? -5.430 -0.598 3.359 1.00 0.00 36 TYR A O 13
ATOM 20073 N N . VAL A 1 37 ? -5.852 1.095 1.961 1.00 0.00 37 VAL A N 13
ATOM 20074 C CA . VAL A 1 37 ? -5.453 2.123 2.872 1.00 0.00 37 VAL A CA 13
ATOM 20075 C C . VAL A 1 37 ? -6.505 2.447 3.876 1.00 0.00 37 VAL A C 13
ATOM 20076 O O . VAL A 1 37 ? -7.656 2.727 3.546 1.00 0.00 37 VAL A O 13
ATOM 20089 N N . LYS A 1 38 ? -6.134 2.446 5.169 1.00 0.00 38 LYS A N 13
ATOM 20090 C CA . LYS A 1 38 ? -6.983 2.713 6.289 1.00 0.00 38 LYS A CA 13
ATOM 20091 C C . LYS A 1 38 ? -7.103 4.174 6.557 1.00 0.00 38 LYS A C 13
ATOM 20092 O O . LYS A 1 38 ? -8.208 4.712 6.609 1.00 0.00 38 LYS A O 13
ATOM 20111 N N . ALA A 1 39 ? -5.971 4.877 6.741 1.00 0.00 39 ALA A N 13
ATOM 20112 C CA . ALA A 1 39 ? -5.959 6.288 6.972 1.00 0.00 39 ALA A CA 13
ATOM 20113 C C . ALA A 1 39 ? -4.575 6.820 6.826 1.00 0.00 39 ALA A C 13
ATOM 20114 O O . ALA A 1 39 ? -3.604 6.064 6.782 1.00 0.00 39 ALA A O 13
ATOM 20121 N N . VAL A 1 40 ? -4.440 8.153 6.713 1.00 0.00 40 VAL A N 13
ATOM 20122 C CA . VAL A 1 40 ? -3.205 8.854 6.534 1.00 0.00 40 VAL A CA 13
ATOM 20123 C C . VAL A 1 40 ? -2.698 9.400 7.825 1.00 0.00 40 VAL A C 13
ATOM 20124 O O . VAL A 1 40 ? -3.430 10.038 8.579 1.00 0.00 40 VAL A O 13
ATOM 20137 N N . ILE A 1 41 ? -1.413 9.162 8.140 1.00 0.00 41 ILE A N 13
ATOM 20138 C CA . ILE A 1 41 ? -0.754 9.647 9.313 1.00 0.00 41 ILE A CA 13
ATOM 20139 C C . ILE A 1 41 ? -0.289 11.044 9.085 1.00 0.00 41 ILE A C 13
ATOM 20140 O O . ILE A 1 41 ? 0.440 11.250 8.114 1.00 0.00 41 ILE A O 13
ATOM 20156 N N . PRO A 1 42 ? -0.594 12.054 9.845 1.00 0.00 42 PRO A N 13
ATOM 20157 C CA . PRO A 1 42 ? -0.251 13.411 9.531 1.00 0.00 42 PRO A CA 13
ATOM 20158 C C . PRO A 1 42 ? 1.148 13.787 9.880 1.00 0.00 42 PRO A C 13
ATOM 20159 O O . PRO A 1 42 ? 1.404 14.943 10.209 1.00 0.00 42 PRO A O 13
ATOM 20170 N N . GLN A 1 43 ? 2.109 12.849 9.806 1.00 0.00 43 GLN A N 13
ATOM 20171 C CA . GLN A 1 43 ? 3.486 13.062 10.129 1.00 0.00 43 GLN A CA 13
ATOM 20172 C C . GLN A 1 43 ? 4.324 12.283 9.174 1.00 0.00 43 GLN A C 13
ATOM 20173 O O . GLN A 1 43 ? 5.199 11.503 9.546 1.00 0.00 43 GLN A O 13
ATOM 20187 N N . GLY A 1 44 ? 4.096 12.461 7.860 1.00 0.00 44 GLY A N 13
ATOM 20188 C CA . GLY A 1 44 ? 4.797 11.717 6.860 1.00 0.00 44 GLY A CA 13
ATOM 20189 C C . GLY A 1 44 ? 4.608 12.311 5.506 1.00 0.00 44 GLY A C 13
ATOM 20190 O O . GLY A 1 44 ? 3.819 13.233 5.311 1.00 0.00 44 GLY A O 13
ATOM 20194 N N . ALA A 1 45 ? 5.337 11.771 4.514 1.00 0.00 45 ALA A N 13
ATOM 20195 C CA . ALA A 1 45 ? 5.384 12.246 3.165 1.00 0.00 45 ALA A CA 13
ATOM 20196 C C . ALA A 1 45 ? 4.080 12.206 2.444 1.00 0.00 45 ALA A C 13
ATOM 20197 O O . ALA A 1 45 ? 3.790 13.099 1.649 1.00 0.00 45 ALA A O 13
ATOM 20204 N N . ALA A 1 46 ? 3.207 11.225 2.735 1.00 0.00 46 ALA A N 13
ATOM 20205 C CA . ALA A 1 46 ? 1.890 11.123 2.186 1.00 0.00 46 ALA A CA 13
ATOM 20206 C C . ALA A 1 46 ? 1.026 12.305 2.454 1.00 0.00 46 ALA A C 13
ATOM 20207 O O . ALA A 1 46 ? 0.432 12.879 1.541 1.00 0.00 46 ALA A O 13
ATOM 20214 N N . GLU A 1 47 ? 0.962 12.755 3.721 1.00 0.00 47 GLU A N 13
ATOM 20215 C CA . GLU A 1 47 ? 0.206 13.892 4.145 1.00 0.00 47 GLU A CA 13
ATOM 20216 C C . GLU A 1 47 ? 0.871 15.182 3.812 1.00 0.00 47 GLU A C 13
ATOM 20217 O O . GLU A 1 47 ? 0.229 16.199 3.556 1.00 0.00 47 GLU A O 13
ATOM 20229 N N . SER A 1 48 ? 2.215 15.187 3.749 1.00 0.00 48 SER A N 13
ATOM 20230 C CA . SER A 1 48 ? 2.997 16.306 3.322 1.00 0.00 48 SER A CA 13
ATOM 20231 C C . SER A 1 48 ? 2.778 16.670 1.893 1.00 0.00 48 SER A C 13
ATOM 20232 O O . SER A 1 48 ? 2.412 17.799 1.570 1.00 0.00 48 SER A O 13
ATOM 20240 N N . ASP A 1 49 ? 2.986 15.710 0.974 1.00 0.00 49 ASP A N 13
ATOM 20241 C CA . ASP A 1 49 ? 2.973 15.914 -0.441 1.00 0.00 49 ASP A CA 13
ATOM 20242 C C . ASP A 1 49 ? 1.587 15.971 -0.984 1.00 0.00 49 ASP A C 13
ATOM 20243 O O . ASP A 1 49 ? 1.247 16.882 -1.738 1.00 0.00 49 ASP A O 13
ATOM 20252 N N . GLY A 1 50 ? 0.713 15.021 -0.606 1.00 0.00 50 GLY A N 13
ATOM 20253 C CA . GLY A 1 50 ? -0.646 14.959 -1.051 1.00 0.00 50 GLY A CA 13
ATOM 20254 C C . GLY A 1 50 ? -0.776 14.113 -2.270 1.00 0.00 50 GLY A C 13
ATOM 20255 O O . GLY A 1 50 ? -0.818 14.617 -3.391 1.00 0.00 50 GLY A O 13
ATOM 20259 N N . ARG A 1 51 ? -0.816 12.780 -2.091 1.00 0.00 51 ARG A N 13
ATOM 20260 C CA . ARG A 1 51 ? -0.765 11.831 -3.160 1.00 0.00 51 ARG A CA 13
ATOM 20261 C C . ARG A 1 51 ? -1.691 10.682 -2.954 1.00 0.00 51 ARG A C 13
ATOM 20262 O O . ARG A 1 51 ? -2.474 10.350 -3.843 1.00 0.00 51 ARG A O 13
ATOM 20283 N N . ILE A 1 52 ? -1.639 10.012 -1.789 1.00 0.00 52 ILE A N 13
ATOM 20284 C CA . ILE A 1 52 ? -2.292 8.765 -1.536 1.00 0.00 52 ILE A CA 13
ATOM 20285 C C . ILE A 1 52 ? -3.097 8.964 -0.298 1.00 0.00 52 ILE A C 13
ATOM 20286 O O . ILE A 1 52 ? -2.629 9.597 0.648 1.00 0.00 52 ILE A O 13
ATOM 20302 N N . HIS A 1 53 ? -4.353 8.486 -0.252 1.00 0.00 53 HIS A N 13
ATOM 20303 C CA . HIS A 1 53 ? -5.209 8.727 0.869 1.00 0.00 53 HIS A CA 13
ATOM 20304 C C . HIS A 1 53 ? -6.110 7.593 1.219 1.00 0.00 53 HIS A C 13
ATOM 20305 O O . HIS A 1 53 ? -5.915 6.459 0.787 1.00 0.00 53 HIS A O 13
ATOM 20319 N N . LYS A 1 54 ? -7.123 7.839 2.069 1.00 0.00 54 LYS A N 13
ATOM 20320 C CA . LYS A 1 54 ? -8.023 6.848 2.573 1.00 0.00 54 LYS A CA 13
ATOM 20321 C C . LYS A 1 54 ? -8.771 6.103 1.521 1.00 0.00 54 LYS A C 13
ATOM 20322 O O . LYS A 1 54 ? -9.450 6.677 0.670 1.00 0.00 54 LYS A O 13
ATOM 20341 N N . GLY A 1 55 ? -8.672 4.762 1.555 1.00 0.00 55 GLY A N 13
ATOM 20342 C CA . GLY A 1 55 ? -9.294 3.867 0.630 1.00 0.00 55 GLY A CA 13
ATOM 20343 C C . GLY A 1 55 ? -8.671 3.734 -0.716 1.00 0.00 55 GLY A C 13
ATOM 20344 O O . GLY A 1 55 ? -9.282 3.168 -1.621 1.00 0.00 55 GLY A O 13
ATOM 20348 N N . ASP A 1 56 ? -7.415 4.181 -0.899 1.00 0.00 56 ASP A N 13
ATOM 20349 C CA . ASP A 1 56 ? -6.636 3.873 -2.058 1.00 0.00 56 ASP A CA 13
ATOM 20350 C C . ASP A 1 56 ? -6.124 2.475 -2.005 1.00 0.00 56 ASP A C 13
ATOM 20351 O O . ASP A 1 56 ? -6.032 1.855 -0.946 1.00 0.00 56 ASP A O 13
ATOM 20360 N N . ARG A 1 57 ? -5.833 1.876 -3.173 1.00 0.00 57 ARG A N 13
ATOM 20361 C CA . ARG A 1 57 ? -5.455 0.502 -3.289 1.00 0.00 57 ARG A CA 13
ATOM 20362 C C . ARG A 1 57 ? -4.255 0.387 -4.164 1.00 0.00 57 ARG A C 13
ATOM 20363 O O . ARG A 1 57 ? -4.222 0.955 -5.256 1.00 0.00 57 ARG A O 13
ATOM 20384 N N . VAL A 1 58 ? -3.201 -0.345 -3.763 1.00 0.00 58 VAL A N 13
ATOM 20385 C CA . VAL A 1 58 ? -1.997 -0.441 -4.529 1.00 0.00 58 VAL A CA 13
ATOM 20386 C C . VAL A 1 58 ? -2.052 -1.467 -5.608 1.00 0.00 58 VAL A C 13
ATOM 20387 O O . VAL A 1 58 ? -2.770 -2.462 -5.527 1.00 0.00 58 VAL A O 13
ATOM 20400 N N . LEU A 1 59 ? -1.260 -1.269 -6.677 1.00 0.00 59 LEU A N 13
ATOM 20401 C CA . LEU A 1 59 ? -1.177 -2.117 -7.825 1.00 0.00 59 LEU A CA 13
ATOM 20402 C C . LEU A 1 59 ? 0.229 -2.602 -7.920 1.00 0.00 59 LEU A C 13
ATOM 20403 O O . LEU A 1 59 ? 0.536 -3.697 -7.453 1.00 0.00 59 LEU A O 13
ATOM 20419 N N . ALA A 1 60 ? 1.126 -1.813 -8.537 1.00 0.00 60 ALA A N 13
ATOM 20420 C CA . ALA A 1 60 ? 2.485 -2.186 -8.785 1.00 0.00 60 ALA A CA 13
ATOM 20421 C C . ALA A 1 60 ? 3.451 -1.624 -7.799 1.00 0.00 60 ALA A C 13
ATOM 20422 O O . ALA A 1 60 ? 3.301 -0.488 -7.352 1.00 0.00 60 ALA A O 13
ATOM 20429 N N . VAL A 1 61 ? 4.490 -2.401 -7.446 1.00 0.00 61 VAL A N 13
ATOM 20430 C CA . VAL A 1 61 ? 5.544 -2.018 -6.559 1.00 0.00 61 VAL A CA 13
ATOM 20431 C C . VAL A 1 61 ? 6.835 -2.101 -7.299 1.00 0.00 61 VAL A C 13
ATOM 20432 O O . VAL A 1 61 ? 7.480 -3.147 -7.335 1.00 0.00 61 VAL A O 13
ATOM 20445 N N . ASN A 1 62 ? 7.265 -0.997 -7.936 1.00 0.00 62 ASN A N 13
ATOM 20446 C CA . ASN A 1 62 ? 8.447 -0.897 -8.737 1.00 0.00 62 ASN A CA 13
ATOM 20447 C C . ASN A 1 62 ? 8.455 -1.879 -9.857 1.00 0.00 62 ASN A C 13
ATOM 20448 O O . ASN A 1 62 ? 9.259 -2.807 -9.929 1.00 0.00 62 ASN A O 13
ATOM 20459 N N . GLY A 1 63 ? 7.495 -1.714 -10.785 1.00 0.00 63 GLY A N 13
ATOM 20460 C CA . GLY A 1 63 ? 7.289 -2.578 -11.905 1.00 0.00 63 GLY A CA 13
ATOM 20461 C C . GLY A 1 63 ? 6.227 -3.598 -11.681 1.00 0.00 63 GLY A C 13
ATOM 20462 O O . GLY A 1 63 ? 5.221 -3.631 -12.389 1.00 0.00 63 GLY A O 13
ATOM 20466 N N . VAL A 1 64 ? 6.407 -4.491 -10.692 1.00 0.00 64 VAL A N 13
ATOM 20467 C CA . VAL A 1 64 ? 5.639 -5.691 -10.577 1.00 0.00 64 VAL A CA 13
ATOM 20468 C C . VAL A 1 64 ? 4.332 -5.493 -9.889 1.00 0.00 64 VAL A C 13
ATOM 20469 O O . VAL A 1 64 ? 4.230 -4.843 -8.851 1.00 0.00 64 VAL A O 13
ATOM 20482 N N . SER A 1 65 ? 3.251 -6.055 -10.458 1.00 0.00 65 SER A N 13
ATOM 20483 C CA . SER A 1 65 ? 1.932 -6.003 -9.907 1.00 0.00 65 SER A CA 13
ATOM 20484 C C . SER A 1 65 ? 1.796 -6.983 -8.794 1.00 0.00 65 SER A C 13
ATOM 20485 O O . SER A 1 65 ? 2.071 -8.168 -8.975 1.00 0.00 65 SER A O 13
ATOM 20493 N N . LEU A 1 66 ? 1.384 -6.543 -7.591 1.00 0.00 66 LEU A N 13
ATOM 20494 C CA . LEU A 1 66 ? 1.524 -7.281 -6.375 1.00 0.00 66 LEU A CA 13
ATOM 20495 C C . LEU A 1 66 ? 0.414 -8.242 -6.118 1.00 0.00 66 LEU A C 13
ATOM 20496 O O . LEU A 1 66 ? -0.169 -8.341 -5.041 1.00 0.00 66 LEU A O 13
ATOM 20512 N N . GLU A 1 67 ? 0.067 -9.030 -7.151 1.00 0.00 67 GLU A N 13
ATOM 20513 C CA . GLU A 1 67 ? -0.757 -10.197 -7.082 1.00 0.00 67 GLU A CA 13
ATOM 20514 C C . GLU A 1 67 ? -0.086 -11.331 -6.389 1.00 0.00 67 GLU A C 13
ATOM 20515 O O . GLU A 1 67 ? 1.082 -11.627 -6.638 1.00 0.00 67 GLU A O 13
ATOM 20527 N N . GLY A 1 68 ? -0.796 -12.021 -5.479 1.00 0.00 68 GLY A N 13
ATOM 20528 C CA . GLY A 1 68 ? -0.333 -13.208 -4.828 1.00 0.00 68 GLY A CA 13
ATOM 20529 C C . GLY A 1 68 ? 0.197 -12.984 -3.453 1.00 0.00 68 GLY A C 13
ATOM 20530 O O . GLY A 1 68 ? 0.401 -13.931 -2.697 1.00 0.00 68 GLY A O 13
ATOM 20534 N N . ALA A 1 69 ? 0.471 -11.723 -3.071 1.00 0.00 69 ALA A N 13
ATOM 20535 C CA . ALA A 1 69 ? 1.053 -11.389 -1.808 1.00 0.00 69 ALA A CA 13
ATOM 20536 C C . ALA A 1 69 ? 0.106 -11.466 -0.661 1.00 0.00 69 ALA A C 13
ATOM 20537 O O . ALA A 1 69 ? -1.045 -11.039 -0.737 1.00 0.00 69 ALA A O 13
ATOM 20544 N N . THR A 1 70 ? 0.583 -12.011 0.473 1.00 0.00 70 THR A N 13
ATOM 20545 C CA . THR A 1 70 ? -0.031 -11.940 1.762 1.00 0.00 70 THR A CA 13
ATOM 20546 C C . THR A 1 70 ? 0.531 -10.783 2.514 1.00 0.00 70 THR A C 13
ATOM 20547 O O . THR A 1 70 ? 1.461 -10.114 2.069 1.00 0.00 70 THR A O 13
ATOM 20558 N N . HIS A 1 71 ? -0.014 -10.478 3.706 1.00 0.00 71 HIS A N 13
ATOM 20559 C CA . HIS A 1 71 ? 0.286 -9.280 4.427 1.00 0.00 71 HIS A CA 13
ATOM 20560 C C . HIS A 1 71 ? 1.707 -9.098 4.838 1.00 0.00 71 HIS A C 13
ATOM 20561 O O . HIS A 1 71 ? 2.233 -7.988 4.774 1.00 0.00 71 HIS A O 13
ATOM 20575 N N . LYS A 1 72 ? 2.411 -10.165 5.256 1.00 0.00 72 LYS A N 13
ATOM 20576 C CA . LYS A 1 72 ? 3.781 -10.086 5.660 1.00 0.00 72 LYS A CA 13
ATOM 20577 C C . LYS A 1 72 ? 4.727 -9.874 4.529 1.00 0.00 72 LYS A C 13
ATOM 20578 O O . LYS A 1 72 ? 5.787 -9.266 4.670 1.00 0.00 72 LYS A O 13
ATOM 20597 N N . GLN A 1 73 ? 4.363 -10.325 3.315 1.00 0.00 73 GLN A N 13
ATOM 20598 C CA . GLN A 1 73 ? 5.118 -10.080 2.125 1.00 0.00 73 GLN A CA 13
ATOM 20599 C C . GLN A 1 73 ? 4.879 -8.702 1.613 1.00 0.00 73 GLN A C 13
ATOM 20600 O O . GLN A 1 73 ? 5.798 -7.984 1.221 1.00 0.00 73 GLN A O 13
ATOM 20614 N N . ALA A 1 74 ? 3.616 -8.241 1.649 1.00 0.00 74 ALA A N 13
ATOM 20615 C CA . ALA A 1 74 ? 3.211 -6.924 1.268 1.00 0.00 74 ALA A CA 13
ATOM 20616 C C . ALA A 1 74 ? 3.773 -5.822 2.099 1.00 0.00 74 ALA A C 13
ATOM 20617 O O . ALA A 1 74 ? 4.157 -4.778 1.576 1.00 0.00 74 ALA A O 13
ATOM 20624 N N . VAL A 1 75 ? 3.871 -5.980 3.432 1.00 0.00 75 VAL A N 13
ATOM 20625 C CA . VAL A 1 75 ? 4.472 -5.002 4.284 1.00 0.00 75 VAL A CA 13
ATOM 20626 C C . VAL A 1 75 ? 5.932 -4.835 4.037 1.00 0.00 75 VAL A C 13
ATOM 20627 O O . VAL A 1 75 ? 6.417 -3.711 3.920 1.00 0.00 75 VAL A O 13
ATOM 20640 N N . GLU A 1 76 ? 6.684 -5.940 3.883 1.00 0.00 76 GLU A N 13
ATOM 20641 C CA . GLU A 1 76 ? 8.104 -5.972 3.713 1.00 0.00 76 GLU A CA 13
ATOM 20642 C C . GLU A 1 76 ? 8.570 -5.366 2.434 1.00 0.00 76 GLU A C 13
ATOM 20643 O O . GLU A 1 76 ? 9.487 -4.546 2.408 1.00 0.00 76 GLU A O 13
ATOM 20655 N N . THR A 1 77 ? 7.922 -5.718 1.310 1.00 0.00 77 THR A N 13
ATOM 20656 C CA . THR A 1 77 ? 8.234 -5.269 -0.012 1.00 0.00 77 THR A CA 13
ATOM 20657 C C . THR A 1 77 ? 8.045 -3.806 -0.227 1.00 0.00 77 THR A C 13
ATOM 20658 O O . THR A 1 77 ? 8.779 -3.187 -0.996 1.00 0.00 77 THR A O 13
ATOM 20669 N N . LEU A 1 78 ? 7.054 -3.195 0.446 1.00 0.00 78 LEU A N 13
ATOM 20670 C CA . LEU A 1 78 ? 6.776 -1.794 0.385 1.00 0.00 78 LEU A CA 13
ATOM 20671 C C . LEU A 1 78 ? 7.454 -0.991 1.441 1.00 0.00 78 LEU A C 13
ATOM 20672 O O . LEU A 1 78 ? 7.585 0.226 1.315 1.00 0.00 78 LEU A O 13
ATOM 20688 N N . ARG A 1 79 ? 7.956 -1.618 2.519 1.00 0.00 79 ARG A N 13
ATOM 20689 C CA . ARG A 1 79 ? 8.829 -0.981 3.457 1.00 0.00 79 ARG A CA 13
ATOM 20690 C C . ARG A 1 79 ? 10.211 -0.854 2.917 1.00 0.00 79 ARG A C 13
ATOM 20691 O O . ARG A 1 79 ? 10.773 0.240 2.871 1.00 0.00 79 ARG A O 13
ATOM 20712 N N . ASN A 1 80 ? 10.831 -1.967 2.488 1.00 0.00 80 ASN A N 13
ATOM 20713 C CA . ASN A 1 80 ? 12.195 -1.982 2.058 1.00 0.00 80 ASN A CA 13
ATOM 20714 C C . ASN A 1 80 ? 12.325 -1.752 0.591 1.00 0.00 80 ASN A C 13
ATOM 20715 O O . ASN A 1 80 ? 12.791 -2.592 -0.178 1.00 0.00 80 ASN A O 13
ATOM 20726 N N . THR A 1 81 ? 11.938 -0.537 0.165 1.00 0.00 81 THR A N 13
ATOM 20727 C CA . THR A 1 81 ? 12.107 0.006 -1.147 1.00 0.00 81 THR A CA 13
ATOM 20728 C C . THR A 1 81 ? 13.443 0.657 -1.259 1.00 0.00 81 THR A C 13
ATOM 20729 O O . THR A 1 81 ? 14.292 0.272 -2.061 1.00 0.00 81 THR A O 13
ATOM 20740 N N . GLY A 1 82 ? 13.707 1.655 -0.396 1.00 0.00 82 GLY A N 13
ATOM 20741 C CA . GLY A 1 82 ? 14.953 2.349 -0.287 1.00 0.00 82 GLY A CA 13
ATOM 20742 C C . GLY A 1 82 ? 14.791 3.797 -0.603 1.00 0.00 82 GLY A C 13
ATOM 20743 O O . GLY A 1 82 ? 13.942 4.477 -0.027 1.00 0.00 82 GLY A O 13
ATOM 20747 N N . GLN A 1 83 ? 15.617 4.347 -1.511 1.00 0.00 83 GLN A N 13
ATOM 20748 C CA . GLN A 1 83 ? 15.660 5.760 -1.732 1.00 0.00 83 GLN A CA 13
ATOM 20749 C C . GLN A 1 83 ? 14.564 6.226 -2.627 1.00 0.00 83 GLN A C 13
ATOM 20750 O O . GLN A 1 83 ? 13.925 7.242 -2.359 1.00 0.00 83 GLN A O 13
ATOM 20764 N N . VAL A 1 84 ? 14.298 5.502 -3.729 1.00 0.00 84 VAL A N 13
ATOM 20765 C CA . VAL A 1 84 ? 13.339 5.911 -4.708 1.00 0.00 84 VAL A CA 13
ATOM 20766 C C . VAL A 1 84 ? 12.088 5.110 -4.597 1.00 0.00 84 VAL A C 13
ATOM 20767 O O . VAL A 1 84 ? 12.100 3.916 -4.300 1.00 0.00 84 VAL A O 13
ATOM 20780 N N . VAL A 1 85 ? 10.933 5.776 -4.777 1.00 0.00 85 VAL A N 13
ATOM 20781 C CA . VAL A 1 85 ? 9.638 5.247 -4.479 1.00 0.00 85 VAL A CA 13
ATOM 20782 C C . VAL A 1 85 ? 8.830 5.219 -5.731 1.00 0.00 85 VAL A C 13
ATOM 20783 O O . VAL A 1 85 ? 8.296 6.239 -6.162 1.00 0.00 85 VAL A O 13
ATOM 20796 N N . HIS A 1 86 ? 8.700 4.046 -6.376 1.00 0.00 86 HIS A N 13
ATOM 20797 C CA . HIS A 1 86 ? 7.901 3.893 -7.553 1.00 0.00 86 HIS A CA 13
ATOM 20798 C C . HIS A 1 86 ? 6.784 2.935 -7.318 1.00 0.00 86 HIS A C 13
ATOM 20799 O O . HIS A 1 86 ? 7.009 1.745 -7.101 1.00 0.00 86 HIS A O 13
ATOM 20813 N N . LEU A 1 87 ? 5.526 3.408 -7.371 1.00 0.00 87 LEU A N 13
ATOM 20814 C CA . LEU A 1 87 ? 4.394 2.547 -7.216 1.00 0.00 87 LEU A CA 13
ATOM 20815 C C . LEU A 1 87 ? 3.236 3.042 -8.012 1.00 0.00 87 LEU A C 13
ATOM 20816 O O . LEU A 1 87 ? 3.142 4.219 -8.356 1.00 0.00 87 LEU A O 13
ATOM 20832 N N . LEU A 1 88 ? 2.300 2.135 -8.346 1.00 0.00 88 LEU A N 13
ATOM 20833 C CA . LEU A 1 88 ? 1.103 2.452 -9.061 1.00 0.00 88 LEU A CA 13
ATOM 20834 C C . LEU A 1 88 ? -0.026 2.046 -8.179 1.00 0.00 88 LEU A C 13
ATOM 20835 O O . LEU A 1 88 ? 0.061 1.066 -7.440 1.00 0.00 88 LEU A O 13
ATOM 20851 N N . LEU A 1 89 ? -1.127 2.819 -8.212 1.00 0.00 89 LEU A N 13
ATOM 20852 C CA . LEU A 1 89 ? -2.241 2.658 -7.330 1.00 0.00 89 LEU A CA 13
ATOM 20853 C C . LEU A 1 89 ? -3.510 2.847 -8.088 1.00 0.00 89 LEU A C 13
ATOM 20854 O O . LEU A 1 89 ? -3.529 3.495 -9.133 1.00 0.00 89 LEU A O 13
ATOM 20870 N N . GLU A 1 90 ? -4.632 2.326 -7.563 1.00 0.00 90 GLU A N 13
ATOM 20871 C CA . GLU A 1 90 ? -5.958 2.619 -8.011 1.00 0.00 90 GLU A CA 13
ATOM 20872 C C . GLU A 1 90 ? -6.583 3.470 -6.959 1.00 0.00 90 GLU A C 13
ATOM 20873 O O . GLU A 1 90 ? -6.605 3.111 -5.783 1.00 0.00 90 GLU A O 13
ATOM 20885 N N . LYS A 1 91 ? -7.102 4.654 -7.330 1.00 0.00 91 LYS A N 13
ATOM 20886 C CA . LYS A 1 91 ? -7.659 5.582 -6.397 1.00 0.00 91 LYS A CA 13
ATOM 20887 C C . LYS A 1 91 ? -8.996 5.147 -5.902 1.00 0.00 91 LYS A C 13
ATOM 20888 O O . LYS A 1 91 ? -9.745 4.473 -6.607 1.00 0.00 91 LYS A O 13
ATOM 20907 N N . GLY A 1 92 ? -9.319 5.456 -4.634 1.00 0.00 92 GLY A N 13
ATOM 20908 C CA . GLY A 1 92 ? -10.486 4.983 -3.958 1.00 0.00 92 GLY A CA 13
ATOM 20909 C C . GLY A 1 92 ? -11.780 5.630 -4.317 1.00 0.00 92 GLY A C 13
ATOM 20910 O O . GLY A 1 92 ? -12.134 5.847 -5.475 1.00 0.00 92 GLY A O 13
ATOM 20914 N N . GLN A 1 93 ? -12.584 5.945 -3.285 1.00 0.00 93 GLN A N 13
ATOM 20915 C CA . GLN A 1 93 ? -13.916 6.451 -3.415 1.00 0.00 93 GLN A CA 13
ATOM 20916 C C . GLN A 1 93 ? -13.927 7.939 -3.365 1.00 0.00 93 GLN A C 13
ATOM 20917 O O . GLN A 1 93 ? -13.126 8.574 -2.680 1.00 0.00 93 GLN A O 13
ATOM 20931 N N . SER A 1 94 ? -14.856 8.569 -4.107 1.00 0.00 94 SER A N 13
ATOM 20932 C CA . SER A 1 94 ? -15.030 9.989 -4.092 1.00 0.00 94 SER A CA 13
ATOM 20933 C C . SER A 1 94 ? -15.815 10.421 -2.901 1.00 0.00 94 SER A C 13
ATOM 20934 O O . SER A 1 94 ? -16.786 9.747 -2.562 1.00 0.00 94 SER A O 13
ATOM 20942 N N . PRO A 1 95 ? -15.514 11.507 -2.254 1.00 0.00 95 PRO A N 13
ATOM 20943 C CA . PRO A 1 95 ? -16.418 12.132 -1.334 1.00 0.00 95 PRO A CA 13
ATOM 20944 C C . PRO A 1 95 ? -17.636 12.678 -1.995 1.00 0.00 95 PRO A C 13
ATOM 20945 O O . PRO A 1 95 ? -18.737 12.447 -1.494 1.00 0.00 95 PRO A O 13
ATOM 20956 N N . THR A 1 96 ? -17.488 13.423 -3.103 1.00 0.00 96 THR A N 13
ATOM 20957 C CA . THR A 1 96 ? -18.566 13.854 -3.938 1.00 0.00 96 THR A CA 13
ATOM 20958 C C . THR A 1 96 ? -18.307 13.472 -5.388 1.00 0.00 96 THR A C 13
ATOM 20959 O O . THR A 1 96 ? -19.156 12.771 -6.000 1.00 0.00 96 THR A O 13
ATOM 20971 N N . PHE B 2 1 ? 7.940 -29.380 12.984 1.00 0.00 1 PHE B N 13
ATOM 20972 C CA . PHE B 2 1 ? 7.222 -28.335 13.746 1.00 0.00 1 PHE B CA 13
ATOM 20973 C C . PHE B 2 1 ? 7.272 -27.001 13.086 1.00 0.00 1 PHE B C 13
ATOM 20974 O O . PHE B 2 1 ? 6.264 -26.555 12.539 1.00 0.00 1 PHE B O 13
ATOM 20993 N N . ALA B 2 2 ? 8.423 -26.306 13.090 1.00 0.00 2 ALA B N 13
ATOM 20994 C CA . ALA B 2 2 ? 8.547 -24.983 12.561 1.00 0.00 2 ALA B CA 13
ATOM 20995 C C . ALA B 2 2 ? 8.940 -24.945 11.124 1.00 0.00 2 ALA B C 13
ATOM 20996 O O . ALA B 2 2 ? 9.204 -25.973 10.504 1.00 0.00 2 ALA B O 13
ATOM 21003 N N . ASP B 2 3 ? 8.971 -23.732 10.544 1.00 0.00 3 ASP B N 13
ATOM 21004 C CA . ASP B 2 3 ? 9.339 -23.430 9.195 1.00 0.00 3 ASP B CA 13
ATOM 21005 C C . ASP B 2 3 ? 8.577 -24.195 8.167 1.00 0.00 3 ASP B C 13
ATOM 21006 O O . ASP B 2 3 ? 9.134 -24.940 7.363 1.00 0.00 3 ASP B O 13
ATOM 21015 N N . SER B 2 4 ? 7.240 -24.050 8.166 1.00 0.00 4 SER B N 13
ATOM 21016 C CA . SER B 2 4 ? 6.399 -24.814 7.298 1.00 0.00 4 SER B CA 13
ATOM 21017 C C . SER B 2 4 ? 5.186 -24.027 6.937 1.00 0.00 4 SER B C 13
ATOM 21018 O O . SER B 2 4 ? 5.017 -23.600 5.796 1.00 0.00 4 SER B O 13
ATOM 21026 N N . GLU B 2 5 ? 4.282 -23.801 7.906 1.00 0.00 5 GLU B N 13
ATOM 21027 C CA . GLU B 2 5 ? 2.999 -23.209 7.684 1.00 0.00 5 GLU B CA 13
ATOM 21028 C C . GLU B 2 5 ? 3.020 -21.766 8.051 1.00 0.00 5 GLU B C 13
ATOM 21029 O O . GLU B 2 5 ? 3.892 -21.014 7.614 1.00 0.00 5 GLU B O 13
ATOM 21041 N N . ALA B 2 6 ? 2.066 -21.288 8.870 1.00 0.00 6 ALA B N 13
ATOM 21042 C CA . ALA B 2 6 ? 1.901 -19.902 9.181 1.00 0.00 6 ALA B CA 13
ATOM 21043 C C . ALA B 2 6 ? 2.616 -19.477 10.417 1.00 0.00 6 ALA B C 13
ATOM 21044 O O . ALA B 2 6 ? 2.815 -20.269 11.337 1.00 0.00 6 ALA B O 13
ATOM 21051 N N . ASP B 2 7 ? 3.015 -18.195 10.485 1.00 0.00 7 ASP B N 13
ATOM 21052 C CA . ASP B 2 7 ? 3.696 -17.614 11.600 1.00 0.00 7 ASP B CA 13
ATOM 21053 C C . ASP B 2 7 ? 2.896 -16.520 12.221 1.00 0.00 7 ASP B C 13
ATOM 21054 O O . ASP B 2 7 ? 3.434 -15.500 12.650 1.00 0.00 7 ASP B O 13
ATOM 21063 N N . GLU B 2 8 ? 1.564 -16.691 12.300 1.00 0.00 8 GLU B N 13
ATOM 21064 C CA . GLU B 2 8 ? 0.626 -15.854 12.982 1.00 0.00 8 GLU B CA 13
ATOM 21065 C C . GLU B 2 8 ? 0.693 -14.389 12.719 1.00 0.00 8 GLU B C 13
ATOM 21066 O O . GLU B 2 8 ? 1.031 -13.600 13.601 1.00 0.00 8 GLU B O 13
ATOM 21078 N N . ASN B 2 9 ? 0.374 -13.939 11.493 1.00 0.00 9 ASN B N 13
ATOM 21079 C CA . ASN B 2 9 ? 0.491 -12.567 11.105 1.00 0.00 9 ASN B CA 13
ATOM 21080 C C . ASN B 2 9 ? -0.608 -12.093 10.219 1.00 0.00 9 ASN B C 13
ATOM 21081 O O . ASN B 2 9 ? -0.422 -11.785 9.042 1.00 0.00 9 ASN B O 13
ATOM 21092 N N . GLU B 2 10 ? -1.826 -11.918 10.763 1.00 0.00 10 GLU B N 13
ATOM 21093 C CA . GLU B 2 10 ? -2.926 -11.334 10.061 1.00 0.00 10 GLU B CA 13
ATOM 21094 C C . GLU B 2 10 ? -3.455 -10.141 10.780 1.00 0.00 10 GLU B C 13
ATOM 21095 O O . GLU B 2 10 ? -4.465 -10.223 11.477 1.00 0.00 10 GLU B O 13
ATOM 21107 N N . GLN B 2 11 ? -2.814 -8.966 10.654 1.00 0.00 11 GLN B N 13
ATOM 21108 C CA . GLN B 2 11 ? -3.178 -7.833 11.446 1.00 0.00 11 GLN B CA 13
ATOM 21109 C C . GLN B 2 11 ? -3.179 -6.542 10.701 1.00 0.00 11 GLN B C 13
ATOM 21110 O O . GLN B 2 11 ? -3.790 -6.445 9.638 1.00 0.00 11 GLN B O 13
ATOM 21124 N N . VAL B 2 12 ? -2.535 -5.481 11.221 1.00 0.00 12 VAL B N 13
ATOM 21125 C CA . VAL B 2 12 ? -2.458 -4.182 10.629 1.00 0.00 12 VAL B CA 13
ATOM 21126 C C . VAL B 2 12 ? -1.029 -3.767 10.522 1.00 0.00 12 VAL B C 13
ATOM 21127 O O . VAL B 2 12 ? -0.168 -4.231 11.266 1.00 0.00 12 VAL B O 13
ATOM 21140 N N . SER B 2 13 ? -0.717 -2.864 9.575 1.00 0.00 13 SER B N 13
ATOM 21141 C CA . SER B 2 13 ? 0.621 -2.490 9.238 1.00 0.00 13 SER B CA 13
ATOM 21142 C C . SER B 2 13 ? 0.765 -1.029 8.979 1.00 0.00 13 SER B C 13
ATOM 21143 O O . SER B 2 13 ? -0.162 -0.347 8.545 1.00 0.00 13 SER B O 13
ATOM 21151 N N . ALA B 2 14 ? 1.955 -0.475 9.272 1.00 0.00 14 ALA B N 13
ATOM 21152 C CA . ALA B 2 14 ? 2.309 0.888 9.021 1.00 0.00 14 ALA B CA 13
ATOM 21153 C C . ALA B 2 14 ? 3.583 0.999 8.257 1.00 0.00 14 ALA B C 13
ATOM 21154 O O . ALA B 2 14 ? 4.473 0.156 8.361 1.00 0.00 14 ALA B O 13
ATOM 21161 N N . VAL B 2 15 ? 3.717 2.076 7.464 1.00 0.00 15 VAL B N 13
ATOM 21162 C CA . VAL B 2 15 ? 4.912 2.487 6.793 1.00 0.00 15 VAL B CA 13
ATOM 21163 C C . VAL B 2 15 ? 4.768 3.987 6.572 1.00 0.00 15 VAL B C 13
ATOM 21164 O O . VAL B 2 15 ? 3.619 4.497 6.647 1.00 0.00 15 VAL B O 13
ATOM 21178 N N . PRO A 1 1 ? -13.841 8.888 -16.241 1.00 0.00 1 PRO A N 14
ATOM 21179 C CA . PRO A 1 1 ? -13.067 7.716 -15.758 1.00 0.00 1 PRO A CA 14
ATOM 21180 C C . PRO A 1 1 ? -13.956 6.877 -14.905 1.00 0.00 1 PRO A C 14
ATOM 21181 O O . PRO A 1 1 ? -15.117 7.219 -14.689 1.00 0.00 1 PRO A O 14
ATOM 21194 N N . LYS A 1 2 ? -13.452 5.738 -14.395 1.00 0.00 2 LYS A N 14
ATOM 21195 C CA . LYS A 1 2 ? -14.150 4.912 -13.460 1.00 0.00 2 LYS A CA 14
ATOM 21196 C C . LYS A 1 2 ? -13.806 5.308 -12.066 1.00 0.00 2 LYS A C 14
ATOM 21197 O O . LYS A 1 2 ? -12.854 6.072 -11.907 1.00 0.00 2 LYS A O 14
ATOM 21216 N N . PRO A 1 3 ? -14.464 4.890 -11.025 1.00 0.00 3 PRO A N 14
ATOM 21217 C CA . PRO A 1 3 ? -14.136 5.306 -9.692 1.00 0.00 3 PRO A CA 14
ATOM 21218 C C . PRO A 1 3 ? -12.803 4.836 -9.223 1.00 0.00 3 PRO A C 14
ATOM 21219 O O . PRO A 1 3 ? -12.128 5.568 -8.501 1.00 0.00 3 PRO A O 14
ATOM 21230 N N . GLY A 1 4 ? -12.392 3.619 -9.620 1.00 0.00 4 GLY A N 14
ATOM 21231 C CA . GLY A 1 4 ? -11.076 3.098 -9.410 1.00 0.00 4 GLY A CA 14
ATOM 21232 C C . GLY A 1 4 ? -10.234 3.328 -10.619 1.00 0.00 4 GLY A C 14
ATOM 21233 O O . GLY A 1 4 ? -9.917 2.413 -11.377 1.00 0.00 4 GLY A O 14
ATOM 21237 N N . ASP A 1 5 ? -9.833 4.594 -10.838 1.00 0.00 5 ASP A N 14
ATOM 21238 C CA . ASP A 1 5 ? -8.904 4.976 -11.854 1.00 0.00 5 ASP A CA 14
ATOM 21239 C C . ASP A 1 5 ? -7.520 4.688 -11.383 1.00 0.00 5 ASP A C 14
ATOM 21240 O O . ASP A 1 5 ? -7.189 4.851 -10.209 1.00 0.00 5 ASP A O 14
ATOM 21249 N N . ILE A 1 6 ? -6.644 4.192 -12.275 1.00 0.00 6 ILE A N 14
ATOM 21250 C CA . ILE A 1 6 ? -5.304 3.815 -11.948 1.00 0.00 6 ILE A CA 14
ATOM 21251 C C . ILE A 1 6 ? -4.452 5.037 -11.960 1.00 0.00 6 ILE A C 14
ATOM 21252 O O . ILE A 1 6 ? -4.538 5.861 -12.869 1.00 0.00 6 ILE A O 14
ATOM 21268 N N . PHE A 1 7 ? -3.597 5.231 -10.940 1.00 0.00 7 PHE A N 14
ATOM 21269 C CA . PHE A 1 7 ? -2.736 6.371 -10.865 1.00 0.00 7 PHE A CA 14
ATOM 21270 C C . PHE A 1 7 ? -1.345 5.969 -10.510 1.00 0.00 7 PHE A C 14
ATOM 21271 O O . PHE A 1 7 ? -1.097 4.951 -9.866 1.00 0.00 7 PHE A O 14
ATOM 21288 N N . GLU A 1 8 ? -0.363 6.769 -10.961 1.00 0.00 8 GLU A N 14
ATOM 21289 C CA . GLU A 1 8 ? 1.031 6.533 -10.745 1.00 0.00 8 GLU A CA 14
ATOM 21290 C C . GLU A 1 8 ? 1.528 7.455 -9.686 1.00 0.00 8 GLU A C 14
ATOM 21291 O O . GLU A 1 8 ? 1.274 8.659 -9.708 1.00 0.00 8 GLU A O 14
ATOM 21303 N N . VAL A 1 9 ? 2.242 6.929 -8.675 1.00 0.00 9 VAL A N 14
ATOM 21304 C CA . VAL A 1 9 ? 2.972 7.730 -7.742 1.00 0.00 9 VAL A CA 14
ATOM 21305 C C . VAL A 1 9 ? 4.425 7.690 -8.070 1.00 0.00 9 VAL A C 14
ATOM 21306 O O . VAL A 1 9 ? 5.052 6.631 -8.023 1.00 0.00 9 VAL A O 14
ATOM 21319 N N . GLU A 1 10 ? 5.009 8.854 -8.405 1.00 0.00 10 GLU A N 14
ATOM 21320 C CA . GLU A 1 10 ? 6.422 9.044 -8.512 1.00 0.00 10 GLU A CA 14
ATOM 21321 C C . GLU A 1 10 ? 6.818 9.974 -7.417 1.00 0.00 10 GLU A C 14
ATOM 21322 O O . GLU A 1 10 ? 6.578 11.179 -7.481 1.00 0.00 10 GLU A O 14
ATOM 21334 N N . LEU A 1 11 ? 7.383 9.435 -6.323 1.00 0.00 11 LEU A N 14
ATOM 21335 C CA . LEU A 1 11 ? 7.766 10.183 -5.165 1.00 0.00 11 LEU A CA 14
ATOM 21336 C C . LEU A 1 11 ? 9.118 9.748 -4.717 1.00 0.00 11 LEU A C 14
ATOM 21337 O O . LEU A 1 11 ? 9.682 8.766 -5.196 1.00 0.00 11 LEU A O 14
ATOM 21353 N N . ALA A 1 12 ? 9.735 10.465 -3.760 1.00 0.00 12 ALA A N 14
ATOM 21354 C CA . ALA A 1 12 ? 10.992 10.068 -3.205 1.00 0.00 12 ALA A CA 14
ATOM 21355 C C . ALA A 1 12 ? 11.035 10.489 -1.776 1.00 0.00 12 ALA A C 14
ATOM 21356 O O . ALA A 1 12 ? 10.272 11.345 -1.331 1.00 0.00 12 ALA A O 14
ATOM 21363 N N . LYS A 1 13 ? 11.944 9.883 -0.993 1.00 0.00 13 LYS A N 14
ATOM 21364 C CA . LYS A 1 13 ? 12.185 10.189 0.383 1.00 0.00 13 LYS A CA 14
ATOM 21365 C C . LYS A 1 13 ? 12.864 11.503 0.561 1.00 0.00 13 LYS A C 14
ATOM 21366 O O . LYS A 1 13 ? 14.060 11.641 0.305 1.00 0.00 13 LYS A O 14
ATOM 21385 N N . ASN A 1 14 ? 12.125 12.531 1.013 1.00 0.00 14 ASN A N 14
ATOM 21386 C CA . ASN A 1 14 ? 12.653 13.773 1.484 1.00 0.00 14 ASN A CA 14
ATOM 21387 C C . ASN A 1 14 ? 12.630 13.816 2.974 1.00 0.00 14 ASN A C 14
ATOM 21388 O O . ASN A 1 14 ? 13.670 13.878 3.625 1.00 0.00 14 ASN A O 14
ATOM 21399 N N . ASP A 1 15 ? 11.434 13.756 3.588 1.00 0.00 15 ASP A N 14
ATOM 21400 C CA . ASP A 1 15 ? 11.238 13.703 5.004 1.00 0.00 15 ASP A CA 14
ATOM 21401 C C . ASP A 1 15 ? 11.312 12.285 5.455 1.00 0.00 15 ASP A C 14
ATOM 21402 O O . ASP A 1 15 ? 12.235 11.871 6.156 1.00 0.00 15 ASP A O 14
ATOM 21411 N N . ASN A 1 16 ? 10.339 11.463 5.024 1.00 0.00 16 ASN A N 14
ATOM 21412 C CA . ASN A 1 16 ? 10.238 10.066 5.313 1.00 0.00 16 ASN A CA 14
ATOM 21413 C C . ASN A 1 16 ? 9.842 9.386 4.047 1.00 0.00 16 ASN A C 14
ATOM 21414 O O . ASN A 1 16 ? 9.621 10.039 3.028 1.00 0.00 16 ASN A O 14
ATOM 21425 N N . SER A 1 17 ? 9.750 8.045 4.030 1.00 0.00 17 SER A N 14
ATOM 21426 C CA . SER A 1 17 ? 9.384 7.303 2.863 1.00 0.00 17 SER A CA 14
ATOM 21427 C C . SER A 1 17 ? 7.906 7.247 2.693 1.00 0.00 17 SER A C 14
ATOM 21428 O O . SER A 1 17 ? 7.378 7.854 1.762 1.00 0.00 17 SER A O 14
ATOM 21436 N N . LEU A 1 18 ? 7.148 6.538 3.548 1.00 0.00 18 LEU A N 14
ATOM 21437 C CA . LEU A 1 18 ? 5.719 6.603 3.548 1.00 0.00 18 LEU A CA 14
ATOM 21438 C C . LEU A 1 18 ? 5.195 7.419 4.679 1.00 0.00 18 LEU A C 14
ATOM 21439 O O . LEU A 1 18 ? 5.234 8.648 4.638 1.00 0.00 18 LEU A O 14
ATOM 21455 N N . GLY A 1 19 ? 4.633 6.780 5.720 1.00 0.00 19 GLY A N 14
ATOM 21456 C CA . GLY A 1 19 ? 3.927 7.424 6.784 1.00 0.00 19 GLY A CA 14
ATOM 21457 C C . GLY A 1 19 ? 2.453 7.377 6.578 1.00 0.00 19 GLY A C 14
ATOM 21458 O O . GLY A 1 19 ? 1.784 8.408 6.544 1.00 0.00 19 GLY A O 14
ATOM 21462 N N . ILE A 1 20 ? 1.884 6.166 6.437 1.00 0.00 20 ILE A N 14
ATOM 21463 C CA . ILE A 1 20 ? 0.488 5.969 6.205 1.00 0.00 20 ILE A CA 14
ATOM 21464 C C . ILE A 1 20 ? 0.060 4.736 6.924 1.00 0.00 20 ILE A C 14
ATOM 21465 O O . ILE A 1 20 ? 0.900 3.947 7.352 1.00 0.00 20 ILE A O 14
ATOM 21481 N N . SER A 1 21 ? -1.247 4.488 7.128 1.00 0.00 21 SER A N 14
ATOM 21482 C CA . SER A 1 21 ? -1.711 3.377 7.899 1.00 0.00 21 SER A CA 14
ATOM 21483 C C . SER A 1 21 ? -2.607 2.514 7.079 1.00 0.00 21 SER A C 14
ATOM 21484 O O . SER A 1 21 ? -3.426 3.002 6.302 1.00 0.00 21 SER A O 14
ATOM 21492 N N . VAL A 1 22 ? -2.461 1.182 7.200 1.00 0.00 22 VAL A N 14
ATOM 21493 C CA . VAL A 1 22 ? -3.034 0.217 6.313 1.00 0.00 22 VAL A CA 14
ATOM 21494 C C . VAL A 1 22 ? -3.871 -0.726 7.106 1.00 0.00 22 VAL A C 14
ATOM 21495 O O . VAL A 1 22 ? -3.683 -0.913 8.307 1.00 0.00 22 VAL A O 14
ATOM 21508 N N . THR A 1 23 ? -4.875 -1.357 6.471 1.00 0.00 23 THR A N 14
ATOM 21509 C CA . THR A 1 23 ? -5.721 -2.314 7.114 1.00 0.00 23 THR A CA 14
ATOM 21510 C C . THR A 1 23 ? -5.968 -3.491 6.235 1.00 0.00 23 THR A C 14
ATOM 21511 O O . THR A 1 23 ? -6.874 -3.546 5.405 1.00 0.00 23 THR A O 14
ATOM 21522 N N . GLY A 1 24 ? -5.147 -4.543 6.407 1.00 0.00 24 GLY A N 14
ATOM 21523 C CA . GLY A 1 24 ? -5.422 -5.849 5.894 1.00 0.00 24 GLY A CA 14
ATOM 21524 C C . GLY A 1 24 ? -5.218 -6.072 4.435 1.00 0.00 24 GLY A C 14
ATOM 21525 O O . GLY A 1 24 ? -4.376 -5.448 3.789 1.00 0.00 24 GLY A O 14
ATOM 21529 N N . GLY A 1 25 ? -5.990 -7.029 3.887 1.00 0.00 25 GLY A N 14
ATOM 21530 C CA . GLY A 1 25 ? -5.796 -7.574 2.580 1.00 0.00 25 GLY A CA 14
ATOM 21531 C C . GLY A 1 25 ? -5.055 -8.864 2.669 1.00 0.00 25 GLY A C 14
ATOM 21532 O O . GLY A 1 25 ? -3.840 -8.914 2.483 1.00 0.00 25 GLY A O 14
ATOM 21536 N N . VAL A 1 26 ? -5.757 -9.958 3.016 1.00 0.00 26 VAL A N 14
ATOM 21537 C CA . VAL A 1 26 ? -5.122 -11.149 3.488 1.00 0.00 26 VAL A CA 14
ATOM 21538 C C . VAL A 1 26 ? -5.351 -12.330 2.609 1.00 0.00 26 VAL A C 14
ATOM 21539 O O . VAL A 1 26 ? -4.733 -12.475 1.555 1.00 0.00 26 VAL A O 14
ATOM 21552 N N . ASN A 1 27 ? -6.219 -13.276 3.008 1.00 0.00 27 ASN A N 14
ATOM 21553 C CA . ASN A 1 27 ? -6.274 -14.605 2.485 1.00 0.00 27 ASN A CA 14
ATOM 21554 C C . ASN A 1 27 ? -6.944 -14.600 1.154 1.00 0.00 27 ASN A C 14
ATOM 21555 O O . ASN A 1 27 ? -6.420 -15.080 0.149 1.00 0.00 27 ASN A O 14
ATOM 21566 N N . THR A 1 28 ? -8.137 -13.984 1.102 1.00 0.00 28 THR A N 14
ATOM 21567 C CA . THR A 1 28 ? -8.694 -13.425 -0.091 1.00 0.00 28 THR A CA 14
ATOM 21568 C C . THR A 1 28 ? -9.524 -12.298 0.421 1.00 0.00 28 THR A C 14
ATOM 21569 O O . THR A 1 28 ? -10.138 -12.403 1.482 1.00 0.00 28 THR A O 14
ATOM 21580 N N . SER A 1 29 ? -9.505 -11.118 -0.224 1.00 0.00 29 SER A N 14
ATOM 21581 C CA . SER A 1 29 ? -10.058 -9.948 0.382 1.00 0.00 29 SER A CA 14
ATOM 21582 C C . SER A 1 29 ? -10.552 -8.999 -0.655 1.00 0.00 29 SER A C 14
ATOM 21583 O O . SER A 1 29 ? -11.725 -9.039 -1.021 1.00 0.00 29 SER A O 14
ATOM 21591 N N . VAL A 1 30 ? -9.685 -8.113 -1.178 1.00 0.00 30 VAL A N 14
ATOM 21592 C CA . VAL A 1 30 ? -10.032 -7.080 -2.104 1.00 0.00 30 VAL A CA 14
ATOM 21593 C C . VAL A 1 30 ? -10.283 -7.687 -3.442 1.00 0.00 30 VAL A C 14
ATOM 21594 O O . VAL A 1 30 ? -11.383 -7.622 -3.991 1.00 0.00 30 VAL A O 14
ATOM 21607 N N . ARG A 1 31 ? -9.250 -8.362 -3.976 1.00 0.00 31 ARG A N 14
ATOM 21608 C CA . ARG A 1 31 ? -9.331 -9.174 -5.151 1.00 0.00 31 ARG A CA 14
ATOM 21609 C C . ARG A 1 31 ? -8.422 -10.338 -4.948 1.00 0.00 31 ARG A C 14
ATOM 21610 O O . ARG A 1 31 ? -8.566 -11.054 -3.958 1.00 0.00 31 ARG A O 14
ATOM 21631 N N . HIS A 1 32 ? -7.436 -10.595 -5.825 1.00 0.00 32 HIS A N 14
ATOM 21632 C CA . HIS A 1 32 ? -6.442 -11.602 -5.615 1.00 0.00 32 HIS A CA 14
ATOM 21633 C C . HIS A 1 32 ? -5.315 -11.068 -4.801 1.00 0.00 32 HIS A C 14
ATOM 21634 O O . HIS A 1 32 ? -4.178 -10.912 -5.244 1.00 0.00 32 HIS A O 14
ATOM 21648 N N . GLY A 1 33 ? -5.634 -10.730 -3.539 1.00 0.00 33 GLY A N 14
ATOM 21649 C CA . GLY A 1 33 ? -4.817 -9.941 -2.669 1.00 0.00 33 GLY A CA 14
ATOM 21650 C C . GLY A 1 33 ? -5.447 -8.595 -2.561 1.00 0.00 33 GLY A C 14
ATOM 21651 O O . GLY A 1 33 ? -6.648 -8.482 -2.320 1.00 0.00 33 GLY A O 14
ATOM 21655 N N . GLY A 1 34 ? -4.644 -7.539 -2.780 1.00 0.00 34 GLY A N 14
ATOM 21656 C CA . GLY A 1 34 ? -5.019 -6.164 -2.645 1.00 0.00 34 GLY A CA 14
ATOM 21657 C C . GLY A 1 34 ? -4.877 -5.678 -1.244 1.00 0.00 34 GLY A C 14
ATOM 21658 O O . GLY A 1 34 ? -5.340 -6.314 -0.298 1.00 0.00 34 GLY A O 14
ATOM 21662 N N . ILE A 1 35 ? -4.257 -4.499 -1.061 1.00 0.00 35 ILE A N 14
ATOM 21663 C CA . ILE A 1 35 ? -3.920 -3.958 0.219 1.00 0.00 35 ILE A CA 14
ATOM 21664 C C . ILE A 1 35 ? -4.523 -2.596 0.268 1.00 0.00 35 ILE A C 14
ATOM 21665 O O . ILE A 1 35 ? -4.509 -1.869 -0.724 1.00 0.00 35 ILE A O 14
ATOM 21681 N N . TYR A 1 36 ? -5.143 -2.207 1.396 1.00 0.00 36 TYR A N 14
ATOM 21682 C CA . TYR A 1 36 ? -6.045 -1.100 1.470 1.00 0.00 36 TYR A CA 14
ATOM 21683 C C . TYR A 1 36 ? -5.629 -0.129 2.520 1.00 0.00 36 TYR A C 14
ATOM 21684 O O . TYR A 1 36 ? -5.372 -0.499 3.665 1.00 0.00 36 TYR A O 14
ATOM 21702 N N . VAL A 1 37 ? -5.551 1.172 2.188 1.00 0.00 37 VAL A N 14
ATOM 21703 C CA . VAL A 1 37 ? -5.216 2.200 3.125 1.00 0.00 37 VAL A CA 14
ATOM 21704 C C . VAL A 1 37 ? -6.353 2.534 4.028 1.00 0.00 37 VAL A C 14
ATOM 21705 O O . VAL A 1 37 ? -7.501 2.695 3.619 1.00 0.00 37 VAL A O 14
ATOM 21718 N N . LYS A 1 38 ? -6.044 2.675 5.330 1.00 0.00 38 LYS A N 14
ATOM 21719 C CA . LYS A 1 38 ? -6.970 2.976 6.377 1.00 0.00 38 LYS A CA 14
ATOM 21720 C C . LYS A 1 38 ? -7.132 4.448 6.541 1.00 0.00 38 LYS A C 14
ATOM 21721 O O . LYS A 1 38 ? -8.219 4.995 6.365 1.00 0.00 38 LYS A O 14
ATOM 21740 N N . ALA A 1 39 ? -6.034 5.150 6.876 1.00 0.00 39 ALA A N 14
ATOM 21741 C CA . ALA A 1 39 ? -6.032 6.565 7.078 1.00 0.00 39 ALA A CA 14
ATOM 21742 C C . ALA A 1 39 ? -4.630 7.054 6.951 1.00 0.00 39 ALA A C 14
ATOM 21743 O O . ALA A 1 39 ? -3.677 6.278 7.019 1.00 0.00 39 ALA A O 14
ATOM 21750 N N . VAL A 1 40 ? -4.442 8.369 6.751 1.00 0.00 40 VAL A N 14
ATOM 21751 C CA . VAL A 1 40 ? -3.150 8.981 6.729 1.00 0.00 40 VAL A CA 14
ATOM 21752 C C . VAL A 1 40 ? -2.753 9.442 8.088 1.00 0.00 40 VAL A C 14
ATOM 21753 O O . VAL A 1 40 ? -3.535 10.028 8.836 1.00 0.00 40 VAL A O 14
ATOM 21766 N N . ILE A 1 41 ? -1.503 9.157 8.497 1.00 0.00 41 ILE A N 14
ATOM 21767 C CA . ILE A 1 41 ? -0.915 9.681 9.691 1.00 0.00 41 ILE A CA 14
ATOM 21768 C C . ILE A 1 41 ? -0.365 11.027 9.366 1.00 0.00 41 ILE A C 14
ATOM 21769 O O . ILE A 1 41 ? 0.281 11.122 8.324 1.00 0.00 41 ILE A O 14
ATOM 21785 N N . PRO A 1 42 ? -0.508 12.100 10.087 1.00 0.00 42 PRO A N 14
ATOM 21786 C CA . PRO A 1 42 ? 0.212 13.311 9.822 1.00 0.00 42 PRO A CA 14
ATOM 21787 C C . PRO A 1 42 ? 1.645 13.220 10.222 1.00 0.00 42 PRO A C 14
ATOM 21788 O O . PRO A 1 42 ? 2.042 13.744 11.261 1.00 0.00 42 PRO A O 14
ATOM 21799 N N . GLN A 1 43 ? 2.484 12.540 9.420 1.00 0.00 43 GLN A N 14
ATOM 21800 C CA . GLN A 1 43 ? 3.812 12.178 9.807 1.00 0.00 43 GLN A CA 14
ATOM 21801 C C . GLN A 1 43 ? 4.812 12.298 8.710 1.00 0.00 43 GLN A C 14
ATOM 21802 O O . GLN A 1 43 ? 5.936 12.749 8.925 1.00 0.00 43 GLN A O 14
ATOM 21816 N N . GLY A 1 44 ? 4.467 11.897 7.474 1.00 0.00 44 GLY A N 14
ATOM 21817 C CA . GLY A 1 44 ? 5.431 11.733 6.430 1.00 0.00 44 GLY A CA 14
ATOM 21818 C C . GLY A 1 44 ? 4.905 12.169 5.106 1.00 0.00 44 GLY A C 14
ATOM 21819 O O . GLY A 1 44 ? 4.169 13.149 4.996 1.00 0.00 44 GLY A O 14
ATOM 21823 N N . ALA A 1 45 ? 5.314 11.451 4.044 1.00 0.00 45 ALA A N 14
ATOM 21824 C CA . ALA A 1 45 ? 5.248 11.838 2.669 1.00 0.00 45 ALA A CA 14
ATOM 21825 C C . ALA A 1 45 ? 3.869 12.042 2.144 1.00 0.00 45 ALA A C 14
ATOM 21826 O O . ALA A 1 45 ? 3.601 12.978 1.393 1.00 0.00 45 ALA A O 14
ATOM 21833 N N . ALA A 1 46 ? 2.938 11.162 2.553 1.00 0.00 46 ALA A N 14
ATOM 21834 C CA . ALA A 1 46 ? 1.569 11.135 2.140 1.00 0.00 46 ALA A CA 14
ATOM 21835 C C . ALA A 1 46 ? 0.831 12.402 2.403 1.00 0.00 46 ALA A C 14
ATOM 21836 O O . ALA A 1 46 ? 0.228 12.961 1.488 1.00 0.00 46 ALA A O 14
ATOM 21843 N N . GLU A 1 47 ? 0.901 12.920 3.642 1.00 0.00 47 GLU A N 14
ATOM 21844 C CA . GLU A 1 47 ? 0.361 14.185 4.036 1.00 0.00 47 GLU A CA 14
ATOM 21845 C C . GLU A 1 47 ? 1.212 15.329 3.604 1.00 0.00 47 GLU A C 14
ATOM 21846 O O . GLU A 1 47 ? 0.707 16.378 3.209 1.00 0.00 47 GLU A O 14
ATOM 21858 N N . SER A 1 48 ? 2.551 15.199 3.638 1.00 0.00 48 SER A N 14
ATOM 21859 C CA . SER A 1 48 ? 3.470 16.253 3.338 1.00 0.00 48 SER A CA 14
ATOM 21860 C C . SER A 1 48 ? 3.377 16.765 1.942 1.00 0.00 48 SER A C 14
ATOM 21861 O O . SER A 1 48 ? 3.294 17.972 1.720 1.00 0.00 48 SER A O 14
ATOM 21869 N N . ASP A 1 49 ? 3.353 15.875 0.933 1.00 0.00 49 ASP A N 14
ATOM 21870 C CA . ASP A 1 49 ? 3.083 16.259 -0.418 1.00 0.00 49 ASP A CA 14
ATOM 21871 C C . ASP A 1 49 ? 1.615 16.401 -0.639 1.00 0.00 49 ASP A C 14
ATOM 21872 O O . ASP A 1 49 ? 1.157 17.389 -1.209 1.00 0.00 49 ASP A O 14
ATOM 21881 N N . GLY A 1 50 ? 0.815 15.418 -0.188 1.00 0.00 50 GLY A N 14
ATOM 21882 C CA . GLY A 1 50 ? -0.606 15.397 -0.349 1.00 0.00 50 GLY A CA 14
ATOM 21883 C C . GLY A 1 50 ? -0.970 14.630 -1.574 1.00 0.00 50 GLY A C 14
ATOM 21884 O O . GLY A 1 50 ? -1.331 15.221 -2.591 1.00 0.00 50 GLY A O 14
ATOM 21888 N N . ARG A 1 51 ? -0.843 13.291 -1.537 1.00 0.00 51 ARG A N 14
ATOM 21889 C CA . ARG A 1 51 ? -0.854 12.501 -2.729 1.00 0.00 51 ARG A CA 14
ATOM 21890 C C . ARG A 1 51 ? -1.612 11.222 -2.616 1.00 0.00 51 ARG A C 14
ATOM 21891 O O . ARG A 1 51 ? -2.338 10.844 -3.535 1.00 0.00 51 ARG A O 14
ATOM 21912 N N . ILE A 1 52 ? -1.500 10.488 -1.495 1.00 0.00 52 ILE A N 14
ATOM 21913 C CA . ILE A 1 52 ? -2.102 9.207 -1.287 1.00 0.00 52 ILE A CA 14
ATOM 21914 C C . ILE A 1 52 ? -2.846 9.330 -0.002 1.00 0.00 52 ILE A C 14
ATOM 21915 O O . ILE A 1 52 ? -2.312 9.887 0.956 1.00 0.00 52 ILE A O 14
ATOM 21931 N N . HIS A 1 53 ? -4.102 8.854 0.081 1.00 0.00 53 HIS A N 14
ATOM 21932 C CA . HIS A 1 53 ? -4.879 9.004 1.272 1.00 0.00 53 HIS A CA 14
ATOM 21933 C C . HIS A 1 53 ? -5.693 7.798 1.590 1.00 0.00 53 HIS A C 14
ATOM 21934 O O . HIS A 1 53 ? -5.435 6.694 1.113 1.00 0.00 53 HIS A O 14
ATOM 21948 N N . LYS A 1 54 ? -6.730 7.959 2.431 1.00 0.00 54 LYS A N 14
ATOM 21949 C CA . LYS A 1 54 ? -7.653 6.947 2.840 1.00 0.00 54 LYS A CA 14
ATOM 21950 C C . LYS A 1 54 ? -8.331 6.243 1.715 1.00 0.00 54 LYS A C 14
ATOM 21951 O O . LYS A 1 54 ? -8.829 6.857 0.772 1.00 0.00 54 LYS A O 14
ATOM 21970 N N . GLY A 1 55 ? -8.387 4.901 1.788 1.00 0.00 55 GLY A N 14
ATOM 21971 C CA . GLY A 1 55 ? -9.006 4.051 0.818 1.00 0.00 55 GLY A CA 14
ATOM 21972 C C . GLY A 1 55 ? -8.270 3.785 -0.450 1.00 0.00 55 GLY A C 14
ATOM 21973 O O . GLY A 1 55 ? -8.742 2.989 -1.261 1.00 0.00 55 GLY A O 14
ATOM 21977 N N . ASP A 1 56 ? -7.081 4.371 -0.674 1.00 0.00 56 ASP A N 14
ATOM 21978 C CA . ASP A 1 56 ? -6.320 4.106 -1.855 1.00 0.00 56 ASP A CA 14
ATOM 21979 C C . ASP A 1 56 ? -5.649 2.776 -1.808 1.00 0.00 56 ASP A C 14
ATOM 21980 O O . ASP A 1 56 ? -5.309 2.231 -0.759 1.00 0.00 56 ASP A O 14
ATOM 21989 N N . ARG A 1 57 ? -5.433 2.176 -2.992 1.00 0.00 57 ARG A N 14
ATOM 21990 C CA . ARG A 1 57 ? -5.088 0.798 -3.157 1.00 0.00 57 ARG A CA 14
ATOM 21991 C C . ARG A 1 57 ? -3.815 0.685 -3.924 1.00 0.00 57 ARG A C 14
ATOM 21992 O O . ARG A 1 57 ? -3.629 1.396 -4.910 1.00 0.00 57 ARG A O 14
ATOM 22013 N N . VAL A 1 58 ? -2.883 -0.218 -3.568 1.00 0.00 58 VAL A N 14
ATOM 22014 C CA . VAL A 1 58 ? -1.720 -0.456 -4.365 1.00 0.00 58 VAL A CA 14
ATOM 22015 C C . VAL A 1 58 ? -1.943 -1.536 -5.367 1.00 0.00 58 VAL A C 14
ATOM 22016 O O . VAL A 1 58 ? -2.763 -2.435 -5.186 1.00 0.00 58 VAL A O 14
ATOM 22029 N N . LEU A 1 59 ? -1.167 -1.508 -6.465 1.00 0.00 59 LEU A N 14
ATOM 22030 C CA . LEU A 1 59 ? -1.197 -2.500 -7.494 1.00 0.00 59 LEU A CA 14
ATOM 22031 C C . LEU A 1 59 ? 0.152 -3.128 -7.571 1.00 0.00 59 LEU A C 14
ATOM 22032 O O . LEU A 1 59 ? 0.378 -4.148 -6.922 1.00 0.00 59 LEU A O 14
ATOM 22048 N N . ALA A 1 60 ? 1.088 -2.578 -8.365 1.00 0.00 60 ALA A N 14
ATOM 22049 C CA . ALA A 1 60 ? 2.439 -3.034 -8.466 1.00 0.00 60 ALA A CA 14
ATOM 22050 C C . ALA A 1 60 ? 3.352 -2.163 -7.674 1.00 0.00 60 ALA A C 14
ATOM 22051 O O . ALA A 1 60 ? 3.144 -0.952 -7.607 1.00 0.00 60 ALA A O 14
ATOM 22058 N N . VAL A 1 61 ? 4.408 -2.733 -7.064 1.00 0.00 61 VAL A N 14
ATOM 22059 C CA . VAL A 1 61 ? 5.447 -2.008 -6.401 1.00 0.00 61 VAL A CA 14
ATOM 22060 C C . VAL A 1 61 ? 6.671 -1.950 -7.248 1.00 0.00 61 VAL A C 14
ATOM 22061 O O . VAL A 1 61 ? 7.503 -2.855 -7.287 1.00 0.00 61 VAL A O 14
ATOM 22074 N N . ASN A 1 62 ? 6.801 -0.885 -8.060 1.00 0.00 62 ASN A N 14
ATOM 22075 C CA . ASN A 1 62 ? 7.919 -0.609 -8.908 1.00 0.00 62 ASN A CA 14
ATOM 22076 C C . ASN A 1 62 ? 8.190 -1.694 -9.892 1.00 0.00 62 ASN A C 14
ATOM 22077 O O . ASN A 1 62 ? 9.274 -2.273 -9.954 1.00 0.00 62 ASN A O 14
ATOM 22088 N N . GLY A 1 63 ? 7.175 -2.052 -10.698 1.00 0.00 63 GLY A N 14
ATOM 22089 C CA . GLY A 1 63 ? 7.271 -3.059 -11.709 1.00 0.00 63 GLY A CA 14
ATOM 22090 C C . GLY A 1 63 ? 7.021 -4.451 -11.242 1.00 0.00 63 GLY A C 14
ATOM 22091 O O . GLY A 1 63 ? 6.908 -5.360 -12.063 1.00 0.00 63 GLY A O 14
ATOM 22095 N N . VAL A 1 64 ? 6.992 -4.690 -9.918 1.00 0.00 64 VAL A N 14
ATOM 22096 C CA . VAL A 1 64 ? 6.805 -5.981 -9.333 1.00 0.00 64 VAL A CA 14
ATOM 22097 C C . VAL A 1 64 ? 5.409 -6.111 -8.829 1.00 0.00 64 VAL A C 14
ATOM 22098 O O . VAL A 1 64 ? 4.917 -5.278 -8.069 1.00 0.00 64 VAL A O 14
ATOM 22111 N N . SER A 1 65 ? 4.682 -7.156 -9.260 1.00 0.00 65 SER A N 14
ATOM 22112 C CA . SER A 1 65 ? 3.334 -7.401 -8.848 1.00 0.00 65 SER A CA 14
ATOM 22113 C C . SER A 1 65 ? 3.200 -7.990 -7.486 1.00 0.00 65 SER A C 14
ATOM 22114 O O . SER A 1 65 ? 4.114 -8.604 -6.938 1.00 0.00 65 SER A O 14
ATOM 22122 N N . LEU A 1 66 ? 2.009 -7.839 -6.882 1.00 0.00 66 LEU A N 14
ATOM 22123 C CA . LEU A 1 66 ? 1.657 -8.391 -5.610 1.00 0.00 66 LEU A CA 14
ATOM 22124 C C . LEU A 1 66 ? 0.530 -9.348 -5.791 1.00 0.00 66 LEU A C 14
ATOM 22125 O O . LEU A 1 66 ? -0.370 -9.464 -4.959 1.00 0.00 66 LEU A O 14
ATOM 22141 N N . GLU A 1 67 ? 0.519 -10.102 -6.905 1.00 0.00 67 GLU A N 14
ATOM 22142 C CA . GLU A 1 67 ? -0.505 -11.034 -7.260 1.00 0.00 67 GLU A CA 14
ATOM 22143 C C . GLU A 1 67 ? -0.563 -12.222 -6.362 1.00 0.00 67 GLU A C 14
ATOM 22144 O O . GLU A 1 67 ? 0.375 -13.013 -6.261 1.00 0.00 67 GLU A O 14
ATOM 22156 N N . GLY A 1 68 ? -1.669 -12.404 -5.619 1.00 0.00 68 GLY A N 14
ATOM 22157 C CA . GLY A 1 68 ? -1.848 -13.503 -4.720 1.00 0.00 68 GLY A CA 14
ATOM 22158 C C . GLY A 1 68 ? -1.170 -13.364 -3.400 1.00 0.00 68 GLY A C 14
ATOM 22159 O O . GLY A 1 68 ? -1.019 -14.333 -2.658 1.00 0.00 68 GLY A O 14
ATOM 22163 N N . ALA A 1 69 ? -0.742 -12.143 -3.035 1.00 0.00 69 ALA A N 14
ATOM 22164 C CA . ALA A 1 69 ? -0.107 -11.877 -1.781 1.00 0.00 69 ALA A CA 14
ATOM 22165 C C . ALA A 1 69 ? -1.067 -11.801 -0.644 1.00 0.00 69 ALA A C 14
ATOM 22166 O O . ALA A 1 69 ? -2.216 -11.386 -0.789 1.00 0.00 69 ALA A O 14
ATOM 22173 N N . THR A 1 70 ? -0.620 -12.208 0.558 1.00 0.00 70 THR A N 14
ATOM 22174 C CA . THR A 1 70 ? -1.247 -11.904 1.807 1.00 0.00 70 THR A CA 14
ATOM 22175 C C . THR A 1 70 ? -0.668 -10.635 2.333 1.00 0.00 70 THR A C 14
ATOM 22176 O O . THR A 1 70 ? 0.298 -10.090 1.804 1.00 0.00 70 THR A O 14
ATOM 22187 N N . HIS A 1 71 ? -1.215 -10.117 3.449 1.00 0.00 71 HIS A N 14
ATOM 22188 C CA . HIS A 1 71 ? -0.772 -8.917 4.084 1.00 0.00 71 HIS A CA 14
ATOM 22189 C C . HIS A 1 71 ? 0.637 -8.956 4.569 1.00 0.00 71 HIS A C 14
ATOM 22190 O O . HIS A 1 71 ? 1.366 -7.974 4.436 1.00 0.00 71 HIS A O 14
ATOM 22204 N N . LYS A 1 72 ? 1.125 -10.091 5.100 1.00 0.00 72 LYS A N 14
ATOM 22205 C CA . LYS A 1 72 ? 2.484 -10.266 5.506 1.00 0.00 72 LYS A CA 14
ATOM 22206 C C . LYS A 1 72 ? 3.434 -10.230 4.358 1.00 0.00 72 LYS A C 14
ATOM 22207 O O . LYS A 1 72 ? 4.499 -9.615 4.406 1.00 0.00 72 LYS A O 14
ATOM 22226 N N . GLN A 1 73 ? 3.055 -10.862 3.233 1.00 0.00 73 GLN A N 14
ATOM 22227 C CA . GLN A 1 73 ? 3.846 -10.996 2.049 1.00 0.00 73 GLN A CA 14
ATOM 22228 C C . GLN A 1 73 ? 4.001 -9.694 1.342 1.00 0.00 73 GLN A C 14
ATOM 22229 O O . GLN A 1 73 ? 5.073 -9.310 0.879 1.00 0.00 73 GLN A O 14
ATOM 22243 N N . ALA A 1 74 ? 2.902 -8.920 1.274 1.00 0.00 74 ALA A N 14
ATOM 22244 C CA . ALA A 1 74 ? 2.876 -7.604 0.715 1.00 0.00 74 ALA A CA 14
ATOM 22245 C C . ALA A 1 74 ? 3.670 -6.600 1.477 1.00 0.00 74 ALA A C 14
ATOM 22246 O O . ALA A 1 74 ? 4.466 -5.875 0.880 1.00 0.00 74 ALA A O 14
ATOM 22253 N N . VAL A 1 75 ? 3.524 -6.498 2.809 1.00 0.00 75 VAL A N 14
ATOM 22254 C CA . VAL A 1 75 ? 4.138 -5.452 3.566 1.00 0.00 75 VAL A CA 14
ATOM 22255 C C . VAL A 1 75 ? 5.628 -5.436 3.560 1.00 0.00 75 VAL A C 14
ATOM 22256 O O . VAL A 1 75 ? 6.203 -4.353 3.476 1.00 0.00 75 VAL A O 14
ATOM 22269 N N . GLU A 1 76 ? 6.324 -6.588 3.579 1.00 0.00 76 GLU A N 14
ATOM 22270 C CA . GLU A 1 76 ? 7.744 -6.641 3.425 1.00 0.00 76 GLU A CA 14
ATOM 22271 C C . GLU A 1 76 ? 8.193 -6.170 2.084 1.00 0.00 76 GLU A C 14
ATOM 22272 O O . GLU A 1 76 ? 9.106 -5.357 1.949 1.00 0.00 76 GLU A O 14
ATOM 22284 N N . THR A 1 77 ? 7.507 -6.626 1.021 1.00 0.00 77 THR A N 14
ATOM 22285 C CA . THR A 1 77 ? 7.750 -6.277 -0.345 1.00 0.00 77 THR A CA 14
ATOM 22286 C C . THR A 1 77 ? 7.602 -4.816 -0.592 1.00 0.00 77 THR A C 14
ATOM 22287 O O . THR A 1 77 ? 8.370 -4.214 -1.343 1.00 0.00 77 THR A O 14
ATOM 22298 N N . LEU A 1 78 ? 6.637 -4.176 0.092 1.00 0.00 78 LEU A N 14
ATOM 22299 C CA . LEU A 1 78 ? 6.386 -2.769 0.086 1.00 0.00 78 LEU A CA 14
ATOM 22300 C C . LEU A 1 78 ? 7.265 -1.952 0.970 1.00 0.00 78 LEU A C 14
ATOM 22301 O O . LEU A 1 78 ? 7.614 -0.828 0.611 1.00 0.00 78 LEU A O 14
ATOM 22317 N N . ARG A 1 79 ? 7.657 -2.432 2.163 1.00 0.00 79 ARG A N 14
ATOM 22318 C CA . ARG A 1 79 ? 8.513 -1.739 3.076 1.00 0.00 79 ARG A CA 14
ATOM 22319 C C . ARG A 1 79 ? 9.882 -1.509 2.533 1.00 0.00 79 ARG A C 14
ATOM 22320 O O . ARG A 1 79 ? 10.451 -0.431 2.695 1.00 0.00 79 ARG A O 14
ATOM 22341 N N . ASN A 1 80 ? 10.480 -2.532 1.896 1.00 0.00 80 ASN A N 14
ATOM 22342 C CA . ASN A 1 80 ? 11.875 -2.551 1.584 1.00 0.00 80 ASN A CA 14
ATOM 22343 C C . ASN A 1 80 ? 12.212 -1.859 0.308 1.00 0.00 80 ASN A C 14
ATOM 22344 O O . ASN A 1 80 ? 12.955 -2.354 -0.538 1.00 0.00 80 ASN A O 14
ATOM 22355 N N . THR A 1 81 ? 11.702 -0.624 0.154 1.00 0.00 81 THR A N 14
ATOM 22356 C CA . THR A 1 81 ? 11.877 0.256 -0.959 1.00 0.00 81 THR A CA 14
ATOM 22357 C C . THR A 1 81 ? 12.947 1.246 -0.649 1.00 0.00 81 THR A C 14
ATOM 22358 O O . THR A 1 81 ? 14.081 1.112 -1.105 1.00 0.00 81 THR A O 14
ATOM 22369 N N . GLY A 1 82 ? 12.642 2.262 0.178 1.00 0.00 82 GLY A N 14
ATOM 22370 C CA . GLY A 1 82 ? 13.590 3.151 0.772 1.00 0.00 82 GLY A CA 14
ATOM 22371 C C . GLY A 1 82 ? 13.555 4.521 0.188 1.00 0.00 82 GLY A C 14
ATOM 22372 O O . GLY A 1 82 ? 12.650 5.306 0.463 1.00 0.00 82 GLY A O 14
ATOM 22376 N N . GLN A 1 83 ? 14.582 4.856 -0.614 1.00 0.00 83 GLN A N 14
ATOM 22377 C CA . GLN A 1 83 ? 14.814 6.162 -1.149 1.00 0.00 83 GLN A CA 14
ATOM 22378 C C . GLN A 1 83 ? 13.819 6.622 -2.156 1.00 0.00 83 GLN A C 14
ATOM 22379 O O . GLN A 1 83 ? 13.258 7.711 -2.038 1.00 0.00 83 GLN A O 14
ATOM 22393 N N . VAL A 1 84 ? 13.579 5.826 -3.214 1.00 0.00 84 VAL A N 14
ATOM 22394 C CA . VAL A 1 84 ? 12.690 6.184 -4.276 1.00 0.00 84 VAL A CA 14
ATOM 22395 C C . VAL A 1 84 ? 11.448 5.363 -4.211 1.00 0.00 84 VAL A C 14
ATOM 22396 O O . VAL A 1 84 ? 11.467 4.169 -3.921 1.00 0.00 84 VAL A O 14
ATOM 22409 N N . VAL A 1 85 ? 10.297 6.015 -4.453 1.00 0.00 85 VAL A N 14
ATOM 22410 C CA . VAL A 1 85 ? 8.995 5.439 -4.318 1.00 0.00 85 VAL A CA 14
ATOM 22411 C C . VAL A 1 85 ? 8.279 5.640 -5.609 1.00 0.00 85 VAL A C 14
ATOM 22412 O O . VAL A 1 85 ? 7.729 6.707 -5.877 1.00 0.00 85 VAL A O 14
ATOM 22425 N N . HIS A 1 86 ? 8.296 4.644 -6.513 1.00 0.00 86 HIS A N 14
ATOM 22426 C CA . HIS A 1 86 ? 7.796 4.827 -7.841 1.00 0.00 86 HIS A CA 14
ATOM 22427 C C . HIS A 1 86 ? 6.956 3.667 -8.252 1.00 0.00 86 HIS A C 14
ATOM 22428 O O . HIS A 1 86 ? 7.458 2.677 -8.783 1.00 0.00 86 HIS A O 14
ATOM 22442 N N . LEU A 1 87 ? 5.635 3.755 -8.018 1.00 0.00 87 LEU A N 14
ATOM 22443 C CA . LEU A 1 87 ? 4.749 2.633 -8.075 1.00 0.00 87 LEU A CA 14
ATOM 22444 C C . LEU A 1 87 ? 3.394 2.972 -8.594 1.00 0.00 87 LEU A C 14
ATOM 22445 O O . LEU A 1 87 ? 3.085 4.126 -8.888 1.00 0.00 87 LEU A O 14
ATOM 22461 N N . LEU A 1 88 ? 2.524 1.957 -8.737 1.00 0.00 88 LEU A N 14
ATOM 22462 C CA . LEU A 1 88 ? 1.259 2.064 -9.395 1.00 0.00 88 LEU A CA 14
ATOM 22463 C C . LEU A 1 88 ? 0.168 1.708 -8.443 1.00 0.00 88 LEU A C 14
ATOM 22464 O O . LEU A 1 88 ? 0.214 0.693 -7.750 1.00 0.00 88 LEU A O 14
ATOM 22480 N N . LEU A 1 89 ? -0.864 2.567 -8.374 1.00 0.00 89 LEU A N 14
ATOM 22481 C CA . LEU A 1 89 ? -1.961 2.483 -7.461 1.00 0.00 89 LEU A CA 14
ATOM 22482 C C . LEU A 1 89 ? -3.255 2.509 -8.200 1.00 0.00 89 LEU A C 14
ATOM 22483 O O . LEU A 1 89 ? -3.328 2.833 -9.384 1.00 0.00 89 LEU A O 14
ATOM 22499 N N . GLU A 1 90 ? -4.357 2.176 -7.505 1.00 0.00 90 GLU A N 14
ATOM 22500 C CA . GLU A 1 90 ? -5.699 2.316 -7.979 1.00 0.00 90 GLU A CA 14
ATOM 22501 C C . GLU A 1 90 ? -6.442 3.141 -6.986 1.00 0.00 90 GLU A C 14
ATOM 22502 O O . GLU A 1 90 ? -6.205 3.054 -5.782 1.00 0.00 90 GLU A O 14
ATOM 22514 N N . LYS A 1 91 ? -7.326 4.045 -7.446 1.00 0.00 91 LYS A N 14
ATOM 22515 C CA . LYS A 1 91 ? -8.048 4.938 -6.594 1.00 0.00 91 LYS A CA 14
ATOM 22516 C C . LYS A 1 91 ? -9.128 4.295 -5.794 1.00 0.00 91 LYS A C 14
ATOM 22517 O O . LYS A 1 91 ? -9.790 3.355 -6.231 1.00 0.00 91 LYS A O 14
ATOM 22536 N N . GLY A 1 92 ? -9.346 4.770 -4.555 1.00 0.00 92 GLY A N 14
ATOM 22537 C CA . GLY A 1 92 ? -10.342 4.240 -3.677 1.00 0.00 92 GLY A CA 14
ATOM 22538 C C . GLY A 1 92 ? -11.735 4.637 -4.027 1.00 0.00 92 GLY A C 14
ATOM 22539 O O . GLY A 1 92 ? -11.983 5.652 -4.675 1.00 0.00 92 GLY A O 14
ATOM 22543 N N . GLN A 1 93 ? -12.726 3.833 -3.603 1.00 0.00 93 GLN A N 14
ATOM 22544 C CA . GLN A 1 93 ? -14.078 3.919 -4.063 1.00 0.00 93 GLN A CA 14
ATOM 22545 C C . GLN A 1 93 ? -14.868 5.053 -3.505 1.00 0.00 93 GLN A C 14
ATOM 22546 O O . GLN A 1 93 ? -14.465 5.726 -2.559 1.00 0.00 93 GLN A O 14
ATOM 22560 N N . SER A 1 94 ? -16.048 5.321 -4.095 1.00 0.00 94 SER A N 14
ATOM 22561 C CA . SER A 1 94 ? -16.915 6.395 -3.720 1.00 0.00 94 SER A CA 14
ATOM 22562 C C . SER A 1 94 ? -17.804 6.037 -2.580 1.00 0.00 94 SER A C 14
ATOM 22563 O O . SER A 1 94 ? -18.114 4.859 -2.403 1.00 0.00 94 SER A O 14
ATOM 22571 N N . PRO A 1 95 ? -18.268 6.936 -1.763 1.00 0.00 95 PRO A N 14
ATOM 22572 C CA . PRO A 1 95 ? -19.196 6.608 -0.721 1.00 0.00 95 PRO A CA 14
ATOM 22573 C C . PRO A 1 95 ? -20.556 6.176 -1.153 1.00 0.00 95 PRO A C 14
ATOM 22574 O O . PRO A 1 95 ? -21.028 5.143 -0.679 1.00 0.00 95 PRO A O 14
ATOM 22585 N N . THR A 1 96 ? -21.243 6.970 -1.993 1.00 0.00 96 THR A N 14
ATOM 22586 C CA . THR A 1 96 ? -22.637 6.825 -2.275 1.00 0.00 96 THR A CA 14
ATOM 22587 C C . THR A 1 96 ? -22.889 6.471 -3.733 1.00 0.00 96 THR A C 14
ATOM 22588 O O . THR A 1 96 ? -23.260 5.302 -4.026 1.00 0.00 96 THR A O 14
ATOM 22600 N N . PHE B 2 1 ? -19.358 4.123 8.292 1.00 0.00 1 PHE B N 14
ATOM 22601 C CA . PHE B 2 1 ? -19.443 2.785 8.917 1.00 0.00 1 PHE B CA 14
ATOM 22602 C C . PHE B 2 1 ? -20.312 2.808 10.127 1.00 0.00 1 PHE B C 14
ATOM 22603 O O . PHE B 2 1 ? -20.091 3.608 11.034 1.00 0.00 1 PHE B O 14
ATOM 22622 N N . ALA B 2 2 ? -21.352 1.957 10.185 1.00 0.00 2 ALA B N 14
ATOM 22623 C CA . ALA B 2 2 ? -22.308 1.961 11.249 1.00 0.00 2 ALA B CA 14
ATOM 22624 C C . ALA B 2 2 ? -22.289 0.680 12.009 1.00 0.00 2 ALA B C 14
ATOM 22625 O O . ALA B 2 2 ? -21.970 0.647 13.197 1.00 0.00 2 ALA B O 14
ATOM 22632 N N . ASP B 2 3 ? -22.631 -0.441 11.348 1.00 0.00 3 ASP B N 14
ATOM 22633 C CA . ASP B 2 3 ? -22.725 -1.736 11.946 1.00 0.00 3 ASP B CA 14
ATOM 22634 C C . ASP B 2 3 ? -21.390 -2.389 12.055 1.00 0.00 3 ASP B C 14
ATOM 22635 O O . ASP B 2 3 ? -20.380 -1.867 11.586 1.00 0.00 3 ASP B O 14
ATOM 22644 N N . SER B 2 4 ? -21.300 -3.552 12.725 1.00 0.00 4 SER B N 14
ATOM 22645 C CA . SER B 2 4 ? -20.066 -4.121 13.172 1.00 0.00 4 SER B CA 14
ATOM 22646 C C . SER B 2 4 ? -19.251 -4.822 12.142 1.00 0.00 4 SER B C 14
ATOM 22647 O O . SER B 2 4 ? -18.539 -4.192 11.359 1.00 0.00 4 SER B O 14
ATOM 22655 N N . GLU B 2 5 ? -19.278 -6.167 12.146 1.00 0.00 5 GLU B N 14
ATOM 22656 C CA . GLU B 2 5 ? -18.416 -7.070 11.450 1.00 0.00 5 GLU B CA 14
ATOM 22657 C C . GLU B 2 5 ? -17.003 -7.056 11.921 1.00 0.00 5 GLU B C 14
ATOM 22658 O O . GLU B 2 5 ? -16.621 -6.268 12.784 1.00 0.00 5 GLU B O 14
ATOM 22670 N N . ALA B 2 6 ? -16.177 -7.967 11.375 1.00 0.00 6 ALA B N 14
ATOM 22671 C CA . ALA B 2 6 ? -14.766 -8.074 11.584 1.00 0.00 6 ALA B CA 14
ATOM 22672 C C . ALA B 2 6 ? -14.307 -8.137 13.000 1.00 0.00 6 ALA B C 14
ATOM 22673 O O . ALA B 2 6 ? -13.572 -7.269 13.470 1.00 0.00 6 ALA B O 14
ATOM 22680 N N . ASP B 2 7 ? -14.724 -9.180 13.740 1.00 0.00 7 ASP B N 14
ATOM 22681 C CA . ASP B 2 7 ? -14.417 -9.346 15.126 1.00 0.00 7 ASP B CA 14
ATOM 22682 C C . ASP B 2 7 ? -13.010 -9.792 15.337 1.00 0.00 7 ASP B C 14
ATOM 22683 O O . ASP B 2 7 ? -12.233 -9.085 15.976 1.00 0.00 7 ASP B O 14
ATOM 22692 N N . GLU B 2 8 ? -12.597 -10.947 14.784 1.00 0.00 8 GLU B N 14
ATOM 22693 C CA . GLU B 2 8 ? -11.220 -11.332 14.734 1.00 0.00 8 GLU B CA 14
ATOM 22694 C C . GLU B 2 8 ? -10.664 -11.082 13.375 1.00 0.00 8 GLU B C 14
ATOM 22695 O O . GLU B 2 8 ? -11.331 -11.244 12.355 1.00 0.00 8 GLU B O 14
ATOM 22707 N N . ASN B 2 9 ? -9.395 -10.643 13.303 1.00 0.00 9 ASN B N 14
ATOM 22708 C CA . ASN B 2 9 ? -8.773 -10.257 12.074 1.00 0.00 9 ASN B CA 14
ATOM 22709 C C . ASN B 2 9 ? -7.470 -10.965 11.933 1.00 0.00 9 ASN B C 14
ATOM 22710 O O . ASN B 2 9 ? -7.341 -12.119 12.338 1.00 0.00 9 ASN B O 14
ATOM 22721 N N . GLU B 2 10 ? -6.452 -10.342 11.313 1.00 0.00 10 GLU B N 14
ATOM 22722 C CA . GLU B 2 10 ? -5.178 -10.956 11.092 1.00 0.00 10 GLU B CA 14
ATOM 22723 C C . GLU B 2 10 ? -4.111 -10.113 11.699 1.00 0.00 10 GLU B C 14
ATOM 22724 O O . GLU B 2 10 ? -3.743 -10.326 12.853 1.00 0.00 10 GLU B O 14
ATOM 22736 N N . GLN B 2 11 ? -3.582 -9.084 11.012 1.00 0.00 11 GLN B N 14
ATOM 22737 C CA . GLN B 2 11 ? -2.718 -8.119 11.616 1.00 0.00 11 GLN B CA 14
ATOM 22738 C C . GLN B 2 11 ? -2.961 -6.790 10.989 1.00 0.00 11 GLN B C 14
ATOM 22739 O O . GLN B 2 11 ? -3.680 -6.689 9.997 1.00 0.00 11 GLN B O 14
ATOM 22753 N N . VAL B 2 12 ? -2.414 -5.690 11.540 1.00 0.00 12 VAL B N 14
ATOM 22754 C CA . VAL B 2 12 ? -2.422 -4.394 10.936 1.00 0.00 12 VAL B CA 14
ATOM 22755 C C . VAL B 2 12 ? -1.013 -3.932 10.797 1.00 0.00 12 VAL B C 14
ATOM 22756 O O . VAL B 2 12 ? -0.130 -4.366 11.535 1.00 0.00 12 VAL B O 14
ATOM 22769 N N . SER B 2 13 ? -0.741 -3.035 9.831 1.00 0.00 13 SER B N 14
ATOM 22770 C CA . SER B 2 13 ? 0.598 -2.646 9.512 1.00 0.00 13 SER B CA 14
ATOM 22771 C C . SER B 2 13 ? 0.682 -1.188 9.217 1.00 0.00 13 SER B C 14
ATOM 22772 O O . SER B 2 13 ? -0.294 -0.558 8.812 1.00 0.00 13 SER B O 14
ATOM 22780 N N . ALA B 2 14 ? 1.881 -0.606 9.395 1.00 0.00 14 ALA B N 14
ATOM 22781 C CA . ALA B 2 14 ? 2.189 0.712 8.935 1.00 0.00 14 ALA B CA 14
ATOM 22782 C C . ALA B 2 14 ? 3.557 0.740 8.345 1.00 0.00 14 ALA B C 14
ATOM 22783 O O . ALA B 2 14 ? 4.385 -0.138 8.584 1.00 0.00 14 ALA B O 14
ATOM 22790 N N . VAL B 2 15 ? 3.831 1.753 7.505 1.00 0.00 15 VAL B N 14
ATOM 22791 C CA . VAL B 2 15 ? 5.098 2.040 6.907 1.00 0.00 15 VAL B CA 14
ATOM 22792 C C . VAL B 2 15 ? 5.053 3.531 6.604 1.00 0.00 15 VAL B C 14
ATOM 22793 O O . VAL B 2 15 ? 3.959 4.056 6.268 1.00 0.00 15 VAL B O 14
ATOM 22807 N N . PRO A 1 1 ? -13.689 7.582 -18.520 1.00 0.00 1 PRO A N 15
ATOM 22808 C CA . PRO A 1 1 ? -12.706 7.069 -17.531 1.00 0.00 1 PRO A CA 15
ATOM 22809 C C . PRO A 1 1 ? -13.410 7.035 -16.218 1.00 0.00 1 PRO A C 15
ATOM 22810 O O . PRO A 1 1 ? -14.379 7.772 -16.040 1.00 0.00 1 PRO A O 15
ATOM 22823 N N . LYS A 1 2 ? -12.952 6.231 -15.243 1.00 0.00 2 LYS A N 15
ATOM 22824 C CA . LYS A 1 2 ? -13.635 6.105 -13.993 1.00 0.00 2 LYS A CA 15
ATOM 22825 C C . LYS A 1 2 ? -13.351 7.271 -13.110 1.00 0.00 2 LYS A C 15
ATOM 22826 O O . LYS A 1 2 ? -12.342 7.947 -13.304 1.00 0.00 2 LYS A O 15
ATOM 22845 N N . PRO A 1 3 ? -14.128 7.591 -12.118 1.00 0.00 3 PRO A N 15
ATOM 22846 C CA . PRO A 1 3 ? -13.771 8.603 -11.166 1.00 0.00 3 PRO A CA 15
ATOM 22847 C C . PRO A 1 3 ? -12.618 8.166 -10.329 1.00 0.00 3 PRO A C 15
ATOM 22848 O O . PRO A 1 3 ? -11.718 8.965 -10.076 1.00 0.00 3 PRO A O 15
ATOM 22859 N N . GLY A 1 4 ? -12.577 6.883 -9.928 1.00 0.00 4 GLY A N 15
ATOM 22860 C CA . GLY A 1 4 ? -11.447 6.280 -9.294 1.00 0.00 4 GLY A CA 15
ATOM 22861 C C . GLY A 1 4 ? -10.696 5.390 -10.224 1.00 0.00 4 GLY A C 15
ATOM 22862 O O . GLY A 1 4 ? -10.673 4.173 -10.050 1.00 0.00 4 GLY A O 15
ATOM 22866 N N . ASP A 1 5 ? -10.079 5.952 -11.279 1.00 0.00 5 ASP A N 15
ATOM 22867 C CA . ASP A 1 5 ? -9.259 5.236 -12.206 1.00 0.00 5 ASP A CA 15
ATOM 22868 C C . ASP A 1 5 ? -7.855 5.052 -11.743 1.00 0.00 5 ASP A C 15
ATOM 22869 O O . ASP A 1 5 ? -7.442 5.556 -10.699 1.00 0.00 5 ASP A O 15
ATOM 22878 N N . ILE A 1 6 ? -7.017 4.342 -12.520 1.00 0.00 6 ILE A N 15
ATOM 22879 C CA . ILE A 1 6 ? -5.656 4.026 -12.217 1.00 0.00 6 ILE A CA 15
ATOM 22880 C C . ILE A 1 6 ? -4.739 5.189 -12.382 1.00 0.00 6 ILE A C 15
ATOM 22881 O O . ILE A 1 6 ? -4.922 6.016 -13.273 1.00 0.00 6 ILE A O 15
ATOM 22897 N N . PHE A 1 7 ? -3.723 5.328 -11.511 1.00 0.00 7 PHE A N 15
ATOM 22898 C CA . PHE A 1 7 ? -2.666 6.280 -11.666 1.00 0.00 7 PHE A CA 15
ATOM 22899 C C . PHE A 1 7 ? -1.390 5.744 -11.117 1.00 0.00 7 PHE A C 15
ATOM 22900 O O . PHE A 1 7 ? -1.383 4.794 -10.336 1.00 0.00 7 PHE A O 15
ATOM 22917 N N . GLU A 1 8 ? -0.238 6.307 -11.525 1.00 0.00 8 GLU A N 15
ATOM 22918 C CA . GLU A 1 8 ? 1.058 5.840 -11.139 1.00 0.00 8 GLU A CA 15
ATOM 22919 C C . GLU A 1 8 ? 1.886 6.942 -10.576 1.00 0.00 8 GLU A C 15
ATOM 22920 O O . GLU A 1 8 ? 2.060 7.998 -11.183 1.00 0.00 8 GLU A O 15
ATOM 22932 N N . VAL A 1 9 ? 2.376 6.775 -9.335 1.00 0.00 9 VAL A N 15
ATOM 22933 C CA . VAL A 1 9 ? 3.181 7.731 -8.640 1.00 0.00 9 VAL A CA 15
ATOM 22934 C C . VAL A 1 9 ? 4.613 7.321 -8.592 1.00 0.00 9 VAL A C 15
ATOM 22935 O O . VAL A 1 9 ? 4.934 6.195 -8.214 1.00 0.00 9 VAL A O 15
ATOM 22948 N N . GLU A 1 10 ? 5.543 8.242 -8.906 1.00 0.00 10 GLU A N 15
ATOM 22949 C CA . GLU A 1 10 ? 6.906 8.149 -8.484 1.00 0.00 10 GLU A CA 15
ATOM 22950 C C . GLU A 1 10 ? 7.183 9.243 -7.511 1.00 0.00 10 GLU A C 15
ATOM 22951 O O . GLU A 1 10 ? 7.051 10.428 -7.814 1.00 0.00 10 GLU A O 15
ATOM 22963 N N . LEU A 1 11 ? 7.607 8.879 -6.287 1.00 0.00 11 LEU A N 15
ATOM 22964 C CA . LEU A 1 11 ? 7.994 9.790 -5.255 1.00 0.00 11 LEU A CA 15
ATOM 22965 C C . LEU A 1 11 ? 9.287 9.326 -4.678 1.00 0.00 11 LEU A C 15
ATOM 22966 O O . LEU A 1 11 ? 9.976 8.476 -5.241 1.00 0.00 11 LEU A O 15
ATOM 22982 N N . ALA A 1 12 ? 9.710 9.886 -3.531 1.00 0.00 12 ALA A N 15
ATOM 22983 C CA . ALA A 1 12 ? 10.921 9.509 -2.870 1.00 0.00 12 ALA A CA 15
ATOM 22984 C C . ALA A 1 12 ? 10.812 9.840 -1.422 1.00 0.00 12 ALA A C 15
ATOM 22985 O O . ALA A 1 12 ? 9.897 10.538 -0.988 1.00 0.00 12 ALA A O 15
ATOM 22992 N N . LYS A 1 13 ? 11.766 9.346 -0.614 1.00 0.00 13 LYS A N 15
ATOM 22993 C CA . LYS A 1 13 ? 11.848 9.596 0.792 1.00 0.00 13 LYS A CA 15
ATOM 22994 C C . LYS A 1 13 ? 12.272 10.989 1.108 1.00 0.00 13 LYS A C 15
ATOM 22995 O O . LYS A 1 13 ? 13.439 11.352 0.978 1.00 0.00 13 LYS A O 15
ATOM 23014 N N . ASN A 1 14 ? 11.323 11.839 1.541 1.00 0.00 14 ASN A N 15
ATOM 23015 C CA . ASN A 1 14 ? 11.573 13.197 1.914 1.00 0.00 14 ASN A CA 15
ATOM 23016 C C . ASN A 1 14 ? 11.872 13.301 3.369 1.00 0.00 14 ASN A C 15
ATOM 23017 O O . ASN A 1 14 ? 13.029 13.256 3.786 1.00 0.00 14 ASN A O 15
ATOM 23028 N N . ASP A 1 15 ? 10.843 13.413 4.229 1.00 0.00 15 ASP A N 15
ATOM 23029 C CA . ASP A 1 15 ? 10.939 13.381 5.655 1.00 0.00 15 ASP A CA 15
ATOM 23030 C C . ASP A 1 15 ? 10.892 11.980 6.157 1.00 0.00 15 ASP A C 15
ATOM 23031 O O . ASP A 1 15 ? 11.680 11.576 7.009 1.00 0.00 15 ASP A O 15
ATOM 23040 N N . ASN A 1 16 ? 9.952 11.186 5.612 1.00 0.00 16 ASN A N 15
ATOM 23041 C CA . ASN A 1 16 ? 9.770 9.785 5.833 1.00 0.00 16 ASN A CA 15
ATOM 23042 C C . ASN A 1 16 ? 9.470 9.214 4.489 1.00 0.00 16 ASN A C 15
ATOM 23043 O O . ASN A 1 16 ? 9.420 9.957 3.509 1.00 0.00 16 ASN A O 15
ATOM 23054 N N . SER A 1 17 ? 9.287 7.889 4.351 1.00 0.00 17 SER A N 15
ATOM 23055 C CA . SER A 1 17 ? 9.048 7.264 3.087 1.00 0.00 17 SER A CA 15
ATOM 23056 C C . SER A 1 17 ? 7.611 7.315 2.698 1.00 0.00 17 SER A C 15
ATOM 23057 O O . SER A 1 17 ? 7.279 7.970 1.711 1.00 0.00 17 SER A O 15
ATOM 23065 N N . LEU A 1 18 ? 6.702 6.631 3.415 1.00 0.00 18 LEU A N 15
ATOM 23066 C CA . LEU A 1 18 ? 5.305 6.663 3.116 1.00 0.00 18 LEU A CA 15
ATOM 23067 C C . LEU A 1 18 ? 4.563 7.579 4.028 1.00 0.00 18 LEU A C 15
ATOM 23068 O O . LEU A 1 18 ? 4.236 8.704 3.653 1.00 0.00 18 LEU A O 15
ATOM 23084 N N . GLY A 1 19 ? 4.243 7.136 5.257 1.00 0.00 19 GLY A N 15
ATOM 23085 C CA . GLY A 1 19 ? 3.429 7.858 6.185 1.00 0.00 19 GLY A CA 15
ATOM 23086 C C . GLY A 1 19 ? 2.005 7.424 6.136 1.00 0.00 19 GLY A C 15
ATOM 23087 O O . GLY A 1 19 ? 1.092 8.245 6.075 1.00 0.00 19 GLY A O 15
ATOM 23091 N N . ILE A 1 20 ? 1.745 6.105 6.162 1.00 0.00 20 ILE A N 15
ATOM 23092 C CA . ILE A 1 20 ? 0.434 5.585 5.919 1.00 0.00 20 ILE A CA 15
ATOM 23093 C C . ILE A 1 20 ? 0.142 4.365 6.723 1.00 0.00 20 ILE A C 15
ATOM 23094 O O . ILE A 1 20 ? 1.033 3.659 7.191 1.00 0.00 20 ILE A O 15
ATOM 23110 N N . SER A 1 21 ? -1.151 4.059 6.934 1.00 0.00 21 SER A N 15
ATOM 23111 C CA . SER A 1 21 ? -1.598 2.913 7.663 1.00 0.00 21 SER A CA 15
ATOM 23112 C C . SER A 1 21 ? -2.504 2.104 6.800 1.00 0.00 21 SER A C 15
ATOM 23113 O O . SER A 1 21 ? -3.220 2.624 5.946 1.00 0.00 21 SER A O 15
ATOM 23121 N N . VAL A 1 22 ? -2.471 0.769 6.964 1.00 0.00 22 VAL A N 15
ATOM 23122 C CA . VAL A 1 22 ? -2.987 -0.188 6.035 1.00 0.00 22 VAL A CA 15
ATOM 23123 C C . VAL A 1 22 ? -4.014 -1.039 6.701 1.00 0.00 22 VAL A C 15
ATOM 23124 O O . VAL A 1 22 ? -3.963 -1.249 7.912 1.00 0.00 22 VAL A O 15
ATOM 23137 N N . THR A 1 23 ? -5.010 -1.533 5.945 1.00 0.00 23 THR A N 15
ATOM 23138 C CA . THR A 1 23 ? -6.035 -2.383 6.465 1.00 0.00 23 THR A CA 15
ATOM 23139 C C . THR A 1 23 ? -6.320 -3.512 5.535 1.00 0.00 23 THR A C 15
ATOM 23140 O O . THR A 1 23 ? -6.900 -3.377 4.458 1.00 0.00 23 THR A O 15
ATOM 23151 N N . GLY A 1 24 ? -5.900 -4.723 5.941 1.00 0.00 24 GLY A N 15
ATOM 23152 C CA . GLY A 1 24 ? -6.185 -5.958 5.277 1.00 0.00 24 GLY A CA 15
ATOM 23153 C C . GLY A 1 24 ? -5.095 -6.342 4.337 1.00 0.00 24 GLY A C 15
ATOM 23154 O O . GLY A 1 24 ? -3.965 -6.604 4.752 1.00 0.00 24 GLY A O 15
ATOM 23158 N N . GLY A 1 25 ? -5.399 -6.424 3.030 1.00 0.00 25 GLY A N 15
ATOM 23159 C CA . GLY A 1 25 ? -4.437 -6.693 2.007 1.00 0.00 25 GLY A CA 15
ATOM 23160 C C . GLY A 1 25 ? -3.911 -8.087 1.960 1.00 0.00 25 GLY A C 15
ATOM 23161 O O . GLY A 1 25 ? -2.737 -8.330 1.688 1.00 0.00 25 GLY A O 15
ATOM 23165 N N . VAL A 1 26 ? -4.778 -9.068 2.267 1.00 0.00 26 VAL A N 15
ATOM 23166 C CA . VAL A 1 26 ? -4.388 -10.431 2.458 1.00 0.00 26 VAL A CA 15
ATOM 23167 C C . VAL A 1 26 ? -4.816 -11.314 1.335 1.00 0.00 26 VAL A C 15
ATOM 23168 O O . VAL A 1 26 ? -4.394 -11.142 0.193 1.00 0.00 26 VAL A O 15
ATOM 23181 N N . ASN A 1 27 ? -5.627 -12.346 1.625 1.00 0.00 27 ASN A N 15
ATOM 23182 C CA . ASN A 1 27 ? -6.001 -13.398 0.731 1.00 0.00 27 ASN A CA 15
ATOM 23183 C C . ASN A 1 27 ? -7.081 -13.008 -0.219 1.00 0.00 27 ASN A C 15
ATOM 23184 O O . ASN A 1 27 ? -6.803 -12.604 -1.347 1.00 0.00 27 ASN A O 15
ATOM 23195 N N . THR A 1 28 ? -8.358 -13.034 0.201 1.00 0.00 28 THR A N 15
ATOM 23196 C CA . THR A 1 28 ? -9.465 -12.597 -0.593 1.00 0.00 28 THR A CA 15
ATOM 23197 C C . THR A 1 28 ? -10.226 -11.647 0.266 1.00 0.00 28 THR A C 15
ATOM 23198 O O . THR A 1 28 ? -10.706 -11.964 1.353 1.00 0.00 28 THR A O 15
ATOM 23209 N N . SER A 1 29 ? -10.264 -10.376 -0.172 1.00 0.00 29 SER A N 15
ATOM 23210 C CA . SER A 1 29 ? -10.691 -9.293 0.658 1.00 0.00 29 SER A CA 15
ATOM 23211 C C . SER A 1 29 ? -11.195 -8.174 -0.187 1.00 0.00 29 SER A C 15
ATOM 23212 O O . SER A 1 29 ? -12.389 -8.079 -0.467 1.00 0.00 29 SER A O 15
ATOM 23220 N N . VAL A 1 30 ? -10.317 -7.274 -0.664 1.00 0.00 30 VAL A N 15
ATOM 23221 C CA . VAL A 1 30 ? -10.651 -6.232 -1.584 1.00 0.00 30 VAL A CA 15
ATOM 23222 C C . VAL A 1 30 ? -10.835 -6.774 -2.959 1.00 0.00 30 VAL A C 15
ATOM 23223 O O . VAL A 1 30 ? -11.879 -6.601 -3.587 1.00 0.00 30 VAL A O 15
ATOM 23236 N N . ARG A 1 31 ? -9.839 -7.530 -3.454 1.00 0.00 31 ARG A N 15
ATOM 23237 C CA . ARG A 1 31 ? -9.941 -8.485 -4.514 1.00 0.00 31 ARG A CA 15
ATOM 23238 C C . ARG A 1 31 ? -9.220 -9.678 -3.989 1.00 0.00 31 ARG A C 15
ATOM 23239 O O . ARG A 1 31 ? -9.077 -9.851 -2.779 1.00 0.00 31 ARG A O 15
ATOM 23260 N N . HIS A 1 32 ? -8.673 -10.526 -4.878 1.00 0.00 32 HIS A N 15
ATOM 23261 C CA . HIS A 1 32 ? -7.567 -11.388 -4.600 1.00 0.00 32 HIS A CA 15
ATOM 23262 C C . HIS A 1 32 ? -6.327 -10.563 -4.556 1.00 0.00 32 HIS A C 15
ATOM 23263 O O . HIS A 1 32 ? -5.752 -10.195 -5.579 1.00 0.00 32 HIS A O 15
ATOM 23277 N N . GLY A 1 33 ? -5.887 -10.163 -3.350 1.00 0.00 33 GLY A N 15
ATOM 23278 C CA . GLY A 1 33 ? -4.842 -9.197 -3.210 1.00 0.00 33 GLY A CA 15
ATOM 23279 C C . GLY A 1 33 ? -5.250 -7.798 -3.523 1.00 0.00 33 GLY A C 15
ATOM 23280 O O . GLY A 1 33 ? -6.419 -7.473 -3.720 1.00 0.00 33 GLY A O 15
ATOM 23284 N N . GLY A 1 34 ? -4.262 -6.885 -3.551 1.00 0.00 34 GLY A N 15
ATOM 23285 C CA . GLY A 1 34 ? -4.496 -5.477 -3.467 1.00 0.00 34 GLY A CA 15
ATOM 23286 C C . GLY A 1 34 ? -4.355 -5.069 -2.041 1.00 0.00 34 GLY A C 15
ATOM 23287 O O . GLY A 1 34 ? -4.703 -5.836 -1.143 1.00 0.00 34 GLY A O 15
ATOM 23291 N N . ILE A 1 35 ? -3.875 -3.844 -1.762 1.00 0.00 35 ILE A N 15
ATOM 23292 C CA . ILE A 1 35 ? -3.706 -3.399 -0.413 1.00 0.00 35 ILE A CA 15
ATOM 23293 C C . ILE A 1 35 ? -4.476 -2.127 -0.325 1.00 0.00 35 ILE A C 15
ATOM 23294 O O . ILE A 1 35 ? -4.480 -1.317 -1.252 1.00 0.00 35 ILE A O 15
ATOM 23310 N N . TYR A 1 36 ? -5.174 -1.890 0.800 1.00 0.00 36 TYR A N 15
ATOM 23311 C CA . TYR A 1 36 ? -6.149 -0.849 0.912 1.00 0.00 36 TYR A CA 15
ATOM 23312 C C . TYR A 1 36 ? -5.754 0.024 2.052 1.00 0.00 36 TYR A C 15
ATOM 23313 O O . TYR A 1 36 ? -5.178 -0.419 3.045 1.00 0.00 36 TYR A O 15
ATOM 23331 N N . VAL A 1 37 ? -5.976 1.343 1.910 1.00 0.00 37 VAL A N 15
ATOM 23332 C CA . VAL A 1 37 ? -5.519 2.306 2.865 1.00 0.00 37 VAL A CA 15
ATOM 23333 C C . VAL A 1 37 ? -6.510 2.496 3.961 1.00 0.00 37 VAL A C 15
ATOM 23334 O O . VAL A 1 37 ? -7.703 2.688 3.732 1.00 0.00 37 VAL A O 15
ATOM 23347 N N . LYS A 1 38 ? -6.020 2.467 5.214 1.00 0.00 38 LYS A N 15
ATOM 23348 C CA . LYS A 1 38 ? -6.804 2.681 6.391 1.00 0.00 38 LYS A CA 15
ATOM 23349 C C . LYS A 1 38 ? -6.921 4.136 6.694 1.00 0.00 38 LYS A C 15
ATOM 23350 O O . LYS A 1 38 ? -8.009 4.665 6.918 1.00 0.00 38 LYS A O 15
ATOM 23369 N N . ALA A 1 39 ? -5.773 4.833 6.746 1.00 0.00 39 ALA A N 15
ATOM 23370 C CA . ALA A 1 39 ? -5.705 6.236 7.019 1.00 0.00 39 ALA A CA 15
ATOM 23371 C C . ALA A 1 39 ? -4.334 6.705 6.674 1.00 0.00 39 ALA A C 15
ATOM 23372 O O . ALA A 1 39 ? -3.389 5.917 6.639 1.00 0.00 39 ALA A O 15
ATOM 23379 N N . VAL A 1 40 ? -4.173 8.013 6.413 1.00 0.00 40 VAL A N 15
ATOM 23380 C CA . VAL A 1 40 ? -2.893 8.630 6.246 1.00 0.00 40 VAL A CA 15
ATOM 23381 C C . VAL A 1 40 ? -2.408 9.153 7.554 1.00 0.00 40 VAL A C 15
ATOM 23382 O O . VAL A 1 40 ? -3.170 9.703 8.349 1.00 0.00 40 VAL A O 15
ATOM 23395 N N . ILE A 1 41 ? -1.113 8.970 7.870 1.00 0.00 41 ILE A N 15
ATOM 23396 C CA . ILE A 1 41 ? -0.524 9.498 9.060 1.00 0.00 41 ILE A CA 15
ATOM 23397 C C . ILE A 1 41 ? -0.117 10.911 8.817 1.00 0.00 41 ILE A C 15
ATOM 23398 O O . ILE A 1 41 ? 0.678 11.125 7.904 1.00 0.00 41 ILE A O 15
ATOM 23414 N N . PRO A 1 42 ? -0.547 11.926 9.506 1.00 0.00 42 PRO A N 15
ATOM 23415 C CA . PRO A 1 42 ? -0.110 13.273 9.282 1.00 0.00 42 PRO A CA 15
ATOM 23416 C C . PRO A 1 42 ? 1.226 13.544 9.885 1.00 0.00 42 PRO A C 15
ATOM 23417 O O . PRO A 1 42 ? 1.369 14.423 10.733 1.00 0.00 42 PRO A O 15
ATOM 23428 N N . GLN A 1 43 ? 2.264 12.803 9.458 1.00 0.00 43 GLN A N 15
ATOM 23429 C CA . GLN A 1 43 ? 3.607 12.952 9.929 1.00 0.00 43 GLN A CA 15
ATOM 23430 C C . GLN A 1 43 ? 4.531 12.403 8.897 1.00 0.00 43 GLN A C 15
ATOM 23431 O O . GLN A 1 43 ? 5.587 11.847 9.191 1.00 0.00 43 GLN A O 15
ATOM 23445 N N . GLY A 1 44 ? 4.176 12.520 7.605 1.00 0.00 44 GLY A N 15
ATOM 23446 C CA . GLY A 1 44 ? 5.025 12.018 6.569 1.00 0.00 44 GLY A CA 15
ATOM 23447 C C . GLY A 1 44 ? 4.538 12.373 5.207 1.00 0.00 44 GLY A C 15
ATOM 23448 O O . GLY A 1 44 ? 3.469 12.955 5.031 1.00 0.00 44 GLY A O 15
ATOM 23452 N N . ALA A 1 45 ? 5.340 11.977 4.202 1.00 0.00 45 ALA A N 15
ATOM 23453 C CA . ALA A 1 45 ? 5.200 12.193 2.795 1.00 0.00 45 ALA A CA 15
ATOM 23454 C C . ALA A 1 45 ? 3.834 12.148 2.200 1.00 0.00 45 ALA A C 15
ATOM 23455 O O . ALA A 1 45 ? 3.475 13.028 1.419 1.00 0.00 45 ALA A O 15
ATOM 23462 N N . ALA A 1 46 ? 3.008 11.146 2.549 1.00 0.00 46 ALA A N 15
ATOM 23463 C CA . ALA A 1 46 ? 1.711 10.920 1.990 1.00 0.00 46 ALA A CA 15
ATOM 23464 C C . ALA A 1 46 ? 0.735 12.029 2.175 1.00 0.00 46 ALA A C 15
ATOM 23465 O O . ALA A 1 46 ? -0.008 12.367 1.255 1.00 0.00 46 ALA A O 15
ATOM 23472 N N . GLU A 1 47 ? 0.729 12.660 3.363 1.00 0.00 47 GLU A N 15
ATOM 23473 C CA . GLU A 1 47 ? -0.068 13.804 3.678 1.00 0.00 47 GLU A CA 15
ATOM 23474 C C . GLU A 1 47 ? 0.607 15.066 3.262 1.00 0.00 47 GLU A C 15
ATOM 23475 O O . GLU A 1 47 ? -0.018 15.978 2.724 1.00 0.00 47 GLU A O 15
ATOM 23487 N N . SER A 1 48 ? 1.932 15.175 3.465 1.00 0.00 48 SER A N 15
ATOM 23488 C CA . SER A 1 48 ? 2.716 16.320 3.119 1.00 0.00 48 SER A CA 15
ATOM 23489 C C . SER A 1 48 ? 2.711 16.666 1.671 1.00 0.00 48 SER A C 15
ATOM 23490 O O . SER A 1 48 ? 2.356 17.776 1.276 1.00 0.00 48 SER A O 15
ATOM 23498 N N . ASP A 1 49 ? 3.090 15.718 0.796 1.00 0.00 49 ASP A N 15
ATOM 23499 C CA . ASP A 1 49 ? 3.068 15.895 -0.624 1.00 0.00 49 ASP A CA 15
ATOM 23500 C C . ASP A 1 49 ? 1.675 15.766 -1.134 1.00 0.00 49 ASP A C 15
ATOM 23501 O O . ASP A 1 49 ? 1.295 16.400 -2.117 1.00 0.00 49 ASP A O 15
ATOM 23510 N N . GLY A 1 50 ? 0.833 14.968 -0.454 1.00 0.00 50 GLY A N 15
ATOM 23511 C CA . GLY A 1 50 ? -0.582 14.944 -0.655 1.00 0.00 50 GLY A CA 15
ATOM 23512 C C . GLY A 1 50 ? -0.985 14.037 -1.767 1.00 0.00 50 GLY A C 15
ATOM 23513 O O . GLY A 1 50 ? -1.340 14.493 -2.853 1.00 0.00 50 GLY A O 15
ATOM 23517 N N . ARG A 1 51 ? -0.986 12.714 -1.525 1.00 0.00 51 ARG A N 15
ATOM 23518 C CA . ARG A 1 51 ? -1.088 11.751 -2.577 1.00 0.00 51 ARG A CA 15
ATOM 23519 C C . ARG A 1 51 ? -2.022 10.640 -2.244 1.00 0.00 51 ARG A C 15
ATOM 23520 O O . ARG A 1 51 ? -2.943 10.356 -3.009 1.00 0.00 51 ARG A O 15
ATOM 23541 N N . ILE A 1 52 ? -1.846 9.952 -1.102 1.00 0.00 52 ILE A N 15
ATOM 23542 C CA . ILE A 1 52 ? -2.509 8.712 -0.843 1.00 0.00 52 ILE A CA 15
ATOM 23543 C C . ILE A 1 52 ? -3.179 8.850 0.481 1.00 0.00 52 ILE A C 15
ATOM 23544 O O . ILE A 1 52 ? -2.560 9.243 1.468 1.00 0.00 52 ILE A O 15
ATOM 23560 N N . HIS A 1 53 ? -4.497 8.586 0.537 1.00 0.00 53 HIS A N 15
ATOM 23561 C CA . HIS A 1 53 ? -5.314 8.779 1.694 1.00 0.00 53 HIS A CA 15
ATOM 23562 C C . HIS A 1 53 ? -6.166 7.567 1.860 1.00 0.00 53 HIS A C 15
ATOM 23563 O O . HIS A 1 53 ? -5.995 6.556 1.180 1.00 0.00 53 HIS A O 15
ATOM 23577 N N . LYS A 1 54 ? -7.142 7.616 2.785 1.00 0.00 54 LYS A N 15
ATOM 23578 C CA . LYS A 1 54 ? -8.027 6.540 3.105 1.00 0.00 54 LYS A CA 15
ATOM 23579 C C . LYS A 1 54 ? -8.798 6.019 1.942 1.00 0.00 54 LYS A C 15
ATOM 23580 O O . LYS A 1 54 ? -9.436 6.768 1.202 1.00 0.00 54 LYS A O 15
ATOM 23599 N N . GLY A 1 55 ? -8.772 4.692 1.732 1.00 0.00 55 GLY A N 15
ATOM 23600 C CA . GLY A 1 55 ? -9.504 4.037 0.693 1.00 0.00 55 GLY A CA 15
ATOM 23601 C C . GLY A 1 55 ? -8.977 4.141 -0.697 1.00 0.00 55 GLY A C 15
ATOM 23602 O O . GLY A 1 55 ? -9.730 3.914 -1.642 1.00 0.00 55 GLY A O 15
ATOM 23606 N N . ASP A 1 56 ? -7.678 4.429 -0.894 1.00 0.00 56 ASP A N 15
ATOM 23607 C CA . ASP A 1 56 ? -7.011 4.166 -2.131 1.00 0.00 56 ASP A CA 15
ATOM 23608 C C . ASP A 1 56 ? -6.607 2.733 -2.187 1.00 0.00 56 ASP A C 15
ATOM 23609 O O . ASP A 1 56 ? -6.499 2.063 -1.161 1.00 0.00 56 ASP A O 15
ATOM 23618 N N . ARG A 1 57 ? -6.365 2.184 -3.391 1.00 0.00 57 ARG A N 15
ATOM 23619 C CA . ARG A 1 57 ? -5.985 0.817 -3.568 1.00 0.00 57 ARG A CA 15
ATOM 23620 C C . ARG A 1 57 ? -4.677 0.773 -4.281 1.00 0.00 57 ARG A C 15
ATOM 23621 O O . ARG A 1 57 ? -4.556 1.215 -5.422 1.00 0.00 57 ARG A O 15
ATOM 23642 N N . VAL A 1 58 ? -3.628 0.244 -3.627 1.00 0.00 58 VAL A N 15
ATOM 23643 C CA . VAL A 1 58 ? -2.312 0.179 -4.183 1.00 0.00 58 VAL A CA 15
ATOM 23644 C C . VAL A 1 58 ? -2.039 -1.199 -4.682 1.00 0.00 58 VAL A C 15
ATOM 23645 O O . VAL A 1 58 ? -2.384 -2.199 -4.054 1.00 0.00 58 VAL A O 15
ATOM 23658 N N . LEU A 1 59 ? -1.406 -1.304 -5.864 1.00 0.00 59 LEU A N 15
ATOM 23659 C CA . LEU A 1 59 ? -1.247 -2.539 -6.566 1.00 0.00 59 LEU A CA 15
ATOM 23660 C C . LEU A 1 59 ? 0.201 -2.826 -6.771 1.00 0.00 59 LEU A C 15
ATOM 23661 O O . LEU A 1 59 ? 0.823 -3.517 -5.967 1.00 0.00 59 LEU A O 15
ATOM 23677 N N . ALA A 1 60 ? 0.831 -2.318 -7.845 1.00 0.00 60 ALA A N 15
ATOM 23678 C CA . ALA A 1 60 ? 2.155 -2.727 -8.198 1.00 0.00 60 ALA A CA 15
ATOM 23679 C C . ALA A 1 60 ? 3.218 -1.938 -7.512 1.00 0.00 60 ALA A C 15
ATOM 23680 O O . ALA A 1 60 ? 3.181 -0.710 -7.480 1.00 0.00 60 ALA A O 15
ATOM 23687 N N . VAL A 1 61 ? 4.220 -2.630 -6.939 1.00 0.00 61 VAL A N 15
ATOM 23688 C CA . VAL A 1 61 ? 5.327 -2.055 -6.240 1.00 0.00 61 VAL A CA 15
ATOM 23689 C C . VAL A 1 61 ? 6.522 -2.114 -7.129 1.00 0.00 61 VAL A C 15
ATOM 23690 O O . VAL A 1 61 ? 7.229 -3.114 -7.253 1.00 0.00 61 VAL A O 15
ATOM 23703 N N . ASN A 1 62 ? 6.755 -1.017 -7.871 1.00 0.00 62 ASN A N 15
ATOM 23704 C CA . ASN A 1 62 ? 7.757 -0.873 -8.880 1.00 0.00 62 ASN A CA 15
ATOM 23705 C C . ASN A 1 62 ? 7.673 -1.898 -9.958 1.00 0.00 62 ASN A C 15
ATOM 23706 O O . ASN A 1 62 ? 8.628 -2.613 -10.258 1.00 0.00 62 ASN A O 15
ATOM 23717 N N . GLY A 1 63 ? 6.489 -2.021 -10.582 1.00 0.00 63 GLY A N 15
ATOM 23718 C CA . GLY A 1 63 ? 6.245 -2.935 -11.656 1.00 0.00 63 GLY A CA 15
ATOM 23719 C C . GLY A 1 63 ? 5.566 -4.190 -11.229 1.00 0.00 63 GLY A C 15
ATOM 23720 O O . GLY A 1 63 ? 4.617 -4.641 -11.869 1.00 0.00 63 GLY A O 15
ATOM 23724 N N . VAL A 1 64 ? 6.025 -4.818 -10.132 1.00 0.00 64 VAL A N 15
ATOM 23725 C CA . VAL A 1 64 ? 5.597 -6.120 -9.724 1.00 0.00 64 VAL A CA 15
ATOM 23726 C C . VAL A 1 64 ? 4.360 -6.048 -8.895 1.00 0.00 64 VAL A C 15
ATOM 23727 O O . VAL A 1 64 ? 4.282 -5.293 -7.927 1.00 0.00 64 VAL A O 15
ATOM 23740 N N . SER A 1 65 ? 3.319 -6.824 -9.240 1.00 0.00 65 SER A N 15
ATOM 23741 C CA . SER A 1 65 ? 2.108 -6.883 -8.481 1.00 0.00 65 SER A CA 15
ATOM 23742 C C . SER A 1 65 ? 2.243 -7.732 -7.264 1.00 0.00 65 SER A C 15
ATOM 23743 O O . SER A 1 65 ? 3.110 -8.599 -7.161 1.00 0.00 65 SER A O 15
ATOM 23751 N N . LEU A 1 66 ? 1.385 -7.492 -6.256 1.00 0.00 66 LEU A N 15
ATOM 23752 C CA . LEU A 1 66 ? 1.419 -8.133 -4.978 1.00 0.00 66 LEU A CA 15
ATOM 23753 C C . LEU A 1 66 ? 0.500 -9.300 -4.862 1.00 0.00 66 LEU A C 15
ATOM 23754 O O . LEU A 1 66 ? 0.589 -10.093 -3.927 1.00 0.00 66 LEU A O 15
ATOM 23770 N N . GLU A 1 67 ? -0.440 -9.452 -5.812 1.00 0.00 67 GLU A N 15
ATOM 23771 C CA . GLU A 1 67 ? -1.534 -10.371 -5.740 1.00 0.00 67 GLU A CA 15
ATOM 23772 C C . GLU A 1 67 ? -1.151 -11.810 -5.771 1.00 0.00 67 GLU A C 15
ATOM 23773 O O . GLU A 1 67 ? -0.377 -12.274 -6.607 1.00 0.00 67 GLU A O 15
ATOM 23785 N N . GLY A 1 68 ? -1.654 -12.584 -4.792 1.00 0.00 68 GLY A N 15
ATOM 23786 C CA . GLY A 1 68 ? -1.259 -13.936 -4.545 1.00 0.00 68 GLY A CA 15
ATOM 23787 C C . GLY A 1 68 ? -0.575 -14.021 -3.224 1.00 0.00 68 GLY A C 15
ATOM 23788 O O . GLY A 1 68 ? -0.909 -14.844 -2.373 1.00 0.00 68 GLY A O 15
ATOM 23792 N N . ALA A 1 69 ? 0.428 -13.150 -3.013 1.00 0.00 69 ALA A N 15
ATOM 23793 C CA . ALA A 1 69 ? 1.086 -12.933 -1.762 1.00 0.00 69 ALA A CA 15
ATOM 23794 C C . ALA A 1 69 ? 0.285 -12.080 -0.839 1.00 0.00 69 ALA A C 15
ATOM 23795 O O . ALA A 1 69 ? -0.515 -11.249 -1.261 1.00 0.00 69 ALA A O 15
ATOM 23802 N N . THR A 1 70 ? 0.443 -12.239 0.488 1.00 0.00 70 THR A N 15
ATOM 23803 C CA . THR A 1 70 ? -0.315 -11.535 1.474 1.00 0.00 70 THR A CA 15
ATOM 23804 C C . THR A 1 70 ? 0.382 -10.305 1.946 1.00 0.00 70 THR A C 15
ATOM 23805 O O . THR A 1 70 ? 1.481 -9.971 1.506 1.00 0.00 70 THR A O 15
ATOM 23816 N N . HIS A 1 71 ? -0.244 -9.581 2.891 1.00 0.00 71 HIS A N 15
ATOM 23817 C CA . HIS A 1 71 ? 0.233 -8.455 3.632 1.00 0.00 71 HIS A CA 15
ATOM 23818 C C . HIS A 1 71 ? 1.567 -8.638 4.269 1.00 0.00 71 HIS A C 15
ATOM 23819 O O . HIS A 1 71 ? 2.404 -7.737 4.282 1.00 0.00 71 HIS A O 15
ATOM 23833 N N . LYS A 1 72 ? 1.844 -9.849 4.785 1.00 0.00 72 LYS A N 15
ATOM 23834 C CA . LYS A 1 72 ? 3.095 -10.271 5.336 1.00 0.00 72 LYS A CA 15
ATOM 23835 C C . LYS A 1 72 ? 4.248 -10.136 4.402 1.00 0.00 72 LYS A C 15
ATOM 23836 O O . LYS A 1 72 ? 5.315 -9.622 4.733 1.00 0.00 72 LYS A O 15
ATOM 23855 N N . GLN A 1 73 ? 4.058 -10.598 3.154 1.00 0.00 73 GLN A N 15
ATOM 23856 C CA . GLN A 1 73 ? 5.043 -10.589 2.117 1.00 0.00 73 GLN A CA 15
ATOM 23857 C C . GLN A 1 73 ? 5.183 -9.233 1.520 1.00 0.00 73 GLN A C 15
ATOM 23858 O O . GLN A 1 73 ? 6.280 -8.785 1.188 1.00 0.00 73 GLN A O 15
ATOM 23872 N N . ALA A 1 74 ? 4.072 -8.480 1.430 1.00 0.00 74 ALA A N 15
ATOM 23873 C CA . ALA A 1 74 ? 4.023 -7.118 0.998 1.00 0.00 74 ALA A CA 15
ATOM 23874 C C . ALA A 1 74 ? 4.827 -6.179 1.831 1.00 0.00 74 ALA A C 15
ATOM 23875 O O . ALA A 1 74 ? 5.635 -5.413 1.309 1.00 0.00 74 ALA A O 15
ATOM 23882 N N . VAL A 1 75 ? 4.684 -6.209 3.167 1.00 0.00 75 VAL A N 15
ATOM 23883 C CA . VAL A 1 75 ? 5.379 -5.318 4.044 1.00 0.00 75 VAL A CA 15
ATOM 23884 C C . VAL A 1 75 ? 6.850 -5.544 4.098 1.00 0.00 75 VAL A C 15
ATOM 23885 O O . VAL A 1 75 ? 7.637 -4.614 4.267 1.00 0.00 75 VAL A O 15
ATOM 23898 N N . GLU A 1 76 ? 7.324 -6.785 3.884 1.00 0.00 76 GLU A N 15
ATOM 23899 C CA . GLU A 1 76 ? 8.714 -7.071 3.709 1.00 0.00 76 GLU A CA 15
ATOM 23900 C C . GLU A 1 76 ? 9.241 -6.569 2.408 1.00 0.00 76 GLU A C 15
ATOM 23901 O O . GLU A 1 76 ? 10.348 -6.038 2.318 1.00 0.00 76 GLU A O 15
ATOM 23913 N N . THR A 1 77 ? 8.447 -6.675 1.328 1.00 0.00 77 THR A N 15
ATOM 23914 C CA . THR A 1 77 ? 8.784 -6.231 0.011 1.00 0.00 77 THR A CA 15
ATOM 23915 C C . THR A 1 77 ? 8.924 -4.750 -0.066 1.00 0.00 77 THR A C 15
ATOM 23916 O O . THR A 1 77 ? 9.873 -4.236 -0.656 1.00 0.00 77 THR A O 15
ATOM 23927 N N . LEU A 1 78 ? 8.008 -3.984 0.556 1.00 0.00 78 LEU A N 15
ATOM 23928 C CA . LEU A 1 78 ? 8.011 -2.556 0.482 1.00 0.00 78 LEU A CA 15
ATOM 23929 C C . LEU A 1 78 ? 8.983 -1.877 1.384 1.00 0.00 78 LEU A C 15
ATOM 23930 O O . LEU A 1 78 ? 9.706 -0.987 0.938 1.00 0.00 78 LEU A O 15
ATOM 23946 N N . ARG A 1 79 ? 9.082 -2.239 2.676 1.00 0.00 79 ARG A N 15
ATOM 23947 C CA . ARG A 1 79 ? 9.954 -1.571 3.590 1.00 0.00 79 ARG A CA 15
ATOM 23948 C C . ARG A 1 79 ? 11.392 -1.600 3.198 1.00 0.00 79 ARG A C 15
ATOM 23949 O O . ARG A 1 79 ? 12.129 -0.634 3.385 1.00 0.00 79 ARG A O 15
ATOM 23970 N N . ASN A 1 80 ? 11.852 -2.711 2.596 1.00 0.00 80 ASN A N 15
ATOM 23971 C CA . ASN A 1 80 ? 13.230 -2.874 2.248 1.00 0.00 80 ASN A CA 15
ATOM 23972 C C . ASN A 1 80 ? 13.487 -2.408 0.855 1.00 0.00 80 ASN A C 15
ATOM 23973 O O . ASN A 1 80 ? 13.978 -3.138 -0.003 1.00 0.00 80 ASN A O 15
ATOM 23984 N N . THR A 1 81 ? 13.132 -1.139 0.582 1.00 0.00 81 THR A N 15
ATOM 23985 C CA . THR A 1 81 ? 13.369 -0.429 -0.636 1.00 0.00 81 THR A CA 15
ATOM 23986 C C . THR A 1 81 ? 14.392 0.630 -0.411 1.00 0.00 81 THR A C 15
ATOM 23987 O O . THR A 1 81 ? 15.521 0.530 -0.889 1.00 0.00 81 THR A O 15
ATOM 23998 N N . GLY A 1 82 ? 14.047 1.682 0.352 1.00 0.00 82 GLY A N 15
ATOM 23999 C CA . GLY A 1 82 ? 14.942 2.732 0.730 1.00 0.00 82 GLY A CA 15
ATOM 24000 C C . GLY A 1 82 ? 14.545 4.071 0.211 1.00 0.00 82 GLY A C 15
ATOM 24001 O O . GLY A 1 82 ? 13.634 4.697 0.750 1.00 0.00 82 GLY A O 15
ATOM 24005 N N . GLN A 1 83 ? 15.250 4.583 -0.813 1.00 0.00 83 GLN A N 15
ATOM 24006 C CA . GLN A 1 83 ? 15.208 5.965 -1.176 1.00 0.00 83 GLN A CA 15
ATOM 24007 C C . GLN A 1 83 ? 14.038 6.365 -2.008 1.00 0.00 83 GLN A C 15
ATOM 24008 O O . GLN A 1 83 ? 13.418 7.398 -1.761 1.00 0.00 83 GLN A O 15
ATOM 24022 N N . VAL A 1 84 ? 13.692 5.582 -3.044 1.00 0.00 84 VAL A N 15
ATOM 24023 C CA . VAL A 1 84 ? 12.661 5.915 -3.977 1.00 0.00 84 VAL A CA 15
ATOM 24024 C C . VAL A 1 84 ? 11.415 5.135 -3.734 1.00 0.00 84 VAL A C 15
ATOM 24025 O O . VAL A 1 84 ? 11.427 4.051 -3.155 1.00 0.00 84 VAL A O 15
ATOM 24038 N N . VAL A 1 85 ? 10.266 5.686 -4.164 1.00 0.00 85 VAL A N 15
ATOM 24039 C CA . VAL A 1 85 ? 8.983 5.070 -4.025 1.00 0.00 85 VAL A CA 15
ATOM 24040 C C . VAL A 1 85 ? 8.307 5.105 -5.352 1.00 0.00 85 VAL A C 15
ATOM 24041 O O . VAL A 1 85 ? 7.968 6.178 -5.850 1.00 0.00 85 VAL A O 15
ATOM 24054 N N . HIS A 1 86 ? 8.081 3.951 -6.005 1.00 0.00 86 HIS A N 15
ATOM 24055 C CA . HIS A 1 86 ? 7.426 3.906 -7.276 1.00 0.00 86 HIS A CA 15
ATOM 24056 C C . HIS A 1 86 ? 6.304 2.928 -7.231 1.00 0.00 86 HIS A C 15
ATOM 24057 O O . HIS A 1 86 ? 6.516 1.741 -6.987 1.00 0.00 86 HIS A O 15
ATOM 24071 N N . LEU A 1 87 ? 5.051 3.371 -7.430 1.00 0.00 87 LEU A N 15
ATOM 24072 C CA . LEU A 1 87 ? 3.917 2.512 -7.279 1.00 0.00 87 LEU A CA 15
ATOM 24073 C C . LEU A 1 87 ? 2.783 2.843 -8.185 1.00 0.00 87 LEU A C 15
ATOM 24074 O O . LEU A 1 87 ? 2.663 3.946 -8.717 1.00 0.00 87 LEU A O 15
ATOM 24090 N N . LEU A 1 88 ? 1.881 1.865 -8.385 1.00 0.00 88 LEU A N 15
ATOM 24091 C CA . LEU A 1 88 ? 0.744 1.959 -9.246 1.00 0.00 88 LEU A CA 15
ATOM 24092 C C . LEU A 1 88 ? -0.469 1.734 -8.410 1.00 0.00 88 LEU A C 15
ATOM 24093 O O . LEU A 1 88 ? -0.556 0.758 -7.666 1.00 0.00 88 LEU A O 15
ATOM 24109 N N . LEU A 1 89 ? -1.446 2.654 -8.491 1.00 0.00 89 LEU A N 15
ATOM 24110 C CA . LEU A 1 89 ? -2.625 2.673 -7.682 1.00 0.00 89 LEU A CA 15
ATOM 24111 C C . LEU A 1 89 ? -3.846 2.646 -8.535 1.00 0.00 89 LEU A C 15
ATOM 24112 O O . LEU A 1 89 ? -3.830 3.066 -9.691 1.00 0.00 89 LEU A O 15
ATOM 24128 N N . GLU A 1 90 ? -4.990 2.241 -7.955 1.00 0.00 90 GLU A N 15
ATOM 24129 C CA . GLU A 1 90 ? -6.285 2.647 -8.409 1.00 0.00 90 GLU A CA 15
ATOM 24130 C C . GLU A 1 90 ? -6.864 3.582 -7.404 1.00 0.00 90 GLU A C 15
ATOM 24131 O O . GLU A 1 90 ? -6.909 3.300 -6.207 1.00 0.00 90 GLU A O 15
ATOM 24143 N N . LYS A 1 91 ? -7.308 4.767 -7.857 1.00 0.00 91 LYS A N 15
ATOM 24144 C CA . LYS A 1 91 ? -7.727 5.856 -7.032 1.00 0.00 91 LYS A CA 15
ATOM 24145 C C . LYS A 1 91 ? -9.002 5.605 -6.304 1.00 0.00 91 LYS A C 15
ATOM 24146 O O . LYS A 1 91 ? -9.959 5.047 -6.839 1.00 0.00 91 LYS A O 15
ATOM 24165 N N . GLY A 1 92 ? -9.064 5.982 -5.014 1.00 0.00 92 GLY A N 15
ATOM 24166 C CA . GLY A 1 92 ? -10.269 5.986 -4.246 1.00 0.00 92 GLY A CA 15
ATOM 24167 C C . GLY A 1 92 ? -11.040 7.240 -4.482 1.00 0.00 92 GLY A C 15
ATOM 24168 O O . GLY A 1 92 ? -10.479 8.303 -4.743 1.00 0.00 92 GLY A O 15
ATOM 24172 N N . GLN A 1 93 ? -12.381 7.179 -4.416 1.00 0.00 93 GLN A N 15
ATOM 24173 C CA . GLN A 1 93 ? -13.221 8.294 -4.728 1.00 0.00 93 GLN A CA 15
ATOM 24174 C C . GLN A 1 93 ? -13.421 9.145 -3.521 1.00 0.00 93 GLN A C 15
ATOM 24175 O O . GLN A 1 93 ? -13.781 8.671 -2.445 1.00 0.00 93 GLN A O 15
ATOM 24189 N N . SER A 1 94 ? -13.131 10.452 -3.642 1.00 0.00 94 SER A N 15
ATOM 24190 C CA . SER A 1 94 ? -12.736 11.296 -2.556 1.00 0.00 94 SER A CA 15
ATOM 24191 C C . SER A 1 94 ? -13.864 11.724 -1.682 1.00 0.00 94 SER A C 15
ATOM 24192 O O . SER A 1 94 ? -14.981 11.808 -2.191 1.00 0.00 94 SER A O 15
ATOM 24200 N N . PRO A 1 95 ? -13.739 12.000 -0.419 1.00 0.00 95 PRO A N 15
ATOM 24201 C CA . PRO A 1 95 ? -14.832 12.448 0.394 1.00 0.00 95 PRO A CA 15
ATOM 24202 C C . PRO A 1 95 ? -15.373 13.796 0.062 1.00 0.00 95 PRO A C 15
ATOM 24203 O O . PRO A 1 95 ? -14.818 14.488 -0.791 1.00 0.00 95 PRO A O 15
ATOM 24214 N N . THR A 1 96 ? -16.456 14.210 0.744 1.00 0.00 96 THR A N 15
ATOM 24215 C CA . THR A 1 96 ? -17.069 15.493 0.593 1.00 0.00 96 THR A CA 15
ATOM 24216 C C . THR A 1 96 ? -17.134 16.192 1.944 1.00 0.00 96 THR A C 15
ATOM 24217 O O . THR A 1 96 ? -18.121 16.919 2.234 1.00 0.00 96 THR A O 15
ATOM 24229 N N . PHE B 2 1 ? -27.547 -17.500 13.680 1.00 0.00 1 PHE B N 15
ATOM 24230 C CA . PHE B 2 1 ? -26.631 -16.429 13.229 1.00 0.00 1 PHE B CA 15
ATOM 24231 C C . PHE B 2 1 ? -26.187 -15.506 14.312 1.00 0.00 1 PHE B C 15
ATOM 24232 O O . PHE B 2 1 ? -26.949 -15.198 15.228 1.00 0.00 1 PHE B O 15
ATOM 24251 N N . ALA B 2 2 ? -24.923 -15.051 14.246 1.00 0.00 2 ALA B N 15
ATOM 24252 C CA . ALA B 2 2 ? -24.331 -14.089 15.123 1.00 0.00 2 ALA B CA 15
ATOM 24253 C C . ALA B 2 2 ? -24.310 -14.437 16.572 1.00 0.00 2 ALA B C 15
ATOM 24254 O O . ALA B 2 2 ? -25.175 -14.048 17.354 1.00 0.00 2 ALA B O 15
ATOM 24261 N N . ASP B 2 3 ? -23.274 -15.183 16.997 1.00 0.00 3 ASP B N 15
ATOM 24262 C CA . ASP B 2 3 ? -22.987 -15.499 18.361 1.00 0.00 3 ASP B CA 15
ATOM 24263 C C . ASP B 2 3 ? -21.968 -14.534 18.860 1.00 0.00 3 ASP B C 15
ATOM 24264 O O . ASP B 2 3 ? -21.837 -13.431 18.332 1.00 0.00 3 ASP B O 15
ATOM 24273 N N . SER B 2 4 ? -21.211 -14.861 19.923 1.00 0.00 4 SER B N 15
ATOM 24274 C CA . SER B 2 4 ? -20.379 -13.923 20.609 1.00 0.00 4 SER B CA 15
ATOM 24275 C C . SER B 2 4 ? -19.017 -13.767 20.023 1.00 0.00 4 SER B C 15
ATOM 24276 O O . SER B 2 4 ? -18.753 -12.792 19.321 1.00 0.00 4 SER B O 15
ATOM 24284 N N . GLU B 2 5 ? -18.074 -14.690 20.279 1.00 0.00 5 GLU B N 15
ATOM 24285 C CA . GLU B 2 5 ? -16.691 -14.509 19.963 1.00 0.00 5 GLU B CA 15
ATOM 24286 C C . GLU B 2 5 ? -16.355 -14.472 18.512 1.00 0.00 5 GLU B C 15
ATOM 24287 O O . GLU B 2 5 ? -16.757 -15.330 17.729 1.00 0.00 5 GLU B O 15
ATOM 24299 N N . ALA B 2 6 ? -15.583 -13.451 18.095 1.00 0.00 6 ALA B N 15
ATOM 24300 C CA . ALA B 2 6 ? -15.224 -13.185 16.737 1.00 0.00 6 ALA B CA 15
ATOM 24301 C C . ALA B 2 6 ? -13.977 -13.861 16.278 1.00 0.00 6 ALA B C 15
ATOM 24302 O O . ALA B 2 6 ? -13.108 -14.235 17.064 1.00 0.00 6 ALA B O 15
ATOM 24309 N N . ASP B 2 7 ? -13.827 -14.047 14.955 1.00 0.00 7 ASP B N 15
ATOM 24310 C CA . ASP B 2 7 ? -12.841 -14.897 14.363 1.00 0.00 7 ASP B CA 15
ATOM 24311 C C . ASP B 2 7 ? -12.255 -14.280 13.141 1.00 0.00 7 ASP B C 15
ATOM 24312 O O . ASP B 2 7 ? -12.624 -14.617 12.017 1.00 0.00 7 ASP B O 15
ATOM 24321 N N . GLU B 2 8 ? -11.297 -13.347 13.299 1.00 0.00 8 GLU B N 15
ATOM 24322 C CA . GLU B 2 8 ? -10.564 -12.760 12.221 1.00 0.00 8 GLU B CA 15
ATOM 24323 C C . GLU B 2 8 ? -9.125 -13.141 12.281 1.00 0.00 8 GLU B C 15
ATOM 24324 O O . GLU B 2 8 ? -8.752 -14.201 11.779 1.00 0.00 8 GLU B O 15
ATOM 24336 N N . ASN B 2 9 ? -8.259 -12.320 12.901 1.00 0.00 9 ASN B N 15
ATOM 24337 C CA . ASN B 2 9 ? -6.838 -12.463 12.977 1.00 0.00 9 ASN B CA 15
ATOM 24338 C C . ASN B 2 9 ? -6.080 -12.273 11.708 1.00 0.00 9 ASN B C 15
ATOM 24339 O O . ASN B 2 9 ? -5.349 -13.150 11.250 1.00 0.00 9 ASN B O 15
ATOM 24350 N N . GLU B 2 10 ? -6.165 -11.062 11.130 1.00 0.00 10 GLU B N 15
ATOM 24351 C CA . GLU B 2 10 ? -5.180 -10.479 10.272 1.00 0.00 10 GLU B CA 15
ATOM 24352 C C . GLU B 2 10 ? -4.931 -9.144 10.886 1.00 0.00 10 GLU B C 15
ATOM 24353 O O . GLU B 2 10 ? -5.798 -8.626 11.588 1.00 0.00 10 GLU B O 15
ATOM 24365 N N . GLN B 2 11 ? -3.748 -8.528 10.716 1.00 0.00 11 GLN B N 15
ATOM 24366 C CA . GLN B 2 11 ? -3.339 -7.395 11.488 1.00 0.00 11 GLN B CA 15
ATOM 24367 C C . GLN B 2 11 ? -3.041 -6.217 10.627 1.00 0.00 11 GLN B C 15
ATOM 24368 O O . GLN B 2 11 ? -3.521 -6.136 9.498 1.00 0.00 11 GLN B O 15
ATOM 24382 N N . VAL B 2 12 ? -2.307 -5.213 11.138 1.00 0.00 12 VAL B N 15
ATOM 24383 C CA . VAL B 2 12 ? -2.041 -3.959 10.503 1.00 0.00 12 VAL B CA 15
ATOM 24384 C C . VAL B 2 12 ? -0.575 -3.701 10.444 1.00 0.00 12 VAL B C 15
ATOM 24385 O O . VAL B 2 12 ? 0.193 -4.222 11.252 1.00 0.00 12 VAL B O 15
ATOM 24398 N N . SER B 2 13 ? -0.132 -2.867 9.485 1.00 0.00 13 SER B N 15
ATOM 24399 C CA . SER B 2 13 ? 1.243 -2.498 9.344 1.00 0.00 13 SER B CA 15
ATOM 24400 C C . SER B 2 13 ? 1.377 -1.067 8.950 1.00 0.00 13 SER B C 15
ATOM 24401 O O . SER B 2 13 ? 0.599 -0.539 8.156 1.00 0.00 13 SER B O 15
ATOM 24409 N N . ALA B 2 14 ? 2.411 -0.382 9.472 1.00 0.00 14 ALA B N 15
ATOM 24410 C CA . ALA B 2 14 ? 2.678 1.004 9.248 1.00 0.00 14 ALA B CA 15
ATOM 24411 C C . ALA B 2 14 ? 4.041 1.243 8.694 1.00 0.00 14 ALA B C 15
ATOM 24412 O O . ALA B 2 14 ? 4.990 0.505 8.952 1.00 0.00 14 ALA B O 15
ATOM 24419 N N . VAL B 2 15 ? 4.186 2.274 7.842 1.00 0.00 15 VAL B N 15
ATOM 24420 C CA . VAL B 2 15 ? 5.424 2.799 7.355 1.00 0.00 15 VAL B CA 15
ATOM 24421 C C . VAL B 2 15 ? 5.157 4.248 6.975 1.00 0.00 15 VAL B C 15
ATOM 24422 O O . VAL B 2 15 ? 3.971 4.587 6.715 1.00 0.00 15 VAL B O 15
ATOM 24436 N N . PRO A 1 1 ? -13.144 5.515 -18.886 1.00 0.00 1 PRO A N 16
ATOM 24437 C CA . PRO A 1 1 ? -12.690 6.604 -17.986 1.00 0.00 1 PRO A CA 16
ATOM 24438 C C . PRO A 1 1 ? -13.427 6.432 -16.702 1.00 0.00 1 PRO A C 16
ATOM 24439 O O . PRO A 1 1 ? -14.651 6.558 -16.705 1.00 0.00 1 PRO A O 16
ATOM 24452 N N . LYS A 1 2 ? -12.743 6.116 -15.589 1.00 0.00 2 LYS A N 16
ATOM 24453 C CA . LYS A 1 2 ? -13.375 5.854 -14.333 1.00 0.00 2 LYS A CA 16
ATOM 24454 C C . LYS A 1 2 ? -13.460 7.085 -13.496 1.00 0.00 2 LYS A C 16
ATOM 24455 O O . LYS A 1 2 ? -12.804 8.072 -13.828 1.00 0.00 2 LYS A O 16
ATOM 24474 N N . PRO A 1 3 ? -14.204 7.156 -12.433 1.00 0.00 3 PRO A N 16
ATOM 24475 C CA . PRO A 1 3 ? -14.173 8.289 -11.553 1.00 0.00 3 PRO A CA 16
ATOM 24476 C C . PRO A 1 3 ? -12.891 8.355 -10.796 1.00 0.00 3 PRO A C 16
ATOM 24477 O O . PRO A 1 3 ? -12.227 9.389 -10.839 1.00 0.00 3 PRO A O 16
ATOM 24488 N N . GLY A 1 4 ? -12.497 7.256 -10.129 1.00 0.00 4 GLY A N 16
ATOM 24489 C CA . GLY A 1 4 ? -11.205 7.071 -9.545 1.00 0.00 4 GLY A CA 16
ATOM 24490 C C . GLY A 1 4 ? -10.402 6.132 -10.378 1.00 0.00 4 GLY A C 16
ATOM 24491 O O . GLY A 1 4 ? -10.469 4.916 -10.200 1.00 0.00 4 GLY A O 16
ATOM 24495 N N . ASP A 1 5 ? -9.641 6.663 -11.351 1.00 0.00 5 ASP A N 16
ATOM 24496 C CA . ASP A 1 5 ? -8.853 5.889 -12.259 1.00 0.00 5 ASP A CA 16
ATOM 24497 C C . ASP A 1 5 ? -7.528 5.479 -11.714 1.00 0.00 5 ASP A C 16
ATOM 24498 O O . ASP A 1 5 ? -7.144 5.815 -10.594 1.00 0.00 5 ASP A O 16
ATOM 24507 N N . ILE A 1 6 ? -6.738 4.734 -12.507 1.00 0.00 6 ILE A N 16
ATOM 24508 C CA . ILE A 1 6 ? -5.435 4.254 -12.167 1.00 0.00 6 ILE A CA 16
ATOM 24509 C C . ILE A 1 6 ? -4.394 5.298 -12.376 1.00 0.00 6 ILE A C 16
ATOM 24510 O O . ILE A 1 6 ? -4.554 6.193 -13.205 1.00 0.00 6 ILE A O 16
ATOM 24526 N N . PHE A 1 7 ? -3.302 5.282 -11.592 1.00 0.00 7 PHE A N 16
ATOM 24527 C CA . PHE A 1 7 ? -2.220 6.208 -11.719 1.00 0.00 7 PHE A CA 16
ATOM 24528 C C . PHE A 1 7 ? -0.918 5.615 -11.302 1.00 0.00 7 PHE A C 16
ATOM 24529 O O . PHE A 1 7 ? -0.827 4.849 -10.345 1.00 0.00 7 PHE A O 16
ATOM 24546 N N . GLU A 1 8 ? 0.154 5.926 -12.053 1.00 0.00 8 GLU A N 16
ATOM 24547 C CA . GLU A 1 8 ? 1.491 5.477 -11.823 1.00 0.00 8 GLU A CA 16
ATOM 24548 C C . GLU A 1 8 ? 2.339 6.572 -11.276 1.00 0.00 8 GLU A C 16
ATOM 24549 O O . GLU A 1 8 ? 2.694 7.528 -11.964 1.00 0.00 8 GLU A O 16
ATOM 24561 N N . VAL A 1 9 ? 2.661 6.517 -9.971 1.00 0.00 9 VAL A N 16
ATOM 24562 C CA . VAL A 1 9 ? 3.362 7.549 -9.273 1.00 0.00 9 VAL A CA 16
ATOM 24563 C C . VAL A 1 9 ? 4.794 7.204 -9.049 1.00 0.00 9 VAL A C 16
ATOM 24564 O O . VAL A 1 9 ? 5.125 6.115 -8.583 1.00 0.00 9 VAL A O 16
ATOM 24577 N N . GLU A 1 10 ? 5.694 8.165 -9.320 1.00 0.00 10 GLU A N 16
ATOM 24578 C CA . GLU A 1 10 ? 7.073 8.106 -8.942 1.00 0.00 10 GLU A CA 16
ATOM 24579 C C . GLU A 1 10 ? 7.308 9.147 -7.902 1.00 0.00 10 GLU A C 16
ATOM 24580 O O . GLU A 1 10 ? 6.970 10.313 -8.101 1.00 0.00 10 GLU A O 16
ATOM 24592 N N . LEU A 1 11 ? 7.889 8.783 -6.744 1.00 0.00 11 LEU A N 16
ATOM 24593 C CA . LEU A 1 11 ? 8.288 9.731 -5.751 1.00 0.00 11 LEU A CA 16
ATOM 24594 C C . LEU A 1 11 ? 9.646 9.383 -5.244 1.00 0.00 11 LEU A C 16
ATOM 24595 O O . LEU A 1 11 ? 10.397 8.646 -5.882 1.00 0.00 11 LEU A O 16
ATOM 24611 N N . ALA A 1 12 ? 10.026 9.869 -4.049 1.00 0.00 12 ALA A N 16
ATOM 24612 C CA . ALA A 1 12 ? 11.232 9.486 -3.382 1.00 0.00 12 ALA A CA 16
ATOM 24613 C C . ALA A 1 12 ? 11.045 9.675 -1.916 1.00 0.00 12 ALA A C 16
ATOM 24614 O O . ALA A 1 12 ? 10.087 10.302 -1.464 1.00 0.00 12 ALA A O 16
ATOM 24621 N N . LYS A 1 13 ? 11.968 9.146 -1.092 1.00 0.00 13 LYS A N 16
ATOM 24622 C CA . LYS A 1 13 ? 12.104 9.519 0.282 1.00 0.00 13 LYS A CA 16
ATOM 24623 C C . LYS A 1 13 ? 12.690 10.884 0.391 1.00 0.00 13 LYS A C 16
ATOM 24624 O O . LYS A 1 13 ? 13.847 11.112 0.040 1.00 0.00 13 LYS A O 16
ATOM 24643 N N . ASN A 1 14 ? 11.904 11.862 0.877 1.00 0.00 14 ASN A N 16
ATOM 24644 C CA . ASN A 1 14 ? 12.360 13.193 1.132 1.00 0.00 14 ASN A CA 16
ATOM 24645 C C . ASN A 1 14 ? 12.786 13.277 2.557 1.00 0.00 14 ASN A C 16
ATOM 24646 O O . ASN A 1 14 ? 13.935 12.995 2.897 1.00 0.00 14 ASN A O 16
ATOM 24657 N N . ASP A 1 15 ? 11.850 13.602 3.464 1.00 0.00 15 ASP A N 16
ATOM 24658 C CA . ASP A 1 15 ? 11.990 13.449 4.879 1.00 0.00 15 ASP A CA 16
ATOM 24659 C C . ASP A 1 15 ? 11.737 12.026 5.245 1.00 0.00 15 ASP A C 16
ATOM 24660 O O . ASP A 1 15 ? 12.566 11.350 5.852 1.00 0.00 15 ASP A O 16
ATOM 24669 N N . ASN A 1 16 ? 10.577 11.486 4.830 1.00 0.00 16 ASN A N 16
ATOM 24670 C CA . ASN A 1 16 ? 10.128 10.187 5.225 1.00 0.00 16 ASN A CA 16
ATOM 24671 C C . ASN A 1 16 ? 9.603 9.487 4.019 1.00 0.00 16 ASN A C 16
ATOM 24672 O O . ASN A 1 16 ? 9.524 10.045 2.927 1.00 0.00 16 ASN A O 16
ATOM 24683 N N . SER A 1 17 ? 9.275 8.192 4.179 1.00 0.00 17 SER A N 16
ATOM 24684 C CA . SER A 1 17 ? 8.767 7.359 3.133 1.00 0.00 17 SER A CA 16
ATOM 24685 C C . SER A 1 17 ? 7.303 7.586 2.972 1.00 0.00 17 SER A C 16
ATOM 24686 O O . SER A 1 17 ? 6.894 8.436 2.183 1.00 0.00 17 SER A O 16
ATOM 24694 N N . LEU A 1 18 ? 6.434 6.862 3.701 1.00 0.00 18 LEU A N 16
ATOM 24695 C CA . LEU A 1 18 ? 5.018 7.040 3.622 1.00 0.00 18 LEU A CA 16
ATOM 24696 C C . LEU A 1 18 ? 4.475 7.808 4.778 1.00 0.00 18 LEU A C 16
ATOM 24697 O O . LEU A 1 18 ? 4.344 9.030 4.724 1.00 0.00 18 LEU A O 16
ATOM 24713 N N . GLY A 1 19 ? 4.099 7.110 5.865 1.00 0.00 19 GLY A N 16
ATOM 24714 C CA . GLY A 1 19 ? 3.290 7.654 6.912 1.00 0.00 19 GLY A CA 16
ATOM 24715 C C . GLY A 1 19 ? 1.845 7.419 6.635 1.00 0.00 19 GLY A C 16
ATOM 24716 O O . GLY A 1 19 ? 1.015 8.322 6.728 1.00 0.00 19 GLY A O 16
ATOM 24720 N N . ILE A 1 20 ? 1.485 6.174 6.279 1.00 0.00 20 ILE A N 16
ATOM 24721 C CA . ILE A 1 20 ? 0.134 5.830 5.959 1.00 0.00 20 ILE A CA 16
ATOM 24722 C C . ILE A 1 20 ? -0.204 4.557 6.656 1.00 0.00 20 ILE A C 16
ATOM 24723 O O . ILE A 1 20 ? 0.672 3.815 7.097 1.00 0.00 20 ILE A O 16
ATOM 24739 N N . SER A 1 21 ? -1.503 4.248 6.820 1.00 0.00 21 SER A N 16
ATOM 24740 C CA . SER A 1 21 ? -1.962 3.085 7.515 1.00 0.00 21 SER A CA 16
ATOM 24741 C C . SER A 1 21 ? -2.785 2.294 6.557 1.00 0.00 21 SER A C 16
ATOM 24742 O O . SER A 1 21 ? -3.491 2.834 5.707 1.00 0.00 21 SER A O 16
ATOM 24750 N N . VAL A 1 22 ? -2.674 0.956 6.636 1.00 0.00 22 VAL A N 16
ATOM 24751 C CA . VAL A 1 22 ? -3.047 0.048 5.596 1.00 0.00 22 VAL A CA 16
ATOM 24752 C C . VAL A 1 22 ? -4.054 -0.898 6.156 1.00 0.00 22 VAL A C 16
ATOM 24753 O O . VAL A 1 22 ? -4.077 -1.149 7.360 1.00 0.00 22 VAL A O 16
ATOM 24766 N N . THR A 1 23 ? -4.958 -1.467 5.340 1.00 0.00 23 THR A N 16
ATOM 24767 C CA . THR A 1 23 ? -5.875 -2.451 5.827 1.00 0.00 23 THR A CA 16
ATOM 24768 C C . THR A 1 23 ? -6.188 -3.499 4.817 1.00 0.00 23 THR A C 16
ATOM 24769 O O . THR A 1 23 ? -6.434 -3.239 3.639 1.00 0.00 23 THR A O 16
ATOM 24780 N N . GLY A 1 24 ? -6.161 -4.768 5.263 1.00 0.00 24 GLY A N 16
ATOM 24781 C CA . GLY A 1 24 ? -6.524 -5.944 4.534 1.00 0.00 24 GLY A CA 16
ATOM 24782 C C . GLY A 1 24 ? -5.443 -6.479 3.661 1.00 0.00 24 GLY A C 16
ATOM 24783 O O . GLY A 1 24 ? -4.274 -6.510 4.046 1.00 0.00 24 GLY A O 16
ATOM 24787 N N . GLY A 1 25 ? -5.815 -6.968 2.464 1.00 0.00 25 GLY A N 16
ATOM 24788 C CA . GLY A 1 25 ? -4.920 -7.532 1.502 1.00 0.00 25 GLY A CA 16
ATOM 24789 C C . GLY A 1 25 ? -4.338 -8.855 1.862 1.00 0.00 25 GLY A C 16
ATOM 24790 O O . GLY A 1 25 ? -3.188 -9.160 1.549 1.00 0.00 25 GLY A O 16
ATOM 24794 N N . VAL A 1 26 ? -5.110 -9.697 2.573 1.00 0.00 26 VAL A N 16
ATOM 24795 C CA . VAL A 1 26 ? -4.640 -10.913 3.161 1.00 0.00 26 VAL A CA 16
ATOM 24796 C C . VAL A 1 26 ? -4.833 -12.108 2.292 1.00 0.00 26 VAL A C 16
ATOM 24797 O O . VAL A 1 26 ? -4.362 -12.164 1.158 1.00 0.00 26 VAL A O 16
ATOM 24810 N N . ASN A 1 27 ? -5.523 -13.155 2.781 1.00 0.00 27 ASN A N 16
ATOM 24811 C CA . ASN A 1 27 ? -5.747 -14.392 2.100 1.00 0.00 27 ASN A CA 16
ATOM 24812 C C . ASN A 1 27 ? -6.713 -14.224 0.977 1.00 0.00 27 ASN A C 16
ATOM 24813 O O . ASN A 1 27 ? -6.385 -14.451 -0.186 1.00 0.00 27 ASN A O 16
ATOM 24824 N N . THR A 1 28 ? -7.936 -13.742 1.258 1.00 0.00 28 THR A N 16
ATOM 24825 C CA . THR A 1 28 ? -8.652 -12.942 0.313 1.00 0.00 28 THR A CA 16
ATOM 24826 C C . THR A 1 28 ? -9.317 -11.876 1.114 1.00 0.00 28 THR A C 16
ATOM 24827 O O . THR A 1 28 ? -9.505 -11.994 2.323 1.00 0.00 28 THR A O 16
ATOM 24838 N N . SER A 1 29 ? -9.595 -10.724 0.477 1.00 0.00 29 SER A N 16
ATOM 24839 C CA . SER A 1 29 ? -9.929 -9.519 1.170 1.00 0.00 29 SER A CA 16
ATOM 24840 C C . SER A 1 29 ? -10.720 -8.674 0.231 1.00 0.00 29 SER A C 16
ATOM 24841 O O . SER A 1 29 ? -11.880 -8.956 -0.065 1.00 0.00 29 SER A O 16
ATOM 24849 N N . VAL A 1 30 ? -10.082 -7.634 -0.337 1.00 0.00 30 VAL A N 16
ATOM 24850 C CA . VAL A 1 30 ? -10.493 -6.936 -1.516 1.00 0.00 30 VAL A CA 16
ATOM 24851 C C . VAL A 1 30 ? -10.502 -7.863 -2.682 1.00 0.00 30 VAL A C 16
ATOM 24852 O O . VAL A 1 30 ? -11.555 -8.120 -3.263 1.00 0.00 30 VAL A O 16
ATOM 24865 N N . ARG A 1 31 ? -9.358 -8.488 -3.012 1.00 0.00 31 ARG A N 16
ATOM 24866 C CA . ARG A 1 31 ? -9.249 -9.654 -3.833 1.00 0.00 31 ARG A CA 16
ATOM 24867 C C . ARG A 1 31 ? -8.145 -10.455 -3.234 1.00 0.00 31 ARG A C 16
ATOM 24868 O O . ARG A 1 31 ? -7.733 -10.199 -2.104 1.00 0.00 31 ARG A O 16
ATOM 24889 N N . HIS A 1 32 ? -7.578 -11.432 -3.964 1.00 0.00 32 HIS A N 16
ATOM 24890 C CA . HIS A 1 32 ? -6.432 -12.206 -3.597 1.00 0.00 32 HIS A CA 16
ATOM 24891 C C . HIS A 1 32 ? -5.150 -11.478 -3.812 1.00 0.00 32 HIS A C 16
ATOM 24892 O O . HIS A 1 32 ? -4.170 -11.994 -4.348 1.00 0.00 32 HIS A O 16
ATOM 24906 N N . GLY A 1 33 ? -5.106 -10.193 -3.415 1.00 0.00 33 GLY A N 16
ATOM 24907 C CA . GLY A 1 33 ? -4.040 -9.299 -3.745 1.00 0.00 33 GLY A CA 16
ATOM 24908 C C . GLY A 1 33 ? -4.565 -7.930 -4.010 1.00 0.00 33 GLY A C 16
ATOM 24909 O O . GLY A 1 33 ? -5.703 -7.733 -4.433 1.00 0.00 33 GLY A O 16
ATOM 24913 N N . GLY A 1 34 ? -3.717 -6.921 -3.747 1.00 0.00 34 GLY A N 16
ATOM 24914 C CA . GLY A 1 34 ? -4.120 -5.549 -3.704 1.00 0.00 34 GLY A CA 16
ATOM 24915 C C . GLY A 1 34 ? -4.494 -5.192 -2.306 1.00 0.00 34 GLY A C 16
ATOM 24916 O O . GLY A 1 34 ? -5.029 -6.015 -1.565 1.00 0.00 34 GLY A O 16
ATOM 24920 N N . ILE A 1 35 ? -4.177 -3.956 -1.881 1.00 0.00 35 ILE A N 16
ATOM 24921 C CA . ILE A 1 35 ? -4.341 -3.547 -0.521 1.00 0.00 35 ILE A CA 16
ATOM 24922 C C . ILE A 1 35 ? -5.096 -2.263 -0.554 1.00 0.00 35 ILE A C 16
ATOM 24923 O O . ILE A 1 35 ? -5.160 -1.597 -1.586 1.00 0.00 35 ILE A O 16
ATOM 24939 N N . TYR A 1 36 ? -5.696 -1.832 0.570 1.00 0.00 36 TYR A N 16
ATOM 24940 C CA . TYR A 1 36 ? -6.471 -0.634 0.654 1.00 0.00 36 TYR A CA 16
ATOM 24941 C C . TYR A 1 36 ? -5.886 0.212 1.732 1.00 0.00 36 TYR A C 16
ATOM 24942 O O . TYR A 1 36 ? -5.279 -0.265 2.690 1.00 0.00 36 TYR A O 16
ATOM 24960 N N . VAL A 1 37 ? -6.034 1.543 1.606 1.00 0.00 37 VAL A N 16
ATOM 24961 C CA . VAL A 1 37 ? -5.615 2.488 2.595 1.00 0.00 37 VAL A CA 16
ATOM 24962 C C . VAL A 1 37 ? -6.641 2.629 3.666 1.00 0.00 37 VAL A C 16
ATOM 24963 O O . VAL A 1 37 ? -7.836 2.753 3.406 1.00 0.00 37 VAL A O 16
ATOM 24976 N N . LYS A 1 38 ? -6.202 2.629 4.937 1.00 0.00 38 LYS A N 16
ATOM 24977 C CA . LYS A 1 38 ? -7.027 2.863 6.082 1.00 0.00 38 LYS A CA 16
ATOM 24978 C C . LYS A 1 38 ? -7.160 4.324 6.342 1.00 0.00 38 LYS A C 16
ATOM 24979 O O . LYS A 1 38 ? -8.267 4.859 6.311 1.00 0.00 38 LYS A O 16
ATOM 24998 N N . ALA A 1 39 ? -6.040 5.027 6.587 1.00 0.00 39 ALA A N 16
ATOM 24999 C CA . ALA A 1 39 ? -6.009 6.445 6.773 1.00 0.00 39 ALA A CA 16
ATOM 25000 C C . ALA A 1 39 ? -4.591 6.897 6.723 1.00 0.00 39 ALA A C 16
ATOM 25001 O O . ALA A 1 39 ? -3.672 6.080 6.736 1.00 0.00 39 ALA A O 16
ATOM 25008 N N . VAL A 1 40 ? -4.353 8.219 6.647 1.00 0.00 40 VAL A N 16
ATOM 25009 C CA . VAL A 1 40 ? -3.046 8.801 6.654 1.00 0.00 40 VAL A CA 16
ATOM 25010 C C . VAL A 1 40 ? -2.638 9.228 8.022 1.00 0.00 40 VAL A C 16
ATOM 25011 O O . VAL A 1 40 ? -3.403 9.805 8.794 1.00 0.00 40 VAL A O 16
ATOM 25024 N N . ILE A 1 41 ? -1.381 8.935 8.402 1.00 0.00 41 ILE A N 16
ATOM 25025 C CA . ILE A 1 41 ? -0.823 9.263 9.676 1.00 0.00 41 ILE A CA 16
ATOM 25026 C C . ILE A 1 41 ? -0.363 10.679 9.604 1.00 0.00 41 ILE A C 16
ATOM 25027 O O . ILE A 1 41 ? 0.307 11.009 8.627 1.00 0.00 41 ILE A O 16
ATOM 25043 N N . PRO A 1 42 ? -0.628 11.578 10.506 1.00 0.00 42 PRO A N 16
ATOM 25044 C CA . PRO A 1 42 ? -0.315 12.968 10.346 1.00 0.00 42 PRO A CA 16
ATOM 25045 C C . PRO A 1 42 ? 1.111 13.282 10.640 1.00 0.00 42 PRO A C 16
ATOM 25046 O O . PRO A 1 42 ? 1.408 14.355 11.163 1.00 0.00 42 PRO A O 16
ATOM 25057 N N . GLN A 1 43 ? 2.042 12.372 10.301 1.00 0.00 43 GLN A N 16
ATOM 25058 C CA . GLN A 1 43 ? 3.432 12.440 10.630 1.00 0.00 43 GLN A CA 16
ATOM 25059 C C . GLN A 1 43 ? 4.180 11.723 9.559 1.00 0.00 43 GLN A C 16
ATOM 25060 O O . GLN A 1 43 ? 4.818 10.691 9.765 1.00 0.00 43 GLN A O 16
ATOM 25074 N N . GLY A 1 44 ? 4.087 12.235 8.319 1.00 0.00 44 GLY A N 16
ATOM 25075 C CA . GLY A 1 44 ? 4.765 11.650 7.203 1.00 0.00 44 GLY A CA 16
ATOM 25076 C C . GLY A 1 44 ? 4.616 12.466 5.965 1.00 0.00 44 GLY A C 16
ATOM 25077 O O . GLY A 1 44 ? 3.692 13.267 5.827 1.00 0.00 44 GLY A O 16
ATOM 25081 N N . ALA A 1 45 ? 5.509 12.227 4.989 1.00 0.00 45 ALA A N 16
ATOM 25082 C CA . ALA A 1 45 ? 5.489 12.754 3.660 1.00 0.00 45 ALA A CA 16
ATOM 25083 C C . ALA A 1 45 ? 4.194 12.653 2.929 1.00 0.00 45 ALA A C 16
ATOM 25084 O O . ALA A 1 45 ? 3.801 13.586 2.232 1.00 0.00 45 ALA A O 16
ATOM 25091 N N . ALA A 1 46 ? 3.448 11.545 3.090 1.00 0.00 46 ALA A N 16
ATOM 25092 C CA . ALA A 1 46 ? 2.157 11.335 2.512 1.00 0.00 46 ALA A CA 16
ATOM 25093 C C . ALA A 1 46 ? 1.139 12.371 2.847 1.00 0.00 46 ALA A C 16
ATOM 25094 O O . ALA A 1 46 ? 0.398 12.826 1.978 1.00 0.00 46 ALA A O 16
ATOM 25101 N N . GLU A 1 47 ? 1.101 12.814 4.117 1.00 0.00 47 GLU A N 16
ATOM 25102 C CA . GLU A 1 47 ? 0.283 13.877 4.609 1.00 0.00 47 GLU A CA 16
ATOM 25103 C C . GLU A 1 47 ? 0.815 15.209 4.201 1.00 0.00 47 GLU A C 16
ATOM 25104 O O . GLU A 1 47 ? 0.102 16.023 3.618 1.00 0.00 47 GLU A O 16
ATOM 25116 N N . SER A 1 48 ? 2.104 15.483 4.470 1.00 0.00 48 SER A N 16
ATOM 25117 C CA . SER A 1 48 ? 2.761 16.726 4.212 1.00 0.00 48 SER A CA 16
ATOM 25118 C C . SER A 1 48 ? 2.707 17.193 2.799 1.00 0.00 48 SER A C 16
ATOM 25119 O O . SER A 1 48 ? 2.281 18.308 2.503 1.00 0.00 48 SER A O 16
ATOM 25127 N N . ASP A 1 49 ? 3.124 16.331 1.854 1.00 0.00 49 ASP A N 16
ATOM 25128 C CA . ASP A 1 49 ? 3.187 16.635 0.458 1.00 0.00 49 ASP A CA 16
ATOM 25129 C C . ASP A 1 49 ? 1.843 16.477 -0.163 1.00 0.00 49 ASP A C 16
ATOM 25130 O O . ASP A 1 49 ? 1.429 17.268 -1.010 1.00 0.00 49 ASP A O 16
ATOM 25139 N N . GLY A 1 50 ? 1.063 15.478 0.287 1.00 0.00 50 GLY A N 16
ATOM 25140 C CA . GLY A 1 50 ? -0.317 15.325 -0.053 1.00 0.00 50 GLY A CA 16
ATOM 25141 C C . GLY A 1 50 ? -0.501 14.511 -1.288 1.00 0.00 50 GLY A C 16
ATOM 25142 O O . GLY A 1 50 ? -0.731 15.040 -2.373 1.00 0.00 50 GLY A O 16
ATOM 25146 N N . ARG A 1 51 ? -0.410 13.175 -1.154 1.00 0.00 51 ARG A N 16
ATOM 25147 C CA . ARG A 1 51 ? -0.102 12.325 -2.262 1.00 0.00 51 ARG A CA 16
ATOM 25148 C C . ARG A 1 51 ? -0.953 11.104 -2.320 1.00 0.00 51 ARG A C 16
ATOM 25149 O O . ARG A 1 51 ? -1.422 10.751 -3.401 1.00 0.00 51 ARG A O 16
ATOM 25170 N N . ILE A 1 52 ? -1.201 10.410 -1.194 1.00 0.00 52 ILE A N 16
ATOM 25171 C CA . ILE A 1 52 ? -2.033 9.249 -1.131 1.00 0.00 52 ILE A CA 16
ATOM 25172 C C . ILE A 1 52 ? -2.991 9.523 -0.022 1.00 0.00 52 ILE A C 16
ATOM 25173 O O . ILE A 1 52 ? -2.635 10.174 0.959 1.00 0.00 52 ILE A O 16
ATOM 25189 N N . HIS A 1 53 ? -4.265 9.112 -0.151 1.00 0.00 53 HIS A N 16
ATOM 25190 C CA . HIS A 1 53 ? -5.299 9.489 0.761 1.00 0.00 53 HIS A CA 16
ATOM 25191 C C . HIS A 1 53 ? -6.091 8.315 1.220 1.00 0.00 53 HIS A C 16
ATOM 25192 O O . HIS A 1 53 ? -5.864 7.162 0.855 1.00 0.00 53 HIS A O 16
ATOM 25206 N N . LYS A 1 54 ? -7.066 8.570 2.112 1.00 0.00 54 LYS A N 16
ATOM 25207 C CA . LYS A 1 54 ? -7.981 7.600 2.631 1.00 0.00 54 LYS A CA 16
ATOM 25208 C C . LYS A 1 54 ? -8.769 6.866 1.602 1.00 0.00 54 LYS A C 16
ATOM 25209 O O . LYS A 1 54 ? -9.509 7.447 0.809 1.00 0.00 54 LYS A O 16
ATOM 25228 N N . GLY A 1 55 ? -8.667 5.525 1.616 1.00 0.00 55 GLY A N 16
ATOM 25229 C CA . GLY A 1 55 ? -9.371 4.637 0.744 1.00 0.00 55 GLY A CA 16
ATOM 25230 C C . GLY A 1 55 ? -8.895 4.496 -0.660 1.00 0.00 55 GLY A C 16
ATOM 25231 O O . GLY A 1 55 ? -9.650 3.991 -1.491 1.00 0.00 55 GLY A O 16
ATOM 25235 N N . ASP A 1 56 ? -7.639 4.848 -0.988 1.00 0.00 56 ASP A N 16
ATOM 25236 C CA . ASP A 1 56 ? -7.027 4.476 -2.225 1.00 0.00 56 ASP A CA 16
ATOM 25237 C C . ASP A 1 56 ? -6.696 3.023 -2.257 1.00 0.00 56 ASP A C 16
ATOM 25238 O O . ASP A 1 56 ? -6.553 2.380 -1.218 1.00 0.00 56 ASP A O 16
ATOM 25247 N N . ARG A 1 57 ? -6.567 2.426 -3.455 1.00 0.00 57 ARG A N 16
ATOM 25248 C CA . ARG A 1 57 ? -6.393 1.017 -3.625 1.00 0.00 57 ARG A CA 16
ATOM 25249 C C . ARG A 1 57 ? -5.131 0.772 -4.379 1.00 0.00 57 ARG A C 16
ATOM 25250 O O . ARG A 1 57 ? -4.992 1.140 -5.544 1.00 0.00 57 ARG A O 16
ATOM 25271 N N . VAL A 1 58 ? -4.124 0.146 -3.743 1.00 0.00 58 VAL A N 16
ATOM 25272 C CA . VAL A 1 58 ? -2.833 -0.028 -4.331 1.00 0.00 58 VAL A CA 16
ATOM 25273 C C . VAL A 1 58 ? -2.665 -1.401 -4.888 1.00 0.00 58 VAL A C 16
ATOM 25274 O O . VAL A 1 58 ? -3.343 -2.351 -4.503 1.00 0.00 58 VAL A O 16
ATOM 25287 N N . LEU A 1 59 ? -1.741 -1.555 -5.853 1.00 0.00 59 LEU A N 16
ATOM 25288 C CA . LEU A 1 59 ? -1.383 -2.839 -6.370 1.00 0.00 59 LEU A CA 16
ATOM 25289 C C . LEU A 1 59 ? 0.096 -3.008 -6.421 1.00 0.00 59 LEU A C 16
ATOM 25290 O O . LEU A 1 59 ? 0.699 -3.631 -5.548 1.00 0.00 59 LEU A O 16
ATOM 25306 N N . ALA A 1 60 ? 0.756 -2.476 -7.465 1.00 0.00 60 ALA A N 16
ATOM 25307 C CA . ALA A 1 60 ? 2.071 -2.904 -7.831 1.00 0.00 60 ALA A CA 16
ATOM 25308 C C . ALA A 1 60 ? 3.152 -2.009 -7.330 1.00 0.00 60 ALA A C 16
ATOM 25309 O O . ALA A 1 60 ? 3.139 -0.798 -7.543 1.00 0.00 60 ALA A O 16
ATOM 25316 N N . VAL A 1 61 ? 4.160 -2.585 -6.650 1.00 0.00 61 VAL A N 16
ATOM 25317 C CA . VAL A 1 61 ? 5.319 -1.883 -6.191 1.00 0.00 61 VAL A CA 16
ATOM 25318 C C . VAL A 1 61 ? 6.390 -1.982 -7.222 1.00 0.00 61 VAL A C 16
ATOM 25319 O O . VAL A 1 61 ? 6.872 -3.056 -7.576 1.00 0.00 61 VAL A O 16
ATOM 25332 N N . ASN A 1 62 ? 6.733 -0.842 -7.846 1.00 0.00 62 ASN A N 16
ATOM 25333 C CA . ASN A 1 62 ? 7.708 -0.691 -8.883 1.00 0.00 62 ASN A CA 16
ATOM 25334 C C . ASN A 1 62 ? 7.457 -1.542 -10.080 1.00 0.00 62 ASN A C 16
ATOM 25335 O O . ASN A 1 62 ? 8.369 -1.947 -10.798 1.00 0.00 62 ASN A O 16
ATOM 25346 N N . GLY A 1 63 ? 6.175 -1.806 -10.392 1.00 0.00 63 GLY A N 16
ATOM 25347 C CA . GLY A 1 63 ? 5.751 -2.555 -11.533 1.00 0.00 63 GLY A CA 16
ATOM 25348 C C . GLY A 1 63 ? 5.366 -3.967 -11.252 1.00 0.00 63 GLY A C 16
ATOM 25349 O O . GLY A 1 63 ? 4.765 -4.624 -12.102 1.00 0.00 63 GLY A O 16
ATOM 25353 N N . VAL A 1 64 ? 5.675 -4.494 -10.055 1.00 0.00 64 VAL A N 16
ATOM 25354 C CA . VAL A 1 64 ? 5.472 -5.870 -9.720 1.00 0.00 64 VAL A CA 16
ATOM 25355 C C . VAL A 1 64 ? 4.187 -6.080 -8.996 1.00 0.00 64 VAL A C 16
ATOM 25356 O O . VAL A 1 64 ? 4.014 -5.620 -7.869 1.00 0.00 64 VAL A O 16
ATOM 25369 N N . SER A 1 65 ? 3.235 -6.835 -9.572 1.00 0.00 65 SER A N 16
ATOM 25370 C CA . SER A 1 65 ? 2.020 -7.201 -8.913 1.00 0.00 65 SER A CA 16
ATOM 25371 C C . SER A 1 65 ? 2.232 -8.284 -7.912 1.00 0.00 65 SER A C 16
ATOM 25372 O O . SER A 1 65 ? 2.834 -9.321 -8.188 1.00 0.00 65 SER A O 16
ATOM 25380 N N . LEU A 1 66 ? 1.699 -8.078 -6.694 1.00 0.00 66 LEU A N 16
ATOM 25381 C CA . LEU A 1 66 ? 1.891 -8.920 -5.553 1.00 0.00 66 LEU A CA 16
ATOM 25382 C C . LEU A 1 66 ? 0.930 -10.056 -5.485 1.00 0.00 66 LEU A C 16
ATOM 25383 O O . LEU A 1 66 ? 1.141 -10.995 -4.718 1.00 0.00 66 LEU A O 16
ATOM 25399 N N . GLU A 1 67 ? -0.147 -10.034 -6.289 1.00 0.00 67 GLU A N 16
ATOM 25400 C CA . GLU A 1 67 ? -1.281 -10.901 -6.183 1.00 0.00 67 GLU A CA 16
ATOM 25401 C C . GLU A 1 67 ? -0.961 -12.354 -6.117 1.00 0.00 67 GLU A C 16
ATOM 25402 O O . GLU A 1 67 ? -0.147 -12.881 -6.875 1.00 0.00 67 GLU A O 16
ATOM 25414 N N . GLY A 1 68 ? -1.529 -13.043 -5.111 1.00 0.00 68 GLY A N 16
ATOM 25415 C CA . GLY A 1 68 ? -1.063 -14.311 -4.644 1.00 0.00 68 GLY A CA 16
ATOM 25416 C C . GLY A 1 68 ? -0.416 -14.218 -3.305 1.00 0.00 68 GLY A C 16
ATOM 25417 O O . GLY A 1 68 ? -0.517 -15.127 -2.484 1.00 0.00 68 GLY A O 16
ATOM 25421 N N . ALA A 1 69 ? 0.296 -13.113 -3.016 1.00 0.00 69 ALA A N 16
ATOM 25422 C CA . ALA A 1 69 ? 0.880 -12.863 -1.735 1.00 0.00 69 ALA A CA 16
ATOM 25423 C C . ALA A 1 69 ? -0.131 -12.416 -0.735 1.00 0.00 69 ALA A C 16
ATOM 25424 O O . ALA A 1 69 ? -1.189 -11.890 -1.073 1.00 0.00 69 ALA A O 16
ATOM 25431 N N . THR A 1 70 ? 0.158 -12.640 0.560 1.00 0.00 70 THR A N 16
ATOM 25432 C CA . THR A 1 70 ? -0.566 -12.064 1.649 1.00 0.00 70 THR A CA 16
ATOM 25433 C C . THR A 1 70 ? 0.092 -10.800 2.084 1.00 0.00 70 THR A C 16
ATOM 25434 O O . THR A 1 70 ? 1.279 -10.570 1.853 1.00 0.00 70 THR A O 16
ATOM 25445 N N . HIS A 1 71 ? -0.666 -9.942 2.790 1.00 0.00 71 HIS A N 16
ATOM 25446 C CA . HIS A 1 71 ? -0.276 -8.725 3.432 1.00 0.00 71 HIS A CA 16
ATOM 25447 C C . HIS A 1 71 ? 1.028 -8.727 4.151 1.00 0.00 71 HIS A C 16
ATOM 25448 O O . HIS A 1 71 ? 1.826 -7.806 3.984 1.00 0.00 71 HIS A O 16
ATOM 25462 N N . LYS A 1 72 ? 1.334 -9.767 4.947 1.00 0.00 72 LYS A N 16
ATOM 25463 C CA . LYS A 1 72 ? 2.560 -9.879 5.676 1.00 0.00 72 LYS A CA 16
ATOM 25464 C C . LYS A 1 72 ? 3.779 -9.902 4.821 1.00 0.00 72 LYS A C 16
ATOM 25465 O O . LYS A 1 72 ? 4.800 -9.291 5.135 1.00 0.00 72 LYS A O 16
ATOM 25484 N N . GLN A 1 73 ? 3.704 -10.564 3.652 1.00 0.00 73 GLN A N 16
ATOM 25485 C CA . GLN A 1 73 ? 4.736 -10.590 2.662 1.00 0.00 73 GLN A CA 16
ATOM 25486 C C . GLN A 1 73 ? 4.761 -9.342 1.849 1.00 0.00 73 GLN A C 16
ATOM 25487 O O . GLN A 1 73 ? 5.829 -8.799 1.566 1.00 0.00 73 GLN A O 16
ATOM 25501 N N . ALA A 1 74 ? 3.595 -8.800 1.458 1.00 0.00 74 ALA A N 16
ATOM 25502 C CA . ALA A 1 74 ? 3.468 -7.591 0.707 1.00 0.00 74 ALA A CA 16
ATOM 25503 C C . ALA A 1 74 ? 4.034 -6.388 1.382 1.00 0.00 74 ALA A C 16
ATOM 25504 O O . ALA A 1 74 ? 4.642 -5.528 0.747 1.00 0.00 74 ALA A O 16
ATOM 25511 N N . VAL A 1 75 ? 3.882 -6.268 2.712 1.00 0.00 75 VAL A N 16
ATOM 25512 C CA . VAL A 1 75 ? 4.474 -5.209 3.471 1.00 0.00 75 VAL A CA 16
ATOM 25513 C C . VAL A 1 75 ? 5.953 -5.338 3.594 1.00 0.00 75 VAL A C 16
ATOM 25514 O O . VAL A 1 75 ? 6.668 -4.338 3.551 1.00 0.00 75 VAL A O 16
ATOM 25527 N N . GLU A 1 76 ? 6.503 -6.563 3.667 1.00 0.00 76 GLU A N 16
ATOM 25528 C CA . GLU A 1 76 ? 7.910 -6.821 3.660 1.00 0.00 76 GLU A CA 16
ATOM 25529 C C . GLU A 1 76 ? 8.573 -6.365 2.406 1.00 0.00 76 GLU A C 16
ATOM 25530 O O . GLU A 1 76 ? 9.587 -5.669 2.439 1.00 0.00 76 GLU A O 16
ATOM 25542 N N . THR A 1 77 ? 7.980 -6.676 1.240 1.00 0.00 77 THR A N 16
ATOM 25543 C CA . THR A 1 77 ? 8.393 -6.222 -0.051 1.00 0.00 77 THR A CA 16
ATOM 25544 C C . THR A 1 77 ? 8.451 -4.736 -0.140 1.00 0.00 77 THR A C 16
ATOM 25545 O O . THR A 1 77 ? 9.442 -4.161 -0.586 1.00 0.00 77 THR A O 16
ATOM 25556 N N . LEU A 1 78 ? 7.388 -4.046 0.313 1.00 0.00 78 LEU A N 16
ATOM 25557 C CA . LEU A 1 78 ? 7.221 -2.635 0.148 1.00 0.00 78 LEU A CA 16
ATOM 25558 C C . LEU A 1 78 ? 7.999 -1.798 1.105 1.00 0.00 78 LEU A C 16
ATOM 25559 O O . LEU A 1 78 ? 8.515 -0.747 0.728 1.00 0.00 78 LEU A O 16
ATOM 25575 N N . ARG A 1 79 ? 8.161 -2.214 2.373 1.00 0.00 79 ARG A N 16
ATOM 25576 C CA . ARG A 1 79 ? 8.954 -1.521 3.340 1.00 0.00 79 ARG A CA 16
ATOM 25577 C C . ARG A 1 79 ? 10.385 -1.373 2.953 1.00 0.00 79 ARG A C 16
ATOM 25578 O O . ARG A 1 79 ? 11.016 -0.356 3.236 1.00 0.00 79 ARG A O 16
ATOM 25599 N N . ASN A 1 80 ? 10.976 -2.389 2.299 1.00 0.00 80 ASN A N 16
ATOM 25600 C CA . ASN A 1 80 ? 12.385 -2.431 2.058 1.00 0.00 80 ASN A CA 16
ATOM 25601 C C . ASN A 1 80 ? 12.757 -1.905 0.714 1.00 0.00 80 ASN A C 16
ATOM 25602 O O . ASN A 1 80 ? 13.334 -2.605 -0.118 1.00 0.00 80 ASN A O 16
ATOM 25613 N N . THR A 1 81 ? 12.436 -0.624 0.465 1.00 0.00 81 THR A N 16
ATOM 25614 C CA . THR A 1 81 ? 12.722 0.132 -0.715 1.00 0.00 81 THR A CA 16
ATOM 25615 C C . THR A 1 81 ? 13.915 1.005 -0.524 1.00 0.00 81 THR A C 16
ATOM 25616 O O . THR A 1 81 ? 14.988 0.745 -1.067 1.00 0.00 81 THR A O 16
ATOM 25627 N N . GLY A 1 82 ? 13.776 2.096 0.251 1.00 0.00 82 GLY A N 16
ATOM 25628 C CA . GLY A 1 82 ? 14.822 3.014 0.581 1.00 0.00 82 GLY A CA 16
ATOM 25629 C C . GLY A 1 82 ? 14.586 4.376 0.025 1.00 0.00 82 GLY A C 16
ATOM 25630 O O . GLY A 1 82 ? 13.630 5.052 0.398 1.00 0.00 82 GLY A O 16
ATOM 25634 N N . GLN A 1 83 ? 15.465 4.842 -0.880 1.00 0.00 83 GLN A N 16
ATOM 25635 C CA . GLN A 1 83 ? 15.498 6.201 -1.322 1.00 0.00 83 GLN A CA 16
ATOM 25636 C C . GLN A 1 83 ? 14.450 6.527 -2.329 1.00 0.00 83 GLN A C 16
ATOM 25637 O O . GLN A 1 83 ? 13.896 7.625 -2.330 1.00 0.00 83 GLN A O 16
ATOM 25651 N N . VAL A 1 84 ? 14.121 5.590 -3.237 1.00 0.00 84 VAL A N 16
ATOM 25652 C CA . VAL A 1 84 ? 13.220 5.834 -4.320 1.00 0.00 84 VAL A CA 16
ATOM 25653 C C . VAL A 1 84 ? 11.881 5.221 -4.089 1.00 0.00 84 VAL A C 16
ATOM 25654 O O . VAL A 1 84 ? 11.698 4.361 -3.229 1.00 0.00 84 VAL A O 16
ATOM 25667 N N . VAL A 1 85 ? 10.867 5.683 -4.842 1.00 0.00 85 VAL A N 16
ATOM 25668 C CA . VAL A 1 85 ? 9.527 5.182 -4.804 1.00 0.00 85 VAL A CA 16
ATOM 25669 C C . VAL A 1 85 ? 9.013 5.085 -6.200 1.00 0.00 85 VAL A C 16
ATOM 25670 O O . VAL A 1 85 ? 9.102 6.041 -6.968 1.00 0.00 85 VAL A O 16
ATOM 25683 N N . HIS A 1 86 ? 8.427 3.940 -6.595 1.00 0.00 86 HIS A N 16
ATOM 25684 C CA . HIS A 1 86 ? 7.581 3.866 -7.745 1.00 0.00 86 HIS A CA 16
ATOM 25685 C C . HIS A 1 86 ? 6.449 2.950 -7.428 1.00 0.00 86 HIS A C 16
ATOM 25686 O O . HIS A 1 86 ? 6.670 1.833 -6.963 1.00 0.00 86 HIS A O 16
ATOM 25700 N N . LEU A 1 87 ? 5.185 3.362 -7.631 1.00 0.00 87 LEU A N 16
ATOM 25701 C CA . LEU A 1 87 ? 4.067 2.518 -7.345 1.00 0.00 87 LEU A CA 16
ATOM 25702 C C . LEU A 1 87 ? 2.900 2.773 -8.235 1.00 0.00 87 LEU A C 16
ATOM 25703 O O . LEU A 1 87 ? 2.769 3.827 -8.857 1.00 0.00 87 LEU A O 16
ATOM 25719 N N . LEU A 1 88 ? 1.999 1.780 -8.341 1.00 0.00 88 LEU A N 16
ATOM 25720 C CA . LEU A 1 88 ? 0.850 1.818 -9.192 1.00 0.00 88 LEU A CA 16
ATOM 25721 C C . LEU A 1 88 ? -0.361 1.669 -8.338 1.00 0.00 88 LEU A C 16
ATOM 25722 O O . LEU A 1 88 ? -0.531 0.680 -7.625 1.00 0.00 88 LEU A O 16
ATOM 25738 N N . LEU A 1 89 ? -1.244 2.682 -8.385 1.00 0.00 89 LEU A N 16
ATOM 25739 C CA . LEU A 1 89 ? -2.403 2.790 -7.555 1.00 0.00 89 LEU A CA 16
ATOM 25740 C C . LEU A 1 89 ? -3.626 2.932 -8.394 1.00 0.00 89 LEU A C 16
ATOM 25741 O O . LEU A 1 89 ? -3.578 3.312 -9.563 1.00 0.00 89 LEU A O 16
ATOM 25757 N N . GLU A 1 90 ? -4.800 2.668 -7.792 1.00 0.00 90 GLU A N 16
ATOM 25758 C CA . GLU A 1 90 ? -6.086 3.063 -8.277 1.00 0.00 90 GLU A CA 16
ATOM 25759 C C . GLU A 1 90 ? -6.648 4.033 -7.296 1.00 0.00 90 GLU A C 16
ATOM 25760 O O . GLU A 1 90 ? -6.573 3.835 -6.085 1.00 0.00 90 GLU A O 16
ATOM 25772 N N . LYS A 1 91 ? -7.231 5.143 -7.785 1.00 0.00 91 LYS A N 16
ATOM 25773 C CA . LYS A 1 91 ? -7.757 6.174 -6.945 1.00 0.00 91 LYS A CA 16
ATOM 25774 C C . LYS A 1 91 ? -9.047 5.796 -6.303 1.00 0.00 91 LYS A C 16
ATOM 25775 O O . LYS A 1 91 ? -9.945 5.222 -6.917 1.00 0.00 91 LYS A O 16
ATOM 25794 N N . GLY A 1 92 ? -9.154 6.062 -4.988 1.00 0.00 92 GLY A N 16
ATOM 25795 C CA . GLY A 1 92 ? -10.309 5.813 -4.183 1.00 0.00 92 GLY A CA 16
ATOM 25796 C C . GLY A 1 92 ? -11.356 6.873 -4.236 1.00 0.00 92 GLY A C 16
ATOM 25797 O O . GLY A 1 92 ? -11.271 7.871 -4.950 1.00 0.00 92 GLY A O 16
ATOM 25801 N N . GLN A 1 93 ? -12.413 6.685 -3.425 1.00 0.00 93 GLN A N 16
ATOM 25802 C CA . GLN A 1 93 ? -13.516 7.591 -3.346 1.00 0.00 93 GLN A CA 16
ATOM 25803 C C . GLN A 1 93 ? -13.226 8.823 -2.561 1.00 0.00 93 GLN A C 16
ATOM 25804 O O . GLN A 1 93 ? -12.518 8.808 -1.554 1.00 0.00 93 GLN A O 16
ATOM 25818 N N . SER A 1 94 ? -13.766 9.973 -3.000 1.00 0.00 94 SER A N 16
ATOM 25819 C CA . SER A 1 94 ? -13.626 11.226 -2.325 1.00 0.00 94 SER A CA 16
ATOM 25820 C C . SER A 1 94 ? -14.676 11.393 -1.282 1.00 0.00 94 SER A C 16
ATOM 25821 O O . SER A 1 94 ? -15.852 11.399 -1.644 1.00 0.00 94 SER A O 16
ATOM 25829 N N . PRO A 1 95 ? -14.409 11.511 -0.015 1.00 0.00 95 PRO A N 16
ATOM 25830 C CA . PRO A 1 95 ? -15.418 11.420 1.000 1.00 0.00 95 PRO A CA 16
ATOM 25831 C C . PRO A 1 95 ? -16.228 12.661 1.150 1.00 0.00 95 PRO A C 16
ATOM 25832 O O . PRO A 1 95 ? -15.826 13.731 0.694 1.00 0.00 95 PRO A O 16
ATOM 25843 N N . THR A 1 96 ? -17.406 12.551 1.791 1.00 0.00 96 THR A N 16
ATOM 25844 C CA . THR A 1 96 ? -18.269 13.651 2.088 1.00 0.00 96 THR A CA 16
ATOM 25845 C C . THR A 1 96 ? -18.298 13.973 3.576 1.00 0.00 96 THR A C 16
ATOM 25846 O O . THR A 1 96 ? -18.840 15.051 3.938 1.00 0.00 96 THR A O 16
ATOM 25858 N N . PHE B 2 1 ? -29.740 -16.124 15.142 1.00 0.00 1 PHE B N 16
ATOM 25859 C CA . PHE B 2 1 ? -28.776 -15.153 14.576 1.00 0.00 1 PHE B CA 16
ATOM 25860 C C . PHE B 2 1 ? -28.095 -14.327 15.612 1.00 0.00 1 PHE B C 16
ATOM 25861 O O . PHE B 2 1 ? -28.382 -14.466 16.800 1.00 0.00 1 PHE B O 16
ATOM 25880 N N . ALA B 2 2 ? -27.142 -13.472 15.203 1.00 0.00 2 ALA B N 16
ATOM 25881 C CA . ALA B 2 2 ? -26.343 -12.621 16.030 1.00 0.00 2 ALA B CA 16
ATOM 25882 C C . ALA B 2 2 ? -25.537 -13.297 17.085 1.00 0.00 2 ALA B C 16
ATOM 25883 O O . ALA B 2 2 ? -25.926 -13.383 18.248 1.00 0.00 2 ALA B O 16
ATOM 25890 N N . ASP B 2 3 ? -24.343 -13.813 16.743 1.00 0.00 3 ASP B N 16
ATOM 25891 C CA . ASP B 2 3 ? -23.407 -14.302 17.707 1.00 0.00 3 ASP B CA 16
ATOM 25892 C C . ASP B 2 3 ? -22.592 -13.185 18.259 1.00 0.00 3 ASP B C 16
ATOM 25893 O O . ASP B 2 3 ? -22.632 -12.055 17.774 1.00 0.00 3 ASP B O 16
ATOM 25902 N N . SER B 2 4 ? -21.809 -13.448 19.320 1.00 0.00 4 SER B N 16
ATOM 25903 C CA . SER B 2 4 ? -20.997 -12.468 19.973 1.00 0.00 4 SER B CA 16
ATOM 25904 C C . SER B 2 4 ? -19.631 -12.340 19.393 1.00 0.00 4 SER B C 16
ATOM 25905 O O . SER B 2 4 ? -19.230 -11.249 18.989 1.00 0.00 4 SER B O 16
ATOM 25913 N N . GLU B 2 5 ? -18.841 -13.427 19.338 1.00 0.00 5 GLU B N 16
ATOM 25914 C CA . GLU B 2 5 ? -17.435 -13.366 19.088 1.00 0.00 5 GLU B CA 16
ATOM 25915 C C . GLU B 2 5 ? -17.047 -13.348 17.650 1.00 0.00 5 GLU B C 16
ATOM 25916 O O . GLU B 2 5 ? -17.738 -13.866 16.774 1.00 0.00 5 GLU B O 16
ATOM 25928 N N . ALA B 2 6 ? -15.888 -12.730 17.356 1.00 0.00 6 ALA B N 16
ATOM 25929 C CA . ALA B 2 6 ? -15.338 -12.583 16.044 1.00 0.00 6 ALA B CA 16
ATOM 25930 C C . ALA B 2 6 ? -14.056 -13.331 15.919 1.00 0.00 6 ALA B C 16
ATOM 25931 O O . ALA B 2 6 ? -13.339 -13.517 16.902 1.00 0.00 6 ALA B O 16
ATOM 25938 N N . ASP B 2 7 ? -13.704 -13.802 14.710 1.00 0.00 7 ASP B N 16
ATOM 25939 C CA . ASP B 2 7 ? -12.564 -14.646 14.523 1.00 0.00 7 ASP B CA 16
ATOM 25940 C C . ASP B 2 7 ? -12.099 -14.662 13.107 1.00 0.00 7 ASP B C 16
ATOM 25941 O O . ASP B 2 7 ? -12.491 -15.523 12.320 1.00 0.00 7 ASP B O 16
ATOM 25950 N N . GLU B 2 8 ? -11.226 -13.718 12.714 1.00 0.00 8 GLU B N 16
ATOM 25951 C CA . GLU B 2 8 ? -10.582 -13.675 11.438 1.00 0.00 8 GLU B CA 16
ATOM 25952 C C . GLU B 2 8 ? -9.109 -13.840 11.579 1.00 0.00 8 GLU B C 16
ATOM 25953 O O . GLU B 2 8 ? -8.508 -14.681 10.915 1.00 0.00 8 GLU B O 16
ATOM 25965 N N . ASN B 2 9 ? -8.464 -13.059 12.464 1.00 0.00 9 ASN B N 16
ATOM 25966 C CA . ASN B 2 9 ? -7.107 -13.219 12.889 1.00 0.00 9 ASN B CA 16
ATOM 25967 C C . ASN B 2 9 ? -6.050 -12.959 11.872 1.00 0.00 9 ASN B C 16
ATOM 25968 O O . ASN B 2 9 ? -5.118 -13.740 11.690 1.00 0.00 9 ASN B O 16
ATOM 25979 N N . GLU B 2 10 ? -6.113 -11.782 11.225 1.00 0.00 10 GLU B N 16
ATOM 25980 C CA . GLU B 2 10 ? -5.074 -11.226 10.413 1.00 0.00 10 GLU B CA 16
ATOM 25981 C C . GLU B 2 10 ? -4.733 -9.885 10.965 1.00 0.00 10 GLU B C 16
ATOM 25982 O O . GLU B 2 10 ? -5.409 -9.394 11.867 1.00 0.00 10 GLU B O 16
ATOM 25994 N N . GLN B 2 11 ? -3.626 -9.265 10.519 1.00 0.00 11 GLN B N 16
ATOM 25995 C CA . GLN B 2 11 ? -3.022 -8.154 11.187 1.00 0.00 11 GLN B CA 16
ATOM 25996 C C . GLN B 2 11 ? -2.943 -6.951 10.311 1.00 0.00 11 GLN B C 16
ATOM 25997 O O . GLN B 2 11 ? -3.241 -7.009 9.119 1.00 0.00 11 GLN B O 16
ATOM 26011 N N . VAL B 2 12 ? -2.547 -5.800 10.881 1.00 0.00 12 VAL B N 16
ATOM 26012 C CA . VAL B 2 12 ? -2.450 -4.545 10.202 1.00 0.00 12 VAL B CA 16
ATOM 26013 C C . VAL B 2 12 ? -1.069 -3.999 10.308 1.00 0.00 12 VAL B C 16
ATOM 26014 O O . VAL B 2 12 ? -0.293 -4.375 11.185 1.00 0.00 12 VAL B O 16
ATOM 26027 N N . SER B 2 13 ? -0.681 -3.096 9.390 1.00 0.00 13 SER B N 16
ATOM 26028 C CA . SER B 2 13 ? 0.648 -2.584 9.271 1.00 0.00 13 SER B CA 16
ATOM 26029 C C . SER B 2 13 ? 0.706 -1.118 9.014 1.00 0.00 13 SER B C 16
ATOM 26030 O O . SER B 2 13 ? -0.151 -0.540 8.347 1.00 0.00 13 SER B O 16
ATOM 26038 N N . ALA B 2 14 ? 1.784 -0.476 9.498 1.00 0.00 14 ALA B N 16
ATOM 26039 C CA . ALA B 2 14 ? 2.151 0.871 9.182 1.00 0.00 14 ALA B CA 16
ATOM 26040 C C . ALA B 2 14 ? 3.535 0.946 8.635 1.00 0.00 14 ALA B C 16
ATOM 26041 O O . ALA B 2 14 ? 4.403 0.124 8.928 1.00 0.00 14 ALA B O 16
ATOM 26048 N N . VAL B 2 15 ? 3.782 1.945 7.769 1.00 0.00 15 VAL B N 16
ATOM 26049 C CA . VAL B 2 15 ? 5.054 2.480 7.393 1.00 0.00 15 VAL B CA 16
ATOM 26050 C C . VAL B 2 15 ? 4.806 3.905 6.917 1.00 0.00 15 VAL B C 16
ATOM 26051 O O . VAL B 2 15 ? 3.674 4.190 6.441 1.00 0.00 15 VAL B O 16
ATOM 26065 N N . PRO A 1 1 ? -14.616 9.612 -17.614 1.00 0.00 1 PRO A N 17
ATOM 26066 C CA . PRO A 1 1 ? -13.736 9.200 -16.491 1.00 0.00 1 PRO A CA 17
ATOM 26067 C C . PRO A 1 1 ? -14.135 7.850 -16.003 1.00 0.00 1 PRO A C 17
ATOM 26068 O O . PRO A 1 1 ? -15.237 7.399 -16.311 1.00 0.00 1 PRO A O 17
ATOM 26081 N N . LYS A 1 2 ? -13.278 7.184 -15.208 1.00 0.00 2 LYS A N 17
ATOM 26082 C CA . LYS A 1 2 ? -13.683 6.107 -14.359 1.00 0.00 2 LYS A CA 17
ATOM 26083 C C . LYS A 1 2 ? -13.716 6.634 -12.966 1.00 0.00 2 LYS A C 17
ATOM 26084 O O . LYS A 1 2 ? -12.935 7.536 -12.664 1.00 0.00 2 LYS A O 17
ATOM 26103 N N . PRO A 1 3 ? -14.514 6.164 -12.054 1.00 0.00 3 PRO A N 17
ATOM 26104 C CA . PRO A 1 3 ? -14.401 6.517 -10.669 1.00 0.00 3 PRO A CA 17
ATOM 26105 C C . PRO A 1 3 ? -13.122 6.037 -10.073 1.00 0.00 3 PRO A C 17
ATOM 26106 O O . PRO A 1 3 ? -12.553 6.727 -9.229 1.00 0.00 3 PRO A O 17
ATOM 26117 N N . GLY A 1 4 ? -12.645 4.857 -10.510 1.00 0.00 4 GLY A N 17
ATOM 26118 C CA . GLY A 1 4 ? -11.346 4.341 -10.209 1.00 0.00 4 GLY A CA 17
ATOM 26119 C C . GLY A 1 4 ? -10.410 4.482 -11.360 1.00 0.00 4 GLY A C 17
ATOM 26120 O O . GLY A 1 4 ? -10.041 3.500 -12.001 1.00 0.00 4 GLY A O 17
ATOM 26124 N N . ASP A 1 5 ? -9.966 5.715 -11.659 1.00 0.00 5 ASP A N 17
ATOM 26125 C CA . ASP A 1 5 ? -8.888 5.974 -12.562 1.00 0.00 5 ASP A CA 17
ATOM 26126 C C . ASP A 1 5 ? -7.569 5.798 -11.891 1.00 0.00 5 ASP A C 17
ATOM 26127 O O . ASP A 1 5 ? -7.424 6.018 -10.690 1.00 0.00 5 ASP A O 17
ATOM 26136 N N . ILE A 1 6 ? -6.566 5.328 -12.654 1.00 0.00 6 ILE A N 17
ATOM 26137 C CA . ILE A 1 6 ? -5.265 4.929 -12.216 1.00 0.00 6 ILE A CA 17
ATOM 26138 C C . ILE A 1 6 ? -4.312 6.074 -12.241 1.00 0.00 6 ILE A C 17
ATOM 26139 O O . ILE A 1 6 ? -4.374 6.930 -13.122 1.00 0.00 6 ILE A O 17
ATOM 26155 N N . PHE A 1 7 ? -3.369 6.151 -11.285 1.00 0.00 7 PHE A N 17
ATOM 26156 C CA . PHE A 1 7 ? -2.307 7.110 -11.317 1.00 0.00 7 PHE A CA 17
ATOM 26157 C C . PHE A 1 7 ? -1.043 6.569 -10.743 1.00 0.00 7 PHE A C 17
ATOM 26158 O O . PHE A 1 7 ? -1.015 5.520 -10.101 1.00 0.00 7 PHE A O 17
ATOM 26175 N N . GLU A 1 8 ? 0.081 7.263 -10.990 1.00 0.00 8 GLU A N 17
ATOM 26176 C CA . GLU A 1 8 ? 1.388 6.858 -10.570 1.00 0.00 8 GLU A CA 17
ATOM 26177 C C . GLU A 1 8 ? 1.969 7.787 -9.560 1.00 0.00 8 GLU A C 17
ATOM 26178 O O . GLU A 1 8 ? 1.889 9.010 -9.667 1.00 0.00 8 GLU A O 17
ATOM 26190 N N . VAL A 1 9 ? 2.565 7.233 -8.488 1.00 0.00 9 VAL A N 17
ATOM 26191 C CA . VAL A 1 9 ? 3.377 7.958 -7.560 1.00 0.00 9 VAL A CA 17
ATOM 26192 C C . VAL A 1 9 ? 4.811 7.657 -7.833 1.00 0.00 9 VAL A C 17
ATOM 26193 O O . VAL A 1 9 ? 5.277 6.540 -7.618 1.00 0.00 9 VAL A O 17
ATOM 26206 N N . GLU A 1 10 ? 5.567 8.658 -8.320 1.00 0.00 10 GLU A N 17
ATOM 26207 C CA . GLU A 1 10 ? 6.990 8.596 -8.451 1.00 0.00 10 GLU A CA 17
ATOM 26208 C C . GLU A 1 10 ? 7.552 9.571 -7.474 1.00 0.00 10 GLU A C 17
ATOM 26209 O O . GLU A 1 10 ? 7.480 10.784 -7.671 1.00 0.00 10 GLU A O 17
ATOM 26221 N N . LEU A 1 11 ? 8.062 9.085 -6.329 1.00 0.00 11 LEU A N 17
ATOM 26222 C CA . LEU A 1 11 ? 8.606 9.916 -5.299 1.00 0.00 11 LEU A CA 17
ATOM 26223 C C . LEU A 1 11 ? 9.900 9.380 -4.793 1.00 0.00 11 LEU A C 17
ATOM 26224 O O . LEU A 1 11 ? 10.365 8.304 -5.167 1.00 0.00 11 LEU A O 17
ATOM 26240 N N . ALA A 1 12 ? 10.540 10.118 -3.868 1.00 0.00 12 ALA A N 17
ATOM 26241 C CA . ALA A 1 12 ? 11.654 9.677 -3.088 1.00 0.00 12 ALA A CA 17
ATOM 26242 C C . ALA A 1 12 ? 11.374 10.081 -1.681 1.00 0.00 12 ALA A C 17
ATOM 26243 O O . ALA A 1 12 ? 10.557 10.971 -1.451 1.00 0.00 12 ALA A O 17
ATOM 26250 N N . LYS A 1 13 ? 12.004 9.448 -0.675 1.00 0.00 13 LYS A N 17
ATOM 26251 C CA . LYS A 1 13 ? 11.767 9.785 0.694 1.00 0.00 13 LYS A CA 17
ATOM 26252 C C . LYS A 1 13 ? 12.310 11.109 1.108 1.00 0.00 13 LYS A C 17
ATOM 26253 O O . LYS A 1 13 ? 13.298 11.604 0.567 1.00 0.00 13 LYS A O 17
ATOM 26272 N N . ASN A 1 14 ? 11.695 11.746 2.121 1.00 0.00 14 ASN A N 17
ATOM 26273 C CA . ASN A 1 14 ? 12.260 12.875 2.794 1.00 0.00 14 ASN A CA 17
ATOM 26274 C C . ASN A 1 14 ? 12.398 12.551 4.242 1.00 0.00 14 ASN A C 17
ATOM 26275 O O . ASN A 1 14 ? 13.441 12.095 4.707 1.00 0.00 14 ASN A O 17
ATOM 26286 N N . ASP A 1 15 ? 11.317 12.727 5.023 1.00 0.00 15 ASP A N 17
ATOM 26287 C CA . ASP A 1 15 ? 11.223 12.319 6.391 1.00 0.00 15 ASP A CA 17
ATOM 26288 C C . ASP A 1 15 ? 11.001 10.847 6.449 1.00 0.00 15 ASP A C 17
ATOM 26289 O O . ASP A 1 15 ? 11.734 10.110 7.107 1.00 0.00 15 ASP A O 17
ATOM 26298 N N . ASN A 1 16 ? 9.995 10.360 5.702 1.00 0.00 16 ASN A N 17
ATOM 26299 C CA . ASN A 1 16 ? 9.678 8.974 5.546 1.00 0.00 16 ASN A CA 17
ATOM 26300 C C . ASN A 1 16 ? 9.362 8.801 4.101 1.00 0.00 16 ASN A C 17
ATOM 26301 O O . ASN A 1 16 ? 9.380 9.772 3.346 1.00 0.00 16 ASN A O 17
ATOM 26312 N N . SER A 1 17 ? 9.071 7.566 3.657 1.00 0.00 17 SER A N 17
ATOM 26313 C CA . SER A 1 17 ? 8.673 7.276 2.314 1.00 0.00 17 SER A CA 17
ATOM 26314 C C . SER A 1 17 ? 7.218 7.527 2.114 1.00 0.00 17 SER A C 17
ATOM 26315 O O . SER A 1 17 ? 6.869 8.345 1.264 1.00 0.00 17 SER A O 17
ATOM 26323 N N . LEU A 1 18 ? 6.311 6.873 2.861 1.00 0.00 18 LEU A N 17
ATOM 26324 C CA . LEU A 1 18 ? 4.925 7.216 2.797 1.00 0.00 18 LEU A CA 17
ATOM 26325 C C . LEU A 1 18 ? 4.487 8.036 3.962 1.00 0.00 18 LEU A C 17
ATOM 26326 O O . LEU A 1 18 ? 4.522 9.265 3.922 1.00 0.00 18 LEU A O 17
ATOM 26342 N N . GLY A 1 19 ? 4.017 7.390 5.044 1.00 0.00 19 GLY A N 17
ATOM 26343 C CA . GLY A 1 19 ? 3.291 8.013 6.105 1.00 0.00 19 GLY A CA 17
ATOM 26344 C C . GLY A 1 19 ? 1.857 7.617 6.027 1.00 0.00 19 GLY A C 17
ATOM 26345 O O . GLY A 1 19 ? 0.953 8.451 6.037 1.00 0.00 19 GLY A O 17
ATOM 26349 N N . ILE A 1 20 ? 1.585 6.303 5.926 1.00 0.00 20 ILE A N 17
ATOM 26350 C CA . ILE A 1 20 ? 0.262 5.792 5.742 1.00 0.00 20 ILE A CA 17
ATOM 26351 C C . ILE A 1 20 ? 0.036 4.595 6.600 1.00 0.00 20 ILE A C 17
ATOM 26352 O O . ILE A 1 20 ? 0.963 4.015 7.164 1.00 0.00 20 ILE A O 17
ATOM 26368 N N . SER A 1 21 ? -1.236 4.194 6.771 1.00 0.00 21 SER A N 17
ATOM 26369 C CA . SER A 1 21 ? -1.664 3.071 7.546 1.00 0.00 21 SER A CA 17
ATOM 26370 C C . SER A 1 21 ? -2.443 2.172 6.649 1.00 0.00 21 SER A C 17
ATOM 26371 O O . SER A 1 21 ? -3.237 2.629 5.827 1.00 0.00 21 SER A O 17
ATOM 26379 N N . VAL A 1 22 ? -2.210 0.850 6.735 1.00 0.00 22 VAL A N 17
ATOM 26380 C CA . VAL A 1 22 ? -2.567 -0.106 5.733 1.00 0.00 22 VAL A CA 17
ATOM 26381 C C . VAL A 1 22 ? -3.433 -1.166 6.324 1.00 0.00 22 VAL A C 17
ATOM 26382 O O . VAL A 1 22 ? -3.246 -1.550 7.477 1.00 0.00 22 VAL A O 17
ATOM 26395 N N . THR A 1 23 ? -4.422 -1.683 5.573 1.00 0.00 23 THR A N 17
ATOM 26396 C CA . THR A 1 23 ? -5.293 -2.715 6.046 1.00 0.00 23 THR A CA 17
ATOM 26397 C C . THR A 1 23 ? -5.577 -3.752 5.015 1.00 0.00 23 THR A C 17
ATOM 26398 O O . THR A 1 23 ? -5.929 -3.479 3.869 1.00 0.00 23 THR A O 17
ATOM 26409 N N . GLY A 1 24 ? -5.434 -5.034 5.397 1.00 0.00 24 GLY A N 17
ATOM 26410 C CA . GLY A 1 24 ? -5.802 -6.197 4.652 1.00 0.00 24 GLY A CA 17
ATOM 26411 C C . GLY A 1 24 ? -4.699 -6.772 3.831 1.00 0.00 24 GLY A C 17
ATOM 26412 O O . GLY A 1 24 ? -3.520 -6.492 4.040 1.00 0.00 24 GLY A O 17
ATOM 26416 N N . GLY A 1 25 ? -5.061 -7.621 2.853 1.00 0.00 25 GLY A N 17
ATOM 26417 C CA . GLY A 1 25 ? -4.158 -8.161 1.884 1.00 0.00 25 GLY A CA 17
ATOM 26418 C C . GLY A 1 25 ? -3.729 -9.558 2.175 1.00 0.00 25 GLY A C 17
ATOM 26419 O O . GLY A 1 25 ? -2.560 -9.910 2.019 1.00 0.00 25 GLY A O 17
ATOM 26423 N N . VAL A 1 26 ? -4.684 -10.403 2.604 1.00 0.00 26 VAL A N 17
ATOM 26424 C CA . VAL A 1 26 ? -4.394 -11.722 3.074 1.00 0.00 26 VAL A CA 17
ATOM 26425 C C . VAL A 1 26 ? -4.808 -12.729 2.057 1.00 0.00 26 VAL A C 17
ATOM 26426 O O . VAL A 1 26 ? -4.183 -12.903 1.013 1.00 0.00 26 VAL A O 17
ATOM 26439 N N . ASN A 1 27 ? -5.906 -13.457 2.331 1.00 0.00 27 ASN A N 17
ATOM 26440 C CA . ASN A 1 27 ? -6.470 -14.501 1.533 1.00 0.00 27 ASN A CA 17
ATOM 26441 C C . ASN A 1 27 ? -7.485 -13.938 0.598 1.00 0.00 27 ASN A C 17
ATOM 26442 O O . ASN A 1 27 ? -7.347 -14.022 -0.622 1.00 0.00 27 ASN A O 17
ATOM 26453 N N . THR A 1 28 ? -8.542 -13.298 1.127 1.00 0.00 28 THR A N 17
ATOM 26454 C CA . THR A 1 28 ? -9.414 -12.434 0.393 1.00 0.00 28 THR A CA 17
ATOM 26455 C C . THR A 1 28 ? -9.589 -11.207 1.218 1.00 0.00 28 THR A C 17
ATOM 26456 O O . THR A 1 28 ? -9.688 -11.275 2.443 1.00 0.00 28 THR A O 17
ATOM 26467 N N . SER A 1 29 ? -9.585 -10.017 0.589 1.00 0.00 29 SER A N 17
ATOM 26468 C CA . SER A 1 29 ? -9.722 -8.777 1.289 1.00 0.00 29 SER A CA 17
ATOM 26469 C C . SER A 1 29 ? -10.492 -7.827 0.438 1.00 0.00 29 SER A C 17
ATOM 26470 O O . SER A 1 29 ? -11.695 -7.644 0.618 1.00 0.00 29 SER A O 17
ATOM 26478 N N . VAL A 1 30 ? -9.845 -7.190 -0.554 1.00 0.00 30 VAL A N 17
ATOM 26479 C CA . VAL A 1 30 ? -10.500 -6.401 -1.552 1.00 0.00 30 VAL A CA 17
ATOM 26480 C C . VAL A 1 30 ? -10.804 -7.280 -2.716 1.00 0.00 30 VAL A C 17
ATOM 26481 O O . VAL A 1 30 ? -11.947 -7.403 -3.154 1.00 0.00 30 VAL A O 17
ATOM 26494 N N . ARG A 1 31 ? -9.789 -8.004 -3.221 1.00 0.00 31 ARG A N 17
ATOM 26495 C CA . ARG A 1 31 ? -9.929 -9.041 -4.196 1.00 0.00 31 ARG A CA 17
ATOM 26496 C C . ARG A 1 31 ? -9.423 -10.297 -3.574 1.00 0.00 31 ARG A C 17
ATOM 26497 O O . ARG A 1 31 ? -9.601 -10.519 -2.377 1.00 0.00 31 ARG A O 17
ATOM 26518 N N . HIS A 1 32 ? -8.732 -11.167 -4.332 1.00 0.00 32 HIS A N 17
ATOM 26519 C CA . HIS A 1 32 ? -8.028 -12.309 -3.836 1.00 0.00 32 HIS A CA 17
ATOM 26520 C C . HIS A 1 32 ? -6.762 -11.922 -3.152 1.00 0.00 32 HIS A C 17
ATOM 26521 O O . HIS A 1 32 ? -5.653 -12.199 -3.608 1.00 0.00 32 HIS A O 17
ATOM 26535 N N . GLY A 1 33 ? -6.901 -11.199 -2.027 1.00 0.00 33 GLY A N 17
ATOM 26536 C CA . GLY A 1 33 ? -5.863 -10.487 -1.349 1.00 0.00 33 GLY A CA 17
ATOM 26537 C C . GLY A 1 33 ? -6.052 -9.041 -1.651 1.00 0.00 33 GLY A C 17
ATOM 26538 O O . GLY A 1 33 ? -7.175 -8.539 -1.659 1.00 0.00 33 GLY A O 17
ATOM 26542 N N . GLY A 1 34 ? -4.949 -8.323 -1.932 1.00 0.00 34 GLY A N 17
ATOM 26543 C CA . GLY A 1 34 ? -4.978 -6.936 -2.280 1.00 0.00 34 GLY A CA 17
ATOM 26544 C C . GLY A 1 34 ? -4.985 -6.038 -1.091 1.00 0.00 34 GLY A C 17
ATOM 26545 O O . GLY A 1 34 ? -5.575 -6.330 -0.053 1.00 0.00 34 GLY A O 17
ATOM 26549 N N . ILE A 1 35 ? -4.363 -4.852 -1.209 1.00 0.00 35 ILE A N 17
ATOM 26550 C CA . ILE A 1 35 ? -3.908 -4.086 -0.091 1.00 0.00 35 ILE A CA 17
ATOM 26551 C C . ILE A 1 35 ? -4.588 -2.764 -0.202 1.00 0.00 35 ILE A C 17
ATOM 26552 O O . ILE A 1 35 ? -4.625 -2.156 -1.270 1.00 0.00 35 ILE A O 17
ATOM 26568 N N . TYR A 1 36 ? -5.200 -2.294 0.899 1.00 0.00 36 TYR A N 17
ATOM 26569 C CA . TYR A 1 36 ? -6.075 -1.163 0.902 1.00 0.00 36 TYR A CA 17
ATOM 26570 C C . TYR A 1 36 ? -5.625 -0.164 1.912 1.00 0.00 36 TYR A C 17
ATOM 26571 O O . TYR A 1 36 ? -5.042 -0.501 2.942 1.00 0.00 36 TYR A O 17
ATOM 26589 N N . VAL A 1 37 ? -5.875 1.132 1.654 1.00 0.00 37 VAL A N 17
ATOM 26590 C CA . VAL A 1 37 ? -5.488 2.195 2.528 1.00 0.00 37 VAL A CA 17
ATOM 26591 C C . VAL A 1 37 ? -6.439 2.330 3.667 1.00 0.00 37 VAL A C 17
ATOM 26592 O O . VAL A 1 37 ? -7.637 2.537 3.476 1.00 0.00 37 VAL A O 17
ATOM 26605 N N . LYS A 1 38 ? -5.942 2.277 4.916 1.00 0.00 38 LYS A N 17
ATOM 26606 C CA . LYS A 1 38 ? -6.739 2.532 6.075 1.00 0.00 38 LYS A CA 17
ATOM 26607 C C . LYS A 1 38 ? -6.881 4.001 6.282 1.00 0.00 38 LYS A C 17
ATOM 26608 O O . LYS A 1 38 ? -7.978 4.551 6.201 1.00 0.00 38 LYS A O 17
ATOM 26627 N N . ALA A 1 39 ? -5.761 4.703 6.536 1.00 0.00 39 ALA A N 17
ATOM 26628 C CA . ALA A 1 39 ? -5.772 6.108 6.800 1.00 0.00 39 ALA A CA 17
ATOM 26629 C C . ALA A 1 39 ? -4.414 6.668 6.549 1.00 0.00 39 ALA A C 17
ATOM 26630 O O . ALA A 1 39 ? -3.428 5.933 6.512 1.00 0.00 39 ALA A O 17
ATOM 26637 N N . VAL A 1 40 ? -4.302 7.996 6.369 1.00 0.00 40 VAL A N 17
ATOM 26638 C CA . VAL A 1 40 ? -3.059 8.687 6.229 1.00 0.00 40 VAL A CA 17
ATOM 26639 C C . VAL A 1 40 ? -2.587 9.193 7.549 1.00 0.00 40 VAL A C 17
ATOM 26640 O O . VAL A 1 40 ? -3.354 9.656 8.392 1.00 0.00 40 VAL A O 17
ATOM 26653 N N . ILE A 1 41 ? -1.281 9.048 7.837 1.00 0.00 41 ILE A N 17
ATOM 26654 C CA . ILE A 1 41 ? -0.648 9.600 8.995 1.00 0.00 41 ILE A CA 17
ATOM 26655 C C . ILE A 1 41 ? -0.247 11.003 8.694 1.00 0.00 41 ILE A C 17
ATOM 26656 O O . ILE A 1 41 ? 0.483 11.181 7.720 1.00 0.00 41 ILE A O 17
ATOM 26672 N N . PRO A 1 42 ? -0.607 12.050 9.376 1.00 0.00 42 PRO A N 17
ATOM 26673 C CA . PRO A 1 42 ? -0.308 13.391 8.965 1.00 0.00 42 PRO A CA 17
ATOM 26674 C C . PRO A 1 42 ? 1.074 13.840 9.291 1.00 0.00 42 PRO A C 17
ATOM 26675 O O . PRO A 1 42 ? 1.303 15.028 9.515 1.00 0.00 42 PRO A O 17
ATOM 26686 N N . GLN A 1 43 ? 2.064 12.929 9.288 1.00 0.00 43 GLN A N 17
ATOM 26687 C CA . GLN A 1 43 ? 3.415 13.190 9.674 1.00 0.00 43 GLN A CA 17
ATOM 26688 C C . GLN A 1 43 ? 4.304 12.391 8.784 1.00 0.00 43 GLN A C 17
ATOM 26689 O O . GLN A 1 43 ? 5.029 11.487 9.194 1.00 0.00 43 GLN A O 17
ATOM 26703 N N . GLY A 1 44 ? 4.243 12.672 7.470 1.00 0.00 44 GLY A N 17
ATOM 26704 C CA . GLY A 1 44 ? 5.057 11.990 6.513 1.00 0.00 44 GLY A CA 17
ATOM 26705 C C . GLY A 1 44 ? 4.884 12.609 5.169 1.00 0.00 44 GLY A C 17
ATOM 26706 O O . GLY A 1 44 ? 3.977 13.411 4.957 1.00 0.00 44 GLY A O 17
ATOM 26710 N N . ALA A 1 45 ? 5.734 12.201 4.208 1.00 0.00 45 ALA A N 17
ATOM 26711 C CA . ALA A 1 45 ? 5.778 12.637 2.847 1.00 0.00 45 ALA A CA 17
ATOM 26712 C C . ALA A 1 45 ? 4.471 12.641 2.131 1.00 0.00 45 ALA A C 17
ATOM 26713 O O . ALA A 1 45 ? 4.173 13.561 1.371 1.00 0.00 45 ALA A O 17
ATOM 26720 N N . ALA A 1 46 ? 3.628 11.625 2.385 1.00 0.00 46 ALA A N 17
ATOM 26721 C CA . ALA A 1 46 ? 2.292 11.494 1.891 1.00 0.00 46 ALA A CA 17
ATOM 26722 C C . ALA A 1 46 ? 1.409 12.669 2.137 1.00 0.00 46 ALA A C 17
ATOM 26723 O O . ALA A 1 46 ? 0.726 13.134 1.227 1.00 0.00 46 ALA A O 17
ATOM 26730 N N . GLU A 1 47 ? 1.380 13.210 3.368 1.00 0.00 47 GLU A N 17
ATOM 26731 C CA . GLU A 1 47 ? 0.554 14.322 3.726 1.00 0.00 47 GLU A CA 17
ATOM 26732 C C . GLU A 1 47 ? 1.226 15.622 3.447 1.00 0.00 47 GLU A C 17
ATOM 26733 O O . GLU A 1 47 ? 0.603 16.592 3.020 1.00 0.00 47 GLU A O 17
ATOM 26745 N N . SER A 1 48 ? 2.558 15.685 3.620 1.00 0.00 48 SER A N 17
ATOM 26746 C CA . SER A 1 48 ? 3.386 16.803 3.290 1.00 0.00 48 SER A CA 17
ATOM 26747 C C . SER A 1 48 ? 3.246 17.261 1.879 1.00 0.00 48 SER A C 17
ATOM 26748 O O . SER A 1 48 ? 2.949 18.427 1.624 1.00 0.00 48 SER A O 17
ATOM 26756 N N . ASP A 1 49 ? 3.433 16.358 0.900 1.00 0.00 49 ASP A N 17
ATOM 26757 C CA . ASP A 1 49 ? 3.271 16.672 -0.486 1.00 0.00 49 ASP A CA 17
ATOM 26758 C C . ASP A 1 49 ? 1.830 16.655 -0.868 1.00 0.00 49 ASP A C 17
ATOM 26759 O O . ASP A 1 49 ? 1.305 17.640 -1.382 1.00 0.00 49 ASP A O 17
ATOM 26768 N N . GLY A 1 50 ? 1.115 15.549 -0.591 1.00 0.00 50 GLY A N 17
ATOM 26769 C CA . GLY A 1 50 ? -0.276 15.402 -0.883 1.00 0.00 50 GLY A CA 17
ATOM 26770 C C . GLY A 1 50 ? -0.482 14.532 -2.076 1.00 0.00 50 GLY A C 17
ATOM 26771 O O . GLY A 1 50 ? -0.311 14.974 -3.212 1.00 0.00 50 GLY A O 17
ATOM 26775 N N . ARG A 1 51 ? -0.838 13.252 -1.873 1.00 0.00 51 ARG A N 17
ATOM 26776 C CA . ARG A 1 51 ? -0.731 12.261 -2.898 1.00 0.00 51 ARG A CA 17
ATOM 26777 C C . ARG A 1 51 ? -1.865 11.296 -2.960 1.00 0.00 51 ARG A C 17
ATOM 26778 O O . ARG A 1 51 ? -2.337 10.974 -4.050 1.00 0.00 51 ARG A O 17
ATOM 26799 N N . ILE A 1 52 ? -2.354 10.772 -1.822 1.00 0.00 52 ILE A N 17
ATOM 26800 C CA . ILE A 1 52 ? -3.271 9.675 -1.776 1.00 0.00 52 ILE A CA 17
ATOM 26801 C C . ILE A 1 52 ? -4.423 10.064 -0.915 1.00 0.00 52 ILE A C 17
ATOM 26802 O O . ILE A 1 52 ? -4.423 11.134 -0.308 1.00 0.00 52 ILE A O 17
ATOM 26818 N N . HIS A 1 53 ? -5.473 9.230 -0.813 1.00 0.00 53 HIS A N 17
ATOM 26819 C CA . HIS A 1 53 ? -6.532 9.396 0.133 1.00 0.00 53 HIS A CA 17
ATOM 26820 C C . HIS A 1 53 ? -6.804 8.114 0.844 1.00 0.00 53 HIS A C 17
ATOM 26821 O O . HIS A 1 53 ? -6.416 7.035 0.398 1.00 0.00 53 HIS A O 17
ATOM 26835 N N . LYS A 1 54 ? -7.495 8.170 1.996 1.00 0.00 54 LYS A N 17
ATOM 26836 C CA . LYS A 1 54 ? -8.049 7.028 2.654 1.00 0.00 54 LYS A CA 17
ATOM 26837 C C . LYS A 1 54 ? -8.990 6.227 1.821 1.00 0.00 54 LYS A C 17
ATOM 26838 O O . LYS A 1 54 ? -9.834 6.753 1.097 1.00 0.00 54 LYS A O 17
ATOM 26857 N N . GLY A 1 55 ? -8.866 4.889 1.879 1.00 0.00 55 GLY A N 17
ATOM 26858 C CA . GLY A 1 55 ? -9.697 3.979 1.154 1.00 0.00 55 GLY A CA 17
ATOM 26859 C C . GLY A 1 55 ? -9.436 3.846 -0.307 1.00 0.00 55 GLY A C 17
ATOM 26860 O O . GLY A 1 55 ? -10.308 3.384 -1.040 1.00 0.00 55 GLY A O 17
ATOM 26864 N N . ASP A 1 56 ? -8.229 4.221 -0.769 1.00 0.00 56 ASP A N 17
ATOM 26865 C CA . ASP A 1 56 ? -7.728 3.937 -2.077 1.00 0.00 56 ASP A CA 17
ATOM 26866 C C . ASP A 1 56 ? -7.123 2.579 -2.167 1.00 0.00 56 ASP A C 17
ATOM 26867 O O . ASP A 1 56 ? -6.968 1.888 -1.161 1.00 0.00 56 ASP A O 17
ATOM 26876 N N . ARG A 1 57 ? -6.755 2.130 -3.381 1.00 0.00 57 ARG A N 17
ATOM 26877 C CA . ARG A 1 57 ? -6.093 0.878 -3.576 1.00 0.00 57 ARG A CA 17
ATOM 26878 C C . ARG A 1 57 ? -4.806 1.040 -4.311 1.00 0.00 57 ARG A C 17
ATOM 26879 O O . ARG A 1 57 ? -4.724 1.699 -5.346 1.00 0.00 57 ARG A O 17
ATOM 26900 N N . VAL A 1 58 ? -3.718 0.412 -3.831 1.00 0.00 58 VAL A N 17
ATOM 26901 C CA . VAL A 1 58 ? -2.506 0.284 -4.580 1.00 0.00 58 VAL A CA 17
ATOM 26902 C C . VAL A 1 58 ? -2.610 -0.822 -5.572 1.00 0.00 58 VAL A C 17
ATOM 26903 O O . VAL A 1 58 ? -3.443 -1.719 -5.459 1.00 0.00 58 VAL A O 17
ATOM 26916 N N . LEU A 1 59 ? -1.769 -0.798 -6.622 1.00 0.00 59 LEU A N 17
ATOM 26917 C CA . LEU A 1 59 ? -1.770 -1.789 -7.652 1.00 0.00 59 LEU A CA 17
ATOM 26918 C C . LEU A 1 59 ? -0.425 -2.427 -7.727 1.00 0.00 59 LEU A C 17
ATOM 26919 O O . LEU A 1 59 ? -0.228 -3.534 -7.226 1.00 0.00 59 LEU A O 17
ATOM 26935 N N . ALA A 1 60 ? 0.557 -1.788 -8.385 1.00 0.00 60 ALA A N 17
ATOM 26936 C CA . ALA A 1 60 ? 1.902 -2.267 -8.475 1.00 0.00 60 ALA A CA 17
ATOM 26937 C C . ALA A 1 60 ? 2.842 -1.583 -7.542 1.00 0.00 60 ALA A C 17
ATOM 26938 O O . ALA A 1 60 ? 2.679 -0.408 -7.218 1.00 0.00 60 ALA A O 17
ATOM 26945 N N . VAL A 1 61 ? 3.892 -2.304 -7.109 1.00 0.00 61 VAL A N 17
ATOM 26946 C CA . VAL A 1 61 ? 4.989 -1.818 -6.329 1.00 0.00 61 VAL A CA 17
ATOM 26947 C C . VAL A 1 61 ? 6.216 -1.850 -7.172 1.00 0.00 61 VAL A C 17
ATOM 26948 O O . VAL A 1 61 ? 6.779 -2.897 -7.489 1.00 0.00 61 VAL A O 17
ATOM 26961 N N . ASN A 1 62 ? 6.643 -0.676 -7.670 1.00 0.00 62 ASN A N 17
ATOM 26962 C CA . ASN A 1 62 ? 7.760 -0.468 -8.540 1.00 0.00 62 ASN A CA 17
ATOM 26963 C C . ASN A 1 62 ? 7.750 -1.229 -9.820 1.00 0.00 62 ASN A C 17
ATOM 26964 O O . ASN A 1 62 ? 8.768 -1.712 -10.314 1.00 0.00 62 ASN A O 17
ATOM 26975 N N . GLY A 1 63 ? 6.555 -1.353 -10.425 1.00 0.00 63 GLY A N 17
ATOM 26976 C CA . GLY A 1 63 ? 6.315 -2.020 -11.667 1.00 0.00 63 GLY A CA 17
ATOM 26977 C C . GLY A 1 63 ? 5.704 -3.370 -11.507 1.00 0.00 63 GLY A C 17
ATOM 26978 O O . GLY A 1 63 ? 5.052 -3.870 -12.422 1.00 0.00 63 GLY A O 17
ATOM 26982 N N . VAL A 1 64 ? 5.907 -4.010 -10.342 1.00 0.00 64 VAL A N 17
ATOM 26983 C CA . VAL A 1 64 ? 5.581 -5.380 -10.093 1.00 0.00 64 VAL A CA 17
ATOM 26984 C C . VAL A 1 64 ? 4.306 -5.492 -9.331 1.00 0.00 64 VAL A C 17
ATOM 26985 O O . VAL A 1 64 ? 4.074 -4.774 -8.360 1.00 0.00 64 VAL A O 17
ATOM 26998 N N . SER A 1 65 ? 3.388 -6.395 -9.723 1.00 0.00 65 SER A N 17
ATOM 26999 C CA . SER A 1 65 ? 2.162 -6.633 -9.028 1.00 0.00 65 SER A CA 17
ATOM 27000 C C . SER A 1 65 ? 2.338 -7.454 -7.796 1.00 0.00 65 SER A C 17
ATOM 27001 O O . SER A 1 65 ? 3.340 -8.142 -7.606 1.00 0.00 65 SER A O 17
ATOM 27009 N N . LEU A 1 66 ? 1.374 -7.399 -6.860 1.00 0.00 66 LEU A N 17
ATOM 27010 C CA . LEU A 1 66 ? 1.456 -8.093 -5.612 1.00 0.00 66 LEU A CA 17
ATOM 27011 C C . LEU A 1 66 ? 0.816 -9.437 -5.573 1.00 0.00 66 LEU A C 17
ATOM 27012 O O . LEU A 1 66 ? 1.066 -10.214 -4.652 1.00 0.00 66 LEU A O 17
ATOM 27028 N N . GLU A 1 67 ? -0.034 -9.790 -6.554 1.00 0.00 67 GLU A N 17
ATOM 27029 C CA . GLU A 1 67 ? -0.901 -10.926 -6.503 1.00 0.00 67 GLU A CA 17
ATOM 27030 C C . GLU A 1 67 ? -0.241 -12.231 -6.220 1.00 0.00 67 GLU A C 17
ATOM 27031 O O . GLU A 1 67 ? 0.756 -12.600 -6.837 1.00 0.00 67 GLU A O 17
ATOM 27043 N N . GLY A 1 68 ? -0.777 -12.975 -5.236 1.00 0.00 68 GLY A N 17
ATOM 27044 C CA . GLY A 1 68 ? -0.217 -14.203 -4.762 1.00 0.00 68 GLY A CA 17
ATOM 27045 C C . GLY A 1 68 ? 0.159 -14.103 -3.323 1.00 0.00 68 GLY A C 17
ATOM 27046 O O . GLY A 1 68 ? 0.215 -15.105 -2.613 1.00 0.00 68 GLY A O 17
ATOM 27050 N N . ALA A 1 69 ? 0.469 -12.878 -2.863 1.00 0.00 69 ALA A N 17
ATOM 27051 C CA . ALA A 1 69 ? 0.918 -12.564 -1.541 1.00 0.00 69 ALA A CA 17
ATOM 27052 C C . ALA A 1 69 ? -0.135 -12.539 -0.488 1.00 0.00 69 ALA A C 17
ATOM 27053 O O . ALA A 1 69 ? -1.255 -12.082 -0.713 1.00 0.00 69 ALA A O 17
ATOM 27060 N N . THR A 1 70 ? 0.205 -12.975 0.737 1.00 0.00 70 THR A N 17
ATOM 27061 C CA . THR A 1 70 ? -0.465 -12.567 1.933 1.00 0.00 70 THR A CA 17
ATOM 27062 C C . THR A 1 70 ? 0.217 -11.361 2.478 1.00 0.00 70 THR A C 17
ATOM 27063 O O . THR A 1 70 ? 1.182 -10.848 1.913 1.00 0.00 70 THR A O 17
ATOM 27074 N N . HIS A 1 71 ? -0.264 -10.831 3.617 1.00 0.00 71 HIS A N 17
ATOM 27075 C CA . HIS A 1 71 ? 0.125 -9.563 4.155 1.00 0.00 71 HIS A CA 17
ATOM 27076 C C . HIS A 1 71 ? 1.572 -9.426 4.487 1.00 0.00 71 HIS A C 17
ATOM 27077 O O . HIS A 1 71 ? 2.192 -8.427 4.125 1.00 0.00 71 HIS A O 17
ATOM 27091 N N . LYS A 1 72 ? 2.200 -10.422 5.135 1.00 0.00 72 LYS A N 17
ATOM 27092 C CA . LYS A 1 72 ? 3.595 -10.410 5.452 1.00 0.00 72 LYS A CA 17
ATOM 27093 C C . LYS A 1 72 ? 4.498 -10.296 4.272 1.00 0.00 72 LYS A C 17
ATOM 27094 O O . LYS A 1 72 ? 5.526 -9.622 4.317 1.00 0.00 72 LYS A O 17
ATOM 27113 N N . GLN A 1 73 ? 4.128 -10.891 3.124 1.00 0.00 73 GLN A N 17
ATOM 27114 C CA . GLN A 1 73 ? 4.914 -10.847 1.930 1.00 0.00 73 GLN A CA 17
ATOM 27115 C C . GLN A 1 73 ? 4.891 -9.486 1.324 1.00 0.00 73 GLN A C 17
ATOM 27116 O O . GLN A 1 73 ? 5.908 -8.918 0.931 1.00 0.00 73 GLN A O 17
ATOM 27130 N N . ALA A 1 74 ? 3.701 -8.861 1.278 1.00 0.00 74 ALA A N 17
ATOM 27131 C CA . ALA A 1 74 ? 3.495 -7.534 0.783 1.00 0.00 74 ALA A CA 17
ATOM 27132 C C . ALA A 1 74 ? 4.190 -6.469 1.558 1.00 0.00 74 ALA A C 17
ATOM 27133 O O . ALA A 1 74 ? 4.797 -5.571 0.975 1.00 0.00 74 ALA A O 17
ATOM 27140 N N . VAL A 1 75 ? 4.165 -6.514 2.901 1.00 0.00 75 VAL A N 17
ATOM 27141 C CA . VAL A 1 75 ? 4.764 -5.506 3.722 1.00 0.00 75 VAL A CA 17
ATOM 27142 C C . VAL A 1 75 ? 6.251 -5.458 3.649 1.00 0.00 75 VAL A C 17
ATOM 27143 O O . VAL A 1 75 ? 6.831 -4.379 3.545 1.00 0.00 75 VAL A O 17
ATOM 27156 N N . GLU A 1 76 ? 6.945 -6.611 3.633 1.00 0.00 76 GLU A N 17
ATOM 27157 C CA . GLU A 1 76 ? 8.368 -6.670 3.508 1.00 0.00 76 GLU A CA 17
ATOM 27158 C C . GLU A 1 76 ? 8.851 -6.233 2.168 1.00 0.00 76 GLU A C 17
ATOM 27159 O O . GLU A 1 76 ? 9.939 -5.674 2.045 1.00 0.00 76 GLU A O 17
ATOM 27171 N N . THR A 1 77 ? 8.038 -6.407 1.111 1.00 0.00 77 THR A N 17
ATOM 27172 C CA . THR A 1 77 ? 8.323 -5.993 -0.228 1.00 0.00 77 THR A CA 17
ATOM 27173 C C . THR A 1 77 ? 8.594 -4.532 -0.332 1.00 0.00 77 THR A C 17
ATOM 27174 O O . THR A 1 77 ? 9.607 -4.112 -0.888 1.00 0.00 77 THR A O 17
ATOM 27185 N N . LEU A 1 78 ? 7.713 -3.679 0.219 1.00 0.00 78 LEU A N 17
ATOM 27186 C CA . LEU A 1 78 ? 7.887 -2.262 0.164 1.00 0.00 78 LEU A CA 17
ATOM 27187 C C . LEU A 1 78 ? 8.840 -1.757 1.192 1.00 0.00 78 LEU A C 17
ATOM 27188 O O . LEU A 1 78 ? 9.606 -0.830 0.935 1.00 0.00 78 LEU A O 17
ATOM 27204 N N . ARG A 1 79 ? 8.902 -2.361 2.392 1.00 0.00 79 ARG A N 17
ATOM 27205 C CA . ARG A 1 79 ? 9.846 -1.979 3.397 1.00 0.00 79 ARG A CA 17
ATOM 27206 C C . ARG A 1 79 ? 11.273 -2.139 2.997 1.00 0.00 79 ARG A C 17
ATOM 27207 O O . ARG A 1 79 ? 12.113 -1.319 3.365 1.00 0.00 79 ARG A O 17
ATOM 27228 N N . ASN A 1 80 ? 11.614 -3.129 2.155 1.00 0.00 80 ASN A N 17
ATOM 27229 C CA . ASN A 1 80 ? 12.914 -3.232 1.568 1.00 0.00 80 ASN A CA 17
ATOM 27230 C C . ASN A 1 80 ? 13.050 -2.430 0.319 1.00 0.00 80 ASN A C 17
ATOM 27231 O O . ASN A 1 80 ? 13.475 -2.927 -0.724 1.00 0.00 80 ASN A O 17
ATOM 27242 N N . THR A 1 81 ? 12.695 -1.134 0.375 1.00 0.00 81 THR A N 17
ATOM 27243 C CA . THR A 1 81 ? 12.999 -0.147 -0.614 1.00 0.00 81 THR A CA 17
ATOM 27244 C C . THR A 1 81 ? 13.986 0.838 -0.087 1.00 0.00 81 THR A C 17
ATOM 27245 O O . THR A 1 81 ? 15.154 0.836 -0.474 1.00 0.00 81 THR A O 17
ATOM 27256 N N . GLY A 1 82 ? 13.557 1.747 0.805 1.00 0.00 82 GLY A N 17
ATOM 27257 C CA . GLY A 1 82 ? 14.416 2.648 1.509 1.00 0.00 82 GLY A CA 17
ATOM 27258 C C . GLY A 1 82 ? 14.340 4.047 1.004 1.00 0.00 82 GLY A C 17
ATOM 27259 O O . GLY A 1 82 ? 13.661 4.896 1.580 1.00 0.00 82 GLY A O 17
ATOM 27263 N N . GLN A 1 83 ? 15.086 4.346 -0.075 1.00 0.00 83 GLN A N 17
ATOM 27264 C CA . GLN A 1 83 ? 15.230 5.656 -0.632 1.00 0.00 83 GLN A CA 17
ATOM 27265 C C . GLN A 1 83 ? 14.124 6.079 -1.537 1.00 0.00 83 GLN A C 17
ATOM 27266 O O . GLN A 1 83 ? 13.571 7.171 -1.411 1.00 0.00 83 GLN A O 17
ATOM 27280 N N . VAL A 1 84 ? 13.781 5.241 -2.531 1.00 0.00 84 VAL A N 17
ATOM 27281 C CA . VAL A 1 84 ? 12.955 5.602 -3.640 1.00 0.00 84 VAL A CA 17
ATOM 27282 C C . VAL A 1 84 ? 11.589 5.023 -3.500 1.00 0.00 84 VAL A C 17
ATOM 27283 O O . VAL A 1 84 ? 11.418 3.875 -3.096 1.00 0.00 84 VAL A O 17
ATOM 27296 N N . VAL A 1 85 ? 10.537 5.799 -3.817 1.00 0.00 85 VAL A N 17
ATOM 27297 C CA . VAL A 1 85 ? 9.168 5.447 -3.598 1.00 0.00 85 VAL A CA 17
ATOM 27298 C C . VAL A 1 85 ? 8.415 5.441 -4.882 1.00 0.00 85 VAL A C 17
ATOM 27299 O O . VAL A 1 85 ? 7.858 6.453 -5.305 1.00 0.00 85 VAL A O 17
ATOM 27312 N N . HIS A 1 86 ? 8.353 4.302 -5.595 1.00 0.00 86 HIS A N 17
ATOM 27313 C CA . HIS A 1 86 ? 7.658 4.226 -6.843 1.00 0.00 86 HIS A CA 17
ATOM 27314 C C . HIS A 1 86 ? 6.556 3.224 -6.793 1.00 0.00 86 HIS A C 17
ATOM 27315 O O . HIS A 1 86 ? 6.787 2.050 -6.508 1.00 0.00 86 HIS A O 17
ATOM 27329 N N . LEU A 1 87 ? 5.303 3.647 -7.034 1.00 0.00 87 LEU A N 17
ATOM 27330 C CA . LEU A 1 87 ? 4.180 2.763 -7.037 1.00 0.00 87 LEU A CA 17
ATOM 27331 C C . LEU A 1 87 ? 3.104 3.221 -7.961 1.00 0.00 87 LEU A C 17
ATOM 27332 O O . LEU A 1 87 ? 3.088 4.359 -8.429 1.00 0.00 87 LEU A O 17
ATOM 27348 N N . LEU A 1 88 ? 2.142 2.330 -8.263 1.00 0.00 88 LEU A N 17
ATOM 27349 C CA . LEU A 1 88 ? 1.006 2.597 -9.090 1.00 0.00 88 LEU A CA 17
ATOM 27350 C C . LEU A 1 88 ? -0.217 2.329 -8.281 1.00 0.00 88 LEU A C 17
ATOM 27351 O O . LEU A 1 88 ? -0.272 1.355 -7.532 1.00 0.00 88 LEU A O 17
ATOM 27367 N N . LEU A 1 89 ? -1.233 3.204 -8.387 1.00 0.00 89 LEU A N 17
ATOM 27368 C CA . LEU A 1 89 ? -2.389 3.179 -7.547 1.00 0.00 89 LEU A CA 17
ATOM 27369 C C . LEU A 1 89 ? -3.623 3.369 -8.359 1.00 0.00 89 LEU A C 17
ATOM 27370 O O . LEU A 1 89 ? -3.589 3.923 -9.457 1.00 0.00 89 LEU A O 17
ATOM 27386 N N . GLU A 1 90 ? -4.785 2.937 -7.836 1.00 0.00 90 GLU A N 17
ATOM 27387 C CA . GLU A 1 90 ? -6.058 3.256 -8.402 1.00 0.00 90 GLU A CA 17
ATOM 27388 C C . GLU A 1 90 ? -6.839 4.000 -7.373 1.00 0.00 90 GLU A C 17
ATOM 27389 O O . GLU A 1 90 ? -6.693 3.806 -6.167 1.00 0.00 90 GLU A O 17
ATOM 27401 N N . LYS A 1 91 ? -7.709 4.925 -7.818 1.00 0.00 91 LYS A N 17
ATOM 27402 C CA . LYS A 1 91 ? -8.595 5.633 -6.948 1.00 0.00 91 LYS A CA 17
ATOM 27403 C C . LYS A 1 91 ? -9.675 4.757 -6.413 1.00 0.00 91 LYS A C 17
ATOM 27404 O O . LYS A 1 91 ? -10.346 4.037 -7.152 1.00 0.00 91 LYS A O 17
ATOM 27423 N N . GLY A 1 92 ? -9.854 4.726 -5.081 1.00 0.00 92 GLY A N 17
ATOM 27424 C CA . GLY A 1 92 ? -10.849 3.940 -4.422 1.00 0.00 92 GLY A CA 17
ATOM 27425 C C . GLY A 1 92 ? -12.180 4.604 -4.340 1.00 0.00 92 GLY A C 17
ATOM 27426 O O . GLY A 1 92 ? -12.471 5.574 -5.038 1.00 0.00 92 GLY A O 17
ATOM 27430 N N . GLN A 1 93 ? -13.051 4.119 -3.437 1.00 0.00 93 GLN A N 17
ATOM 27431 C CA . GLN A 1 93 ? -14.343 4.698 -3.234 1.00 0.00 93 GLN A CA 17
ATOM 27432 C C . GLN A 1 93 ? -14.295 5.800 -2.232 1.00 0.00 93 GLN A C 17
ATOM 27433 O O . GLN A 1 93 ? -13.613 5.726 -1.211 1.00 0.00 93 GLN A O 17
ATOM 27447 N N . SER A 1 94 ? -15.015 6.907 -2.485 1.00 0.00 94 SER A N 17
ATOM 27448 C CA . SER A 1 94 ? -15.137 8.010 -1.583 1.00 0.00 94 SER A CA 17
ATOM 27449 C C . SER A 1 94 ? -16.225 7.856 -0.577 1.00 0.00 94 SER A C 17
ATOM 27450 O O . SER A 1 94 ? -15.872 7.836 0.600 1.00 0.00 94 SER A O 17
ATOM 27458 N N . PRO A 1 95 ? -17.495 7.756 -0.837 1.00 0.00 95 PRO A N 17
ATOM 27459 C CA . PRO A 1 95 ? -18.510 7.889 0.168 1.00 0.00 95 PRO A CA 17
ATOM 27460 C C . PRO A 1 95 ? -18.811 6.624 0.892 1.00 0.00 95 PRO A C 17
ATOM 27461 O O . PRO A 1 95 ? -19.977 6.261 1.047 1.00 0.00 95 PRO A O 17
ATOM 27472 N N . THR A 1 96 ? -17.802 5.900 1.408 1.00 0.00 96 THR A N 17
ATOM 27473 C CA . THR A 1 96 ? -17.985 4.690 2.148 1.00 0.00 96 THR A CA 17
ATOM 27474 C C . THR A 1 96 ? -17.316 4.761 3.513 1.00 0.00 96 THR A C 17
ATOM 27475 O O . THR A 1 96 ? -16.451 5.641 3.768 1.00 0.00 96 THR A O 17
ATOM 27487 N N . PHE B 2 1 ? 5.148 -26.379 -0.039 1.00 0.00 1 PHE B N 17
ATOM 27488 C CA . PHE B 2 1 ? 5.833 -27.278 0.917 1.00 0.00 1 PHE B CA 17
ATOM 27489 C C . PHE B 2 1 ? 4.830 -28.164 1.575 1.00 0.00 1 PHE B C 17
ATOM 27490 O O . PHE B 2 1 ? 3.684 -28.255 1.139 1.00 0.00 1 PHE B O 17
ATOM 27509 N N . ALA B 2 2 ? 5.210 -28.871 2.654 1.00 0.00 2 ALA B N 17
ATOM 27510 C CA . ALA B 2 2 ? 4.326 -29.752 3.352 1.00 0.00 2 ALA B CA 17
ATOM 27511 C C . ALA B 2 2 ? 3.511 -29.005 4.351 1.00 0.00 2 ALA B C 17
ATOM 27512 O O . ALA B 2 2 ? 2.313 -28.799 4.164 1.00 0.00 2 ALA B O 17
ATOM 27519 N N . ASP B 2 3 ? 4.127 -28.540 5.453 1.00 0.00 3 ASP B N 17
ATOM 27520 C CA . ASP B 2 3 ? 3.441 -27.883 6.521 1.00 0.00 3 ASP B CA 17
ATOM 27521 C C . ASP B 2 3 ? 3.206 -26.437 6.250 1.00 0.00 3 ASP B C 17
ATOM 27522 O O . ASP B 2 3 ? 4.023 -25.726 5.665 1.00 0.00 3 ASP B O 17
ATOM 27531 N N . SER B 2 4 ? 2.017 -25.950 6.647 1.00 0.00 4 SER B N 17
ATOM 27532 C CA . SER B 2 4 ? 1.521 -24.659 6.282 1.00 0.00 4 SER B CA 17
ATOM 27533 C C . SER B 2 4 ? 1.693 -23.635 7.350 1.00 0.00 4 SER B C 17
ATOM 27534 O O . SER B 2 4 ? 1.847 -22.449 7.061 1.00 0.00 4 SER B O 17
ATOM 27542 N N . GLU B 2 5 ? 1.620 -24.038 8.631 1.00 0.00 5 GLU B N 17
ATOM 27543 C CA . GLU B 2 5 ? 1.485 -23.165 9.756 1.00 0.00 5 GLU B CA 17
ATOM 27544 C C . GLU B 2 5 ? 2.816 -22.705 10.241 1.00 0.00 5 GLU B C 17
ATOM 27545 O O . GLU B 2 5 ? 3.502 -23.390 10.998 1.00 0.00 5 GLU B O 17
ATOM 27557 N N . ALA B 2 6 ? 3.236 -21.497 9.826 1.00 0.00 6 ALA B N 17
ATOM 27558 C CA . ALA B 2 6 ? 4.482 -20.913 10.215 1.00 0.00 6 ALA B CA 17
ATOM 27559 C C . ALA B 2 6 ? 4.422 -19.424 10.206 1.00 0.00 6 ALA B C 17
ATOM 27560 O O . ALA B 2 6 ? 4.359 -18.779 11.252 1.00 0.00 6 ALA B O 17
ATOM 27567 N N . ASP B 2 7 ? 4.470 -18.795 9.018 1.00 0.00 7 ASP B N 17
ATOM 27568 C CA . ASP B 2 7 ? 4.630 -17.382 8.871 1.00 0.00 7 ASP B CA 17
ATOM 27569 C C . ASP B 2 7 ? 3.384 -16.565 8.929 1.00 0.00 7 ASP B C 17
ATOM 27570 O O . ASP B 2 7 ? 3.435 -15.424 9.383 1.00 0.00 7 ASP B O 17
ATOM 27579 N N . GLU B 2 8 ? 2.235 -17.057 8.434 1.00 0.00 8 GLU B N 17
ATOM 27580 C CA . GLU B 2 8 ? 1.113 -16.246 8.076 1.00 0.00 8 GLU B CA 17
ATOM 27581 C C . GLU B 2 8 ? 0.248 -15.763 9.188 1.00 0.00 8 GLU B C 17
ATOM 27582 O O . GLU B 2 8 ? -0.941 -16.064 9.266 1.00 0.00 8 GLU B O 17
ATOM 27594 N N . ASN B 2 9 ? 0.782 -14.912 10.084 1.00 0.00 9 ASN B N 17
ATOM 27595 C CA . ASN B 2 9 ? 0.031 -14.231 11.091 1.00 0.00 9 ASN B CA 17
ATOM 27596 C C . ASN B 2 9 ? -0.559 -12.987 10.522 1.00 0.00 9 ASN B C 17
ATOM 27597 O O . ASN B 2 9 ? -0.021 -12.407 9.580 1.00 0.00 9 ASN B O 17
ATOM 27608 N N . GLU B 2 10 ? -1.725 -12.543 11.023 1.00 0.00 10 GLU B N 17
ATOM 27609 C CA . GLU B 2 10 ? -2.633 -11.726 10.279 1.00 0.00 10 GLU B CA 17
ATOM 27610 C C . GLU B 2 10 ? -2.979 -10.451 10.969 1.00 0.00 10 GLU B C 17
ATOM 27611 O O . GLU B 2 10 ? -3.988 -10.363 11.667 1.00 0.00 10 GLU B O 17
ATOM 27623 N N . GLN B 2 11 ? -2.167 -9.387 10.831 1.00 0.00 11 GLN B N 17
ATOM 27624 C CA . GLN B 2 11 ? -2.325 -8.179 11.581 1.00 0.00 11 GLN B CA 17
ATOM 27625 C C . GLN B 2 11 ? -2.471 -6.979 10.712 1.00 0.00 11 GLN B C 17
ATOM 27626 O O . GLN B 2 11 ? -3.074 -7.048 9.643 1.00 0.00 11 GLN B O 17
ATOM 27640 N N . VAL B 2 12 ? -1.973 -5.808 11.151 1.00 0.00 12 VAL B N 17
ATOM 27641 C CA . VAL B 2 12 ? -2.151 -4.518 10.559 1.00 0.00 12 VAL B CA 17
ATOM 27642 C C . VAL B 2 12 ? -0.804 -3.888 10.457 1.00 0.00 12 VAL B C 17
ATOM 27643 O O . VAL B 2 12 ? 0.076 -4.165 11.270 1.00 0.00 12 VAL B O 17
ATOM 27656 N N . SER B 2 13 ? -0.558 -3.043 9.440 1.00 0.00 13 SER B N 17
ATOM 27657 C CA . SER B 2 13 ? 0.747 -2.563 9.104 1.00 0.00 13 SER B CA 17
ATOM 27658 C C . SER B 2 13 ? 0.785 -1.096 8.848 1.00 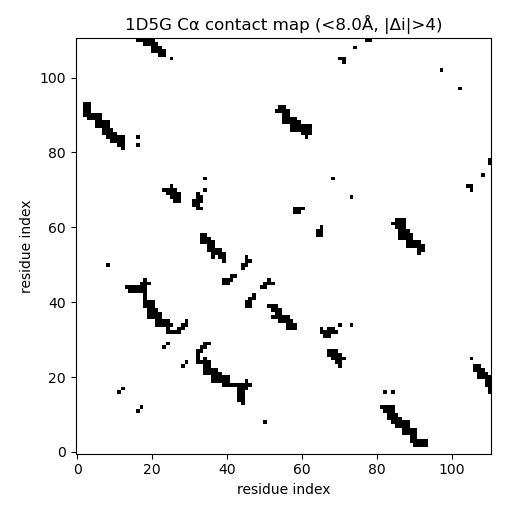0.00 13 SER B C 17
ATOM 27659 O O . SER B 2 13 ? -0.242 -0.422 8.793 1.00 0.00 13 SER B O 17
ATOM 27667 N N . ALA B 2 14 ? 1.995 -0.527 8.703 1.00 0.00 14 ALA B N 17
ATOM 27668 C CA . ALA B 2 14 ? 2.190 0.849 8.361 1.00 0.00 14 ALA B CA 17
ATOM 27669 C C . ALA B 2 14 ? 3.423 1.036 7.547 1.00 0.00 14 ALA B C 17
ATOM 27670 O O . ALA B 2 14 ? 4.342 0.218 7.586 1.00 0.00 14 ALA B O 17
ATOM 27677 N N . VAL B 2 15 ? 3.462 2.115 6.746 1.00 0.00 15 VAL B N 17
ATOM 27678 C CA . VAL B 2 15 ? 4.523 2.444 5.846 1.00 0.00 15 VAL B CA 17
ATOM 27679 C C . VAL B 2 15 ? 4.846 3.925 5.983 1.00 0.00 15 VAL B C 17
ATOM 27680 O O . VAL B 2 15 ? 3.901 4.757 5.946 1.00 0.00 15 VAL B O 17
ATOM 27694 N N . PRO A 1 1 ? -11.499 10.363 -17.402 1.00 0.00 1 PRO A N 18
ATOM 27695 C CA . PRO A 1 1 ? -11.192 9.477 -16.251 1.00 0.00 1 PRO A CA 18
ATOM 27696 C C . PRO A 1 1 ? -12.162 9.733 -15.148 1.00 0.00 1 PRO A C 18
ATOM 27697 O O . PRO A 1 1 ? -12.860 10.745 -15.171 1.00 0.00 1 PRO A O 18
ATOM 27710 N N . LYS A 1 2 ? -12.263 8.816 -14.170 1.00 0.00 2 LYS A N 18
ATOM 27711 C CA . LYS A 1 2 ? -13.196 8.877 -13.088 1.00 0.00 2 LYS A CA 18
ATOM 27712 C C . LYS A 1 2 ? -12.596 9.575 -11.916 1.00 0.00 2 LYS A C 18
ATOM 27713 O O . LYS A 1 2 ? -11.396 9.844 -11.929 1.00 0.00 2 LYS A O 18
ATOM 27732 N N . PRO A 1 3 ? -13.296 9.891 -10.867 1.00 0.00 3 PRO A N 18
ATOM 27733 C CA . PRO A 1 3 ? -12.696 10.337 -9.642 1.00 0.00 3 PRO A CA 18
ATOM 27734 C C . PRO A 1 3 ? -11.850 9.293 -8.997 1.00 0.00 3 PRO A C 18
ATOM 27735 O O . PRO A 1 3 ? -10.735 9.595 -8.576 1.00 0.00 3 PRO A O 18
ATOM 27746 N N . GLY A 1 4 ? -12.331 8.039 -8.926 1.00 0.00 4 GLY A N 18
ATOM 27747 C CA . GLY A 1 4 ? -11.609 6.935 -8.372 1.00 0.00 4 GLY A CA 18
ATOM 27748 C C . GLY A 1 4 ? -10.865 6.142 -9.392 1.00 0.00 4 GLY A C 18
ATOM 27749 O O . GLY A 1 4 ? -10.980 4.920 -9.460 1.00 0.00 4 GLY A O 18
ATOM 27753 N N . ASP A 1 5 ? -10.084 6.827 -10.247 1.00 0.00 5 ASP A N 18
ATOM 27754 C CA . ASP A 1 5 ? -9.270 6.217 -11.251 1.00 0.00 5 ASP A CA 18
ATOM 27755 C C . ASP A 1 5 ? -7.953 5.739 -10.744 1.00 0.00 5 ASP A C 18
ATOM 27756 O O . ASP A 1 5 ? -7.613 5.825 -9.566 1.00 0.00 5 ASP A O 18
ATOM 27765 N N . ILE A 1 6 ? -7.127 5.211 -11.664 1.00 0.00 6 ILE A N 18
ATOM 27766 C CA . ILE A 1 6 ? -5.782 4.786 -11.419 1.00 0.00 6 ILE A CA 18
ATOM 27767 C C . ILE A 1 6 ? -4.836 5.931 -11.534 1.00 0.00 6 ILE A C 18
ATOM 27768 O O . ILE A 1 6 ? -4.920 6.749 -12.449 1.00 0.00 6 ILE A O 18
ATOM 27784 N N . PHE A 1 7 ? -3.881 6.032 -10.593 1.00 0.00 7 PHE A N 18
ATOM 27785 C CA . PHE A 1 7 ? -2.900 7.072 -10.573 1.00 0.00 7 PHE A CA 18
ATOM 27786 C C . PHE A 1 7 ? -1.534 6.522 -10.344 1.00 0.00 7 PHE A C 18
ATOM 27787 O O . PHE A 1 7 ? -1.329 5.532 -9.643 1.00 0.00 7 PHE A O 18
ATOM 27804 N N . GLU A 1 8 ? -0.526 7.147 -10.978 1.00 0.00 8 GLU A N 18
ATOM 27805 C CA . GLU A 1 8 ? 0.838 6.719 -10.931 1.00 0.00 8 GLU A CA 18
ATOM 27806 C C . GLU A 1 8 ? 1.650 7.724 -10.187 1.00 0.00 8 GLU A C 18
ATOM 27807 O O . GLU A 1 8 ? 1.643 8.903 -10.538 1.00 0.00 8 GLU A O 18
ATOM 27819 N N . VAL A 1 9 ? 2.357 7.320 -9.118 1.00 0.00 9 VAL A N 18
ATOM 27820 C CA . VAL A 1 9 ? 3.228 8.198 -8.399 1.00 0.00 9 VAL A CA 18
ATOM 27821 C C . VAL A 1 9 ? 4.659 7.956 -8.736 1.00 0.00 9 VAL A C 18
ATOM 27822 O O . VAL A 1 9 ? 5.084 6.853 -9.076 1.00 0.00 9 VAL A O 18
ATOM 27835 N N . GLU A 1 10 ? 5.469 9.026 -8.662 1.00 0.00 10 GLU A N 18
ATOM 27836 C CA . GLU A 1 10 ? 6.864 9.030 -8.974 1.00 0.00 10 GLU A CA 18
ATOM 27837 C C . GLU A 1 10 ? 7.521 9.881 -7.942 1.00 0.00 10 GLU A C 18
ATOM 27838 O O . GLU A 1 10 ? 7.642 11.097 -8.088 1.00 0.00 10 GLU A O 18
ATOM 27850 N N . LEU A 1 11 ? 7.898 9.284 -6.798 1.00 0.00 11 LEU A N 18
ATOM 27851 C CA . LEU A 1 11 ? 8.374 10.017 -5.666 1.00 0.00 11 LEU A CA 18
ATOM 27852 C C . LEU A 1 11 ? 9.602 9.381 -5.111 1.00 0.00 11 LEU A C 18
ATOM 27853 O O . LEU A 1 11 ? 10.047 8.329 -5.571 1.00 0.00 11 LEU A O 18
ATOM 27869 N N . ALA A 1 12 ? 10.200 10.006 -4.082 1.00 0.00 12 ALA A N 18
ATOM 27870 C CA . ALA A 1 12 ? 11.262 9.458 -3.298 1.00 0.00 12 ALA A CA 18
ATOM 27871 C C . ALA A 1 12 ? 11.065 9.843 -1.872 1.00 0.00 12 ALA A C 18
ATOM 27872 O O . ALA A 1 12 ? 10.174 10.620 -1.529 1.00 0.00 12 ALA A O 18
ATOM 27879 N N . LYS A 1 13 ? 11.889 9.292 -0.964 1.00 0.00 13 LYS A N 18
ATOM 27880 C CA . LYS A 1 13 ? 11.827 9.484 0.452 1.00 0.00 13 LYS A CA 18
ATOM 27881 C C . LYS A 1 13 ? 12.187 10.864 0.880 1.00 0.00 13 LYS A C 18
ATOM 27882 O O . LYS A 1 13 ? 13.153 11.455 0.401 1.00 0.00 13 LYS A O 18
ATOM 27901 N N . ASN A 1 14 ? 11.395 11.467 1.785 1.00 0.00 14 ASN A N 18
ATOM 27902 C CA . ASN A 1 14 ? 11.617 12.783 2.299 1.00 0.00 14 ASN A CA 18
ATOM 27903 C C . ASN A 1 14 ? 11.744 12.727 3.784 1.00 0.00 14 ASN A C 18
ATOM 27904 O O . ASN A 1 14 ? 12.777 12.310 4.305 1.00 0.00 14 ASN A O 18
ATOM 27915 N N . ASP A 1 15 ? 10.709 13.108 4.553 1.00 0.00 15 ASP A N 18
ATOM 27916 C CA . ASP A 1 15 ? 10.680 12.929 5.972 1.00 0.00 15 ASP A CA 18
ATOM 27917 C C . ASP A 1 15 ? 10.478 11.499 6.338 1.00 0.00 15 ASP A C 18
ATOM 27918 O O . ASP A 1 15 ? 10.993 11.018 7.346 1.00 0.00 15 ASP A O 18
ATOM 27927 N N . ASN A 1 16 ? 9.709 10.779 5.502 1.00 0.00 16 ASN A N 18
ATOM 27928 C CA . ASN A 1 16 ? 9.481 9.371 5.595 1.00 0.00 16 ASN A CA 18
ATOM 27929 C C . ASN A 1 16 ? 9.277 8.926 4.188 1.00 0.00 16 ASN A C 18
ATOM 27930 O O . ASN A 1 16 ? 9.395 9.725 3.260 1.00 0.00 16 ASN A O 18
ATOM 27941 N N . SER A 1 17 ? 8.968 7.634 3.981 1.00 0.00 17 SER A N 18
ATOM 27942 C CA . SER A 1 17 ? 8.650 7.064 2.709 1.00 0.00 17 SER A CA 18
ATOM 27943 C C . SER A 1 17 ? 7.215 7.330 2.408 1.00 0.00 17 SER A C 18
ATOM 27944 O O . SER A 1 17 ? 6.913 8.129 1.522 1.00 0.00 17 SER A O 18
ATOM 27952 N N . LEU A 1 18 ? 6.263 6.728 3.143 1.00 0.00 18 LEU A N 18
ATOM 27953 C CA . LEU A 1 18 ? 4.881 7.067 3.000 1.00 0.00 18 LEU A CA 18
ATOM 27954 C C . LEU A 1 18 ? 4.437 7.958 4.109 1.00 0.00 18 LEU A C 18
ATOM 27955 O O . LEU A 1 18 ? 4.346 9.175 3.955 1.00 0.00 18 LEU A O 18
ATOM 27971 N N . GLY A 1 19 ? 4.109 7.389 5.283 1.00 0.00 19 GLY A N 18
ATOM 27972 C CA . GLY A 1 19 ? 3.424 8.067 6.339 1.00 0.00 19 GLY A CA 18
ATOM 27973 C C . GLY A 1 19 ? 1.982 7.696 6.302 1.00 0.00 19 GLY A C 18
ATOM 27974 O O . GLY A 1 19 ? 1.097 8.549 6.256 1.00 0.00 19 GLY A O 18
ATOM 27978 N N . ILE A 1 20 ? 1.697 6.382 6.300 1.00 0.00 20 ILE A N 18
ATOM 27979 C CA . ILE A 1 20 ? 0.372 5.871 6.135 1.00 0.00 20 ILE A CA 18
ATOM 27980 C C . ILE A 1 20 ? 0.143 4.725 7.060 1.00 0.00 20 ILE A C 18
ATOM 27981 O O . ILE A 1 20 ? 1.079 4.135 7.597 1.00 0.00 20 ILE A O 18
ATOM 27997 N N . SER A 1 21 ? -1.132 4.368 7.297 1.00 0.00 21 SER A N 18
ATOM 27998 C CA . SER A 1 21 ? -1.518 3.191 8.011 1.00 0.00 21 SER A CA 18
ATOM 27999 C C . SER A 1 21 ? -2.391 2.408 7.092 1.00 0.00 21 SER A C 18
ATOM 28000 O O . SER A 1 21 ? -3.164 2.965 6.313 1.00 0.00 21 SER A O 18
ATOM 28008 N N . VAL A 1 22 ? -2.259 1.071 7.115 1.00 0.00 22 VAL A N 18
ATOM 28009 C CA . VAL A 1 22 ? -2.809 0.157 6.162 1.00 0.00 22 VAL A CA 18
ATOM 28010 C C . VAL A 1 22 ? -3.493 -0.935 6.909 1.00 0.00 22 VAL A C 18
ATOM 28011 O O . VAL A 1 22 ? -3.065 -1.338 7.991 1.00 0.00 22 VAL A O 18
ATOM 28024 N N . THR A 1 23 ? -4.600 -1.468 6.364 1.00 0.00 23 THR A N 18
ATOM 28025 C CA . THR A 1 23 ? -5.425 -2.406 7.061 1.00 0.00 23 THR A CA 18
ATOM 28026 C C . THR A 1 23 ? -5.818 -3.517 6.150 1.00 0.00 23 THR A C 18
ATOM 28027 O O . THR A 1 23 ? -6.504 -3.346 5.142 1.00 0.00 23 THR A O 18
ATOM 28038 N N . GLY A 1 24 ? -5.339 -4.734 6.463 1.00 0.00 24 GLY A N 18
ATOM 28039 C CA . GLY A 1 24 ? -5.762 -5.953 5.846 1.00 0.00 24 GLY A CA 18
ATOM 28040 C C . GLY A 1 24 ? -5.338 -6.157 4.432 1.00 0.00 24 GLY A C 18
ATOM 28041 O O . GLY A 1 24 ? -4.676 -5.330 3.806 1.00 0.00 24 GLY A O 18
ATOM 28045 N N . GLY A 1 25 ? -5.726 -7.319 3.877 1.00 0.00 25 GLY A N 18
ATOM 28046 C CA . GLY A 1 25 ? -5.413 -7.687 2.531 1.00 0.00 25 GLY A CA 18
ATOM 28047 C C . GLY A 1 25 ? -4.548 -8.898 2.467 1.00 0.00 25 GLY A C 18
ATOM 28048 O O . GLY A 1 25 ? -3.394 -8.859 2.043 1.00 0.00 25 GLY A O 18
ATOM 28052 N N . VAL A 1 26 ? -5.104 -10.033 2.927 1.00 0.00 26 VAL A N 18
ATOM 28053 C CA . VAL A 1 26 ? -4.407 -11.273 3.071 1.00 0.00 26 VAL A CA 18
ATOM 28054 C C . VAL A 1 26 ? -4.844 -12.269 2.052 1.00 0.00 26 VAL A C 18
ATOM 28055 O O . VAL A 1 26 ? -4.052 -12.699 1.215 1.00 0.00 26 VAL A O 18
ATOM 28068 N N . ASN A 1 27 ? -6.117 -12.701 2.088 1.00 0.00 27 ASN A N 18
ATOM 28069 C CA . ASN A 1 27 ? -6.595 -13.838 1.365 1.00 0.00 27 ASN A CA 18
ATOM 28070 C C . ASN A 1 27 ? -7.514 -13.470 0.251 1.00 0.00 27 ASN A C 18
ATOM 28071 O O . ASN A 1 27 ? -7.069 -13.140 -0.848 1.00 0.00 27 ASN A O 18
ATOM 28082 N N . THR A 1 28 ? -8.844 -13.513 0.446 1.00 0.00 28 THR A N 18
ATOM 28083 C CA . THR A 1 28 ? -9.808 -13.276 -0.584 1.00 0.00 28 THR A CA 18
ATOM 28084 C C . THR A 1 28 ? -10.791 -12.278 -0.077 1.00 0.00 28 THR A C 18
ATOM 28085 O O . THR A 1 28 ? -11.793 -12.631 0.544 1.00 0.00 28 THR A O 18
ATOM 28096 N N . SER A 1 29 ? -10.535 -10.979 -0.312 1.00 0.00 29 SER A N 18
ATOM 28097 C CA . SER A 1 29 ? -11.339 -9.914 0.203 1.00 0.00 29 SER A CA 18
ATOM 28098 C C . SER A 1 29 ? -11.606 -8.924 -0.877 1.00 0.00 29 SER A C 18
ATOM 28099 O O . SER A 1 29 ? -12.582 -9.045 -1.617 1.00 0.00 29 SER A O 18
ATOM 28107 N N . VAL A 1 30 ? -10.727 -7.916 -1.023 1.00 0.00 30 VAL A N 18
ATOM 28108 C CA . VAL A 1 30 ? -10.759 -6.894 -2.023 1.00 0.00 30 VAL A CA 18
ATOM 28109 C C . VAL A 1 30 ? -10.515 -7.467 -3.376 1.00 0.00 30 VAL A C 18
ATOM 28110 O O . VAL A 1 30 ? -11.381 -7.386 -4.245 1.00 0.00 30 VAL A O 18
ATOM 28123 N N . ARG A 1 31 ? -9.366 -8.134 -3.592 1.00 0.00 31 ARG A N 18
ATOM 28124 C CA . ARG A 1 31 ? -9.092 -8.990 -4.704 1.00 0.00 31 ARG A CA 18
ATOM 28125 C C . ARG A 1 31 ? -8.621 -10.275 -4.117 1.00 0.00 31 ARG A C 18
ATOM 28126 O O . ARG A 1 31 ? -8.938 -10.609 -2.976 1.00 0.00 31 ARG A O 18
ATOM 28147 N N . HIS A 1 32 ? -7.801 -11.048 -4.851 1.00 0.00 32 HIS A N 18
ATOM 28148 C CA . HIS A 1 32 ? -7.018 -12.118 -4.316 1.00 0.00 32 HIS A CA 18
ATOM 28149 C C . HIS A 1 32 ? -5.753 -11.574 -3.747 1.00 0.00 32 HIS A C 18
ATOM 28150 O O . HIS A 1 32 ? -4.735 -11.413 -4.418 1.00 0.00 32 HIS A O 18
ATOM 28164 N N . GLY A 1 33 ? -5.803 -11.191 -2.457 1.00 0.00 33 GLY A N 18
ATOM 28165 C CA . GLY A 1 33 ? -4.889 -10.275 -1.850 1.00 0.00 33 GLY A CA 18
ATOM 28166 C C . GLY A 1 33 ? -5.318 -8.872 -2.107 1.00 0.00 33 GLY A C 18
ATOM 28167 O O . GLY A 1 33 ? -6.474 -8.590 -2.422 1.00 0.00 33 GLY A O 18
ATOM 28171 N N . GLY A 1 34 ? -4.378 -7.917 -1.998 1.00 0.00 34 GLY A N 18
ATOM 28172 C CA . GLY A 1 34 ? -4.622 -6.534 -2.268 1.00 0.00 34 GLY A CA 18
ATOM 28173 C C . GLY A 1 34 ? -4.814 -5.740 -1.022 1.00 0.00 34 GLY A C 18
ATOM 28174 O O . GLY A 1 34 ? -5.458 -6.178 -0.069 1.00 0.00 34 GLY A O 18
ATOM 28178 N N . ILE A 1 35 ? -4.265 -4.513 -0.982 1.00 0.00 35 ILE A N 18
ATOM 28179 C CA . ILE A 1 35 ? -3.923 -3.842 0.232 1.00 0.00 35 ILE A CA 18
ATOM 28180 C C . ILE A 1 35 ? -4.609 -2.519 0.263 1.00 0.00 35 ILE A C 18
ATOM 28181 O O . ILE A 1 35 ? -4.657 -1.797 -0.732 1.00 0.00 35 ILE A O 18
ATOM 28197 N N . TYR A 1 36 ? -5.188 -2.144 1.417 1.00 0.00 36 TYR A N 18
ATOM 28198 C CA . TYR A 1 36 ? -6.049 -1.009 1.549 1.00 0.00 36 TYR A CA 18
ATOM 28199 C C . TYR A 1 36 ? -5.568 -0.086 2.616 1.00 0.00 36 TYR A C 18
ATOM 28200 O O . TYR A 1 36 ? -5.095 -0.503 3.672 1.00 0.00 36 TYR A O 18
ATOM 28218 N N . VAL A 1 37 ? -5.675 1.235 2.386 1.00 0.00 37 VAL A N 18
ATOM 28219 C CA . VAL A 1 37 ? -5.297 2.238 3.334 1.00 0.00 37 VAL A CA 18
ATOM 28220 C C . VAL A 1 37 ? -6.305 2.389 4.420 1.00 0.00 37 VAL A C 18
ATOM 28221 O O . VAL A 1 37 ? -7.513 2.461 4.194 1.00 0.00 37 VAL A O 18
ATOM 28234 N N . LYS A 1 38 ? -5.827 2.469 5.675 1.00 0.00 38 LYS A N 18
ATOM 28235 C CA . LYS A 1 38 ? -6.613 2.741 6.838 1.00 0.00 38 LYS A CA 18
ATOM 28236 C C . LYS A 1 38 ? -6.794 4.210 7.012 1.00 0.00 38 LYS A C 18
ATOM 28237 O O . LYS A 1 38 ? -7.925 4.693 7.035 1.00 0.00 38 LYS A O 18
ATOM 28256 N N . ALA A 1 39 ? -5.689 4.969 7.120 1.00 0.00 39 ALA A N 18
ATOM 28257 C CA . ALA A 1 39 ? -5.701 6.397 7.177 1.00 0.00 39 ALA A CA 18
ATOM 28258 C C . ALA A 1 39 ? -4.325 6.917 6.945 1.00 0.00 39 ALA A C 18
ATOM 28259 O O . ALA A 1 39 ? -3.350 6.169 6.992 1.00 0.00 39 ALA A O 18
ATOM 28266 N N . VAL A 1 40 ? -4.197 8.226 6.662 1.00 0.00 40 VAL A N 18
ATOM 28267 C CA . VAL A 1 40 ? -2.958 8.887 6.399 1.00 0.00 40 VAL A CA 18
ATOM 28268 C C . VAL A 1 40 ? -2.418 9.503 7.644 1.00 0.00 40 VAL A C 18
ATOM 28269 O O . VAL A 1 40 ? -3.084 10.301 8.301 1.00 0.00 40 VAL A O 18
ATOM 28282 N N . ILE A 1 41 ? -1.179 9.154 8.034 1.00 0.00 41 ILE A N 18
ATOM 28283 C CA . ILE A 1 41 ? -0.561 9.604 9.243 1.00 0.00 41 ILE A CA 18
ATOM 28284 C C . ILE A 1 41 ? 0.046 10.949 9.041 1.00 0.00 41 ILE A C 18
ATOM 28285 O O . ILE A 1 41 ? 0.783 11.114 8.071 1.00 0.00 41 ILE A O 18
ATOM 28301 N N . PRO A 1 42 ? -0.149 11.957 9.838 1.00 0.00 42 PRO A N 18
ATOM 28302 C CA . PRO A 1 42 ? 0.567 13.194 9.727 1.00 0.00 42 PRO A CA 18
ATOM 28303 C C . PRO A 1 42 ? 1.980 13.076 10.184 1.00 0.00 42 PRO A C 18
ATOM 28304 O O . PRO A 1 42 ? 2.317 13.438 11.311 1.00 0.00 42 PRO A O 18
ATOM 28315 N N . GLN A 1 43 ? 2.857 12.549 9.311 1.00 0.00 43 GLN A N 18
ATOM 28316 C CA . GLN A 1 43 ? 4.239 12.310 9.589 1.00 0.00 43 GLN A CA 18
ATOM 28317 C C . GLN A 1 43 ? 5.107 12.614 8.416 1.00 0.00 43 GLN A C 18
ATOM 28318 O O . GLN A 1 43 ? 6.205 13.143 8.578 1.00 0.00 43 GLN A O 18
ATOM 28332 N N . GLY A 1 44 ? 4.684 12.286 7.183 1.00 0.00 44 GLY A N 18
ATOM 28333 C CA . GLY A 1 44 ? 5.543 12.432 6.048 1.00 0.00 44 GLY A CA 18
ATOM 28334 C C . GLY A 1 44 ? 4.842 12.655 4.753 1.00 0.00 44 GLY A C 18
ATOM 28335 O O . GLY A 1 44 ? 3.792 13.293 4.682 1.00 0.00 44 GLY A O 18
ATOM 28339 N N . ALA A 1 45 ? 5.450 12.125 3.678 1.00 0.00 45 ALA A N 18
ATOM 28340 C CA . ALA A 1 45 ? 5.190 12.388 2.296 1.00 0.00 45 ALA A CA 18
ATOM 28341 C C . ALA A 1 45 ? 3.779 12.254 1.837 1.00 0.00 45 ALA A C 18
ATOM 28342 O O . ALA A 1 45 ? 3.289 13.097 1.088 1.00 0.00 45 ALA A O 18
ATOM 28349 N N . ALA A 1 46 ? 3.052 11.217 2.292 1.00 0.00 46 ALA A N 18
ATOM 28350 C CA . ALA A 1 46 ? 1.690 10.972 1.935 1.00 0.00 46 ALA A CA 18
ATOM 28351 C C . ALA A 1 46 ? 0.771 12.103 2.247 1.00 0.00 46 ALA A C 18
ATOM 28352 O O . ALA A 1 46 ? 0.007 12.555 1.395 1.00 0.00 46 ALA A O 18
ATOM 28359 N N . GLU A 1 47 ? 0.875 12.638 3.477 1.00 0.00 47 GLU A N 18
ATOM 28360 C CA . GLU A 1 47 ? 0.196 13.809 3.936 1.00 0.00 47 GLU A CA 18
ATOM 28361 C C . GLU A 1 47 ? 0.755 15.054 3.338 1.00 0.00 47 GLU A C 18
ATOM 28362 O O . GLU A 1 47 ? 0.026 15.850 2.748 1.00 0.00 47 GLU A O 18
ATOM 28374 N N . SER A 1 48 ? 2.074 15.279 3.471 1.00 0.00 48 SER A N 18
ATOM 28375 C CA . SER A 1 48 ? 2.743 16.494 3.122 1.00 0.00 48 SER A CA 18
ATOM 28376 C C . SER A 1 48 ? 2.624 16.869 1.684 1.00 0.00 48 SER A C 18
ATOM 28377 O O . SER A 1 48 ? 2.134 17.947 1.351 1.00 0.00 48 SER A O 18
ATOM 28385 N N . ASP A 1 49 ? 3.029 15.970 0.769 1.00 0.00 49 ASP A N 18
ATOM 28386 C CA . ASP A 1 49 ? 2.977 16.185 -0.643 1.00 0.00 49 ASP A CA 18
ATOM 28387 C C . ASP A 1 49 ? 1.568 16.145 -1.126 1.00 0.00 49 ASP A C 18
ATOM 28388 O O . ASP A 1 49 ? 1.158 16.946 -1.964 1.00 0.00 49 ASP A O 18
ATOM 28397 N N . GLY A 1 50 ? 0.757 15.224 -0.573 1.00 0.00 50 GLY A N 18
ATOM 28398 C CA . GLY A 1 50 ? -0.630 15.070 -0.885 1.00 0.00 50 GLY A CA 18
ATOM 28399 C C . GLY A 1 50 ? -0.788 14.049 -1.960 1.00 0.00 50 GLY A C 18
ATOM 28400 O O . GLY A 1 50 ? -0.990 14.382 -3.126 1.00 0.00 50 GLY A O 18
ATOM 28404 N N . ARG A 1 51 ? -0.687 12.757 -1.599 1.00 0.00 51 ARG A N 18
ATOM 28405 C CA . ARG A 1 51 ? -0.273 11.772 -2.550 1.00 0.00 51 ARG A CA 18
ATOM 28406 C C . ARG A 1 51 ? -1.068 10.514 -2.494 1.00 0.00 51 ARG A C 18
ATOM 28407 O O . ARG A 1 51 ? -1.579 10.066 -3.518 1.00 0.00 51 ARG A O 18
ATOM 28428 N N . ILE A 1 52 ? -1.236 9.888 -1.315 1.00 0.00 52 ILE A N 18
ATOM 28429 C CA . ILE A 1 52 ? -1.973 8.673 -1.157 1.00 0.00 52 ILE A CA 18
ATOM 28430 C C . ILE A 1 52 ? -2.954 8.931 -0.067 1.00 0.00 52 ILE A C 18
ATOM 28431 O O . ILE A 1 52 ? -2.599 9.522 0.953 1.00 0.00 52 ILE A O 18
ATOM 28447 N N . HIS A 1 53 ? -4.231 8.550 -0.250 1.00 0.00 53 HIS A N 18
ATOM 28448 C CA . HIS A 1 53 ? -5.295 8.960 0.612 1.00 0.00 53 HIS A CA 18
ATOM 28449 C C . HIS A 1 53 ? -6.009 7.833 1.277 1.00 0.00 53 HIS A C 18
ATOM 28450 O O . HIS A 1 53 ? -5.743 6.653 1.051 1.00 0.00 53 HIS A O 18
ATOM 28464 N N . LYS A 1 54 ? -6.938 8.169 2.189 1.00 0.00 54 LYS A N 18
ATOM 28465 C CA . LYS A 1 54 ? -7.721 7.255 2.962 1.00 0.00 54 LYS A CA 18
ATOM 28466 C C . LYS A 1 54 ? -8.529 6.297 2.157 1.00 0.00 54 LYS A C 18
ATOM 28467 O O . LYS A 1 54 ? -9.459 6.665 1.440 1.00 0.00 54 LYS A O 18
ATOM 28486 N N . GLY A 1 55 ? -8.206 4.994 2.243 1.00 0.00 55 GLY A N 18
ATOM 28487 C CA . GLY A 1 55 ? -8.855 3.963 1.493 1.00 0.00 55 GLY A CA 18
ATOM 28488 C C . GLY A 1 55 ? -8.468 3.873 0.057 1.00 0.00 55 GLY A C 18
ATOM 28489 O O . GLY A 1 55 ? -9.244 3.373 -0.755 1.00 0.00 55 GLY A O 18
ATOM 28493 N N . ASP A 1 56 ? -7.257 4.319 -0.322 1.00 0.00 56 ASP A N 18
ATOM 28494 C CA . ASP A 1 56 ? -6.707 4.051 -1.615 1.00 0.00 56 ASP A CA 18
ATOM 28495 C C . ASP A 1 56 ? -6.110 2.687 -1.663 1.00 0.00 56 ASP A C 18
ATOM 28496 O O . ASP A 1 56 ? -5.784 2.071 -0.649 1.00 0.00 56 ASP A O 18
ATOM 28505 N N . ARG A 1 57 ? -5.947 2.148 -2.884 1.00 0.00 57 ARG A N 18
ATOM 28506 C CA . ARG A 1 57 ? -5.517 0.803 -3.112 1.00 0.00 57 ARG A CA 18
ATOM 28507 C C . ARG A 1 57 ? -4.304 0.798 -3.978 1.00 0.00 57 ARG A C 18
ATOM 28508 O O . ARG A 1 57 ? -4.272 1.423 -5.037 1.00 0.00 57 ARG A O 18
ATOM 28529 N N . VAL A 1 58 ? -3.228 0.098 -3.574 1.00 0.00 58 VAL A N 18
ATOM 28530 C CA . VAL A 1 58 ? -2.042 -0.031 -4.360 1.00 0.00 58 VAL A CA 18
ATOM 28531 C C . VAL A 1 58 ? -2.117 -1.229 -5.241 1.00 0.00 58 VAL A C 18
ATOM 28532 O O . VAL A 1 58 ? -2.975 -2.095 -5.074 1.00 0.00 58 VAL A O 18
ATOM 28545 N N . LEU A 1 59 ? -1.220 -1.337 -6.238 1.00 0.00 59 LEU A N 18
ATOM 28546 C CA . LEU A 1 59 ? -1.041 -2.525 -7.014 1.00 0.00 59 LEU A CA 18
ATOM 28547 C C . LEU A 1 59 ? 0.406 -2.869 -7.108 1.00 0.00 59 LEU A C 18
ATOM 28548 O O . LEU A 1 59 ? 0.893 -3.728 -6.375 1.00 0.00 59 LEU A O 18
ATOM 28564 N N . ALA A 1 60 ? 1.161 -2.240 -8.027 1.00 0.00 60 ALA A N 18
ATOM 28565 C CA . ALA A 1 60 ? 2.528 -2.577 -8.277 1.00 0.00 60 ALA A CA 18
ATOM 28566 C C . ALA A 1 60 ? 3.468 -1.645 -7.592 1.00 0.00 60 ALA A C 18
ATOM 28567 O O . ALA A 1 60 ? 3.199 -0.448 -7.495 1.00 0.00 60 ALA A O 18
ATOM 28574 N N . VAL A 1 61 ? 4.615 -2.147 -7.102 1.00 0.00 61 VAL A N 18
ATOM 28575 C CA . VAL A 1 61 ? 5.645 -1.332 -6.536 1.00 0.00 61 VAL A CA 18
ATOM 28576 C C . VAL A 1 61 ? 6.899 -1.432 -7.337 1.00 0.00 61 VAL A C 18
ATOM 28577 O O . VAL A 1 61 ? 7.636 -2.416 -7.303 1.00 0.00 61 VAL A O 18
ATOM 28590 N N . ASN A 1 62 ? 7.189 -0.390 -8.135 1.00 0.00 62 ASN A N 18
ATOM 28591 C CA . ASN A 1 62 ? 8.339 -0.236 -8.971 1.00 0.00 62 ASN A CA 18
ATOM 28592 C C . ASN A 1 62 ? 8.497 -1.339 -9.960 1.00 0.00 62 ASN A C 18
ATOM 28593 O O . ASN A 1 62 ? 9.548 -1.967 -10.081 1.00 0.00 62 ASN A O 18
ATOM 28604 N N . GLY A 1 63 ? 7.418 -1.641 -10.705 1.00 0.00 63 GLY A N 18
ATOM 28605 C CA . GLY A 1 63 ? 7.367 -2.724 -11.638 1.00 0.00 63 GLY A CA 18
ATOM 28606 C C . GLY A 1 63 ? 6.959 -4.028 -11.047 1.00 0.00 63 GLY A C 18
ATOM 28607 O O . GLY A 1 63 ? 6.464 -4.914 -11.740 1.00 0.00 63 GLY A O 18
ATOM 28611 N N . VAL A 1 64 ? 7.170 -4.228 -9.732 1.00 0.00 64 VAL A N 18
ATOM 28612 C CA . VAL A 1 64 ? 6.914 -5.465 -9.064 1.00 0.00 64 VAL A CA 18
ATOM 28613 C C . VAL A 1 64 ? 5.490 -5.555 -8.636 1.00 0.00 64 VAL A C 18
ATOM 28614 O O . VAL A 1 64 ? 5.061 -4.983 -7.635 1.00 0.00 64 VAL A O 18
ATOM 28627 N N . SER A 1 65 ? 4.677 -6.304 -9.403 1.00 0.00 65 SER A N 18
ATOM 28628 C CA . SER A 1 65 ? 3.392 -6.783 -9.000 1.00 0.00 65 SER A CA 18
ATOM 28629 C C . SER A 1 65 ? 3.545 -7.979 -8.125 1.00 0.00 65 SER A C 18
ATOM 28630 O O . SER A 1 65 ? 4.220 -8.949 -8.469 1.00 0.00 65 SER A O 18
ATOM 28638 N N . LEU A 1 66 ? 2.941 -7.943 -6.925 1.00 0.00 66 LEU A N 18
ATOM 28639 C CA . LEU A 1 66 ? 3.089 -8.942 -5.913 1.00 0.00 66 LEU A CA 18
ATOM 28640 C C . LEU A 1 66 ? 1.844 -9.749 -5.777 1.00 0.00 66 LEU A C 18
ATOM 28641 O O . LEU A 1 66 ? 1.242 -9.898 -4.714 1.00 0.00 66 LEU A O 18
ATOM 28657 N N . GLU A 1 67 ? 1.392 -10.352 -6.891 1.00 0.00 67 GLU A N 18
ATOM 28658 C CA . GLU A 1 67 ? 0.117 -10.992 -6.982 1.00 0.00 67 GLU A CA 18
ATOM 28659 C C . GLU A 1 67 ? -0.059 -12.219 -6.154 1.00 0.00 67 GLU A C 18
ATOM 28660 O O . GLU A 1 67 ? 0.801 -13.094 -6.067 1.00 0.00 67 GLU A O 18
ATOM 28672 N N . GLY A 1 68 ? -1.203 -12.304 -5.452 1.00 0.00 68 GLY A N 18
ATOM 28673 C CA . GLY A 1 68 ? -1.579 -13.422 -4.642 1.00 0.00 68 GLY A CA 18
ATOM 28674 C C . GLY A 1 68 ? -0.949 -13.480 -3.293 1.00 0.00 68 GLY A C 18
ATOM 28675 O O . GLY A 1 68 ? -1.165 -14.429 -2.541 1.00 0.00 68 GLY A O 18
ATOM 28679 N N . ALA A 1 69 ? -0.144 -12.470 -2.917 1.00 0.00 69 ALA A N 18
ATOM 28680 C CA . ALA A 1 69 ? 0.547 -12.425 -1.665 1.00 0.00 69 ALA A CA 18
ATOM 28681 C C . ALA A 1 69 ? -0.330 -12.084 -0.510 1.00 0.00 69 ALA A C 18
ATOM 28682 O O . ALA A 1 69 ? -1.379 -11.457 -0.646 1.00 0.00 69 ALA A O 18
ATOM 28689 N N . THR A 1 70 ? 0.074 -12.494 0.706 1.00 0.00 70 THR A N 18
ATOM 28690 C CA . THR A 1 70 ? -0.620 -12.214 1.925 1.00 0.00 70 THR A CA 18
ATOM 28691 C C . THR A 1 70 ? -0.194 -10.905 2.496 1.00 0.00 70 THR A C 18
ATOM 28692 O O . THR A 1 70 ? 0.700 -10.241 1.975 1.00 0.00 70 THR A O 18
ATOM 28703 N N . HIS A 1 71 ? -0.830 -10.449 3.590 1.00 0.00 71 HIS A N 18
ATOM 28704 C CA . HIS A 1 71 ? -0.737 -9.108 4.078 1.00 0.00 71 HIS A CA 18
ATOM 28705 C C . HIS A 1 71 ? 0.642 -8.686 4.450 1.00 0.00 71 HIS A C 18
ATOM 28706 O O . HIS A 1 71 ? 1.100 -7.613 4.058 1.00 0.00 71 HIS A O 18
ATOM 28720 N N . LYS A 1 72 ? 1.379 -9.528 5.196 1.00 0.00 72 LYS A N 18
ATOM 28721 C CA . LYS A 1 72 ? 2.727 -9.234 5.575 1.00 0.00 72 LYS A CA 18
ATOM 28722 C C . LYS A 1 72 ? 3.689 -9.257 4.438 1.00 0.00 72 LYS A C 18
ATOM 28723 O O . LYS A 1 72 ? 4.582 -8.415 4.354 1.00 0.00 72 LYS A O 18
ATOM 28742 N N . GLN A 1 73 ? 3.520 -10.161 3.457 1.00 0.00 73 GLN A N 18
ATOM 28743 C CA . GLN A 1 73 ? 4.418 -10.300 2.352 1.00 0.00 73 GLN A CA 18
ATOM 28744 C C . GLN A 1 73 ? 4.325 -9.159 1.399 1.00 0.00 73 GLN A C 18
ATOM 28745 O O . GLN A 1 73 ? 5.322 -8.703 0.839 1.00 0.00 73 GLN A O 18
ATOM 28759 N N . ALA A 1 74 ? 3.117 -8.594 1.229 1.00 0.00 74 ALA A N 18
ATOM 28760 C CA . ALA A 1 74 ? 2.890 -7.371 0.523 1.00 0.00 74 ALA A CA 18
ATOM 28761 C C . ALA A 1 74 ? 3.538 -6.189 1.156 1.00 0.00 74 ALA A C 18
ATOM 28762 O O . ALA A 1 74 ? 4.304 -5.473 0.512 1.00 0.00 74 ALA A O 18
ATOM 28769 N N . VAL A 1 75 ? 3.313 -5.923 2.455 1.00 0.00 75 VAL A N 18
ATOM 28770 C CA . VAL A 1 75 ? 3.864 -4.775 3.106 1.00 0.00 75 VAL A CA 18
ATOM 28771 C C . VAL A 1 75 ? 5.318 -4.875 3.415 1.00 0.00 75 VAL A C 18
ATOM 28772 O O . VAL A 1 75 ? 6.001 -3.866 3.589 1.00 0.00 75 VAL A O 18
ATOM 28785 N N . GLU A 1 76 ? 5.893 -6.089 3.460 1.00 0.00 76 GLU A N 18
ATOM 28786 C CA . GLU A 1 76 ? 7.302 -6.333 3.486 1.00 0.00 76 GLU A CA 18
ATOM 28787 C C . GLU A 1 76 ? 7.939 -5.914 2.205 1.00 0.00 76 GLU A C 18
ATOM 28788 O O . GLU A 1 76 ? 8.951 -5.217 2.191 1.00 0.00 76 GLU A O 18
ATOM 28800 N N . THR A 1 77 ? 7.292 -6.224 1.067 1.00 0.00 77 THR A N 18
ATOM 28801 C CA . THR A 1 77 ? 7.676 -5.841 -0.257 1.00 0.00 77 THR A CA 18
ATOM 28802 C C . THR A 1 77 ? 7.639 -4.367 -0.471 1.00 0.00 77 THR A C 18
ATOM 28803 O O . THR A 1 77 ? 8.442 -3.811 -1.218 1.00 0.00 77 THR A O 18
ATOM 28814 N N . LEU A 1 78 ? 6.748 -3.648 0.235 1.00 0.00 78 LEU A N 18
ATOM 28815 C CA . LEU A 1 78 ? 6.686 -2.219 0.214 1.00 0.00 78 LEU A CA 18
ATOM 28816 C C . LEU A 1 78 ? 7.743 -1.597 1.062 1.00 0.00 78 LEU A C 18
ATOM 28817 O O . LEU A 1 78 ? 8.321 -0.580 0.685 1.00 0.00 78 LEU A O 18
ATOM 28833 N N . ARG A 1 79 ? 8.086 -2.178 2.226 1.00 0.00 79 ARG A N 18
ATOM 28834 C CA . ARG A 1 79 ? 9.167 -1.701 3.031 1.00 0.00 79 ARG A CA 18
ATOM 28835 C C . ARG A 1 79 ? 10.520 -1.909 2.443 1.00 0.00 79 ARG A C 18
ATOM 28836 O O . ARG A 1 79 ? 11.364 -1.019 2.539 1.00 0.00 79 ARG A O 18
ATOM 28857 N N . ASN A 1 80 ? 10.804 -3.034 1.762 1.00 0.00 80 ASN A N 18
ATOM 28858 C CA . ASN A 1 80 ? 12.035 -3.204 1.052 1.00 0.00 80 ASN A CA 18
ATOM 28859 C C . ASN A 1 80 ? 12.063 -2.522 -0.271 1.00 0.00 80 ASN A C 18
ATOM 28860 O O . ASN A 1 80 ? 12.358 -3.095 -1.319 1.00 0.00 80 ASN A O 18
ATOM 28871 N N . THR A 1 81 ? 11.803 -1.202 -0.262 1.00 0.00 81 THR A N 18
ATOM 28872 C CA . THR A 1 81 ? 11.958 -0.265 -1.330 1.00 0.00 81 THR A CA 18
ATOM 28873 C C . THR A 1 81 ? 13.189 0.530 -1.058 1.00 0.00 81 THR A C 18
ATOM 28874 O O . THR A 1 81 ? 14.244 0.268 -1.634 1.00 0.00 81 THR A O 18
ATOM 28885 N N . GLY A 1 82 ? 13.111 1.494 -0.123 1.00 0.00 82 GLY A N 18
ATOM 28886 C CA . GLY A 1 82 ? 14.208 2.273 0.361 1.00 0.00 82 GLY A CA 18
ATOM 28887 C C . GLY A 1 82 ? 14.076 3.722 0.044 1.00 0.00 82 GLY A C 18
ATOM 28888 O O . GLY A 1 82 ? 13.223 4.418 0.593 1.00 0.00 82 GLY A O 18
ATOM 28892 N N . GLN A 1 83 ? 14.953 4.253 -0.826 1.00 0.00 83 GLN A N 18
ATOM 28893 C CA . GLN A 1 83 ? 15.039 5.657 -1.088 1.00 0.00 83 GLN A CA 18
ATOM 28894 C C . GLN A 1 83 ? 14.023 6.150 -2.060 1.00 0.00 83 GLN A C 18
ATOM 28895 O O . GLN A 1 83 ? 13.560 7.287 -1.976 1.00 0.00 83 GLN A O 18
ATOM 28909 N N . VAL A 1 84 ? 13.618 5.306 -3.025 1.00 0.00 84 VAL A N 18
ATOM 28910 C CA . VAL A 1 84 ? 12.720 5.656 -4.081 1.00 0.00 84 VAL A CA 18
ATOM 28911 C C . VAL A 1 84 ? 11.370 5.073 -3.837 1.00 0.00 84 VAL A C 18
ATOM 28912 O O . VAL A 1 84 ? 11.228 3.938 -3.385 1.00 0.00 84 VAL A O 18
ATOM 28925 N N . VAL A 1 85 ? 10.306 5.852 -4.101 1.00 0.00 85 VAL A N 18
ATOM 28926 C CA . VAL A 1 85 ? 8.950 5.522 -3.793 1.00 0.00 85 VAL A CA 18
ATOM 28927 C C . VAL A 1 85 ? 8.147 5.600 -5.047 1.00 0.00 85 VAL A C 18
ATOM 28928 O O . VAL A 1 85 ? 7.477 6.588 -5.338 1.00 0.00 85 VAL A O 18
ATOM 28941 N N . HIS A 1 86 ? 8.211 4.549 -5.884 1.00 0.00 86 HIS A N 18
ATOM 28942 C CA . HIS A 1 86 ? 7.627 4.542 -7.190 1.00 0.00 86 HIS A CA 18
ATOM 28943 C C . HIS A 1 86 ? 6.595 3.472 -7.280 1.00 0.00 86 HIS A C 18
ATOM 28944 O O . HIS A 1 86 ? 6.926 2.288 -7.263 1.00 0.00 86 HIS A O 18
ATOM 28958 N N . LEU A 1 87 ? 5.294 3.806 -7.352 1.00 0.00 87 LEU A N 18
ATOM 28959 C CA . LEU A 1 87 ? 4.281 2.799 -7.285 1.00 0.00 87 LEU A CA 18
ATOM 28960 C C . LEU A 1 87 ? 3.057 3.143 -8.063 1.00 0.00 87 LEU A C 18
ATOM 28961 O O . LEU A 1 87 ? 2.908 4.244 -8.592 1.00 0.00 87 LEU A O 18
ATOM 28977 N N . LEU A 1 88 ? 2.155 2.157 -8.215 1.00 0.00 88 LEU A N 18
ATOM 28978 C CA . LEU A 1 88 ? 1.015 2.196 -9.077 1.00 0.00 88 LEU A CA 18
ATOM 28979 C C . LEU A 1 88 ? -0.220 1.965 -8.276 1.00 0.00 88 LEU A C 18
ATOM 28980 O O . LEU A 1 88 ? -0.324 0.942 -7.601 1.00 0.00 88 LEU A O 18
ATOM 28996 N N . LEU A 1 89 ? -1.179 2.907 -8.286 1.00 0.00 89 LEU A N 18
ATOM 28997 C CA . LEU A 1 89 ? -2.273 2.934 -7.366 1.00 0.00 89 LEU A CA 18
ATOM 28998 C C . LEU A 1 89 ? -3.588 3.132 -8.040 1.00 0.00 89 LEU A C 18
ATOM 28999 O O . LEU A 1 89 ? -3.668 3.455 -9.224 1.00 0.00 89 LEU A O 18
ATOM 29015 N N . GLU A 1 90 ? -4.686 2.963 -7.282 1.00 0.00 90 GLU A N 18
ATOM 29016 C CA . GLU A 1 90 ? -6.020 3.357 -7.612 1.00 0.00 90 GLU A CA 18
ATOM 29017 C C . GLU A 1 90 ? -6.619 4.122 -6.482 1.00 0.00 90 GLU A C 18
ATOM 29018 O O . GLU A 1 90 ? -6.480 3.753 -5.317 1.00 0.00 90 GLU A O 18
ATOM 29030 N N . LYS A 1 91 ? -7.302 5.241 -6.779 1.00 0.00 91 LYS A N 18
ATOM 29031 C CA . LYS A 1 91 ? -8.051 6.022 -5.844 1.00 0.00 91 LYS A CA 18
ATOM 29032 C C . LYS A 1 91 ? -9.335 5.343 -5.514 1.00 0.00 91 LYS A C 18
ATOM 29033 O O . LYS A 1 91 ? -10.019 4.798 -6.380 1.00 0.00 91 LYS A O 18
ATOM 29052 N N . GLY A 1 92 ? -9.703 5.294 -4.222 1.00 0.00 92 GLY A N 18
ATOM 29053 C CA . GLY A 1 92 ? -10.796 4.498 -3.757 1.00 0.00 92 GLY A CA 18
ATOM 29054 C C . GLY A 1 92 ? -12.162 5.077 -3.892 1.00 0.00 92 GLY A C 18
ATOM 29055 O O . GLY A 1 92 ? -12.582 5.591 -4.928 1.00 0.00 92 GLY A O 18
ATOM 29059 N N . GLN A 1 93 ? -12.956 4.965 -2.811 1.00 0.00 93 GLN A N 18
ATOM 29060 C CA . GLN A 1 93 ? -14.306 5.433 -2.750 1.00 0.00 93 GLN A CA 18
ATOM 29061 C C . GLN A 1 93 ? -14.414 6.914 -2.621 1.00 0.00 93 GLN A C 18
ATOM 29062 O O . GLN A 1 93 ? -13.542 7.599 -2.090 1.00 0.00 93 GLN A O 18
ATOM 29076 N N . SER A 1 94 ? -15.542 7.475 -3.090 1.00 0.00 94 SER A N 18
ATOM 29077 C CA . SER A 1 94 ? -15.831 8.874 -3.035 1.00 0.00 94 SER A CA 18
ATOM 29078 C C . SER A 1 94 ? -16.124 9.352 -1.655 1.00 0.00 94 SER A C 18
ATOM 29079 O O . SER A 1 94 ? -16.388 8.508 -0.800 1.00 0.00 94 SER A O 18
ATOM 29087 N N . PRO A 1 95 ? -16.078 10.604 -1.308 1.00 0.00 95 PRO A N 18
ATOM 29088 C CA . PRO A 1 95 ? -16.065 11.016 0.066 1.00 0.00 95 PRO A CA 18
ATOM 29089 C C . PRO A 1 95 ? -17.321 10.783 0.832 1.00 0.00 95 PRO A C 18
ATOM 29090 O O . PRO A 1 95 ? -18.408 11.025 0.308 1.00 0.00 95 PRO A O 18
ATOM 29101 N N . THR A 1 96 ? -17.205 10.324 2.092 1.00 0.00 96 THR A N 18
ATOM 29102 C CA . THR A 1 96 ? -18.293 10.156 3.004 1.00 0.00 96 THR A CA 18
ATOM 29103 C C . THR A 1 96 ? -18.226 11.228 4.082 1.00 0.00 96 THR A C 18
ATOM 29104 O O . THR A 1 96 ? -18.409 12.436 3.773 1.00 0.00 96 THR A O 18
ATOM 29116 N N . PHE B 2 1 ? -9.468 -23.716 -6.302 1.00 0.00 1 PHE B N 18
ATOM 29117 C CA . PHE B 2 1 ? -8.210 -23.583 -5.533 1.00 0.00 1 PHE B CA 18
ATOM 29118 C C . PHE B 2 1 ? -8.415 -23.715 -4.063 1.00 0.00 1 PHE B C 18
ATOM 29119 O O . PHE B 2 1 ? -9.551 -23.738 -3.591 1.00 0.00 1 PHE B O 18
ATOM 29138 N N . ALA B 2 2 ? -7.320 -23.825 -3.291 1.00 0.00 2 ALA B N 18
ATOM 29139 C CA . ALA B 2 2 ? -7.287 -24.019 -1.875 1.00 0.00 2 ALA B CA 18
ATOM 29140 C C . ALA B 2 2 ? -7.570 -25.424 -1.468 1.00 0.00 2 ALA B C 18
ATOM 29141 O O . ALA B 2 2 ? -7.891 -26.272 -2.300 1.00 0.00 2 ALA B O 18
ATOM 29148 N N . ASP B 2 3 ? -7.423 -25.742 -0.169 1.00 0.00 3 ASP B N 18
ATOM 29149 C CA . ASP B 2 3 ? -7.543 -27.070 0.348 1.00 0.00 3 ASP B CA 18
ATOM 29150 C C . ASP B 2 3 ? -8.477 -27.074 1.509 1.00 0.00 3 ASP B C 18
ATOM 29151 O O . ASP B 2 3 ? -9.616 -27.523 1.400 1.00 0.00 3 ASP B O 18
ATOM 29160 N N . SER B 2 4 ? -8.068 -26.542 2.674 1.00 0.00 4 SER B N 18
ATOM 29161 C CA . SER B 2 4 ? -8.890 -26.513 3.844 1.00 0.00 4 SER B CA 18
ATOM 29162 C C . SER B 2 4 ? -8.779 -25.206 4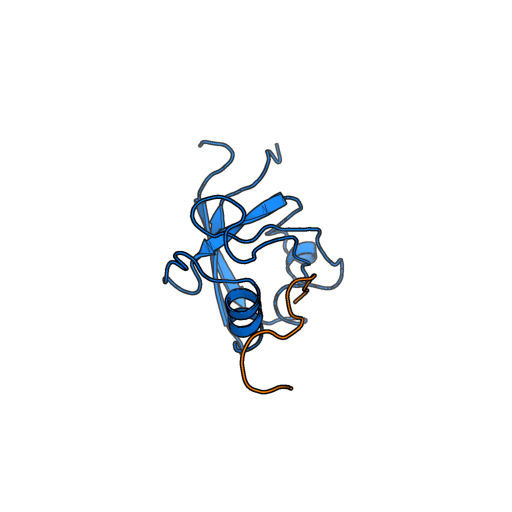.549 1.00 0.00 4 SER B C 18
ATOM 29163 O O . SER B 2 4 ? -9.130 -24.165 3.995 1.00 0.00 4 SER B O 18
ATOM 29171 N N . GLU B 2 5 ? -8.321 -25.184 5.814 1.00 0.00 5 GLU B N 18
ATOM 29172 C CA . GLU B 2 5 ? -8.317 -24.024 6.649 1.00 0.00 5 GLU B CA 18
ATOM 29173 C C . GLU B 2 5 ? -7.170 -23.122 6.347 1.00 0.00 5 GLU B C 18
ATOM 29174 O O . GLU B 2 5 ? -7.366 -21.993 5.900 1.00 0.00 5 GLU B O 18
ATOM 29186 N N . ALA B 2 6 ? -5.934 -23.599 6.573 1.00 0.00 6 ALA B N 18
ATOM 29187 C CA . ALA B 2 6 ? -4.688 -22.939 6.340 1.00 0.00 6 ALA B CA 18
ATOM 29188 C C . ALA B 2 6 ? -4.590 -21.539 6.842 1.00 0.00 6 ALA B C 18
ATOM 29189 O O . ALA B 2 6 ? -4.222 -20.609 6.126 1.00 0.00 6 ALA B O 18
ATOM 29196 N N . ASP B 2 7 ? -4.941 -21.323 8.122 1.00 0.00 7 ASP B N 18
ATOM 29197 C CA . ASP B 2 7 ? -5.094 -20.019 8.687 1.00 0.00 7 ASP B CA 18
ATOM 29198 C C . ASP B 2 7 ? -3.835 -19.547 9.331 1.00 0.00 7 ASP B C 18
ATOM 29199 O O . ASP B 2 7 ? -3.202 -20.272 10.097 1.00 0.00 7 ASP B O 18
ATOM 29208 N N . GLU B 2 8 ? -3.400 -18.314 9.019 1.00 0.00 8 GLU B N 18
ATOM 29209 C CA . GLU B 2 8 ? -2.112 -17.812 9.384 1.00 0.00 8 GLU B CA 18
ATOM 29210 C C . GLU B 2 8 ? -2.199 -16.591 10.234 1.00 0.00 8 GLU B C 18
ATOM 29211 O O . GLU B 2 8 ? -3.169 -16.376 10.958 1.00 0.00 8 GLU B O 18
ATOM 29223 N N . ASN B 2 9 ? -1.154 -15.744 10.226 1.00 0.00 9 ASN B N 18
ATOM 29224 C CA . ASN B 2 9 ? -1.043 -14.573 11.039 1.00 0.00 9 ASN B CA 18
ATOM 29225 C C . ASN B 2 9 ? -1.533 -13.371 10.308 1.00 0.00 9 ASN B C 18
ATOM 29226 O O . ASN B 2 9 ? -1.126 -13.115 9.176 1.00 0.00 9 ASN B O 18
ATOM 29237 N N . GLU B 2 10 ? -2.426 -12.562 10.906 1.00 0.00 10 GLU B N 18
ATOM 29238 C CA . GLU B 2 10 ? -3.011 -11.437 10.243 1.00 0.00 10 GLU B CA 18
ATOM 29239 C C . GLU B 2 10 ? -2.976 -10.254 11.148 1.00 0.00 10 GLU B C 18
ATOM 29240 O O . GLU B 2 10 ? -3.507 -10.305 12.256 1.00 0.00 10 GLU B O 18
ATOM 29252 N N . GLN B 2 11 ? -2.347 -9.139 10.734 1.00 0.00 11 GLN B N 18
ATOM 29253 C CA . GLN B 2 11 ? -2.112 -8.011 11.582 1.00 0.00 11 GLN B CA 18
ATOM 29254 C C . GLN B 2 11 ? -2.704 -6.754 11.043 1.00 0.00 11 GLN B C 18
ATOM 29255 O O . GLN B 2 11 ? -3.869 -6.716 10.651 1.00 0.00 11 GLN B O 18
ATOM 29269 N N . VAL B 2 12 ? -1.941 -5.647 11.058 1.00 0.00 12 VAL B N 18
ATOM 29270 C CA . VAL B 2 12 ? -2.273 -4.333 10.604 1.00 0.00 12 VAL B CA 18
ATOM 29271 C C . VAL B 2 12 ? -0.941 -3.756 10.267 1.00 0.00 12 VAL B C 18
ATOM 29272 O O . VAL B 2 12 ? 0.061 -4.285 10.744 1.00 0.00 12 VAL B O 18
ATOM 29285 N N . SER B 2 13 ? -0.827 -2.722 9.414 1.00 0.00 13 SER B N 18
ATOM 29286 C CA . SER B 2 13 ? 0.440 -2.336 8.876 1.00 0.00 13 SER B CA 18
ATOM 29287 C C . SER B 2 13 ? 0.623 -0.859 8.809 1.00 0.00 13 SER B C 18
ATOM 29288 O O . SER B 2 13 ? -0.346 -0.103 8.756 1.00 0.00 13 SER B O 18
ATOM 29296 N N . ALA B 2 14 ? 1.878 -0.376 8.776 1.00 0.00 14 ALA B N 18
ATOM 29297 C CA . ALA B 2 14 ? 2.171 1.012 8.589 1.00 0.00 14 ALA B CA 18
ATOM 29298 C C . ALA B 2 14 ? 3.502 1.183 7.943 1.00 0.00 14 ALA B C 18
ATOM 29299 O O . ALA B 2 14 ? 4.411 0.379 8.149 1.00 0.00 14 ALA B O 18
ATOM 29306 N N . VAL B 2 15 ? 3.656 2.228 7.112 1.00 0.00 15 VAL B N 18
ATOM 29307 C CA . VAL B 2 15 ? 4.850 2.559 6.397 1.00 0.00 15 VAL B CA 18
ATOM 29308 C C . VAL B 2 15 ? 5.012 4.071 6.453 1.00 0.00 15 VAL B C 18
ATOM 29309 O O . VAL B 2 15 ? 3.999 4.797 6.271 1.00 0.00 15 VAL B O 18
ATOM 29323 N N . PRO A 1 1 ? -12.128 4.795 -19.062 1.00 0.00 1 PRO A N 19
ATOM 29324 C CA . PRO A 1 1 ? -11.981 6.029 -18.250 1.00 0.00 1 PRO A CA 19
ATOM 29325 C C . PRO A 1 1 ? -12.920 5.937 -17.095 1.00 0.00 1 PRO A C 19
ATOM 29326 O O . PRO A 1 1 ? -14.128 6.058 -17.287 1.00 0.00 1 PRO A O 19
ATOM 29339 N N . LYS A 1 2 ? -12.411 5.717 -15.869 1.00 0.00 2 LYS A N 19
ATOM 29340 C CA . LYS A 1 2 ? -13.192 5.751 -14.672 1.00 0.00 2 LYS A CA 19
ATOM 29341 C C . LYS A 1 2 ? -13.048 7.075 -14.005 1.00 0.00 2 LYS A C 19
ATOM 29342 O O . LYS A 1 2 ? -12.054 7.754 -14.257 1.00 0.00 2 LYS A O 19
ATOM 29361 N N . PRO A 1 3 ? -13.915 7.529 -13.149 1.00 0.00 3 PRO A N 19
ATOM 29362 C CA . PRO A 1 3 ? -13.708 8.741 -12.414 1.00 0.00 3 PRO A CA 19
ATOM 29363 C C . PRO A 1 3 ? -12.614 8.598 -11.411 1.00 0.00 3 PRO A C 19
ATOM 29364 O O . PRO A 1 3 ? -11.822 9.527 -11.257 1.00 0.00 3 PRO A O 19
ATOM 29375 N N . GLY A 1 4 ? -12.500 7.444 -10.728 1.00 0.00 4 GLY A N 19
ATOM 29376 C CA . GLY A 1 4 ? -11.340 7.084 -9.974 1.00 0.00 4 GLY A CA 19
ATOM 29377 C C . GLY A 1 4 ? -10.546 6.060 -10.709 1.00 0.00 4 GLY A C 19
ATOM 29378 O O . GLY A 1 4 ? -10.580 4.874 -10.384 1.00 0.00 4 GLY A O 19
ATOM 29382 N N . ASP A 1 5 ? -9.810 6.471 -11.757 1.00 0.00 5 ASP A N 19
ATOM 29383 C CA . ASP A 1 5 ? -8.989 5.593 -12.534 1.00 0.00 5 ASP A CA 19
ATOM 29384 C C . ASP A 1 5 ? -7.652 5.342 -11.927 1.00 0.00 5 ASP A C 19
ATOM 29385 O O . ASP A 1 5 ? -7.312 5.795 -10.834 1.00 0.00 5 ASP A O 19
ATOM 29394 N N . ILE A 1 6 ? -6.815 4.588 -12.661 1.00 0.00 6 ILE A N 19
ATOM 29395 C CA . ILE A 1 6 ? -5.476 4.214 -12.332 1.00 0.00 6 ILE A CA 19
ATOM 29396 C C . ILE A 1 6 ? -4.522 5.327 -12.599 1.00 0.00 6 ILE A C 19
ATOM 29397 O O . ILE A 1 6 ? -4.691 6.106 -13.536 1.00 0.00 6 ILE A O 19
ATOM 29413 N N . PHE A 1 7 ? -3.494 5.467 -11.744 1.00 0.00 7 PHE A N 19
ATOM 29414 C CA . PHE A 1 7 ? -2.488 6.476 -11.870 1.00 0.00 7 PHE A CA 19
ATOM 29415 C C . PHE A 1 7 ? -1.207 5.982 -11.290 1.00 0.00 7 PHE A C 19
ATOM 29416 O O . PHE A 1 7 ? -1.192 5.070 -10.466 1.00 0.00 7 PHE A O 19
ATOM 29433 N N . GLU A 1 8 ? -0.070 6.549 -11.731 1.00 0.00 8 GLU A N 19
ATOM 29434 C CA . GLU A 1 8 ? 1.238 6.128 -11.335 1.00 0.00 8 GLU A CA 19
ATOM 29435 C C . GLU A 1 8 ? 2.054 7.284 -10.865 1.00 0.00 8 GLU A C 19
ATOM 29436 O O . GLU A 1 8 ? 2.280 8.259 -11.579 1.00 0.00 8 GLU A O 19
ATOM 29448 N N . VAL A 1 9 ? 2.447 7.256 -9.580 1.00 0.00 9 VAL A N 19
ATOM 29449 C CA . VAL A 1 9 ? 3.212 8.280 -8.938 1.00 0.00 9 VAL A CA 19
ATOM 29450 C C . VAL A 1 9 ? 4.628 7.876 -8.710 1.00 0.00 9 VAL A C 19
ATOM 29451 O O . VAL A 1 9 ? 4.886 6.825 -8.126 1.00 0.00 9 VAL A O 19
ATOM 29464 N N . GLU A 1 10 ? 5.595 8.735 -9.078 1.00 0.00 10 GLU A N 19
ATOM 29465 C CA . GLU A 1 10 ? 6.988 8.592 -8.788 1.00 0.00 10 GLU A CA 19
ATOM 29466 C C . GLU A 1 10 ? 7.409 9.643 -7.819 1.00 0.00 10 GLU A C 19
ATOM 29467 O O . GLU A 1 10 ? 7.328 10.837 -8.103 1.00 0.00 10 GLU A O 19
ATOM 29479 N N . LEU A 1 11 ? 7.873 9.238 -6.623 1.00 0.00 11 LEU A N 19
ATOM 29480 C CA . LEU A 1 11 ? 8.377 10.097 -5.596 1.00 0.00 11 LEU A CA 19
ATOM 29481 C C . LEU A 1 11 ? 9.639 9.518 -5.054 1.00 0.00 11 LEU A C 19
ATOM 29482 O O . LEU A 1 11 ? 9.959 8.359 -5.312 1.00 0.00 11 LEU A O 19
ATOM 29498 N N . ALA A 1 12 ? 10.430 10.271 -4.270 1.00 0.00 12 ALA A N 19
ATOM 29499 C CA . ALA A 1 12 ? 11.551 9.742 -3.554 1.00 0.00 12 ALA A CA 19
ATOM 29500 C C . ALA A 1 12 ? 11.545 10.205 -2.138 1.00 0.00 12 ALA A C 19
ATOM 29501 O O . ALA A 1 12 ? 11.010 11.268 -1.822 1.00 0.00 12 ALA A O 19
ATOM 29508 N N . LYS A 1 13 ? 12.173 9.435 -1.233 1.00 0.00 13 LYS A N 19
ATOM 29509 C CA . LYS A 1 13 ? 12.276 9.675 0.173 1.00 0.00 13 LYS A CA 19
ATOM 29510 C C . LYS A 1 13 ? 12.889 10.983 0.539 1.00 0.00 13 LYS A C 19
ATOM 29511 O O . LYS A 1 13 ? 13.931 11.379 0.020 1.00 0.00 13 LYS A O 19
ATOM 29530 N N . ASN A 1 14 ? 12.222 11.745 1.424 1.00 0.00 14 ASN A N 19
ATOM 29531 C CA . ASN A 1 14 ? 12.607 13.057 1.842 1.00 0.00 14 ASN A CA 19
ATOM 29532 C C . ASN A 1 14 ? 12.802 13.095 3.318 1.00 0.00 14 ASN A C 19
ATOM 29533 O O . ASN A 1 14 ? 13.847 12.702 3.833 1.00 0.00 14 ASN A O 19
ATOM 29544 N N . ASP A 1 15 ? 11.792 13.551 4.082 1.00 0.00 15 ASP A N 19
ATOM 29545 C CA . ASP A 1 15 ? 11.705 13.462 5.506 1.00 0.00 15 ASP A CA 19
ATOM 29546 C C . ASP A 1 15 ? 11.596 12.030 5.903 1.00 0.00 15 ASP A C 19
ATOM 29547 O O . ASP A 1 15 ? 12.402 11.489 6.659 1.00 0.00 15 ASP A O 19
ATOM 29556 N N . ASN A 1 16 ? 10.551 11.363 5.384 1.00 0.00 16 ASN A N 19
ATOM 29557 C CA . ASN A 1 16 ? 10.295 9.969 5.574 1.00 0.00 16 ASN A CA 19
ATOM 29558 C C . ASN A 1 16 ? 9.881 9.422 4.250 1.00 0.00 16 ASN A C 19
ATOM 29559 O O . ASN A 1 16 ? 9.843 10.146 3.257 1.00 0.00 16 ASN A O 19
ATOM 29570 N N . SER A 1 17 ? 9.576 8.114 4.174 1.00 0.00 17 SER A N 19
ATOM 29571 C CA . SER A 1 17 ? 9.098 7.470 2.991 1.00 0.00 17 SER A CA 19
ATOM 29572 C C . SER A 1 17 ? 7.624 7.621 2.841 1.00 0.00 17 SER A C 19
ATOM 29573 O O . SER A 1 17 ? 7.182 8.477 2.076 1.00 0.00 17 SER A O 19
ATOM 29581 N N . LEU A 1 18 ? 6.787 6.822 3.527 1.00 0.00 18 LEU A N 19
ATOM 29582 C CA . LEU A 1 18 ? 5.366 6.919 3.394 1.00 0.00 18 LEU A CA 19
ATOM 29583 C C . LEU A 1 18 ? 4.713 7.614 4.539 1.00 0.00 18 LEU A C 19
ATOM 29584 O O . LEU A 1 18 ? 4.533 8.831 4.518 1.00 0.00 18 LEU A O 19
ATOM 29600 N N . GLY A 1 19 ? 4.299 6.876 5.585 1.00 0.00 19 GLY A N 19
ATOM 29601 C CA . GLY A 1 19 ? 3.543 7.404 6.677 1.00 0.00 19 GLY A CA 19
ATOM 29602 C C . GLY A 1 19 ? 2.074 7.347 6.436 1.00 0.00 19 GLY A C 19
ATOM 29603 O O . GLY A 1 19 ? 1.376 8.358 6.499 1.00 0.00 19 GLY A O 19
ATOM 29607 N N . ILE A 1 20 ? 1.537 6.146 6.158 1.00 0.00 20 ILE A N 19
ATOM 29608 C CA . ILE A 1 20 ? 0.141 5.932 5.929 1.00 0.00 20 ILE A CA 19
ATOM 29609 C C . ILE A 1 20 ? -0.226 4.657 6.607 1.00 0.00 20 ILE A C 19
ATOM 29610 O O . ILE A 1 20 ? 0.639 3.953 7.126 1.00 0.00 20 ILE A O 19
ATOM 29626 N N . SER A 1 21 ? -1.515 4.287 6.701 1.00 0.00 21 SER A N 19
ATOM 29627 C CA . SER A 1 21 ? -1.941 3.081 7.343 1.00 0.00 21 SER A CA 19
ATOM 29628 C C . SER A 1 21 ? -2.735 2.257 6.389 1.00 0.00 21 SER A C 19
ATOM 29629 O O . SER A 1 21 ? -3.421 2.774 5.507 1.00 0.00 21 SER A O 19
ATOM 29637 N N . VAL A 1 22 ? -2.670 0.921 6.531 1.00 0.00 22 VAL A N 19
ATOM 29638 C CA . VAL A 1 22 ? -3.152 -0.038 5.586 1.00 0.00 22 VAL A CA 19
ATOM 29639 C C . VAL A 1 22 ? -4.146 -0.922 6.257 1.00 0.00 22 VAL A C 19
ATOM 29640 O O . VAL A 1 22 ? -4.150 -1.066 7.479 1.00 0.00 22 VAL A O 19
ATOM 29653 N N . THR A 1 23 ? -5.053 -1.567 5.503 1.00 0.00 23 THR A N 19
ATOM 29654 C CA . THR A 1 23 ? -5.912 -2.590 6.015 1.00 0.00 23 THR A CA 19
ATOM 29655 C C . THR A 1 23 ? -6.001 -3.697 5.022 1.00 0.00 23 THR A C 19
ATOM 29656 O O . THR A 1 23 ? -5.820 -3.508 3.820 1.00 0.00 23 THR A O 19
ATOM 29667 N N . GLY A 1 24 ? -6.263 -4.916 5.525 1.00 0.00 24 GLY A N 19
ATOM 29668 C CA . GLY A 1 24 ? -6.467 -6.124 4.787 1.00 0.00 24 GLY A CA 19
ATOM 29669 C C . GLY A 1 24 ? -5.292 -6.637 4.026 1.00 0.00 24 GLY A C 19
ATOM 29670 O O . GLY A 1 24 ? -4.171 -6.687 4.531 1.00 0.00 24 GLY A O 19
ATOM 29674 N N . GLY A 1 25 ? -5.541 -7.102 2.790 1.00 0.00 25 GLY A N 19
ATOM 29675 C CA . GLY A 1 25 ? -4.546 -7.615 1.900 1.00 0.00 25 GLY A CA 19
ATOM 29676 C C . GLY A 1 25 ? -4.102 -9.009 2.181 1.00 0.00 25 GLY A C 19
ATOM 29677 O O . GLY A 1 25 ? -3.063 -9.442 1.687 1.00 0.00 25 GLY A O 19
ATOM 29681 N N . VAL A 1 26 ? -4.840 -9.765 3.013 1.00 0.00 26 VAL A N 19
ATOM 29682 C CA . VAL A 1 26 ? -4.438 -11.035 3.532 1.00 0.00 26 VAL A CA 19
ATOM 29683 C C . VAL A 1 26 ? -4.706 -12.172 2.607 1.00 0.00 26 VAL A C 19
ATOM 29684 O O . VAL A 1 26 ? -4.274 -12.180 1.455 1.00 0.00 26 VAL A O 19
ATOM 29697 N N . ASN A 1 27 ? -5.412 -13.225 3.055 1.00 0.00 27 ASN A N 19
ATOM 29698 C CA . ASN A 1 27 ? -5.703 -14.397 2.288 1.00 0.00 27 ASN A CA 19
ATOM 29699 C C . ASN A 1 27 ? -6.706 -14.112 1.223 1.00 0.00 27 ASN A C 19
ATOM 29700 O O . ASN A 1 27 ? -6.414 -14.235 0.035 1.00 0.00 27 ASN A O 19
ATOM 29711 N N . THR A 1 28 ? -7.911 -13.638 1.584 1.00 0.00 28 THR A N 19
ATOM 29712 C CA . THR A 1 28 ? -8.808 -13.009 0.665 1.00 0.00 28 THR A CA 19
ATOM 29713 C C . THR A 1 28 ? -9.230 -11.735 1.312 1.00 0.00 28 THR A C 19
ATOM 29714 O O . THR A 1 28 ? -9.339 -11.640 2.533 1.00 0.00 28 THR A O 19
ATOM 29725 N N . SER A 1 29 ? -9.409 -10.671 0.508 1.00 0.00 29 SER A N 19
ATOM 29726 C CA . SER A 1 29 ? -9.619 -9.351 1.015 1.00 0.00 29 SER A CA 19
ATOM 29727 C C . SER A 1 29 ? -10.359 -8.590 -0.030 1.00 0.00 29 SER A C 19
ATOM 29728 O O . SER A 1 29 ? -11.511 -8.898 -0.334 1.00 0.00 29 SER A O 19
ATOM 29736 N N . VAL A 1 30 ? -9.724 -7.588 -0.665 1.00 0.00 30 VAL A N 19
ATOM 29737 C CA . VAL A 1 30 ? -10.231 -6.887 -1.803 1.00 0.00 30 VAL A CA 19
ATOM 29738 C C . VAL A 1 30 ? -10.324 -7.774 -2.997 1.00 0.00 30 VAL A C 19
ATOM 29739 O O . VAL A 1 30 ? -11.370 -7.846 -3.640 1.00 0.00 30 VAL A O 19
ATOM 29752 N N . ARG A 1 31 ? -9.258 -8.538 -3.291 1.00 0.00 31 ARG A N 19
ATOM 29753 C CA . ARG A 1 31 ? -9.257 -9.730 -4.081 1.00 0.00 31 ARG A CA 19
ATOM 29754 C C . ARG A 1 31 ? -8.295 -10.669 -3.435 1.00 0.00 31 ARG A C 19
ATOM 29755 O O . ARG A 1 31 ? -8.101 -10.641 -2.221 1.00 0.00 31 ARG A O 19
ATOM 29776 N N . HIS A 1 32 ? -7.612 -11.520 -4.220 1.00 0.00 32 HIS A N 19
ATOM 29777 C CA . HIS A 1 32 ? -6.541 -12.399 -3.864 1.00 0.00 32 HIS A CA 19
ATOM 29778 C C . HIS A 1 32 ? -5.250 -11.672 -3.699 1.00 0.00 32 HIS A C 19
ATOM 29779 O O . HIS A 1 32 ? -4.225 -11.995 -4.297 1.00 0.00 32 HIS A O 19
ATOM 29793 N N . GLY A 1 33 ? -5.257 -10.613 -2.871 1.00 0.00 33 GLY A N 19
ATOM 29794 C CA . GLY A 1 33 ? -4.222 -9.628 -2.803 1.00 0.00 33 GLY A CA 19
ATOM 29795 C C . GLY A 1 33 ? -4.758 -8.337 -3.317 1.00 0.00 33 GLY A C 19
ATOM 29796 O O . GLY A 1 33 ? -5.911 -8.242 -3.736 1.00 0.00 33 GLY A O 19
ATOM 29800 N N . GLY A 1 34 ? -3.934 -7.275 -3.276 1.00 0.00 34 GLY A N 19
ATOM 29801 C CA . GLY A 1 34 ? -4.377 -5.924 -3.435 1.00 0.00 34 GLY A CA 19
ATOM 29802 C C . GLY A 1 34 ? -4.476 -5.310 -2.081 1.00 0.00 34 GLY A C 19
ATOM 29803 O O . GLY A 1 34 ? -4.900 -5.960 -1.126 1.00 0.00 34 GLY A O 19
ATOM 29807 N N . ILE A 1 35 ? -4.045 -4.045 -1.933 1.00 0.00 35 ILE A N 19
ATOM 29808 C CA . ILE A 1 35 ? -3.833 -3.456 -0.647 1.00 0.00 35 ILE A CA 19
ATOM 29809 C C . ILE A 1 35 ? -4.599 -2.177 -0.613 1.00 0.00 35 ILE A C 19
ATOM 29810 O O . ILE A 1 35 ? -4.679 -1.458 -1.607 1.00 0.00 35 ILE A O 19
ATOM 29826 N N . TYR A 1 36 ? -5.235 -1.846 0.525 1.00 0.00 36 TYR A N 19
ATOM 29827 C CA . TYR A 1 36 ? -6.164 -0.763 0.623 1.00 0.00 36 TYR A CA 19
ATOM 29828 C C . TYR A 1 36 ? -5.733 0.166 1.705 1.00 0.00 36 TYR A C 19
ATOM 29829 O O . TYR A 1 36 ? -5.246 -0.246 2.756 1.00 0.00 36 TYR A O 19
ATOM 29847 N N . VAL A 1 37 ? -5.896 1.483 1.487 1.00 0.00 37 VAL A N 19
ATOM 29848 C CA . VAL A 1 37 ? -5.569 2.503 2.434 1.00 0.00 37 VAL A CA 19
ATOM 29849 C C . VAL A 1 37 ? -6.606 2.637 3.494 1.00 0.00 37 VAL A C 19
ATOM 29850 O O . VAL A 1 37 ? -7.789 2.845 3.226 1.00 0.00 37 VAL A O 19
ATOM 29863 N N . LYS A 1 38 ? -6.178 2.551 4.765 1.00 0.00 38 LYS A N 19
ATOM 29864 C CA . LYS A 1 38 ? -6.999 2.689 5.928 1.00 0.00 38 LYS A CA 19
ATOM 29865 C C . LYS A 1 38 ? -7.199 4.128 6.261 1.00 0.00 38 LYS A C 19
ATOM 29866 O O . LYS A 1 38 ? -8.331 4.612 6.266 1.00 0.00 38 LYS A O 19
ATOM 29885 N N . ALA A 1 39 ? -6.108 4.871 6.513 1.00 0.00 39 ALA A N 19
ATOM 29886 C CA . ALA A 1 39 ? -6.145 6.279 6.761 1.00 0.00 39 ALA A CA 19
ATOM 29887 C C . ALA A 1 39 ? -4.759 6.827 6.765 1.00 0.00 39 ALA A C 19
ATOM 29888 O O . ALA A 1 39 ? -3.783 6.080 6.714 1.00 0.00 39 ALA A O 19
ATOM 29895 N N . VAL A 1 40 ? -4.623 8.163 6.825 1.00 0.00 40 VAL A N 19
ATOM 29896 C CA . VAL A 1 40 ? -3.372 8.855 6.855 1.00 0.00 40 VAL A CA 19
ATOM 29897 C C . VAL A 1 40 ? -2.850 9.020 8.241 1.00 0.00 40 VAL A C 19
ATOM 29898 O O . VAL A 1 40 ? -3.583 9.272 9.196 1.00 0.00 40 VAL A O 19
ATOM 29911 N N . ILE A 1 41 ? -1.530 8.851 8.430 1.00 0.00 41 ILE A N 19
ATOM 29912 C CA . ILE A 1 41 ? -0.842 9.263 9.615 1.00 0.00 41 ILE A CA 19
ATOM 29913 C C . ILE A 1 41 ? -0.471 10.698 9.460 1.00 0.00 41 ILE A C 19
ATOM 29914 O O . ILE A 1 41 ? 0.258 10.978 8.509 1.00 0.00 41 ILE A O 19
ATOM 29930 N N . PRO A 1 42 ? -0.841 11.669 10.241 1.00 0.00 42 PRO A N 19
ATOM 29931 C CA . PRO A 1 42 ? -0.459 13.037 10.039 1.00 0.00 42 PRO A CA 19
ATOM 29932 C C . PRO A 1 42 ? 0.920 13.345 10.515 1.00 0.00 42 PRO A C 19
ATOM 29933 O O . PRO A 1 42 ? 1.195 14.459 10.955 1.00 0.00 42 PRO A O 19
ATOM 29944 N N . GLN A 1 43 ? 1.854 12.383 10.402 1.00 0.00 43 GLN A N 19
ATOM 29945 C CA . GLN A 1 43 ? 3.228 12.491 10.782 1.00 0.00 43 GLN A CA 19
ATOM 29946 C C . GLN A 1 43 ? 3.984 11.717 9.756 1.00 0.00 43 GLN A C 19
ATOM 29947 O O . GLN A 1 43 ? 4.498 10.625 9.993 1.00 0.00 43 GLN A O 19
ATOM 29961 N N . GLY A 1 44 ? 4.009 12.243 8.519 1.00 0.00 44 GLY A N 19
ATOM 29962 C CA . GLY A 1 44 ? 4.620 11.557 7.421 1.00 0.00 44 GLY A CA 19
ATOM 29963 C C . GLY A 1 44 ? 4.650 12.411 6.201 1.00 0.00 44 GLY A C 19
ATOM 29964 O O . GLY A 1 44 ? 4.025 13.467 6.129 1.00 0.00 44 GLY A O 19
ATOM 29968 N N . ALA A 1 45 ? 5.388 11.947 5.176 1.00 0.00 45 ALA A N 19
ATOM 29969 C CA . ALA A 1 45 ? 5.529 12.594 3.908 1.00 0.00 45 ALA A CA 19
ATOM 29970 C C . ALA A 1 45 ? 4.290 12.602 3.081 1.00 0.00 45 ALA A C 19
ATOM 29971 O O . ALA A 1 45 ? 4.075 13.538 2.311 1.00 0.00 45 ALA A O 19
ATOM 29978 N N . ALA A 1 46 ? 3.411 11.592 3.213 1.00 0.00 46 ALA A N 19
ATOM 29979 C CA . ALA A 1 46 ? 2.185 11.498 2.486 1.00 0.00 46 ALA A CA 19
ATOM 29980 C C . ALA A 1 46 ? 1.253 12.641 2.702 1.00 0.00 46 ALA A C 19
ATOM 29981 O O . ALA A 1 46 ? 0.842 13.288 1.740 1.00 0.00 46 ALA A O 19
ATOM 29988 N N . GLU A 1 47 ? 0.928 12.979 3.962 1.00 0.00 47 GLU A N 19
ATOM 29989 C CA . GLU A 1 47 ? 0.138 14.113 4.330 1.00 0.00 47 GLU A CA 19
ATOM 29990 C C . GLU A 1 47 ? 0.737 15.409 3.907 1.00 0.00 47 GLU A C 19
ATOM 29991 O O . GLU A 1 47 ? 0.065 16.257 3.322 1.00 0.00 47 GLU A O 19
ATOM 30003 N N . SER A 1 48 ? 2.046 15.605 4.149 1.00 0.00 48 SER A N 19
ATOM 30004 C CA . SER A 1 48 ? 2.794 16.771 3.794 1.00 0.00 48 SER A CA 19
ATOM 30005 C C . SER A 1 48 ? 2.842 17.070 2.335 1.00 0.00 48 SER A C 19
ATOM 30006 O O . SER A 1 48 ? 2.504 18.176 1.916 1.00 0.00 48 SER A O 19
ATOM 30014 N N . ASP A 1 49 ? 3.275 16.116 1.490 1.00 0.00 49 ASP A N 19
ATOM 30015 C CA . ASP A 1 49 ? 3.410 16.292 0.078 1.00 0.00 49 ASP A CA 19
ATOM 30016 C C . ASP A 1 49 ? 2.096 16.252 -0.623 1.00 0.00 49 ASP A C 19
ATOM 30017 O O . ASP A 1 49 ? 1.846 17.013 -1.557 1.00 0.00 49 ASP A O 19
ATOM 30026 N N . GLY A 1 50 ? 1.181 15.374 -0.172 1.00 0.00 50 GLY A N 19
ATOM 30027 C CA . GLY A 1 50 ? -0.158 15.247 -0.657 1.00 0.00 50 GLY A CA 19
ATOM 30028 C C . GLY A 1 50 ? -0.238 14.316 -1.819 1.00 0.00 50 GLY A C 19
ATOM 30029 O O . GLY A 1 50 ? -0.145 14.733 -2.972 1.00 0.00 50 GLY A O 19
ATOM 30033 N N . ARG A 1 51 ? -0.420 13.010 -1.558 1.00 0.00 51 ARG A N 19
ATOM 30034 C CA . ARG A 1 51 ? -0.074 11.994 -2.504 1.00 0.00 51 ARG A CA 19
ATOM 30035 C C . ARG A 1 51 ? -1.079 10.898 -2.599 1.00 0.00 51 ARG A C 19
ATOM 30036 O O . ARG A 1 51 ? -1.618 10.636 -3.673 1.00 0.00 51 ARG A O 19
ATOM 30057 N N . ILE A 1 52 ? -1.365 10.207 -1.481 1.00 0.00 52 ILE A N 19
ATOM 30058 C CA . ILE A 1 52 ? -2.189 9.039 -1.444 1.00 0.00 52 ILE A CA 19
ATOM 30059 C C . ILE A 1 52 ? -3.205 9.318 -0.390 1.00 0.00 52 ILE A C 19
ATOM 30060 O O . ILE A 1 52 ? -2.860 9.773 0.699 1.00 0.00 52 ILE A O 19
ATOM 30076 N N . HIS A 1 53 ? -4.501 9.104 -0.677 1.00 0.00 53 HIS A N 19
ATOM 30077 C CA . HIS A 1 53 ? -5.546 9.518 0.208 1.00 0.00 53 HIS A CA 19
ATOM 30078 C C . HIS A 1 53 ? -6.335 8.351 0.696 1.00 0.00 53 HIS A C 19
ATOM 30079 O O . HIS A 1 53 ? -6.158 7.209 0.276 1.00 0.00 53 HIS A O 19
ATOM 30093 N N . LYS A 1 54 ? -7.228 8.615 1.667 1.00 0.00 54 LYS A N 19
ATOM 30094 C CA . LYS A 1 54 ? -8.003 7.613 2.328 1.00 0.00 54 LYS A CA 19
ATOM 30095 C C . LYS A 1 54 ? -8.880 6.836 1.406 1.00 0.00 54 LYS A C 19
ATOM 30096 O O . LYS A 1 54 ? -9.729 7.398 0.717 1.00 0.00 54 LYS A O 19
ATOM 30115 N N . GLY A 1 55 ? -8.693 5.506 1.348 1.00 0.00 55 GLY A N 19
ATOM 30116 C CA . GLY A 1 55 ? -9.401 4.641 0.456 1.00 0.00 55 GLY A CA 19
ATOM 30117 C C . GLY A 1 55 ? -8.949 4.640 -0.963 1.00 0.00 55 GLY A C 19
ATOM 30118 O O . GLY A 1 55 ? -9.710 4.263 -1.853 1.00 0.00 55 GLY A O 19
ATOM 30122 N N . ASP A 1 56 ? -7.681 4.986 -1.250 1.00 0.00 56 ASP A N 19
ATOM 30123 C CA . ASP A 1 56 ? -7.054 4.624 -2.484 1.00 0.00 56 ASP A CA 19
ATOM 30124 C C . ASP A 1 56 ? -6.679 3.182 -2.462 1.00 0.00 56 ASP A C 19
ATOM 30125 O O . ASP A 1 56 ? -6.504 2.572 -1.408 1.00 0.00 56 ASP A O 19
ATOM 30134 N N . ARG A 1 57 ? -6.584 2.548 -3.644 1.00 0.00 57 ARG A N 19
ATOM 30135 C CA . ARG A 1 57 ? -6.436 1.131 -3.777 1.00 0.00 57 ARG A CA 19
ATOM 30136 C C . ARG A 1 57 ? -5.221 0.837 -4.589 1.00 0.00 57 ARG A C 19
ATOM 30137 O O . ARG A 1 57 ? -5.177 1.120 -5.784 1.00 0.00 57 ARG A O 19
ATOM 30158 N N . VAL A 1 58 ? -4.161 0.281 -3.977 1.00 0.00 58 VAL A N 19
ATOM 30159 C CA . VAL A 1 58 ? -2.885 0.155 -4.611 1.00 0.00 58 VAL A CA 19
ATOM 30160 C C . VAL A 1 58 ? -2.643 -1.233 -5.095 1.00 0.00 58 VAL A C 19
ATOM 30161 O O . VAL A 1 58 ? -3.210 -2.204 -4.596 1.00 0.00 58 VAL A O 19
ATOM 30174 N N . LEU A 1 59 ? -1.818 -1.370 -6.148 1.00 0.00 59 LEU A N 19
ATOM 30175 C CA . LEU A 1 59 ? -1.543 -2.632 -6.764 1.00 0.00 59 LEU A CA 19
ATOM 30176 C C . LEU A 1 59 ? -0.078 -2.898 -6.803 1.00 0.00 59 LEU A C 19
ATOM 30177 O O . LEU A 1 59 ? 0.444 -3.692 -6.021 1.00 0.00 59 LEU A O 19
ATOM 30193 N N . ALA A 1 60 ? 0.658 -2.270 -7.737 1.00 0.00 60 ALA A N 19
ATOM 30194 C CA . ALA A 1 60 ? 2.002 -2.664 -8.031 1.00 0.00 60 ALA A CA 19
ATOM 30195 C C . ALA A 1 60 ? 3.013 -1.885 -7.261 1.00 0.00 60 ALA A C 19
ATOM 30196 O O . ALA A 1 60 ? 2.945 -0.661 -7.168 1.00 0.00 60 ALA A O 19
ATOM 30203 N N . VAL A 1 61 ? 4.002 -2.587 -6.681 1.00 0.00 61 VAL A N 19
ATOM 30204 C CA . VAL A 1 61 ? 5.064 -2.041 -5.893 1.00 0.00 61 VAL A CA 19
ATOM 30205 C C . VAL A 1 61 ? 6.283 -1.986 -6.747 1.00 0.00 61 VAL A C 19
ATOM 30206 O O . VAL A 1 61 ? 7.042 -2.944 -6.889 1.00 0.00 61 VAL A O 19
ATOM 30219 N N . ASN A 1 62 ? 6.472 -0.851 -7.444 1.00 0.00 62 ASN A N 19
ATOM 30220 C CA . ASN A 1 62 ? 7.459 -0.637 -8.457 1.00 0.00 62 ASN A CA 19
ATOM 30221 C C . ASN A 1 62 ? 7.371 -1.622 -9.571 1.00 0.00 62 ASN A C 19
ATOM 30222 O O . ASN A 1 62 ? 8.285 -2.402 -9.830 1.00 0.00 62 ASN A O 19
ATOM 30233 N N . GLY A 1 63 ? 6.233 -1.648 -10.288 1.00 0.00 63 GLY A N 19
ATOM 30234 C CA . GLY A 1 63 ? 6.038 -2.525 -11.402 1.00 0.00 63 GLY A CA 19
ATOM 30235 C C . GLY A 1 63 ? 5.447 -3.844 -11.040 1.00 0.00 63 GLY A C 19
ATOM 30236 O O . GLY A 1 63 ? 4.552 -4.333 -11.728 1.00 0.00 63 GLY A O 19
ATOM 30240 N N . VAL A 1 64 ? 5.920 -4.485 -9.958 1.00 0.00 64 VAL A N 19
ATOM 30241 C CA . VAL A 1 64 ? 5.579 -5.835 -9.629 1.00 0.00 64 VAL A CA 19
ATOM 30242 C C . VAL A 1 64 ? 4.348 -5.927 -8.797 1.00 0.00 64 VAL A C 19
ATOM 30243 O O . VAL A 1 64 ? 4.247 -5.327 -7.728 1.00 0.00 64 VAL A O 19
ATOM 30256 N N . SER A 1 65 ? 3.343 -6.706 -9.235 1.00 0.00 65 SER A N 19
ATOM 30257 C CA . SER A 1 65 ? 2.137 -6.937 -8.503 1.00 0.00 65 SER A CA 19
ATOM 30258 C C . SER A 1 65 ? 2.353 -7.877 -7.367 1.00 0.00 65 SER A C 19
ATOM 30259 O O . SER A 1 65 ? 3.227 -8.742 -7.402 1.00 0.00 65 SER A O 19
ATOM 30267 N N . LEU A 1 66 ? 1.579 -7.729 -6.276 1.00 0.00 66 LEU A N 19
ATOM 30268 C CA . LEU A 1 66 ? 1.655 -8.568 -5.122 1.00 0.00 66 LEU A CA 19
ATOM 30269 C C . LEU A 1 66 ? 0.671 -9.687 -5.152 1.00 0.00 66 LEU A C 19
ATOM 30270 O O . LEU A 1 66 ? 0.717 -10.582 -4.308 1.00 0.00 66 LEU A O 19
ATOM 30286 N N . GLU A 1 67 ? -0.263 -9.703 -6.119 1.00 0.00 67 GLU A N 19
ATOM 30287 C CA . GLU A 1 67 ? -1.392 -10.581 -6.123 1.00 0.00 67 GLU A CA 19
ATOM 30288 C C . GLU A 1 67 ? -1.066 -12.034 -6.134 1.00 0.00 67 GLU A C 19
ATOM 30289 O O . GLU A 1 67 ? -0.269 -12.535 -6.927 1.00 0.00 67 GLU A O 19
ATOM 30301 N N . GLY A 1 68 ? -1.632 -12.778 -5.166 1.00 0.00 68 GLY A N 19
ATOM 30302 C CA . GLY A 1 68 ? -1.185 -14.084 -4.794 1.00 0.00 68 GLY A CA 19
ATOM 30303 C C . GLY A 1 68 ? -0.669 -14.113 -3.396 1.00 0.00 68 GLY A C 19
ATOM 30304 O O . GLY A 1 68 ? -0.997 -15.011 -2.623 1.00 0.00 68 GLY A O 19
ATOM 30308 N N . ALA A 1 69 ? 0.175 -13.135 -3.023 1.00 0.00 69 ALA A N 19
ATOM 30309 C CA . ALA A 1 69 ? 0.766 -13.018 -1.726 1.00 0.00 69 ALA A CA 19
ATOM 30310 C C . ALA A 1 69 ? -0.153 -12.478 -0.685 1.00 0.00 69 ALA A C 19
ATOM 30311 O O . ALA A 1 69 ? -1.212 -11.925 -0.976 1.00 0.00 69 ALA A O 19
ATOM 30318 N N . THR A 1 70 ? 0.222 -12.613 0.601 1.00 0.00 70 THR A N 19
ATOM 30319 C CA . THR A 1 70 ? -0.461 -12.022 1.709 1.00 0.00 70 THR A CA 19
ATOM 30320 C C . THR A 1 70 ? 0.130 -10.701 2.063 1.00 0.00 70 THR A C 19
ATOM 30321 O O . THR A 1 70 ? 1.227 -10.325 1.654 1.00 0.00 70 THR A O 19
ATOM 30332 N N . HIS A 1 71 ? -0.587 -9.945 2.914 1.00 0.00 71 HIS A N 19
ATOM 30333 C CA . HIS A 1 71 ? -0.224 -8.739 3.590 1.00 0.00 71 HIS A CA 19
ATOM 30334 C C . HIS A 1 71 ? 1.145 -8.683 4.175 1.00 0.00 71 HIS A C 19
ATOM 30335 O O . HIS A 1 71 ? 1.897 -7.743 3.919 1.00 0.00 71 HIS A O 19
ATOM 30349 N N . LYS A 1 72 ? 1.552 -9.691 4.966 1.00 0.00 72 LYS A N 19
ATOM 30350 C CA . LYS A 1 72 ? 2.832 -9.769 5.599 1.00 0.00 72 LYS A CA 19
ATOM 30351 C C . LYS A 1 72 ? 3.954 -10.008 4.648 1.00 0.00 72 LYS A C 19
ATOM 30352 O O . LYS A 1 72 ? 5.085 -9.567 4.844 1.00 0.00 72 LYS A O 19
ATOM 30371 N N . GLN A 1 73 ? 3.680 -10.687 3.519 1.00 0.00 73 GLN A N 19
ATOM 30372 C CA . GLN A 1 73 ? 4.606 -10.891 2.450 1.00 0.00 73 GLN A CA 19
ATOM 30373 C C . GLN A 1 73 ? 4.803 -9.644 1.660 1.00 0.00 73 GLN A C 19
ATOM 30374 O O . GLN A 1 73 ? 5.924 -9.212 1.393 1.00 0.00 73 GLN A O 19
ATOM 30388 N N . ALA A 1 74 ? 3.706 -8.958 1.294 1.00 0.00 74 ALA A N 19
ATOM 30389 C CA . ALA A 1 74 ? 3.696 -7.725 0.570 1.00 0.00 74 ALA A CA 19
ATOM 30390 C C . ALA A 1 74 ? 4.276 -6.560 1.295 1.00 0.00 74 ALA A C 19
ATOM 30391 O O . ALA A 1 74 ? 4.902 -5.694 0.685 1.00 0.00 74 ALA A O 19
ATOM 30398 N N . VAL A 1 75 ? 4.127 -6.460 2.628 1.00 0.00 75 VAL A N 19
ATOM 30399 C CA . VAL A 1 75 ? 4.702 -5.402 3.400 1.00 0.00 75 VAL A CA 19
ATOM 30400 C C . VAL A 1 75 ? 6.183 -5.524 3.514 1.00 0.00 75 VAL A C 19
ATOM 30401 O O . VAL A 1 75 ? 6.904 -4.529 3.552 1.00 0.00 75 VAL A O 19
ATOM 30414 N N . GLU A 1 76 ? 6.730 -6.753 3.493 1.00 0.00 76 GLU A N 19
ATOM 30415 C CA . GLU A 1 76 ? 8.138 -7.005 3.465 1.00 0.00 76 GLU A CA 19
ATOM 30416 C C . GLU A 1 76 ? 8.798 -6.500 2.229 1.00 0.00 76 GLU A C 19
ATOM 30417 O O . GLU A 1 76 ? 9.794 -5.781 2.287 1.00 0.00 76 GLU A O 19
ATOM 30429 N N . THR A 1 77 ? 8.220 -6.793 1.049 1.00 0.00 77 THR A N 19
ATOM 30430 C CA . THR A 1 77 ? 8.594 -6.255 -0.222 1.00 0.00 77 THR A CA 19
ATOM 30431 C C . THR A 1 77 ? 8.573 -4.765 -0.261 1.00 0.00 77 THR A C 19
ATOM 30432 O O . THR A 1 77 ? 9.448 -4.110 -0.825 1.00 0.00 77 THR A O 19
ATOM 30443 N N . LEU A 1 78 ? 7.563 -4.144 0.374 1.00 0.00 78 LEU A N 19
ATOM 30444 C CA . LEU A 1 78 ? 7.358 -2.730 0.352 1.00 0.00 78 LEU A CA 19
ATOM 30445 C C . LEU A 1 78 ? 8.197 -1.947 1.304 1.00 0.00 78 LEU A C 19
ATOM 30446 O O . LEU A 1 78 ? 8.596 -0.823 1.006 1.00 0.00 78 LEU A O 19
ATOM 30462 N N . ARG A 1 79 ? 8.534 -2.489 2.488 1.00 0.00 79 ARG A N 19
ATOM 30463 C CA . ARG A 1 79 ? 9.421 -1.858 3.415 1.00 0.00 79 ARG A CA 19
ATOM 30464 C C . ARG A 1 79 ? 10.843 -1.861 2.969 1.00 0.00 79 ARG A C 19
ATOM 30465 O O . ARG A 1 79 ? 11.592 -0.931 3.263 1.00 0.00 79 ARG A O 19
ATOM 30486 N N . ASN A 1 80 ? 11.286 -2.889 2.224 1.00 0.00 80 ASN A N 19
ATOM 30487 C CA . ASN A 1 80 ? 12.637 -2.979 1.765 1.00 0.00 80 ASN A CA 19
ATOM 30488 C C . ASN A 1 80 ? 12.823 -2.312 0.445 1.00 0.00 80 ASN A C 19
ATOM 30489 O O . ASN A 1 80 ? 13.166 -2.929 -0.561 1.00 0.00 80 ASN A O 19
ATOM 30500 N N . THR A 1 81 ? 12.611 -0.984 0.402 1.00 0.00 81 THR A N 19
ATOM 30501 C CA . THR A 1 81 ? 12.776 -0.140 -0.740 1.00 0.00 81 THR A CA 19
ATOM 30502 C C . THR A 1 81 ? 13.976 0.728 -0.575 1.00 0.00 81 THR A C 19
ATOM 30503 O O . THR A 1 81 ? 15.046 0.429 -1.103 1.00 0.00 81 THR A O 19
ATOM 30514 N N . GLY A 1 82 ? 13.849 1.843 0.168 1.00 0.00 82 GLY A N 19
ATOM 30515 C CA . GLY A 1 82 ? 14.891 2.776 0.463 1.00 0.00 82 GLY A CA 19
ATOM 30516 C C . GLY A 1 82 ? 14.649 4.119 -0.134 1.00 0.00 82 GLY A C 19
ATOM 30517 O O . GLY A 1 82 ? 14.007 4.981 0.464 1.00 0.00 82 GLY A O 19
ATOM 30521 N N . GLN A 1 83 ? 15.194 4.354 -1.341 1.00 0.00 83 GLN A N 19
ATOM 30522 C CA . GLN A 1 83 ? 15.260 5.649 -1.944 1.00 0.00 83 GLN A CA 19
ATOM 30523 C C . GLN A 1 83 ? 14.001 6.074 -2.619 1.00 0.00 83 GLN A C 19
ATOM 30524 O O . GLN A 1 83 ? 13.442 7.130 -2.326 1.00 0.00 83 GLN A O 19
ATOM 30538 N N . VAL A 1 84 ? 13.523 5.275 -3.591 1.00 0.00 84 VAL A N 19
ATOM 30539 C CA . VAL A 1 84 ? 12.466 5.662 -4.472 1.00 0.00 84 VAL A CA 19
ATOM 30540 C C . VAL A 1 84 ? 11.172 5.002 -4.138 1.00 0.00 84 VAL A C 19
ATOM 30541 O O . VAL A 1 84 ? 11.092 3.850 -3.716 1.00 0.00 84 VAL A O 19
ATOM 30554 N N . VAL A 1 85 ? 10.076 5.759 -4.332 1.00 0.00 85 VAL A N 19
ATOM 30555 C CA . VAL A 1 85 ? 8.727 5.353 -4.083 1.00 0.00 85 VAL A CA 19
ATOM 30556 C C . VAL A 1 85 ? 8.016 5.428 -5.391 1.00 0.00 85 VAL A C 19
ATOM 30557 O O . VAL A 1 85 ? 7.538 6.489 -5.793 1.00 0.00 85 VAL A O 19
ATOM 30570 N N . HIS A 1 86 ? 7.933 4.313 -6.138 1.00 0.00 86 HIS A N 19
ATOM 30571 C CA . HIS A 1 86 ? 7.255 4.263 -7.396 1.00 0.00 86 HIS A CA 19
ATOM 30572 C C . HIS A 1 86 ? 6.150 3.270 -7.298 1.00 0.00 86 HIS A C 19
ATOM 30573 O O . HIS A 1 86 ? 6.399 2.102 -7.002 1.00 0.00 86 HIS A O 19
ATOM 30587 N N . LEU A 1 87 ? 4.884 3.663 -7.534 1.00 0.00 87 LEU A N 19
ATOM 30588 C CA . LEU A 1 87 ? 3.787 2.759 -7.386 1.00 0.00 87 LEU A CA 19
ATOM 30589 C C . LEU A 1 87 ? 2.667 3.046 -8.326 1.00 0.00 87 LEU A C 19
ATOM 30590 O O . LEU A 1 87 ? 2.574 4.118 -8.922 1.00 0.00 87 LEU A O 19
ATOM 30606 N N . LEU A 1 88 ? 1.766 2.060 -8.479 1.00 0.00 88 LEU A N 19
ATOM 30607 C CA . LEU A 1 88 ? 0.635 2.112 -9.355 1.00 0.00 88 LEU A CA 19
ATOM 30608 C C . LEU A 1 88 ? -0.576 1.926 -8.507 1.00 0.00 88 LEU A C 19
ATOM 30609 O O . LEU A 1 88 ? -0.717 0.928 -7.802 1.00 0.00 88 LEU A O 19
ATOM 30625 N N . LEU A 1 89 ? -1.485 2.917 -8.544 1.00 0.00 89 LEU A N 19
ATOM 30626 C CA . LEU A 1 89 ? -2.644 2.998 -7.711 1.00 0.00 89 LEU A CA 19
ATOM 30627 C C . LEU A 1 89 ? -3.871 3.036 -8.557 1.00 0.00 89 LEU A C 19
ATOM 30628 O O . LEU A 1 89 ? -3.810 3.235 -9.769 1.00 0.00 89 LEU A O 19
ATOM 30644 N N . GLU A 1 90 ? -5.051 2.869 -7.934 1.00 0.00 90 GLU A N 19
ATOM 30645 C CA . GLU A 1 90 ? -6.326 3.241 -8.464 1.00 0.00 90 GLU A CA 19
ATOM 30646 C C . GLU A 1 90 ? -6.962 4.164 -7.482 1.00 0.00 90 GLU A C 19
ATOM 30647 O O . GLU A 1 90 ? -6.996 3.888 -6.283 1.00 0.00 90 GLU A O 19
ATOM 30659 N N . LYS A 1 91 ? -7.477 5.316 -7.948 1.00 0.00 91 LYS A N 19
ATOM 30660 C CA . LYS A 1 91 ? -8.033 6.354 -7.138 1.00 0.00 91 LYS A CA 19
ATOM 30661 C C . LYS A 1 91 ? -9.326 5.974 -6.504 1.00 0.00 91 LYS A C 19
ATOM 30662 O O . LYS A 1 91 ? -10.159 5.284 -7.089 1.00 0.00 91 LYS A O 19
ATOM 30681 N N . GLY A 1 92 ? -9.530 6.351 -5.229 1.00 0.00 92 GLY A N 19
ATOM 30682 C CA . GLY A 1 92 ? -10.685 5.979 -4.471 1.00 0.00 92 GLY A CA 19
ATOM 30683 C C . GLY A 1 92 ? -11.931 6.755 -4.720 1.00 0.00 92 GLY A C 19
ATOM 30684 O O . GLY A 1 92 ? -12.160 7.331 -5.782 1.00 0.00 92 GLY A O 19
ATOM 30688 N N . GLN A 1 93 ? -12.818 6.764 -3.710 1.00 0.00 93 GLN A N 19
ATOM 30689 C CA . GLN A 1 93 ? -14.068 7.460 -3.708 1.00 0.00 93 GLN A CA 19
ATOM 30690 C C . GLN A 1 93 ? -13.946 8.781 -3.027 1.00 0.00 93 GLN A C 19
ATOM 30691 O O . GLN A 1 93 ? -13.057 8.996 -2.205 1.00 0.00 93 GLN A O 19
ATOM 30705 N N . SER A 1 94 ? -14.844 9.730 -3.343 1.00 0.00 94 SER A N 19
ATOM 30706 C CA . SER A 1 94 ? -14.828 11.046 -2.785 1.00 0.00 94 SER A CA 19
ATOM 30707 C C . SER A 1 94 ? -15.455 11.085 -1.432 1.00 0.00 94 SER A C 19
ATOM 30708 O O . SER A 1 94 ? -16.602 10.658 -1.320 1.00 0.00 94 SER A O 19
ATOM 30716 N N . PRO A 1 95 ? -14.834 11.530 -0.381 1.00 0.00 95 PRO A N 19
ATOM 30717 C CA . PRO A 1 95 ? -15.344 11.391 0.952 1.00 0.00 95 PRO A CA 19
ATOM 30718 C C . PRO A 1 95 ? -16.468 12.318 1.269 1.00 0.00 95 PRO A C 19
ATOM 30719 O O . PRO A 1 95 ? -16.330 13.527 1.091 1.00 0.00 95 PRO A O 19
ATOM 30730 N N . THR A 1 96 ? -17.604 11.798 1.766 1.00 0.00 96 THR A N 19
ATOM 30731 C CA . THR A 1 96 ? -18.729 12.587 2.161 1.00 0.00 96 THR A CA 19
ATOM 30732 C C . THR A 1 96 ? -18.728 12.912 3.648 1.00 0.00 96 THR A C 19
ATOM 30733 O O . THR A 1 96 ? -19.648 13.643 4.101 1.00 0.00 96 THR A O 19
ATOM 30745 N N . PHE B 2 1 ? -28.727 -17.718 14.725 1.00 0.00 1 PHE B N 19
ATOM 30746 C CA . PHE B 2 1 ? -27.809 -16.562 14.619 1.00 0.00 1 PHE B CA 19
ATOM 30747 C C . PHE B 2 1 ? -27.733 -15.728 15.851 1.00 0.00 1 PHE B C 19
ATOM 30748 O O . PHE B 2 1 ? -28.061 -16.206 16.936 1.00 0.00 1 PHE B O 19
ATOM 30767 N N . ALA B 2 2 ? -27.252 -14.475 15.755 1.00 0.00 2 ALA B N 19
ATOM 30768 C CA . ALA B 2 2 ? -27.147 -13.527 16.821 1.00 0.00 2 ALA B CA 19
ATOM 30769 C C . ALA B 2 2 ? -26.078 -13.837 17.811 1.00 0.00 2 ALA B C 19
ATOM 30770 O O . ALA B 2 2 ? -26.244 -13.676 19.019 1.00 0.00 2 ALA B O 19
ATOM 30777 N N . ASP B 2 3 ? -24.905 -14.265 17.308 1.00 0.00 3 ASP B N 19
ATOM 30778 C CA . ASP B 2 3 ? -23.720 -14.498 18.073 1.00 0.00 3 ASP B CA 19
ATOM 30779 C C . ASP B 2 3 ? -22.910 -13.250 18.153 1.00 0.00 3 ASP B C 19
ATOM 30780 O O . ASP B 2 3 ? -22.768 -12.512 17.179 1.00 0.00 3 ASP B O 19
ATOM 30789 N N . SER B 2 4 ? -22.336 -12.931 19.327 1.00 0.00 4 SER B N 19
ATOM 30790 C CA . SER B 2 4 ? -21.590 -11.727 19.520 1.00 0.00 4 SER B CA 19
ATOM 30791 C C . SER B 2 4 ? -20.221 -11.744 18.933 1.00 0.00 4 SER B C 19
ATOM 30792 O O . SER B 2 4 ? -19.839 -10.825 18.212 1.00 0.00 4 SER B O 19
ATOM 30800 N N . GLU B 2 5 ? -19.409 -12.776 19.225 1.00 0.00 5 GLU B N 19
ATOM 30801 C CA . GLU B 2 5 ? -18.020 -12.833 18.891 1.00 0.00 5 GLU B CA 19
ATOM 30802 C C . GLU B 2 5 ? -17.739 -13.147 17.461 1.00 0.00 5 GLU B C 19
ATOM 30803 O O . GLU B 2 5 ? -18.458 -13.895 16.801 1.00 0.00 5 GLU B O 19
ATOM 30815 N N . ALA B 2 6 ? -16.644 -12.576 16.927 1.00 0.00 6 ALA B N 19
ATOM 30816 C CA . ALA B 2 6 ? -16.084 -12.880 15.648 1.00 0.00 6 ALA B CA 19
ATOM 30817 C C . ALA B 2 6 ? -14.687 -13.353 15.859 1.00 0.00 6 ALA B C 19
ATOM 30818 O O . ALA B 2 6 ? -14.066 -13.056 16.878 1.00 0.00 6 ALA B O 19
ATOM 30825 N N . ASP B 2 7 ? -14.145 -14.158 14.928 1.00 0.00 7 ASP B N 19
ATOM 30826 C CA . ASP B 2 7 ? -12.935 -14.879 15.176 1.00 0.00 7 ASP B CA 19
ATOM 30827 C C . ASP B 2 7 ? -12.225 -15.182 13.902 1.00 0.00 7 ASP B C 19
ATOM 30828 O O . ASP B 2 7 ? -12.289 -16.290 13.370 1.00 0.00 7 ASP B O 19
ATOM 30837 N N . GLU B 2 8 ? -11.518 -14.193 13.326 1.00 0.00 8 GLU B N 19
ATOM 30838 C CA . GLU B 2 8 ? -10.841 -14.308 12.072 1.00 0.00 8 GLU B CA 19
ATOM 30839 C C . GLU B 2 8 ? -9.372 -14.476 12.259 1.00 0.00 8 GLU B C 19
ATOM 30840 O O . GLU B 2 8 ? -8.777 -15.433 11.766 1.00 0.00 8 GLU B O 19
ATOM 30852 N N . ASN B 2 9 ? -8.737 -13.549 12.999 1.00 0.00 9 ASN B N 19
ATOM 30853 C CA . ASN B 2 9 ? -7.351 -13.527 13.348 1.00 0.00 9 ASN B CA 19
ATOM 30854 C C . ASN B 2 9 ? -6.402 -13.307 12.220 1.00 0.00 9 ASN B C 19
ATOM 30855 O O . ASN B 2 9 ? -5.643 -14.203 11.855 1.00 0.00 9 ASN B O 19
ATOM 30866 N N . GLU B 2 10 ? -6.369 -12.096 11.636 1.00 0.00 10 GLU B N 19
ATOM 30867 C CA . GLU B 2 10 ? -5.286 -11.607 10.840 1.00 0.00 10 GLU B CA 19
ATOM 30868 C C . GLU B 2 10 ? -4.849 -10.289 11.380 1.00 0.00 10 GLU B C 19
ATOM 30869 O O . GLU B 2 10 ? -5.449 -9.748 12.307 1.00 0.00 10 GLU B O 19
ATOM 30881 N N . GLN B 2 11 ? -3.755 -9.702 10.861 1.00 0.00 11 GLN B N 19
ATOM 30882 C CA . GLN B 2 11 ? -3.048 -8.629 11.488 1.00 0.00 11 GLN B CA 19
ATOM 30883 C C . GLN B 2 11 ? -2.958 -7.418 10.625 1.00 0.00 11 GLN B C 19
ATOM 30884 O O . GLN B 2 11 ? -3.285 -7.463 9.441 1.00 0.00 11 GLN B O 19
ATOM 30898 N N . VAL B 2 12 ? -2.531 -6.279 11.199 1.00 0.00 12 VAL B N 19
ATOM 30899 C CA . VAL B 2 12 ? -2.443 -4.999 10.566 1.00 0.00 12 VAL B CA 19
ATOM 30900 C C . VAL B 2 12 ? -1.052 -4.470 10.626 1.00 0.00 12 VAL B C 19
ATOM 30901 O O . VAL B 2 12 ? -0.283 -4.805 11.526 1.00 0.00 12 VAL B O 19
ATOM 30914 N N . SER B 2 13 ? -0.676 -3.627 9.647 1.00 0.00 13 SER B N 19
ATOM 30915 C CA . SER B 2 13 ? 0.634 -3.093 9.441 1.00 0.00 13 SER B CA 19
ATOM 30916 C C . SER B 2 13 ? 0.617 -1.630 9.157 1.00 0.00 13 SER B C 19
ATOM 30917 O O . SER B 2 13 ? -0.432 -1.040 8.899 1.00 0.00 13 SER B O 19
ATOM 30925 N N . ALA B 2 14 ? 1.798 -0.987 9.168 1.00 0.00 14 ALA B N 19
ATOM 30926 C CA . ALA B 2 14 ? 1.993 0.367 8.755 1.00 0.00 14 ALA B CA 19
ATOM 30927 C C . ALA B 2 14 ? 3.394 0.589 8.297 1.00 0.00 14 ALA B C 19
ATOM 30928 O O . ALA B 2 14 ? 4.312 -0.103 8.734 1.00 0.00 14 ALA B O 19
ATOM 30935 N N . VAL B 2 15 ? 3.614 1.551 7.384 1.00 0.00 15 VAL B N 19
ATOM 30936 C CA . VAL B 2 15 ? 4.867 2.161 7.061 1.00 0.00 15 VAL B CA 19
ATOM 30937 C C . VAL B 2 15 ? 4.585 3.527 6.453 1.00 0.00 15 VAL B C 19
ATOM 30938 O O . VAL B 2 15 ? 3.403 3.812 6.122 1.00 0.00 15 VAL B O 19
ATOM 30952 N N . PRO A 1 1 ? -11.091 8.545 -17.805 1.00 0.00 1 PRO A N 20
ATOM 30953 C CA . PRO A 1 1 ? -10.699 8.745 -16.387 1.00 0.00 1 PRO A CA 20
ATOM 30954 C C . PRO A 1 1 ? -11.836 8.258 -15.558 1.00 0.00 1 PRO A C 20
ATOM 30955 O O . PRO A 1 1 ? -12.903 8.870 -15.592 1.00 0.00 1 PRO A O 20
ATOM 30968 N N . LYS A 1 2 ? -11.691 7.147 -14.814 1.00 0.00 2 LYS A N 20
ATOM 30969 C CA . LYS A 1 2 ? -12.763 6.632 -14.019 1.00 0.00 2 LYS A CA 20
ATOM 30970 C C . LYS A 1 2 ? -12.817 7.268 -12.674 1.00 0.00 2 LYS A C 20
ATOM 30971 O O . LYS A 1 2 ? -11.888 7.970 -12.276 1.00 0.00 2 LYS A O 20
ATOM 30990 N N . PRO A 1 3 ? -13.828 7.041 -11.887 1.00 0.00 3 PRO A N 20
ATOM 30991 C CA . PRO A 1 3 ? -13.772 7.273 -10.473 1.00 0.00 3 PRO A CA 20
ATOM 30992 C C . PRO A 1 3 ? -12.779 6.403 -9.783 1.00 0.00 3 PRO A C 20
ATOM 30993 O O . PRO A 1 3 ? -12.072 6.886 -8.899 1.00 0.00 3 PRO A O 20
ATOM 31004 N N . GLY A 1 4 ? -12.691 5.113 -10.151 1.00 0.00 4 GLY A N 20
ATOM 31005 C CA . GLY A 1 4 ? -11.681 4.204 -9.706 1.00 0.00 4 GLY A CA 20
ATOM 31006 C C . GLY A 1 4 ? -10.630 3.956 -10.734 1.00 0.00 4 GLY A C 20
ATOM 31007 O O . GLY A 1 4 ? -10.457 2.836 -11.208 1.00 0.00 4 GLY A O 20
ATOM 31011 N N . ASP A 1 5 ? -9.900 5.009 -11.144 1.00 0.00 5 ASP A N 20
ATOM 31012 C CA . ASP A 1 5 ? -8.888 4.945 -12.152 1.00 0.00 5 ASP A CA 20
ATOM 31013 C C . ASP A 1 5 ? -7.587 4.441 -11.631 1.00 0.00 5 ASP A C 20
ATOM 31014 O O . ASP A 1 5 ? -7.286 4.564 -10.445 1.00 0.00 5 ASP A O 20
ATOM 31023 N N . ILE A 1 6 ? -6.747 3.843 -12.496 1.00 0.00 6 ILE A N 20
ATOM 31024 C CA . ILE A 1 6 ? -5.434 3.389 -12.155 1.00 0.00 6 ILE A CA 20
ATOM 31025 C C . ILE A 1 6 ? -4.458 4.494 -12.367 1.00 0.00 6 ILE A C 20
ATOM 31026 O O . ILE A 1 6 ? -4.494 5.164 -13.399 1.00 0.00 6 ILE A O 20
ATOM 31042 N N . PHE A 1 7 ? -3.541 4.762 -11.421 1.00 0.00 7 PHE A N 20
ATOM 31043 C CA . PHE A 1 7 ? -2.596 5.830 -11.531 1.00 0.00 7 PHE A CA 20
ATOM 31044 C C . PHE A 1 7 ? -1.290 5.471 -10.911 1.00 0.00 7 PHE A C 20
ATOM 31045 O O . PHE A 1 7 ? -1.235 4.623 -10.022 1.00 0.00 7 PHE A O 20
ATOM 31062 N N . GLU A 1 8 ? -0.175 6.077 -11.358 1.00 0.00 8 GLU A N 20
ATOM 31063 C CA . GLU A 1 8 ? 1.124 5.792 -10.830 1.00 0.00 8 GLU A CA 20
ATOM 31064 C C . GLU A 1 8 ? 1.834 7.016 -10.363 1.00 0.00 8 GLU A C 20
ATOM 31065 O O . GLU A 1 8 ? 2.034 7.980 -11.100 1.00 0.00 8 GLU A O 20
ATOM 31077 N N . VAL A 1 9 ? 2.187 7.077 -9.067 1.00 0.00 9 VAL A N 20
ATOM 31078 C CA . VAL A 1 9 ? 2.941 8.149 -8.496 1.00 0.00 9 VAL A CA 20
ATOM 31079 C C . VAL A 1 9 ? 4.357 7.762 -8.241 1.00 0.00 9 VAL A C 20
ATOM 31080 O O . VAL A 1 9 ? 4.624 6.696 -7.687 1.00 0.00 9 VAL A O 20
ATOM 31093 N N . GLU A 1 10 ? 5.313 8.652 -8.561 1.00 0.00 10 GLU A N 20
ATOM 31094 C CA . GLU A 1 10 ? 6.703 8.496 -8.264 1.00 0.00 10 GLU A CA 20
ATOM 31095 C C . GLU A 1 10 ? 7.133 9.480 -7.231 1.00 0.00 10 GLU A C 20
ATOM 31096 O O . GLU A 1 10 ? 6.907 10.683 -7.352 1.00 0.00 10 GLU A O 20
ATOM 31108 N N . LEU A 1 11 ? 7.764 8.998 -6.146 1.00 0.00 11 LEU A N 20
ATOM 31109 C CA . LEU A 1 11 ? 8.247 9.800 -5.065 1.00 0.00 11 LEU A CA 20
ATOM 31110 C C . LEU A 1 11 ? 9.623 9.369 -4.688 1.00 0.00 11 LEU A C 20
ATOM 31111 O O . LEU A 1 11 ? 10.245 8.537 -5.346 1.00 0.00 11 LEU A O 20
ATOM 31127 N N . ALA A 1 12 ? 10.179 9.923 -3.596 1.00 0.00 12 ALA A N 20
ATOM 31128 C CA . ALA A 1 12 ? 11.406 9.490 -3.002 1.00 0.00 12 ALA A CA 20
ATOM 31129 C C . ALA A 1 12 ? 11.256 9.581 -1.522 1.00 0.00 12 ALA A C 20
ATOM 31130 O O . ALA A 1 12 ? 10.405 10.318 -1.024 1.00 0.00 12 ALA A O 20
ATOM 31137 N N . LYS A 1 13 ? 12.060 8.826 -0.753 1.00 0.00 13 LYS A N 20
ATOM 31138 C CA . LYS A 1 13 ? 12.011 8.820 0.677 1.00 0.00 13 LYS A CA 20
ATOM 31139 C C . LYS A 1 13 ? 12.549 10.073 1.278 1.00 0.00 13 LYS A C 20
ATOM 31140 O O . LYS A 1 13 ? 13.733 10.395 1.193 1.00 0.00 13 LYS A O 20
ATOM 31159 N N . ASN A 1 14 ? 11.652 10.857 1.902 1.00 0.00 14 ASN A N 20
ATOM 31160 C CA . ASN A 1 14 ? 11.907 12.169 2.411 1.00 0.00 14 ASN A CA 20
ATOM 31161 C C . ASN A 1 14 ? 12.138 12.093 3.881 1.00 0.00 14 ASN A C 20
ATOM 31162 O O . ASN A 1 14 ? 13.243 11.824 4.348 1.00 0.00 14 ASN A O 20
ATOM 31173 N N . ASP A 1 15 ? 11.077 12.285 4.685 1.00 0.00 15 ASP A N 20
ATOM 31174 C CA . ASP A 1 15 ? 10.990 11.895 6.058 1.00 0.00 15 ASP A CA 20
ATOM 31175 C C . ASP A 1 15 ? 10.600 10.458 6.111 1.00 0.00 15 ASP A C 20
ATOM 31176 O O . ASP A 1 15 ? 11.150 9.668 6.876 1.00 0.00 15 ASP A O 20
ATOM 31185 N N . ASN A 1 16 ? 9.634 10.062 5.261 1.00 0.00 16 ASN A N 20
ATOM 31186 C CA . ASN A 1 16 ? 9.225 8.699 5.120 1.00 0.00 16 ASN A CA 20
ATOM 31187 C C . ASN A 1 16 ? 9.044 8.418 3.668 1.00 0.00 16 ASN A C 20
ATOM 31188 O O . ASN A 1 16 ? 9.243 9.288 2.822 1.00 0.00 16 ASN A O 20
ATOM 31199 N N . SER A 1 17 ? 8.684 7.173 3.313 1.00 0.00 17 SER A N 20
ATOM 31200 C CA . SER A 1 17 ? 8.365 6.749 1.985 1.00 0.00 17 SER A CA 20
ATOM 31201 C C . SER A 1 17 ? 6.940 7.045 1.667 1.00 0.00 17 SER A C 20
ATOM 31202 O O . SER A 1 17 ? 6.639 7.945 0.886 1.00 0.00 17 SER A O 20
ATOM 31210 N N . LEU A 1 18 ? 5.999 6.295 2.267 1.00 0.00 18 LEU A N 20
ATOM 31211 C CA . LEU A 1 18 ? 4.590 6.486 2.112 1.00 0.00 18 LEU A CA 20
ATOM 31212 C C . LEU A 1 18 ? 4.022 7.179 3.303 1.00 0.00 18 LEU A C 20
ATOM 31213 O O . LEU A 1 18 ? 3.729 8.373 3.267 1.00 0.00 18 LEU A O 20
ATOM 31229 N N . GLY A 1 19 ? 3.853 6.475 4.436 1.00 0.00 19 GLY A N 20
ATOM 31230 C CA . GLY A 1 19 ? 3.372 7.025 5.666 1.00 0.00 19 GLY A CA 20
ATOM 31231 C C . GLY A 1 19 ? 1.891 6.941 5.808 1.00 0.00 19 GLY A C 20
ATOM 31232 O O . GLY A 1 19 ? 1.231 7.930 6.122 1.00 0.00 19 GLY A O 20
ATOM 31236 N N . ILE A 1 20 ? 1.313 5.747 5.589 1.00 0.00 20 ILE A N 20
ATOM 31237 C CA . ILE A 1 20 ? -0.108 5.597 5.636 1.00 0.00 20 ILE A CA 20
ATOM 31238 C C . ILE A 1 20 ? -0.518 4.294 6.232 1.00 0.00 20 ILE A C 20
ATOM 31239 O O . ILE A 1 20 ? 0.163 3.276 6.119 1.00 0.00 20 ILE A O 20
ATOM 31255 N N . SER A 1 21 ? -1.651 4.264 6.955 1.00 0.00 21 SER A N 20
ATOM 31256 C CA . SER A 1 21 ? -2.092 3.110 7.676 1.00 0.00 21 SER A CA 20
ATOM 31257 C C . SER A 1 21 ? -2.891 2.195 6.811 1.00 0.00 21 SER A C 20
ATOM 31258 O O . SER A 1 21 ? -3.611 2.624 5.910 1.00 0.00 21 SER A O 20
ATOM 31266 N N . VAL A 1 22 ? -2.771 0.877 7.049 1.00 0.00 22 VAL A N 20
ATOM 31267 C CA . VAL A 1 22 ? -3.236 -0.160 6.181 1.00 0.00 22 VAL A CA 20
ATOM 31268 C C . VAL A 1 22 ? -4.415 -0.860 6.764 1.00 0.00 22 VAL A C 20
ATOM 31269 O O . VAL A 1 22 ? -4.571 -0.926 7.983 1.00 0.00 22 VAL A O 20
ATOM 31282 N N . THR A 1 23 ? -5.310 -1.411 5.924 1.00 0.00 23 THR A N 20
ATOM 31283 C CA . THR A 1 23 ? -6.365 -2.272 6.360 1.00 0.00 23 THR A CA 20
ATOM 31284 C C . THR A 1 23 ? -6.526 -3.428 5.435 1.00 0.00 23 THR A C 20
ATOM 31285 O O . THR A 1 23 ? -6.862 -3.309 4.258 1.00 0.00 23 THR A O 20
ATOM 31296 N N . GLY A 1 24 ? -6.272 -4.645 5.945 1.00 0.00 24 GLY A N 20
ATOM 31297 C CA . GLY A 1 24 ? -6.574 -5.875 5.280 1.00 0.00 24 GLY A CA 20
ATOM 31298 C C . GLY A 1 24 ? -5.436 -6.390 4.467 1.00 0.00 24 GLY A C 20
ATOM 31299 O O . GLY A 1 24 ? -4.344 -6.627 4.980 1.00 0.00 24 GLY A O 20
ATOM 31303 N N . GLY A 1 25 ? -5.678 -6.613 3.163 1.00 0.00 25 GLY A N 20
ATOM 31304 C CA . GLY A 1 25 ? -4.672 -6.961 2.209 1.00 0.00 25 GLY A CA 20
ATOM 31305 C C . GLY A 1 25 ? -4.176 -8.365 2.267 1.00 0.00 25 GLY A C 20
ATOM 31306 O O . GLY A 1 25 ? -3.033 -8.657 1.918 1.00 0.00 25 GLY A O 20
ATOM 31310 N N . VAL A 1 26 ? -5.019 -9.299 2.741 1.00 0.00 26 VAL A N 20
ATOM 31311 C CA . VAL A 1 26 ? -4.658 -10.666 2.956 1.00 0.00 26 VAL A CA 20
ATOM 31312 C C . VAL A 1 26 ? -5.238 -11.559 1.915 1.00 0.00 26 VAL A C 20
ATOM 31313 O O . VAL A 1 26 ? -5.401 -11.186 0.754 1.00 0.00 26 VAL A O 20
ATOM 31326 N N . ASN A 1 27 ? -5.547 -12.817 2.277 1.00 0.00 27 ASN A N 20
ATOM 31327 C CA . ASN A 1 27 ? -5.845 -13.895 1.387 1.00 0.00 27 ASN A CA 20
ATOM 31328 C C . ASN A 1 27 ? -7.168 -13.759 0.717 1.00 0.00 27 ASN A C 20
ATOM 31329 O O . ASN A 1 27 ? -7.310 -14.051 -0.470 1.00 0.00 27 ASN A O 20
ATOM 31340 N N . THR A 1 28 ? -8.183 -13.245 1.435 1.00 0.00 28 THR A N 20
ATOM 31341 C CA . THR A 1 28 ? -9.392 -12.750 0.854 1.00 0.00 28 THR A CA 20
ATOM 31342 C C . THR A 1 28 ? -9.612 -11.410 1.465 1.00 0.00 28 THR A C 20
ATOM 31343 O O . THR A 1 28 ? -9.699 -11.257 2.682 1.00 0.00 28 THR A O 20
ATOM 31354 N N . SER A 1 29 ? -9.614 -10.336 0.655 1.00 0.00 29 SER A N 20
ATOM 31355 C CA . SER A 1 29 ? -9.748 -9.008 1.169 1.00 0.00 29 SER A CA 20
ATOM 31356 C C . SER A 1 29 ? -10.404 -8.198 0.105 1.00 0.00 29 SER A C 20
ATOM 31357 O O . SER A 1 29 ? -11.595 -8.351 -0.163 1.00 0.00 29 SER A O 20
ATOM 31365 N N . VAL A 1 30 ? -9.638 -7.336 -0.587 1.00 0.00 30 VAL A N 20
ATOM 31366 C CA . VAL A 1 30 ? -10.071 -6.576 -1.719 1.00 0.00 30 VAL A CA 20
ATOM 31367 C C . VAL A 1 30 ? -10.144 -7.453 -2.921 1.00 0.00 30 VAL A C 20
ATOM 31368 O O . VAL A 1 30 ? -11.184 -7.559 -3.570 1.00 0.00 30 VAL A O 20
ATOM 31381 N N . ARG A 1 31 ? -9.051 -8.178 -3.215 1.00 0.00 31 ARG A N 20
ATOM 31382 C CA . ARG A 1 31 ? -8.980 -9.232 -4.179 1.00 0.00 31 ARG A CA 20
ATOM 31383 C C . ARG A 1 31 ? -8.305 -10.367 -3.490 1.00 0.00 31 ARG A C 20
ATOM 31384 O O . ARG A 1 31 ? -8.268 -10.432 -2.263 1.00 0.00 31 ARG A O 20
ATOM 31405 N N . HIS A 1 32 ? -7.725 -11.308 -4.255 1.00 0.00 32 HIS A N 20
ATOM 31406 C CA . HIS A 1 32 ? -6.754 -12.251 -3.792 1.00 0.00 32 HIS A CA 20
ATOM 31407 C C . HIS A 1 32 ? -5.440 -11.560 -3.673 1.00 0.00 32 HIS A C 20
ATOM 31408 O O . HIS A 1 32 ? -4.670 -11.466 -4.628 1.00 0.00 32 HIS A O 20
ATOM 31422 N N . GLY A 1 33 ? -5.139 -10.956 -2.510 1.00 0.00 33 GLY A N 20
ATOM 31423 C CA . GLY A 1 33 ? -4.030 -10.064 -2.371 1.00 0.00 33 GLY A CA 20
ATOM 31424 C C . GLY A 1 33 ? -4.266 -8.722 -2.974 1.00 0.00 33 GLY A C 20
ATOM 31425 O O . GLY A 1 33 ? -5.271 -8.472 -3.640 1.00 0.00 33 GLY A O 20
ATOM 31429 N N . GLY A 1 34 ? -3.331 -7.780 -2.757 1.00 0.00 34 GLY A N 20
ATOM 31430 C CA . GLY A 1 34 ? -3.533 -6.396 -3.054 1.00 0.00 34 GLY A CA 20
ATOM 31431 C C . GLY A 1 34 ? -3.956 -5.684 -1.816 1.00 0.00 34 GLY A C 20
ATOM 31432 O O . GLY A 1 34 ? -4.645 -6.252 -0.970 1.00 0.00 34 GLY A O 20
ATOM 31436 N N . ILE A 1 35 ? -3.551 -4.416 -1.626 1.00 0.00 35 ILE A N 20
ATOM 31437 C CA . ILE A 1 35 ? -3.514 -3.829 -0.322 1.00 0.00 35 ILE A CA 20
ATOM 31438 C C . ILE A 1 35 ? -4.314 -2.572 -0.335 1.00 0.00 35 ILE A C 20
ATOM 31439 O O . ILE A 1 35 ? -4.326 -1.841 -1.324 1.00 0.00 35 ILE A O 20
ATOM 31455 N N . TYR A 1 36 ? -5.037 -2.279 0.761 1.00 0.00 36 TYR A N 20
ATOM 31456 C CA . TYR A 1 36 ? -6.025 -1.248 0.827 1.00 0.00 36 TYR A CA 20
ATOM 31457 C C . TYR A 1 36 ? -5.728 -0.305 1.942 1.00 0.00 36 TYR A C 20
ATOM 31458 O O . TYR A 1 36 ? -5.250 -0.683 3.010 1.00 0.00 36 TYR A O 20
ATOM 31476 N N . VAL A 1 37 ? -5.978 0.998 1.720 1.00 0.00 37 VAL A N 20
ATOM 31477 C CA . VAL A 1 37 ? -5.601 2.055 2.607 1.00 0.00 37 VAL A CA 20
ATOM 31478 C C . VAL A 1 37 ? -6.655 2.384 3.608 1.00 0.00 37 VAL A C 20
ATOM 31479 O O . VAL A 1 37 ? -7.833 2.536 3.289 1.00 0.00 37 VAL A O 20
ATOM 31492 N N . LYS A 1 38 ? -6.261 2.532 4.885 1.00 0.00 38 LYS A N 20
ATOM 31493 C CA . LYS A 1 38 ? -7.123 2.836 5.985 1.00 0.00 38 LYS A CA 20
ATOM 31494 C C . LYS A 1 38 ? -7.260 4.299 6.234 1.00 0.00 38 LYS A C 20
ATOM 31495 O O . LYS A 1 38 ? -8.363 4.835 6.141 1.00 0.00 38 LYS A O 20
ATOM 31514 N N . ALA A 1 39 ? -6.172 5.001 6.597 1.00 0.00 39 ALA A N 20
ATOM 31515 C CA . ALA A 1 39 ? -6.234 6.380 6.968 1.00 0.00 39 ALA A CA 20
ATOM 31516 C C . ALA A 1 39 ? -4.861 6.958 7.022 1.00 0.00 39 ALA A C 20
ATOM 31517 O O . ALA A 1 39 ? -3.881 6.229 7.163 1.00 0.00 39 ALA A O 20
ATOM 31524 N N . VAL A 1 40 ? -4.735 8.292 6.910 1.00 0.00 40 VAL A N 20
ATOM 31525 C CA . VAL A 1 40 ? -3.483 8.977 6.812 1.00 0.00 40 VAL A CA 20
ATOM 31526 C C . VAL A 1 40 ? -2.901 9.311 8.143 1.00 0.00 40 VAL A C 20
ATOM 31527 O O . VAL A 1 40 ? -3.592 9.722 9.073 1.00 0.00 40 VAL A O 20
ATOM 31540 N N . ILE A 1 41 ? -1.586 9.077 8.306 1.00 0.00 41 ILE A N 20
ATOM 31541 C CA . ILE A 1 41 ? -0.803 9.482 9.432 1.00 0.00 41 ILE A CA 20
ATOM 31542 C C . ILE A 1 41 ? -0.322 10.879 9.238 1.00 0.00 41 ILE A C 20
ATOM 31543 O O . ILE A 1 41 ? 0.390 11.088 8.257 1.00 0.00 41 ILE A O 20
ATOM 31559 N N . PRO A 1 42 ? -0.580 11.875 10.032 1.00 0.00 42 PRO A N 20
ATOM 31560 C CA . PRO A 1 42 ? -0.039 13.191 9.849 1.00 0.00 42 PRO A CA 20
ATOM 31561 C C . PRO A 1 42 ? 1.402 13.364 10.185 1.00 0.00 42 PRO A C 20
ATOM 31562 O O . PRO A 1 42 ? 1.754 14.349 10.831 1.00 0.00 42 PRO A O 20
ATOM 31573 N N . GLN A 1 43 ? 2.305 12.454 9.774 1.00 0.00 43 GLN A N 20
ATOM 31574 C CA . GLN A 1 43 ? 3.667 12.475 10.210 1.00 0.00 43 GLN A CA 20
ATOM 31575 C C . GLN A 1 43 ? 4.543 11.826 9.195 1.00 0.00 43 GLN A C 20
ATOM 31576 O O . GLN A 1 43 ? 5.432 11.030 9.490 1.00 0.00 43 GLN A O 20
ATOM 31590 N N . GLY A 1 44 ? 4.311 12.129 7.905 1.00 0.00 44 GLY A N 20
ATOM 31591 C CA . GLY A 1 44 ? 5.062 11.532 6.845 1.00 0.00 44 GLY A CA 20
ATOM 31592 C C . GLY A 1 44 ? 4.732 12.121 5.517 1.00 0.00 44 GLY A C 20
ATOM 31593 O O . GLY A 1 44 ? 3.985 13.094 5.414 1.00 0.00 44 GLY A O 20
ATOM 31597 N N . ALA A 1 45 ? 5.269 11.502 4.450 1.00 0.00 45 ALA A N 20
ATOM 31598 C CA . ALA A 1 45 ? 5.163 11.904 3.082 1.00 0.00 45 ALA A CA 20
ATOM 31599 C C . ALA A 1 45 ? 3.781 12.106 2.563 1.00 0.00 45 ALA A C 20
ATOM 31600 O O . ALA A 1 45 ? 3.508 13.090 1.876 1.00 0.00 45 ALA A O 20
ATOM 31607 N N . ALA A 1 46 ? 2.838 11.204 2.885 1.00 0.00 46 ALA A N 20
ATOM 31608 C CA . ALA A 1 46 ? 1.451 11.299 2.551 1.00 0.00 46 ALA A CA 20
ATOM 31609 C C . ALA A 1 46 ? 0.794 12.576 2.949 1.00 0.00 46 ALA A C 20
ATOM 31610 O O . ALA A 1 46 ? 0.073 13.188 2.163 1.00 0.00 46 ALA A O 20
ATOM 31617 N N . GLU A 1 47 ? 1.069 13.045 4.179 1.00 0.00 47 GLU A N 20
ATOM 31618 C CA . GLU A 1 47 ? 0.676 14.324 4.684 1.00 0.00 47 GLU A CA 20
ATOM 31619 C C . GLU A 1 47 ? 1.427 15.436 4.036 1.00 0.00 47 GLU A C 20
ATOM 31620 O O . GLU A 1 47 ? 0.841 16.280 3.359 1.00 0.00 47 GLU A O 20
ATOM 31632 N N . SER A 1 48 ? 2.764 15.464 4.183 1.00 0.00 48 SER A N 20
ATOM 31633 C CA . SER A 1 48 ? 3.624 16.524 3.754 1.00 0.00 48 SER A CA 20
ATOM 31634 C C . SER A 1 48 ? 3.545 16.884 2.311 1.00 0.00 48 SER A C 20
ATOM 31635 O O . SER A 1 48 ? 3.374 18.050 1.961 1.00 0.00 48 SER A O 20
ATOM 31643 N N . ASP A 1 49 ? 3.646 15.891 1.409 1.00 0.00 49 ASP A N 20
ATOM 31644 C CA . ASP A 1 49 ? 3.615 16.113 -0.004 1.00 0.00 49 ASP A CA 20
ATOM 31645 C C . ASP A 1 49 ? 2.215 16.230 -0.500 1.00 0.00 49 ASP A C 20
ATOM 31646 O O . ASP A 1 49 ? 1.941 16.903 -1.491 1.00 0.00 49 ASP A O 20
ATOM 31655 N N . GLY A 1 50 ? 1.254 15.585 0.186 1.00 0.00 50 GLY A N 20
ATOM 31656 C CA . GLY A 1 50 ? -0.141 15.641 -0.121 1.00 0.00 50 GLY A CA 20
ATOM 31657 C C . GLY A 1 50 ? -0.496 14.641 -1.168 1.00 0.00 50 GLY A C 20
ATOM 31658 O O . GLY A 1 50 ? -0.714 14.999 -2.324 1.00 0.00 50 GLY A O 20
ATOM 31662 N N . ARG A 1 51 ? -0.524 13.344 -0.811 1.00 0.00 51 ARG A N 20
ATOM 31663 C CA . ARG A 1 51 ? -0.266 12.329 -1.785 1.00 0.00 51 ARG A CA 20
ATOM 31664 C C . ARG A 1 51 ? -1.144 11.126 -1.727 1.00 0.00 51 ARG A C 20
ATOM 31665 O O . ARG A 1 51 ? -1.570 10.661 -2.784 1.00 0.00 51 ARG A O 20
ATOM 31686 N N . ILE A 1 52 ? -1.434 10.546 -0.549 1.00 0.00 52 ILE A N 20
ATOM 31687 C CA . ILE A 1 52 ? -2.109 9.290 -0.442 1.00 0.00 52 ILE A CA 20
ATOM 31688 C C . ILE A 1 52 ? -3.259 9.467 0.488 1.00 0.00 52 ILE A C 20
ATOM 31689 O O . ILE A 1 52 ? -3.091 10.067 1.549 1.00 0.00 52 ILE A O 20
ATOM 31705 N N . HIS A 1 53 ? -4.458 8.965 0.145 1.00 0.00 53 HIS A N 20
ATOM 31706 C CA . HIS A 1 53 ? -5.634 9.140 0.942 1.00 0.00 53 HIS A CA 20
ATOM 31707 C C . HIS A 1 53 ? -6.278 7.841 1.285 1.00 0.00 53 HIS A C 20
ATOM 31708 O O . HIS A 1 53 ? -5.937 6.775 0.776 1.00 0.00 53 HIS A O 20
ATOM 31722 N N . LYS A 1 54 ? -7.278 7.905 2.182 1.00 0.00 54 LYS A N 20
ATOM 31723 C CA . LYS A 1 54 ? -8.123 6.830 2.601 1.00 0.00 54 LYS A CA 20
ATOM 31724 C C . LYS A 1 54 ? -8.878 6.140 1.518 1.00 0.00 54 LYS A C 20
ATOM 31725 O O . LYS A 1 54 ? -9.522 6.752 0.667 1.00 0.00 54 LYS A O 20
ATOM 31744 N N . GLY A 1 55 ? -8.858 4.796 1.547 1.00 0.00 55 GLY A N 20
ATOM 31745 C CA . GLY A 1 55 ? -9.589 3.942 0.663 1.00 0.00 55 GLY A CA 20
ATOM 31746 C C . GLY A 1 55 ? -9.048 3.764 -0.714 1.00 0.00 55 GLY A C 20
ATOM 31747 O O . GLY A 1 55 ? -9.718 3.177 -1.562 1.00 0.00 55 GLY A O 20
ATOM 31751 N N . ASP A 1 56 ? -7.802 4.195 -0.982 1.00 0.00 56 ASP A N 20
ATOM 31752 C CA . ASP A 1 56 ? -7.109 3.842 -2.183 1.00 0.00 56 ASP A CA 20
ATOM 31753 C C . ASP A 1 56 ? -6.528 2.475 -2.076 1.00 0.00 56 ASP A C 20
ATOM 31754 O O . ASP A 1 56 ? -6.482 1.862 -1.011 1.00 0.00 56 ASP A O 20
ATOM 31763 N N . ARG A 1 57 ? -6.082 1.904 -3.210 1.00 0.00 57 ARG A N 20
ATOM 31764 C CA . ARG A 1 57 ? -5.641 0.548 -3.308 1.00 0.00 57 ARG A CA 20
ATOM 31765 C C . ARG A 1 57 ? -4.328 0.528 -4.012 1.00 0.00 57 ARG A C 20
ATOM 31766 O O . ARG A 1 57 ? -4.185 1.206 -5.027 1.00 0.00 57 ARG A O 20
ATOM 31787 N N . VAL A 1 58 ? -3.324 -0.237 -3.546 1.00 0.00 58 VAL A N 20
ATOM 31788 C CA . VAL A 1 58 ? -2.065 -0.372 -4.209 1.00 0.00 58 VAL A CA 20
ATOM 31789 C C . VAL A 1 58 ? -1.924 -1.746 -4.768 1.00 0.00 58 VAL A C 20
ATOM 31790 O O . VAL A 1 58 ? -2.424 -2.713 -4.194 1.00 0.00 58 VAL A O 20
ATOM 31803 N N . LEU A 1 59 ? -1.255 -1.883 -5.927 1.00 0.00 59 LEU A N 20
ATOM 31804 C CA . LEU A 1 59 ? -1.145 -3.143 -6.594 1.00 0.00 59 LEU A CA 20
ATOM 31805 C C . LEU A 1 59 ? 0.221 -3.454 -7.099 1.00 0.00 59 LEU A C 20
ATOM 31806 O O . LEU A 1 59 ? 0.807 -4.468 -6.720 1.00 0.00 59 LEU A O 20
ATOM 31822 N N . ALA A 1 60 ? 0.809 -2.643 -7.997 1.00 0.00 60 ALA A N 20
ATOM 31823 C CA . ALA A 1 60 ? 2.163 -2.832 -8.414 1.00 0.00 60 ALA A CA 20
ATOM 31824 C C . ALA A 1 60 ? 3.120 -1.897 -7.758 1.00 0.00 60 ALA A C 20
ATOM 31825 O O . ALA A 1 60 ? 2.835 -0.709 -7.618 1.00 0.00 60 ALA A O 20
ATOM 31832 N N . VAL A 1 61 ? 4.308 -2.373 -7.343 1.00 0.00 61 VAL A N 20
ATOM 31833 C CA . VAL A 1 61 ? 5.383 -1.556 -6.872 1.00 0.00 61 VAL A CA 20
ATOM 31834 C C . VAL A 1 61 ? 6.604 -1.814 -7.687 1.00 0.00 61 VAL A C 20
ATOM 31835 O O . VAL A 1 61 ? 7.243 -2.862 -7.604 1.00 0.00 61 VAL A O 20
ATOM 31848 N N . ASN A 1 62 ? 6.975 -0.872 -8.572 1.00 0.00 62 ASN A N 20
ATOM 31849 C CA . ASN A 1 62 ? 8.205 -0.853 -9.300 1.00 0.00 62 ASN A CA 20
ATOM 31850 C C . ASN A 1 62 ? 8.504 -2.061 -10.120 1.00 0.00 62 ASN A C 20
ATOM 31851 O O . ASN A 1 62 ? 9.630 -2.554 -10.166 1.00 0.00 62 ASN A O 20
ATOM 31862 N N . GLY A 1 63 ? 7.493 -2.630 -10.801 1.00 0.00 63 GLY A N 20
ATOM 31863 C CA . GLY A 1 63 ? 7.638 -3.828 -11.570 1.00 0.00 63 GLY A CA 20
ATOM 31864 C C . GLY A 1 63 ? 7.425 -5.093 -10.813 1.00 0.00 63 GLY A C 20
ATOM 31865 O O . GLY A 1 63 ? 7.519 -6.181 -11.379 1.00 0.00 63 GLY A O 20
ATOM 31869 N N . VAL A 1 64 ? 7.138 -5.022 -9.501 1.00 0.00 64 VAL A N 20
ATOM 31870 C CA . VAL A 1 64 ? 6.691 -6.118 -8.700 1.00 0.00 64 VAL A CA 20
ATOM 31871 C C . VAL A 1 64 ? 5.245 -5.943 -8.384 1.00 0.00 64 VAL A C 20
ATOM 31872 O O . VAL A 1 64 ? 4.859 -5.102 -7.575 1.00 0.00 64 VAL A O 20
ATOM 31885 N N . SER A 1 65 ? 4.348 -6.730 -9.007 1.00 0.00 65 SER A N 20
ATOM 31886 C CA . SER A 1 65 ? 2.965 -6.761 -8.649 1.00 0.00 65 SER A CA 20
ATOM 31887 C C . SER A 1 65 ? 2.739 -7.574 -7.421 1.00 0.00 65 SER A C 20
ATOM 31888 O O . SER A 1 65 ? 3.099 -8.750 -7.383 1.00 0.00 65 SER A O 20
ATOM 31896 N N . LEU A 1 66 ? 2.128 -7.010 -6.363 1.00 0.00 66 LEU A N 20
ATOM 31897 C CA . LEU A 1 66 ? 1.820 -7.732 -5.168 1.00 0.00 66 LEU A CA 20
ATOM 31898 C C . LEU A 1 66 ? 0.443 -8.300 -5.181 1.00 0.00 66 LEU A C 20
ATOM 31899 O O . LEU A 1 66 ? -0.164 -8.582 -4.149 1.00 0.00 66 LEU A O 20
ATOM 31915 N N . GLU A 1 67 ? -0.084 -8.605 -6.380 1.00 0.00 67 GLU A N 20
ATOM 31916 C CA . GLU A 1 67 ? -1.220 -9.448 -6.590 1.00 0.00 67 GLU A CA 20
ATOM 31917 C C . GLU A 1 67 ? -0.949 -10.832 -6.107 1.00 0.00 67 GLU A C 20
ATOM 31918 O O . GLU A 1 67 ? 0.153 -11.358 -6.245 1.00 0.00 67 GLU A O 20
ATOM 31930 N N . GLY A 1 68 ? -1.903 -11.481 -5.416 1.00 0.00 68 GLY A N 20
ATOM 31931 C CA . GLY A 1 68 ? -1.683 -12.754 -4.802 1.00 0.00 68 GLY A CA 20
ATOM 31932 C C . GLY A 1 68 ? -1.061 -12.686 -3.449 1.00 0.00 68 GLY A C 20
ATOM 31933 O O . GLY A 1 68 ? -1.351 -13.505 -2.579 1.00 0.00 68 GLY A O 20
ATOM 31937 N N . ALA A 1 69 ? -0.152 -11.723 -3.216 1.00 0.00 69 ALA A N 20
ATOM 31938 C CA . ALA A 1 69 ? 0.604 -11.606 -2.008 1.00 0.00 69 ALA A CA 20
ATOM 31939 C C . ALA A 1 69 ? -0.184 -11.058 -0.869 1.00 0.00 69 ALA A C 20
ATOM 31940 O O . ALA A 1 69 ? -1.025 -10.171 -1.005 1.00 0.00 69 ALA A O 20
ATOM 31947 N N . THR A 1 70 ? 0.083 -11.602 0.332 1.00 0.00 70 THR A N 20
ATOM 31948 C CA . THR A 1 70 ? -0.538 -11.251 1.571 1.00 0.00 70 THR A CA 20
ATOM 31949 C C . THR A 1 70 ? 0.123 -10.079 2.210 1.00 0.00 70 THR A C 20
ATOM 31950 O O . THR A 1 70 ? 1.243 -9.698 1.875 1.00 0.00 70 THR A O 20
ATOM 31961 N N . HIS A 1 71 ? -0.561 -9.457 3.187 1.00 0.00 71 HIS A N 20
ATOM 31962 C CA . HIS A 1 71 ? -0.207 -8.252 3.871 1.00 0.00 71 HIS A CA 20
ATOM 31963 C C . HIS A 1 71 ? 1.189 -8.159 4.384 1.00 0.00 71 HIS A C 20
ATOM 31964 O O . HIS A 1 71 ? 1.909 -7.215 4.059 1.00 0.00 71 HIS A O 20
ATOM 31978 N N . LYS A 1 72 ? 1.649 -9.142 5.176 1.00 0.00 72 LYS A N 20
ATOM 31979 C CA . LYS A 1 72 ? 2.961 -9.148 5.745 1.00 0.00 72 LYS A CA 20
ATOM 31980 C C . LYS A 1 72 ? 4.050 -9.323 4.743 1.00 0.00 72 LYS A C 20
ATOM 31981 O O . LYS A 1 72 ? 5.158 -8.807 4.880 1.00 0.00 72 LYS A O 20
ATOM 32000 N N . GLN A 1 73 ? 3.754 -10.037 3.642 1.00 0.00 73 GLN A N 20
ATOM 32001 C CA . GLN A 1 73 ? 4.647 -10.262 2.549 1.00 0.00 73 GLN A CA 20
ATOM 32002 C C . GLN A 1 73 ? 4.810 -9.036 1.717 1.00 0.00 73 GLN A C 20
ATOM 32003 O O . GLN A 1 73 ? 5.917 -8.621 1.379 1.00 0.00 73 GLN A O 20
ATOM 32017 N N . ALA A 1 74 ? 3.682 -8.384 1.379 1.00 0.00 74 ALA A N 20
ATOM 32018 C CA . ALA A 1 74 ? 3.599 -7.172 0.624 1.00 0.00 74 ALA A CA 20
ATOM 32019 C C . ALA A 1 74 ? 4.155 -5.973 1.311 1.00 0.00 74 ALA A C 20
ATOM 32020 O O . ALA A 1 74 ? 4.852 -5.170 0.691 1.00 0.00 74 ALA A O 20
ATOM 32027 N N . VAL A 1 75 ? 3.914 -5.786 2.621 1.00 0.00 75 VAL A N 20
ATOM 32028 C CA . VAL A 1 75 ? 4.423 -4.668 3.353 1.00 0.00 75 VAL A CA 20
ATOM 32029 C C . VAL A 1 75 ? 5.912 -4.639 3.415 1.00 0.00 75 VAL A C 20
ATOM 32030 O O . VAL A 1 75 ? 6.528 -3.579 3.326 1.00 0.00 75 VAL A O 20
ATOM 32043 N N . GLU A 1 76 ? 6.574 -5.809 3.470 1.00 0.00 76 GLU A N 20
ATOM 32044 C CA . GLU A 1 76 ? 7.997 -5.931 3.400 1.00 0.00 76 GLU A CA 20
ATOM 32045 C C . GLU A 1 76 ? 8.574 -5.491 2.099 1.00 0.00 76 GLU A C 20
ATOM 32046 O O . GLU A 1 76 ? 9.626 -4.856 2.054 1.00 0.00 76 GLU A O 20
ATOM 32058 N N . THR A 1 77 ? 7.871 -5.750 0.981 1.00 0.00 77 THR A N 20
ATOM 32059 C CA . THR A 1 77 ? 8.200 -5.312 -0.340 1.00 0.00 77 THR A CA 20
ATOM 32060 C C . THR A 1 77 ? 8.083 -3.835 -0.503 1.00 0.00 77 THR A C 20
ATOM 32061 O O . THR A 1 77 ? 8.884 -3.206 -1.193 1.00 0.00 77 THR A O 20
ATOM 32072 N N . LEU A 1 78 ? 7.109 -3.195 0.168 1.00 0.00 78 LEU A N 20
ATOM 32073 C CA . LEU A 1 78 ? 6.909 -1.779 0.124 1.00 0.00 78 LEU A CA 20
ATOM 32074 C C . LEU A 1 78 ? 7.880 -1.049 0.986 1.00 0.00 78 LEU A C 20
ATOM 32075 O O . LEU A 1 78 ? 8.385 0.012 0.620 1.00 0.00 78 LEU A O 20
ATOM 32091 N N . ARG A 1 79 ? 8.219 -1.603 2.164 1.00 0.00 79 ARG A N 20
ATOM 32092 C CA . ARG A 1 79 ? 9.232 -1.106 3.042 1.00 0.00 79 ARG A CA 20
ATOM 32093 C C . ARG A 1 79 ? 10.595 -1.132 2.439 1.00 0.00 79 ARG A C 20
ATOM 32094 O O . ARG A 1 79 ? 11.297 -0.122 2.420 1.00 0.00 79 ARG A O 20
ATOM 32115 N N . ASN A 1 80 ? 11.031 -2.269 1.868 1.00 0.00 80 ASN A N 20
ATOM 32116 C CA . ASN A 1 80 ? 12.300 -2.373 1.218 1.00 0.00 80 ASN A CA 20
ATOM 32117 C C . ASN A 1 80 ? 12.237 -1.931 -0.203 1.00 0.00 80 ASN A C 20
ATOM 32118 O O . ASN A 1 80 ? 12.537 -2.674 -1.137 1.00 0.00 80 ASN A O 20
ATOM 32129 N N . THR A 1 81 ? 11.870 -0.652 -0.403 1.00 0.00 81 THR A N 20
ATOM 32130 C CA . THR A 1 81 ? 11.943 0.093 -1.621 1.00 0.00 81 THR A CA 20
ATOM 32131 C C . THR A 1 81 ? 13.172 0.933 -1.574 1.00 0.00 81 THR A C 20
ATOM 32132 O O . THR A 1 81 ? 14.084 0.769 -2.383 1.00 0.00 81 THR A O 20
ATOM 32143 N N . GLY A 1 82 ? 13.254 1.846 -0.590 1.00 0.00 82 GLY A N 20
ATOM 32144 C CA . GLY A 1 82 ? 14.475 2.445 -0.147 1.00 0.00 82 GLY A CA 20
ATOM 32145 C C . GLY A 1 82 ? 14.549 3.911 -0.406 1.00 0.00 82 GLY A C 20
ATOM 32146 O O . GLY A 1 82 ? 13.971 4.724 0.314 1.00 0.00 82 GLY A O 20
ATOM 32150 N N . GLN A 1 83 ? 15.326 4.308 -1.429 1.00 0.00 83 GLN A N 20
ATOM 32151 C CA . GLN A 1 83 ? 15.551 5.682 -1.756 1.00 0.00 83 GLN A CA 20
ATOM 32152 C C . GLN A 1 83 ? 14.450 6.272 -2.569 1.00 0.00 83 GLN A C 20
ATOM 32153 O O . GLN A 1 83 ? 13.888 7.313 -2.232 1.00 0.00 83 GLN A O 20
ATOM 32167 N N . VAL A 1 84 ? 14.105 5.614 -3.690 1.00 0.00 84 VAL A N 20
ATOM 32168 C CA . VAL A 1 84 ? 13.132 6.066 -4.636 1.00 0.00 84 VAL A CA 20
ATOM 32169 C C . VAL A 1 84 ? 11.951 5.158 -4.602 1.00 0.00 84 VAL A C 20
ATOM 32170 O O . VAL A 1 84 ? 12.077 3.962 -4.338 1.00 0.00 84 VAL A O 20
ATOM 32183 N N . VAL A 1 85 ? 10.742 5.697 -4.834 1.00 0.00 85 VAL A N 20
ATOM 32184 C CA . VAL A 1 85 ? 9.510 4.987 -4.673 1.00 0.00 85 VAL A CA 20
ATOM 32185 C C . VAL A 1 85 ? 8.691 5.151 -5.907 1.00 0.00 85 VAL A C 20
ATOM 32186 O O . VAL A 1 85 ? 8.388 6.275 -6.305 1.00 0.00 85 VAL A O 20
ATOM 32199 N N . HIS A 1 86 ? 8.274 4.055 -6.564 1.00 0.00 86 HIS A N 20
ATOM 32200 C CA . HIS A 1 86 ? 7.347 4.108 -7.651 1.00 0.00 86 HIS A CA 20
ATOM 32201 C C . HIS A 1 86 ? 6.322 3.035 -7.516 1.00 0.00 86 HIS A C 20
ATOM 32202 O O . HIS A 1 86 ? 6.651 1.853 -7.439 1.00 0.00 86 HIS A O 20
ATOM 32216 N N . LEU A 1 87 ? 5.025 3.392 -7.504 1.00 0.00 87 LEU A N 20
ATOM 32217 C CA . LEU A 1 87 ? 3.993 2.411 -7.371 1.00 0.00 87 LEU A CA 20
ATOM 32218 C C . LEU A 1 87 ? 2.736 2.789 -8.077 1.00 0.00 87 LEU A C 20
ATOM 32219 O O . LEU A 1 87 ? 2.506 3.943 -8.433 1.00 0.00 87 LEU A O 20
ATOM 32235 N N . LEU A 1 88 ? 1.869 1.785 -8.302 1.00 0.00 88 LEU A N 20
ATOM 32236 C CA . LEU A 1 88 ? 0.691 1.864 -9.109 1.00 0.00 88 LEU A CA 20
ATOM 32237 C C . LEU A 1 88 ? -0.461 1.578 -8.208 1.00 0.00 88 LEU A C 20
ATOM 32238 O O . LEU A 1 88 ? -0.509 0.579 -7.492 1.00 0.00 88 LEU A O 20
ATOM 32254 N N . LEU A 1 89 ? -1.443 2.497 -8.245 1.00 0.00 89 LEU A N 20
ATOM 32255 C CA . LEU A 1 89 ? -2.600 2.493 -7.405 1.00 0.00 89 LEU A CA 20
ATOM 32256 C C . LEU A 1 89 ? -3.823 2.365 -8.247 1.00 0.00 89 LEU A C 20
ATOM 32257 O O . LEU A 1 89 ? -3.824 2.681 -9.435 1.00 0.00 89 LEU A O 20
ATOM 32273 N N . GLU A 1 90 ? -4.931 1.924 -7.626 1.00 0.00 90 GLU A N 20
ATOM 32274 C CA . GLU A 1 90 ? -6.248 2.026 -8.174 1.00 0.00 90 GLU A CA 20
ATOM 32275 C C . GLU A 1 90 ? -7.045 2.844 -7.217 1.00 0.00 90 GLU A C 20
ATOM 32276 O O . GLU A 1 90 ? -7.096 2.551 -6.024 1.00 0.00 90 GLU A O 20
ATOM 32288 N N . LYS A 1 91 ? -7.693 3.925 -7.685 1.00 0.00 91 LYS A N 20
ATOM 32289 C CA . LYS A 1 91 ? -8.455 4.788 -6.836 1.00 0.00 91 LYS A CA 20
ATOM 32290 C C . LYS A 1 91 ? -9.679 4.130 -6.297 1.00 0.00 91 LYS A C 20
ATOM 32291 O O . LYS A 1 91 ? -10.248 3.232 -6.917 1.00 0.00 91 LYS A O 20
ATOM 32310 N N . GLY A 1 92 ? -10.095 4.492 -5.071 1.00 0.00 92 GLY A N 20
ATOM 32311 C CA . GLY A 1 92 ? -11.184 3.878 -4.376 1.00 0.00 92 GLY A CA 20
ATOM 32312 C C . GLY A 1 92 ? -12.557 4.319 -4.750 1.00 0.00 92 GLY A C 20
ATOM 32313 O O . GLY A 1 92 ? -12.931 4.412 -5.919 1.00 0.00 92 GLY A O 20
ATOM 32317 N N . GLN A 1 93 ? -13.395 4.556 -3.726 1.00 0.00 93 GLN A N 20
ATOM 32318 C CA . GLN A 1 93 ? -14.794 4.831 -3.831 1.00 0.00 93 GLN A CA 20
ATOM 32319 C C . GLN A 1 93 ? -15.109 6.283 -3.719 1.00 0.00 93 GLN A C 20
ATOM 32320 O O . GLN A 1 93 ? -14.337 7.069 -3.171 1.00 0.00 93 GLN A O 20
ATOM 32334 N N . SER A 1 94 ? -16.273 6.717 -4.234 1.00 0.00 94 SER A N 20
ATOM 32335 C CA . SER A 1 94 ? -16.677 8.088 -4.247 1.00 0.00 94 SER A CA 20
ATOM 32336 C C . SER A 1 94 ? -17.407 8.425 -2.992 1.00 0.00 94 SER A C 20
ATOM 32337 O O . SER A 1 94 ? -18.304 7.656 -2.647 1.00 0.00 94 SER A O 20
ATOM 32345 N N . PRO A 1 95 ? -17.113 9.447 -2.245 1.00 0.00 95 PRO A N 20
ATOM 32346 C CA . PRO A 1 95 ? -17.583 9.623 -0.902 1.00 0.00 95 PRO A CA 20
ATOM 32347 C C . PRO A 1 95 ? -19.011 10.024 -0.762 1.00 0.00 95 PRO A C 20
ATOM 32348 O O . PRO A 1 95 ? -19.753 10.060 -1.743 1.00 0.00 95 PRO A O 20
ATOM 32359 N N . THR A 1 96 ? -19.452 10.328 0.471 1.00 0.00 96 THR A N 20
ATOM 32360 C CA . THR A 1 96 ? -20.813 10.587 0.827 1.00 0.00 96 THR A CA 20
ATOM 32361 C C . THR A 1 96 ? -21.179 12.064 0.787 1.00 0.00 96 THR A C 20
ATOM 32362 O O . THR A 1 96 ? -22.262 12.445 1.308 1.00 0.00 96 THR A O 20
ATOM 32374 N N . PHE B 2 1 ? -26.628 -16.136 13.746 1.00 0.00 1 PHE B N 20
ATOM 32375 C CA . PHE B 2 1 ? -26.559 -14.658 13.699 1.00 0.00 1 PHE B CA 20
ATOM 32376 C C . PHE B 2 1 ? -26.376 -14.013 15.029 1.00 0.00 1 PHE B C 20
ATOM 32377 O O . PHE B 2 1 ? -26.786 -14.546 16.058 1.00 0.00 1 PHE B O 20
ATOM 32396 N N . ALA B 2 2 ? -25.756 -12.819 15.041 1.00 0.00 2 ALA B N 20
ATOM 32397 C CA . ALA B 2 2 ? -25.654 -11.945 16.168 1.00 0.00 2 ALA B CA 20
ATOM 32398 C C . ALA B 2 2 ? -24.940 -12.461 17.370 1.00 0.00 2 ALA B C 20
ATOM 32399 O O . ALA B 2 2 ? -25.364 -12.245 18.504 1.00 0.00 2 ALA B O 20
ATOM 32406 N N . ASP B 2 3 ? -23.782 -13.113 17.165 1.00 0.00 3 ASP B N 20
ATOM 32407 C CA . ASP B 2 3 ? -22.783 -13.303 18.170 1.00 0.00 3 ASP B CA 20
ATOM 32408 C C . ASP B 2 3 ? -21.710 -12.297 17.932 1.00 0.00 3 ASP B C 20
ATOM 32409 O O . ASP B 2 3 ? -21.299 -12.051 16.799 1.00 0.00 3 ASP B O 20
ATOM 32418 N N . SER B 2 4 ? -21.189 -11.680 19.007 1.00 0.00 4 SER B N 20
ATOM 32419 C CA . SER B 2 4 ? -20.043 -10.825 18.984 1.00 0.00 4 SER B CA 20
ATOM 32420 C C . SER B 2 4 ? -18.784 -11.619 19.061 1.00 0.00 4 SER B C 20
ATOM 32421 O O . SER B 2 4 ? -18.821 -12.843 19.176 1.00 0.00 4 SER B O 20
ATOM 32429 N N . GLU B 2 5 ? -17.616 -10.957 18.986 1.00 0.00 5 GLU B N 20
ATOM 32430 C CA . GLU B 2 5 ? -16.314 -11.547 18.983 1.00 0.00 5 GLU B CA 20
ATOM 32431 C C . GLU B 2 5 ? -16.024 -12.401 17.796 1.00 0.00 5 GLU B C 20
ATOM 32432 O O . GLU B 2 5 ? -16.159 -13.624 17.827 1.00 0.00 5 GLU B O 20
ATOM 32444 N N . ALA B 2 6 ? -15.588 -11.804 16.673 1.00 0.00 6 ALA B N 20
ATOM 32445 C CA . ALA B 2 6 ? -15.076 -12.544 15.561 1.00 0.00 6 ALA B CA 20
ATOM 32446 C C . ALA B 2 6 ? -13.595 -12.659 15.677 1.00 0.00 6 ALA B C 20
ATOM 32447 O O . ALA B 2 6 ? -12.865 -11.670 15.669 1.00 0.00 6 ALA B O 20
ATOM 32454 N N . ASP B 2 7 ? -13.083 -13.896 15.811 1.00 0.00 7 ASP B N 20
ATOM 32455 C CA . ASP B 2 7 ? -11.695 -14.163 16.033 1.00 0.00 7 ASP B CA 20
ATOM 32456 C C . ASP B 2 7 ? -11.089 -14.587 14.739 1.00 0.00 7 ASP B C 20
ATOM 32457 O O . ASP B 2 7 ? -10.777 -15.753 14.503 1.00 0.00 7 ASP B O 20
ATOM 32466 N N . GLU B 2 8 ? -10.935 -13.628 13.810 1.00 0.00 8 GLU B N 20
ATOM 32467 C CA . GLU B 2 8 ? -10.580 -13.894 12.450 1.00 0.00 8 GLU B CA 20
ATOM 32468 C C . GLU B 2 8 ? -9.128 -13.733 12.163 1.00 0.00 8 GLU B C 20
ATOM 32469 O O . GLU B 2 8 ? -8.690 -13.997 11.045 1.00 0.00 8 GLU B O 20
ATOM 32481 N N . ASN B 2 9 ? -8.295 -13.327 13.139 1.00 0.00 9 ASN B N 20
ATOM 32482 C CA . ASN B 2 9 ? -6.865 -13.340 13.125 1.00 0.00 9 ASN B CA 20
ATOM 32483 C C . ASN B 2 9 ? -6.122 -12.952 11.893 1.00 0.00 9 ASN B C 20
ATOM 32484 O O . ASN B 2 9 ? -5.470 -13.786 11.267 1.00 0.00 9 ASN B O 20
ATOM 32495 N N . GLU B 2 10 ? -6.143 -11.654 11.539 1.00 0.00 10 GLU B N 20
ATOM 32496 C CA . GLU B 2 10 ? -5.175 -11.003 10.712 1.00 0.00 10 GLU B CA 20
ATOM 32497 C C . GLU B 2 10 ? -4.961 -9.671 11.344 1.00 0.00 10 GLU B C 20
ATOM 32498 O O . GLU B 2 10 ? -5.766 -9.258 12.176 1.00 0.00 10 GLU B O 20
ATOM 32510 N N . GLN B 2 11 ? -3.865 -8.954 11.039 1.00 0.00 11 GLN B N 20
ATOM 32511 C CA . GLN B 2 11 ? -3.409 -7.849 11.823 1.00 0.00 11 GLN B CA 20
ATOM 32512 C C . GLN B 2 11 ? -3.322 -6.585 11.039 1.00 0.00 11 GLN B C 20
ATOM 32513 O O . GLN B 2 11 ? -4.016 -6.413 10.038 1.00 0.00 11 GLN B O 20
ATOM 32527 N N . VAL B 2 12 ? -2.514 -5.603 11.478 1.00 0.00 12 VAL B N 20
ATOM 32528 C CA . VAL B 2 12 ? -2.372 -4.324 10.853 1.00 0.00 12 VAL B CA 20
ATOM 32529 C C . VAL B 2 12 ? -0.941 -3.920 10.770 1.00 0.00 12 VAL B C 20
ATOM 32530 O O . VAL B 2 12 ? -0.102 -4.335 11.568 1.00 0.00 12 VAL B O 20
ATOM 32543 N N . SER B 2 13 ? -0.614 -3.080 9.771 1.00 0.00 13 SER B N 20
ATOM 32544 C CA . SER B 2 13 ? 0.703 -2.590 9.509 1.00 0.00 13 SER B CA 20
ATOM 32545 C C . SER B 2 13 ? 0.660 -1.136 9.188 1.00 0.00 13 SER B C 20
ATOM 32546 O O . SER B 2 13 ? -0.405 -0.527 9.117 1.00 0.00 13 SER B O 20
ATOM 32554 N N . ALA B 2 14 ? 1.839 -0.529 8.956 1.00 0.00 14 ALA B N 20
ATOM 32555 C CA . ALA B 2 14 ? 1.977 0.779 8.397 1.00 0.00 14 ALA B CA 20
ATOM 32556 C C . ALA B 2 14 ? 3.271 0.846 7.660 1.00 0.00 14 ALA B C 20
ATOM 32557 O O . ALA B 2 14 ? 4.234 0.165 8.007 1.00 0.00 14 ALA B O 20
ATOM 32564 N N . VAL B 2 15 ? 3.329 1.659 6.591 1.00 0.00 15 VAL B N 20
ATOM 32565 C CA . VAL B 2 15 ? 4.519 1.950 5.851 1.00 0.00 15 VAL B CA 20
ATOM 32566 C C . VAL B 2 15 ? 4.289 3.315 5.217 1.00 0.00 15 VAL B C 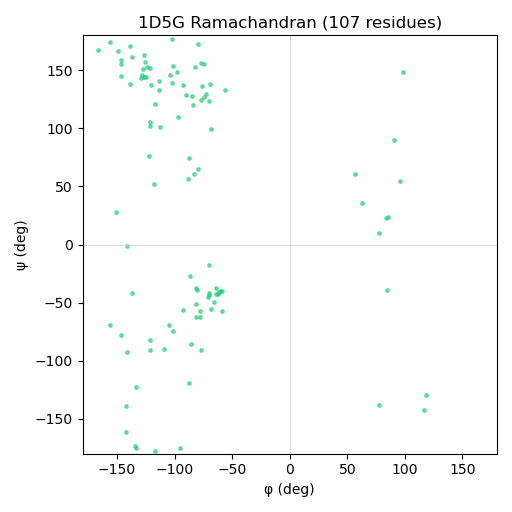20
ATOM 32567 O O . VAL B 2 15 ? 3.143 3.606 4.780 1.00 0.00 15 VAL B O 20
#

Radius of gyration: 14.29 Å; Cα contacts (8 Å, |Δi|>4): 229; chains: 2; bounding box: 30×43×35 Å

Foldseek 3Di:
DDLFAKDKDKDWADVHDAAFDWDWQACPDPHRGWTFGAAGDCPGDCNPVVNDGHGKTWADWPNRGRRNPGDVRVVVVQRPPHTMTMTMITHGDDDD/DDDDDDPPDDDDDDD